Protein 3BF0 (pdb70)

Secondary structure (DSSP, 8-state):
--EEEE--EEEEES----EEEHHHHHHHHHHHHH-TT---EEEE-TEEEE--HHHHHHHHHHHHHHHHTT--EEEEES-EEHHHHHHHTTSSEEEE-TT--EE----B--EEE-HHHHHHTT-EEEEEEE-TT-GGGHHHH-SS--HHHHHHHHHHHHHHHHHHHHHHHHHHTS-HHHH--HHHHHHHHHHTTTT-HHHHHHHTTSSSEE--HHHHHHHHHHHH-EETTTTEESEEETTTSPPP-----S-EEEEEEEEEEEESSSS-TTSEEHHHHHHHHHHHHH-TTEEEEEEEEEEEEE-HHHHHHHHHHHHHHHHTT--EEEEEEEEEETHHHHTTTT-SEEEE-TT-EEE---EEEEEEE-HHHHHHTT-EEE--BS-GGG---TTSPPPHHHHHHHHHHHHHHHHHHHHHHHHHTT--HHHHHTT-TT-EEEHHHHHHHTS-SEE--HHHHHHHHHHHS-S--EEEE-/--EEEE---EEEESS---EEEHHHHHHHHHHHHT-TT---EEEE-TTEEE--HHHHHHHHHHHHHHHHTT--EEEEES-EEHHHHHHHTTSSEEEE-SS--EE----B--EEE-HHHHHHTT-EEEEEEE-TT-GGGHHHH-SS--HHHHHHHHHHHHHHHHHHHHHHHHHTTS-HHHH---HHHHHHHTTTTTT-HHHHHHHTTS-SEE--HHHHHHHHHHHS-EETTTTEESEEETTTSPPPPPP--S-EEEEEEEESEEESSS--TTEEEHHHHHHHHHHHHH-TTEEEEEEEEEE--B-HHHHHHHHHHHHHHHHTT--EEEEEEEEEETHHHHTTTT-SEEEE-TT-EEE---EEEEEEE-HHHHHHTT-EEE--BSSGGG--STTSPPPHHHHHHHHHHHHHHHHHHHHHHHHHTT--HHHHHHH-TT-EEEHHHHHHHTSSSEE--HHHHHHHHHHHH-S--EEEE-/-EEEEE---EEEESS----SEEEHHHHHHHHHHHHH-TTEEEEEEE-TTEEE--HHHHHHHHHHHHHHHHTT--EEEEES-EEHHHHHHHTTSSEEEE-TT--EE----B--EEE-HHHHHHHT-EEEEEEE-TT-GGGHHHH-SS--HHHHHHHHHHHHHHHHHHHHHHHHHHTS-HHHH---HHHHHHHHHHTTT-HHHHHHHTTSSSEE--HHHHHHHHHHHH-EETTTTEESEEEGGGS--PPPPP-S-EEEEEEEES-EESSS--TTSEEHHHHHHHHHHHHH-TTEEEEEEEEEE--B-HHHHHHHHHHHHHHHHTT--EEEEEEEEE-THHHHTTTT-SEEEE-TT-EEE---EEEEEEE-HHHHHHTT-EEE--BS-GGG---TTSPPPHHHHHHHHHHHHHHHHHHHHHHHHHTT--HHHHHTT-TT-EEEHHHHHHHTSSSEE--HHHHHHHHHHSS-S--EEEE---/-EEEEE---EEEESS----EEEEHHHHHHHHHHHHH-TTEEEEEEE-TTEEE--HHHHHHHHHHHHHHHHTT--EEEEES-B-HHHHHHHTTSSEEEE-TT--B-----B--EEE-HHHHHHTT-EEEEEEE-TT-GGGHHHH-SS--HHHHHHHHHHHHHHHHHHHHHHHHHHTS-HHHH---HHHHHHHHHTTTS-HHHHHHHTTS-SEE--HHHHHHHHHHHH-EETTTTEESEEETTTSPPPPPPP-SSEEEEEEEES-EESS---SSSEEHHHHHHHHHHHHH-TTEEEEEEEEEE--B-HHHHHHHHHHHHHHHHTT--EEEEEEEEEETHHHHTTTT-SEEEE-TT-EEE---EEEEEEE-HHHHHHTT-EEE--BS-GGG--STTSPPPHHHHHHHHHHHHHHHHHHHHHHHHHTT--HHHHGGG-TT-EEEHHHHHHHTS-SEE--HHHHHHHHHHHS-S---EEE-

Foldseek 3Di:
DFAEEAADAAEEFCDDVRYDHLVLLLLLLVVLLVDPPHQAYEYDDPRYDAYFPLSLVSSLVSLLVSVVSPGFYEYEDQEAELRRLLNRLSGPAFEYAQQYAHHDDADDDDDAAPCPVCVVLVKDKFKAWFFPCLCVCRSNHHRDGDPSVVVLVCVLSVVLRVVSLVSSCVSQVHDSCLLPVHDVVVVVLCVVVVNRNNVSCCVSRSHPYHDDPVRVQVVQCVSQNADPPVRGGGYDYSVRRDRDDDDDPQAAAEEAEQTEEEDDAPDDDRHHHLVPRLVSLLVLLPPPSHQAYEYEFDYPYHDPVSLVSLLVSQLVSVVSPHAYFYFYGAEQEQSNLSSRQNGPAYEDAQSYKYAQLIFMDMAIANQVSCVVVPHHDDDDDPDLCPVDDRNDDNDVVNSVVSNVVRVVVSLVRLVSNCVRQVHDSVLSSVVHSRRMHGSNRCCVSRSHVYYDGPVVRVVVSCVSPHDDYDYDYD/DEAAEAQDAQEEFCDPVVYDHLVLLLLLLVVLLPDPVHQAYEYNDPRYPAYFPLSLVSSLVSLLSSVVSPRFYEYDDQEAELRRLLNRLSGPAYEYAQQYAHHDDADDDDDAACCVVCVVLVKDKDKAWFFPQQCVCRSNPDHDGDPSPCVLVCVLSVVLRVVSLVSSCVSQVHHSCLLPVDDVVVVVLCVVPVNRRSVSCCVSRSGPYHDDPVRVQVVSDVSQHADPVVRGRDYDYSVGRDRDDDDDDQAAAEEQEQFEEEDDAPDDDRHHHLVPSLVSLQCLLPVVRHQAYEYEFDYQYYDPVSLVSLLVSLLVSVVSRHAYEYFYGAEQEASSLSNRLSHPAYEYAQSYKYAQLIDMDMAMANQVSCVVVPHHDDDDDPDLVVPDDRNDDNDPVNSVVSNVVRVVVSVVRLVSQCVRQVHDSVLSVVRHSRRMHGSVRCCVSRSHVYYDGPVVRVVVSCVSGHDDYDYDYD/DFAAEAACAAEEDCDPLCDNYHHLVLLLLLLQVLQVDPPHQAYEYEDPRYDAYFPLSLVSSLVSLLSSVVSVGFYEYEDQEDELRRLLNRLSGPAFEYAQQYAHHDDADDDDDAACCVVCVVLVKAKDKFKFFPQQFVPRSNPHRDGDPSVVVLVCVLRVVLRVVSLVSSCVSQVHHSCLLPVDDVVVVVLCVVVVNRNVVSCCVSRSGPDHDDPVRVQVVQCVVQNADPVVRGRGYDYSVRRDSDDDDADQAAAEEAEQAEEEDDAPDDSSHHHLVPRLVSLVVLLPDPSYQAYEYEYDYQYHDPVSLVSLLVSQLVSVVSVHAYFYFYGAEQEASSLSNRLSHPAFEYAQSYKYALLIDMDMQMANLPSCVVVPDHDDDDDPDLCPPRDRNDDNDVVVVVVSNVVRVVVSLVRLVSNCVRQVHDSVLSVVVHSRRMHGSNVCCVSRSHPYYDGPVVRVVVSCVSDHDDYDYDYPPD/DFAEEAADAAEEFCDDDVVRYHHLVLLLLLLLVLLPDPLHQAYEYDCPRYPYYFPLSLVSSLVSLLVSVVSPGFYEYEDCEAELRNLLNRLSGPAYEYAQQYAHHDAADDDDDAADCVVCVVLVKDKDKFWFFPCLFPVRSNPHRDGDPSVCVQVVVLSVVLRVVSLVSSCVSQVHDSCLVPVHPVVVVVLCVVPVNRRNVSCCVSRSHPYHDDPVVVQVVRCVVQNADPPVRGGGYDYSVGRDRDDDDDDQQAEEEQEQQEEEDDAPDPDSHHHLVPSLVSLVCLLVPPSHQAYEYEYDYQYYDPVSLVSLQVSQLVSVVSPHAYEYFYGAEQEASSLSNRLNGPAFEYAQSHKYAQQIDMDMAMANQRSCVVVPHHDDDDDPDLCVVDDRNDPNDPVVSVVVNVVRVVVSQVRLCSNCVRQVHDSVLVSVVHSRRMHGSNVCCVSRSHVYHDGPVVRVVVSCVSGHDDYYYDYD

Sequence (1902 aa):
RGALLLDISGVIVDKPLQENSLFDIVNTIRQAKDDRNITGIVMDLKNFAGGDQPSMQYIGKALKEFRDSGKPVYAVGENYSQGQYYLASFANKIWLSPQGVVDLHGFATNGLYYKSLLDKLKVSTHVFRVGTYKSAVEPFIRDDMSPAAREADSRWIGELWQNYLNTVAANRQIPAEQVFPGAQGLLEGLTKTGGDTAKYALENKLVDALASSAEIEKALTKEFGWSKTDKNYRAISYYDYALKTPADTGDSIGVVFANGAIMDGEETQGNVGGDTTAAQIRDARLDPKVKAIVLRVNSPGGSVTASEVIRAELAAARAAGKPVVVSMGGMAASGGYWISTPANYIVANPSTLTGSIGIFGVITTVENSLDSIGVHTDGVSTSPLADVSITRALPPEAQLMMQLSIENGYKRFITLVADARHSTPEQIDKIAQGHVWTGQDAKANGLVDSLGDFDDAVAKAAELAKVKQWHLEYRGALLLDISGVIVDKPDQENSLFDIVNTIRQAKDDRNITGIVMDLKNFAGGDQPSMQYIGKALKEFRDSGKPVYAVGENYSQGQYYLASFANKIWLSPQGVVDLHGFATNGLYYKSLLDKLKVSTHVFRVGTYKSAVEPFIRDDMSPAAREADSRWIGELWQNYLNTVAANRQIPAEQVFPGAQGLLEGLTKTGGDTAKYALENKLVDALASSAEIEKALTKEFGWSKTDKNYRAISYYDYALKTPADTGDSIGVVFANGAIMDGEETQGNVGGDTTAAQIRDARLDPKVKAIVLRVNSPGGSVTASEVIRAELAAARAAGKPVVVSMGGMAASGGYWISTPANYIVANPSTLTGSIGIFGVITTVENSLDSIGVHTDGVSTSPLADVSITRALPPEAQLMMQLSIENGYKRFITLVADARHSTPEQIDKIAQGHVWTGQDAKANGLVDSLGDFDDAVAKAAELAKVKQWHLEYRGALLLDISGVIVDKPDRLQENSLFDIVNTIRQAKDDRNITGIVMDLKNFAGGDQPSMQYIGKALKEFRDSGKPVYAVGENYSQGQYYLASFANKIWLSPQGVVDLHGFATNGLYYKSLLDKLKVSTHVFRVGTYKSAVEPFIRDDMSPAAREADSRWIGELWQNYLNTVAANRQIPAEQVFPGAQGLLEGLTKTGGDTAKYALENKLVDALASSAEIEKALTKEFGWSKTDKNYRAISYYDYALKTPADTGDSIGVVFANGAIMDGEETQGNVGGDTTAAQIRDARLDPKVKAIVLRVNSPGGSVTASEVIRAELAAARAAGKPVVVSMGGMAASGGYWISTPANYIVANPSTLTGSIGIFGVITTVENSLDSIGVHTDGVSTSPLADVSITRALPPEAQLMMQLSIENGYKRFITLVADARHSTPEQIDKIAQGHVWTGQDAKANGLVDSLGDFDDAVAKAAELAKVKQWHLEYYVRGALLLDISGVIVDKPDSLQENSLFDIVNTIRQAKDDRNITGIVMDLKNFAGGDQPSMQYIGKALKEFRDSGKPVYAVGENYSQGQYYLASFANKIWLSPQGVVDLHGFATNGLYYKSLLDKLKVSTHVFRVGTYKSAVEPFIRDDMSPAAREADSRWIGELWQNYLNTVAANRQIPAEQVFPGAQGLLEGLTKTGGDTAKYALENKLVDALASSAEIEKALTKEFGWSKTDKNYRAISYYDYALKTPADTGDSIGVVFANGAIMDGEETQGNVGGDTTAAQIRDARLDPKVKAIVLRVNSPGGSVTASEVIRAELAAARAAGKPVVVSMGGMAASGGYWISTPANYIVANPSTLTGSIGIFGVITTVENSLDSIGVHTDGVSTSPLADVSITRALPPEAQLMMQLSIENGYKRFITLVADARHSTPEQIDKIAQGHVWTGQDAKANGLVDSLGDFDDAVAKAAELAKVKQWHLEY

CATH classification: 3.90.226.10 (+2 more: 3.40.1750.10, 3.90.226.10)

Nearest PDB structures (foldseek):
  3bf0-assembly1_A  TM=1.002E+00  e=8.626E-100  Escherichia coli
  3bez-assembly1_C  TM=9.997E-01  e=1.623E-91  Escherichia coli K-12
  4kwb-assembly1_H  TM=9.146E-01  e=1.259E-19  Bacillus subtilis subsp. subtilis str. 168
  3rst-assembly1_H  TM=9.148E-01  e=2.006E-19  Bacillus subtilis
  4kwb-assembly1_D  TM=9.056E-01  e=2.457E-18  Bacillus subtilis subsp. subtilis str. 168

Structure (mmCIF, N/CA/C/O backbone):
data_3BF0
#
_entry.id   3BF0
#
_cell.length_a   94.171
_cell.length_b   153.485
_cell.length_c   100.659
_cell.angle_alpha   90.000
_cell.angle_beta   104.250
_cell.angle_gamma   90.000
#
_symmetry.space_group_name_H-M   'P 1 21 1'
#
loop_
_entity.id
_entity.type
_entity.pdbx_description
1 polymer 'Protease 4'
2 water water
#
loop_
_atom_site.group_PDB
_atom_site.id
_atom_site.type_symbol
_atom_site.label_atom_id
_atom_site.label_alt_id
_atom_site.label_comp_id
_atom_site.label_asym_id
_atom_site.label_entity_id
_atom_site.label_seq_id
_atom_site.pdbx_PDB_ins_code
_atom_site.Cartn_x
_atom_site.Cartn_y
_atom_site.Cartn_z
_atom_site.occupancy
_atom_site.B_iso_or_equiv
_atom_site.auth_seq_id
_atom_site.auth_comp_id
_atom_site.auth_asym_id
_atom_site.auth_atom_id
_atom_site.pdbx_PDB_model_num
ATOM 1 N N . ARG A 1 31 ? -19.119 49.353 -52.332 1.00 49.32 56 ARG A N 1
ATOM 2 C CA . ARG A 1 31 ? -17.823 49.838 -51.756 1.00 50.01 56 ARG A CA 1
ATOM 3 C C . ARG A 1 31 ? -17.512 49.307 -50.318 1.00 48.69 56 ARG A C 1
ATOM 4 O O . ARG A 1 31 ? -17.857 48.158 -49.996 1.00 49.18 56 ARG A O 1
ATOM 12 N N . GLY A 1 32 ? -16.817 50.104 -49.494 1.00 47.01 57 GLY A N 1
ATOM 13 C CA . GLY A 1 32 ? -16.506 49.734 -48.105 1.00 44.27 57 GLY A CA 1
ATOM 14 C C . GLY A 1 32 ? -15.069 49.353 -47.759 1.00 42.74 57 GLY A C 1
ATOM 15 O O . GLY A 1 32 ? -14.272 48.988 -48.624 1.00 42.83 57 GLY A O 1
ATOM 16 N N . ALA A 1 33 ? -14.749 49.435 -46.471 1.00 40.77 58 ALA A N 1
ATOM 17 C CA . ALA A 1 33 ? -13.509 48.919 -45.903 1.00 38.64 58 ALA A CA 1
ATOM 18 C C . ALA A 1 33 ? -13.407 47.398 -46.001 1.00 37.44 58 ALA A C 1
ATOM 19 O O . ALA A 1 33 ? -14.427 46.691 -46.062 1.00 37.35 58 ALA A O 1
ATOM 21 N N . LEU A 1 34 ? -12.169 46.908 -46.018 1.00 35.13 59 LEU A N 1
ATOM 22 C CA . LEU A 1 34 ? -11.899 45.536 -45.695 1.00 33.62 59 LEU A CA 1
ATOM 23 C C . LEU A 1 34 ? -11.622 45.471 -44.209 1.00 32.82 59 LEU A C 1
ATOM 24 O O . LEU A 1 34 ? -10.781 46.216 -43.691 1.00 32.49 59 LEU A O 1
ATOM 29 N N . LEU A 1 35 ? -12.328 44.565 -43.534 1.00 31.91 60 LEU A N 1
ATOM 30 C CA . LEU A 1 35 ? -12.231 44.410 -42.092 1.00 31.05 60 LEU A CA 1
ATOM 31 C C . LEU A 1 35 ? -11.330 43.226 -41.756 1.00 30.47 60 LEU A C 1
ATOM 32 O O . LEU A 1 35 ? -11.709 42.056 -41.977 1.00 30.32 60 LEU A O 1
ATOM 37 N N . LEU A 1 36 ? -10.138 43.526 -41.242 1.00 29.41 61 LEU A N 1
ATOM 38 C CA . LEU A 1 36 ? -9.209 42.477 -40.818 1.00 29.32 61 LEU A CA 1
ATOM 39 C C . LEU A 1 36 ? -9.443 42.212 -39.343 1.00 29.62 61 LEU A C 1
ATOM 40 O O . LEU A 1 36 ? -8.722 42.714 -38.465 1.00 29.70 61 LEU A O 1
ATOM 45 N N . ASP A 1 37 ? -10.506 41.466 -39.080 1.00 29.52 62 ASP A N 1
ATOM 46 C CA . ASP A 1 37 ? -10.838 41.084 -37.742 1.00 29.87 62 ASP A CA 1
ATOM 47 C C . ASP A 1 37 ? -10.338 39.643 -37.596 1.00 30.23 62 ASP A C 1
ATOM 48 O O . ASP A 1 37 ? -11.126 38.687 -37.460 1.00 29.55 62 ASP A O 1
ATOM 53 N N . ILE A 1 38 ? -9.007 39.491 -37.650 1.00 30.29 63 ILE A N 1
ATOM 54 C CA . ILE A 1 38 ? -8.425 38.157 -37.642 1.00 30.22 63 ILE A CA 1
ATOM 55 C C . ILE A 1 38 ? -8.706 37.501 -36.282 1.00 30.23 63 ILE A C 1
ATOM 56 O O . ILE A 1 38 ? -8.637 38.154 -35.231 1.00 29.58 63 ILE A O 1
ATOM 61 N N . SER A 1 39 ? -9.065 36.223 -36.309 1.00 29.83 64 SER A N 1
ATOM 62 C CA . SER A 1 39 ? -9.362 35.555 -35.069 1.00 30.25 64 SER A CA 1
ATOM 63 C C . SER A 1 39 ? -8.608 34.259 -34.969 1.00 29.55 64 SER A C 1
ATOM 64 O O . SER A 1 39 ? -8.808 33.355 -35.773 1.00 30.38 64 SER A O 1
ATOM 67 N N . GLY A 1 40 ? -7.730 34.183 -33.982 1.00 28.59 65 GLY A N 1
ATOM 68 C CA . GLY A 1 40 ? -6.879 33.019 -33.826 1.00 28.28 65 GLY A CA 1
ATOM 69 C C . GLY A 1 40 ? -5.419 33.301 -34.159 1.00 27.96 65 GLY A C 1
ATOM 70 O O . GLY A 1 40 ? -4.896 34.393 -33.894 1.00 28.41 65 GLY A O 1
ATOM 71 N N . VAL A 1 41 ? -4.765 32.299 -34.737 1.00 27.06 66 VAL A N 1
ATOM 72 C CA . VAL A 1 41 ? -3.339 32.326 -35.022 1.00 25.45 66 VAL A CA 1
ATOM 73 C C . VAL A 1 41 ? -3.106 32.352 -36.517 1.00 24.96 66 VAL A C 1
ATOM 74 O O . VAL A 1 41 ? -3.999 32.023 -37.314 1.00 23.69 66 VAL A O 1
ATOM 78 N N . ILE A 1 42 ? -1.896 32.760 -36.885 1.00 24.82 67 ILE A N 1
ATOM 79 C CA . ILE A 1 42 ? -1.427 32.661 -38.265 1.00 24.71 67 ILE A CA 1
ATOM 80 C C . ILE A 1 42 ? -0.508 31.443 -38.376 1.00 25.08 67 ILE A C 1
ATOM 81 O O . ILE A 1 42 ? 0.373 31.227 -37.540 1.00 24.30 67 ILE A O 1
ATOM 86 N N . VAL A 1 43 ? -0.716 30.660 -39.428 1.00 25.86 68 VAL A N 1
ATOM 87 C CA . VAL A 1 43 ? 0.091 29.477 -39.714 1.00 26.57 68 VAL A CA 1
ATOM 88 C C . VAL A 1 43 ? 0.294 29.436 -41.234 1.00 27.68 68 VAL A C 1
ATOM 89 O O . VAL A 1 43 ? -0.503 30.006 -41.977 1.00 26.92 68 VAL A O 1
ATOM 93 N N . ASP A 1 44 ? 1.344 28.757 -41.699 1.00 29.79 69 ASP A N 1
ATOM 94 C CA . ASP A 1 44 ? 1.566 28.551 -43.147 1.00 31.06 69 ASP A CA 1
ATOM 95 C C . ASP A 1 44 ? 0.414 27.819 -43.798 1.00 32.68 69 ASP A C 1
ATOM 96 O O . ASP A 1 44 ? -0.003 28.162 -44.906 1.00 32.35 69 ASP A O 1
ATOM 101 N N . LYS A 1 45 ? -0.109 26.823 -43.072 1.00 35.54 70 LYS A N 1
ATOM 102 C CA . LYS A 1 45 ? -0.953 25.751 -43.635 1.00 38.00 70 LYS A CA 1
ATOM 103 C C . LYS A 1 45 ? -1.890 25.187 -42.563 1.00 38.33 70 LYS A C 1
ATOM 104 O O . LYS A 1 45 ? -1.418 24.517 -41.654 1.00 39.27 70 LYS A O 1
ATOM 110 N N . PRO A 1 46 ? -3.204 25.476 -42.639 1.00 38.67 71 PRO A N 1
ATOM 111 C CA . PRO A 1 46 ? -4.180 24.913 -41.697 1.00 38.94 71 PRO A CA 1
ATOM 112 C C . PRO A 1 46 ? -4.236 23.372 -41.637 1.00 39.26 71 PRO A C 1
ATOM 113 O O . PRO A 1 46 ? -4.378 22.784 -40.540 1.00 38.69 71 PRO A O 1
ATOM 117 N N . LEU A 1 67 ? -12.166 32.231 -37.449 1.00 38.17 92 LEU A N 1
ATOM 118 C CA . LEU A 1 67 ? -11.466 30.950 -37.499 1.00 37.80 92 LEU A CA 1
ATOM 119 C C . LEU A 1 67 ? -10.676 30.747 -36.205 1.00 37.44 92 LEU A C 1
ATOM 120 O O . LEU A 1 67 ? -10.965 31.421 -35.216 1.00 38.17 92 LEU A O 1
ATOM 122 N N . GLN A 1 68 ? -9.745 29.784 -36.193 1.00 36.52 93 GLN A N 1
ATOM 123 C CA . GLN A 1 68 ? -8.645 29.716 -35.197 1.00 35.49 93 GLN A CA 1
ATOM 124 C C . GLN A 1 68 ? -7.273 29.540 -35.883 1.00 33.92 93 GLN A C 1
ATOM 125 O O . GLN A 1 68 ? -6.306 30.141 -35.455 1.00 33.39 93 GLN A O 1
ATOM 131 N N . GLU A 1 69 ? -7.192 28.707 -36.910 1.00 32.57 94 GLU A N 1
ATOM 132 C CA . GLU A 1 69 ? -6.013 28.696 -37.779 1.00 32.40 94 GLU A CA 1
ATOM 133 C C . GLU A 1 69 ? -6.287 29.495 -39.063 1.00 31.01 94 GLU A C 1
ATOM 134 O O . GLU A 1 69 ? -7.196 29.180 -39.827 1.00 31.04 94 GLU A O 1
ATOM 140 N N . ASN A 1 70 ? -5.521 30.558 -39.262 1.00 29.79 95 ASN A N 1
ATOM 141 C CA . ASN A 1 70 ? -5.622 31.403 -40.447 1.00 28.37 95 ASN A CA 1
ATOM 142 C C . ASN A 1 70 ? -4.371 31.233 -41.287 1.00 27.92 95 ASN A C 1
ATOM 143 O O . ASN A 1 70 ? -3.258 31.140 -40.757 1.00 28.29 95 ASN A O 1
ATOM 148 N N . SER A 1 71 ? -4.566 31.156 -42.591 1.00 27.37 96 SER A N 1
ATOM 149 C CA . SER A 1 71 ? -3.479 30.966 -43.545 1.00 26.57 96 SER A CA 1
ATOM 150 C C . SER A 1 71 ? -2.789 32.289 -43.820 1.00 26.00 96 SER A C 1
ATOM 151 O O . SER A 1 71 ? -3.443 33.277 -44.185 1.00 25.57 96 SER A O 1
ATOM 154 N N . LEU A 1 72 ? -1.465 32.285 -43.646 1.00 25.31 97 LEU A N 1
ATOM 155 C CA . LEU A 1 72 ? -0.598 33.394 -43.959 1.00 24.54 97 LEU A CA 1
ATOM 156 C C . LEU A 1 72 ? -0.793 33.823 -45.416 1.00 25.16 97 LEU A C 1
ATOM 157 O O . LEU A 1 72 ? -0.913 35.017 -45.721 1.00 25.30 97 LEU A O 1
ATOM 162 N N . PHE A 1 73 ? -0.862 32.861 -46.318 1.00 25.28 98 PHE A N 1
ATOM 163 C CA . PHE A 1 73 ? -0.883 33.206 -47.728 1.00 25.87 98 PHE A CA 1
ATOM 164 C C . PHE A 1 73 ? -2.238 33.787 -48.180 1.00 27.41 98 PHE A C 1
ATOM 165 O O . PHE A 1 73 ? -2.253 34.796 -48.916 1.00 27.22 98 PHE A O 1
ATOM 173 N N . ASP A 1 74 ? -3.356 33.204 -47.703 1.00 28.57 99 ASP A N 1
ATOM 174 C CA . ASP A 1 74 ? -4.695 33.809 -47.942 1.00 29.82 99 ASP A CA 1
ATOM 175 C C . ASP A 1 74 ? -4.807 35.234 -47.402 1.00 29.66 99 ASP A C 1
ATOM 176 O O . ASP A 1 74 ? -5.447 36.086 -48.042 1.00 30.39 99 ASP A O 1
ATOM 181 N N . ILE A 1 75 ? -4.204 35.513 -46.242 1.00 29.22 100 ILE A N 1
ATOM 182 C CA . ILE A 1 75 ? -4.252 36.879 -45.689 1.00 28.53 100 ILE A CA 1
ATOM 183 C C . ILE A 1 75 ? -3.528 37.874 -46.625 1.00 27.60 100 ILE A C 1
ATOM 184 O O . ILE A 1 75 ? -4.119 38.843 -47.090 1.00 27.21 100 ILE A O 1
ATOM 189 N N . VAL A 1 76 ? -2.271 37.580 -46.929 1.00 26.92 101 VAL A N 1
ATOM 190 C CA . VAL A 1 76 ? -1.436 38.396 -47.812 1.00 26.35 101 VAL A CA 1
ATOM 191 C C . VAL A 1 76 ? -2.068 38.602 -49.205 1.00 26.48 101 VAL A C 1
ATOM 192 O O . VAL A 1 76 ? -2.157 39.738 -49.696 1.00 26.68 101 VAL A O 1
ATOM 196 N N . ASN A 1 77 ? -2.558 37.529 -49.808 1.00 26.17 102 ASN A N 1
ATOM 197 C CA . ASN A 1 77 ? -3.208 37.626 -51.131 1.00 26.38 102 ASN A CA 1
ATOM 198 C C . ASN A 1 77 ? -4.554 38.363 -51.155 1.00 26.51 102 ASN A C 1
ATOM 199 O O . ASN A 1 77 ? -4.991 38.862 -52.206 1.00 27.19 102 ASN A O 1
ATOM 204 N N . THR A 1 78 ? -5.210 38.430 -50.008 1.00 26.63 103 THR A N 1
ATOM 205 C CA . THR A 1 78 ? -6.491 39.101 -49.923 1.00 26.68 103 THR A CA 1
ATOM 206 C C . THR A 1 78 ? -6.182 40.578 -49.779 1.00 26.49 103 THR A C 1
ATOM 207 O O . THR A 1 78 ? -6.728 41.398 -50.502 1.00 26.45 103 THR A O 1
ATOM 211 N N . ILE A 1 79 ? -5.248 40.910 -48.892 1.00 26.57 104 ILE A N 1
ATOM 212 C CA . ILE A 1 79 ? -4.774 42.288 -48.800 1.00 26.84 104 ILE A CA 1
ATOM 213 C C . ILE A 1 79 ? -4.323 42.793 -50.189 1.00 27.38 104 ILE A C 1
ATOM 214 O O . ILE A 1 79 ? -4.763 43.843 -50.618 1.00 28.25 104 ILE A O 1
ATOM 219 N N . ARG A 1 80 ? -3.498 42.021 -50.898 1.00 27.69 105 ARG A N 1
ATOM 220 C CA . ARG A 1 80 ? -3.079 42.344 -52.284 1.00 27.38 105 ARG A CA 1
ATOM 221 C C . ARG A 1 80 ? -4.222 42.455 -53.314 1.00 28.30 105 ARG A C 1
ATOM 222 O O . ARG A 1 80 ? -4.244 43.376 -54.136 1.00 28.90 105 ARG A O 1
ATOM 230 N N . GLN A 1 81 ? -5.182 41.547 -53.268 1.00 29.13 106 GLN A N 1
ATOM 231 C CA . GLN A 1 81 ? -6.369 41.712 -54.096 1.00 29.96 106 GLN A CA 1
ATOM 232 C C . GLN A 1 81 ? -7.156 42.962 -53.703 1.00 31.23 106 GLN A C 1
ATOM 233 O O . GLN A 1 81 ? -7.694 43.651 -54.578 1.00 32.41 106 GLN A O 1
ATOM 239 N N . ALA A 1 82 ? -7.241 43.267 -52.402 1.00 31.39 107 ALA A N 1
ATOM 240 C CA . ALA A 1 82 ? -8.036 44.412 -51.969 1.00 31.05 107 ALA A CA 1
ATOM 241 C C . ALA A 1 82 ? -7.411 45.747 -52.407 1.00 31.16 107 ALA A C 1
ATOM 242 O O . ALA A 1 82 ? -8.114 46.731 -52.622 1.00 30.78 107 ALA A O 1
ATOM 244 N N . LYS A 1 83 ? -6.092 45.766 -52.546 1.00 32.29 108 LYS A N 1
ATOM 245 C CA . LYS A 1 83 ? -5.365 46.931 -53.074 1.00 33.74 108 LYS A CA 1
ATOM 246 C C . LYS A 1 83 ? -5.849 47.372 -54.463 1.00 34.82 108 LYS A C 1
ATOM 247 O O . LYS A 1 83 ? -5.953 48.562 -54.731 1.00 35.74 108 LYS A O 1
ATOM 253 N N . ASP A 1 84 ? -6.163 46.410 -55.328 1.00 35.77 109 ASP A N 1
ATOM 254 C CA . ASP A 1 84 ? -6.514 46.673 -56.724 1.00 36.69 109 ASP A CA 1
ATOM 255 C C . ASP A 1 84 ? -8.011 46.700 -56.938 1.00 36.90 109 ASP A C 1
ATOM 256 O O . ASP A 1 84 ? -8.482 46.977 -58.052 1.00 36.77 109 ASP A O 1
ATOM 261 N N . ASP A 1 85 ? -8.749 46.386 -55.877 1.00 37.05 110 ASP A N 1
ATOM 262 C CA . ASP A 1 85 ? -10.206 46.319 -55.924 1.00 37.49 110 ASP A CA 1
ATOM 263 C C . ASP A 1 85 ? -10.805 47.702 -55.667 1.00 38.31 110 ASP A C 1
ATOM 264 O O . ASP A 1 85 ? -10.679 48.263 -54.551 1.00 38.43 110 ASP A O 1
ATOM 269 N N . ARG A 1 86 ? -11.438 48.254 -56.703 1.00 38.75 111 ARG A N 1
ATOM 270 C CA . ARG A 1 86 ? -12.106 49.552 -56.594 1.00 39.84 111 ARG A CA 1
ATOM 271 C C . ARG A 1 86 ? -13.097 49.533 -55.414 1.00 38.74 111 ARG A C 1
ATOM 272 O O . ARG A 1 86 ? -13.391 50.567 -54.831 1.00 38.75 111 ARG A O 1
ATOM 280 N N . ASN A 1 87 ? -13.598 48.350 -55.065 1.00 37.85 112 ASN A N 1
ATOM 281 C CA . ASN A 1 87 ? -14.630 48.238 -54.042 1.00 37.08 112 ASN A CA 1
ATOM 282 C C . ASN A 1 87 ? -14.137 48.337 -52.612 1.00 35.42 112 ASN A C 1
ATOM 283 O O . ASN A 1 87 ? -14.901 48.679 -51.725 1.00 35.53 112 ASN A O 1
ATOM 288 N N . ILE A 1 88 ? -12.866 48.041 -52.388 1.00 33.63 113 ILE A N 1
ATOM 289 C CA . ILE A 1 88 ? -12.263 48.275 -51.084 1.00 31.57 113 ILE A CA 1
ATOM 290 C C . ILE A 1 88 ? -11.709 49.689 -51.093 1.00 30.75 113 ILE A C 1
ATOM 291 O O . ILE A 1 88 ? -11.021 50.064 -52.023 1.00 31.02 113 ILE A O 1
ATOM 296 N N . THR A 1 89 ? -12.031 50.486 -50.084 1.00 29.90 114 THR A N 1
ATOM 297 C CA . THR A 1 89 ? -11.512 51.858 -50.013 1.00 28.94 114 THR A CA 1
ATOM 298 C C . THR A 1 89 ? -10.595 52.053 -48.834 1.00 28.37 114 THR A C 1
ATOM 299 O O . THR A 1 89 ? -10.216 53.197 -48.534 1.00 28.77 114 THR A O 1
ATOM 303 N N . GLY A 1 90 ? -10.258 50.952 -48.162 1.00 26.89 115 GLY A N 1
ATOM 304 C CA . GLY A 1 90 ? -9.388 51.011 -46.994 1.00 25.88 115 GLY A CA 1
ATOM 305 C C . GLY A 1 90 ? -9.410 49.733 -46.186 1.00 24.95 115 GLY A C 1
ATOM 306 O O . GLY A 1 90 ? -10.157 48.804 -46.485 1.00 24.96 115 GLY A O 1
ATOM 307 N N . ILE A 1 91 ? -8.560 49.675 -45.180 1.00 23.74 116 ILE A N 1
ATOM 308 C CA . ILE A 1 91 ? -8.468 48.510 -44.355 1.00 23.61 116 ILE A CA 1
ATOM 309 C C . ILE A 1 91 ? -8.594 48.919 -42.896 1.00 24.12 116 ILE A C 1
ATOM 310 O O . ILE A 1 91 ? -7.920 49.876 -42.466 1.00 24.23 116 ILE A O 1
ATOM 315 N N . VAL A 1 92 ? -9.484 48.242 -42.157 1.00 23.96 117 VAL A N 1
ATOM 316 C CA . VAL A 1 92 ? -9.493 48.368 -40.685 1.00 24.19 117 VAL A CA 1
ATOM 317 C C . VAL A 1 92 ? -9.061 47.077 -40.025 1.00 24.45 117 VAL A C 1
ATOM 318 O O . VAL A 1 92 ? -9.675 46.038 -40.227 1.00 24.65 117 VAL A O 1
ATOM 322 N N . MET A 1 93 ? -8.005 47.166 -39.229 1.00 25.28 118 MET A N 1
ATOM 323 C CA . MET A 1 93 ? -7.543 46.078 -38.398 1.00 26.38 118 MET A CA 1
ATOM 324 C C . MET A 1 93 ? -8.172 46.098 -37.004 1.00 26.88 118 MET A C 1
ATOM 325 O O . MET A 1 93 ? -7.946 47.029 -36.208 1.00 26.66 118 MET A O 1
ATOM 330 N N . ASP A 1 94 ? -8.981 45.072 -36.733 1.00 27.52 119 ASP A N 1
ATOM 331 C CA . ASP A 1 94 ? -9.525 44.809 -35.397 1.00 27.67 119 ASP A CA 1
ATOM 332 C C . ASP A 1 94 ? -8.911 43.512 -34.867 1.00 27.24 119 ASP A C 1
ATOM 333 O O . ASP A 1 94 ? -9.364 42.419 -35.216 1.00 27.68 119 ASP A O 1
ATOM 338 N N . LEU A 1 95 ? -7.882 43.610 -34.038 1.00 26.78 120 LEU A N 1
ATOM 339 C CA . LEU A 1 95 ? -7.083 42.416 -33.715 1.00 26.34 120 LEU A CA 1
ATOM 340 C C . LEU A 1 95 ? -7.334 41.808 -32.326 1.00 27.22 120 LEU A C 1
ATOM 341 O O . LEU A 1 95 ? -6.464 41.110 -31.780 1.00 27.16 120 LEU A O 1
ATOM 346 N N . LYS A 1 96 ? -8.515 42.046 -31.752 1.00 27.47 121 LYS A N 1
ATOM 347 C CA . LYS A 1 96 ? -8.735 41.707 -30.341 1.00 27.64 121 LYS A CA 1
ATOM 348 C C . LYS A 1 96 ? -8.692 40.203 -30.049 1.00 27.12 121 LYS A C 1
ATOM 349 O O . LYS A 1 96 ? -8.455 39.795 -28.925 1.00 26.60 121 LYS A O 1
ATOM 355 N N . ASN A 1 97 ? -8.919 39.400 -31.083 1.00 27.03 122 ASN A N 1
ATOM 356 C CA . ASN A 1 97 ? -9.040 37.959 -30.980 1.00 26.61 122 ASN A CA 1
ATOM 357 C C . ASN A 1 97 ? -7.911 37.289 -31.729 1.00 26.83 122 ASN A C 1
ATOM 358 O O . ASN A 1 97 ? -7.992 36.127 -32.154 1.00 26.85 122 ASN A O 1
ATOM 363 N N . PHE A 1 98 ? -6.858 38.052 -31.947 1.00 27.01 123 PHE A N 1
ATOM 364 C CA . PHE A 1 98 ? -5.753 37.565 -32.721 1.00 26.84 123 PHE A CA 1
ATOM 365 C C . PHE A 1 98 ? -4.666 37.217 -31.741 1.00 26.56 123 PHE A C 1
ATOM 366 O O . PHE A 1 98 ? -4.166 38.075 -30.988 1.00 25.91 123 PHE A O 1
ATOM 374 N N . ALA A 1 99 ? -4.335 35.928 -31.739 1.00 26.94 124 ALA A N 1
ATOM 375 C CA . ALA A 1 99 ? -3.492 35.318 -30.692 1.00 27.28 124 ALA A CA 1
ATOM 376 C C . ALA A 1 99 ? -1.979 35.268 -31.022 1.00 27.45 124 ALA A C 1
ATOM 377 O O . ALA A 1 99 ? -1.163 34.815 -30.191 1.00 27.93 124 ALA A O 1
ATOM 379 N N . GLY A 1 100 ? -1.613 35.754 -32.214 1.00 26.88 125 GLY A N 1
ATOM 380 C CA . GLY A 1 100 ? -0.215 35.845 -32.630 1.00 25.82 125 GLY A CA 1
ATOM 381 C C . GLY A 1 100 ? 0.158 35.025 -33.859 1.00 25.60 125 GLY A C 1
ATOM 382 O O . GLY A 1 100 ? -0.643 34.239 -34.423 1.00 25.50 125 GLY A O 1
ATOM 383 N N . GLY A 1 101 ? 1.399 35.241 -34.282 1.00 24.91 126 GLY A N 1
ATOM 384 C CA . GLY A 1 101 ? 2.054 34.469 -35.322 1.00 22.41 126 GLY A CA 1
ATOM 385 C C . GLY A 1 101 ? 3.511 34.663 -34.993 1.00 21.48 126 GLY A C 1
ATOM 386 O O . GLY A 1 101 ? 3.855 35.452 -34.083 1.00 20.84 126 GLY A O 1
ATOM 387 N N . ASP A 1 102 ? 4.367 33.936 -35.707 1.00 20.06 127 ASP A N 1
ATOM 388 C CA . ASP A 1 102 ? 5.811 34.085 -35.581 1.00 19.41 127 ASP A CA 1
ATOM 389 C C . ASP A 1 102 ? 6.204 35.401 -36.278 1.00 18.80 127 ASP A C 1
ATOM 390 O O . ASP A 1 102 ? 5.470 35.925 -37.124 1.00 18.22 127 ASP A O 1
ATOM 395 N N . GLN A 1 103 ? 7.367 35.927 -35.936 1.00 18.79 128 GLN A N 1
ATOM 396 C CA . GLN A 1 103 ? 7.787 37.235 -36.447 1.00 19.19 128 GLN A CA 1
ATOM 397 C C . GLN A 1 103 ? 7.924 37.349 -38.008 1.00 19.31 128 GLN A C 1
ATOM 398 O O . GLN A 1 103 ? 7.433 38.334 -38.590 1.00 19.13 128 GLN A O 1
ATOM 404 N N . PRO A 1 104 ? 8.563 36.358 -38.697 1.00 18.56 129 PRO A N 1
ATOM 405 C CA . PRO A 1 104 ? 8.623 36.379 -40.171 1.00 18.31 129 PRO A CA 1
ATOM 406 C C . PRO A 1 104 ? 7.267 36.509 -40.872 1.00 18.21 129 PRO A C 1
ATOM 407 O O . PRO A 1 104 ? 7.149 37.175 -41.928 1.00 18.42 129 PRO A O 1
ATOM 411 N N . SER A 1 105 ? 6.259 35.897 -40.274 1.00 17.28 130 SER A N 1
ATOM 412 C CA . SER A 1 105 ? 4.956 35.799 -40.870 1.00 17.00 130 SER A CA 1
ATOM 413 C C . SER A 1 105 ? 4.236 37.119 -40.747 1.00 17.89 130 SER A C 1
ATOM 414 O O . SER A 1 105 ? 3.450 37.539 -41.637 1.00 18.26 130 SER A O 1
ATOM 417 N N . MET A 1 106 ? 4.478 37.784 -39.629 1.00 17.88 131 MET A N 1
ATOM 418 C CA . MET A 1 106 ? 3.755 38.998 -39.392 1.00 18.88 131 MET A CA 1
ATOM 419 C C . MET A 1 106 ? 4.427 40.080 -40.219 1.00 18.23 131 MET A C 1
ATOM 420 O O . MET A 1 106 ? 3.763 40.993 -40.703 1.00 16.75 131 MET A O 1
ATOM 425 N N . GLN A 1 107 ? 5.745 39.940 -40.416 1.00 18.45 132 GLN A N 1
ATOM 426 C CA . GLN A 1 107 ? 6.476 40.917 -41.227 1.00 18.80 132 GLN A CA 1
ATOM 427 C C . GLN A 1 107 ? 6.006 40.804 -42.665 1.00 18.40 132 GLN A C 1
ATOM 428 O O . GLN A 1 107 ? 5.847 41.813 -43.344 1.00 18.40 132 GLN A O 1
ATOM 434 N N . TYR A 1 108 ? 5.708 39.575 -43.082 1.00 18.49 133 TYR A N 1
ATOM 435 C CA . TYR A 1 108 ? 5.164 39.320 -44.408 1.00 19.31 133 TYR A CA 1
ATOM 436 C C . TYR A 1 108 ? 3.843 40.020 -44.571 1.00 19.57 133 TYR A C 1
ATOM 437 O O . TYR A 1 108 ? 3.665 40.702 -45.563 1.00 20.86 133 TYR A O 1
ATOM 446 N N . ILE A 1 109 ? 2.924 39.853 -43.619 1.00 19.47 134 ILE A N 1
ATOM 447 C CA . ILE A 1 109 ? 1.593 40.480 -43.710 1.00 19.15 134 ILE A CA 1
ATOM 448 C C . ILE A 1 109 ? 1.750 41.996 -43.683 1.00 19.24 134 ILE A C 1
ATOM 449 O O . ILE A 1 109 ? 1.023 42.691 -44.354 1.00 18.69 134 ILE A O 1
ATOM 454 N N . GLY A 1 110 ? 2.726 42.482 -42.909 1.00 19.94 135 GLY A N 1
ATOM 455 C CA . GLY A 1 110 ? 3.176 43.878 -42.937 1.00 20.88 135 GLY A CA 1
ATOM 456 C C . GLY A 1 110 ? 3.455 44.429 -44.333 1.00 21.62 135 GLY A C 1
ATOM 457 O O . GLY A 1 110 ? 2.826 45.404 -44.774 1.00 20.93 135 GLY A O 1
ATOM 458 N N . LYS A 1 111 ? 4.380 43.776 -45.031 1.00 22.14 136 LYS A N 1
ATOM 459 C CA . LYS A 1 111 ? 4.706 44.103 -46.415 1.00 22.61 136 LYS A CA 1
ATOM 460 C C . LYS A 1 111 ? 3.481 44.345 -47.264 1.00 22.19 136 LYS A C 1
ATOM 461 O O . LYS A 1 111 ? 3.462 45.282 -48.047 1.00 22.60 136 LYS A O 1
ATOM 467 N N . ALA A 1 112 ? 2.458 43.516 -47.116 1.00 22.15 137 ALA A N 1
ATOM 468 C CA . ALA A 1 112 ? 1.265 43.628 -47.972 1.00 22.27 137 ALA A CA 1
ATOM 469 C C . ALA A 1 112 ? 0.451 44.853 -47.577 1.00 23.15 137 ALA A C 1
ATOM 470 O O . ALA A 1 112 ? -0.182 45.505 -48.430 1.00 24.50 137 ALA A O 1
ATOM 472 N N . LEU A 1 113 ? 0.483 45.160 -46.281 1.00 23.22 138 LEU A N 1
ATOM 473 C CA . LEU A 1 113 ? -0.126 46.346 -45.711 1.00 22.93 138 LEU A CA 1
ATOM 474 C C . LEU A 1 113 ? 0.599 47.654 -46.161 1.00 23.22 138 LEU A C 1
ATOM 475 O O . LEU A 1 113 ? -0.054 48.576 -46.671 1.00 22.06 138 LEU A O 1
ATOM 480 N N . LYS A 1 114 ? 1.928 47.720 -46.006 1.00 23.67 139 LYS A N 1
ATOM 481 C CA . LYS A 1 114 ? 2.722 48.762 -46.683 1.00 25.64 139 LYS A CA 1
ATOM 482 C C . LYS A 1 114 ? 2.353 48.942 -48.161 1.00 25.14 139 LYS A C 1
ATOM 483 O O . LYS A 1 114 ? 2.233 50.073 -48.631 1.00 25.37 139 LYS A O 1
ATOM 489 N N . GLU A 1 115 ? 2.133 47.843 -48.882 1.00 24.77 140 GLU A N 1
ATOM 490 C CA . GLU A 1 115 ? 1.821 47.948 -50.299 1.00 25.07 140 GLU A CA 1
ATOM 491 C C . GLU A 1 115 ? 0.440 48.523 -50.551 1.00 24.44 140 GLU A C 1
ATOM 492 O O . GLU A 1 115 ? 0.251 49.323 -51.463 1.00 25.04 140 GLU A O 1
ATOM 498 N N . PHE A 1 116 ? -0.532 48.061 -49.778 1.00 23.64 141 PHE A N 1
ATOM 499 C CA . PHE A 1 116 ? -1.888 48.537 -49.868 1.00 22.51 141 PHE A CA 1
ATOM 500 C C . PHE A 1 116 ? -1.863 50.038 -49.573 1.00 23.01 141 PHE A C 1
ATOM 501 O O . PHE A 1 116 ? -2.478 50.840 -50.293 1.00 22.50 141 PHE A O 1
ATOM 509 N N . ARG A 1 117 ? -1.095 50.400 -48.545 1.00 22.88 142 ARG A N 1
ATOM 510 C CA . ARG A 1 117 ? -0.894 51.784 -48.139 1.00 23.46 142 ARG A CA 1
ATOM 511 C C . ARG A 1 117 ? -0.251 52.637 -49.238 1.00 24.65 142 ARG A C 1
ATOM 512 O O . ARG A 1 117 ? -0.690 53.780 -49.486 1.00 25.02 142 ARG A O 1
ATOM 520 N N . ASP A 1 118 ? 0.788 52.095 -49.881 1.00 24.99 143 ASP A N 1
ATOM 521 C CA . ASP A 1 118 ? 1.515 52.827 -50.911 1.00 25.40 143 ASP A CA 1
ATOM 522 C C . ASP A 1 118 ? 0.672 53.172 -52.155 1.00 25.69 143 ASP A C 1
ATOM 523 O O . ASP A 1 118 ? 1.046 54.066 -52.942 1.00 25.61 143 ASP A O 1
ATOM 528 N N . SER A 1 119 ? -0.476 52.489 -52.281 1.00 25.78 144 SER A N 1
ATOM 529 C CA . SER A 1 119 ? -1.458 52.712 -53.353 1.00 26.16 144 SER A CA 1
ATOM 530 C C . SER A 1 119 ? -2.436 53.862 -53.097 1.00 26.61 144 SER A C 1
ATOM 531 O O . SER A 1 119 ? -3.323 54.118 -53.930 1.00 26.56 144 SER A O 1
ATOM 534 N N . GLY A 1 120 ? -2.297 54.514 -51.938 1.00 27.40 145 GLY A N 1
ATOM 535 C CA . GLY A 1 120 ? -3.207 55.594 -51.513 1.00 27.96 145 GLY A CA 1
ATOM 536 C C . GLY A 1 120 ? -4.446 55.219 -50.698 1.00 28.03 145 GLY A C 1
ATOM 537 O O . GLY A 1 120 ? -5.220 56.107 -50.318 1.00 28.91 145 GLY A O 1
ATOM 538 N N . LYS A 1 121 ? -4.660 53.930 -50.422 1.00 27.02 146 LYS A N 1
ATOM 539 C CA . LYS A 1 121 ? -5.772 53.505 -49.519 1.00 25.74 146 LYS A CA 1
ATOM 540 C C . LYS A 1 121 ? -5.395 53.511 -48.018 1.00 24.86 146 LYS A C 1
ATOM 541 O O . LYS A 1 121 ? -4.291 53.136 -47.653 1.00 24.20 146 LYS A O 1
ATOM 547 N N . PRO A 1 122 ? -6.303 53.985 -47.145 1.00 24.61 147 PRO A N 1
ATOM 548 C CA . PRO A 1 122 ? -5.940 54.042 -45.702 1.00 24.33 147 PRO A CA 1
ATOM 549 C C . PRO A 1 122 ? -6.006 52.681 -44.952 1.00 23.54 147 PRO A C 1
ATOM 550 O O . PRO A 1 122 ? -6.869 51.843 -45.254 1.00 23.56 147 PRO A O 1
ATOM 554 N N . VAL A 1 123 ? -5.084 52.479 -44.015 1.00 22.22 148 VAL A N 1
ATOM 555 C CA . VAL A 1 123 ? -5.109 51.336 -43.123 1.00 22.54 148 VAL A CA 1
ATOM 556 C C . VAL A 1 123 ? -5.200 51.850 -41.677 1.00 23.55 148 VAL A C 1
ATOM 557 O O . VAL A 1 123 ? -4.357 52.661 -41.244 1.00 23.32 148 VAL A O 1
ATOM 561 N N . TYR A 1 124 ? -6.199 51.356 -40.936 1.00 24.33 149 TYR A N 1
ATOM 562 C CA . TYR A 1 124 ? -6.473 51.794 -39.546 1.00 25.50 149 TYR A CA 1
ATOM 563 C C . TYR A 1 124 ? -6.353 50.656 -38.557 1.00 25.16 149 TYR A C 1
ATOM 564 O O . TYR A 1 124 ? -6.776 49.529 -38.857 1.00 25.09 149 TYR A O 1
ATOM 573 N N . ALA A 1 125 ? -5.800 50.947 -37.377 1.00 24.46 150 ALA A N 1
ATOM 574 C CA . ALA A 1 125 ? -5.849 49.987 -36.279 1.00 24.65 150 ALA A CA 1
ATOM 575 C C . ALA A 1 125 ? -6.697 50.530 -35.151 1.00 24.78 150 ALA A C 1
ATOM 576 O O . ALA A 1 125 ? -6.497 51.644 -34.669 1.00 24.93 150 ALA A O 1
ATOM 578 N N . VAL A 1 126 ? -7.673 49.744 -34.759 1.00 25.60 151 VAL A N 1
ATOM 579 C CA . VAL A 1 126 ? -8.522 50.091 -33.636 1.00 26.74 151 VAL A CA 1
ATOM 580 C C . VAL A 1 126 ? -8.481 48.994 -32.593 1.00 28.08 151 VAL A C 1
ATOM 581 O O . VAL A 1 126 ? -8.383 47.805 -32.920 1.00 28.23 151 VAL A O 1
ATOM 585 N N . GLY A 1 127 ? -8.541 49.390 -31.332 1.00 29.70 152 GLY A N 1
ATOM 586 C CA . GLY A 1 127 ? -8.676 48.404 -30.240 1.00 30.76 152 GLY A CA 1
ATOM 587 C C . GLY A 1 127 ? -8.751 49.089 -28.889 1.00 31.18 152 GLY A C 1
ATOM 588 O O . GLY A 1 127 ? -8.244 50.210 -28.720 1.00 31.23 152 GLY A O 1
ATOM 589 N N . GLU A 1 128 ? -9.403 48.412 -27.942 1.00 31.56 153 GLU A N 1
ATOM 590 C CA . GLU A 1 128 ? -9.385 48.772 -26.527 1.00 31.10 153 GLU A CA 1
ATOM 591 C C . GLU A 1 128 ? -7.965 48.644 -25.968 1.00 29.73 153 GLU A C 1
ATOM 592 O O . GLU A 1 128 ? -7.509 49.518 -25.239 1.00 30.36 153 GLU A O 1
ATOM 598 N N . ASN A 1 129 ? -7.282 47.546 -26.310 1.00 27.55 154 ASN A N 1
ATOM 599 C CA . ASN A 1 129 ? -5.898 47.276 -25.887 1.00 25.71 154 ASN A CA 1
ATOM 600 C C . ASN A 1 129 ? -5.055 46.642 -27.000 1.00 24.52 154 ASN A C 1
ATOM 601 O O . ASN A 1 129 ? -5.598 46.128 -27.974 1.00 24.50 154 ASN A O 1
ATOM 606 N N . TYR A 1 130 ? -3.736 46.651 -26.853 1.00 22.82 155 TYR A N 1
ATOM 607 C CA . TYR A 1 130 ? -2.903 45.841 -27.729 1.00 21.11 155 TYR A CA 1
ATOM 608 C C . TYR A 1 130 ? -1.920 44.993 -26.967 1.00 20.95 155 TYR A C 1
ATOM 609 O O . TYR A 1 130 ? -1.113 45.530 -26.206 1.00 21.64 155 TYR A O 1
ATOM 618 N N . SER A 1 131 ? -1.948 43.679 -27.194 1.00 20.15 156 SER A N 1
ATOM 619 C CA . SER A 1 131 ? -0.820 42.816 -26.812 1.00 19.46 156 SER A CA 1
ATOM 620 C C . SER A 1 131 ? 0.355 43.090 -27.712 1.00 18.53 156 SER A C 1
ATOM 621 O O . SER A 1 131 ? 0.214 43.737 -28.758 1.00 18.33 156 SER A O 1
ATOM 624 N N . GLN A 1 132 ? 1.508 42.575 -27.321 1.00 17.32 157 GLN A N 1
ATOM 625 C CA . GLN A 1 132 ? 2.717 42.715 -28.126 1.00 16.79 157 GLN A CA 1
ATOM 626 C C . GLN A 1 132 ? 2.593 42.084 -29.536 1.00 16.99 157 GLN A C 1
ATOM 627 O O . GLN A 1 132 ? 3.137 42.584 -30.481 1.00 17.99 157 GLN A O 1
ATOM 633 N N . GLY A 1 133 ? 1.873 40.998 -29.682 1.00 16.62 158 GLY A N 1
ATOM 634 C CA . GLY A 1 133 ? 1.629 40.505 -31.006 1.00 18.26 158 GLY A CA 1
ATOM 635 C C . GLY A 1 133 ? 0.748 41.438 -31.837 1.00 19.37 158 GLY A C 1
ATOM 636 O O . GLY A 1 133 ? 1.106 41.833 -32.958 1.00 19.21 158 GLY A O 1
ATOM 637 N N . GLN A 1 134 ? -0.419 41.773 -31.291 1.00 19.79 159 GLN A N 1
ATOM 638 C CA . GLN A 1 134 ? -1.371 42.639 -31.966 1.00 20.00 159 GLN A CA 1
ATOM 639 C C . GLN A 1 134 ? -0.767 43.963 -32.434 1.00 19.91 159 GLN A C 1
ATOM 640 O O . GLN A 1 134 ? -1.105 44.464 -33.532 1.00 18.70 159 GLN A O 1
ATOM 646 N N . TYR A 1 135 ? 0.154 44.497 -31.622 1.00 19.37 160 TYR A N 1
ATOM 647 C CA . TYR A 1 135 ? 0.686 45.830 -31.850 1.00 19.02 160 TYR A CA 1
ATOM 648 C C . TYR A 1 135 ? 1.704 45.859 -32.975 1.00 19.67 160 TYR A C 1
ATOM 649 O O . TYR A 1 135 ? 1.697 46.768 -33.775 1.00 19.29 160 TYR A O 1
ATOM 658 N N . TYR A 1 136 ? 2.591 44.869 -33.007 1.00 20.29 161 TYR A N 1
ATOM 659 C CA . TYR A 1 136 ? 3.480 44.640 -34.141 1.00 20.29 161 TYR A CA 1
ATOM 660 C C . TYR A 1 136 ? 2.692 44.788 -35.439 1.00 20.97 161 TYR A C 1
ATOM 661 O O . TYR A 1 136 ? 3.080 45.558 -36.350 1.00 20.57 161 TYR A O 1
ATOM 670 N N . LEU A 1 137 ? 1.588 44.053 -35.527 1.00 21.43 162 LEU A N 1
ATOM 671 C CA . LEU A 1 137 ? 0.769 44.096 -36.743 1.00 22.26 162 LEU A CA 1
ATOM 672 C C . LEU A 1 137 ? 0.114 45.436 -36.922 1.00 22.32 162 LEU A C 1
ATOM 673 O O . LEU A 1 137 ? 0.217 46.032 -37.993 1.00 24.39 162 LEU A O 1
ATOM 678 N N . ALA A 1 138 ? -0.523 45.936 -35.870 1.00 21.94 163 ALA A N 1
ATOM 679 C CA . ALA A 1 138 ? -1.256 47.187 -35.944 1.00 20.96 163 ALA A CA 1
ATOM 680 C C . ALA A 1 138 ? -0.330 48.314 -36.368 1.00 20.69 163 ALA A C 1
ATOM 681 O O . ALA A 1 138 ? -0.770 49.285 -36.983 1.00 20.45 163 ALA A O 1
ATOM 683 N N . SER A 1 139 ? 0.954 48.174 -36.057 1.00 20.39 164 SER A N 1
ATOM 684 C CA . SER A 1 139 ? 1.908 49.252 -36.252 1.00 20.68 164 SER A CA 1
ATOM 685 C C . SER A 1 139 ? 2.231 49.499 -37.723 1.00 21.84 164 SER A C 1
ATOM 686 O O . SER A 1 139 ? 3.042 50.390 -38.037 1.00 22.65 164 SER A O 1
ATOM 689 N N . PHE A 1 140 ? 1.643 48.682 -38.606 1.00 21.51 165 PHE A N 1
ATOM 690 C CA . PHE A 1 140 ? 1.761 48.879 -40.024 1.00 21.63 165 PHE A CA 1
ATOM 691 C C . PHE A 1 140 ? 0.670 49.816 -40.495 1.00 22.26 165 PHE A C 1
ATOM 692 O O . PHE A 1 140 ? 0.681 50.240 -41.649 1.00 23.11 165 PHE A O 1
ATOM 700 N N . ALA A 1 141 ? -0.256 50.157 -39.609 1.00 22.31 166 ALA A N 1
ATOM 701 C CA . ALA A 1 141 ? -1.399 50.985 -39.982 1.00 23.20 166 ALA A CA 1
ATOM 702 C C . ALA A 1 141 ? -0.997 52.460 -40.138 1.00 23.82 166 ALA A C 1
ATOM 703 O O . ALA A 1 141 ? -0.018 52.904 -39.563 1.00 23.67 166 ALA A O 1
ATOM 705 N N . ASN A 1 142 ? -1.750 53.221 -40.921 1.00 25.16 167 ASN A N 1
ATOM 706 C CA . ASN A 1 142 ? -1.506 54.669 -41.016 1.00 25.95 167 ASN A CA 1
ATOM 707 C C . ASN A 1 142 ? -1.721 55.342 -39.690 1.00 27.17 167 ASN A C 1
ATOM 708 O O . ASN A 1 142 ? -0.973 56.248 -39.313 1.00 27.81 167 ASN A O 1
ATOM 713 N N . LYS A 1 143 ? -2.737 54.854 -38.977 1.00 28.28 168 LYS A N 1
ATOM 714 C CA . LYS A 1 143 ? -3.384 55.567 -37.890 1.00 29.13 168 LYS A CA 1
ATOM 715 C C . LYS A 1 143 ? -3.841 54.525 -36.842 1.00 28.66 168 LYS A C 1
ATOM 716 O O . LYS A 1 143 ? -4.668 53.662 -37.144 1.00 28.16 168 LYS A O 1
ATOM 722 N N . ILE A 1 144 ? -3.264 54.596 -35.632 1.00 28.48 169 ILE A N 1
ATOM 723 C CA . ILE A 1 144 ? -3.576 53.675 -34.522 1.00 28.13 169 ILE A CA 1
ATOM 724 C C . ILE A 1 144 ? -4.443 54.341 -33.420 1.00 28.54 169 ILE A C 1
ATOM 725 O O . ILE A 1 144 ? -4.044 55.333 -32.781 1.00 27.17 169 ILE A O 1
ATOM 730 N N . TRP A 1 145 ? -5.642 53.784 -33.256 1.00 29.52 170 TRP A N 1
ATOM 731 C CA . TRP A 1 145 ? -6.639 54.215 -32.276 1.00 30.84 170 TRP A CA 1
ATOM 732 C C . TRP A 1 145 ? -6.576 53.345 -30.999 1.00 30.16 170 TRP A C 1
ATOM 733 O O . TRP A 1 145 ? -6.750 52.120 -31.057 1.00 29.75 170 TRP A O 1
ATOM 744 N N . LEU A 1 146 ? -6.344 53.982 -29.850 1.00 29.88 171 LEU A N 1
ATOM 745 C CA . LEU A 1 146 ? -6.404 53.315 -28.534 1.00 29.48 171 LEU A CA 1
ATOM 746 C C . LEU A 1 146 ? -7.547 53.866 -27.659 1.00 30.52 171 LEU A C 1
ATOM 747 O O . LEU A 1 146 ? -7.921 55.052 -27.770 1.00 30.32 171 LEU A O 1
ATOM 752 N N . SER A 1 147 ? -8.086 53.002 -26.793 1.00 31.32 172 SER A N 1
ATOM 753 C CA . SER A 1 147 ? -9.060 53.395 -25.771 1.00 32.02 172 SER A CA 1
ATOM 754 C C . SER A 1 147 ? -8.381 54.247 -24.719 1.00 31.97 172 SER A C 1
ATOM 755 O O . SER A 1 147 ? -7.226 54.014 -24.410 1.00 32.25 172 SER A O 1
ATOM 758 N N . PRO A 1 148 ? -9.095 55.242 -24.160 1.00 31.77 173 PRO A N 1
ATOM 759 C CA . PRO A 1 148 ? -8.446 56.112 -23.171 1.00 31.15 173 PRO A CA 1
ATOM 760 C C . PRO A 1 148 ? -8.032 55.390 -21.903 1.00 30.73 173 PRO A C 1
ATOM 761 O O . PRO A 1 148 ? -7.181 55.895 -21.161 1.00 30.74 173 PRO A O 1
ATOM 765 N N . GLN A 1 149 ? -8.598 54.209 -21.666 1.00 30.42 174 GLN A N 1
ATOM 766 C CA . GLN A 1 149 ? -8.063 53.336 -20.602 1.00 30.44 174 GLN A CA 1
ATOM 767 C C . GLN A 1 149 ? -7.227 52.118 -21.097 1.00 29.41 174 GLN A C 1
ATOM 768 O O . GLN A 1 149 ? -6.821 51.275 -20.301 1.00 29.73 174 GLN A O 1
ATOM 774 N N . GLY A 1 150 ? -6.947 52.049 -22.403 1.00 27.99 175 GLY A N 1
ATOM 775 C CA . GLY A 1 150 ? -6.147 50.955 -22.983 1.00 25.68 175 GLY A CA 1
ATOM 776 C C . GLY A 1 150 ? -4.645 50.976 -22.677 1.00 24.52 175 GLY A C 1
ATOM 777 O O . GLY A 1 150 ? -4.097 51.944 -22.118 1.00 23.29 175 GLY A O 1
ATOM 778 N N . VAL A 1 151 ? -3.988 49.881 -23.040 1.00 23.31 176 VAL A N 1
ATOM 779 C CA . VAL A 1 151 ? -2.550 49.727 -22.876 1.00 22.61 176 VAL A CA 1
ATOM 780 C C . VAL A 1 151 ? -2.018 49.155 -24.165 1.00 22.43 176 VAL A C 1
ATOM 781 O O . VAL A 1 151 ? -2.721 48.394 -24.890 1.00 22.35 176 VAL A O 1
ATOM 785 N N . VAL A 1 152 ? -0.789 49.551 -24.465 1.00 21.85 177 VAL A N 1
ATOM 786 C CA . VAL A 1 152 ? 0.035 48.838 -25.423 1.00 20.99 177 VAL A CA 1
ATOM 787 C C . VAL A 1 152 ? 1.086 48.092 -24.626 1.00 20.42 177 VAL A C 1
ATOM 788 O O . VAL A 1 152 ? 1.929 48.679 -23.967 1.00 18.80 177 VAL A O 1
ATOM 792 N N . ASP A 1 153 ? 1.013 46.775 -24.695 1.00 21.55 178 ASP A N 1
ATOM 793 C CA . ASP A 1 153 ? 1.666 45.902 -23.718 1.00 22.29 178 ASP A CA 1
ATOM 794 C C . ASP A 1 153 ? 2.938 45.287 -24.283 1.00 22.58 178 ASP A C 1
ATOM 795 O O . ASP A 1 153 ? 2.928 44.158 -24.787 1.00 22.73 178 ASP A O 1
ATOM 800 N N . LEU A 1 154 ? 4.024 46.059 -24.162 1.00 22.22 179 LEU A N 1
ATOM 801 C CA . LEU A 1 154 ? 5.334 45.721 -24.662 1.00 21.67 179 LEU A CA 1
ATOM 802 C C . LEU A 1 154 ? 6.188 45.305 -23.492 1.00 21.59 179 LEU A C 1
ATOM 803 O O . LEU A 1 154 ? 6.316 46.039 -22.509 1.00 22.25 179 LEU A O 1
ATOM 808 N N . HIS A 1 155 ? 6.791 44.126 -23.573 1.00 20.97 180 HIS A N 1
ATOM 809 C CA . HIS A 1 155 ? 7.478 43.602 -22.397 1.00 19.07 180 HIS A CA 1
ATOM 810 C C . HIS A 1 155 ? 8.690 42.805 -22.750 1.00 17.96 180 HIS A C 1
ATOM 811 O O . HIS A 1 155 ? 9.537 42.500 -21.889 1.00 16.93 180 HIS A O 1
ATOM 818 N N . GLY A 1 156 ? 8.807 42.525 -24.044 1.00 17.60 181 GLY A N 1
ATOM 819 C CA . GLY A 1 156 ? 9.993 41.866 -24.572 1.00 16.84 181 GLY A CA 1
ATOM 820 C C . GLY A 1 156 ? 9.711 40.430 -24.954 1.00 16.79 181 GLY A C 1
ATOM 821 O O . GLY A 1 156 ? 8.537 40.027 -25.134 1.00 14.96 181 GLY A O 1
ATOM 822 N N . PHE A 1 157 ? 10.813 39.678 -25.084 1.00 17.11 182 PHE A N 1
ATOM 823 C CA . PHE A 1 157 ? 10.792 38.243 -25.406 1.00 16.60 182 PHE A CA 1
ATOM 824 C C . PHE A 1 157 ? 11.497 37.424 -24.348 1.00 17.03 182 PHE A C 1
ATOM 825 O O . PHE A 1 157 ? 12.517 37.836 -23.766 1.00 16.26 182 PHE A O 1
ATOM 833 N N . ALA A 1 158 ? 10.973 36.227 -24.127 1.00 17.98 183 ALA A N 1
ATOM 834 C CA . ALA A 1 158 ? 11.560 35.364 -23.110 1.00 19.31 183 ALA A CA 1
ATOM 835 C C . ALA A 1 158 ? 11.439 33.900 -23.495 1.00 20.40 183 ALA A C 1
ATOM 836 O O . ALA A 1 158 ? 10.490 33.460 -24.170 1.00 20.38 183 ALA A O 1
ATOM 838 N N . THR A 1 159 ? 12.404 33.142 -23.027 1.00 21.73 184 THR A N 1
ATOM 839 C CA . THR A 1 159 ? 12.369 31.716 -23.230 1.00 23.55 184 THR A CA 1
ATOM 840 C C . THR A 1 159 ? 12.245 31.094 -21.844 1.00 24.93 184 THR A C 1
ATOM 841 O O . THR A 1 159 ? 12.612 31.714 -20.825 1.00 25.07 184 THR A O 1
ATOM 845 N N . ASN A 1 160 ? 11.696 29.885 -21.805 1.00 26.24 185 ASN A N 1
ATOM 846 C CA . ASN A 1 160 ? 11.536 29.181 -20.542 1.00 26.62 185 ASN A CA 1
ATOM 847 C C . ASN A 1 160 ? 11.357 27.668 -20.727 1.00 25.91 185 ASN A C 1
ATOM 848 O O . ASN A 1 160 ? 10.554 27.224 -21.557 1.00 26.16 185 ASN A O 1
ATOM 853 N N . GLY A 1 161 ? 12.112 26.881 -19.961 1.00 25.17 186 GLY A N 1
ATOM 854 C CA . GLY A 1 161 ? 12.020 25.420 -20.022 1.00 23.94 186 GLY A CA 1
ATOM 855 C C . GLY A 1 161 ? 12.270 24.734 -18.702 1.00 23.44 186 GLY A C 1
ATOM 856 O O . GLY A 1 161 ? 12.905 25.289 -17.813 1.00 22.99 186 GLY A O 1
ATOM 857 N N . LEU A 1 162 ? 11.777 23.505 -18.574 1.00 23.73 187 LEU A N 1
ATOM 858 C CA . LEU A 1 162 ? 11.950 22.753 -17.340 1.00 23.52 187 LEU A CA 1
ATOM 859 C C . LEU A 1 162 ? 13.267 22.017 -17.415 1.00 23.82 187 LEU A C 1
ATOM 860 O O . LEU A 1 162 ? 13.635 21.537 -18.474 1.00 24.23 187 LEU A O 1
ATOM 865 N N . TYR A 1 163 ? 13.966 21.939 -16.283 1.00 24.09 188 TYR A N 1
ATOM 866 C CA . TYR A 1 163 ? 15.235 21.252 -16.152 1.00 24.19 188 TYR A CA 1
ATOM 867 C C . TYR A 1 163 ? 14.999 20.309 -14.989 1.00 24.98 188 TYR A C 1
ATOM 868 O O . TYR A 1 163 ? 14.338 20.736 -14.047 1.00 25.70 188 TYR A O 1
ATOM 877 N N . TYR A 1 164 ? 15.471 19.046 -15.059 1.00 25.07 189 TYR A N 1
ATOM 878 C CA . TYR A 1 164 ? 15.063 17.960 -14.124 1.00 25.51 189 TYR A CA 1
ATOM 879 C C . TYR A 1 164 ? 16.146 17.040 -13.561 1.00 24.85 189 TYR A C 1
ATOM 880 O O . TYR A 1 164 ? 15.808 15.977 -12.996 1.00 24.62 189 TYR A O 1
ATOM 889 N N . LYS A 1 165 ? 17.414 17.369 -13.739 1.00 23.56 190 LYS A N 1
ATOM 890 C CA . LYS A 1 165 ? 18.455 16.511 -13.220 1.00 23.22 190 LYS A CA 1
ATOM 891 C C . LYS A 1 165 ? 18.101 15.997 -11.840 1.00 22.96 190 LYS A C 1
ATOM 892 O O . LYS A 1 165 ? 18.108 14.795 -11.657 1.00 23.33 190 LYS A O 1
ATOM 898 N N . SER A 1 166 ? 17.777 16.888 -10.886 1.00 22.62 191 SER A N 1
ATOM 899 C CA . SER A 1 166 ? 17.521 16.469 -9.490 1.00 22.68 191 SER A CA 1
ATOM 900 C C . SER A 1 166 ? 16.274 15.612 -9.282 1.00 22.26 191 SER A C 1
ATOM 901 O O . SER A 1 166 ? 16.330 14.678 -8.488 1.00 22.28 191 SER A O 1
ATOM 904 N N . LEU A 1 167 ? 15.164 15.918 -9.960 1.00 21.22 192 LEU A N 1
ATOM 905 C CA . LEU A 1 167 ? 13.996 15.056 -9.889 1.00 21.40 192 LEU A CA 1
ATOM 906 C C . LEU A 1 167 ? 14.369 13.611 -10.312 1.00 21.69 192 LEU A C 1
ATOM 907 O O . LEU A 1 167 ? 14.146 12.645 -9.565 1.00 21.26 192 LEU A O 1
ATOM 912 N N . LEU A 1 168 ? 14.992 13.477 -11.483 1.00 22.04 193 LEU A N 1
ATOM 913 C CA . LEU A 1 168 ? 15.427 12.160 -11.963 1.00 21.78 193 LEU A CA 1
ATOM 914 C C . LEU A 1 168 ? 16.330 11.446 -10.957 1.00 22.18 193 LEU A C 1
ATOM 915 O O . LEU A 1 168 ? 16.154 10.249 -10.756 1.00 21.84 193 LEU A O 1
ATOM 920 N N . ASP A 1 169 ? 17.249 12.171 -10.302 1.00 22.72 194 ASP A N 1
ATOM 921 C CA . ASP A 1 169 ? 18.071 11.572 -9.227 1.00 24.10 194 ASP A CA 1
ATOM 922 C C . ASP A 1 169 ? 17.245 11.129 -8.001 1.00 23.80 194 ASP A C 1
ATOM 923 O O . ASP A 1 169 ? 17.476 10.047 -7.479 1.00 23.89 194 ASP A O 1
ATOM 928 N N . LYS A 1 170 ? 16.280 11.944 -7.571 1.00 23.25 195 LYS A N 1
ATOM 929 C CA . LYS A 1 170 ? 15.409 11.586 -6.445 1.00 23.74 195 LYS A CA 1
ATOM 930 C C . LYS A 1 170 ? 14.571 10.362 -6.778 1.00 23.32 195 LYS A C 1
ATOM 931 O O . LYS A 1 170 ? 14.243 9.564 -5.896 1.00 22.92 195 LYS A O 1
ATOM 937 N N . LEU A 1 171 ? 14.200 10.251 -8.054 1.00 22.85 196 LEU A N 1
ATOM 938 C CA . LEU A 1 171 ? 13.340 9.173 -8.534 1.00 22.18 196 LEU A CA 1
ATOM 939 C C . LEU A 1 171 ? 14.153 7.940 -8.891 1.00 21.71 196 LEU A C 1
ATOM 940 O O . LEU A 1 171 ? 13.583 6.902 -9.194 1.00 20.58 196 LEU A O 1
ATOM 945 N N . LYS A 1 172 ? 15.478 8.109 -8.904 1.00 21.81 197 LYS A N 1
ATOM 946 C CA . LYS A 1 172 ? 16.452 7.023 -9.079 1.00 22.37 197 LYS A CA 1
ATOM 947 C C . LYS A 1 172 ? 16.517 6.490 -10.502 1.00 21.92 197 LYS A C 1
ATOM 948 O O . LYS A 1 172 ? 16.952 5.370 -10.723 1.00 22.14 197 LYS A O 1
ATOM 954 N N . VAL A 1 173 ? 16.060 7.315 -11.441 1.00 21.58 198 VAL A N 1
ATOM 955 C CA . VAL A 1 173 ? 16.057 7.064 -12.872 1.00 21.02 198 VAL A CA 1
ATOM 956 C C . VAL A 1 173 ? 17.484 7.125 -13.378 1.00 21.99 198 VAL A C 1
ATOM 957 O O . VAL A 1 173 ? 18.290 7.931 -12.891 1.00 22.64 198 VAL A O 1
ATOM 961 N N . SER A 1 174 ? 17.821 6.229 -14.306 1.00 22.36 199 SER A N 1
ATOM 962 C CA . SER A 1 174 ? 19.146 6.230 -14.945 1.00 22.42 199 SER A CA 1
ATOM 963 C C . SER A 1 174 ? 19.014 6.944 -16.296 1.00 22.36 199 SER A C 1
ATOM 964 O O . SER A 1 174 ? 18.187 6.573 -17.137 1.00 21.70 199 SER A O 1
ATOM 967 N N . THR A 1 175 ? 19.829 7.967 -16.501 1.00 22.97 200 THR A N 1
ATOM 968 C CA . THR A 1 175 ? 19.754 8.751 -17.724 1.00 23.94 200 THR A CA 1
ATOM 969 C C . THR A 1 175 ? 20.914 8.405 -18.623 1.00 24.32 200 THR A C 1
ATOM 970 O O . THR A 1 175 ? 22.055 8.359 -18.185 1.00 24.29 200 THR A O 1
ATOM 974 N N . HIS A 1 176 ? 20.615 8.135 -19.888 1.00 25.19 201 HIS A N 1
ATOM 975 C CA . HIS A 1 176 ? 21.684 7.851 -20.863 1.00 25.96 201 HIS A CA 1
ATOM 976 C C . HIS A 1 176 ? 21.643 8.805 -22.017 1.00 26.04 201 HIS A C 1
ATOM 977 O O . HIS A 1 176 ? 20.690 8.845 -22.799 1.00 25.80 201 HIS A O 1
ATOM 984 N N . VAL A 1 177 ? 22.706 9.580 -22.106 1.00 27.29 202 VAL A N 1
ATOM 985 C CA . VAL A 1 177 ? 22.786 10.649 -23.065 1.00 28.24 202 VAL A CA 1
ATOM 986 C C . VAL A 1 177 ? 23.819 10.359 -24.148 1.00 29.00 202 VAL A C 1
ATOM 987 O O . VAL A 1 177 ? 24.971 9.996 -23.868 1.00 28.93 202 VAL A O 1
ATOM 991 N N . PHE A 1 178 ? 23.373 10.492 -25.396 1.00 29.91 203 PHE A N 1
ATOM 992 C CA . PHE A 1 178 ? 24.233 10.294 -26.560 1.00 30.54 203 PHE A CA 1
ATOM 993 C C . PHE A 1 178 ? 24.145 11.543 -27.441 1.00 31.94 203 PHE A C 1
ATOM 994 O O . PHE A 1 178 ? 23.087 11.891 -27.969 1.00 31.36 203 PHE A O 1
ATOM 1002 N N . ARG A 1 179 ? 25.272 12.224 -27.580 1.00 33.99 204 ARG A N 1
ATOM 1003 C CA . ARG A 1 179 ? 25.233 13.575 -28.079 1.00 36.51 204 ARG A CA 1
ATOM 1004 C C . ARG A 1 179 ? 26.466 13.918 -28.861 1.00 36.97 204 ARG A C 1
ATOM 1005 O O . ARG A 1 179 ? 27.570 13.437 -28.555 1.00 37.01 204 ARG A O 1
ATOM 1013 N N . VAL A 1 180 ? 26.243 14.731 -29.898 1.00 38.01 205 VAL A N 1
ATOM 1014 C CA . VAL A 1 180 ? 27.294 15.564 -30.470 1.00 39.27 205 VAL A CA 1
ATOM 1015 C C . VAL A 1 180 ? 26.721 16.976 -30.748 1.00 39.85 205 VAL A C 1
ATOM 1016 O O . VAL A 1 180 ? 25.922 17.190 -31.687 1.00 39.74 205 VAL A O 1
ATOM 1020 N N . GLY A 1 181 ? 27.120 17.915 -29.884 1.00 40.48 206 GLY A N 1
ATOM 1021 C CA . GLY A 1 181 ? 26.785 19.330 -30.020 1.00 40.72 206 GLY A CA 1
ATOM 1022 C C . GLY A 1 181 ? 26.807 20.036 -28.679 1.00 41.46 206 GLY A C 1
ATOM 1023 O O . GLY A 1 181 ? 25.831 19.964 -27.917 1.00 41.51 206 GLY A O 1
ATOM 1024 N N . THR A 1 182 ? 27.920 20.720 -28.384 1.00 41.84 207 THR A N 1
ATOM 1025 C CA . THR A 1 182 ? 28.025 21.633 -27.233 1.00 41.73 207 THR A CA 1
ATOM 1026 C C . THR A 1 182 ? 26.768 22.509 -27.090 1.00 42.00 207 THR A C 1
ATOM 1027 O O . THR A 1 182 ? 26.247 22.661 -25.996 1.00 42.63 207 THR A O 1
ATOM 1031 N N . TYR A 1 183 ? 26.283 23.061 -28.201 1.00 41.97 208 TYR A N 1
ATOM 1032 C CA . TYR A 1 183 ? 25.124 23.965 -28.207 1.00 42.07 208 TYR A CA 1
ATOM 1033 C C . TYR A 1 183 ? 23.806 23.280 -28.564 1.00 41.79 208 TYR A C 1
ATOM 1034 O O . TYR A 1 183 ? 22.810 23.964 -28.754 1.00 41.76 208 TYR A O 1
ATOM 1043 N N . LYS A 1 184 ? 23.812 21.944 -28.672 1.00 41.80 209 LYS A N 1
ATOM 1044 C CA . LYS A 1 184 ? 22.599 21.120 -28.870 1.00 41.32 209 LYS A CA 1
ATOM 1045 C C . LYS A 1 184 ? 22.007 20.942 -27.481 1.00 41.44 209 LYS A C 1
ATOM 1046 O O . LYS A 1 184 ? 22.233 19.928 -26.791 1.00 42.48 209 LYS A O 1
ATOM 1052 N N . SER A 1 185 ? 21.280 21.960 -27.050 1.00 40.96 210 SER A N 1
ATOM 1053 C CA . SER A 1 185 ? 21.024 22.174 -25.628 1.00 39.71 210 SER A CA 1
ATOM 1054 C C . SER A 1 185 ? 19.747 21.525 -25.159 1.00 38.79 210 SER A C 1
ATOM 1055 O O . SER A 1 185 ? 19.515 21.420 -23.960 1.00 38.84 210 SER A O 1
ATOM 1058 N N . ALA A 1 186 ? 18.917 21.112 -26.115 1.00 37.87 211 ALA A N 1
ATOM 1059 C CA . ALA A 1 186 ? 17.642 20.435 -25.845 1.00 36.43 211 ALA A CA 1
ATOM 1060 C C . ALA A 1 186 ? 17.777 19.122 -25.056 1.00 35.20 211 ALA A C 1
ATOM 1061 O O . ALA A 1 186 ? 16.764 18.538 -24.645 1.00 35.04 211 ALA A O 1
ATOM 1063 N N . VAL A 1 187 ? 19.025 18.677 -24.873 1.00 33.30 212 VAL A N 1
ATOM 1064 C CA . VAL A 1 187 ? 19.387 17.551 -24.020 1.00 31.90 212 VAL A CA 1
ATOM 1065 C C . VAL A 1 187 ? 19.670 17.979 -22.572 1.00 30.75 212 VAL A C 1
ATOM 1066 O O . VAL A 1 187 ? 19.630 17.159 -21.652 1.00 30.68 212 VAL A O 1
ATOM 1070 N N . GLU A 1 188 ? 19.932 19.270 -22.372 1.00 29.41 213 GLU A N 1
ATOM 1071 C CA . GLU A 1 188 ? 20.248 19.834 -21.031 1.00 27.96 213 GLU A CA 1
ATOM 1072 C C . GLU A 1 188 ? 19.235 19.580 -19.904 1.00 26.34 213 GLU A C 1
ATOM 1073 O O . GLU A 1 188 ? 19.650 19.394 -18.781 1.00 25.95 213 GLU A O 1
ATOM 1079 N N . PRO A 1 189 ? 17.924 19.576 -20.194 1.00 25.00 214 PRO A N 1
ATOM 1080 C CA . PRO A 1 189 ? 16.986 19.294 -19.107 1.00 24.90 214 PRO A CA 1
ATOM 1081 C C . PRO A 1 189 ? 17.181 17.944 -18.377 1.00 25.27 214 PRO A C 1
ATOM 1082 O O . PRO A 1 189 ? 16.789 17.814 -17.223 1.00 25.06 214 PRO A O 1
ATOM 1086 N N . PHE A 1 190 ? 17.779 16.955 -19.038 1.00 25.25 215 PHE A N 1
ATOM 1087 C CA . PHE A 1 190 ? 17.960 15.645 -18.450 1.00 24.67 215 PHE A CA 1
ATOM 1088 C C . PHE A 1 190 ? 19.186 15.611 -17.589 1.00 24.37 215 PHE A C 1
ATOM 1089 O O . PHE A 1 190 ? 19.311 14.759 -16.702 1.00 24.95 215 PHE A O 1
ATOM 1097 N N . ILE A 1 191 ? 20.122 16.502 -17.871 1.00 23.83 216 ILE A N 1
ATOM 1098 C CA . ILE A 1 191 ? 21.422 16.416 -17.224 1.00 23.26 216 ILE A CA 1
ATOM 1099 C C . ILE A 1 191 ? 21.827 17.653 -16.421 1.00 22.63 216 ILE A C 1
ATOM 1100 O O . ILE A 1 191 ? 22.838 17.648 -15.738 1.00 23.38 216 ILE A O 1
ATOM 1105 N N . ARG A 1 192 ? 21.039 18.709 -16.488 1.00 22.03 217 ARG A N 1
ATOM 1106 C CA . ARG A 1 192 ? 21.329 19.902 -15.726 1.00 21.98 217 ARG A CA 1
ATOM 1107 C C . ARG A 1 192 ? 20.112 20.318 -14.880 1.00 22.87 217 ARG A C 1
ATOM 1108 O O . ARG A 1 192 ? 18.993 19.856 -15.112 1.00 22.11 217 ARG A O 1
ATOM 1116 N N . ASP A 1 193 ? 20.341 21.183 -13.890 1.00 24.02 218 ASP A N 1
ATOM 1117 C CA . ASP A 1 193 ? 19.244 21.847 -13.177 1.00 25.12 218 ASP A CA 1
ATOM 1118 C C . ASP A 1 193 ? 19.065 23.248 -13.706 1.00 25.30 218 ASP A C 1
ATOM 1119 O O . ASP A 1 193 ? 18.124 23.939 -13.339 1.00 25.90 218 ASP A O 1
ATOM 1124 N N . ASP A 1 194 ? 19.996 23.672 -14.547 1.00 25.47 219 ASP A N 1
ATOM 1125 C CA . ASP A 1 194 ? 19.957 24.999 -15.130 1.00 26.47 219 ASP A CA 1
ATOM 1126 C C . ASP A 1 194 ? 20.565 24.945 -16.534 1.00 26.53 219 ASP A C 1
ATOM 1127 O O . ASP A 1 194 ? 21.160 23.934 -16.916 1.00 25.65 219 ASP A O 1
ATOM 1132 N N . MET A 1 195 ? 20.366 26.029 -17.289 1.00 26.63 220 MET A N 1
ATOM 1133 C CA . MET A 1 195 ? 20.949 26.242 -18.610 1.00 26.40 220 MET A CA 1
ATOM 1134 C C . MET A 1 195 ? 22.474 26.233 -18.522 1.00 26.42 220 MET A C 1
ATOM 1135 O O . MET A 1 195 ? 23.026 26.818 -17.605 1.00 26.58 220 MET A O 1
ATOM 1140 N N . SER A 1 196 ? 23.170 25.563 -19.438 1.00 26.73 221 SER A N 1
ATOM 1141 C CA . SER A 1 196 ? 24.648 25.635 -19.415 1.00 27.37 221 SER A CA 1
ATOM 1142 C C . SER A 1 196 ? 25.148 27.033 -19.818 1.00 27.56 221 SER A C 1
ATOM 1143 O O . SER A 1 196 ? 24.468 27.774 -20.534 1.00 27.17 221 SER A O 1
ATOM 1146 N N . PRO A 1 197 ? 26.315 27.425 -19.309 1.00 28.57 222 PRO A N 1
ATOM 1147 C CA . PRO A 1 197 ? 26.840 28.723 -19.818 1.00 29.20 222 PRO A CA 1
ATOM 1148 C C . PRO A 1 197 ? 26.833 28.818 -21.368 1.00 29.16 222 PRO A C 1
ATOM 1149 O O . PRO A 1 197 ? 26.397 29.834 -21.913 1.00 30.26 222 PRO A O 1
ATOM 1153 N N . ALA A 1 198 ? 27.235 27.755 -22.067 1.00 28.46 223 ALA A N 1
ATOM 1154 C CA . ALA A 1 198 ? 27.213 27.731 -23.537 1.00 27.16 223 ALA A CA 1
ATOM 1155 C C . ALA A 1 198 ? 25.818 27.959 -24.136 1.00 26.68 223 ALA A C 1
ATOM 1156 O O . ALA A 1 198 ? 25.652 28.638 -25.150 1.00 26.70 223 ALA A O 1
ATOM 1158 N N . ALA A 1 199 ? 24.816 27.358 -23.513 1.00 26.38 224 ALA A N 1
ATOM 1159 C CA . ALA A 1 199 ? 23.446 27.432 -24.003 1.00 25.61 224 ALA A CA 1
ATOM 1160 C C . ALA A 1 199 ? 22.879 28.835 -23.807 1.00 25.43 224 ALA A C 1
ATOM 1161 O O . ALA A 1 199 ? 22.138 29.347 -24.649 1.00 24.61 224 ALA A O 1
ATOM 1163 N N . ARG A 1 200 ? 23.251 29.436 -22.689 1.00 26.16 225 ARG A N 1
ATOM 1164 C CA . ARG A 1 200 ? 22.873 30.792 -22.337 1.00 27.77 225 ARG A CA 1
ATOM 1165 C C . ARG A 1 200 ? 23.396 31.819 -23.354 1.00 27.98 225 ARG A C 1
ATOM 1166 O O . ARG A 1 200 ? 22.653 32.702 -23.756 1.00 27.59 225 ARG A O 1
ATOM 1174 N N . GLU A 1 201 ? 24.656 31.696 -23.787 1.00 28.80 226 GLU A N 1
ATOM 1175 C CA . GLU A 1 201 ? 25.191 32.586 -24.829 1.00 29.54 226 GLU A CA 1
ATOM 1176 C C . GLU A 1 201 ? 24.453 32.394 -26.148 1.00 28.65 226 GLU A C 1
ATOM 1177 O O . GLU A 1 201 ? 23.998 33.385 -26.756 1.00 29.58 226 GLU A O 1
ATOM 1183 N N . ALA A 1 202 ? 24.330 31.142 -26.584 1.00 26.33 227 ALA A N 1
ATOM 1184 C CA . ALA A 1 202 ? 23.658 30.863 -27.843 1.00 25.27 227 ALA A CA 1
ATOM 1185 C C . ALA A 1 202 ? 22.245 31.427 -27.851 1.00 24.77 227 ALA A C 1
ATOM 1186 O O . ALA A 1 202 ? 21.866 32.071 -28.826 1.00 25.21 227 ALA A O 1
ATOM 1188 N N . ASP A 1 203 ? 21.485 31.224 -26.772 1.00 24.05 228 ASP A N 1
ATOM 1189 C CA . ASP A 1 203 ? 20.069 31.648 -26.744 1.00 24.17 228 ASP A CA 1
ATOM 1190 C C . ASP A 1 203 ? 19.909 33.172 -26.558 1.00 23.44 228 ASP A C 1
ATOM 1191 O O . ASP A 1 203 ? 19.002 33.787 -27.133 1.00 22.72 228 ASP A O 1
ATOM 1196 N N . SER A 1 204 ? 20.805 33.767 -25.778 1.00 23.02 229 SER A N 1
ATOM 1197 C CA . SER A 1 204 ? 20.804 35.205 -25.597 1.00 23.53 229 SER A CA 1
ATOM 1198 C C . SER A 1 204 ? 21.111 35.883 -26.903 1.00 23.95 229 SER A C 1
ATOM 1199 O O . SER A 1 204 ? 20.428 36.857 -27.256 1.00 24.38 229 SER A O 1
ATOM 1202 N N . ARG A 1 205 ? 22.076 35.344 -27.652 1.00 24.66 230 ARG A N 1
ATOM 1203 C CA . ARG A 1 205 ? 22.384 35.873 -28.985 1.00 24.40 230 ARG A CA 1
ATOM 1204 C C . ARG A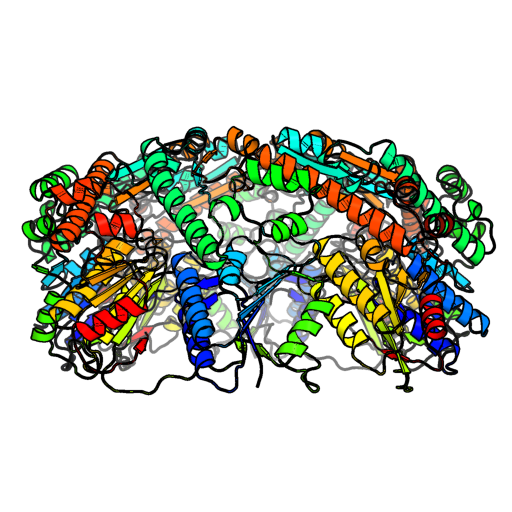 1 205 ? 21.106 36.020 -29.807 1.00 23.69 230 ARG A C 1
ATOM 1205 O O . ARG A 1 205 ? 20.711 37.160 -30.123 1.00 24.44 230 ARG A O 1
ATOM 1213 N N . TRP A 1 206 ? 20.447 34.897 -30.126 1.00 22.13 231 TRP A N 1
ATOM 1214 C CA . TRP A 1 206 ? 19.286 34.940 -31.035 1.00 20.97 231 TRP A CA 1
ATOM 1215 C C . TRP A 1 206 ? 18.022 35.607 -30.462 1.00 20.59 231 TRP A C 1
ATOM 1216 O O . TRP A 1 206 ? 17.235 36.200 -31.218 1.00 20.14 231 TRP A O 1
ATOM 1227 N N . ILE A 1 207 ? 17.803 35.496 -29.153 1.00 19.51 232 ILE A N 1
ATOM 1228 C CA . ILE A 1 207 ? 16.634 36.159 -28.591 1.00 19.08 232 ILE A CA 1
ATOM 1229 C C . ILE A 1 207 ? 16.914 37.674 -28.616 1.00 18.74 232 ILE A C 1
ATOM 1230 O O . ILE A 1 207 ? 16.030 38.488 -28.975 1.00 17.01 232 ILE A O 1
ATOM 1235 N N . GLY A 1 208 ? 18.174 38.021 -28.326 1.00 18.13 233 GLY A N 1
ATOM 1236 C CA . GLY A 1 208 ? 18.605 39.400 -28.428 1.00 19.13 233 GLY A CA 1
ATOM 1237 C C . GLY A 1 208 ? 18.235 39.962 -29.792 1.00 19.59 233 GLY A C 1
ATOM 1238 O O . GLY A 1 208 ? 17.559 41.001 -29.884 1.00 20.32 233 GLY A O 1
ATOM 1239 N N . GLU A 1 209 ? 18.638 39.250 -30.843 1.00 19.73 234 GLU A N 1
ATOM 1240 C CA . GLU A 1 209 ? 18.444 39.702 -32.209 1.00 20.39 234 GLU A CA 1
ATOM 1241 C C . GLU A 1 209 ? 16.986 39.832 -32.546 1.00 18.80 234 GLU A C 1
ATOM 1242 O O . GLU A 1 209 ? 16.577 40.811 -33.162 1.00 18.89 234 GLU A O 1
ATOM 1248 N N . LEU A 1 210 ? 16.191 38.858 -32.142 1.00 17.86 235 LEU A N 1
ATOM 1249 C CA . LEU A 1 210 ? 14.789 38.870 -32.540 1.00 17.89 235 LEU A CA 1
ATOM 1250 C C . LEU A 1 210 ? 14.018 40.029 -31.916 1.00 17.41 235 LEU A C 1
ATOM 1251 O O . LEU A 1 210 ? 13.095 40.580 -32.544 1.00 17.42 235 LEU A O 1
ATOM 1256 N N . TRP A 1 211 ? 14.411 40.415 -30.709 1.00 16.38 236 TRP A N 1
ATOM 1257 C CA . TRP A 1 211 ? 13.722 41.489 -30.057 1.00 17.03 236 TRP A CA 1
ATOM 1258 C C . TRP A 1 211 ? 14.142 42.815 -30.705 1.00 17.76 236 TRP A C 1
ATOM 1259 O O . TRP A 1 211 ? 13.295 43.672 -30.989 1.00 17.42 236 TRP A O 1
ATOM 1270 N N . GLN A 1 212 ? 15.438 42.960 -30.978 1.00 18.23 237 GLN A N 1
ATOM 1271 C CA . GLN A 1 212 ? 15.882 44.089 -31.759 1.00 19.55 237 GLN A CA 1
ATOM 1272 C C . GLN A 1 212 ? 15.143 44.178 -33.103 1.00 19.78 237 GLN A C 1
ATOM 1273 O O . GLN A 1 212 ? 14.743 45.282 -33.520 1.00 20.18 237 GLN A O 1
ATOM 1279 N N . ASN A 1 213 ? 14.915 43.033 -33.758 1.00 18.57 238 ASN A N 1
ATOM 1280 C CA . ASN A 1 213 ? 14.229 43.087 -35.030 1.00 17.66 238 ASN A CA 1
ATOM 1281 C C . ASN A 1 213 ? 12.842 43.626 -34.808 1.00 17.46 238 ASN A C 1
ATOM 1282 O O . ASN A 1 213 ? 12.409 44.506 -35.568 1.00 17.81 238 ASN A O 1
ATOM 1287 N N . TYR A 1 214 ? 12.159 43.118 -33.760 1.00 16.99 239 TYR A N 1
ATOM 1288 C CA . TYR A 1 214 ? 10.837 43.616 -33.354 1.00 15.68 239 TYR A CA 1
ATOM 1289 C C . TYR A 1 214 ? 10.866 45.152 -33.159 1.00 15.31 239 TYR A C 1
ATOM 1290 O O . TYR A 1 214 ? 10.070 45.900 -33.743 1.00 13.69 239 TYR A O 1
ATOM 1299 N N . LEU A 1 215 ? 11.802 45.615 -32.338 1.00 15.90 240 LEU A N 1
ATOM 1300 C CA . LEU A 1 215 ? 11.829 47.029 -31.991 1.00 17.26 240 LEU A CA 1
ATOM 1301 C C . LEU A 1 215 ? 12.079 47.889 -33.237 1.00 18.30 240 LEU A C 1
ATOM 1302 O O . LEU A 1 215 ? 11.292 48.798 -33.493 1.00 18.23 240 LEU A O 1
ATOM 1307 N N . ASN A 1 216 ? 13.135 47.561 -34.015 1.00 18.46 241 ASN A N 1
ATOM 1308 C CA . ASN A 1 216 ? 13.467 48.235 -35.278 1.00 18.59 241 ASN A CA 1
ATOM 1309 C C . ASN A 1 216 ? 12.336 48.327 -36.298 1.00 18.73 241 ASN A C 1
ATOM 1310 O O . ASN A 1 216 ? 12.213 49.329 -37.006 1.00 20.11 241 ASN A O 1
ATOM 1315 N N . THR A 1 217 ? 11.518 47.302 -36.383 1.00 18.49 242 THR A N 1
ATOM 1316 C CA . THR A 1 217 ? 10.452 47.297 -37.358 1.00 18.69 242 THR A CA 1
ATOM 1317 C C . THR A 1 217 ? 9.392 48.219 -36.855 1.00 19.98 242 THR A C 1
ATOM 1318 O O . THR A 1 217 ? 8.803 48.979 -37.640 1.00 21.82 242 THR A O 1
ATOM 1322 N N . VAL A 1 218 ? 9.108 48.132 -35.558 1.00 20.11 243 VAL A N 1
ATOM 1323 C CA . VAL A 1 218 ? 8.046 48.940 -34.975 1.00 20.54 243 VAL A CA 1
ATOM 1324 C C . VAL A 1 218 ? 8.504 50.390 -34.882 1.00 20.08 243 VAL A C 1
ATOM 1325 O O . VAL A 1 218 ? 7.723 51.276 -35.172 1.00 19.94 243 VAL A O 1
ATOM 1329 N N . ALA A 1 219 ? 9.754 50.621 -34.474 1.00 20.18 244 ALA A N 1
ATOM 1330 C CA . ALA A 1 219 ? 10.401 51.924 -34.661 1.00 20.90 244 ALA A CA 1
ATOM 1331 C C . ALA A 1 219 ? 10.085 52.458 -36.042 1.00 21.38 244 ALA A C 1
ATOM 1332 O O . ALA A 1 219 ? 9.367 53.464 -36.171 1.00 21.54 244 ALA A O 1
ATOM 1334 N N . ALA A 1 220 ? 10.573 51.760 -37.072 1.00 21.56 245 ALA A N 1
ATOM 1335 C CA . ALA A 1 220 ? 10.526 52.316 -38.429 1.00 22.11 245 ALA A CA 1
ATOM 1336 C C . ALA A 1 220 ? 9.093 52.620 -38.789 1.00 21.77 245 ALA A C 1
ATOM 1337 O O . ALA A 1 220 ? 8.818 53.674 -39.353 1.00 21.98 245 ALA A O 1
ATOM 1339 N N . ASN A 1 221 ? 8.193 51.711 -38.417 1.00 21.64 246 ASN A N 1
ATOM 1340 C CA . ASN A 1 221 ? 6.753 51.857 -38.667 1.00 21.67 246 ASN A CA 1
ATOM 1341 C C . ASN A 1 221 ? 6.125 53.060 -37.970 1.00 21.21 246 ASN A C 1
ATOM 1342 O O . ASN A 1 221 ? 5.151 53.569 -38.460 1.00 21.40 246 ASN A O 1
ATOM 1347 N N . ARG A 1 222 ? 6.640 53.467 -36.806 1.00 20.32 247 ARG A N 1
ATOM 1348 C CA . ARG A 1 222 ? 6.060 54.585 -36.032 1.00 20.81 247 ARG A CA 1
ATOM 1349 C C . ARG A 1 222 ? 6.852 55.895 -36.203 1.00 21.66 247 ARG A C 1
ATOM 1350 O O . ARG A 1 222 ? 6.434 56.956 -35.719 1.00 21.23 247 ARG A O 1
ATOM 1358 N N . GLN A 1 223 ? 8.005 55.782 -36.873 1.00 22.40 248 GLN A N 1
ATOM 1359 C CA . GLN A 1 223 ? 8.921 56.889 -37.128 1.00 22.73 248 GLN A CA 1
ATOM 1360 C C . GLN A 1 223 ? 9.492 57.478 -35.833 1.00 22.49 248 GLN A C 1
ATOM 1361 O O . GLN A 1 223 ? 9.721 58.672 -35.740 1.00 22.37 248 GLN A O 1
ATOM 1367 N N . ILE A 1 224 ? 9.728 56.640 -34.834 1.00 22.06 249 ILE A N 1
ATOM 1368 C CA . ILE A 1 224 ? 10.281 57.145 -33.572 1.00 21.69 249 ILE A CA 1
ATOM 1369 C C . ILE A 1 224 ? 11.446 56.275 -33.219 1.00 21.76 249 ILE A C 1
ATOM 1370 O O . ILE A 1 224 ? 11.520 55.180 -33.716 1.00 21.69 249 ILE A O 1
ATOM 1375 N N . PRO A 1 225 ? 12.376 56.757 -32.386 1.00 22.50 250 PRO A N 1
ATOM 1376 C CA . PRO A 1 225 ? 13.544 55.886 -32.081 1.00 23.61 250 PRO A CA 1
ATOM 1377 C C . PRO A 1 225 ? 13.185 54.545 -31.355 1.00 25.48 250 PRO A C 1
ATOM 1378 O O . PRO A 1 225 ? 12.224 54.484 -30.556 1.00 25.21 250 PRO A O 1
ATOM 1382 N N . ALA A 1 226 ? 13.945 53.482 -31.645 1.00 26.86 251 ALA A N 1
ATOM 1383 C CA . ALA A 1 226 ? 13.693 52.149 -31.058 1.00 27.32 251 ALA A CA 1
ATOM 1384 C C . ALA A 1 226 ? 13.504 52.191 -29.552 1.00 28.24 251 ALA A C 1
ATOM 1385 O O . ALA A 1 226 ? 12.586 51.547 -29.046 1.00 29.02 251 ALA A O 1
ATOM 1387 N N . GLU A 1 227 ? 14.340 52.954 -28.839 1.00 29.14 252 GLU A N 1
ATOM 1388 C CA . GLU A 1 227 ? 14.270 52.997 -27.365 1.00 30.63 252 GLU A CA 1
ATOM 1389 C C . GLU A 1 227 ? 13.076 53.818 -26.849 1.00 29.21 252 GLU A C 1
ATOM 1390 O O . GLU A 1 227 ? 12.762 53.800 -25.657 1.00 29.96 252 GLU A O 1
ATOM 1396 N N . GLN A 1 228 ? 12.386 54.510 -27.744 1.00 27.78 253 GLN A N 1
ATOM 1397 C CA . GLN A 1 228 ? 11.156 55.177 -27.357 1.00 26.50 253 GLN A CA 1
ATOM 1398 C C . GLN A 1 228 ? 10.019 54.185 -27.508 1.00 25.98 253 GLN A C 1
ATOM 1399 O O . GLN A 1 228 ? 9.047 54.221 -26.752 1.00 26.28 253 GLN A O 1
ATOM 1405 N N . VAL A 1 229 ? 10.126 53.288 -28.478 1.00 25.05 254 VAL A N 1
ATOM 1406 C CA . VAL A 1 229 ? 9.161 52.200 -28.562 1.00 24.66 254 VAL A CA 1
ATOM 1407 C C . VAL A 1 229 ? 9.154 51.388 -27.236 1.00 24.01 254 VAL A C 1
ATOM 1408 O O . VAL A 1 229 ? 8.100 51.203 -26.636 1.00 23.58 254 VAL A O 1
ATOM 1412 N N . PHE A 1 230 ? 10.329 50.952 -26.777 1.00 22.76 255 PHE A N 1
ATOM 1413 C CA . PHE A 1 230 ? 10.438 50.308 -25.496 1.00 22.63 255 PHE A CA 1
ATOM 1414 C C . PHE A 1 230 ? 11.751 50.730 -24.861 1.00 22.54 255 PHE A C 1
ATOM 1415 O O . PHE A 1 230 ? 12.801 50.337 -25.339 1.00 22.06 255 PHE A O 1
ATOM 1423 N N . PRO A 1 231 ? 11.683 51.557 -23.788 1.00 22.28 256 PRO A N 1
ATOM 1424 C CA . PRO A 1 231 ? 12.841 52.111 -23.065 1.00 22.74 256 PRO A CA 1
ATOM 1425 C C . PRO A 1 231 ? 13.467 51.193 -22.001 1.00 23.53 256 PRO A C 1
ATOM 1426 O O . PRO A 1 231 ? 14.380 51.617 -21.271 1.00 23.57 256 PRO A O 1
ATOM 1430 N N . GLY A 1 232 ? 12.992 49.950 -21.927 1.00 23.82 257 GLY A N 1
ATOM 1431 C CA . GLY A 1 232 ? 13.362 49.032 -20.844 1.00 23.86 257 GLY A CA 1
ATOM 1432 C C . GLY A 1 232 ? 12.432 49.216 -19.662 1.00 23.75 257 GLY A C 1
ATOM 1433 O O . GLY A 1 232 ? 11.648 50.194 -19.618 1.00 23.68 257 GLY A O 1
ATOM 1434 N N . ALA A 1 233 ? 12.530 48.291 -18.702 1.00 23.46 258 ALA A N 1
ATOM 1435 C CA . ALA A 1 233 ? 11.669 48.296 -17.508 1.00 23.51 258 ALA A CA 1
ATOM 1436 C C . ALA A 1 233 ? 11.681 49.651 -16.788 1.00 23.87 258 ALA A C 1
ATOM 1437 O O . ALA A 1 233 ? 10.635 50.277 -16.685 1.00 24.07 258 ALA A O 1
ATOM 1439 N N . GLN A 1 234 ? 12.849 50.106 -16.319 1.00 24.12 259 GLN A N 1
ATOM 1440 C CA . GLN A 1 234 ? 12.963 51.383 -15.619 1.00 24.60 259 GLN A CA 1
ATOM 1441 C C . GLN A 1 234 ? 12.290 52.508 -16.391 1.00 24.55 259 GLN A C 1
ATOM 1442 O O . GLN A 1 234 ? 11.438 53.259 -15.839 1.00 24.97 259 GLN A O 1
ATOM 1448 N N . GLY A 1 235 ? 12.660 52.615 -17.668 1.00 23.76 260 GLY A N 1
ATOM 1449 C CA . GLY A 1 235 ? 12.132 53.634 -18.530 1.00 23.00 260 GLY A CA 1
ATOM 1450 C C . GLY A 1 235 ? 10.634 53.586 -18.600 1.00 23.11 260 GLY A C 1
ATOM 1451 O O . GLY A 1 235 ? 10.001 54.636 -18.642 1.00 23.52 260 GLY A O 1
ATOM 1452 N N . LEU A 1 236 ? 10.062 52.378 -18.617 1.00 23.32 261 LEU A N 1
ATOM 1453 C CA . LEU A 1 236 ? 8.610 52.239 -18.722 1.00 23.94 261 LEU A CA 1
ATOM 1454 C C . LEU A 1 236 ? 7.975 52.611 -17.410 1.00 25.49 261 LEU A C 1
ATOM 1455 O O . LEU A 1 236 ? 6.875 53.165 -17.388 1.00 26.57 261 LEU A O 1
ATOM 1460 N N . LEU A 1 237 ? 8.672 52.334 -16.315 1.00 26.71 262 LEU A N 1
ATOM 1461 C CA . LEU A 1 237 ? 8.140 52.632 -14.989 1.00 28.80 262 LEU A CA 1
ATOM 1462 C C . LEU A 1 237 ? 8.107 54.165 -14.808 1.00 29.92 262 LEU A C 1
ATOM 1463 O O . LEU A 1 237 ? 7.107 54.734 -14.348 1.00 29.11 262 LEU A O 1
ATOM 1468 N N . GLU A 1 238 ? 9.206 54.808 -15.201 1.00 31.66 263 GLU A N 1
ATOM 1469 C CA . GLU A 1 238 ? 9.361 56.250 -15.051 1.00 34.11 263 GLU A CA 1
ATOM 1470 C C . GLU A 1 238 ? 8.352 57.004 -15.902 1.00 34.55 263 GLU A C 1
ATOM 1471 O O . GLU A 1 238 ? 7.934 58.097 -15.522 1.00 35.46 263 GLU A O 1
ATOM 1477 N N . GLY A 1 239 ? 7.951 56.412 -17.024 1.00 34.73 264 GLY A N 1
ATOM 1478 C CA . GLY A 1 239 ? 7.032 57.059 -17.938 1.00 35.16 264 GLY A CA 1
ATOM 1479 C C . GLY A 1 239 ? 5.601 56.826 -17.542 1.00 35.67 264 GLY A C 1
ATOM 1480 O O . GLY A 1 239 ? 4.717 57.576 -17.918 1.00 36.16 264 GLY A O 1
ATOM 1481 N N . LEU A 1 240 ? 5.355 55.770 -16.787 1.00 36.36 265 LEU A N 1
ATOM 1482 C CA . LEU A 1 240 ? 4.022 55.547 -16.255 1.00 36.65 265 LEU A CA 1
ATOM 1483 C C . LEU A 1 240 ? 3.736 56.364 -14.972 1.00 37.05 265 LEU A C 1
ATOM 1484 O O . LEU A 1 240 ? 2.655 56.949 -14.818 1.00 36.03 265 LEU A O 1
ATOM 1489 N N . THR A 1 241 ? 4.713 56.408 -14.065 1.00 37.97 266 THR A N 1
ATOM 1490 C CA . THR A 1 241 ? 4.658 57.293 -12.898 1.00 38.81 266 THR A CA 1
ATOM 1491 C C . THR A 1 241 ? 4.230 58.691 -13.338 1.00 40.05 266 THR A C 1
ATOM 1492 O O . THR A 1 241 ? 3.185 59.186 -12.898 1.00 40.44 266 THR A O 1
ATOM 1496 N N . LYS A 1 242 ? 5.018 59.284 -14.241 1.00 40.69 267 LYS A N 1
ATOM 1497 C CA . LYS A 1 242 ? 4.786 60.622 -14.800 1.00 42.07 267 LYS A CA 1
ATOM 1498 C C . LYS A 1 242 ? 3.363 60.861 -15.348 1.00 41.43 267 LYS A C 1
ATOM 1499 O O . LYS A 1 242 ? 2.937 62.000 -15.546 1.00 42.53 267 LYS A O 1
ATOM 1505 N N . THR A 1 243 ? 2.621 59.793 -15.571 1.00 40.41 268 THR A N 1
ATOM 1506 C CA . THR A 1 243 ? 1.345 59.904 -16.219 1.00 39.21 268 THR A CA 1
ATOM 1507 C C . THR A 1 243 ? 0.240 59.465 -15.236 1.00 38.41 268 THR A C 1
ATOM 1508 O O . THR A 1 243 ? -0.919 59.336 -15.611 1.00 38.54 268 THR A O 1
ATOM 1512 N N . GLY A 1 244 ? 0.608 59.256 -13.970 1.00 37.31 269 GLY A N 1
ATOM 1513 C CA . GLY A 1 244 ? -0.327 58.780 -12.942 1.00 35.67 269 GLY A CA 1
ATOM 1514 C C . GLY A 1 244 ? -0.733 57.323 -13.127 1.00 34.82 269 GLY A C 1
ATOM 1515 O O . GLY A 1 244 ? -1.803 56.890 -12.670 1.00 34.87 269 GLY A O 1
ATOM 1516 N N . GLY A 1 245 ? 0.119 56.563 -13.809 1.00 33.91 270 GLY A N 1
ATOM 1517 C CA . GLY A 1 245 ? -0.217 55.200 -14.234 1.00 32.40 270 GLY A CA 1
ATOM 1518 C C . GLY A 1 245 ? -1.242 55.088 -15.347 1.00 31.31 270 GLY A C 1
ATOM 1519 O O . GLY A 1 245 ? -1.822 54.041 -15.535 1.00 31.42 270 GLY A O 1
ATOM 1520 N N . ASP A 1 246 ? -1.498 56.168 -16.072 1.00 30.89 271 ASP A N 1
ATOM 1521 C CA . ASP A 1 246 ? -2.335 56.080 -17.267 1.00 30.20 271 ASP A CA 1
ATOM 1522 C C . ASP A 1 246 ? -1.469 55.525 -18.406 1.00 29.16 271 ASP A C 1
ATOM 1523 O O . ASP A 1 246 ? -0.666 56.253 -18.990 1.00 27.74 271 ASP A O 1
ATOM 1528 N N . THR A 1 247 ? -1.645 54.232 -18.689 1.00 28.21 272 THR A N 1
ATOM 1529 C CA . THR A 1 247 ? -0.963 53.551 -19.792 1.00 27.34 272 THR A CA 1
ATOM 1530 C C . THR A 1 247 ? -1.278 54.135 -21.185 1.00 27.52 272 THR A C 1
ATOM 1531 O O . THR A 1 247 ? -0.422 54.142 -22.058 1.00 26.88 272 THR A O 1
ATOM 1535 N N . ALA A 1 248 ? -2.505 54.613 -21.373 1.00 27.91 273 ALA A N 1
ATOM 1536 C CA . ALA A 1 248 ? -2.963 55.114 -22.672 1.00 28.32 273 ALA A CA 1
ATOM 1537 C C . ALA A 1 248 ? -2.379 56.505 -22.948 1.00 28.51 273 ALA A C 1
ATOM 1538 O O . ALA A 1 248 ? -1.963 56.805 -24.070 1.00 29.31 273 ALA A O 1
ATOM 1540 N N . LYS A 1 249 ? -2.318 57.330 -21.917 1.00 28.19 274 LYS A N 1
ATOM 1541 C CA . LYS A 1 249 ? -1.650 58.625 -22.000 1.00 28.52 274 LYS A CA 1
ATOM 1542 C C . LYS A 1 249 ? -0.158 58.420 -22.270 1.00 27.16 274 LYS A C 1
ATOM 1543 O O . LYS A 1 249 ? 0.436 59.148 -23.061 1.00 27.89 274 LYS A O 1
ATOM 1549 N N . TYR A 1 250 ? 0.441 57.417 -21.637 1.00 25.97 275 TYR A N 1
ATOM 1550 C CA . TYR A 1 250 ? 1.823 57.032 -21.926 1.00 25.23 275 TYR A CA 1
ATOM 1551 C C . TYR A 1 250 ? 2.046 56.689 -23.414 1.00 25.23 275 TYR A C 1
ATOM 1552 O O . TYR A 1 250 ? 3.049 57.075 -23.991 1.00 23.85 275 TYR A O 1
ATOM 1561 N N . ALA A 1 251 ? 1.103 55.946 -23.991 1.00 25.41 276 ALA A N 1
ATOM 1562 C CA . ALA A 1 251 ? 1.210 55.479 -25.349 1.00 26.17 276 ALA A CA 1
ATOM 1563 C C . ALA A 1 251 ? 1.067 56.657 -26.297 1.00 27.17 276 ALA A C 1
ATOM 1564 O O . ALA A 1 251 ? 1.769 56.747 -27.311 1.00 26.78 276 ALA A O 1
ATOM 1566 N N . LEU A 1 252 ? 0.144 57.561 -25.953 1.00 28.71 277 LEU A N 1
ATOM 1567 C CA . LEU A 1 252 ? -0.155 58.719 -26.794 1.00 29.23 277 LEU A CA 1
ATOM 1568 C C . LEU A 1 252 ? 0.961 59.764 -26.744 1.00 29.85 277 LEU A C 1
ATOM 1569 O O . LEU A 1 252 ? 1.329 60.310 -27.770 1.00 30.90 277 LEU A O 1
ATOM 1574 N N . GLU A 1 253 ? 1.521 60.026 -25.573 1.00 30.69 278 GLU A N 1
ATOM 1575 C CA . GLU A 1 253 ? 2.673 60.919 -25.498 1.00 31.77 278 GLU A CA 1
ATOM 1576 C C . GLU A 1 253 ? 3.929 60.379 -26.149 1.00 31.73 278 GLU A C 1
ATOM 1577 O O . GLU A 1 253 ? 4.736 61.161 -26.638 1.00 32.35 278 GLU A O 1
ATOM 1583 N N . ASN A 1 254 ? 4.100 59.060 -26.174 1.00 31.39 279 ASN A N 1
ATOM 1584 C CA . ASN A 1 254 ? 5.239 58.484 -26.863 1.00 31.68 279 ASN A CA 1
ATOM 1585 C C . ASN A 1 254 ? 4.938 57.964 -28.271 1.00 31.29 279 ASN A C 1
ATOM 1586 O O . ASN A 1 254 ? 5.801 57.402 -28.918 1.00 31.67 279 ASN A O 1
ATOM 1591 N N . LYS A 1 255 ? 3.720 58.189 -28.745 1.00 30.89 280 LYS A N 1
ATOM 1592 C CA . LYS A 1 255 ? 3.424 58.110 -30.170 1.00 30.51 280 LYS A CA 1
ATOM 1593 C C . LYS A 1 255 ? 3.436 56.677 -30.654 1.00 29.51 280 LYS A C 1
ATOM 1594 O O . LYS A 1 255 ? 3.650 56.396 -31.846 1.00 28.68 280 LYS A O 1
ATOM 1600 N N . LEU A 1 256 ? 3.203 55.773 -29.699 1.00 28.23 281 LEU A N 1
ATOM 1601 C CA . LEU A 1 256 ? 2.915 54.373 -29.967 1.00 26.36 281 LEU A CA 1
ATOM 1602 C C . LEU A 1 256 ? 1.572 54.266 -30.685 1.00 25.67 281 LEU A C 1
ATOM 1603 O O . LEU A 1 256 ? 1.325 53.337 -31.474 1.00 25.07 281 LEU A O 1
ATOM 1608 N N . VAL A 1 257 ? 0.737 55.264 -30.407 1.00 24.81 282 VAL A N 1
ATOM 1609 C CA . VAL A 1 257 ? -0.656 55.317 -30.786 1.00 24.56 282 VAL A CA 1
ATOM 1610 C C . VAL A 1 257 ? -0.912 56.746 -31.320 1.00 25.34 282 VAL A C 1
ATOM 1611 O O . VAL A 1 257 ? -0.142 57.674 -31.006 1.00 25.35 282 VAL A O 1
ATOM 1615 N N . ASP A 1 258 ? -1.941 56.925 -32.152 1.00 25.54 283 ASP A N 1
ATOM 1616 C CA . ASP A 1 258 ? -2.197 58.242 -32.730 1.00 26.78 283 ASP A CA 1
ATOM 1617 C C . ASP A 1 258 ? -3.433 58.970 -32.120 1.00 28.08 283 ASP A C 1
ATOM 1618 O O . ASP A 1 258 ? -3.522 60.196 -32.167 1.00 28.32 283 ASP A O 1
ATOM 1623 N N . ALA A 1 259 ? -4.366 58.229 -31.530 1.00 28.42 284 ALA A N 1
ATOM 1624 C CA . ALA A 1 259 ? -5.497 58.859 -30.891 1.00 29.37 284 ALA A CA 1
ATOM 1625 C C . ALA A 1 259 ? -6.176 57.995 -29.830 1.00 29.85 284 ALA A C 1
ATOM 1626 O O . ALA A 1 259 ? -6.365 56.782 -30.032 1.00 29.36 284 ALA A O 1
ATOM 1628 N N . LEU A 1 260 ? -6.575 58.648 -28.720 1.00 30.32 285 LEU A N 1
ATOM 1629 C CA . LEU A 1 260 ? -7.401 58.015 -27.663 1.00 30.25 285 LEU A CA 1
ATOM 1630 C C . LEU A 1 260 ? -8.873 58.227 -27.939 1.00 30.68 285 LEU A C 1
ATOM 1631 O O . LEU A 1 260 ? -9.301 59.333 -28.212 1.00 31.24 285 LEU A O 1
ATOM 1636 N N . ALA A 1 261 ? -9.671 57.183 -27.886 1.00 31.82 286 ALA A N 1
ATOM 1637 C CA . ALA A 1 261 ? -11.044 57.358 -28.314 1.00 33.31 286 ALA A CA 1
ATOM 1638 C C . ALA A 1 261 ? -11.906 56.169 -28.005 1.00 34.31 286 ALA A C 1
ATOM 1639 O O . ALA A 1 261 ? -11.435 55.036 -27.959 1.00 34.80 286 ALA A O 1
ATOM 1641 N N . SER A 1 262 ? -13.185 56.445 -27.805 1.00 35.92 287 SER A N 1
ATOM 1642 C CA . SER A 1 262 ? -14.141 55.446 -27.348 1.00 37.76 287 SER A CA 1
ATOM 1643 C C . SER A 1 262 ? -14.733 54.645 -28.523 1.00 38.25 287 SER A C 1
ATOM 1644 O O . SER A 1 262 ? -14.725 55.080 -29.658 1.00 38.53 287 SER A O 1
ATOM 1647 N N . SER A 1 263 ? -15.247 53.464 -28.247 1.00 39.67 288 SER A N 1
ATOM 1648 C CA . SER A 1 263 ? -15.810 52.635 -29.298 1.00 41.09 288 SER A CA 1
ATOM 1649 C C . SER A 1 263 ? -16.678 53.463 -30.270 1.00 42.13 288 SER A C 1
ATOM 1650 O O . SER A 1 263 ? -16.540 53.339 -31.487 1.00 42.61 288 SER A O 1
ATOM 1653 N N . ALA A 1 264 ? -17.558 54.308 -29.735 1.00 42.85 289 ALA A N 1
ATOM 1654 C CA . ALA A 1 264 ? -18.480 55.049 -30.580 1.00 43.41 289 ALA A CA 1
ATOM 1655 C C . ALA A 1 264 ? -17.882 56.361 -31.134 1.00 43.81 289 ALA A C 1
ATOM 1656 O O . ALA A 1 264 ? -18.432 56.931 -32.083 1.00 44.52 289 ALA A O 1
ATOM 1658 N N . GLU A 1 265 ? -16.767 56.826 -30.566 1.00 43.73 290 GLU A N 1
ATOM 1659 C CA . GLU A 1 265 ? -15.947 57.862 -31.212 1.00 44.07 290 GLU A CA 1
ATOM 1660 C C . GLU A 1 265 ? -15.208 57.325 -32.443 1.00 43.46 290 GLU A C 1
ATOM 1661 O O . GLU A 1 265 ? -15.012 58.054 -33.418 1.00 43.12 290 GLU A O 1
ATOM 1667 N N . ILE A 1 266 ? -14.772 56.064 -32.363 1.00 42.98 291 ILE A N 1
ATOM 1668 C CA . ILE A 1 266 ? -14.094 55.366 -33.452 1.00 42.48 291 ILE A CA 1
ATOM 1669 C C . ILE A 1 266 ? -15.128 55.030 -34.542 1.00 42.83 291 ILE A C 1
ATOM 1670 O O . ILE A 1 266 ? -14.889 55.285 -35.722 1.00 42.80 291 ILE A O 1
ATOM 1675 N N . GLU A 1 267 ? -16.273 54.478 -34.145 1.00 43.23 292 GLU A N 1
ATOM 1676 C CA . GLU A 1 267 ? -17.390 54.228 -35.070 1.00 43.99 292 GLU A CA 1
ATOM 1677 C C . GLU A 1 267 ? -17.608 55.460 -35.951 1.00 45.01 292 GLU A C 1
ATOM 1678 O O . GLU A 1 267 ? -17.538 55.368 -37.184 1.00 44.94 292 GLU A O 1
ATOM 1684 N N . LYS A 1 268 ? -17.821 56.616 -35.312 1.00 45.80 293 LYS A N 1
ATOM 1685 C CA . LYS A 1 268 ? -18.110 57.863 -36.032 1.00 47.02 293 LYS A CA 1
ATOM 1686 C C . LYS A 1 268 ? -16.999 58.200 -37.018 1.00 46.39 293 LYS A C 1
ATOM 1687 O O . LYS A 1 268 ? -17.247 58.346 -38.220 1.00 46.79 293 LYS A O 1
ATOM 1693 N N . ALA A 1 269 ? -15.780 58.303 -36.498 1.00 45.65 294 ALA A N 1
ATOM 1694 C CA . ALA A 1 269 ? -14.619 58.597 -37.307 1.00 45.15 294 ALA A CA 1
ATOM 1695 C C . ALA A 1 269 ? -14.481 57.582 -38.445 1.00 44.99 294 ALA A C 1
ATOM 1696 O O . ALA A 1 269 ? -14.025 57.940 -39.540 1.00 44.67 294 ALA A O 1
ATOM 1698 N N . LEU A 1 270 ? -14.899 56.336 -38.198 1.00 44.49 295 LEU A N 1
ATOM 1699 C CA . LEU A 1 270 ? -14.840 55.313 -39.228 1.00 44.24 295 LEU A CA 1
ATOM 1700 C C . LEU A 1 270 ? -15.966 55.450 -40.230 1.00 44.63 295 LEU A C 1
ATOM 1701 O O . LEU A 1 270 ? -15.761 55.161 -41.393 1.00 44.92 295 LEU A O 1
ATOM 1706 N N . THR A 1 271 ? -17.146 55.895 -39.798 1.00 45.49 296 THR A N 1
ATOM 1707 C CA . THR A 1 271 ? -18.284 56.071 -40.730 1.00 45.74 296 THR A CA 1
ATOM 1708 C C . THR A 1 271 ? -18.125 57.353 -41.557 1.00 45.65 296 THR A C 1
ATOM 1709 O O . THR A 1 271 ? -18.673 57.474 -42.654 1.00 45.94 296 THR A O 1
ATOM 1713 N N . LYS A 1 272 ? -17.376 58.310 -41.032 1.00 45.43 297 LYS A N 1
ATOM 1714 C CA . LYS A 1 272 ? -17.049 59.479 -41.818 1.00 45.74 297 LYS A CA 1
ATOM 1715 C C . LYS A 1 272 ? -16.156 59.055 -42.976 1.00 45.46 297 LYS A C 1
ATOM 1716 O O . LYS A 1 272 ? -16.318 59.523 -44.085 1.00 45.74 297 LYS A O 1
ATOM 1722 N N . GLU A 1 273 ? -15.229 58.149 -42.710 1.00 45.36 298 GLU A N 1
ATOM 1723 C CA . GLU A 1 273 ? -14.247 57.734 -43.698 1.00 45.19 298 GLU A 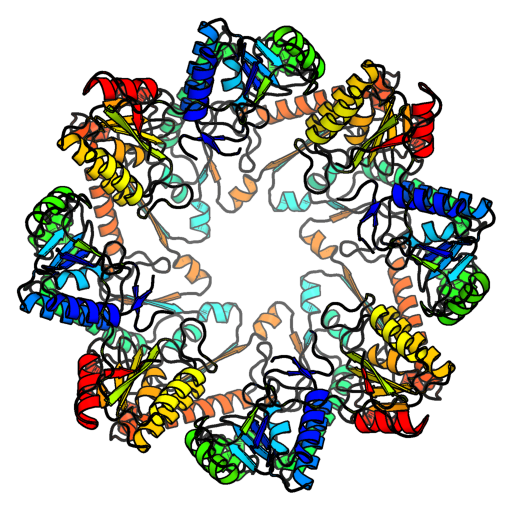CA 1
ATOM 1724 C C . GLU A 1 273 ? -14.811 56.718 -44.695 1.00 44.68 298 GLU A C 1
ATOM 1725 O O . GLU A 1 273 ? -14.486 56.752 -45.883 1.00 44.61 298 GLU A O 1
ATOM 1731 N N . PHE A 1 274 ? -15.671 55.833 -44.207 1.00 44.09 299 PHE A N 1
ATOM 1732 C CA . PHE A 1 274 ? -16.117 54.685 -44.974 1.00 43.52 299 PHE A CA 1
ATOM 1733 C C . PHE A 1 274 ? -17.597 54.720 -45.290 1.00 43.83 299 PHE A C 1
ATOM 1734 O O . PHE A 1 274 ? -18.063 53.939 -46.103 1.00 43.81 299 PHE A O 1
ATOM 1742 N N . GLY A 1 275 ? -18.335 55.620 -44.645 1.00 44.69 300 GLY A N 1
ATOM 1743 C CA . GLY A 1 275 ? -19.766 55.780 -44.888 1.00 45.95 300 GLY A CA 1
ATOM 1744 C C . GLY A 1 275 ? -20.673 54.836 -44.116 1.00 47.27 300 GLY A C 1
ATOM 1745 O O . GLY A 1 275 ? -20.249 53.756 -43.677 1.00 47.53 300 GLY A O 1
ATOM 1746 N N . TRP A 1 276 ? -21.938 55.229 -43.981 1.00 48.01 301 TRP A N 1
ATOM 1747 C CA . TRP A 1 276 ? -22.882 54.509 -43.143 1.00 49.06 301 TRP A CA 1
ATOM 1748 C C . TRP A 1 276 ? -23.755 53.575 -43.946 1.00 49.42 301 TRP A C 1
ATOM 1749 O O . TRP A 1 276 ? -24.284 53.964 -44.976 1.00 49.56 301 TRP A O 1
ATOM 1760 N N . SER A 1 277 ? -23.925 52.356 -43.443 1.00 50.06 302 SER A N 1
ATOM 1761 C CA . SER A 1 277 ? -24.769 51.348 -44.071 1.00 51.07 302 SER A CA 1
ATOM 1762 C C . SER A 1 277 ? -26.138 51.153 -43.405 1.00 51.94 302 SER A C 1
ATOM 1763 O O . SER A 1 277 ? -26.257 50.389 -42.451 1.00 52.11 302 SER A O 1
ATOM 1766 N N . LYS A 1 278 ? -27.170 51.801 -43.946 1.00 53.15 303 LYS A N 1
ATOM 1767 C CA . LYS A 1 278 ? -28.557 51.633 -43.474 1.00 54.18 303 LYS A CA 1
ATOM 1768 C C . LYS A 1 278 ? -28.919 50.171 -43.224 1.00 54.23 303 LYS A C 1
ATOM 1769 O O . LYS A 1 278 ? -29.783 49.883 -42.401 1.00 54.51 303 LYS A O 1
ATOM 1775 N N . THR A 1 279 ? -28.248 49.263 -43.931 1.00 54.32 304 THR A N 1
ATOM 1776 C CA . THR A 1 279 ? -28.581 47.833 -43.918 1.00 54.58 304 THR A CA 1
ATOM 1777 C C . THR A 1 279 ? -28.033 47.072 -42.701 1.00 54.54 304 THR A C 1
ATOM 1778 O O . THR A 1 279 ? -28.751 46.246 -42.099 1.00 54.74 304 THR A O 1
ATOM 1782 N N . ASP A 1 280 ? -26.764 47.325 -42.363 1.00 54.07 305 ASP A N 1
ATOM 1783 C CA . ASP A 1 280 ? -26.089 46.601 -41.276 1.00 53.61 305 ASP A CA 1
ATOM 1784 C C . ASP A 1 280 ? -26.075 47.430 -39.987 1.00 52.78 305 ASP A C 1
ATOM 1785 O O . ASP A 1 280 ? -25.832 46.910 -38.891 1.00 52.56 305 ASP A O 1
ATOM 1790 N N . LYS A 1 281 ? -26.369 48.718 -40.152 1.00 51.52 306 LYS A N 1
ATOM 1791 C CA . LYS A 1 281 ? -26.341 49.707 -39.087 1.00 50.26 306 LYS A CA 1
ATOM 1792 C C . LYS A 1 281 ? -24.929 49.821 -38.514 1.00 49.25 306 LYS A C 1
ATOM 1793 O O . LYS A 1 281 ? -24.719 49.742 -37.301 1.00 49.37 306 LYS A O 1
ATOM 1799 N N . ASN A 1 282 ? -23.973 50.027 -39.415 1.00 47.78 307 ASN A N 1
ATOM 1800 C CA . ASN A 1 282 ? -22.557 50.170 -39.084 1.00 46.00 307 ASN A CA 1
ATOM 1801 C C . ASN A 1 282 ? -21.856 50.886 -40.233 1.00 44.93 307 ASN A C 1
ATOM 1802 O O . ASN A 1 282 ? -22.461 51.113 -41.273 1.00 44.63 307 ASN A O 1
ATOM 1807 N N . TYR A 1 283 ? -20.586 51.241 -40.047 1.00 43.67 308 TYR A N 1
ATOM 1808 C CA . TYR A 1 283 ? -19.776 51.768 -41.133 1.00 42.48 308 TYR A CA 1
ATOM 1809 C C . TYR A 1 283 ? -19.566 50.732 -42.247 1.00 42.05 308 TYR A C 1
ATOM 1810 O O . TYR A 1 283 ? -19.708 49.530 -42.013 1.00 41.51 308 TYR A O 1
ATOM 1819 N N . ARG A 1 284 ? -19.251 51.195 -43.456 1.00 41.52 309 ARG A N 1
ATOM 1820 C CA . ARG A 1 284 ? -19.191 50.296 -44.620 1.00 41.50 309 ARG A CA 1
ATOM 1821 C C . ARG A 1 284 ? -17.951 49.403 -44.585 1.00 40.57 309 ARG A C 1
ATOM 1822 O O . ARG A 1 284 ? -16.828 49.902 -44.556 1.00 40.39 309 ARG A O 1
ATOM 1830 N N . ALA A 1 285 ? -18.172 48.085 -44.552 1.00 39.57 310 ALA A N 1
ATOM 1831 C CA . ALA A 1 285 ? -17.107 47.131 -44.279 1.00 38.79 310 ALA A CA 1
ATOM 1832 C C . ALA A 1 285 ? -17.517 45.694 -44.565 1.00 38.68 310 ALA A C 1
ATOM 1833 O O . ALA A 1 285 ? -18.600 45.280 -44.211 1.00 39.08 310 ALA A O 1
ATOM 1835 N N . ILE A 1 286 ? -16.649 44.939 -45.230 1.00 38.58 311 ILE A N 1
ATOM 1836 C CA . ILE A 1 286 ? -16.800 43.492 -45.339 1.00 38.02 311 ILE A CA 1
ATOM 1837 C C . ILE A 1 286 ? -15.641 42.842 -44.596 1.00 38.11 311 ILE A C 1
ATOM 1838 O O . ILE A 1 286 ? -14.483 43.303 -44.701 1.00 38.23 311 ILE A O 1
ATOM 1843 N N . SER A 1 287 ? -15.964 41.792 -43.839 1.00 37.48 312 SER A N 1
ATOM 1844 C CA . SER A 1 287 ? -14.978 41.062 -43.057 1.00 36.83 312 SER A CA 1
ATOM 1845 C C . SER A 1 287 ? -14.162 40.178 -43.968 1.00 36.40 312 SER A C 1
ATOM 1846 O O . SER A 1 287 ? -14.698 39.579 -44.901 1.00 35.98 312 SER A O 1
ATOM 1849 N N . TYR A 1 288 ? -12.871 40.098 -43.658 1.00 35.81 313 TYR A N 1
ATOM 1850 C CA . TYR A 1 288 ? -11.924 39.266 -44.357 1.00 35.64 313 TYR A CA 1
ATOM 1851 C C . TYR A 1 288 ? -12.460 37.846 -44.573 1.00 36.14 313 TYR A C 1
ATOM 1852 O O . TYR A 1 288 ? -12.181 37.220 -45.617 1.00 36.62 313 TYR A O 1
ATOM 1861 N N . TYR A 1 289 ? -13.223 37.347 -43.595 1.00 35.92 314 TYR A N 1
ATOM 1862 C CA . TYR A 1 289 ? -13.770 35.984 -43.624 1.00 35.64 314 TYR A CA 1
ATOM 1863 C C . TYR A 1 289 ? -14.941 35.824 -44.571 1.00 36.61 314 TYR A C 1
ATOM 1864 O O . TYR A 1 289 ? -15.329 34.705 -44.875 1.00 37.10 314 TYR A O 1
ATOM 1873 N N . ASP A 1 290 ? -15.522 36.939 -44.998 1.00 37.64 315 ASP A N 1
ATOM 1874 C CA . ASP A 1 290 ? -16.652 36.939 -45.921 1.00 38.62 315 ASP A CA 1
ATOM 1875 C C . ASP A 1 290 ? -16.251 37.482 -47.276 1.00 39.35 315 ASP A C 1
ATOM 1876 O O . ASP A 1 290 ? -17.058 37.488 -48.210 1.00 38.93 315 ASP A O 1
ATOM 1881 N N . TYR A 1 291 ? -15.019 37.990 -47.355 1.00 40.24 316 TYR A N 1
ATOM 1882 C CA . TYR A 1 291 ? -14.513 38.616 -48.562 1.00 40.99 316 TYR A CA 1
ATOM 1883 C C . TYR A 1 291 ? -13.841 37.540 -49.412 1.00 41.85 316 TYR A C 1
ATOM 1884 O O . TYR A 1 291 ? -12.776 37.034 -49.065 1.00 41.81 316 TYR A O 1
ATOM 1893 N N . ALA A 1 292 ? -14.513 37.164 -50.502 1.00 43.42 317 ALA A N 1
ATOM 1894 C CA . ALA A 1 292 ? -14.041 36.118 -51.421 1.00 44.70 317 ALA A CA 1
ATOM 1895 C C . ALA A 1 292 ? -12.764 36.539 -52.152 1.00 45.75 317 ALA A C 1
ATOM 1896 O O . ALA A 1 292 ? -12.766 37.528 -52.912 1.00 45.57 317 ALA A O 1
ATOM 1898 N N . LEU A 1 293 ? -11.684 35.797 -51.891 1.00 46.71 318 LEU A N 1
ATOM 1899 C CA . LEU A 1 293 ? -10.437 35.912 -52.641 1.00 47.94 318 LEU A CA 1
ATOM 1900 C C . LEU A 1 293 ? -10.608 35.172 -53.963 1.00 49.41 318 LEU A C 1
ATOM 1901 O O . LEU A 1 293 ? -10.999 34.004 -53.959 1.00 49.21 318 LEU A O 1
ATOM 1906 N N . LYS A 1 294 ? -10.318 35.843 -55.084 1.00 51.46 319 LYS A N 1
ATOM 1907 C CA . LYS A 1 294 ? -10.516 35.247 -56.425 1.00 54.07 319 LYS A CA 1
ATOM 1908 C C . LYS A 1 294 ? -9.552 34.102 -56.678 1.00 55.20 319 LYS A C 1
ATOM 1909 O O . LYS A 1 294 ? -8.382 34.175 -56.295 1.00 55.97 319 LYS A O 1
ATOM 1915 N N . THR A 1 295 ? -10.065 33.037 -57.294 1.00 56.77 320 THR A N 1
ATOM 1916 C CA . THR A 1 295 ? -9.279 31.837 -57.605 1.00 57.84 320 THR A CA 1
ATOM 1917 C C . THR A 1 295 ? -8.493 32.052 -58.905 1.00 58.74 320 THR A C 1
ATOM 1918 O O . THR A 1 295 ? -9.082 32.112 -59.992 1.00 58.64 320 THR A O 1
ATOM 1922 N N . PRO A 1 296 ? -7.154 32.162 -58.797 1.00 59.74 321 PRO A N 1
ATOM 1923 C CA . PRO A 1 296 ? -6.338 32.628 -59.934 1.00 60.80 321 PRO A CA 1
ATOM 1924 C C . PRO A 1 296 ? -6.337 31.655 -61.141 1.00 61.73 321 PRO A C 1
ATOM 1925 O O . PRO A 1 296 ? -6.420 30.431 -60.955 1.00 61.74 321 PRO A O 1
ATOM 1929 N N . ALA A 1 297 ? -6.240 32.212 -62.354 1.00 62.51 322 ALA A N 1
ATOM 1930 C CA . ALA A 1 297 ? -6.218 31.429 -63.605 1.00 63.18 322 ALA A CA 1
ATOM 1931 C C . ALA A 1 297 ? -5.032 30.454 -63.725 1.00 63.50 322 ALA A C 1
ATOM 1932 O O . ALA A 1 297 ? -3.901 30.789 -63.344 1.00 63.39 322 ALA A O 1
ATOM 1934 N N . ASP A 1 298 ? -5.319 29.253 -64.242 1.00 63.96 323 ASP A N 1
ATOM 1935 C CA . ASP A 1 298 ? -4.296 28.269 -64.629 1.00 64.42 323 ASP A CA 1
ATOM 1936 C C . ASP A 1 298 ? -3.655 28.679 -65.950 1.00 64.43 323 ASP A C 1
ATOM 1937 O O . ASP A 1 298 ? -4.192 28.374 -67.026 1.00 64.79 323 ASP A O 1
ATOM 1942 N N . THR A 1 299 ? -2.517 29.365 -65.872 1.00 64.15 324 THR A N 1
ATOM 1943 C CA . THR A 1 299 ? -1.733 29.691 -67.071 1.00 63.71 324 THR A CA 1
ATOM 1944 C C . THR A 1 299 ? -1.423 28.393 -67.867 1.00 62.93 324 THR A C 1
ATOM 1945 O O . THR A 1 299 ? -1.898 28.238 -69.008 1.00 63.40 324 THR A O 1
ATOM 1949 N N . GLY A 1 300 ? -0.684 27.463 -67.246 1.00 61.32 325 GLY A N 1
ATOM 1950 C CA . GLY A 1 300 ? -0.194 26.252 -67.916 1.00 58.76 325 GLY A CA 1
ATOM 1951 C C . GLY A 1 300 ? 1.274 25.931 -67.649 1.00 56.98 325 GLY A C 1
ATOM 1952 O O . GLY A 1 300 ? 1.783 24.926 -68.136 1.00 57.92 325 GLY A O 1
ATOM 1953 N N . ASP A 1 301 ? 1.961 26.793 -66.904 1.00 54.38 326 ASP A N 1
ATOM 1954 C CA . ASP A 1 301 ? 3.333 26.564 -66.439 1.00 51.74 326 ASP A CA 1
ATOM 1955 C C . ASP A 1 301 ? 3.310 26.901 -64.952 1.00 49.66 326 ASP A C 1
ATOM 1956 O O . ASP A 1 301 ? 3.085 28.054 -64.566 1.00 49.99 326 ASP A O 1
ATOM 1961 N N . SER A 1 302 ? 3.510 25.910 -64.101 1.00 46.16 327 SER A N 1
ATOM 1962 C CA . SER A 1 302 ? 3.283 26.153 -62.696 1.00 42.80 327 SER A CA 1
ATOM 1963 C C . SER A 1 302 ? 4.529 25.991 -61.840 1.00 40.57 327 SER A C 1
ATOM 1964 O O . SER A 1 302 ? 5.521 25.412 -62.276 1.00 40.29 327 SER A O 1
ATOM 1967 N N . ILE A 1 303 ? 4.469 26.550 -60.636 1.00 37.44 328 ILE A N 1
ATOM 1968 C CA . ILE A 1 303 ? 5.484 26.353 -59.626 1.00 34.86 328 ILE A CA 1
ATOM 1969 C C . ILE A 1 303 ? 4.789 25.679 -58.441 1.00 33.76 328 ILE A C 1
ATOM 1970 O O . ILE A 1 303 ? 3.809 26.197 -57.901 1.00 33.27 328 ILE A O 1
ATOM 1975 N N . GLY A 1 304 ? 5.282 24.511 -58.056 1.00 32.23 329 GLY A N 1
ATOM 1976 C CA . GLY A 1 304 ? 4.650 23.735 -57.003 1.00 30.84 329 GLY A CA 1
ATOM 1977 C C . GLY A 1 304 ? 5.075 24.218 -55.637 1.00 29.95 329 GLY A C 1
ATOM 1978 O O . GLY A 1 304 ? 6.264 24.445 -55.379 1.00 30.60 329 GLY A O 1
ATOM 1979 N N . VAL A 1 305 ? 4.119 24.381 -54.742 1.00 28.57 330 VAL A N 1
ATOM 1980 C CA . VAL A 1 305 ? 4.470 24.795 -53.394 1.00 26.99 330 VAL A CA 1
ATOM 1981 C C . VAL A 1 305 ? 4.160 23.637 -52.479 1.00 26.52 330 VAL A C 1
ATOM 1982 O O . VAL A 1 305 ? 3.021 23.198 -52.433 1.00 26.53 330 VAL A O 1
ATOM 1986 N N . VAL A 1 306 ? 5.173 23.141 -51.770 1.00 25.96 331 VAL A N 1
ATOM 1987 C CA . VAL A 1 306 ? 5.001 22.094 -50.755 1.00 25.90 331 VAL A CA 1
ATOM 1988 C C . VAL A 1 306 ? 5.384 22.587 -49.359 1.00 26.19 331 VAL A C 1
ATOM 1989 O O . VAL A 1 306 ? 6.439 23.197 -49.169 1.00 26.31 331 VAL A O 1
ATOM 1993 N N . PHE A 1 307 ? 4.510 22.306 -48.387 1.00 26.25 332 PHE A N 1
ATOM 1994 C CA . PHE A 1 307 ? 4.682 22.736 -47.009 1.00 25.42 332 PHE A CA 1
ATOM 1995 C C . PHE A 1 307 ? 5.281 21.653 -46.144 1.00 25.96 332 PHE A C 1
ATOM 1996 O O . PHE A 1 307 ? 4.850 20.507 -46.184 1.00 26.50 332 PHE A O 1
ATOM 2004 N N . ALA A 1 308 ? 6.293 22.020 -45.379 1.00 26.45 333 ALA A N 1
ATOM 2005 C CA . ALA A 1 308 ? 6.829 21.158 -44.363 1.00 27.31 333 ALA A CA 1
ATOM 2006 C C . ALA A 1 308 ? 6.593 21.917 -43.085 1.00 28.35 333 ALA A C 1
ATOM 2007 O O . ALA A 1 308 ? 7.526 22.476 -42.491 1.00 28.39 333 ALA A O 1
ATOM 2009 N N . ASN A 1 309 ? 5.323 21.943 -42.685 1.00 29.46 334 ASN A N 1
ATOM 2010 C CA . ASN A 1 309 ? 4.861 22.689 -41.517 1.00 30.76 334 ASN A CA 1
ATOM 2011 C C . ASN A 1 309 ? 4.648 21.812 -40.257 1.00 31.03 334 ASN A C 1
ATOM 2012 O O . ASN A 1 309 ? 3.667 21.067 -40.179 1.00 31.37 334 ASN A O 1
ATOM 2017 N N . GLY A 1 310 ? 5.560 21.889 -39.294 1.00 31.49 335 GLY A N 1
ATOM 2018 C CA . GLY A 1 310 ? 5.468 21.104 -38.041 1.00 32.58 335 GLY A CA 1
ATOM 2019 C C . GLY A 1 310 ? 6.691 20.242 -37.720 1.00 33.80 335 GLY A C 1
ATOM 2020 O O . GLY A 1 310 ? 7.713 20.316 -38.397 1.00 33.76 335 GLY A O 1
ATOM 2021 N N . ALA A 1 311 ? 6.598 19.417 -36.678 1.00 35.09 336 ALA A N 1
ATOM 2022 C CA . ALA A 1 311 ? 7.629 18.391 -36.412 1.00 35.95 336 ALA A CA 1
ATOM 2023 C C . ALA A 1 311 ? 7.540 17.316 -37.496 1.00 36.22 336 ALA A C 1
ATOM 2024 O O . ALA A 1 311 ? 6.457 17.048 -38.031 1.00 35.76 336 ALA A O 1
ATOM 2026 N N . ILE A 1 312 ? 8.673 16.729 -37.851 1.00 37.19 337 ILE A N 1
ATOM 2027 C CA . ILE A 1 312 ? 8.670 15.749 -38.937 1.00 38.72 337 ILE A CA 1
ATOM 2028 C C . ILE A 1 312 ? 8.585 14.303 -38.415 1.00 39.67 337 ILE A C 1
ATOM 2029 O O . ILE A 1 312 ? 9.448 13.830 -37.653 1.00 39.18 337 ILE A O 1
ATOM 2034 N N . MET A 1 313 ? 7.520 13.628 -38.830 1.00 41.52 338 MET A N 1
ATOM 2035 C CA . MET A 1 313 ? 7.234 12.266 -38.394 1.00 44.07 338 MET A CA 1
ATOM 2036 C C . MET A 1 313 ? 7.409 11.233 -39.521 1.00 44.79 338 MET A C 1
ATOM 2037 O O . MET A 1 313 ? 7.138 11.516 -40.697 1.00 44.06 338 MET A O 1
ATOM 2042 N N . ASP A 1 314 ? 7.857 10.038 -39.135 1.00 46.26 339 ASP A N 1
ATOM 2043 C CA . ASP A 1 314 ? 8.034 8.912 -40.052 1.00 47.80 339 ASP A CA 1
ATOM 2044 C C . ASP A 1 314 ? 6.810 8.500 -40.866 1.00 48.90 339 ASP A C 1
ATOM 2045 O O . ASP A 1 314 ? 6.929 8.126 -42.042 1.00 49.34 339 ASP A O 1
ATOM 2050 N N . GLY A 1 315 ? 5.635 8.545 -40.262 1.00 49.85 340 GLY A N 1
ATOM 2051 C CA . GLY A 1 315 ? 4.492 7.896 -40.907 1.00 51.62 340 GLY A CA 1
ATOM 2052 C C . GLY A 1 315 ? 3.950 8.670 -42.085 1.00 52.34 340 GLY A C 1
ATOM 2053 O O . GLY A 1 315 ? 4.701 9.122 -42.953 1.00 51.70 340 GLY A O 1
ATOM 2054 N N . GLU A 1 316 ? 2.628 8.795 -42.113 1.00 53.56 341 GLU A N 1
ATOM 2055 C CA . GLU A 1 316 ? 2.019 9.861 -42.880 1.00 55.06 341 GLU A CA 1
ATOM 2056 C C . GLU A 1 316 ? 1.431 10.997 -42.023 1.00 55.34 341 GLU A C 1
ATOM 2057 O O . GLU A 1 316 ? 1.332 10.880 -40.799 1.00 55.04 341 GLU A O 1
ATOM 2063 N N . GLU A 1 317 ? 1.112 12.103 -42.699 1.00 56.11 342 GLU A N 1
ATOM 2064 C CA . GLU A 1 317 ? 0.526 13.315 -42.120 1.00 56.93 342 GLU A CA 1
ATOM 2065 C C . GLU A 1 317 ? -0.397 12.999 -40.941 1.00 56.99 342 GLU A C 1
ATOM 2066 O O . GLU A 1 317 ? -1.563 12.633 -41.124 1.00 56.75 342 GLU A O 1
ATOM 2072 N N . THR A 1 318 ? 0.147 13.145 -39.738 1.00 57.22 343 THR A N 1
ATOM 2073 C CA . THR A 1 318 ? -0.595 12.881 -38.515 1.00 57.85 343 THR A CA 1
ATOM 2074 C C . THR A 1 318 ? -0.817 14.169 -37.726 1.00 57.57 343 THR A C 1
ATOM 2075 O O . THR A 1 318 ? 0.015 15.083 -37.777 1.00 57.62 343 THR A O 1
ATOM 2079 N N . GLN A 1 319 ? -1.949 14.238 -37.017 1.00 57.39 344 GLN A N 1
ATOM 2080 C CA . GLN A 1 319 ? -2.257 15.340 -36.085 1.00 56.75 344 GLN A CA 1
ATOM 2081 C C . GLN A 1 319 ? -1.910 16.695 -36.737 1.00 55.79 344 GLN A C 1
ATOM 2082 O O . GLN A 1 319 ? -2.402 16.994 -37.840 1.00 55.45 344 GLN A O 1
ATOM 2088 N N . GLY A 1 320 ? -1.069 17.492 -36.067 1.00 54.53 345 GLY A N 1
ATOM 2089 C CA . GLY A 1 320 ? -0.510 18.724 -36.642 1.00 53.10 345 GLY A CA 1
ATOM 2090 C C . GLY A 1 320 ? 0.987 18.574 -36.907 1.00 52.17 345 GLY A C 1
ATOM 2091 O O . GLY A 1 320 ? 1.815 19.372 -36.432 1.00 51.79 345 GLY A O 1
ATOM 2092 N N . ASN A 1 321 ? 1.337 17.532 -37.660 1.00 50.76 346 ASN A N 1
ATOM 2093 C CA . ASN A 1 321 ? 2.735 17.207 -37.908 1.00 49.36 346 ASN A CA 1
ATOM 2094 C C . ASN A 1 321 ? 3.035 17.095 -39.399 1.00 48.11 346 ASN A C 1
ATOM 2095 O O . ASN A 1 321 ? 2.128 17.181 -40.228 1.00 48.17 346 ASN A O 1
ATOM 2100 N N . VAL A 1 322 ? 4.316 16.944 -39.726 1.00 46.42 347 VAL A N 1
ATOM 2101 C CA . VAL A 1 322 ? 4.745 16.618 -41.079 1.00 44.74 347 VAL A CA 1
ATOM 2102 C C . VAL A 1 322 ? 4.989 15.108 -41.162 1.00 43.66 347 VAL A C 1
ATOM 2103 O O . VAL A 1 322 ? 5.666 14.522 -40.315 1.00 42.83 347 VAL A O 1
ATOM 2107 N N . GLY A 1 323 ? 4.405 14.489 -42.180 1.00 42.69 348 GLY A N 1
ATOM 2108 C CA . GLY A 1 323 ? 4.633 13.080 -42.450 1.00 41.53 348 GLY A CA 1
ATOM 2109 C C . GLY A 1 323 ? 5.604 12.869 -43.592 1.00 40.64 348 GLY A C 1
ATOM 2110 O O . GLY A 1 323 ? 5.293 13.118 -44.749 1.00 39.87 348 GLY A O 1
ATOM 2111 N N . GLY A 1 324 ? 6.788 12.400 -43.253 1.00 40.61 349 GLY A N 1
ATOM 2112 C CA . GLY A 1 324 ? 7.777 11.992 -44.246 1.00 41.44 349 GLY A CA 1
ATOM 2113 C C . GLY A 1 324 ? 7.221 11.470 -45.565 1.00 41.64 349 GLY A C 1
ATOM 2114 O O . GLY A 1 324 ? 7.634 11.918 -46.629 1.00 41.89 349 GLY A O 1
ATOM 2115 N N . ASP A 1 325 ? 6.275 10.540 -45.512 1.00 41.53 350 ASP A N 1
ATOM 2116 C CA . ASP A 1 325 ? 5.817 9.913 -46.750 1.00 41.95 350 ASP A CA 1
ATOM 2117 C C . ASP A 1 325 ? 4.752 10.735 -47.500 1.00 41.44 350 ASP A C 1
ATOM 2118 O O . ASP A 1 325 ? 4.713 10.713 -48.731 1.00 41.98 350 ASP A O 1
ATOM 2123 N N . THR A 1 326 ? 3.899 11.450 -46.775 1.00 40.51 351 THR A N 1
ATOM 2124 C CA . THR A 1 326 ? 2.945 12.360 -47.402 1.00 39.97 351 THR A CA 1
ATOM 2125 C C . THR A 1 326 ? 3.708 13.475 -48.127 1.00 39.36 351 THR A C 1
ATOM 2126 O O . THR A 1 326 ? 3.298 13.943 -49.203 1.00 39.62 351 THR A O 1
ATOM 2130 N N . THR A 1 327 ? 4.817 13.899 -47.527 1.00 37.95 352 THR A N 1
ATOM 2131 C CA . THR A 1 327 ? 5.571 15.011 -48.063 1.00 36.58 352 THR A CA 1
ATOM 2132 C C . THR A 1 327 ? 6.418 14.543 -49.217 1.00 35.55 352 THR A C 1
ATOM 2133 O O . THR A 1 327 ? 6.411 15.178 -50.257 1.00 35.29 352 THR A O 1
ATOM 2137 N N . ALA A 1 328 ? 7.106 13.415 -49.040 1.00 34.54 353 ALA A N 1
ATOM 2138 C CA . ALA A 1 328 ? 7.851 12.791 -50.132 1.00 33.80 353 ALA A CA 1
ATOM 2139 C C . ALA A 1 328 ? 6.978 12.613 -51.376 1.00 33.60 353 ALA A C 1
ATOM 2140 O O . ALA A 1 328 ? 7.459 12.819 -52.500 1.00 33.88 353 ALA A O 1
ATOM 2142 N N . ALA A 1 329 ? 5.703 12.266 -51.168 1.00 32.30 354 ALA A N 1
ATOM 2143 C CA . ALA A 1 329 ? 4.821 11.922 -52.269 1.00 32.22 354 ALA A CA 1
ATOM 2144 C C . ALA A 1 329 ? 4.315 13.148 -52.969 1.00 31.83 354 ALA A C 1
ATOM 2145 O O . ALA A 1 329 ? 3.900 13.093 -54.138 1.00 32.26 354 ALA A O 1
ATOM 2147 N N . GLN A 1 330 ? 4.311 14.253 -52.241 1.00 31.64 355 GLN A N 1
ATOM 2148 C CA . GLN A 1 330 ? 3.814 15.510 -52.773 1.00 31.04 355 GLN A CA 1
ATOM 2149 C C . GLN A 1 330 ? 4.886 16.112 -53.659 1.00 30.66 355 GLN A C 1
ATOM 2150 O O . GLN A 1 330 ? 4.596 16.675 -54.693 1.00 30.71 355 GLN A O 1
ATOM 2156 N N . ILE A 1 331 ? 6.133 15.942 -53.250 1.00 30.41 356 ILE A N 1
ATOM 2157 C CA . ILE A 1 331 ? 7.284 16.308 -54.039 1.00 30.03 356 ILE A CA 1
ATOM 2158 C C . ILE A 1 331 ? 7.420 15.421 -55.279 1.00 31.77 356 ILE A C 1
ATOM 2159 O O . ILE A 1 331 ? 7.834 15.916 -56.329 1.00 32.37 356 ILE A O 1
ATOM 2164 N N . ARG A 1 332 ? 7.091 14.121 -55.156 1.00 33.42 357 ARG A N 1
ATOM 2165 C CA . ARG A 1 332 ? 7.164 13.152 -56.284 1.00 34.08 357 ARG A CA 1
ATOM 2166 C C . ARG A 1 332 ? 6.152 13.560 -57.316 1.00 34.57 357 ARG A C 1
ATOM 2167 O O . ARG A 1 332 ? 6.442 13.572 -58.510 1.00 35.38 357 ARG A O 1
ATOM 2175 N N . ASP A 1 333 ? 4.964 13.901 -56.845 1.00 34.90 358 ASP A N 1
ATOM 2176 C CA . ASP A 1 333 ? 3.923 14.424 -57.705 1.00 36.12 358 ASP A CA 1
ATOM 2177 C C . ASP A 1 333 ? 4.447 15.614 -58.528 1.00 36.35 358 ASP A C 1
ATOM 2178 O O . ASP A 1 333 ? 4.305 15.650 -59.753 1.00 36.72 358 ASP A O 1
ATOM 2183 N N . ALA A 1 334 ? 5.085 16.565 -57.851 1.00 36.46 359 ALA A N 1
ATOM 2184 C CA . ALA A 1 334 ? 5.519 17.792 -58.490 1.00 36.50 359 ALA A CA 1
ATOM 2185 C C . ALA A 1 334 ? 6.701 17.531 -59.395 1.00 36.57 359 ALA A C 1
ATOM 2186 O O . ALA A 1 334 ? 6.767 18.079 -60.492 1.00 36.92 359 ALA A O 1
ATOM 2188 N N . ARG A 1 335 ? 7.613 16.664 -58.956 1.00 36.99 360 ARG A N 1
ATOM 2189 C CA . ARG A 1 335 ? 8.818 16.309 -59.726 1.00 37.28 360 ARG A CA 1
ATOM 2190 C C . ARG A 1 335 ? 8.540 15.583 -61.064 1.00 37.49 360 ARG A C 1
ATOM 2191 O O . ARG A 1 335 ? 9.435 15.438 -61.903 1.00 37.81 360 ARG A O 1
ATOM 2199 N N . LEU A 1 336 ? 7.315 15.116 -61.265 1.00 37.81 361 LEU A N 1
ATOM 2200 C CA . LEU A 1 336 ? 7.009 14.272 -62.413 1.00 38.15 361 LEU A CA 1
ATOM 2201 C C . LEU A 1 336 ? 5.837 14.846 -63.196 1.00 38.49 361 LEU A C 1
ATOM 2202 O O . LEU A 1 336 ? 5.477 14.328 -64.255 1.00 38.65 361 LEU A O 1
ATOM 2207 N N . ASP A 1 337 ? 5.227 15.898 -62.660 1.00 38.62 362 ASP A N 1
ATOM 2208 C CA . ASP A 1 337 ? 4.231 16.648 -63.412 1.00 39.09 362 ASP A CA 1
ATOM 2209 C C . ASP A 1 337 ? 5.003 17.582 -64.341 1.00 39.38 362 ASP A C 1
ATOM 2210 O O . ASP A 1 337 ? 5.723 18.455 -63.859 1.00 39.30 362 ASP A O 1
ATOM 2215 N N . PRO A 1 338 ? 4.880 17.386 -65.674 1.00 39.69 363 PRO A N 1
ATOM 2216 C CA . PRO A 1 338 ? 5.688 18.181 -66.606 1.00 39.56 363 PRO A CA 1
ATOM 2217 C C . PRO A 1 338 ? 5.295 19.664 -66.644 1.00 39.22 363 PRO A C 1
ATOM 2218 O O . PRO A 1 338 ? 6.126 20.493 -67.036 1.00 38.95 363 PRO A O 1
ATOM 2222 N N . LYS A 1 339 ? 4.056 19.979 -66.242 1.00 38.70 364 LYS A N 1
ATOM 2223 C CA . LYS A 1 339 ? 3.598 21.375 -66.078 1.00 38.83 364 LYS A CA 1
ATOM 2224 C C . LYS A 1 339 ? 4.338 22.130 -64.948 1.00 37.28 364 LYS A C 1
ATOM 2225 O O . LYS A 1 339 ? 4.448 23.361 -64.979 1.00 37.80 364 LYS A O 1
ATOM 2231 N N . VAL A 1 340 ? 4.839 21.403 -63.955 1.00 34.99 365 VAL A N 1
ATOM 2232 C CA . VAL A 1 340 ? 5.503 22.025 -62.835 1.00 33.48 365 VAL A CA 1
ATOM 2233 C C . VAL A 1 340 ? 6.951 22.284 -63.202 1.00 33.04 365 VAL A C 1
ATOM 2234 O O . VAL A 1 340 ? 7.703 21.368 -63.503 1.00 32.73 365 VAL A O 1
ATOM 2238 N N . LYS A 1 341 ? 7.332 23.555 -63.172 1.00 32.45 366 LYS A N 1
ATOM 2239 C CA . LYS A 1 341 ? 8.620 23.962 -63.708 1.00 31.84 366 LYS A CA 1
ATOM 2240 C C . LYS A 1 341 ? 9.669 24.104 -62.641 1.00 30.76 366 LYS A C 1
ATOM 2241 O O . LYS A 1 341 ? 10.865 24.021 -62.945 1.00 31.62 366 LYS A O 1
ATOM 2247 N N . ALA A 1 342 ? 9.229 24.299 -61.391 1.00 29.09 367 ALA A N 1
ATOM 2248 C CA . ALA A 1 342 ? 10.134 24.405 -60.236 1.00 27.24 367 ALA A CA 1
ATOM 2249 C C . ALA A 1 342 ? 9.390 24.072 -58.958 1.00 26.59 367 ALA A C 1
ATOM 2250 O O . ALA A 1 342 ? 8.140 24.037 -58.926 1.00 25.93 367 ALA A O 1
ATOM 2252 N N . ILE A 1 343 ? 10.148 23.865 -57.885 1.00 25.61 368 ILE A N 1
ATOM 2253 C CA . ILE A 1 343 ? 9.522 23.673 -56.579 1.00 24.42 368 ILE A CA 1
ATOM 2254 C C . ILE A 1 343 ? 9.987 24.661 -55.495 1.00 23.56 368 ILE A C 1
ATOM 2255 O O . ILE A 1 343 ? 11.185 24.973 -55.344 1.00 22.93 368 ILE A O 1
ATOM 2260 N N . VAL A 1 344 ? 9.013 25.100 -54.708 1.00 22.31 369 VAL A N 1
ATOM 2261 C CA . VAL A 1 344 ? 9.291 25.861 -53.519 1.00 21.83 369 VAL A CA 1
ATOM 2262 C C . VAL A 1 344 ? 8.886 25.009 -52.327 1.00 21.60 369 VAL A C 1
ATOM 2263 O O . VAL A 1 344 ? 7.750 24.579 -52.217 1.00 22.08 369 VAL A O 1
ATOM 2267 N N . LEU A 1 345 ? 9.841 24.725 -51.464 1.00 21.22 370 LEU A N 1
ATOM 2268 C CA . LEU A 1 345 ? 9.590 23.995 -50.236 1.00 21.02 370 LEU A CA 1
ATOM 2269 C C . LEU A 1 345 ? 9.433 25.048 -49.118 1.00 21.22 370 LEU A C 1
ATOM 2270 O O . LEU A 1 345 ? 10.422 25.691 -48.717 1.00 21.50 370 LEU A O 1
ATOM 2275 N N . ARG A 1 346 ? 8.205 25.251 -48.647 1.00 20.95 371 ARG A N 1
ATOM 2276 C CA . ARG A 1 346 ? 7.937 26.235 -47.590 1.00 20.89 371 ARG A CA 1
ATOM 2277 C C . ARG A 1 346 ? 8.086 25.602 -46.218 1.00 20.79 371 ARG A C 1
ATOM 2278 O O . ARG A 1 346 ? 7.204 24.874 -45.782 1.00 21.79 371 ARG A O 1
ATOM 2286 N N . VAL A 1 347 ? 9.181 25.901 -45.537 1.00 20.45 372 VAL A N 1
ATOM 2287 C CA . VAL A 1 347 ? 9.572 25.206 -44.323 1.00 20.13 372 VAL A CA 1
ATOM 2288 C C . VAL A 1 347 ? 9.308 26.034 -43.076 1.00 21.01 372 VAL A C 1
ATOM 2289 O O . VAL A 1 347 ? 9.713 27.208 -42.986 1.00 21.55 372 VAL A O 1
ATOM 2293 N N . ASN A 1 348 ? 8.605 25.410 -42.123 1.00 21.67 373 ASN A N 1
ATOM 2294 C CA . ASN A 1 348 ? 8.442 25.902 -40.749 1.00 21.69 373 ASN A CA 1
ATOM 2295 C C . ASN A 1 348 ? 8.346 24.700 -39.798 1.00 22.40 373 ASN A C 1
ATOM 2296 O O . ASN A 1 348 ? 7.255 24.177 -39.510 1.00 22.43 373 ASN A O 1
ATOM 2301 N N . SER A 1 349 ? 9.519 24.266 -39.344 1.00 22.92 374 SER A N 1
ATOM 2302 C CA . SER A 1 349 ? 9.692 23.013 -38.637 1.00 22.99 374 SER A CA 1
ATOM 2303 C C . SER A 1 349 ? 10.881 23.111 -37.663 1.00 23.62 374 SER A C 1
ATOM 2304 O O . SER A 1 349 ? 11.937 23.692 -38.015 1.00 22.48 374 SER A O 1
ATOM 2307 N N . PRO A 1 350 ? 10.692 22.566 -36.437 1.00 23.80 375 PRO A N 1
ATOM 2308 C CA . PRO A 1 350 ? 11.733 22.323 -35.436 1.00 24.83 375 PRO A CA 1
ATOM 2309 C C . PRO A 1 350 ? 12.542 21.074 -35.762 1.00 26.00 375 PRO A C 1
ATOM 2310 O O . PRO A 1 350 ? 13.580 20.800 -35.123 1.00 25.59 375 PRO A O 1
ATOM 2314 N N . GLY A 1 351 ? 12.072 20.320 -36.753 1.00 26.63 376 GLY A N 1
ATOM 2315 C CA . GLY A 1 351 ? 12.738 19.081 -37.093 1.00 28.87 376 GLY A CA 1
ATOM 2316 C C . GLY A 1 351 ? 12.011 17.826 -36.655 1.00 29.67 376 GLY A C 1
ATOM 2317 O O . GLY A 1 351 ? 10.800 17.692 -36.845 1.00 29.87 376 GLY A O 1
ATOM 2318 N N . GLY A 1 352 ? 12.752 16.872 -36.106 1.00 30.60 377 GLY A N 1
ATOM 2319 C CA . GLY A 1 352 ? 12.119 15.597 -35.762 1.00 31.65 377 GLY A CA 1
ATOM 2320 C C . GLY A 1 352 ? 12.845 14.393 -36.311 1.00 32.00 377 GLY A C 1
ATOM 2321 O O . GLY A 1 352 ? 14.065 14.282 -36.163 1.00 31.84 377 GLY A O 1
ATOM 2322 N N . SER A 1 353 ? 12.097 13.489 -36.935 1.00 32.43 378 SER A N 1
ATOM 2323 C CA . SER A 1 353 ? 12.673 12.205 -37.340 1.00 33.46 378 SER A CA 1
ATOM 2324 C C . SER A 1 353 ? 13.681 12.304 -38.491 1.00 33.58 378 SER A C 1
ATOM 2325 O O . SER A 1 353 ? 13.308 12.533 -39.643 1.00 33.07 378 SER A O 1
ATOM 2328 N N . VAL A 1 354 ? 14.950 12.095 -38.160 1.00 34.05 379 VAL A N 1
ATOM 2329 C CA . VAL A 1 354 ? 16.023 11.914 -39.153 1.00 34.51 379 VAL A CA 1
ATOM 2330 C C . VAL A 1 354 ? 15.673 10.937 -40.282 1.00 34.34 379 VAL A C 1
ATOM 2331 O O . VAL A 1 354 ? 15.951 11.203 -41.450 1.00 35.38 379 VAL A O 1
ATOM 2335 N N . THR A 1 355 ? 15.061 9.807 -39.964 1.00 33.63 380 THR A N 1
ATOM 2336 C CA . THR A 1 355 ? 14.787 8.858 -41.035 1.00 33.06 380 THR A CA 1
ATOM 2337 C C . THR A 1 355 ? 13.718 9.429 -41.967 1.00 32.59 380 THR A C 1
ATOM 2338 O O . THR A 1 355 ? 13.842 9.323 -43.179 1.00 33.12 380 THR A O 1
ATOM 2342 N N . ALA A 1 356 ? 12.679 10.035 -41.401 1.00 32.09 381 ALA A N 1
ATOM 2343 C CA . ALA A 1 356 ? 11.680 10.757 -42.187 1.00 31.60 381 ALA A CA 1
ATOM 2344 C C . ALA A 1 356 ? 12.245 12.029 -42.842 1.00 31.59 381 ALA A C 1
ATOM 2345 O O . ALA A 1 356 ? 11.676 12.523 -43.816 1.00 31.50 381 ALA A O 1
ATOM 2347 N N . SER A 1 357 ? 13.334 12.573 -42.302 1.00 31.10 382 SER A N 1
ATOM 2348 C CA . SER A 1 357 ? 13.939 13.737 -42.912 1.00 31.39 382 SER A CA 1
ATOM 2349 C C . SER A 1 357 ? 14.473 13.301 -44.278 1.00 31.74 382 SER A C 1
ATOM 2350 O O . SER A 1 357 ? 14.102 13.910 -45.303 1.00 31.16 382 SER A O 1
ATOM 2353 N N . GLU A 1 358 ? 15.278 12.219 -44.275 1.00 31.57 383 GLU A N 1
ATOM 2354 C CA . GLU A 1 358 ? 15.912 11.646 -45.483 1.00 31.94 383 GLU A CA 1
ATOM 2355 C C . GLU A 1 358 ? 14.912 11.335 -46.581 1.00 31.06 383 GLU A C 1
ATOM 2356 O O . GLU A 1 358 ? 15.144 11.577 -47.748 1.00 30.94 383 GLU A O 1
ATOM 2362 N N . VAL A 1 359 ? 13.771 10.821 -46.216 1.00 30.19 384 VAL A N 1
ATOM 2363 C CA . VAL A 1 359 ? 12.869 10.434 -47.256 1.00 30.04 384 VAL A CA 1
ATOM 2364 C C . VAL A 1 359 ? 12.505 11.674 -48.072 1.00 29.69 384 VAL A C 1
ATOM 2365 O O . VAL A 1 359 ? 12.495 11.629 -49.312 1.00 30.32 384 VAL A O 1
ATOM 2369 N N . ILE A 1 360 ? 12.252 12.777 -47.364 1.00 29.21 385 ILE A N 1
ATOM 2370 C CA . ILE A 1 360 ? 11.887 14.068 -47.944 1.00 28.41 385 ILE A CA 1
ATOM 2371 C C . ILE A 1 360 ? 13.077 14.660 -48.715 1.00 28.17 385 ILE A C 1
ATOM 2372 O O . ILE A 1 360 ? 12.935 15.090 -49.847 1.00 27.64 385 ILE A O 1
ATOM 2377 N N . ARG A 1 361 ? 14.249 14.662 -48.088 1.00 27.91 386 ARG A N 1
ATOM 2378 C CA . ARG A 1 361 ? 15.435 15.169 -48.718 1.00 28.55 386 ARG A CA 1
ATOM 2379 C C . ARG A 1 361 ? 15.738 14.429 -50.025 1.00 29.55 386 ARG A C 1
ATOM 2380 O O . ARG A 1 361 ? 16.119 15.057 -51.012 1.00 30.43 386 ARG A O 1
ATOM 2388 N N . ALA A 1 362 ? 15.570 13.108 -50.039 1.00 29.62 387 ALA A N 1
ATOM 2389 C CA . ALA A 1 362 ? 15.887 12.332 -51.225 1.00 30.11 387 ALA A CA 1
ATOM 2390 C C . ALA A 1 362 ? 14.938 12.633 -52.393 1.00 30.36 387 ALA A C 1
ATOM 2391 O O . ALA A 1 362 ? 15.356 12.611 -53.543 1.00 29.76 387 ALA A O 1
ATOM 2393 N N . GLU A 1 363 ? 13.678 12.928 -52.110 1.00 30.71 388 GLU A N 1
ATOM 2394 C CA . GLU A 1 363 ? 12.771 13.248 -53.205 1.00 32.14 388 GLU A CA 1
ATOM 2395 C C . GLU A 1 363 ? 13.082 14.638 -53.758 1.00 32.05 388 GLU A C 1
ATOM 2396 O O . GLU A 1 363 ? 12.865 14.919 -54.952 1.00 32.45 388 GLU A O 1
ATOM 2402 N N . LEU A 1 364 ? 13.642 15.481 -52.894 1.00 30.98 389 LEU A N 1
ATOM 2403 C CA . LEU A 1 364 ? 13.950 16.848 -53.244 1.00 30.01 389 LEU A CA 1
ATOM 2404 C C . LEU A 1 364 ? 15.170 16.847 -54.136 1.00 29.72 389 LEU A C 1
ATOM 2405 O O . LEU A 1 364 ? 15.185 17.517 -55.160 1.00 29.92 389 LEU A O 1
ATOM 2410 N N . ALA A 1 365 ? 16.187 16.085 -53.744 1.00 29.35 390 ALA A N 1
ATOM 2411 C CA . ALA A 1 365 ? 17.390 15.941 -54.530 1.00 29.29 390 ALA A CA 1
ATOM 2412 C C . ALA A 1 365 ? 17.068 15.337 -55.891 1.00 29.62 390 ALA A C 1
ATOM 2413 O O . ALA A 1 365 ? 17.612 15.777 -56.917 1.00 30.39 390 ALA A O 1
ATOM 2415 N N . ALA A 1 366 ? 16.161 14.367 -55.909 1.00 29.32 391 ALA A N 1
ATOM 2416 C CA . ALA A 1 366 ? 15.714 13.736 -57.155 1.00 29.21 391 ALA A CA 1
ATOM 2417 C C . ALA A 1 366 ? 15.150 14.767 -58.120 1.00 28.76 391 ALA A C 1
ATOM 2418 O O . ALA A 1 366 ? 15.449 14.738 -59.311 1.00 28.84 391 ALA A O 1
ATOM 2420 N N . ALA A 1 367 ? 14.334 15.674 -57.581 1.00 28.60 392 ALA A N 1
ATOM 2421 C CA . ALA A 1 367 ? 13.709 16.761 -58.339 1.00 27.75 392 ALA A CA 1
ATOM 2422 C C . ALA A 1 367 ? 14.761 17.671 -58.940 1.00 27.57 392 ALA A C 1
ATOM 2423 O O . ALA A 1 367 ? 14.689 18.029 -60.123 1.00 26.98 392 ALA A O 1
ATOM 2425 N N . ARG A 1 368 ? 15.764 18.008 -58.140 1.00 27.84 393 ARG A N 1
ATOM 2426 C CA . ARG A 1 368 ? 16.819 18.892 -58.620 1.00 28.56 393 ARG A CA 1
ATOM 2427 C C . ARG A 1 368 ? 17.656 18.170 -59.676 1.00 28.88 393 ARG A C 1
ATOM 2428 O O . ARG A 1 368 ? 18.041 18.761 -60.681 1.00 28.69 393 ARG A O 1
ATOM 2436 N N . ALA A 1 369 ? 17.913 16.888 -59.435 1.00 29.73 394 ALA A N 1
ATOM 2437 C CA . ALA A 1 369 ? 18.712 16.062 -60.329 1.00 30.20 394 ALA A CA 1
ATOM 2438 C C . ALA A 1 369 ? 18.033 15.918 -61.705 1.00 30.57 394 ALA A C 1
ATOM 2439 O O . ALA A 1 369 ? 18.713 15.916 -62.732 1.00 30.88 394 ALA A O 1
ATOM 2441 N N . ALA A 1 370 ? 16.705 15.831 -61.723 1.00 30.45 395 ALA A N 1
ATOM 2442 C CA . ALA A 1 370 ? 15.948 15.802 -62.982 1.00 30.70 395 ALA A CA 1
ATOM 2443 C C . ALA A 1 370 ? 15.859 17.161 -63.635 1.00 31.10 395 ALA A C 1
ATOM 2444 O O . ALA A 1 370 ? 15.248 17.276 -64.691 1.00 32.18 395 ALA A O 1
ATOM 2446 N N . GLY A 1 371 ? 16.391 18.200 -62.983 1.00 31.28 396 GLY A N 1
ATOM 2447 C CA . GLY A 1 371 ? 16.460 19.557 -63.558 1.00 29.92 396 GLY A CA 1
ATOM 2448 C C . GLY A 1 371 ? 15.331 20.525 -63.223 1.00 29.08 396 GLY A C 1
ATOM 2449 O O . GLY A 1 371 ? 15.203 21.558 -63.889 1.00 29.19 396 GLY A O 1
ATOM 2450 N N . LYS A 1 372 ? 14.500 20.186 -62.233 1.00 27.69 397 LYS A N 1
ATOM 2451 C CA . LYS A 1 372 ? 13.539 21.145 -61.649 1.00 26.91 397 LYS A CA 1
ATOM 2452 C C . LYS A 1 372 ? 14.158 21.871 -60.463 1.00 25.97 397 LYS A C 1
ATOM 2453 O O . LYS A 1 372 ? 14.451 21.246 -59.422 1.00 26.55 397 LYS A O 1
ATOM 2459 N N . PRO A 1 373 ? 14.335 23.197 -60.589 1.00 24.98 398 PRO A N 1
ATOM 2460 C CA . PRO A 1 373 ? 14.966 23.952 -59.491 1.00 23.82 398 PRO A CA 1
ATOM 2461 C C . PRO A 1 373 ? 14.112 23.836 -58.225 1.00 22.36 398 PRO A C 1
ATOM 2462 O O . PRO A 1 373 ? 12.886 23.858 -58.299 1.00 21.09 398 PRO A O 1
ATOM 2466 N N . VAL A 1 374 ? 14.778 23.685 -57.088 1.00 22.17 399 VAL A N 1
ATOM 2467 C CA . VAL A 1 374 ? 14.130 23.598 -55.798 1.00 22.33 399 VAL A CA 1
ATOM 2468 C C . VAL A 1 374 ? 14.586 24.792 -54.973 1.00 22.82 399 VAL A C 1
ATOM 2469 O O . VAL A 1 374 ? 15.797 24.953 -54.676 1.00 22.96 399 VAL A O 1
ATOM 2473 N N . VAL A 1 375 ? 13.612 25.625 -54.602 1.00 22.80 400 VAL A N 1
ATOM 2474 C CA . VAL A 1 375 ? 13.859 26.791 -53.736 1.00 22.44 400 VAL A CA 1
ATOM 2475 C C . VAL A 1 375 ? 13.158 26.607 -52.379 1.00 21.97 400 VAL A C 1
ATOM 2476 O O . VAL A 1 375 ? 11.941 26.368 -52.327 1.00 22.26 400 VAL A O 1
ATOM 2480 N N . VAL A 1 376 ? 13.936 26.700 -51.305 1.00 21.11 401 VAL A N 1
ATOM 2481 C CA . VAL A 1 376 ? 13.395 26.707 -49.947 1.00 21.11 401 VAL A CA 1
ATOM 2482 C C . VAL A 1 376 ? 13.057 28.124 -49.433 1.00 20.83 401 VAL A C 1
ATOM 2483 O O . VAL A 1 376 ? 13.787 29.091 -49.626 1.00 20.33 401 VAL A O 1
ATOM 2487 N N . SER A 1 377 ? 11.915 28.221 -48.784 1.00 20.70 402 SER A N 1
ATOM 2488 C CA . SER A 1 377 ? 11.444 29.443 -48.238 1.00 20.31 402 SER A CA 1
ATOM 2489 C C . SER A 1 377 ? 11.251 29.129 -46.784 1.00 20.29 402 SER A C 1
ATOM 2490 O O . SER A 1 377 ? 10.307 28.402 -46.416 1.00 20.07 402 SER A O 1
ATOM 2493 N N . MET A 1 378 ? 12.169 29.616 -45.959 1.00 19.77 403 MET A N 1
ATOM 2494 C CA . MET A 1 378 ? 12.075 29.397 -44.525 1.00 19.68 403 MET A CA 1
ATOM 2495 C C . MET A 1 378 ? 11.158 30.417 -43.885 1.00 20.87 403 MET A C 1
ATOM 2496 O O . MET A 1 378 ? 11.305 31.613 -44.132 1.00 20.68 403 MET A O 1
ATOM 2501 N N . GLY A 1 379 ? 10.248 29.980 -43.004 1.00 22.60 404 GLY A N 1
ATOM 2502 C CA . GLY A 1 379 ? 9.316 30.951 -42.395 1.00 23.64 404 GLY A CA 1
ATOM 2503 C C . GLY A 1 379 ? 9.054 30.847 -40.895 1.00 24.98 404 GLY A C 1
ATOM 2504 O O . GLY A 1 379 ? 7.891 30.619 -40.450 1.00 26.84 404 GLY A O 1
ATOM 2505 N N . GLY A 1 380 ? 10.066 31.043 -40.070 1.00 24.10 405 GLY A N 1
ATOM 2506 C CA . GLY A 1 380 ? 9.768 30.987 -38.627 1.00 22.78 405 GLY A CA 1
ATOM 2507 C C . GLY A 1 380 ? 10.762 30.065 -38.003 1.00 22.87 405 GLY A C 1
ATOM 2508 O O . GLY A 1 380 ? 11.676 30.514 -37.306 1.00 22.79 405 GLY A O 1
ATOM 2509 N N . MET A 1 381 ? 10.638 28.781 -38.326 1.00 22.22 406 MET A N 1
ATOM 2510 C CA . MET A 1 381 ? 11.678 27.841 -37.985 1.00 23.46 406 MET A CA 1
ATOM 2511 C C . MET A 1 381 ? 12.009 26.897 -39.110 1.00 21.69 406 MET A C 1
ATOM 2512 O O . MET A 1 381 ? 11.118 26.439 -39.840 1.00 21.66 406 MET A O 1
ATOM 2517 N N . ALA A 1 382 ? 13.293 26.588 -39.223 1.00 20.65 407 ALA A N 1
ATOM 2518 C CA . ALA A 1 382 ? 13.771 25.522 -40.096 1.00 21.11 407 ALA A CA 1
ATOM 2519 C C . ALA A 1 382 ? 15.067 25.045 -39.509 1.00 21.32 407 ALA A C 1
ATOM 2520 O O . ALA A 1 382 ? 16.147 25.346 -40.001 1.00 20.32 407 ALA A O 1
ATOM 2522 N N . ALA A 1 383 ? 14.942 24.323 -38.409 1.00 22.35 408 ALA A N 1
ATOM 2523 C CA . ALA A 1 383 ? 16.106 23.910 -37.661 1.00 23.51 408 ALA A CA 1
ATOM 2524 C C . ALA A 1 383 ? 16.247 22.387 -37.591 1.00 23.55 408 ALA A C 1
ATOM 2525 O O . ALA A 1 383 ? 15.289 21.649 -37.805 1.00 22.44 408 ALA A O 1
ATOM 2527 N N . SER A 1 384 ? 17.468 21.950 -37.283 1.00 25.13 409 SER A N 1
ATOM 2528 C CA . SER A 1 384 ? 17.812 20.532 -37.175 1.00 26.56 409 SER A CA 1
ATOM 2529 C C . SER A 1 384 ? 17.335 19.854 -38.469 1.00 25.97 409 SER A C 1
ATOM 2530 O O . SER A 1 384 ? 17.865 20.150 -39.538 1.00 26.59 409 SER A O 1
ATOM 2533 N N . GLY A 1 385 ? 16.288 19.038 -38.377 1.00 25.16 410 GLY A N 1
ATOM 2534 C CA . GLY A 1 385 ? 15.725 18.343 -39.525 1.00 24.93 410 GLY A CA 1
ATOM 2535 C C . GLY A 1 385 ? 14.889 19.203 -40.439 1.00 25.29 410 GLY A C 1
ATOM 2536 O O . GLY A 1 385 ? 14.528 18.796 -41.547 1.00 25.43 410 GLY A O 1
ATOM 2537 N N . GLY A 1 386 ? 14.534 20.390 -39.961 1.00 25.49 411 GLY A N 1
ATOM 2538 C CA . GLY A 1 386 ? 13.926 21.378 -40.818 1.00 24.42 411 GLY A CA 1
ATOM 2539 C C . GLY A 1 386 ? 14.996 21.897 -41.745 1.00 23.84 411 GLY A C 1
ATOM 2540 O O . GLY A 1 386 ? 14.709 22.220 -42.886 1.00 23.94 411 GLY A O 1
ATOM 2541 N N . TYR A 1 387 ? 16.230 21.944 -41.264 1.00 23.79 412 TYR A N 1
ATOM 2542 C CA . TYR A 1 387 ? 17.348 22.273 -42.122 1.00 25.04 412 TYR A CA 1
ATOM 2543 C C . TYR A 1 387 ? 17.866 21.099 -42.974 1.00 25.98 412 TYR A C 1
ATOM 2544 O O . TYR A 1 387 ? 18.330 21.298 -44.106 1.00 26.30 412 TYR A O 1
ATOM 2553 N N . TRP A 1 388 ? 17.812 19.889 -42.417 1.00 26.80 413 TRP A N 1
ATOM 2554 C CA . TRP A 1 388 ? 18.188 18.659 -43.137 1.00 26.96 413 TRP A CA 1
ATOM 2555 C C . TRP A 1 388 ? 17.405 18.534 -44.469 1.00 26.79 413 TRP A C 1
ATOM 2556 O O . TRP A 1 388 ? 18.015 18.360 -45.511 1.00 27.43 413 TRP A O 1
ATOM 2567 N N . ILE A 1 389 ? 16.079 18.637 -44.447 1.00 26.32 414 ILE A N 1
ATOM 2568 C CA . ILE A 1 389 ? 15.276 18.635 -45.685 1.00 26.36 414 ILE A CA 1
ATOM 2569 C C . ILE A 1 389 ? 15.511 19.873 -46.604 1.00 26.92 414 ILE A C 1
ATOM 2570 O O . ILE A 1 389 ? 15.018 19.913 -47.729 1.00 26.94 414 ILE A O 1
ATOM 2575 N N . SER A 1 390 ? 16.222 20.891 -46.126 1.00 26.74 415 SER A N 1
ATOM 2576 C CA . SER A 1 390 ? 16.363 22.120 -46.896 1.00 27.06 415 SER A CA 1
ATOM 2577 C C . SER A 1 390 ? 17.641 22.109 -47.724 1.00 27.15 415 SER A C 1
ATOM 2578 O O . SER A 1 390 ? 17.780 22.805 -48.728 1.00 27.23 415 SER A O 1
ATOM 2581 N N . THR A 1 391 ? 18.567 21.306 -47.250 1.00 26.99 416 THR A N 1
ATOM 2582 C CA . THR A 1 391 ? 19.870 21.064 -47.822 1.00 27.44 416 THR A CA 1
ATOM 2583 C C . THR A 1 391 ? 20.007 20.888 -49.377 1.00 27.78 416 THR A C 1
ATOM 2584 O O . THR A 1 391 ? 20.916 21.446 -49.982 1.00 28.25 416 THR A O 1
ATOM 2588 N N . PRO A 1 392 ? 19.140 20.090 -50.028 1.00 27.59 417 PRO A N 1
ATOM 2589 C CA . PRO A 1 392 ? 19.388 19.925 -51.466 1.00 26.88 417 PRO A CA 1
ATOM 2590 C C . PRO A 1 392 ? 18.956 21.090 -52.382 1.00 26.19 417 PRO A C 1
ATOM 2591 O O . PRO A 1 392 ? 19.036 20.985 -53.616 1.00 26.41 417 PRO A O 1
ATOM 2595 N N . ALA A 1 393 ? 18.477 22.181 -51.816 1.00 24.96 418 ALA A N 1
ATOM 2596 C CA . ALA A 1 393 ? 17.930 23.257 -52.650 1.00 23.47 418 ALA A CA 1
ATOM 2597 C C . ALA A 1 393 ? 19.026 24.002 -53.452 1.00 22.73 418 ALA A C 1
ATOM 2598 O O . ALA A 1 393 ? 20.174 24.114 -53.003 1.00 21.34 418 ALA A O 1
ATOM 2600 N N . ASN A 1 394 ? 18.656 24.481 -54.643 1.00 22.61 419 ASN A N 1
ATOM 2601 C CA . ASN A 1 394 ? 19.518 25.359 -55.438 1.00 23.21 419 ASN A CA 1
ATOM 2602 C C . ASN A 1 394 ? 19.824 26.620 -54.636 1.00 23.19 419 ASN A C 1
ATOM 2603 O O . ASN A 1 394 ? 20.983 27.127 -54.608 1.00 23.25 419 ASN A O 1
ATOM 2608 N N . TYR A 1 395 ? 18.774 27.082 -53.943 1.00 22.67 420 TYR A N 1
ATOM 2609 C CA . TYR A 1 395 ? 18.759 28.363 -53.248 1.00 22.34 420 TYR A CA 1
ATOM 2610 C C . TYR A 1 395 ? 17.950 28.290 -51.962 1.00 21.66 420 TYR A C 1
ATOM 2611 O O . TYR A 1 395 ? 16.870 27.698 -51.933 1.00 21.52 420 TYR A O 1
ATOM 2620 N N . ILE A 1 396 ? 18.453 28.941 -50.918 1.00 21.04 421 ILE A N 1
ATOM 2621 C CA . ILE A 1 396 ? 17.764 28.962 -49.617 1.00 20.81 421 ILE A CA 1
ATOM 2622 C C . ILE A 1 396 ? 17.567 30.388 -49.108 1.00 20.14 421 ILE A C 1
ATOM 2623 O O . ILE A 1 396 ? 18.540 31.102 -48.843 1.00 19.64 421 ILE A O 1
ATOM 2628 N N . VAL A 1 397 ? 16.306 30.792 -48.985 1.00 19.91 422 VAL A N 1
ATOM 2629 C CA . VAL A 1 397 ? 15.975 32.073 -48.369 1.00 19.82 422 VAL A CA 1
ATOM 2630 C C . VAL A 1 397 ? 15.299 32.018 -46.983 1.00 19.30 422 VAL A C 1
ATOM 2631 O O . VAL A 1 397 ? 14.332 31.319 -46.798 1.00 20.23 422 VAL A O 1
ATOM 2635 N N . ALA A 1 398 ? 15.870 32.729 -46.015 1.00 18.42 423 ALA A N 1
ATOM 2636 C CA . ALA A 1 398 ? 15.255 32.971 -44.708 1.00 17.16 423 ALA A CA 1
ATOM 2637 C C . ALA A 1 398 ? 14.993 34.474 -44.401 1.00 17.30 423 ALA A C 1
ATOM 2638 O O . ALA A 1 398 ? 15.764 35.359 -44.774 1.00 17.01 423 ALA A O 1
ATOM 2640 N N . ASN A 1 399 ? 13.894 34.736 -43.706 1.00 17.24 424 ASN A N 1
ATOM 2641 C CA . ASN A 1 399 ? 13.668 35.981 -42.995 1.00 16.81 424 ASN A CA 1
ATOM 2642 C C . ASN A 1 399 ? 14.836 36.208 -41.991 1.00 16.81 424 ASN A C 1
ATOM 2643 O O . ASN A 1 399 ? 15.434 35.239 -41.507 1.00 16.56 424 ASN A O 1
ATOM 2648 N N . PRO A 1 400 ? 15.221 37.476 -41.732 1.00 16.56 425 PRO A N 1
ATOM 2649 C CA . PRO A 1 400 ? 16.296 37.648 -40.727 1.00 16.90 425 PRO A CA 1
ATOM 2650 C C . PRO A 1 400 ? 15.907 37.128 -39.365 1.00 16.95 425 PRO A C 1
ATOM 2651 O O . PRO A 1 400 ? 16.803 36.803 -38.571 1.00 16.22 425 PRO A O 1
ATOM 2655 N N . SER A 1 401 ? 14.592 37.086 -39.097 1.00 17.08 426 SER A N 1
ATOM 2656 C CA . SER A 1 401 ? 14.074 36.635 -37.784 1.00 17.93 426 SER A CA 1
ATOM 2657 C C . SER A 1 401 ? 13.788 35.102 -37.693 1.00 18.37 426 SER A C 1
ATOM 2658 O O . SER A 1 401 ? 13.357 34.601 -36.634 1.00 18.96 426 SER A O 1
ATOM 2661 N N . THR A 1 402 ? 14.017 34.392 -38.802 1.00 18.28 427 THR A N 1
ATOM 2662 C CA . THR A 1 402 ? 13.956 32.934 -38.871 1.00 18.34 427 THR A CA 1
ATOM 2663 C C . THR A 1 402 ? 14.977 32.319 -37.939 1.00 18.32 427 THR A C 1
ATOM 2664 O O . THR A 1 402 ? 16.038 32.877 -37.722 1.00 17.94 427 THR A O 1
ATOM 2668 N N . LEU A 1 403 ? 14.619 31.180 -37.357 1.00 18.79 428 LEU A N 1
ATOM 2669 C CA . LEU A 1 403 ? 15.528 30.426 -36.496 1.00 19.01 428 LEU A CA 1
ATOM 2670 C C . LEU A 1 403 ? 15.885 29.123 -37.196 1.00 18.27 428 LEU A C 1
ATOM 2671 O O . LEU A 1 403 ? 15.011 28.329 -37.490 1.00 18.09 428 LEU A O 1
ATOM 2676 N N . THR A 1 404 ? 17.158 28.910 -37.466 1.00 17.89 429 THR A N 1
ATOM 2677 C CA . THR A 1 404 ? 17.579 27.791 -38.302 1.00 17.75 429 THR A CA 1
ATOM 2678 C C . THR A 1 404 ? 18.831 27.190 -37.732 1.00 17.94 429 THR A C 1
ATOM 2679 O O . THR A 1 404 ? 19.132 27.413 -36.534 1.00 18.08 429 THR A O 1
ATOM 2683 N N . GLY A 1 405 ? 19.586 26.464 -38.566 1.00 17.31 430 GLY A N 1
ATOM 2684 C CA . GLY A 1 405 ? 20.771 25.757 -38.073 1.00 17.88 430 GLY A CA 1
ATOM 2685 C C . GLY A 1 405 ? 20.380 24.640 -37.099 1.00 18.82 430 GLY A C 1
ATOM 2686 O O . GLY A 1 405 ? 19.507 23.802 -37.412 1.00 17.48 430 GLY A O 1
ATOM 2687 N N . SER A 1 406 ? 20.999 24.650 -35.909 1.00 20.01 431 SER A N 1
ATOM 2688 C CA . SER A 1 406 ? 20.851 23.557 -34.937 1.00 21.63 431 SER A CA 1
ATOM 2689 C C . SER A 1 406 ? 21.234 22.233 -35.625 1.00 22.44 431 SER A C 1
ATOM 2690 O O . SER A 1 406 ? 20.491 21.252 -35.629 1.00 22.76 431 SER A O 1
ATOM 2693 N N . ILE A 1 407 ? 22.398 22.249 -36.258 1.00 23.97 432 ILE A N 1
ATOM 2694 C CA . ILE A 1 407 ? 22.953 21.091 -36.928 1.00 24.85 432 ILE A CA 1
ATOM 2695 C C . ILE A 1 407 ? 23.655 20.289 -35.858 1.00 25.74 432 ILE A C 1
ATOM 2696 O O . ILE A 1 407 ? 24.772 20.637 -35.431 1.00 26.41 432 ILE A O 1
ATOM 2701 N N . GLY A 1 408 ? 22.991 19.231 -35.409 1.00 26.06 433 GLY A N 1
ATOM 2702 C CA . GLY A 1 408 ? 23.515 18.391 -34.354 1.00 26.92 433 GLY A CA 1
ATOM 2703 C C . GLY A 1 408 ? 22.583 17.224 -34.145 1.00 27.73 433 GLY A C 1
ATOM 2704 O O . GLY A 1 408 ? 21.533 17.111 -34.796 1.00 28.15 433 GLY A O 1
ATOM 2705 N N . ILE A 1 409 ? 22.946 16.351 -33.225 1.00 28.12 434 ILE A N 1
ATOM 2706 C CA . ILE A 1 409 ? 22.227 15.097 -33.104 1.00 29.03 434 ILE A CA 1
ATOM 2707 C C . ILE A 1 409 ? 22.279 14.633 -31.661 1.00 28.93 434 ILE A C 1
ATOM 2708 O O . ILE A 1 409 ? 23.307 14.808 -30.978 1.00 28.06 434 ILE A O 1
ATOM 2713 N N . PHE A 1 410 ? 21.177 14.056 -31.192 1.00 29.29 435 PHE A N 1
ATOM 2714 C CA . PHE A 1 410 ? 21.127 13.581 -29.819 1.00 30.13 435 PHE A CA 1
ATOM 2715 C C . PHE A 1 410 ? 20.151 12.420 -29.642 1.00 29.70 435 PHE A C 1
ATOM 2716 O O . PHE A 1 410 ? 19.175 12.296 -30.376 1.00 29.46 435 PHE A O 1
ATOM 2724 N N . GLY A 1 411 ? 20.425 11.566 -28.657 1.00 29.81 436 GLY A N 1
ATOM 2725 C CA . GLY A 1 411 ? 19.459 10.546 -28.193 1.00 29.06 436 GLY A CA 1
ATOM 2726 C C . GLY A 1 411 ? 19.453 10.458 -26.667 1.00 28.87 436 GLY A C 1
ATOM 2727 O O . GLY A 1 411 ? 20.500 10.607 -26.015 1.00 28.69 436 GLY A O 1
ATOM 2728 N N . VAL A 1 412 ? 18.276 10.244 -26.085 1.00 28.54 437 VAL A N 1
ATOM 2729 C CA . VAL A 1 412 ? 18.173 10.094 -24.634 1.00 28.39 437 VAL A CA 1
ATOM 2730 C C . VAL A 1 412 ? 17.518 8.762 -24.283 1.00 28.15 437 VAL A C 1
ATOM 2731 O O . VAL A 1 412 ? 16.436 8.444 -24.817 1.00 28.21 437 VAL A O 1
ATOM 2735 N N . ILE A 1 413 ? 18.162 7.996 -23.401 1.00 26.79 438 ILE A N 1
ATOM 2736 C CA . ILE A 1 413 ? 17.548 6.781 -22.857 1.00 26.21 438 ILE A CA 1
ATOM 2737 C C . ILE A 1 413 ? 17.398 6.928 -21.341 1.00 25.73 438 ILE A C 1
ATOM 2738 O O . ILE A 1 413 ? 18.401 7.183 -20.633 1.00 25.66 438 ILE A O 1
ATOM 2743 N N . THR A 1 414 ? 16.169 6.782 -20.842 1.00 24.41 439 THR A N 1
ATOM 2744 C CA . THR A 1 414 ? 15.953 6.717 -19.393 1.00 24.34 439 THR A CA 1
ATOM 2745 C C . THR A 1 414 ? 15.402 5.358 -19.027 1.00 23.73 439 THR A C 1
ATOM 2746 O O . THR A 1 414 ? 14.396 4.915 -19.573 1.00 24.84 439 THR A O 1
ATOM 2750 N N . THR A 1 415 ? 16.046 4.699 -18.084 1.00 22.90 440 THR A N 1
ATOM 2751 C CA . THR A 1 415 ? 15.558 3.416 -17.596 1.00 21.64 440 THR A CA 1
ATOM 2752 C C . THR A 1 415 ? 15.240 3.578 -16.104 1.00 21.30 440 THR A C 1
ATOM 2753 O O . THR A 1 415 ? 15.738 4.531 -15.453 1.00 20.26 440 THR A O 1
ATOM 2757 N N . VAL A 1 416 ? 14.426 2.657 -15.581 1.00 20.31 441 VAL A N 1
ATOM 2758 C CA . VAL A 1 416 ? 13.837 2.821 -14.246 1.00 20.52 441 VAL A CA 1
ATOM 2759 C C . VAL A 1 416 ? 14.106 1.644 -13.303 1.00 20.59 441 VAL A C 1
ATOM 2760 O O . VAL A 1 416 ? 13.346 1.408 -12.377 1.00 21.05 441 VAL A O 1
ATOM 2764 N N . GLU A 1 417 ? 15.174 0.898 -13.536 1.00 20.07 442 GLU A N 1
ATOM 2765 C CA . GLU A 1 417 ? 15.403 -0.319 -12.785 1.00 18.93 442 GLU A CA 1
ATOM 2766 C C . GLU A 1 417 ? 15.552 -0.046 -11.269 1.00 19.20 442 GLU A C 1
ATOM 2767 O O . GLU A 1 417 ? 14.921 -0.720 -10.428 1.00 17.74 442 GLU A O 1
ATOM 2773 N N . ASN A 1 418 ? 16.357 0.960 -10.933 1.00 19.14 443 ASN A N 1
ATOM 2774 C CA . ASN A 1 418 ? 16.538 1.331 -9.548 1.00 20.09 443 ASN A CA 1
ATOM 2775 C C . ASN A 1 418 ? 15.271 1.934 -8.910 1.00 20.77 443 ASN A C 1
ATOM 2776 O O . ASN A 1 418 ? 15.080 1.813 -7.697 1.00 20.67 443 ASN A O 1
ATOM 2781 N N . SER A 1 419 ? 14.405 2.557 -9.718 1.00 21.10 444 SER A N 1
ATOM 2782 C CA . SER A 1 419 ? 13.195 3.212 -9.218 1.00 21.80 444 SER A CA 1
ATOM 2783 C C . SER A 1 419 ? 12.237 2.114 -8.805 1.00 22.94 444 SER A C 1
ATOM 2784 O O . SER A 1 419 ? 11.622 2.181 -7.724 1.00 23.65 444 SER A O 1
ATOM 2787 N N . LEU A 1 420 ? 12.099 1.112 -9.686 1.00 22.74 445 LEU A N 1
ATOM 2788 C CA . LEU A 1 420 ? 11.294 -0.064 -9.407 1.00 22.21 445 LEU A CA 1
ATOM 2789 C C . LEU A 1 420 ? 11.867 -0.838 -8.215 1.00 22.10 445 LEU A C 1
ATOM 2790 O O . LEU A 1 420 ? 11.117 -1.220 -7.327 1.00 21.77 445 LEU A O 1
ATOM 2795 N N . ASP A 1 421 ? 13.186 -1.006 -8.161 1.00 22.28 446 ASP A N 1
ATOM 2796 C CA . ASP A 1 421 ? 13.808 -1.809 -7.111 1.00 23.40 446 ASP A CA 1
ATOM 2797 C C . ASP A 1 421 ? 13.481 -1.310 -5.711 1.00 24.02 446 ASP A C 1
ATOM 2798 O O . ASP A 1 421 ? 13.268 -2.106 -4.780 1.00 24.09 446 ASP A O 1
ATOM 2803 N N . SER A 1 422 ? 13.476 0.016 -5.562 1.00 24.69 447 SER A N 1
ATOM 2804 C CA . SER A 1 422 ? 13.177 0.652 -4.294 1.00 24.80 447 SER A CA 1
ATOM 2805 C C . SER A 1 422 ? 11.705 0.459 -3.866 1.00 24.97 447 SER A C 1
ATOM 2806 O O . SER A 1 422 ? 11.448 0.410 -2.680 1.00 25.74 447 SER A O 1
ATOM 2809 N N . ILE A 1 423 ? 10.758 0.337 -4.802 1.00 24.68 448 ILE A N 1
ATOM 2810 C CA . ILE A 1 423 ? 9.406 -0.130 -4.449 1.00 24.56 448 ILE A CA 1
ATOM 2811 C C . ILE A 1 423 ? 9.231 -1.683 -4.517 1.00 24.43 448 ILE A C 1
ATOM 2812 O O . ILE A 1 423 ? 8.103 -2.201 -4.533 1.00 24.53 448 ILE A O 1
ATOM 2817 N N . GLY A 1 424 ? 10.337 -2.421 -4.553 1.00 23.37 449 GLY A N 1
ATOM 2818 C CA . GLY A 1 424 ? 10.265 -3.882 -4.535 1.00 22.35 449 GLY A CA 1
ATOM 2819 C C . GLY A 1 424 ? 9.692 -4.543 -5.784 1.00 22.12 449 GLY A C 1
ATOM 2820 O O . GLY A 1 424 ? 9.040 -5.599 -5.688 1.00 21.41 449 GLY A O 1
ATOM 2821 N N . VAL A 1 425 ? 9.933 -3.943 -6.951 1.00 21.07 450 VAL A N 1
ATOM 2822 C CA . VAL A 1 425 ? 9.558 -4.552 -8.201 1.00 21.37 450 VAL A CA 1
ATOM 2823 C C . VAL A 1 425 ? 10.831 -4.809 -8.993 1.00 22.46 450 VAL A C 1
ATOM 2824 O O . VAL A 1 425 ? 11.646 -3.922 -9.193 1.00 23.09 450 VAL A O 1
ATOM 2828 N N . HIS A 1 426 ? 11.026 -6.038 -9.437 1.00 23.35 451 HIS A N 1
ATOM 2829 C CA . HIS A 1 426 ? 12.265 -6.379 -10.148 1.00 23.93 451 HIS A CA 1
ATOM 2830 C C . HIS A 1 426 ? 11.961 -7.024 -11.476 1.00 24.21 451 HIS A C 1
ATOM 2831 O O . HIS A 1 426 ? 10.815 -7.318 -11.781 1.00 24.79 451 HIS A O 1
ATOM 2838 N N . THR A 1 427 ? 12.986 -7.188 -12.289 1.00 24.37 452 THR A N 1
ATOM 2839 C CA . THR A 1 427 ? 12.816 -7.860 -13.568 1.00 24.51 452 THR A CA 1
ATOM 2840 C C . THR A 1 427 ? 13.855 -8.930 -13.658 1.00 23.48 452 THR A C 1
ATOM 2841 O O . THR A 1 427 ? 14.861 -8.923 -12.932 1.00 24.47 452 THR A O 1
ATOM 2845 N N . ASP A 1 428 ? 13.630 -9.847 -14.566 1.00 21.80 453 ASP A N 1
ATOM 2846 C CA . ASP A 1 428 ? 14.589 -10.868 -14.807 1.00 20.03 453 ASP A CA 1
ATOM 2847 C C . ASP A 1 428 ? 14.122 -11.528 -16.077 1.00 18.82 453 ASP A C 1
ATOM 2848 O O . ASP A 1 428 ? 12.968 -11.338 -16.523 1.00 17.68 453 ASP A O 1
ATOM 2853 N N . GLY A 1 429 ? 15.047 -12.263 -16.678 1.00 17.87 454 GLY A N 1
ATOM 2854 C CA . GLY A 1 429 ? 14.817 -12.927 -17.944 1.00 17.32 454 GLY A CA 1
ATOM 2855 C C . GLY A 1 429 ? 16.085 -13.545 -18.475 1.00 16.95 454 GLY A C 1
ATOM 2856 O O . GLY A 1 429 ? 17.140 -13.527 -17.835 1.00 16.54 454 GLY A O 1
ATOM 2857 N N . VAL A 1 430 ? 15.971 -14.100 -19.668 1.00 17.26 455 VAL A N 1
ATOM 2858 C CA . VAL A 1 430 ? 17.117 -14.674 -20.371 1.00 16.36 455 VAL A CA 1
ATOM 2859 C C . VAL A 1 430 ? 17.265 -13.880 -21.664 1.00 17.06 455 VAL A C 1
ATOM 2860 O O . VAL A 1 430 ? 16.259 -13.367 -22.200 1.00 16.79 455 VAL A O 1
ATOM 2864 N N . SER A 1 431 ? 18.509 -13.728 -22.130 1.00 17.45 456 SER A N 1
ATOM 2865 C CA . SER A 1 431 ? 18.780 -13.142 -23.457 1.00 17.94 456 SER A CA 1
ATOM 2866 C C . SER A 1 431 ? 19.829 -13.949 -24.249 1.00 18.64 456 SER A C 1
ATOM 2867 O O . SER A 1 431 ? 20.655 -14.664 -23.686 1.00 18.75 456 SER A O 1
ATOM 2870 N N . THR A 1 432 ? 19.784 -13.847 -25.563 1.00 19.17 457 THR A N 1
ATOM 2871 C CA . THR A 1 432 ? 20.790 -14.523 -26.346 1.00 19.64 457 THR A CA 1
ATOM 2872 C C . THR A 1 432 ? 21.939 -13.553 -26.603 1.00 20.89 457 THR A C 1
ATOM 2873 O O . THR A 1 432 ? 23.078 -13.972 -26.835 1.00 21.46 457 THR A O 1
ATOM 2877 N N . SER A 1 433 ? 21.653 -12.257 -26.481 1.00 21.21 458 SER A N 1
ATOM 2878 C CA . SER A 1 433 ? 22.708 -11.236 -26.469 1.00 21.44 458 SER A CA 1
ATOM 2879 C C . SER A 1 433 ? 22.364 -10.069 -25.523 1.00 21.41 458 SER A C 1
ATOM 2880 O O . SER A 1 433 ? 21.234 -9.637 -25.467 1.00 20.97 458 SER A O 1
ATOM 2883 N N . PRO A 1 434 ? 23.358 -9.508 -24.831 1.00 21.43 459 PRO A N 1
ATOM 2884 C CA . PRO A 1 434 ? 23.031 -8.272 -24.114 1.00 21.09 459 PRO A CA 1
ATOM 2885 C C . PRO A 1 434 ? 22.473 -7.166 -25.020 1.00 20.83 459 PRO A C 1
ATOM 2886 O O . PRO A 1 434 ? 21.763 -6.270 -24.516 1.00 20.98 459 PRO A O 1
ATOM 2890 N N . LEU A 1 435 ? 22.768 -7.218 -26.325 1.00 20.05 460 LEU A N 1
ATOM 2891 C CA . LEU A 1 435 ? 22.144 -6.275 -27.296 1.00 19.28 460 LEU A CA 1
ATOM 2892 C C . LEU A 1 435 ? 20.633 -6.425 -27.373 1.00 19.12 460 LEU A C 1
ATOM 2893 O O . LEU A 1 435 ? 19.943 -5.526 -27.850 1.00 19.13 460 LEU A O 1
ATOM 2898 N N . ALA A 1 436 ? 20.129 -7.574 -26.920 1.00 19.30 461 ALA A N 1
ATOM 2899 C CA . ALA A 1 436 ? 18.690 -7.850 -26.880 1.00 19.63 461 ALA A CA 1
ATOM 2900 C C . ALA A 1 436 ? 18.034 -7.350 -25.599 1.00 20.17 461 ALA A C 1
ATOM 2901 O O . ALA A 1 436 ? 16.840 -7.149 -25.551 1.00 20.16 461 ALA A O 1
ATOM 2903 N N . ASP A 1 437 ? 18.816 -7.166 -24.558 1.00 21.36 462 ASP A N 1
ATOM 2904 C CA . ASP A 1 437 ? 18.271 -6.815 -23.266 1.00 24.03 462 ASP A CA 1
ATOM 2905 C C . ASP A 1 437 ? 18.084 -5.270 -23.123 1.00 24.54 462 ASP A C 1
ATOM 2906 O O . ASP A 1 437 ? 18.714 -4.627 -22.281 1.00 24.45 462 ASP A O 1
ATOM 2911 N N . VAL A 1 438 ? 17.237 -4.675 -23.965 1.00 25.24 463 VAL A N 1
ATOM 2912 C CA . VAL A 1 438 ? 17.155 -3.227 -24.041 1.00 25.99 463 VAL A CA 1
ATOM 2913 C C . VAL A 1 438 ? 15.706 -2.768 -23.887 1.00 25.76 463 VAL A C 1
ATOM 2914 O O . VAL A 1 438 ? 14.922 -2.821 -24.822 1.00 26.31 463 VAL A O 1
ATOM 2918 N N . SER A 1 439 ? 15.359 -2.298 -22.700 1.00 25.56 464 SER A N 1
ATOM 2919 C CA . SER A 1 439 ? 13.952 -2.026 -22.354 1.00 25.62 464 SER A CA 1
ATOM 2920 C C . SER A 1 439 ? 13.897 -1.028 -21.204 1.00 25.35 464 SER A C 1
ATOM 2921 O O . SER A 1 439 ? 14.886 -0.871 -20.507 1.00 25.33 464 SER A O 1
ATOM 2924 N N . ILE A 1 440 ? 12.760 -0.358 -21.001 1.00 25.51 465 ILE A N 1
ATOM 2925 C CA . ILE A 1 440 ? 12.711 0.732 -20.007 1.00 25.88 465 ILE A CA 1
ATOM 2926 C C . ILE A 1 440 ? 12.936 0.253 -18.575 1.00 24.81 465 ILE A C 1
ATOM 2927 O O . ILE A 1 440 ? 13.531 0.942 -17.766 1.00 24.61 465 ILE A O 1
ATOM 2932 N N . THR A 1 441 ? 12.517 -0.971 -18.300 1.00 24.86 466 THR A N 1
ATOM 2933 C CA . THR A 1 441 ? 12.658 -1.548 -16.965 1.00 24.27 466 THR A CA 1
ATOM 2934 C C . THR A 1 441 ? 14.017 -2.187 -16.644 1.00 23.12 466 THR A C 1
ATOM 2935 O O . THR A 1 441 ? 14.224 -2.558 -15.507 1.00 23.56 466 THR A O 1
ATOM 2939 N N . ARG A 1 442 ? 14.941 -2.292 -17.600 1.00 22.22 467 ARG A N 1
ATOM 2940 C CA . ARG A 1 442 ? 16.267 -2.913 -17.329 1.00 21.99 467 ARG A CA 1
ATOM 2941 C C . ARG A 1 442 ? 17.462 -1.974 -17.489 1.00 21.57 467 ARG A C 1
ATOM 2942 O O . ARG A 1 442 ? 17.429 -1.027 -18.261 1.00 20.96 467 ARG A O 1
ATOM 2950 N N . ALA A 1 443 ? 18.537 -2.235 -16.765 1.00 21.34 468 ALA A N 1
ATOM 2951 C CA . ALA A 1 443 ? 19.718 -1.414 -16.936 1.00 21.74 468 ALA A CA 1
ATOM 2952 C C . ALA A 1 443 ? 20.127 -1.442 -18.414 1.00 22.08 468 ALA A C 1
ATOM 2953 O O . ALA A 1 443 ? 19.940 -2.434 -19.094 1.00 22.02 468 ALA A O 1
ATOM 2955 N N . LEU A 1 444 ? 20.652 -0.332 -18.926 1.00 22.38 469 LEU A N 1
ATOM 2956 C CA . LEU A 1 444 ? 21.127 -0.322 -20.293 1.00 21.94 469 LEU A CA 1
ATOM 2957 C C . LEU A 1 444 ? 22.482 -1.021 -20.308 1.00 21.30 469 LEU A C 1
ATOM 2958 O O . LEU A 1 444 ? 23.404 -0.582 -19.641 1.00 21.33 469 LEU A O 1
ATOM 2963 N N . PRO A 1 445 ? 22.588 -2.150 -21.033 1.00 21.32 470 PRO A N 1
ATOM 2964 C CA . PRO A 1 445 ? 23.832 -2.932 -21.118 1.00 20.91 470 PRO A CA 1
ATOM 2965 C C . PRO A 1 445 ? 24.971 -2.150 -21.789 1.00 20.75 470 PRO A C 1
ATOM 2966 O O . PRO A 1 445 ? 24.752 -1.472 -22.779 1.00 20.23 470 PRO A O 1
ATOM 2970 N N . PRO A 1 446 ? 26.184 -2.216 -21.226 1.00 21.12 471 PRO A N 1
ATOM 2971 C CA . PRO A 1 446 ? 27.318 -1.487 -21.836 1.00 21.23 471 PRO A CA 1
ATOM 2972 C C . PRO A 1 446 ? 27.496 -1.752 -23.338 1.00 21.62 471 PRO A C 1
ATOM 2973 O O . PRO A 1 446 ? 27.949 -0.888 -24.079 1.00 22.60 471 PRO A O 1
ATOM 2977 N N . GLU A 1 447 ? 27.156 -2.943 -23.789 1.00 21.76 472 GLU A N 1
ATOM 2978 C CA . GLU A 1 447 ? 27.210 -3.242 -25.200 1.00 21.98 472 GLU A CA 1
ATOM 2979 C C . GLU A 1 447 ? 26.239 -2.335 -25.937 1.00 21.90 472 GLU A C 1
ATOM 2980 O O . GLU A 1 447 ? 26.586 -1.728 -26.935 1.00 23.00 472 GLU A O 1
ATOM 2986 N N . ALA A 1 448 ? 25.024 -2.231 -25.429 1.00 22.44 473 ALA A N 1
ATOM 2987 C CA . ALA A 1 448 ? 24.015 -1.329 -25.975 1.00 22.59 473 ALA A CA 1
ATOM 2988 C C . ALA A 1 448 ? 24.476 0.123 -25.987 1.00 22.96 473 ALA A C 1
ATOM 2989 O O . ALA A 1 448 ? 24.205 0.828 -26.945 1.00 23.50 473 ALA A O 1
ATOM 2991 N N . GLN A 1 449 ? 25.173 0.560 -24.945 1.00 23.31 474 GLN A N 1
ATOM 2992 C CA . GLN A 1 449 ? 25.692 1.928 -24.869 1.00 24.64 474 GLN A CA 1
ATOM 2993 C C . GLN A 1 449 ? 26.723 2.236 -25.968 1.00 25.60 474 GLN A C 1
ATOM 2994 O O . GLN A 1 449 ? 26.658 3.300 -26.618 1.00 25.91 474 GLN A O 1
ATOM 3000 N N . LEU A 1 450 ? 27.653 1.307 -26.187 1.00 25.61 475 LEU A N 1
ATOM 3001 C CA . LEU A 1 450 ? 28.684 1.489 -27.185 1.00 26.18 475 LEU A CA 1
ATOM 3002 C C . LEU A 1 450 ? 28.110 1.625 -28.588 1.00 26.31 475 LEU A C 1
ATOM 3003 O O . LEU A 1 450 ? 28.631 2.377 -29.412 1.00 25.97 475 LEU A O 1
ATOM 3008 N N . MET A 1 451 ? 27.023 0.904 -28.839 1.00 26.46 476 MET A N 1
ATOM 3009 C CA . MET A 1 451 ? 26.403 0.883 -30.151 1.00 26.56 476 MET A CA 1
ATOM 3010 C C . MET A 1 451 ? 25.628 2.137 -30.385 1.00 26.89 476 MET A C 1
ATOM 3011 O O . MET A 1 451 ? 25.642 2.678 -31.489 1.00 27.55 476 MET A O 1
ATOM 3016 N N . MET A 1 452 ? 24.957 2.611 -29.346 1.00 27.27 477 MET A N 1
ATOM 3017 C CA . MET A 1 452 ? 24.212 3.853 -29.436 1.00 28.27 477 MET A CA 1
ATOM 3018 C C . MET A 1 452 ? 25.116 5.060 -29.553 1.00 27.27 477 MET A C 1
ATOM 3019 O O . MET A 1 452 ? 24.857 5.922 -30.352 1.00 27.75 477 MET A O 1
ATOM 3024 N N . GLN A 1 453 ? 26.190 5.109 -28.784 1.00 27.25 478 GLN A N 1
ATOM 3025 C CA . GLN A 1 453 ? 27.215 6.115 -28.989 1.00 27.72 478 GLN A CA 1
ATOM 3026 C C . GLN A 1 453 ? 27.752 6.142 -30.422 1.00 28.32 478 GLN A C 1
ATOM 3027 O O . GLN A 1 453 ? 27.889 7.216 -31.010 1.00 28.97 478 GLN A O 1
ATOM 3033 N N . LEU A 1 454 ? 28.054 4.970 -30.981 1.00 28.77 479 LEU A N 1
ATOM 3034 C CA . LEU A 1 454 ? 28.569 4.880 -32.354 1.00 29.12 479 LEU A CA 1
ATOM 3035 C C . LEU A 1 454 ? 27.525 5.344 -33.355 1.00 28.90 479 LEU A C 1
ATOM 3036 O O . LEU A 1 454 ? 27.835 6.016 -34.329 1.00 29.18 479 LEU A O 1
ATOM 3041 N N . SER A 1 455 ? 26.283 4.975 -33.130 1.00 28.26 480 SER A N 1
ATOM 3042 C CA . SER A 1 455 ? 25.296 5.365 -34.066 1.00 28.47 480 SER A CA 1
ATOM 3043 C C . SER A 1 455 ? 25.131 6.915 -34.095 1.00 29.79 480 SER A C 1
ATOM 3044 O O . SER A 1 455 ? 24.870 7.480 -35.178 1.00 30.50 480 SER A O 1
ATOM 3047 N N . ILE A 1 456 ? 25.318 7.587 -32.942 1.00 29.37 481 ILE A N 1
ATOM 3048 C CA . ILE A 1 456 ? 25.095 9.037 -32.830 1.00 29.33 481 ILE A CA 1
ATOM 3049 C C . ILE A 1 456 ? 26.266 9.799 -33.435 1.00 29.83 481 ILE A C 1
ATOM 3050 O O . ILE A 1 456 ? 26.083 10.836 -34.060 1.00 29.10 481 ILE A O 1
ATOM 3055 N N . GLU A 1 457 ? 27.471 9.269 -33.224 1.00 30.97 482 GLU A N 1
ATOM 3056 C CA . GLU A 1 457 ? 28.691 9.805 -33.838 1.00 32.04 482 GLU A CA 1
ATOM 3057 C C . GLU A 1 457 ? 28.592 9.738 -35.368 1.00 32.16 482 GLU A C 1
ATOM 3058 O O . GLU A 1 457 ? 29.028 10.635 -36.090 1.00 32.67 482 GLU A O 1
ATOM 3064 N N . ASN A 1 458 ? 27.965 8.686 -35.846 1.00 32.75 483 ASN A N 1
ATOM 3065 C CA . ASN A 1 458 ? 27.822 8.502 -37.255 1.00 33.88 483 ASN A CA 1
ATOM 3066 C C . ASN A 1 458 ? 26.758 9.424 -37.818 1.00 33.36 483 ASN A C 1
ATOM 3067 O O . ASN A 1 458 ? 27.013 10.101 -38.806 1.00 33.77 483 ASN A O 1
ATOM 3072 N N . GLY A 1 459 ? 25.580 9.449 -37.188 1.00 32.75 484 GLY A N 1
ATOM 3073 C CA . GLY A 1 459 ? 24.532 10.430 -37.515 1.00 32.11 484 GLY A CA 1
ATOM 3074 C C . GLY A 1 459 ? 25.028 11.881 -37.596 1.00 31.54 484 GLY A C 1
ATOM 3075 O O . GLY A 1 459 ? 24.646 12.631 -38.498 1.00 31.50 484 GLY A O 1
ATOM 3076 N N . TYR A 1 460 ? 25.881 12.281 -36.662 1.00 30.94 485 TYR A N 1
ATOM 3077 C CA . TYR A 1 460 ? 26.456 13.592 -36.714 1.00 31.65 485 TYR A CA 1
ATOM 3078 C C . TYR A 1 460 ? 27.301 13.803 -37.972 1.00 32.06 485 TYR A C 1
ATOM 3079 O O . TYR A 1 460 ? 27.142 14.805 -38.676 1.00 32.65 485 TYR A O 1
ATOM 3088 N N . LYS A 1 461 ? 28.197 12.865 -38.249 1.00 31.98 486 LYS A N 1
ATOM 3089 C CA . LYS A 1 461 ? 29.023 12.908 -39.456 1.00 32.37 486 LYS A CA 1
ATOM 3090 C C . LYS A 1 461 ? 28.149 12.945 -40.708 1.00 31.34 486 LYS A C 1
ATOM 3091 O O . LYS A 1 461 ? 28.462 13.656 -41.674 1.00 31.24 486 LYS A O 1
ATOM 3097 N N . ARG A 1 462 ? 27.029 12.229 -40.681 1.00 30.36 487 ARG A N 1
ATOM 3098 C CA . ARG A 1 462 ? 26.145 12.278 -41.820 1.00 30.17 487 ARG A CA 1
ATOM 3099 C C . ARG A 1 462 ? 25.599 13.684 -42.025 1.00 30.61 487 ARG A C 1
ATOM 3100 O O . ARG A 1 462 ? 25.647 14.187 -43.136 1.00 31.09 487 ARG A O 1
ATOM 3108 N N . PHE A 1 463 ? 25.109 14.318 -40.955 1.00 31.15 488 PHE A N 1
ATOM 3109 C CA . PHE A 1 463 ? 24.557 15.678 -41.008 1.00 30.77 488 PHE A CA 1
ATOM 3110 C C . PHE A 1 463 ? 25.559 16.660 -41.571 1.00 30.03 488 PHE A C 1
ATOM 3111 O O . PHE A 1 463 ? 25.294 17.319 -42.574 1.00 29.78 488 PHE A O 1
ATOM 3119 N N . ILE A 1 464 ? 26.721 16.760 -40.940 1.00 29.63 489 ILE A N 1
ATOM 3120 C CA . ILE A 1 464 ? 27.662 17.781 -41.380 1.00 30.01 489 ILE A CA 1
ATOM 3121 C C . ILE A 1 464 ? 28.178 17.541 -42.808 1.00 30.33 489 ILE A C 1
ATOM 3122 O O . ILE A 1 464 ? 28.550 18.489 -43.476 1.00 31.35 489 ILE A O 1
ATOM 3127 N N . THR A 1 465 ? 28.166 16.288 -43.266 1.00 30.15 490 THR A N 1
ATOM 3128 C CA . THR A 1 465 ? 28.649 15.913 -44.589 1.00 29.84 490 THR A CA 1
ATOM 3129 C C . THR A 1 465 ? 27.625 16.373 -45.600 1.00 30.26 490 THR A C 1
ATOM 3130 O O . THR A 1 465 ? 27.971 17.026 -46.579 1.00 30.45 490 THR A O 1
ATOM 3134 N N . LEU A 1 466 ? 26.360 16.052 -45.348 1.00 30.52 491 LEU A N 1
ATOM 3135 C CA . LEU A 1 466 ? 25.261 16.559 -46.150 1.00 31.44 491 LEU A CA 1
ATOM 3136 C C . LEU A 1 466 ? 25.303 18.088 -46.327 1.00 32.66 491 LEU A C 1
ATOM 3137 O O . LEU A 1 466 ? 24.947 18.597 -47.403 1.00 33.48 491 LEU A O 1
ATOM 3142 N N . VAL A 1 467 ? 25.693 18.811 -45.270 1.00 32.34 492 VAL A N 1
ATOM 3143 C CA . VAL A 1 467 ? 25.591 20.247 -45.268 1.00 32.35 492 VAL A CA 1
ATOM 3144 C C . VAL A 1 467 ? 26.857 20.782 -45.908 1.00 33.32 492 VAL A C 1
ATOM 3145 O O . VAL A 1 467 ? 26.821 21.768 -46.673 1.00 33.55 492 VAL A O 1
ATOM 3149 N N . ALA A 1 468 ? 27.981 20.133 -45.614 1.00 33.48 493 ALA A N 1
ATOM 3150 C CA . ALA A 1 468 ? 29.228 20.495 -46.281 1.00 34.03 493 ALA A CA 1
ATOM 3151 C C . ALA A 1 468 ? 29.079 20.346 -47.798 1.00 34.08 493 ALA A C 1
ATOM 3152 O O . ALA A 1 468 ? 29.284 21.310 -48.517 1.00 34.84 493 ALA A O 1
ATOM 3154 N N . ASP A 1 469 ? 28.680 19.174 -48.277 1.00 33.60 494 ASP A N 1
ATOM 3155 C CA . ASP A 1 469 ? 28.454 18.989 -49.716 1.00 34.17 494 ASP A CA 1
ATOM 3156 C C . ASP A 1 469 ? 27.504 20.021 -50.297 1.00 33.77 494 ASP A C 1
ATOM 3157 O O . ASP A 1 469 ? 27.698 20.452 -51.431 1.00 34.01 494 ASP A O 1
ATOM 3162 N N . ALA A 1 470 ? 26.450 20.364 -49.548 1.00 33.46 495 ALA A N 1
ATOM 3163 C CA . ALA A 1 470 ? 25.337 21.169 -50.087 1.00 32.87 495 ALA A CA 1
ATOM 3164 C C . ALA A 1 470 ? 25.579 22.668 -50.026 1.00 32.56 495 ALA A C 1
ATOM 3165 O O . ALA A 1 470 ? 25.017 23.409 -50.814 1.00 32.45 495 ALA A O 1
ATOM 3167 N N . ARG A 1 471 ? 26.412 23.106 -49.093 1.00 32.72 496 ARG A N 1
ATOM 3168 C CA . ARG A 1 471 ? 26.735 24.522 -48.953 1.00 32.95 496 ARG A CA 1
ATOM 3169 C C . ARG A 1 471 ? 28.187 24.832 -49.333 1.00 34.39 496 ARG A C 1
ATOM 3170 O O . ARG A 1 471 ? 28.755 25.827 -48.871 1.00 34.31 496 ARG A O 1
ATOM 3178 N N . HIS A 1 472 ? 28.778 23.971 -50.169 1.00 35.97 497 HIS A N 1
ATOM 3179 C CA . HIS A 1 472 ? 30.097 24.212 -50.769 1.00 38.32 497 HIS A CA 1
ATOM 3180 C C . HIS A 1 472 ? 31.122 24.510 -49.694 1.00 39.36 497 HIS A C 1
ATOM 3181 O O . HIS A 1 472 ? 31.854 25.505 -49.760 1.00 39.25 497 HIS A O 1
ATOM 3188 N N . SER A 1 473 ? 31.150 23.650 -48.684 1.00 40.95 498 SER A N 1
ATOM 3189 C CA . SER A 1 473 ? 32.141 23.759 -47.628 1.00 42.34 498 SER A CA 1
ATOM 3190 C C . SER A 1 473 ? 32.721 22.376 -47.351 1.00 43.69 498 SER A C 1
ATOM 3191 O O . SER A 1 473 ? 32.271 21.371 -47.938 1.00 43.59 498 SER A O 1
ATOM 3194 N N . THR A 1 474 ? 33.717 22.339 -46.460 1.00 45.26 499 THR A N 1
ATOM 3195 C CA . THR A 1 474 ? 34.305 21.097 -45.955 1.00 46.53 499 THR A CA 1
ATOM 3196 C C . THR A 1 474 ? 33.671 20.675 -44.616 1.00 48.02 499 THR A C 1
ATOM 3197 O O . THR A 1 474 ? 33.252 21.535 -43.834 1.00 48.55 499 THR A O 1
ATOM 3201 N N . PRO A 1 475 ? 33.594 19.350 -44.337 1.00 49.15 500 PRO A N 1
ATOM 3202 C CA . PRO A 1 475 ? 33.116 18.888 -43.021 1.00 49.73 500 PRO A CA 1
ATOM 3203 C C . PRO A 1 475 ? 33.699 19.643 -41.808 1.00 50.37 500 PRO A C 1
ATOM 3204 O O . PRO A 1 475 ? 32.936 20.080 -40.931 1.00 50.43 500 PRO A O 1
ATOM 3208 N N . GLU A 1 476 ? 35.024 19.808 -41.767 1.00 50.93 501 GLU A N 1
ATOM 3209 C CA . GLU A 1 476 ? 35.686 20.492 -40.640 1.00 51.46 501 GLU A CA 1
ATOM 3210 C C . GLU A 1 476 ? 35.233 21.943 -40.450 1.00 51.21 501 GLU A C 1
ATOM 3211 O O . GLU A 1 476 ? 35.244 22.453 -39.321 1.00 51.17 501 GLU A O 1
ATOM 3217 N N . GLN A 1 477 ? 34.854 22.599 -41.552 1.00 50.82 502 GLN A N 1
ATOM 3218 C CA . GLN A 1 477 ? 34.390 23.985 -41.516 1.00 50.37 502 GLN A CA 1
ATOM 3219 C C . GLN A 1 477 ? 32.950 24.039 -41.036 1.00 49.66 502 GLN A C 1
ATOM 3220 O O . GLN A 1 477 ? 32.570 24.932 -40.269 1.00 49.21 502 GLN A O 1
ATOM 3226 N N . ILE A 1 478 ? 32.153 23.068 -41.482 1.00 48.93 503 ILE A N 1
ATOM 3227 C CA . ILE A 1 478 ? 30.776 22.941 -41.008 1.00 48.09 503 ILE A CA 1
ATOM 3228 C C . ILE A 1 478 ? 30.733 22.608 -39.513 1.00 47.94 503 ILE A C 1
ATOM 3229 O O . ILE A 1 478 ? 29.821 23.034 -38.807 1.00 48.08 503 ILE A O 1
ATOM 3234 N N . ASP A 1 479 ? 31.732 21.887 -39.022 1.00 47.61 504 ASP A N 1
ATOM 3235 C CA . ASP A 1 479 ? 31.808 21.661 -37.586 1.00 47.59 504 ASP A CA 1
ATOM 3236 C C . ASP A 1 479 ? 31.840 23.008 -36.865 1.00 47.19 504 ASP A C 1
ATOM 3237 O O . ASP A 1 479 ? 30.992 23.268 -36.004 1.00 47.50 504 ASP A O 1
ATOM 3242 N N . LYS A 1 480 ? 32.786 23.867 -37.248 1.00 46.40 505 LYS A N 1
ATOM 3243 C CA . LYS A 1 480 ? 33.016 25.137 -36.570 1.00 46.47 505 LYS A CA 1
ATOM 3244 C C . LYS A 1 480 ? 31.757 26.000 -36.439 1.00 45.33 505 LYS A C 1
ATOM 3245 O O . LYS A 1 480 ? 31.779 27.023 -35.776 1.00 45.74 505 LYS A O 1
ATOM 3251 N N . ILE A 1 481 ? 30.667 25.599 -37.077 1.00 44.29 506 ILE A N 1
ATOM 3252 C CA . ILE A 1 481 ? 29.445 26.376 -37.046 1.00 43.37 506 ILE A CA 1
ATOM 3253 C C . ILE A 1 481 ? 28.219 25.493 -36.946 1.00 43.04 506 ILE A C 1
ATOM 3254 O O . ILE A 1 481 ? 27.103 25.966 -37.170 1.00 43.33 506 ILE A O 1
ATOM 3259 N N . ALA A 1 482 ? 28.434 24.216 -36.642 1.00 42.25 507 ALA A N 1
ATOM 3260 C CA . ALA A 1 482 ? 27.365 23.265 -36.411 1.00 41.47 507 ALA A CA 1
ATOM 3261 C C . ALA A 1 482 ? 27.207 23.058 -34.901 1.00 41.32 507 ALA A C 1
ATOM 3262 O O . ALA A 1 482 ? 26.500 23.815 -34.239 1.00 41.86 507 ALA A O 1
ATOM 3264 N N . GLN A 1 483 ? 27.873 22.044 -34.354 1.00 40.33 508 GLN A N 1
ATOM 3265 C CA . GLN A 1 483 ? 27.805 21.719 -32.930 1.00 39.33 508 GLN A CA 1
ATOM 3266 C C . GLN A 1 483 ? 26.487 22.156 -32.200 1.00 38.46 508 GLN A C 1
ATOM 3267 O O . GLN A 1 483 ? 26.504 22.645 -31.070 1.00 38.09 508 GLN A O 1
ATOM 3273 N N . GLY A 1 484 ? 25.350 21.971 -32.868 1.00 37.19 509 GLY A N 1
ATOM 3274 C CA . GLY A 1 484 ? 24.029 22.188 -32.262 1.00 35.55 509 GLY A CA 1
ATOM 3275 C C . GLY A 1 484 ? 23.475 23.611 -32.194 1.00 34.10 509 GLY A C 1
ATOM 3276 O O . GLY A 1 484 ? 22.281 23.807 -31.907 1.00 33.42 509 GLY A O 1
ATOM 3277 N N . HIS A 1 485 ? 24.347 24.581 -32.465 1.00 32.66 510 HIS A N 1
ATOM 3278 C CA . HIS A 1 485 ? 24.088 26.013 -32.300 1.00 31.68 510 HIS A CA 1
ATOM 3279 C C . HIS A 1 485 ? 22.924 26.535 -33.145 1.00 30.17 510 HIS A C 1
ATOM 3280 O O . HIS A 1 485 ? 22.897 26.331 -34.351 1.00 30.47 510 HIS A O 1
ATOM 3287 N N . VAL A 1 486 ? 21.961 27.212 -32.528 1.00 28.60 511 VAL A N 1
ATOM 3288 C CA . VAL A 1 486 ? 20.882 27.820 -33.322 1.00 27.42 511 VAL A CA 1
ATOM 3289 C C . VAL A 1 486 ? 21.275 29.209 -33.833 1.00 26.51 511 VAL A C 1
ATOM 3290 O O . VAL A 1 486 ? 21.996 29.947 -33.162 1.00 26.81 511 VAL A O 1
ATOM 3294 N N . TRP A 1 487 ? 20.842 29.520 -35.049 1.00 25.01 512 TRP A N 1
ATOM 3295 C CA . TRP A 1 487 ? 21.232 30.729 -35.736 1.00 23.59 512 TRP A CA 1
ATOM 3296 C C . TRP A 1 487 ? 19.964 31.344 -36.261 1.00 22.56 512 TRP A C 1
ATOM 3297 O O . TRP A 1 487 ? 19.077 30.632 -36.718 1.00 21.73 512 TRP A O 1
ATOM 3308 N N . THR A 1 488 ? 19.891 32.670 -36.213 1.00 21.74 513 THR A N 1
ATOM 3309 C CA . THR A 1 488 ? 18.843 33.427 -36.915 1.00 21.04 513 THR A CA 1
ATOM 3310 C C . THR A 1 488 ? 19.148 33.431 -38.408 1.00 20.16 513 THR A C 1
ATOM 3311 O O . THR A 1 488 ? 20.286 33.241 -38.782 1.00 19.47 513 THR A O 1
ATOM 3315 N N . GLY A 1 489 ? 18.135 33.656 -39.246 1.00 20.11 514 GLY A N 1
ATOM 3316 C CA . GLY A 1 489 ? 18.344 33.879 -40.657 1.00 21.21 514 GLY A CA 1
ATOM 3317 C C . GLY A 1 489 ? 19.582 34.728 -40.941 1.00 22.61 514 GLY A C 1
ATOM 3318 O O . GLY A 1 489 ? 20.355 34.407 -41.855 1.00 22.48 514 GLY A O 1
ATOM 3319 N N . GLN A 1 490 ? 19.767 35.809 -40.169 1.00 23.28 515 GLN A N 1
ATOM 3320 C CA . GLN A 1 490 ? 20.893 36.728 -40.352 1.00 24.91 515 GLN A CA 1
ATOM 3321 C C . GLN A 1 490 ? 22.245 36.063 -40.130 1.00 25.05 515 GLN A C 1
ATOM 3322 O O . GLN A 1 490 ? 23.134 36.175 -40.974 1.00 24.37 515 GLN A O 1
ATOM 3328 N N . ASP A 1 491 ? 22.392 35.367 -39.010 1.00 26.32 516 ASP A N 1
ATOM 3329 C CA . ASP A 1 491 ? 23.635 34.672 -38.700 1.00 28.40 516 ASP A CA 1
ATOM 3330 C C . ASP A 1 491 ? 23.898 33.516 -39.675 1.00 29.23 516 ASP A C 1
ATOM 3331 O O . ASP A 1 491 ? 25.075 33.195 -39.980 1.00 29.41 516 ASP A O 1
ATOM 3336 N N . ALA A 1 492 ? 22.803 32.941 -40.188 1.00 29.36 517 ALA A N 1
ATOM 3337 C CA . ALA A 1 492 ? 22.849 31.842 -41.138 1.00 29.87 517 ALA A CA 1
ATOM 3338 C C . ALA A 1 492 ? 23.364 32.299 -42.507 1.00 30.44 517 ALA A C 1
ATOM 3339 O O . ALA A 1 492 ? 24.285 31.681 -43.089 1.00 31.65 517 ALA A O 1
ATOM 3341 N N . LYS A 1 493 ? 22.737 33.340 -43.036 1.00 30.10 518 LYS A N 1
ATOM 3342 C CA . LYS A 1 493 ? 23.220 34.032 -44.225 1.00 29.97 518 LYS A CA 1
ATOM 3343 C C . LYS A 1 493 ? 24.719 34.321 -44.094 1.00 29.19 518 LYS A C 1
ATOM 3344 O O . LYS A 1 493 ? 25.489 34.073 -45.011 1.00 29.63 518 LYS A O 1
ATOM 3350 N N . ALA A 1 494 ? 25.131 34.779 -42.919 1.00 28.34 519 ALA A N 1
ATOM 3351 C CA . ALA A 1 494 ? 26.488 35.270 -42.712 1.00 27.87 519 ALA A CA 1
ATOM 3352 C C . ALA A 1 494 ? 27.508 34.155 -42.764 1.00 27.52 519 ALA A C 1
ATOM 3353 O O . ALA A 1 494 ? 28.635 34.374 -43.202 1.00 28.00 519 ALA A O 1
ATOM 3355 N N . ASN A 1 495 ? 27.122 32.968 -42.309 1.00 27.11 520 ASN A N 1
ATOM 3356 C CA . ASN A 1 495 ? 28.046 31.830 -42.329 1.00 26.78 520 ASN A CA 1
ATOM 3357 C C . ASN A 1 495 ? 27.799 30.747 -43.411 1.00 25.67 520 ASN A C 1
ATOM 3358 O O . ASN A 1 495 ? 28.379 29.661 -43.308 1.00 26.14 520 ASN A O 1
ATOM 3363 N N . GLY A 1 496 ? 26.949 31.040 -44.409 1.00 23.77 521 GLY A N 1
ATOM 3364 C CA . GLY A 1 496 ? 26.846 30.243 -45.630 1.00 21.72 521 GLY A CA 1
ATOM 3365 C C . GLY A 1 496 ? 25.694 29.264 -45.686 1.00 21.62 521 GLY A C 1
ATOM 3366 O O . GLY A 1 496 ? 25.388 28.660 -46.754 1.00 21.74 521 GLY A O 1
ATOM 3367 N N . LEU A 1 497 ? 25.030 29.113 -44.548 1.00 20.88 522 LEU A N 1
ATOM 3368 C CA . LEU A 1 497 ? 23.956 28.158 -44.417 1.00 20.34 522 LEU A CA 1
ATOM 3369 C C . LEU A 1 497 ? 22.733 28.599 -45.217 1.00 20.27 522 LEU A C 1
ATOM 3370 O O . LEU A 1 497 ? 21.875 27.782 -45.561 1.00 19.52 522 LEU A O 1
ATOM 3375 N N . VAL A 1 498 ? 22.664 29.895 -45.522 1.00 20.04 523 VAL A N 1
ATOM 3376 C CA . VAL A 1 498 ? 21.509 30.457 -46.187 1.00 20.13 523 VAL A CA 1
ATOM 3377 C C . VAL A 1 498 ? 22.016 31.362 -47.314 1.00 20.85 523 VAL A C 1
ATOM 3378 O O . VAL A 1 498 ? 23.125 31.888 -47.236 1.00 21.10 523 VAL A O 1
ATOM 3382 N N . ASP A 1 499 ? 21.247 31.513 -48.379 1.00 21.05 524 ASP A N 1
ATOM 3383 C CA . ASP A 1 499 ? 21.752 32.260 -49.519 1.00 22.53 524 ASP A CA 1
ATOM 3384 C C . ASP A 1 499 ? 21.342 33.746 -49.467 1.00 23.15 524 ASP A C 1
ATOM 3385 O O . ASP A 1 499 ? 22.156 34.615 -49.794 1.00 22.80 524 ASP A O 1
ATOM 3390 N N . SER A 1 500 ? 20.107 34.026 -49.030 1.00 22.54 525 SER A N 1
ATOM 3391 C CA . SER A 1 500 ? 19.647 35.381 -48.971 1.00 22.76 525 SER A CA 1
ATOM 3392 C C . SER A 1 500 ? 18.513 35.591 -47.978 1.00 22.58 525 SER A C 1
ATOM 3393 O O . SER A 1 500 ? 17.763 34.661 -47.626 1.00 22.89 525 SER A O 1
ATOM 3396 N N . LEU A 1 501 ? 18.378 36.842 -47.563 1.00 21.52 526 LEU A N 1
ATOM 3397 C CA . LEU A 1 501 ? 17.312 37.254 -46.687 1.00 20.91 526 LEU A CA 1
ATOM 3398 C C . LEU A 1 501 ? 16.149 37.796 -47.472 1.00 20.61 526 LEU A C 1
ATOM 3399 O O . LEU A 1 501 ? 16.294 38.691 -48.290 1.00 21.02 526 LEU A O 1
ATOM 3404 N N . GLY A 1 502 ? 14.982 37.250 -47.208 1.00 21.17 527 GLY A N 1
ATOM 3405 C CA . GLY A 1 502 ? 13.734 37.754 -47.756 1.00 21.77 527 GLY A CA 1
ATOM 3406 C C . GLY A 1 502 ? 12.577 36.910 -47.251 1.00 23.45 527 GLY A C 1
ATOM 3407 O O . GLY A 1 502 ? 12.650 36.276 -46.184 1.00 23.00 527 GLY A O 1
ATOM 3408 N N . ASP A 1 503 ? 11.517 36.868 -48.047 1.00 25.17 528 ASP A N 1
ATOM 3409 C CA . ASP A 1 503 ? 10.325 36.123 -47.701 1.00 26.74 528 ASP A CA 1
ATOM 3410 C C . ASP A 1 503 ? 9.840 35.263 -48.889 1.00 26.88 528 ASP A C 1
ATOM 3411 O O . ASP A 1 503 ? 10.532 35.133 -49.905 1.00 27.44 528 ASP A O 1
ATOM 3416 N N . PHE A 1 504 ? 8.661 34.668 -48.753 1.00 26.38 529 PHE A N 1
ATOM 3417 C CA . PHE A 1 504 ? 8.088 33.825 -49.786 1.00 26.26 529 PHE A CA 1
ATOM 3418 C C . PHE A 1 504 ? 8.093 34.476 -51.186 1.00 26.85 529 PHE A C 1
ATOM 3419 O O . PHE A 1 504 ? 8.106 33.780 -52.200 1.00 27.71 529 PHE A O 1
ATOM 3427 N N . ASP A 1 505 ? 8.025 35.806 -51.248 1.00 26.54 530 ASP A N 1
ATOM 3428 C CA . ASP A 1 505 ? 7.930 36.490 -52.525 1.00 25.67 530 ASP A CA 1
ATOM 3429 C C . ASP A 1 505 ? 9.240 36.228 -53.279 1.00 25.03 530 ASP A C 1
ATOM 3430 O O . ASP A 1 505 ? 9.251 35.929 -54.466 1.00 24.93 530 ASP A O 1
ATOM 3435 N N . ASP A 1 506 ? 10.344 36.332 -52.561 1.00 24.06 531 ASP A N 1
ATOM 3436 C CA . ASP A 1 506 ? 11.658 36.203 -53.146 1.00 24.01 531 ASP A CA 1
ATOM 3437 C C . ASP A 1 506 ? 11.996 34.767 -53.555 1.00 23.99 531 ASP A C 1
ATOM 3438 O O . ASP A 1 506 ? 12.742 34.539 -54.512 1.00 23.74 531 ASP A O 1
ATOM 3443 N N . ALA A 1 507 ? 11.460 33.802 -52.808 1.00 24.23 532 ALA A N 1
ATOM 3444 C CA . ALA A 1 507 ? 11.743 32.404 -53.053 1.00 23.78 532 ALA A CA 1
ATOM 3445 C C . ALA A 1 507 ? 10.969 31.997 -54.309 1.00 23.81 532 ALA A C 1
ATOM 3446 O O . ALA A 1 507 ? 11.521 31.359 -55.209 1.00 22.95 532 ALA A O 1
ATOM 3448 N N . VAL A 1 508 ? 9.710 32.409 -54.397 1.00 23.75 533 VAL A N 1
ATOM 3449 C CA . VAL A 1 508 ? 8.978 32.254 -55.654 1.00 24.88 533 VAL A CA 1
ATOM 3450 C C . VAL A 1 508 ? 9.746 32.904 -56.801 1.00 25.45 533 VAL A C 1
ATOM 3451 O O . VAL A 1 508 ? 9.905 32.299 -57.861 1.00 26.14 533 VAL A O 1
ATOM 3455 N N . ALA A 1 509 ? 10.255 34.116 -56.583 1.00 25.58 534 ALA A N 1
ATOM 3456 C CA . ALA A 1 509 ? 10.832 34.871 -57.682 1.00 25.92 534 ALA A CA 1
ATOM 3457 C C . ALA A 1 509 ? 12.060 34.130 -58.143 1.00 26.22 534 ALA A C 1
ATOM 3458 O O . ALA A 1 509 ? 12.267 33.988 -59.347 1.00 26.64 534 ALA A O 1
ATOM 3460 N N . LYS A 1 510 ? 12.837 33.620 -57.191 1.00 26.07 535 LYS A N 1
ATOM 3461 C CA . LYS A 1 510 ? 14.044 32.919 -57.528 1.00 27.31 535 LYS A CA 1
ATOM 3462 C C . LYS A 1 510 ? 13.745 31.616 -58.280 1.00 28.55 535 LYS A C 1
ATOM 3463 O O . LYS A 1 510 ? 14.541 31.196 -59.127 1.00 28.65 535 LYS A O 1
ATOM 3469 N N . ALA A 1 511 ? 12.595 31.005 -57.978 1.00 29.46 536 ALA A N 1
ATOM 3470 C CA . ALA A 1 511 ? 12.209 29.737 -58.568 1.00 30.23 536 ALA A CA 1
ATOM 3471 C C . ALA A 1 511 ? 11.853 29.939 -60.024 1.00 31.05 536 ALA A C 1
ATOM 3472 O O . ALA A 1 511 ? 12.423 29.275 -60.875 1.00 30.82 536 ALA A O 1
ATOM 3474 N N . ALA A 1 512 ? 10.904 30.838 -60.303 1.00 31.95 537 ALA A N 1
ATOM 3475 C CA . ALA A 1 512 ? 10.560 31.212 -61.684 1.00 32.82 537 ALA A CA 1
ATOM 3476 C C . ALA A 1 512 ? 11.780 31.673 -62.502 1.00 33.88 537 ALA A C 1
ATOM 3477 O O . ALA A 1 512 ? 11.830 31.461 -63.711 1.00 34.25 537 ALA A O 1
ATOM 3479 N N . GLU A 1 513 ? 12.759 32.285 -61.850 1.00 34.84 538 GLU A N 1
ATOM 3480 C CA . GLU A 1 513 ? 13.925 32.756 -62.559 1.00 36.66 538 GLU A CA 1
ATOM 3481 C C . GLU A 1 513 ? 14.927 31.629 -62.865 1.00 37.42 538 GLU A C 1
ATOM 3482 O O . GLU A 1 513 ? 15.655 31.703 -63.858 1.00 37.65 538 GLU A O 1
ATOM 3488 N N . LEU A 1 514 ? 14.980 30.599 -62.023 1.00 38.39 539 LEU A N 1
ATOM 3489 C CA . LEU A 1 514 ? 15.840 29.447 -62.314 1.00 39.45 539 LEU A CA 1
ATOM 3490 C C . LEU A 1 514 ? 15.324 28.585 -63.483 1.00 41.19 539 LEU A C 1
ATOM 3491 O O . LEU A 1 514 ? 16.082 27.781 -64.022 1.00 41.13 539 LEU A O 1
ATOM 3496 N N . ALA A 1 515 ? 14.058 28.789 -63.878 1.00 43.54 540 ALA A N 1
ATOM 3497 C CA . ALA A 1 515 ? 13.522 28.393 -65.217 1.00 45.96 540 ALA A CA 1
ATOM 3498 C C . ALA A 1 515 ? 13.115 29.571 -66.176 1.00 46.78 540 ALA A C 1
ATOM 3499 O O . ALA A 1 515 ? 13.992 30.190 -66.820 1.00 46.95 540 ALA A O 1
ATOM 3501 N N . LYS A 1 516 ? 11.792 29.846 -66.263 1.00 48.00 541 LYS A N 1
ATOM 3502 C CA . LYS A 1 516 ? 11.157 30.837 -67.189 1.00 48.55 541 LYS A CA 1
ATOM 3503 C C . LYS A 1 516 ? 9.795 31.482 -66.697 1.00 49.31 541 LYS A C 1
ATOM 3504 O O . LYS A 1 516 ? 9.215 31.048 -65.699 1.00 49.06 541 LYS A O 1
ATOM 3510 N N . VAL A 1 517 ? 9.248 32.393 -67.518 1.00 50.06 542 VAL A N 1
ATOM 3511 C CA . VAL A 1 517 ? 8.728 33.746 -67.137 1.00 50.92 542 VAL A CA 1
ATOM 3512 C C . VAL A 1 517 ? 7.234 34.075 -66.840 1.00 51.17 542 VAL A C 1
ATOM 3513 O O . VAL A 1 517 ? 6.925 35.178 -66.376 1.00 50.58 542 VAL A O 1
ATOM 3517 N N . LYS A 1 518 ? 6.317 33.162 -67.123 1.00 52.11 543 LYS A N 1
ATOM 3518 C CA . LYS A 1 518 ? 4.940 33.305 -66.620 1.00 52.88 543 LYS A CA 1
ATOM 3519 C C . LYS A 1 518 ? 4.535 32.070 -65.788 1.00 53.31 543 LYS A C 1
ATOM 3520 O O . LYS A 1 518 ? 4.733 30.937 -66.243 1.00 53.40 543 LYS A O 1
ATOM 3526 N N . GLN A 1 519 ? 3.985 32.296 -64.581 1.00 53.52 544 GLN A N 1
ATOM 3527 C CA . GLN A 1 519 ? 3.727 31.218 -63.606 1.00 53.05 544 GLN A CA 1
ATOM 3528 C C . GLN A 1 519 ? 2.451 31.379 -62.780 1.00 53.33 544 GLN A C 1
ATOM 3529 O O . GLN A 1 519 ? 1.943 32.482 -62.613 1.00 53.74 544 GLN A O 1
ATOM 3535 N N . TRP A 1 520 ? 1.943 30.259 -62.274 1.00 53.64 545 TRP A N 1
ATOM 3536 C CA . TRP A 1 520 ? 0.904 30.225 -61.242 1.00 53.90 545 TRP A CA 1
ATOM 3537 C C . TRP A 1 520 ? 1.334 29.168 -60.241 1.00 53.21 545 TRP A C 1
ATOM 3538 O O . TRP A 1 520 ? 2.187 28.338 -60.545 1.00 52.79 545 TRP A O 1
ATOM 3549 N N . HIS A 1 521 ? 0.752 29.199 -59.050 1.00 52.40 546 HIS A N 1
ATOM 3550 C CA . HIS A 1 521 ? 1.111 28.257 -58.010 1.00 51.79 546 HIS A CA 1
ATOM 3551 C C . HIS A 1 521 ? 0.256 27.027 -57.967 1.00 51.39 546 HIS A C 1
ATOM 3552 O O . HIS A 1 521 ? -0.967 27.118 -58.109 1.00 51.15 546 HIS A O 1
ATOM 3559 N N . LEU A 1 522 ? 0.914 25.883 -57.756 1.00 50.86 547 LEU A N 1
ATOM 3560 C CA . LEU A 1 522 ? 0.231 24.632 -57.486 1.00 50.69 547 LEU A CA 1
ATOM 3561 C C . LEU A 1 522 ? 0.554 24.216 -56.063 1.00 50.23 547 LEU A C 1
ATOM 3562 O O . LEU A 1 522 ? 1.722 24.144 -55.673 1.00 49.42 547 LEU A O 1
ATOM 3567 N N . GLU A 1 523 ? -0.508 24.007 -55.285 1.00 50.39 548 GLU A N 1
ATOM 3568 C CA . GLU A 1 523 ? -0.412 23.546 -53.901 1.00 50.59 548 GLU A CA 1
ATOM 3569 C C . GLU A 1 523 ? -0.772 22.068 -53.820 1.00 51.10 548 GLU A C 1
ATOM 3570 O O . GLU A 1 523 ? -1.460 21.536 -54.722 1.00 50.88 548 GLU A O 1
ATOM 3576 N N . TYR A 1 524 ? -0.304 21.405 -52.756 1.00 51.56 549 TYR A N 1
ATOM 3577 C CA . TYR A 1 524 ? -0.568 19.961 -52.581 1.00 52.18 549 TYR A CA 1
ATOM 3578 C C . TYR A 1 524 ? -1.290 19.562 -51.278 1.00 52.29 549 TYR A C 1
ATOM 3579 O O . TYR A 1 524 ? -2.242 20.226 -50.836 1.00 52.51 549 TYR A O 1
ATOM 3588 N N . ARG B 1 31 ? 2.036 -7.272 -66.465 1.00 44.19 56 ARG B N 1
ATOM 3589 C CA . ARG B 1 31 ? 1.333 -6.320 -65.531 1.00 44.68 56 ARG B CA 1
ATOM 3590 C C . ARG B 1 31 ? 1.910 -6.302 -64.072 1.00 43.15 56 ARG B C 1
ATOM 3591 O O . ARG B 1 31 ? 1.189 -6.066 -63.061 1.00 43.11 56 ARG B O 1
ATOM 3599 N N . GLY B 1 32 ? 3.214 -6.569 -63.983 1.00 40.89 57 GLY B N 1
ATOM 3600 C CA . GLY B 1 32 ? 4.014 -6.127 -62.852 1.00 38.39 57 GLY B CA 1
ATOM 3601 C C . GLY B 1 32 ? 4.151 -6.947 -61.586 1.00 36.96 57 GLY B C 1
ATOM 3602 O O . GLY B 1 32 ? 3.429 -7.926 -61.360 1.00 37.38 57 GLY B O 1
ATOM 3603 N N . ALA B 1 33 ? 5.100 -6.499 -60.765 1.00 35.23 58 ALA B N 1
ATOM 3604 C CA . ALA B 1 33 ? 5.352 -6.971 -59.411 1.00 33.56 58 ALA B CA 1
ATOM 3605 C C . ALA B 1 33 ? 4.092 -7.041 -58.523 1.00 32.75 58 ALA B C 1
ATOM 3606 O O . ALA B 1 33 ? 3.186 -6.191 -58.646 1.00 32.73 58 ALA B O 1
ATOM 3608 N N . LEU B 1 34 ? 4.014 -8.076 -57.670 1.00 30.59 59 LEU B N 1
ATOM 3609 C CA . LEU B 1 34 ? 3.120 -8.035 -56.510 1.00 28.80 59 LEU B CA 1
ATOM 3610 C C . LEU B 1 34 ? 3.911 -7.320 -55.446 1.00 28.15 59 LEU B C 1
ATOM 3611 O O . LEU B 1 34 ? 4.983 -7.789 -55.057 1.00 28.16 59 LEU B O 1
ATOM 3616 N N . LEU B 1 35 ? 3.439 -6.158 -55.016 1.00 26.97 60 LEU B N 1
ATOM 3617 C CA . LEU B 1 35 ? 4.173 -5.445 -53.980 1.00 26.67 60 LEU B CA 1
ATOM 3618 C C . LEU B 1 35 ? 3.651 -5.855 -52.621 1.00 26.03 60 LEU B C 1
ATOM 3619 O O . LEU B 1 35 ? 2.480 -5.646 -52.304 1.00 26.16 60 LEU B O 1
ATOM 3624 N N . LEU B 1 36 ? 4.513 -6.471 -51.829 1.00 25.97 61 LEU B N 1
ATOM 3625 C CA . LEU B 1 36 ? 4.135 -6.826 -50.462 1.00 26.18 61 LEU B CA 1
ATOM 3626 C C . LEU B 1 36 ? 4.552 -5.671 -49.577 1.00 26.71 61 LEU B C 1
ATOM 3627 O O . LEU B 1 36 ? 5.687 -5.593 -49.071 1.00 25.91 61 LEU B O 1
ATOM 3632 N N . ASP B 1 37 ? 3.639 -4.721 -49.465 1.00 27.84 62 ASP B N 1
ATOM 3633 C CA . ASP B 1 37 ? 3.891 -3.559 -48.623 1.00 29.40 62 ASP B CA 1
ATOM 3634 C C . ASP B 1 37 ? 3.065 -3.802 -47.354 1.00 30.03 62 ASP B C 1
ATOM 3635 O O . ASP B 1 37 ? 2.209 -2.976 -46.963 1.00 30.66 62 ASP B O 1
ATOM 3640 N N . ILE B 1 38 ? 3.307 -4.989 -46.755 1.00 30.24 63 ILE B N 1
ATOM 3641 C CA . ILE B 1 38 ? 2.606 -5.451 -45.554 1.00 29.48 63 ILE B CA 1
ATOM 3642 C C . ILE B 1 38 ? 2.692 -4.416 -44.443 1.00 28.73 63 ILE B C 1
ATOM 3643 O O . ILE B 1 38 ? 3.772 -3.953 -44.077 1.00 28.43 63 ILE B O 1
ATOM 3648 N N . SER B 1 39 ? 1.549 -4.040 -43.913 1.00 28.04 64 SER B N 1
ATOM 3649 C CA . SER B 1 39 ? 1.574 -3.039 -42.864 1.00 27.99 64 SER B CA 1
ATOM 3650 C C . SER B 1 39 ? 0.955 -3.579 -41.610 1.00 26.69 64 SER B C 1
ATOM 3651 O O . SER B 1 39 ? -0.202 -3.976 -41.601 1.00 25.68 64 SER B O 1
ATOM 3654 N N . GLY B 1 40 ? 1.736 -3.595 -40.544 1.00 26.05 65 GLY B N 1
ATOM 3655 C CA . GLY B 1 40 ? 1.222 -4.102 -39.283 1.00 25.71 65 GLY B CA 1
ATOM 3656 C C . GLY B 1 40 ? 1.839 -5.454 -38.947 1.00 25.28 65 GLY B C 1
ATOM 3657 O O . GLY B 1 40 ? 3.053 -5.620 -39.134 1.00 25.28 65 GLY B O 1
ATOM 3658 N N . VAL B 1 41 ? 1.011 -6.382 -38.433 1.00 24.10 66 VAL B N 1
ATOM 3659 C CA . VAL B 1 41 ? 1.454 -7.660 -37.866 1.00 23.66 66 VAL B CA 1
ATOM 3660 C C . VAL B 1 41 ? 0.750 -8.827 -38.540 1.00 23.69 66 VAL B C 1
ATOM 3661 O O . VAL B 1 41 ? -0.361 -8.685 -39.076 1.00 23.23 66 VAL B O 1
ATOM 3665 N N . ILE B 1 42 ? 1.389 -9.993 -38.476 1.00 23.21 67 ILE B N 1
ATOM 3666 C CA . ILE B 1 42 ? 0.785 -11.217 -38.978 1.00 22.62 67 ILE B CA 1
ATOM 3667 C C . ILE B 1 42 ? 0.066 -11.905 -37.829 1.00 21.81 67 ILE B C 1
ATOM 3668 O O . ILE B 1 42 ? 0.602 -11.998 -36.748 1.00 20.69 67 ILE B O 1
ATOM 3673 N N . VAL B 1 43 ? -1.134 -12.412 -38.084 1.00 22.49 68 VAL B N 1
ATOM 3674 C CA . VAL B 1 43 ? -1.923 -13.150 -37.090 1.00 22.98 68 VAL B CA 1
ATOM 3675 C C . VAL B 1 43 ? -2.600 -14.337 -37.803 1.00 24.80 68 VAL B C 1
ATOM 3676 O O . VAL B 1 43 ? -2.694 -14.345 -39.033 1.00 24.70 68 VAL B O 1
ATOM 3680 N N . ASP B 1 44 ? -3.121 -15.297 -37.041 1.00 26.52 69 ASP B N 1
ATOM 3681 C CA . ASP B 1 44 ? -3.820 -16.444 -37.607 1.00 28.30 69 ASP B CA 1
ATOM 3682 C C . ASP B 1 44 ? -5.185 -16.053 -38.135 1.00 30.23 69 ASP B C 1
ATOM 3683 O O . ASP B 1 44 ? -5.600 -16.452 -39.234 1.00 30.58 69 ASP B O 1
ATOM 3688 N N . LYS B 1 45 ? -5.879 -15.262 -37.340 1.00 33.22 70 LYS B N 1
ATOM 3689 C CA . LYS B 1 45 ? -7.206 -14.786 -37.673 1.00 36.16 70 LYS B CA 1
ATOM 3690 C C . LYS B 1 45 ? -7.307 -13.339 -37.177 1.00 38.44 70 LYS B C 1
ATOM 3691 O O . LYS B 1 45 ? -7.013 -13.062 -36.017 1.00 38.88 70 LYS B O 1
ATOM 3693 N N . PRO B 1 46 ? -7.666 -12.405 -38.071 1.00 40.87 71 PRO B N 1
ATOM 3694 C CA . PRO B 1 46 ? -7.781 -11.001 -37.662 1.00 42.61 71 PRO B CA 1
ATOM 3695 C C . PRO B 1 46 ? -9.085 -10.731 -36.942 1.00 43.92 71 PRO B C 1
ATOM 3696 O O . PRO B 1 46 ? -10.145 -11.027 -37.492 1.00 44.30 71 PRO B O 1
ATOM 3700 N N . ASP B 1 47 ? -9.000 -10.173 -35.731 1.00 45.33 72 ASP B N 1
ATOM 3701 C CA . ASP B 1 47 ? -10.187 -9.754 -34.963 1.00 46.62 72 ASP B CA 1
ATOM 3702 C C . ASP B 1 47 ? -10.597 -8.299 -35.258 1.00 47.25 72 ASP B C 1
ATOM 3703 O O . ASP B 1 47 ? -9.797 -7.363 -35.097 1.00 48.17 72 ASP B O 1
ATOM 3705 N N . GLN B 1 68 ? -3.795 -3.177 -39.690 1.00 32.75 93 GLN B N 1
ATOM 3706 C CA . GLN B 1 68 ? -3.022 -3.564 -38.494 1.00 33.16 93 GLN B CA 1
ATOM 3707 C C . GLN B 1 68 ? -2.821 -5.080 -38.398 1.00 32.57 93 GLN B C 1
ATOM 3708 O O . GLN B 1 68 ? -1.701 -5.543 -38.166 1.00 31.86 93 GLN B O 1
ATOM 3714 N N . GLU B 1 69 ? -3.907 -5.836 -38.550 1.00 31.93 94 GLU B N 1
ATOM 3715 C CA . GLU B 1 69 ? -3.828 -7.292 -38.477 1.00 31.85 94 GLU B CA 1
ATOM 3716 C C . GLU B 1 69 ? -3.936 -7.929 -39.861 1.00 30.12 94 GLU B C 1
ATOM 3717 O O . GLU B 1 69 ? -4.927 -7.737 -40.566 1.00 30.98 94 GLU B O 1
ATOM 3723 N N . ASN B 1 70 ? -2.906 -8.660 -40.260 1.00 28.12 95 ASN B N 1
ATOM 3724 C CA . ASN B 1 70 ? -2.930 -9.376 -41.542 1.00 26.31 95 ASN B CA 1
ATOM 3725 C C . ASN B 1 70 ? -2.957 -10.872 -41.305 1.00 25.58 95 ASN B C 1
ATOM 3726 O O . ASN B 1 70 ? -2.202 -11.405 -40.484 1.00 25.06 95 ASN B O 1
ATOM 3731 N N . SER B 1 71 ? -3.877 -11.528 -41.991 1.00 24.97 96 SER B N 1
ATOM 3732 C CA . SER B 1 71 ? -4.038 -12.964 -41.920 1.00 24.98 96 SER B CA 1
ATOM 3733 C C . SER B 1 71 ? -2.819 -13.681 -42.541 1.00 25.41 96 SER B C 1
ATOM 3734 O O . SER B 1 71 ? -2.359 -13.346 -43.645 1.00 25.61 96 SER B O 1
ATOM 3737 N N . LEU B 1 72 ? -2.270 -14.641 -41.800 1.00 25.66 97 LEU B N 1
ATOM 3738 C CA . LEU B 1 72 ? -1.129 -15.443 -42.247 1.00 24.95 97 LEU B CA 1
ATOM 3739 C C . LEU B 1 72 ? -1.461 -16.215 -43.524 1.00 25.69 97 LEU B C 1
ATOM 3740 O O . LEU B 1 72 ? -0.630 -16.343 -44.413 1.00 26.38 97 LEU B O 1
ATOM 3745 N N . PHE B 1 73 ? -2.683 -16.718 -43.596 1.00 25.92 98 PHE B N 1
ATOM 3746 C CA . PHE B 1 73 ? -3.110 -17.569 -44.674 1.00 26.47 98 PHE B CA 1
ATOM 3747 C C . PHE B 1 73 ? -3.448 -16.768 -45.942 1.00 26.89 98 PHE B C 1
ATOM 3748 O O . PHE B 1 73 ? -3.101 -17.186 -47.057 1.00 26.69 98 PHE B O 1
ATOM 3756 N N . ASP B 1 74 ? -4.109 -15.620 -45.780 1.00 27.04 99 ASP B N 1
ATOM 3757 C CA . ASP B 1 74 ? -4.331 -14.722 -46.915 1.00 27.06 99 ASP B CA 1
ATOM 3758 C C . ASP B 1 74 ? -2.989 -14.347 -47.547 1.00 25.94 99 ASP B C 1
ATOM 3759 O O . ASP B 1 74 ? -2.804 -14.442 -48.757 1.00 26.42 99 ASP B O 1
ATOM 3764 N N . ILE B 1 75 ? -2.017 -13.994 -46.734 1.00 24.78 100 ILE B N 1
ATOM 3765 C CA . ILE B 1 75 ? -0.667 -13.812 -47.262 1.00 23.84 100 ILE B CA 1
ATOM 3766 C C . ILE B 1 75 ? -0.103 -15.035 -48.040 1.00 24.01 100 ILE B C 1
ATOM 3767 O O . ILE B 1 75 ? 0.258 -14.908 -49.209 1.00 23.94 100 ILE B O 1
ATOM 3772 N N . VAL B 1 76 ? -0.035 -16.208 -47.406 1.00 24.10 101 VAL B N 1
ATOM 3773 C CA . VAL B 1 76 ? 0.451 -17.411 -48.094 1.00 23.95 101 VAL B CA 1
ATOM 3774 C C . VAL B 1 76 ? -0.344 -17.714 -49.369 1.00 23.65 101 VAL B C 1
ATOM 3775 O O . VAL B 1 76 ? 0.232 -17.936 -50.424 1.00 23.10 101 VAL B O 1
ATOM 3779 N N . ASN B 1 77 ? -1.666 -17.687 -49.273 1.00 23.74 102 ASN B N 1
ATOM 3780 C CA . ASN B 1 77 ? -2.499 -18.007 -50.419 1.00 24.06 102 ASN B CA 1
ATOM 3781 C C . ASN B 1 77 ? -2.431 -16.990 -51.578 1.00 24.70 102 ASN B C 1
ATOM 3782 O O . ASN B 1 77 ? -2.829 -17.309 -52.707 1.00 25.66 102 ASN B O 1
ATOM 3787 N N . THR B 1 78 ? -1.912 -15.789 -51.308 1.00 24.49 103 THR B N 1
ATOM 3788 C CA . THR B 1 78 ? -1.801 -14.736 -52.325 1.00 24.44 103 THR B CA 1
ATOM 3789 C C . THR B 1 78 ? -0.491 -14.891 -53.049 1.00 24.00 103 THR B C 1
ATOM 3790 O O . THR B 1 78 ? -0.423 -14.715 -54.256 1.00 24.45 103 THR B O 1
ATOM 3794 N N . ILE B 1 79 ? 0.558 -15.217 -52.312 1.00 23.59 104 ILE B N 1
ATOM 3795 C CA . ILE B 1 79 ? 1.815 -15.577 -52.927 1.00 23.58 104 ILE B CA 1
ATOM 3796 C C . ILE B 1 79 ? 1.663 -16.801 -53.852 1.00 24.26 104 ILE B C 1
ATOM 3797 O O . ILE B 1 79 ? 2.092 -16.770 -55.013 1.00 25.35 104 ILE B O 1
ATOM 3802 N N . ARG B 1 80 ? 1.010 -17.848 -53.375 1.00 24.23 105 ARG B N 1
ATOM 3803 C CA . ARG B 1 80 ? 0.733 -19.005 -54.236 1.00 24.50 105 ARG B CA 1
ATOM 3804 C C . ARG B 1 80 ? -0.149 -18.698 -55.468 1.00 25.42 105 ARG B C 1
ATOM 3805 O O . ARG B 1 80 ? 0.109 -19.233 -56.551 1.00 25.75 105 ARG B O 1
ATOM 3813 N N . GLN B 1 81 ? -1.167 -17.854 -55.318 1.00 26.12 106 GLN B N 1
ATOM 3814 C CA . GLN B 1 81 ? -1.924 -17.421 -56.478 1.00 27.45 106 GLN B CA 1
ATOM 3815 C C . GLN B 1 81 ? -1.028 -16.629 -57.447 1.00 28.55 106 GLN B C 1
ATOM 3816 O O . GLN B 1 81 ? -1.109 -16.808 -58.663 1.00 29.57 106 GLN B O 1
ATOM 3822 N N . ALA B 1 82 ? -0.160 -15.777 -56.929 1.00 28.81 107 ALA B N 1
ATOM 3823 C CA . ALA B 1 82 ? 0.615 -14.937 -57.812 1.00 29.58 107 ALA B CA 1
ATOM 3824 C C . ALA B 1 82 ? 1.664 -15.756 -58.560 1.00 30.33 107 ALA B C 1
ATOM 3825 O O . ALA B 1 82 ? 2.029 -15.431 -59.702 1.00 30.58 107 ALA B O 1
ATOM 3827 N N . LYS B 1 83 ? 2.132 -16.821 -57.906 1.00 31.24 108 LYS B N 1
ATOM 3828 C CA . LYS B 1 83 ? 3.137 -17.753 -58.448 1.00 31.90 108 LYS B CA 1
ATOM 3829 C C . LYS B 1 83 ? 2.747 -18.246 -59.822 1.00 31.69 108 LYS B C 1
ATOM 3830 O O . LYS B 1 83 ? 3.602 -18.364 -60.699 1.00 31.25 108 LYS B O 1
ATOM 3836 N N . ASP B 1 84 ? 1.447 -18.481 -59.996 1.00 32.57 109 ASP B N 1
ATOM 3837 C CA . ASP B 1 84 ? 0.873 -19.097 -61.189 1.00 33.84 109 ASP B CA 1
ATOM 3838 C C . ASP B 1 84 ? 0.055 -18.154 -62.044 1.00 34.32 109 ASP B C 1
ATOM 3839 O O . ASP B 1 84 ? -0.559 -18.602 -63.020 1.00 34.70 109 ASP B O 1
ATOM 3844 N N . ASP B 1 85 ? -0.007 -16.880 -61.656 1.00 34.80 110 ASP B N 1
ATOM 3845 C CA . ASP B 1 85 ? -0.722 -15.862 -62.418 1.00 35.04 110 ASP B CA 1
ATOM 3846 C C . ASP B 1 85 ? 0.269 -15.200 -63.367 1.00 35.39 110 ASP B C 1
ATOM 3847 O O . ASP B 1 85 ? 1.284 -14.629 -62.920 1.00 34.96 110 ASP B O 1
ATOM 3852 N N . ARG B 1 86 ? 0.002 -15.295 -64.677 1.00 35.74 111 ARG B N 1
ATOM 3853 C CA . ARG B 1 86 ? 0.960 -14.739 -65.650 1.00 36.24 111 ARG B CA 1
ATOM 3854 C C . ARG B 1 86 ? 0.933 -13.198 -65.689 1.00 35.56 111 ARG B C 1
ATOM 3855 O O . ARG B 1 86 ? 1.841 -12.574 -66.229 1.00 35.45 111 ARG B O 1
ATOM 3863 N N . ASN B 1 87 ? -0.057 -12.596 -65.025 1.00 35.05 112 ASN B N 1
ATOM 3864 C CA . ASN B 1 87 ? -0.054 -11.150 -64.809 1.00 34.66 112 ASN B CA 1
ATOM 3865 C C . ASN B 1 87 ? 1.011 -10.648 -63.825 1.00 33.81 112 ASN B C 1
ATOM 3866 O O . ASN B 1 87 ? 1.360 -9.457 -63.860 1.00 33.92 112 ASN B O 1
ATOM 3871 N N . ILE B 1 88 ? 1.534 -11.532 -62.962 1.00 32.31 113 ILE B N 1
ATOM 3872 C CA . ILE B 1 88 ? 2.512 -11.113 -61.946 1.00 31.04 113 ILE B CA 1
ATOM 3873 C C . ILE B 1 88 ? 3.899 -11.563 -62.336 1.00 30.66 113 ILE B C 1
ATOM 3874 O O . ILE B 1 88 ? 4.162 -12.750 -62.444 1.00 31.41 113 ILE B O 1
ATOM 3879 N N . THR B 1 89 ? 4.802 -10.631 -62.576 1.00 30.09 114 THR B N 1
ATOM 3880 C CA . THR B 1 89 ? 6.098 -11.064 -63.040 1.00 29.74 114 THR B CA 1
ATOM 3881 C C . THR B 1 89 ? 7.123 -11.153 -61.937 1.00 29.04 114 THR B C 1
ATOM 3882 O O . THR B 1 89 ? 8.270 -11.527 -62.200 1.00 29.75 114 THR B O 1
ATOM 3886 N N . GLY B 1 90 ? 6.724 -10.854 -60.701 1.00 28.14 115 GLY B N 1
ATOM 3887 C CA . GLY B 1 90 ? 7.698 -10.787 -59.598 1.00 26.58 115 GLY B CA 1
ATOM 3888 C C . GLY B 1 90 ? 7.101 -10.229 -58.323 1.00 26.31 115 GLY B C 1
ATOM 3889 O O . GLY B 1 90 ? 5.916 -9.816 -58.281 1.00 26.80 115 GLY B O 1
ATOM 3890 N N . ILE B 1 91 ? 7.895 -10.258 -57.263 1.00 24.59 116 ILE B N 1
ATOM 3891 C CA . ILE B 1 91 ? 7.452 -9.739 -56.005 1.00 23.92 116 ILE B CA 1
ATOM 3892 C C . ILE B 1 91 ? 8.467 -8.729 -55.495 1.00 24.28 116 ILE B C 1
ATOM 3893 O O . ILE B 1 91 ? 9.703 -8.943 -55.612 1.00 23.99 116 ILE B O 1
ATOM 3898 N N . VAL B 1 92 ? 7.930 -7.629 -54.957 1.00 23.87 117 VAL B N 1
ATOM 3899 C CA . VAL B 1 92 ? 8.736 -6.655 -54.203 1.00 24.53 117 VAL B CA 1
ATOM 3900 C C . VAL B 1 92 ? 8.284 -6.576 -52.739 1.00 24.79 117 VAL B C 1
ATOM 3901 O O . VAL B 1 92 ? 7.103 -6.367 -52.418 1.00 23.70 117 VAL B O 1
ATOM 3905 N N . MET B 1 93 ? 9.237 -6.781 -51.853 1.00 25.94 118 MET B N 1
ATOM 3906 C CA . MET B 1 93 ? 8.927 -6.697 -50.445 1.00 28.37 118 MET B CA 1
ATOM 3907 C C . MET B 1 93 ? 9.330 -5.348 -49.950 1.00 27.86 118 MET B C 1
ATOM 3908 O O . MET B 1 93 ? 10.505 -4.972 -50.040 1.00 27.74 118 MET B O 1
ATOM 3913 N N . ASP B 1 94 ? 8.323 -4.614 -49.483 1.00 28.51 119 ASP B N 1
ATOM 3914 C CA . ASP B 1 94 ? 8.501 -3.325 -48.822 1.00 29.38 119 ASP B CA 1
ATOM 3915 C C . ASP B 1 94 ? 7.944 -3.445 -47.424 1.00 28.76 119 ASP B C 1
ATOM 3916 O O . ASP B 1 94 ? 6.741 -3.307 -47.230 1.00 28.44 119 ASP B O 1
ATOM 3921 N N . LEU B 1 95 ? 8.806 -3.696 -46.452 1.00 28.92 120 LEU B N 1
ATOM 3922 C CA . LEU B 1 95 ? 8.309 -4.036 -45.120 1.00 29.75 120 LEU B CA 1
ATOM 3923 C C . LEU B 1 95 ? 8.610 -2.956 -44.097 1.00 30.94 120 LEU B C 1
ATOM 3924 O O . LEU B 1 95 ? 8.823 -3.267 -42.909 1.00 32.17 120 LEU B O 1
ATOM 3929 N N . LYS B 1 96 ? 8.622 -1.693 -44.539 1.00 31.05 121 LYS B N 1
ATOM 3930 C CA . LYS B 1 96 ? 8.905 -0.583 -43.632 1.00 31.22 121 LYS B CA 1
ATOM 3931 C C . LYS B 1 96 ? 7.887 -0.468 -42.523 1.00 30.64 121 LYS B C 1
ATOM 3932 O O . LYS B 1 96 ? 8.261 -0.072 -41.438 1.00 31.06 121 LYS B O 1
ATOM 3938 N N . ASN B 1 97 ? 6.636 -0.847 -42.789 1.00 30.37 122 ASN B N 1
ATOM 3939 C CA . ASN B 1 97 ? 5.553 -0.737 -41.800 1.00 31.08 122 ASN B CA 1
ATOM 3940 C C . ASN B 1 97 ? 5.135 -2.062 -41.154 1.00 31.19 122 ASN B C 1
ATOM 3941 O O . ASN B 1 97 ? 4.033 -2.191 -40.587 1.00 31.79 122 ASN B O 1
ATOM 3946 N N . PHE B 1 98 ? 6.011 -3.053 -41.264 1.00 30.82 123 PHE B N 1
ATOM 3947 C CA . PHE B 1 98 ? 5.748 -4.390 -40.777 1.00 30.04 123 PHE B CA 1
ATOM 3948 C C . PHE B 1 98 ? 6.327 -4.568 -39.368 1.00 29.74 123 PHE B C 1
ATOM 3949 O O . PHE B 1 98 ? 7.549 -4.503 -39.153 1.00 29.21 123 PHE B O 1
ATOM 3957 N N . ALA B 1 99 ? 5.431 -4.779 -38.408 1.00 29.33 124 ALA B N 1
ATOM 3958 C CA . ALA B 1 99 ? 5.814 -4.871 -36.986 1.00 29.28 124 ALA B CA 1
ATOM 3959 C C . ALA B 1 99 ? 6.158 -6.316 -36.509 1.00 28.98 124 ALA B C 1
ATOM 3960 O O . ALA B 1 99 ? 6.430 -6.541 -35.325 1.00 29.08 124 ALA B O 1
ATOM 3962 N N . GLY B 1 100 ? 6.133 -7.282 -37.432 1.00 28.48 125 GLY B N 1
ATOM 3963 C CA . GLY B 1 100 ? 6.488 -8.668 -37.138 1.00 27.05 125 GLY B CA 1
ATOM 3964 C C . GLY B 1 100 ? 5.359 -9.665 -37.000 1.00 26.28 125 GLY B C 1
ATOM 3965 O O . GLY B 1 100 ? 4.186 -9.350 -37.166 1.00 27.32 125 GLY B O 1
ATOM 3966 N N . GLY B 1 101 ? 5.738 -10.895 -36.698 1.00 25.62 126 GLY B N 1
ATOM 3967 C CA . GLY B 1 101 ? 4.816 -11.987 -36.440 1.00 24.35 126 GLY B CA 1
ATOM 3968 C C . GLY B 1 101 ? 5.698 -13.020 -35.782 1.00 23.91 126 GLY B C 1
ATOM 3969 O O . GLY B 1 101 ? 6.914 -12.775 -35.618 1.00 22.02 126 GLY B O 1
ATOM 3970 N N . ASP B 1 102 ? 5.123 -14.170 -35.406 1.00 23.26 127 ASP B N 1
ATOM 3971 C CA . ASP B 1 102 ? 5.955 -15.167 -34.726 1.00 23.32 127 ASP B CA 1
ATOM 3972 C C . ASP B 1 102 ? 6.817 -15.856 -35.770 1.00 23.05 127 ASP B C 1
ATOM 3973 O O . ASP B 1 102 ? 6.450 -15.877 -36.950 1.00 22.66 127 ASP B O 1
ATOM 3978 N N . GLN B 1 103 ? 7.953 -16.391 -35.333 1.00 22.38 128 GLN B N 1
ATOM 3979 C CA . GLN B 1 103 ? 8.865 -17.099 -36.216 1.00 22.60 128 GLN B CA 1
ATOM 3980 C C . GLN B 1 103 ? 8.184 -18.189 -37.057 1.00 22.53 128 GLN B C 1
ATOM 3981 O O . GLN B 1 103 ? 8.386 -18.213 -38.269 1.00 23.27 128 GLN B O 1
ATOM 3987 N N . PRO B 1 104 ? 7.386 -19.092 -36.441 1.00 21.67 129 PRO B N 1
ATOM 3988 C CA . PRO B 1 104 ? 6.677 -20.074 -37.282 1.00 21.25 129 PRO B CA 1
ATOM 3989 C C . PRO B 1 104 ? 5.835 -19.471 -38.408 1.00 21.40 129 PRO B C 1
ATOM 3990 O O . PRO B 1 104 ? 5.683 -20.083 -39.467 1.00 22.67 129 PRO B O 1
ATOM 3994 N N . SER B 1 105 ? 5.274 -18.294 -38.212 1.00 20.73 130 SER B N 1
ATOM 3995 C CA . SER B 1 105 ? 4.429 -17.747 -39.249 1.00 20.06 130 SER B CA 1
ATOM 3996 C C . SER B 1 105 ? 5.258 -17.150 -40.390 1.00 20.10 130 SER B C 1
ATOM 3997 O O . SER B 1 105 ? 4.923 -17.335 -41.593 1.00 19.20 130 SER B O 1
ATOM 4000 N N . MET B 1 106 ? 6.335 -16.464 -40.014 1.00 19.54 131 MET B N 1
ATOM 4001 C CA . MET B 1 106 ? 7.200 -15.837 -40.980 1.00 21.01 131 MET B CA 1
ATOM 4002 C C . MET B 1 106 ? 7.877 -16.945 -41.829 1.00 20.66 131 MET B C 1
ATOM 4003 O O . MET B 1 106 ? 7.895 -16.857 -43.069 1.00 21.06 131 MET B O 1
ATOM 4008 N N . GLN B 1 107 ? 8.370 -18.001 -41.180 1.00 19.64 132 GLN B N 1
ATOM 4009 C CA . GLN B 1 107 ? 8.859 -19.195 -41.886 1.00 19.23 132 GLN B CA 1
ATOM 4010 C C . GLN B 1 107 ? 7.819 -19.756 -42.893 1.00 18.50 132 GLN B C 1
ATOM 4011 O O . GLN B 1 107 ? 8.163 -20.204 -43.990 1.00 17.20 132 GLN B O 1
ATOM 4017 N N . TYR B 1 108 ? 6.545 -19.695 -42.528 1.00 17.81 133 TYR B N 1
ATOM 4018 C CA . TYR B 1 108 ? 5.510 -20.198 -43.423 1.00 18.00 133 TYR B CA 1
ATOM 4019 C C . TYR B 1 108 ? 5.443 -19.338 -44.676 1.00 19.10 133 TYR B C 1
ATOM 4020 O O . TYR B 1 108 ? 5.332 -19.863 -45.770 1.00 20.70 133 TYR B O 1
ATOM 4029 N N . ILE B 1 109 ? 5.526 -18.013 -44.506 1.00 20.07 134 ILE B N 1
ATOM 4030 C CA . ILE B 1 109 ? 5.478 -17.056 -45.608 1.00 19.16 134 ILE B CA 1
ATOM 4031 C C . ILE B 1 109 ? 6.740 -17.230 -46.443 1.00 19.57 134 ILE B C 1
ATOM 4032 O O . ILE B 1 109 ? 6.688 -17.248 -47.668 1.00 19.37 134 ILE B O 1
ATOM 4037 N N . GLY B 1 110 ? 7.867 -17.360 -45.762 1.00 20.05 135 GLY B N 1
ATOM 4038 C CA . GLY B 1 110 ? 9.139 -17.686 -46.410 1.00 21.56 135 GLY B CA 1
ATOM 4039 C C . GLY B 1 110 ? 9.086 -18.919 -47.312 1.00 21.97 135 GLY B C 1
ATOM 4040 O O . GLY B 1 110 ? 9.634 -18.901 -48.400 1.00 22.58 135 GLY B O 1
ATOM 4041 N N . LYS B 1 111 ? 8.411 -19.972 -46.863 1.00 21.91 136 LYS B N 1
ATOM 4042 C CA . LYS B 1 111 ? 8.185 -21.161 -47.656 1.00 22.18 136 LYS B CA 1
ATOM 4043 C C . LYS B 1 111 ? 7.460 -20.882 -48.999 1.00 22.83 136 LYS B C 1
ATOM 4044 O O . LYS B 1 111 ? 7.856 -21.444 -50.036 1.00 23.36 136 LYS B O 1
ATOM 4050 N N . ALA B 1 112 ? 6.390 -20.077 -48.973 1.00 22.53 137 ALA B N 1
ATOM 4051 C CA . ALA B 1 112 ? 5.672 -19.661 -50.203 1.00 23.01 137 ALA B CA 1
ATOM 4052 C C . ALA B 1 112 ? 6.499 -18.744 -51.116 1.00 22.88 137 ALA B C 1
ATOM 4053 O O . ALA B 1 112 ? 6.289 -18.741 -52.325 1.00 23.45 137 ALA B O 1
ATOM 4055 N N . LEU B 1 113 ? 7.387 -17.959 -50.518 1.00 22.16 138 LEU B N 1
ATOM 4056 C CA . LEU B 1 113 ? 8.347 -17.139 -51.225 1.00 22.03 138 LEU B CA 1
ATOM 4057 C C . LEU B 1 113 ? 9.378 -18.031 -51.962 1.00 22.28 138 LEU B C 1
ATOM 4058 O O . LEU B 1 113 ? 9.704 -17.813 -53.141 1.00 21.97 138 LEU B O 1
ATOM 4063 N N . LYS B 1 114 ? 9.879 -19.043 -51.278 1.00 22.15 139 LYS B N 1
ATOM 4064 C CA . LYS B 1 114 ? 10.735 -19.997 -51.933 1.00 22.75 139 LYS B CA 1
ATOM 4065 C C . LYS B 1 114 ? 10.026 -20.687 -53.100 1.00 22.51 139 LYS B C 1
ATOM 4066 O O . LYS B 1 114 ? 10.556 -20.717 -54.189 1.00 22.35 139 LYS B O 1
ATOM 4072 N N . GLU B 1 115 ? 8.805 -21.166 -52.906 1.00 22.63 140 GLU B N 1
ATOM 4073 C CA . GLU B 1 115 ? 8.056 -21.742 -54.009 1.00 22.92 140 GLU B CA 1
ATOM 4074 C C . GLU B 1 115 ? 7.942 -20.702 -55.140 1.00 23.23 140 GLU B C 1
ATOM 4075 O O . GLU B 1 115 ? 8.194 -21.003 -56.302 1.00 23.22 140 GLU B O 1
ATOM 4081 N N . PHE B 1 116 ? 7.585 -19.467 -54.793 1.00 23.06 141 PHE B N 1
ATOM 4082 C CA . PHE B 1 116 ? 7.452 -18.419 -55.789 1.00 21.86 141 PHE B CA 1
ATOM 4083 C C . PHE B 1 116 ? 8.764 -18.261 -56.566 1.00 21.87 141 PHE B C 1
ATOM 4084 O O . PHE B 1 116 ? 8.741 -18.168 -57.785 1.00 21.04 141 PHE B O 1
ATOM 4092 N N . ARG B 1 117 ? 9.883 -18.226 -55.839 1.00 21.93 142 ARG B N 1
ATOM 4093 C CA . ARG B 1 117 ? 11.199 -18.035 -56.423 1.00 23.21 142 ARG B CA 1
ATOM 4094 C C . ARG B 1 117 ? 11.615 -19.190 -57.320 1.00 24.06 142 ARG B C 1
ATOM 4095 O O . ARG B 1 117 ? 12.329 -18.974 -58.272 1.00 25.46 142 ARG B O 1
ATOM 4103 N N . ASP B 1 118 ? 11.210 -20.413 -56.968 1.00 24.00 143 ASP B N 1
ATOM 4104 C CA . ASP B 1 118 ? 11.501 -21.600 -57.738 1.00 23.59 143 ASP B CA 1
ATOM 4105 C C . ASP B 1 118 ? 10.713 -21.704 -59.062 1.00 24.07 143 ASP B C 1
ATOM 4106 O O . ASP B 1 118 ? 11.124 -22.460 -59.945 1.00 25.49 143 ASP B O 1
ATOM 4111 N N . SER B 1 119 ? 9.616 -20.968 -59.230 1.00 23.11 144 SER B N 1
ATOM 4112 C CA . SER B 1 119 ? 8.948 -20.917 -60.530 1.00 23.23 144 SER B CA 1
ATOM 4113 C C . SER B 1 119 ? 9.691 -19.962 -61.500 1.00 23.27 144 SER B C 1
ATOM 4114 O O . SER B 1 119 ? 9.261 -19.738 -62.643 1.00 22.68 144 SER B O 1
ATOM 4117 N N . GLY B 1 120 ? 10.779 -19.372 -61.014 1.00 23.13 145 GLY B N 1
ATOM 4118 C CA . GLY B 1 120 ? 11.580 -18.442 -61.805 1.00 23.51 145 GLY B CA 1
ATOM 4119 C C . GLY B 1 120 ? 11.168 -16.971 -61.831 1.00 23.65 145 GLY B C 1
ATOM 4120 O O . GLY B 1 120 ? 11.731 -16.203 -62.587 1.00 24.46 145 GLY B O 1
ATOM 4121 N N . LYS B 1 121 ? 10.210 -16.556 -61.008 1.00 23.14 146 LYS B N 1
ATOM 4122 C CA . LYS B 1 121 ? 9.894 -15.137 -60.897 1.00 22.51 146 LYS B CA 1
ATOM 4123 C C . LYS B 1 121 ? 10.693 -14.456 -59.754 1.00 22.12 146 LYS B C 1
ATOM 4124 O O . LYS B 1 121 ? 10.771 -14.985 -58.677 1.00 22.51 146 LYS B O 1
ATOM 4130 N N . PRO B 1 122 ? 11.275 -13.265 -59.982 1.00 21.41 147 PRO B N 1
ATOM 4131 C CA . PRO B 1 122 ? 12.134 -12.806 -58.897 1.00 20.99 147 PRO B CA 1
ATOM 4132 C C . PRO B 1 122 ? 11.403 -12.205 -57.679 1.00 20.39 147 PRO B C 1
ATOM 4133 O O . PRO B 1 122 ? 10.267 -11.769 -57.781 1.00 19.58 147 PRO B O 1
ATOM 4137 N N . VAL B 1 123 ? 12.081 -12.233 -56.531 1.00 20.32 148 VAL B N 1
ATOM 4138 C CA . VAL B 1 123 ? 11.577 -11.675 -55.293 1.00 20.08 148 VAL B CA 1
ATOM 4139 C C . VAL B 1 123 ? 12.639 -10.695 -54.860 1.00 20.19 148 VAL B C 1
ATOM 4140 O O . VAL B 1 123 ? 13.767 -11.118 -54.623 1.00 19.08 148 VAL B O 1
ATOM 4144 N N . TYR B 1 124 ? 12.279 -9.404 -54.769 1.00 21.22 149 TYR B N 1
ATOM 4145 C CA . TYR B 1 124 ? 13.200 -8.335 -54.257 1.00 23.00 149 TYR B CA 1
ATOM 4146 C C . TYR B 1 124 ? 12.857 -7.826 -52.855 1.00 22.09 149 TYR B C 1
ATOM 4147 O O . TYR B 1 124 ? 11.673 -7.690 -52.520 1.00 22.04 149 TYR B O 1
ATOM 4156 N N . ALA B 1 125 ? 13.886 -7.514 -52.070 1.00 21.43 150 ALA B N 1
ATOM 4157 C CA . ALA B 1 125 ? 13.696 -6.826 -50.778 1.00 22.00 150 ALA B CA 1
ATOM 4158 C C . ALA B 1 125 ? 14.275 -5.427 -50.842 1.00 22.24 150 ALA B C 1
ATOM 4159 O O . ALA B 1 125 ? 15.476 -5.249 -51.046 1.00 21.74 150 ALA B O 1
ATOM 4161 N N . VAL B 1 126 ? 13.421 -4.433 -50.661 1.00 23.30 151 VAL B N 1
ATOM 4162 C CA . VAL B 1 126 ? 13.896 -3.053 -50.626 1.00 24.59 151 VAL B CA 1
ATOM 4163 C C . VAL B 1 126 ? 13.543 -2.402 -49.301 1.00 26.00 151 VAL B C 1
ATOM 4164 O O . VAL B 1 126 ? 12.404 -2.542 -48.822 1.00 26.44 151 VAL B O 1
ATOM 4168 N N . GLY B 1 127 ? 14.515 -1.699 -48.715 1.00 26.86 152 GLY B N 1
ATOM 4169 C CA . GLY B 1 127 ? 14.254 -0.883 -47.536 1.00 27.58 152 GLY B CA 1
ATOM 4170 C C . GLY B 1 127 ? 15.373 0.073 -47.190 1.00 28.28 152 GLY B C 1
ATOM 4171 O O . GLY B 1 127 ? 16.541 -0.163 -47.537 1.00 28.35 152 GLY B O 1
ATOM 4172 N N . GLU B 1 128 ? 15.016 1.150 -46.484 1.00 29.08 153 GLU B N 1
ATOM 4173 C CA . GLU B 1 128 ? 16.013 2.060 -45.892 1.00 29.39 153 GLU B CA 1
ATOM 4174 C C . GLU B 1 128 ? 16.679 1.374 -44.711 1.00 28.53 153 GLU B C 1
ATOM 4175 O O . GLU B 1 128 ? 17.842 1.588 -44.426 1.00 29.26 153 GLU B O 1
ATOM 4181 N N . ASN B 1 129 ? 15.926 0.556 -43.995 1.00 27.78 154 ASN B N 1
ATOM 4182 C CA . ASN B 1 129 ? 16.465 -0.115 -42.826 1.00 26.51 154 ASN B CA 1
ATOM 4183 C C . ASN B 1 129 ? 15.837 -1.464 -42.682 1.00 25.79 154 ASN B C 1
ATOM 4184 O O . ASN B 1 129 ? 14.733 -1.692 -43.199 1.00 25.79 154 ASN B O 1
ATOM 4189 N N . TYR B 1 130 ? 16.508 -2.353 -41.955 1.00 24.67 155 TYR B N 1
ATOM 4190 C CA . TYR B 1 130 ? 15.847 -3.584 -41.592 1.00 23.92 155 TYR B CA 1
ATOM 4191 C C . TYR B 1 130 ? 15.860 -3.881 -40.111 1.00 23.38 155 TYR B C 1
ATOM 4192 O O . TYR B 1 130 ? 16.928 -4.116 -39.524 1.00 24.09 155 TYR B O 1
ATOM 4201 N N . SER B 1 131 ? 14.664 -3.913 -39.522 1.00 22.07 156 SER B N 1
ATOM 4202 C CA . SER B 1 131 ? 14.491 -4.476 -38.190 1.00 21.41 156 SER B CA 1
ATOM 4203 C C . SER B 1 131 ? 14.716 -5.981 -38.259 1.00 21.34 156 SER B C 1
ATOM 4204 O O . SER B 1 131 ? 14.636 -6.581 -39.349 1.00 21.16 156 SER B O 1
ATOM 4207 N N . GLN B 1 132 ? 14.974 -6.585 -37.098 1.00 20.78 157 GLN B N 1
ATOM 4208 C CA . GLN B 1 132 ? 15.234 -8.017 -36.993 1.00 20.02 157 GLN B CA 1
ATOM 4209 C C . GLN B 1 132 ? 14.097 -8.877 -37.539 1.00 20.34 157 GLN B C 1
ATOM 4210 O O . GLN B 1 132 ? 14.331 -9.847 -38.234 1.00 20.69 157 GLN B O 1
ATOM 4216 N N . GLY B 1 133 ? 12.870 -8.530 -37.195 1.00 20.46 158 GLY B N 1
ATOM 4217 C CA . GLY B 1 133 ? 11.715 -9.237 -37.700 1.00 20.44 158 GLY B CA 1
ATOM 4218 C C . GLY B 1 133 ? 11.635 -9.086 -39.192 1.00 21.42 158 GLY B C 1
ATOM 4219 O O . GLY B 1 133 ? 11.312 -10.034 -39.901 1.00 22.12 158 GLY B O 1
ATOM 4220 N N . GLN B 1 134 ? 11.961 -7.892 -39.682 1.00 21.75 159 GLN B N 1
ATOM 4221 C CA . GLN B 1 134 ? 11.739 -7.536 -41.106 1.00 21.09 159 GLN B CA 1
ATOM 4222 C C . GLN B 1 134 ? 12.682 -8.277 -42.024 1.00 20.18 159 GLN B C 1
ATOM 4223 O O . GLN B 1 134 ? 12.299 -8.710 -43.110 1.00 19.46 159 GLN B O 1
ATOM 4229 N N . TYR B 1 135 ? 13.902 -8.428 -41.522 1.00 19.67 160 TYR B N 1
ATOM 4230 C CA . TYR B 1 135 ? 15.024 -8.953 -42.243 1.00 19.43 160 TYR B CA 1
ATOM 4231 C C . TYR B 1 135 ? 14.963 -10.466 -42.329 1.00 19.87 160 TYR B C 1
ATOM 4232 O O . TYR B 1 135 ? 15.543 -11.063 -43.250 1.00 20.16 160 TYR B O 1
ATOM 4241 N N . TYR B 1 136 ? 14.319 -11.084 -41.331 1.00 19.66 161 TYR B N 1
ATOM 4242 C CA . TYR B 1 136 ? 14.077 -12.499 -41.353 1.00 18.62 161 TYR B CA 1
ATOM 4243 C C . TYR B 1 136 ? 13.291 -12.735 -42.621 1.00 18.37 161 TYR B C 1
ATOM 4244 O O . TYR B 1 136 ? 13.733 -13.482 -43.488 1.00 17.96 161 TYR B O 1
ATOM 4253 N N . LEU B 1 137 ? 12.156 -12.069 -42.750 1.00 18.75 162 LEU B N 1
ATOM 4254 C CA . LEU B 1 137 ? 11.366 -12.131 -43.979 1.00 20.30 162 LEU B CA 1
ATOM 4255 C C . LEU B 1 137 ? 12.108 -11.711 -45.258 1.00 21.61 162 LEU B C 1
ATOM 4256 O O . LEU B 1 137 ? 11.944 -12.339 -46.302 1.00 22.55 162 LEU B O 1
ATOM 4261 N N . ALA B 1 138 ? 12.928 -10.656 -45.192 1.00 21.41 163 ALA B N 1
ATOM 4262 C CA . ALA B 1 138 ? 13.514 -10.145 -46.396 1.00 20.85 163 ALA B CA 1
ATOM 4263 C C . ALA B 1 138 ? 14.535 -11.141 -46.884 1.00 21.27 163 ALA B C 1
ATOM 4264 O O . ALA B 1 138 ? 14.828 -11.236 -48.088 1.00 21.58 163 ALA B O 1
ATOM 4266 N N . SER B 1 139 ? 15.090 -11.902 -45.955 1.00 20.98 164 SER B N 1
ATOM 4267 C CA . SER B 1 139 ? 16.150 -12.830 -46.321 1.00 20.54 164 SER B CA 1
ATOM 4268 C C . SER B 1 139 ? 15.660 -13.945 -47.268 1.00 21.54 164 SER B C 1
ATOM 4269 O O . SER B 1 139 ? 16.478 -14.656 -47.862 1.00 22.35 164 SER B O 1
ATOM 4272 N N . PHE B 1 140 ? 14.349 -14.117 -47.410 1.00 21.33 165 PHE B N 1
ATOM 4273 C CA . PHE B 1 140 ? 13.869 -15.105 -48.377 1.00 22.28 165 PHE B CA 1
ATOM 4274 C C . PHE B 1 140 ? 13.873 -14.510 -49.800 1.00 22.95 165 PHE B C 1
ATOM 4275 O O . PHE B 1 140 ? 13.425 -15.158 -50.735 1.00 24.09 165 PHE B O 1
ATOM 4283 N N . ALA B 1 141 ? 14.369 -13.286 -49.970 1.00 23.00 166 ALA B N 1
ATOM 4284 C CA . ALA B 1 141 ? 14.369 -12.635 -51.296 1.00 23.00 166 ALA B CA 1
ATOM 4285 C C . ALA B 1 141 ? 15.613 -12.977 -52.110 1.00 22.94 166 ALA B C 1
ATOM 4286 O O . ALA B 1 141 ? 16.694 -13.187 -51.546 1.00 22.56 166 ALA B O 1
ATOM 4288 N N . ASN B 1 142 ? 15.453 -13.031 -53.436 1.00 23.48 167 ASN B N 1
ATOM 4289 C CA . ASN B 1 142 ? 16.601 -13.153 -54.371 1.00 23.39 167 ASN B CA 1
ATOM 4290 C C . ASN B 1 142 ? 17.612 -12.058 -54.130 1.00 24.43 167 ASN B C 1
ATOM 4291 O O . ASN B 1 142 ? 18.806 -12.326 -54.072 1.00 25.01 167 ASN B O 1
ATOM 4296 N N . LYS B 1 143 ? 17.118 -10.829 -53.979 1.00 25.58 168 LYS B N 1
ATOM 4297 C CA . LYS B 1 143 ? 17.974 -9.658 -53.862 1.00 27.97 168 LYS B CA 1
ATOM 4298 C C . LYS B 1 143 ? 17.491 -8.716 -52.757 1.00 27.45 168 LYS B C 1
ATOM 4299 O O . LYS B 1 143 ? 16.306 -8.330 -52.706 1.00 27.54 168 LYS B O 1
ATOM 4305 N N . ILE B 1 144 ? 18.428 -8.326 -51.896 1.00 27.45 169 ILE B N 1
ATOM 4306 C CA . ILE B 1 144 ? 18.142 -7.438 -50.770 1.00 27.32 169 ILE B CA 1
ATOM 4307 C C . ILE B 1 144 ? 18.885 -6.123 -50.996 1.00 27.70 169 ILE B C 1
ATOM 4308 O O . ILE B 1 144 ? 20.124 -6.099 -51.061 1.00 27.70 169 ILE B O 1
ATOM 4313 N N . TRP B 1 145 ? 18.117 -5.045 -51.141 1.00 28.41 170 TRP B N 1
ATOM 4314 C CA . TRP B 1 145 ? 18.668 -3.682 -51.260 1.00 29.27 170 TRP B CA 1
ATOM 4315 C C . TRP B 1 145 ? 18.517 -2.877 -49.980 1.00 28.38 170 TRP B C 1
ATOM 4316 O O . TRP B 1 145 ? 17.438 -2.806 -49.393 1.00 27.76 170 TRP B O 1
ATOM 4327 N N . LEU B 1 146 ? 19.639 -2.303 -49.556 1.00 27.81 171 LEU B N 1
ATOM 4328 C CA . LEU B 1 146 ? 19.711 -1.405 -48.412 1.00 27.83 171 LEU B CA 1
ATOM 4329 C C . LEU B 1 146 ? 20.125 0.046 -48.798 1.00 28.57 171 LEU B C 1
ATOM 4330 O O . LEU B 1 146 ? 20.918 0.255 -49.725 1.00 28.82 171 LEU B O 1
ATOM 4335 N N . SER B 1 147 ? 19.622 1.035 -48.064 1.00 28.62 172 SER B N 1
ATOM 4336 C CA . SER B 1 147 ? 20.194 2.374 -48.128 1.00 29.05 172 SER B CA 1
ATOM 4337 C C . SER B 1 147 ? 21.711 2.386 -47.825 1.00 29.19 172 SER B C 1
ATOM 4338 O O . SER B 1 147 ? 22.213 1.494 -47.128 1.00 29.68 172 SER B O 1
ATOM 4341 N N . PRO B 1 148 ? 22.464 3.381 -48.354 1.00 28.78 173 PRO B N 1
ATOM 4342 C CA . PRO B 1 148 ? 23.855 3.494 -47.853 1.00 28.12 173 PRO B CA 1
ATOM 4343 C C . PRO B 1 148 ? 23.939 4.137 -46.461 1.00 27.87 173 PRO B C 1
ATOM 4344 O O . PRO B 1 148 ? 25.011 4.134 -45.832 1.00 27.03 173 PRO B O 1
ATOM 4348 N N . GLN B 1 149 ? 22.821 4.668 -45.976 1.00 27.44 174 GLN B N 1
ATOM 4349 C CA . GLN B 1 149 ? 22.782 5.090 -44.578 1.00 28.73 174 GLN B CA 1
ATOM 4350 C C . GLN B 1 149 ? 22.160 4.035 -43.629 1.00 28.73 174 GLN B C 1
ATOM 4351 O O . GLN B 1 149 ? 22.257 4.153 -42.411 1.00 29.73 174 GLN B O 1
ATOM 4357 N N . GLY B 1 150 ? 21.592 2.977 -44.205 1.00 27.96 175 GLY B N 1
ATOM 4358 C CA . GLY B 1 150 ? 20.850 1.953 -43.477 1.00 26.37 175 GLY B CA 1
ATOM 4359 C C . GLY B 1 150 ? 21.583 1.012 -42.530 1.00 25.76 175 GLY B C 1
ATOM 4360 O O . GLY B 1 150 ? 22.815 1.007 -42.427 1.00 25.18 175 GLY B O 1
ATOM 4361 N N . VAL B 1 151 ? 20.782 0.212 -41.830 1.00 25.22 176 VAL B N 1
ATOM 4362 C CA . VAL B 1 151 ? 21.260 -0.707 -40.811 1.00 24.50 176 VAL B CA 1
ATOM 4363 C C . VAL B 1 151 ? 20.469 -2.007 -40.914 1.00 23.38 176 VAL B C 1
ATOM 4364 O O . VAL B 1 151 ? 19.269 -1.985 -41.230 1.00 23.17 176 VAL B O 1
ATOM 4368 N N . VAL B 1 152 ? 21.134 -3.135 -40.676 1.00 22.37 177 VAL B N 1
ATOM 4369 C CA . VAL B 1 152 ? 20.402 -4.380 -40.416 1.00 21.39 177 VAL B CA 1
ATOM 4370 C C . VAL B 1 152 ? 20.475 -4.638 -38.912 1.00 21.08 177 VAL B C 1
ATOM 4371 O O . VAL B 1 152 ? 21.535 -4.991 -38.361 1.00 20.55 177 VAL B O 1
ATOM 4375 N N . ASP B 1 153 ? 19.347 -4.422 -38.245 1.00 20.77 178 ASP B N 1
ATOM 4376 C CA . ASP B 1 153 ? 19.319 -4.401 -36.784 1.00 21.21 178 ASP B CA 1
ATOM 4377 C C . ASP B 1 153 ? 19.156 -5.800 -36.155 1.00 21.25 178 ASP B C 1
ATOM 4378 O O . ASP B 1 153 ? 18.066 -6.167 -35.712 1.00 21.28 178 ASP B O 1
ATOM 4383 N N . LEU B 1 154 ? 20.236 -6.569 -36.140 1.00 20.78 179 LEU B N 1
ATOM 4384 C CA . LEU B 1 154 ? 20.226 -7.908 -35.603 1.00 20.83 179 LEU B CA 1
ATOM 4385 C C . LEU B 1 154 ? 20.856 -7.805 -34.226 1.00 20.99 179 LEU B C 1
ATOM 4386 O O . LEU B 1 154 ? 21.883 -7.130 -34.057 1.00 20.44 179 LEU B O 1
ATOM 4391 N N . HIS B 1 155 ? 20.240 -8.447 -33.236 1.00 21.08 180 HIS B N 1
ATOM 4392 C CA . HIS B 1 155 ? 20.609 -8.202 -31.834 1.00 21.33 180 HIS B CA 1
ATOM 4393 C C . HIS B 1 155 ? 20.196 -9.321 -30.926 1.00 21.22 180 HIS B C 1
ATOM 4394 O O . HIS B 1 155 ? 20.620 -9.357 -29.783 1.00 22.47 180 HIS B O 1
ATOM 4401 N N . GLY B 1 156 ? 19.396 -10.255 -31.429 1.00 20.91 181 GLY B N 1
ATOM 4402 C CA . GLY B 1 156 ? 19.108 -11.477 -30.680 1.00 19.50 181 GLY B CA 1
ATOM 4403 C C . GLY B 1 156 ? 17.723 -11.459 -30.088 1.00 19.10 181 GLY B C 1
ATOM 4404 O O . GLY B 1 156 ? 16.880 -10.596 -30.434 1.00 19.06 181 GLY B O 1
ATOM 4405 N N . PHE B 1 157 ? 17.475 -12.428 -29.211 1.00 17.97 182 PHE B N 1
ATOM 4406 C CA . PHE B 1 157 ? 16.208 -12.524 -28.525 1.00 16.71 182 PHE B CA 1
ATOM 4407 C C . PHE B 1 157 ? 16.388 -12.286 -27.023 1.00 16.38 182 PHE B C 1
ATOM 4408 O O . PHE B 1 157 ? 17.412 -12.644 -26.444 1.00 14.42 182 PHE B O 1
ATOM 4416 N N . ALA B 1 158 ? 15.367 -11.703 -26.408 1.00 17.55 183 ALA B N 1
ATOM 4417 C CA . ALA B 1 158 ? 15.280 -11.593 -24.952 1.00 19.98 183 ALA B CA 1
ATOM 4418 C C . ALA B 1 158 ? 13.886 -11.857 -24.359 1.00 21.67 183 ALA B C 1
ATOM 4419 O O . ALA B 1 158 ? 12.815 -11.605 -24.939 1.00 21.66 183 ALA B O 1
ATOM 4421 N N . THR B 1 159 ? 13.943 -12.326 -23.139 1.00 23.55 184 THR B N 1
ATOM 4422 C CA . THR B 1 159 ? 12.781 -12.584 -22.360 1.00 25.35 184 THR B CA 1
ATOM 4423 C C . THR B 1 159 ? 12.941 -11.628 -21.202 1.00 25.96 184 THR B C 1
ATOM 4424 O O . THR B 1 159 ? 14.052 -11.466 -20.695 1.00 27.28 184 THR B O 1
ATOM 4428 N N . ASN B 1 160 ? 11.881 -10.946 -20.798 1.00 26.56 185 ASN B N 1
ATOM 4429 C CA . ASN B 1 160 ? 11.949 -10.225 -19.513 1.00 26.91 185 ASN B CA 1
ATOM 4430 C C . ASN B 1 160 ? 10.567 -10.075 -18.837 1.00 25.90 185 ASN B C 1
ATOM 4431 O O . ASN B 1 160 ? 9.569 -9.878 -19.518 1.00 25.22 185 ASN B O 1
ATOM 4436 N N . GLY B 1 161 ? 10.525 -10.209 -17.510 1.00 25.50 186 GLY B N 1
ATOM 4437 C CA . GLY B 1 161 ? 9.264 -10.095 -16.762 1.00 24.99 186 GLY B CA 1
ATOM 4438 C C . GLY B 1 161 ? 9.384 -9.362 -15.447 1.00 24.67 186 GLY B C 1
ATOM 4439 O O . GLY B 1 161 ? 10.470 -9.263 -14.883 1.00 25.24 186 GLY B O 1
ATOM 4440 N N . LEU B 1 162 ? 8.274 -8.842 -14.939 1.00 24.35 187 LEU B N 1
ATOM 4441 C CA . LEU B 1 162 ? 8.297 -8.245 -13.595 1.00 23.66 187 LEU B CA 1
ATOM 4442 C C . LEU B 1 162 ? 8.129 -9.287 -12.496 1.00 23.32 187 LEU B C 1
ATOM 4443 O O . LEU B 1 162 ? 7.460 -10.293 -12.702 1.00 23.25 187 LEU B O 1
ATOM 4448 N N . TYR B 1 163 ? 8.750 -9.044 -11.344 1.00 22.78 188 TYR B N 1
ATOM 4449 C CA . TYR B 1 163 ? 8.620 -9.898 -10.194 1.00 23.45 188 TYR B CA 1
ATOM 4450 C C . TYR B 1 163 ? 8.231 -9.042 -9.003 1.00 24.54 188 TYR B C 1
ATOM 4451 O O . TYR B 1 163 ? 8.902 -8.074 -8.685 1.00 24.99 188 TYR B O 1
ATOM 4460 N N . TYR B 1 164 ? 7.144 -9.409 -8.348 1.00 25.62 189 TYR B N 1
ATOM 4461 C CA . TYR B 1 164 ? 6.443 -8.503 -7.450 1.00 26.85 189 TYR B CA 1
ATOM 4462 C C . TYR B 1 164 ? 6.557 -8.822 -5.951 1.00 26.43 189 TYR B C 1
ATOM 4463 O O . TYR B 1 164 ? 5.962 -8.123 -5.142 1.00 26.46 189 TYR B O 1
ATOM 4472 N N . LYS B 1 165 ? 7.292 -9.859 -5.564 1.00 25.67 190 LYS B N 1
ATOM 4473 C CA . LYS B 1 165 ? 7.146 -10.352 -4.202 1.00 24.86 190 LYS B CA 1
ATOM 4474 C C . LYS B 1 165 ? 7.437 -9.312 -3.169 1.00 23.79 190 LYS B C 1
ATOM 4475 O O . LYS B 1 165 ? 6.691 -9.167 -2.223 1.00 24.23 190 LYS B O 1
ATOM 4481 N N . SER B 1 166 ? 8.547 -8.624 -3.340 1.00 23.11 191 SER B N 1
ATOM 4482 C CA . SER B 1 166 ? 8.981 -7.564 -2.445 1.00 22.60 191 SER B CA 1
ATOM 4483 C C . SER B 1 166 ? 7.864 -6.493 -2.271 1.00 22.19 191 SER B C 1
ATOM 4484 O O . SER B 1 166 ? 7.581 -6.059 -1.170 1.00 21.88 191 SER B O 1
ATOM 4487 N N . LEU B 1 167 ? 7.208 -6.113 -3.356 1.00 21.69 192 LEU B N 1
ATOM 4488 C CA . LEU B 1 167 ? 6.187 -5.088 -3.301 1.00 22.43 192 LEU B CA 1
ATOM 4489 C C . LEU B 1 167 ? 4.955 -5.622 -2.556 1.00 22.93 192 LEU B C 1
ATOM 4490 O O . LEU B 1 167 ? 4.368 -4.926 -1.706 1.00 23.54 192 LEU B O 1
ATOM 4495 N N . LEU B 1 168 ? 4.577 -6.857 -2.874 1.00 22.78 193 LEU B N 1
ATOM 4496 C CA . LEU B 1 168 ? 3.453 -7.509 -2.238 1.00 22.47 193 LEU B CA 1
ATOM 4497 C C . LEU B 1 168 ? 3.686 -7.608 -0.709 1.00 23.22 193 LEU B C 1
ATOM 4498 O O . LEU B 1 168 ? 2.778 -7.285 0.071 1.00 23.43 193 LEU B O 1
ATOM 4503 N N . ASP B 1 169 ? 4.891 -7.989 -0.276 1.00 23.02 194 ASP B N 1
ATOM 4504 C CA . ASP B 1 169 ? 5.185 -7.989 1.156 1.00 23.76 194 ASP B CA 1
ATOM 4505 C C . ASP B 1 169 ? 5.181 -6.565 1.724 1.00 24.31 194 ASP B C 1
ATOM 4506 O O . ASP B 1 169 ? 4.739 -6.369 2.859 1.00 24.42 194 ASP B O 1
ATOM 4511 N N . LYS B 1 170 ? 5.653 -5.577 0.951 1.00 24.07 195 LYS B N 1
ATOM 4512 C CA . LYS B 1 170 ? 5.671 -4.210 1.451 1.00 24.75 195 LYS B CA 1
ATOM 4513 C C . LYS B 1 170 ? 4.228 -3.761 1.698 1.00 24.46 195 LYS B C 1
ATOM 4514 O O . LYS B 1 170 ? 3.929 -3.117 2.723 1.00 24.28 195 LYS B O 1
ATOM 4520 N N . LEU B 1 171 ? 3.336 -4.127 0.781 1.00 23.33 196 LEU B N 1
ATOM 4521 C CA . LEU B 1 171 ? 1.940 -3.763 0.938 1.00 23.51 196 LEU B CA 1
ATOM 4522 C C . LEU B 1 171 ? 1.175 -4.696 1.928 1.00 23.53 196 LEU B C 1
ATOM 4523 O O . LEU B 1 171 ? -0.018 -4.558 2.131 1.00 22.61 196 LEU B O 1
ATOM 4528 N N . LYS B 1 172 ? 1.898 -5.639 2.531 1.00 23.80 197 LYS B N 1
ATOM 4529 C CA . LYS B 1 172 ? 1.333 -6.618 3.465 1.00 24.02 197 LYS B CA 1
ATOM 4530 C C . LYS B 1 172 ? 0.270 -7.552 2.855 1.00 23.35 197 LYS B C 1
ATOM 4531 O O . LYS B 1 172 ? -0.509 -8.177 3.584 1.00 23.18 197 LYS B O 1
ATOM 4537 N N . VAL B 1 173 ? 0.261 -7.662 1.531 1.00 22.86 198 VAL B N 1
ATOM 4538 C CA . VAL B 1 173 ? -0.621 -8.591 0.827 1.00 22.84 198 VAL B CA 1
ATOM 4539 C C . VAL B 1 173 ? -0.337 -10.054 1.225 1.00 23.02 198 VAL B C 1
ATOM 4540 O O . VAL B 1 173 ? 0.811 -10.422 1.472 1.00 22.85 198 VAL B O 1
ATOM 4544 N N . SER B 1 174 ? -1.400 -10.853 1.309 1.00 22.82 199 SER B N 1
ATOM 4545 C CA . SER B 1 174 ? -1.334 -12.282 1.584 1.00 23.73 199 SER B CA 1
ATOM 4546 C C . SER B 1 174 ? -1.464 -13.077 0.276 1.00 24.29 199 SER B C 1
ATOM 4547 O O . SER B 1 174 ? -2.481 -12.959 -0.429 1.00 25.06 199 SER B O 1
ATOM 4550 N N . THR B 1 175 ? -0.452 -13.879 -0.051 1.00 24.04 200 THR B N 1
ATOM 4551 C CA . THR B 1 175 ? -0.460 -14.622 -1.311 1.00 25.12 200 THR B CA 1
ATOM 4552 C C . THR B 1 175 ? -0.511 -16.144 -1.136 1.00 25.04 200 THR B C 1
ATOM 4553 O O . THR B 1 175 ? 0.280 -16.744 -0.393 1.00 24.82 200 THR B O 1
ATOM 4557 N N . HIS B 1 176 ? -1.443 -16.760 -1.846 1.00 24.93 201 HIS B N 1
ATOM 4558 C CA . HIS B 1 176 ? -1.585 -18.201 -1.794 1.00 25.17 201 HIS B CA 1
ATOM 4559 C C . HIS B 1 176 ? -1.418 -18.741 -3.183 1.00 24.69 201 HIS B C 1
ATOM 4560 O O . HIS B 1 176 ? -2.252 -18.508 -4.059 1.00 24.65 201 HIS B O 1
ATOM 4567 N N . VAL B 1 177 ? -0.312 -19.456 -3.359 1.00 24.46 202 VAL B N 1
ATOM 4568 C CA . VAL B 1 177 ? 0.024 -20.088 -4.614 1.00 24.36 202 VAL B CA 1
ATOM 4569 C C . VAL B 1 177 ? -0.242 -21.599 -4.532 1.00 24.16 202 VAL B C 1
ATOM 4570 O O . VAL B 1 177 ? 0.256 -22.299 -3.633 1.00 24.05 202 VAL B O 1
ATOM 4574 N N . PHE B 1 178 ? -1.035 -22.095 -5.475 1.00 23.21 203 PHE B N 1
ATOM 4575 C CA . PHE B 1 178 ? -1.291 -23.525 -5.563 1.00 22.37 203 PHE B CA 1
ATOM 4576 C C . PHE B 1 178 ? -0.802 -24.010 -6.924 1.00 22.34 203 PHE B C 1
ATOM 4577 O O . PHE B 1 178 ? -1.280 -23.563 -7.978 1.00 22.20 203 PHE B O 1
ATOM 4585 N N . ARG B 1 179 ? 0.151 -24.934 -6.890 1.00 21.50 204 ARG B N 1
ATOM 4586 C CA . ARG B 1 179 ? 0.912 -25.215 -8.079 1.00 21.20 204 ARG B CA 1
ATOM 4587 C C . ARG B 1 179 ? 1.492 -26.614 -8.072 1.00 19.80 204 ARG B C 1
ATOM 4588 O O . ARG B 1 179 ? 2.035 -27.072 -7.069 1.00 19.15 204 ARG B O 1
ATOM 4596 N N . VAL B 1 180 ? 1.399 -27.277 -9.212 1.00 19.47 205 VAL B N 1
ATOM 4597 C CA . VAL B 1 180 ? 2.230 -28.436 -9.431 1.00 19.74 205 VAL B CA 1
ATOM 4598 C C . VAL B 1 180 ? 3.040 -28.235 -10.688 1.00 20.20 205 VAL B C 1
ATOM 4599 O O . VAL B 1 180 ? 2.513 -27.975 -11.755 1.00 20.38 205 VAL B O 1
ATOM 4603 N N . GLY B 1 181 ? 4.349 -28.344 -10.557 1.00 21.22 206 GLY B N 1
ATOM 4604 C CA . GLY B 1 181 ? 5.220 -28.121 -11.704 1.00 21.09 206 GLY B CA 1
ATOM 4605 C C . GLY B 1 181 ? 6.401 -27.242 -11.367 1.00 21.13 206 GLY B C 1
ATOM 4606 O O . GLY B 1 181 ? 6.330 -26.021 -11.432 1.00 21.64 206 GLY B O 1
ATOM 4607 N N . THR B 1 182 ? 7.498 -27.877 -11.014 1.00 21.60 207 THR B N 1
ATOM 4608 C CA . THR B 1 182 ? 8.787 -27.216 -10.826 1.00 22.21 207 THR B CA 1
ATOM 4609 C C . THR B 1 182 ? 9.071 -26.138 -11.882 1.00 22.56 207 THR B C 1
ATOM 4610 O O . THR B 1 182 ? 9.646 -25.089 -11.575 1.00 23.30 207 THR B O 1
ATOM 4614 N N . TYR B 1 183 ? 8.625 -26.367 -13.113 1.00 22.72 208 TYR B N 1
ATOM 4615 C CA . TYR B 1 183 ? 8.901 -25.431 -14.184 1.00 23.07 208 TYR B CA 1
ATOM 4616 C C . TYR B 1 183 ? 7.720 -24.519 -14.526 1.00 22.72 208 TYR B C 1
ATOM 4617 O O . TYR B 1 183 ? 7.865 -23.603 -15.338 1.00 21.50 208 TYR B O 1
ATOM 4626 N N . LYS B 1 184 ? 6.564 -24.728 -13.888 1.00 22.49 209 LYS B N 1
ATOM 4627 C CA . LYS B 1 184 ? 5.437 -23.798 -14.073 1.00 22.46 209 LYS B CA 1
ATOM 4628 C C . LYS B 1 184 ? 5.790 -22.408 -13.502 1.00 22.69 209 LYS B C 1
ATOM 4629 O O . LYS B 1 184 ? 5.409 -22.053 -12.386 1.00 23.21 209 LYS B O 1
ATOM 4635 N N . SER B 1 185 ? 6.544 -21.638 -14.287 1.00 22.56 210 SER B N 1
ATOM 4636 C CA . SER B 1 185 ? 7.193 -20.401 -13.842 1.00 21.69 210 SER B CA 1
ATOM 4637 C C . SER B 1 185 ? 6.341 -19.123 -13.894 1.00 22.07 210 SER B C 1
ATOM 4638 O O . SER B 1 185 ? 6.731 -18.134 -13.299 1.00 22.10 210 SER B O 1
ATOM 4641 N N . ALA B 1 186 ? 5.202 -19.125 -14.589 1.00 22.61 211 ALA B N 1
ATOM 4642 C CA . ALA B 1 186 ? 4.300 -17.951 -14.592 1.00 23.35 211 ALA B CA 1
ATOM 4643 C C . ALA B 1 186 ? 3.945 -17.500 -13.168 1.00 23.82 211 ALA B C 1
ATOM 4644 O O . ALA B 1 186 ? 3.532 -16.367 -12.923 1.00 23.96 211 ALA B O 1
ATOM 4646 N N . VAL B 1 187 ? 4.144 -18.389 -12.220 1.00 24.15 212 VAL B N 1
ATOM 4647 C CA . VAL B 1 187 ? 3.747 -18.095 -10.879 1.00 24.77 212 VAL B CA 1
ATOM 4648 C C . VAL B 1 187 ? 4.873 -17.425 -10.099 1.00 24.33 212 VAL B C 1
ATOM 4649 O O . VAL B 1 187 ? 4.638 -16.854 -9.041 1.00 24.66 212 VAL B O 1
ATOM 4653 N N . GLU B 1 188 ? 6.084 -17.447 -10.642 1.00 24.26 213 GLU B N 1
ATOM 4654 C CA . GLU B 1 188 ? 7.265 -16.900 -9.920 1.00 23.97 213 GLU B CA 1
ATOM 4655 C C . GLU B 1 188 ? 7.208 -15.417 -9.528 1.00 23.24 213 GLU B C 1
ATOM 4656 O O . GLU B 1 188 ? 7.700 -15.057 -8.463 1.00 22.90 213 GLU B O 1
ATOM 4662 N N . PRO B 1 189 ? 6.629 -14.548 -10.373 1.00 23.64 214 PRO B N 1
ATOM 4663 C CA . PRO B 1 189 ? 6.436 -13.146 -9.948 1.00 24.80 214 PRO B CA 1
ATOM 4664 C C . PRO B 1 189 ? 5.598 -12.892 -8.678 1.00 25.57 214 PRO B C 1
ATOM 4665 O O . PRO B 1 189 ? 5.736 -11.853 -8.053 1.00 25.57 214 PRO B O 1
ATOM 4669 N N . PHE B 1 190 ? 4.751 -13.836 -8.296 1.00 26.80 215 PHE B N 1
ATOM 4670 C CA . PHE B 1 190 ? 3.999 -13.706 -7.069 1.00 27.59 215 PHE B CA 1
ATOM 4671 C C . PHE B 1 190 ? 4.770 -14.201 -5.874 1.00 27.97 215 PHE B C 1
ATOM 4672 O O . PHE B 1 190 ? 4.460 -13.833 -4.735 1.00 29.04 215 PHE B O 1
ATOM 4680 N N . ILE B 1 191 ? 5.774 -15.036 -6.113 1.00 27.32 216 ILE B N 1
ATOM 4681 C CA . ILE B 1 191 ? 6.433 -15.670 -5.007 1.00 26.75 216 ILE B CA 1
ATOM 4682 C C . ILE B 1 191 ? 7.907 -15.348 -4.864 1.00 26.01 216 ILE B C 1
ATOM 4683 O O . ILE B 1 191 ? 8.523 -15.758 -3.884 1.00 26.32 216 ILE B O 1
ATOM 4688 N N . ARG B 1 192 ? 8.490 -14.606 -5.808 1.00 24.93 217 ARG B N 1
ATOM 4689 C CA . ARG B 1 192 ? 9.907 -14.251 -5.659 1.00 23.57 217 ARG B CA 1
ATOM 4690 C C . ARG B 1 192 ? 10.374 -13.015 -6.438 1.00 23.46 217 ARG B C 1
ATOM 4691 O O . ARG B 1 192 ? 9.654 -12.492 -7.251 1.00 23.02 217 ARG B O 1
ATOM 4699 N N . ASP B 1 193 ? 11.588 -12.572 -6.128 1.00 24.05 218 ASP B N 1
ATOM 4700 C CA . ASP B 1 193 ? 12.258 -11.392 -6.680 1.00 25.49 218 ASP B CA 1
ATOM 4701 C C . ASP B 1 193 ? 12.857 -11.555 -8.060 1.00 25.02 218 ASP B C 1
ATOM 4702 O O . ASP B 1 193 ? 13.197 -10.556 -8.698 1.00 24.38 218 ASP B O 1
ATOM 4707 N N . ASP B 1 194 ? 13.085 -12.813 -8.429 1.00 24.40 219 ASP B N 1
ATOM 4708 C CA . ASP B 1 194 ? 13.918 -13.202 -9.550 1.00 24.88 219 ASP B CA 1
ATOM 4709 C C . ASP B 1 194 ? 13.556 -14.635 -10.022 1.00 24.54 219 ASP B C 1
ATOM 4710 O O . ASP B 1 194 ? 12.762 -15.325 -9.381 1.00 24.58 219 ASP B O 1
ATOM 4715 N N . MET B 1 195 ? 14.123 -15.057 -11.149 1.00 24.11 220 MET B N 1
ATOM 4716 C CA . MET B 1 195 ? 13.878 -16.384 -11.693 1.00 24.21 220 MET B CA 1
ATOM 4717 C C . MET B 1 195 ? 14.472 -17.403 -10.779 1.00 23.56 220 MET B C 1
ATOM 4718 O O . MET B 1 195 ? 15.555 -17.153 -10.217 1.00 23.38 220 MET B O 1
ATOM 4723 N N . SER B 1 196 ? 13.811 -18.555 -10.665 1.00 22.80 221 SER B N 1
ATOM 4724 C CA . SER B 1 196 ? 14.418 -19.698 -9.985 1.00 22.92 221 SER B CA 1
ATOM 4725 C C . SER B 1 196 ? 15.410 -20.318 -10.944 1.00 23.25 221 SER B C 1
ATOM 4726 O O . SER B 1 196 ? 1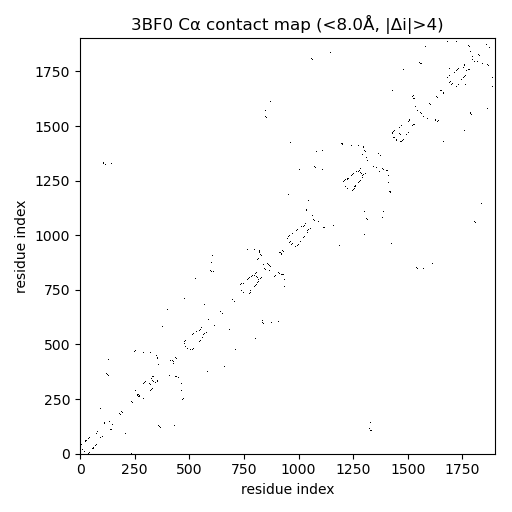5.265 -20.182 -12.154 1.00 23.86 221 SER B O 1
ATOM 4729 N N . PRO B 1 197 ? 16.432 -21.000 -10.426 1.00 23.65 222 PRO B N 1
ATOM 4730 C CA . PRO B 1 197 ? 17.295 -21.722 -11.382 1.00 23.48 222 PRO B CA 1
ATOM 4731 C C . PRO B 1 197 ? 16.510 -22.605 -12.353 1.00 23.55 222 PRO B C 1
ATOM 4732 O O . PRO B 1 197 ? 16.868 -22.676 -13.526 1.00 23.04 222 PRO B O 1
ATOM 4736 N N . ALA B 1 198 ? 15.436 -23.243 -11.889 1.00 24.09 223 ALA B N 1
ATOM 4737 C CA . ALA B 1 198 ? 14.612 -24.083 -12.777 1.00 25.00 223 ALA B CA 1
ATOM 4738 C C . ALA B 1 198 ? 14.113 -23.266 -13.997 1.00 25.63 223 ALA B C 1
ATOM 4739 O O . ALA B 1 198 ? 14.310 -23.683 -15.156 1.00 26.25 223 ALA B O 1
ATOM 4741 N N . ALA B 1 199 ? 13.504 -22.103 -13.742 1.00 25.50 224 ALA B N 1
ATOM 4742 C CA . ALA B 1 199 ? 13.017 -21.245 -14.837 1.00 25.48 224 ALA B CA 1
ATOM 4743 C C . ALA B 1 199 ? 14.104 -20.779 -15.795 1.00 24.91 224 ALA B C 1
ATOM 4744 O O . ALA B 1 199 ? 13.894 -20.763 -17.008 1.00 24.76 224 ALA B O 1
ATOM 4746 N N . ARG B 1 200 ? 15.250 -20.395 -15.273 1.00 24.79 225 ARG B N 1
ATOM 4747 C CA . ARG B 1 200 ? 16.304 -19.929 -16.156 1.00 25.90 225 ARG B CA 1
ATOM 4748 C C . ARG B 1 200 ? 16.955 -21.058 -16.968 1.00 26.57 225 ARG B C 1
ATOM 4749 O O . ARG B 1 200 ? 17.538 -20.791 -17.992 1.00 27.51 225 ARG B O 1
ATOM 4757 N N . GLU B 1 201 ? 16.822 -22.316 -16.546 1.00 27.20 226 GLU B N 1
ATOM 4758 C CA . GLU B 1 201 ? 17.229 -23.435 -17.393 1.00 27.83 226 GLU B CA 1
ATOM 4759 C C . GLU B 1 201 ? 16.202 -23.688 -18.505 1.00 26.20 226 GLU B C 1
ATOM 4760 O O . GLU B 1 201 ? 16.532 -23.627 -19.678 1.00 26.47 226 GLU B O 1
ATOM 4766 N N . ALA B 1 202 ? 14.965 -23.977 -18.142 1.00 23.72 227 ALA B N 1
ATOM 4767 C CA . ALA B 1 202 ? 13.901 -24.031 -19.135 1.00 22.09 227 ALA B CA 1
ATOM 4768 C C . ALA B 1 202 ? 13.881 -22.821 -20.118 1.00 21.63 227 ALA B C 1
ATOM 4769 O O . ALA B 1 202 ? 13.656 -23.009 -21.291 1.00 22.04 227 ALA B O 1
ATOM 4771 N N . ASP B 1 203 ? 14.131 -21.591 -19.662 1.00 21.04 228 ASP B N 1
ATOM 4772 C CA . ASP B 1 203 ? 13.993 -20.430 -20.560 1.00 19.99 228 ASP B CA 1
ATOM 4773 C C . ASP B 1 203 ? 15.215 -20.150 -21.422 1.00 19.26 228 ASP B C 1
ATOM 4774 O O . ASP B 1 203 ? 15.071 -19.708 -22.544 1.00 17.34 228 ASP B O 1
ATOM 4779 N N . SER B 1 204 ? 16.405 -20.422 -20.897 1.00 19.63 229 SER B N 1
ATOM 4780 C CA . SER B 1 204 ? 17.611 -20.327 -21.682 1.00 20.64 229 SER B CA 1
ATOM 4781 C C . SER B 1 204 ? 17.539 -21.317 -22.832 1.00 21.64 229 SER B C 1
ATOM 4782 O O . SER B 1 204 ? 17.937 -20.998 -23.958 1.00 21.27 229 SER B O 1
ATOM 4785 N N . ARG B 1 205 ? 17.028 -22.508 -22.530 1.00 22.64 230 ARG B N 1
ATOM 4786 C CA . ARG B 1 205 ? 16.928 -23.586 -23.495 1.00 24.27 230 ARG B CA 1
ATOM 4787 C C . ARG B 1 205 ? 16.104 -23.198 -24.733 1.00 23.81 230 ARG B C 1
ATOM 4788 O O . ARG B 1 205 ? 16.648 -23.185 -25.849 1.00 24.23 230 ARG B O 1
ATOM 4796 N N . TRP B 1 206 ? 14.827 -22.875 -24.542 1.00 22.55 231 TRP B N 1
ATOM 4797 C CA . TRP B 1 206 ? 13.998 -22.525 -25.679 1.00 22.70 231 TRP B CA 1
ATOM 4798 C C . TRP B 1 206 ? 14.389 -21.208 -26.385 1.00 22.34 231 TRP B C 1
ATOM 4799 O O . TRP B 1 206 ? 14.359 -21.168 -27.617 1.00 22.54 231 TRP B O 1
ATOM 4810 N N . ILE B 1 207 ? 14.752 -20.158 -25.638 1.00 21.13 232 ILE B N 1
ATOM 4811 C CA . ILE B 1 207 ? 15.191 -18.911 -26.280 1.00 20.51 232 ILE B CA 1
ATOM 4812 C C . ILE B 1 207 ? 16.446 -19.176 -27.124 1.00 20.33 232 ILE B C 1
ATOM 4813 O O . ILE B 1 207 ? 16.493 -18.788 -28.260 1.00 20.95 232 ILE B O 1
ATOM 4818 N N . GLY B 1 208 ? 17.425 -19.884 -26.580 1.00 20.33 233 GLY B N 1
ATOM 4819 C CA . GLY B 1 208 ? 18.612 -20.302 -27.315 1.00 20.53 233 GLY B CA 1
ATOM 4820 C C . GLY B 1 208 ? 18.261 -21.017 -28.607 1.00 21.60 233 GLY B C 1
ATOM 4821 O O . GLY B 1 208 ? 18.776 -20.656 -29.685 1.00 22.57 233 GLY B O 1
ATOM 4822 N N . GLU B 1 209 ? 17.377 -22.009 -28.514 1.00 20.97 234 GLU B N 1
ATOM 4823 C CA . GLU B 1 209 ? 16.975 -22.781 -29.673 1.00 21.30 234 GLU B CA 1
ATOM 4824 C C . GLU B 1 209 ? 16.257 -21.908 -30.704 1.00 20.17 234 GLU B C 1
ATOM 4825 O O . GLU B 1 209 ? 16.429 -22.102 -31.908 1.00 20.08 234 GLU B O 1
ATOM 4831 N N . LEU B 1 210 ? 15.440 -20.959 -30.250 1.00 19.42 235 LEU B N 1
ATOM 4832 C CA . LEU B 1 210 ? 14.680 -20.135 -31.190 1.00 18.53 235 LEU B CA 1
ATOM 4833 C C . LEU B 1 210 ? 15.603 -19.142 -31.901 1.00 18.59 235 LEU B C 1
ATOM 4834 O O . LEU B 1 210 ? 15.371 -18.782 -33.057 1.00 18.39 235 LEU B O 1
ATOM 4839 N N . TRP B 1 211 ? 16.670 -18.736 -31.223 1.00 17.95 236 TRP B N 1
ATOM 4840 C CA . TRP B 1 211 ? 17.536 -17.744 -31.790 1.00 18.26 236 TRP B CA 1
ATOM 4841 C C . TRP B 1 211 ? 18.413 -18.447 -32.849 1.00 19.30 236 TRP B C 1
ATOM 4842 O O . TRP B 1 211 ? 18.586 -17.943 -33.975 1.00 18.99 236 TRP B O 1
ATOM 4853 N N . GLN B 1 212 ? 18.928 -19.629 -32.478 1.00 19.57 237 GLN B N 1
ATOM 4854 C CA . GLN B 1 212 ? 19.668 -20.477 -33.388 1.00 19.62 237 GLN B CA 1
ATOM 4855 C C . GLN B 1 212 ? 18.810 -20.868 -34.616 1.00 19.14 237 GLN B C 1
ATOM 4856 O O . GLN B 1 212 ? 19.338 -20.996 -35.696 1.00 19.06 237 GLN B O 1
ATOM 4862 N N . ASN B 1 213 ? 17.498 -21.036 -34.472 1.00 18.65 238 ASN B N 1
ATOM 4863 C CA . ASN B 1 213 ? 16.688 -21.371 -35.653 1.00 18.27 238 ASN B CA 1
ATOM 4864 C C . ASN B 1 213 ? 16.626 -20.140 -36.541 1.00 18.97 238 ASN B C 1
ATOM 4865 O O . ASN B 1 213 ? 16.563 -20.254 -37.778 1.00 20.19 238 ASN B O 1
ATOM 4870 N N . TYR B 1 214 ? 16.614 -18.967 -35.896 1.00 18.26 239 TYR B N 1
ATOM 4871 C CA . TYR B 1 214 ? 16.605 -17.694 -36.575 1.00 17.54 239 TYR B CA 1
ATOM 4872 C C . TYR B 1 214 ? 17.894 -17.604 -37.401 1.00 17.90 239 TYR B C 1
ATOM 4873 O O . TYR B 1 214 ? 17.868 -17.444 -38.609 1.00 17.74 239 TYR B O 1
ATOM 4882 N N . LEU B 1 215 ? 19.024 -17.728 -36.725 1.00 18.55 240 LEU B N 1
ATOM 4883 C CA . LEU B 1 215 ? 20.291 -17.740 -37.399 1.00 18.94 240 LEU B CA 1
ATOM 4884 C C . LEU B 1 215 ? 20.340 -18.783 -38.508 1.00 19.53 240 LEU B C 1
ATOM 4885 O O . LEU B 1 215 ? 20.447 -18.410 -39.676 1.00 20.60 240 LEU B O 1
ATOM 4890 N N . ASN B 1 216 ? 20.213 -20.067 -38.181 1.00 19.68 241 ASN B N 1
ATOM 4891 C CA . ASN B 1 216 ? 20.226 -21.112 -39.239 1.00 20.02 241 ASN B CA 1
ATOM 4892 C C . ASN B 1 216 ? 19.381 -20.805 -40.493 1.00 20.01 241 ASN B C 1
ATOM 4893 O O . ASN B 1 216 ? 19.900 -20.926 -41.591 1.00 21.33 241 ASN B O 1
ATOM 4898 N N . THR B 1 217 ? 18.124 -20.384 -40.332 1.00 19.28 242 THR B N 1
ATOM 4899 C CA . THR B 1 217 ? 17.258 -20.075 -41.462 1.00 18.03 242 THR B CA 1
ATOM 4900 C C . THR B 1 217 ? 17.851 -18.942 -42.283 1.00 18.17 242 THR B C 1
ATOM 4901 O O . THR B 1 217 ? 17.872 -19.004 -43.507 1.00 17.73 242 THR B O 1
ATOM 4905 N N . VAL B 1 218 ? 18.345 -17.922 -41.597 1.00 18.39 243 VAL B N 1
ATOM 4906 C CA . VAL B 1 218 ? 18.775 -16.704 -42.254 1.00 19.41 243 VAL B CA 1
ATOM 4907 C C . VAL B 1 218 ? 20.133 -16.977 -42.909 1.00 19.98 243 VAL B C 1
ATOM 4908 O O . VAL B 1 218 ? 20.373 -16.588 -44.060 1.00 19.71 243 VAL B O 1
ATOM 4912 N N . ALA B 1 219 ? 20.981 -17.711 -42.197 1.00 21.06 244 ALA B N 1
ATOM 4913 C CA . ALA B 1 219 ? 22.227 -18.232 -42.765 1.00 21.91 244 ALA B CA 1
ATOM 4914 C C . ALA B 1 219 ? 22.002 -19.040 -44.028 1.00 22.58 244 ALA B C 1
ATOM 4915 O O . ALA B 1 219 ? 22.787 -18.916 -44.960 1.00 24.50 244 ALA B O 1
ATOM 4917 N N . ALA B 1 220 ? 20.956 -19.859 -44.082 1.00 22.14 245 ALA B N 1
ATOM 4918 C CA . ALA B 1 220 ? 20.721 -20.695 -45.261 1.00 22.66 245 ALA B CA 1
ATOM 4919 C C . ALA B 1 220 ? 20.240 -19.844 -46.414 1.00 23.11 245 ALA B C 1
ATOM 4920 O O . ALA B 1 220 ? 20.621 -20.058 -47.560 1.00 23.64 245 ALA B O 1
ATOM 4922 N N . ASN B 1 221 ? 19.368 -18.896 -46.095 1.00 23.71 246 ASN B N 1
ATOM 4923 C CA . ASN B 1 221 ? 18.816 -17.972 -47.069 1.00 23.92 246 ASN B CA 1
ATOM 4924 C C . ASN B 1 221 ? 19.868 -17.110 -47.776 1.00 23.56 246 ASN B C 1
ATOM 4925 O O . ASN B 1 221 ? 19.697 -16.755 -48.938 1.00 23.29 246 ASN B O 1
ATOM 4930 N N . ARG B 1 222 ? 20.951 -16.792 -47.063 1.00 23.19 247 ARG B N 1
ATOM 4931 C CA . ARG B 1 222 ? 21.991 -15.877 -47.551 1.00 22.74 247 ARG B CA 1
ATOM 4932 C C . ARG B 1 222 ? 23.277 -16.632 -47.936 1.00 23.53 247 ARG B C 1
ATOM 4933 O O . ARG B 1 222 ? 24.280 -16.019 -48.293 1.00 23.41 247 ARG B O 1
ATOM 4941 N N . GLN B 1 223 ? 23.219 -17.963 -47.854 1.00 24.08 248 GLN B N 1
ATOM 4942 C CA . GLN B 1 223 ? 24.341 -18.857 -48.112 1.00 25.10 248 GLN B CA 1
ATOM 4943 C C . GLN B 1 223 ? 25.624 -18.369 -47.466 1.00 25.72 248 GLN B C 1
ATOM 4944 O O . GLN B 1 223 ? 26.681 -18.388 -48.085 1.00 27.21 248 GLN B O 1
ATOM 4950 N N . ILE B 1 224 ? 25.549 -17.918 -46.223 1.00 25.74 249 ILE B N 1
ATOM 4951 C CA . ILE B 1 224 ? 26.772 -17.627 -45.451 1.00 24.78 249 ILE B CA 1
ATOM 4952 C C . ILE B 1 224 ? 26.646 -18.398 -44.151 1.00 24.32 249 ILE B C 1
ATOM 4953 O O . ILE B 1 224 ? 25.546 -18.807 -43.791 1.00 24.58 249 ILE B O 1
ATOM 4958 N N . PRO B 1 225 ? 27.746 -18.575 -43.415 1.00 24.20 250 PRO B N 1
ATOM 4959 C CA . PRO B 1 225 ? 27.567 -19.316 -42.163 1.00 23.71 250 PRO B CA 1
ATOM 4960 C C . PRO B 1 225 ? 26.865 -18.454 -41.099 1.00 23.59 250 PRO B C 1
ATOM 4961 O O . PRO B 1 225 ? 27.043 -17.236 -41.081 1.00 22.63 250 PRO B O 1
ATOM 4965 N N . ALA B 1 226 ? 26.084 -19.107 -40.231 1.00 23.91 251 ALA B N 1
ATOM 4966 C CA . ALA B 1 226 ? 25.389 -18.485 -39.094 1.00 24.45 251 ALA B CA 1
ATOM 4967 C C . ALA B 1 226 ? 26.188 -17.433 -38.313 1.00 25.05 251 ALA B C 1
ATOM 4968 O O . ALA B 1 226 ? 25.682 -16.364 -38.042 1.00 23.93 251 ALA B O 1
ATOM 4970 N N . GLU B 1 227 ? 27.434 -17.738 -37.952 1.00 26.98 252 GLU B N 1
ATOM 4971 C CA . GLU B 1 227 ? 28.228 -16.815 -37.138 1.00 29.47 252 GLU B CA 1
ATOM 4972 C C . GLU B 1 227 ? 28.593 -15.544 -37.909 1.00 29.80 252 GLU B C 1
ATOM 4973 O O . GLU B 1 227 ? 29.066 -14.579 -37.322 1.00 30.26 252 GLU B O 1
ATOM 4979 N N . GLN B 1 228 ? 28.343 -15.546 -39.219 1.00 29.89 253 GLN B N 1
ATOM 4980 C CA . GLN B 1 228 ? 28.608 -14.400 -40.061 1.00 29.55 253 GLN B CA 1
ATOM 4981 C C . GLN B 1 228 ? 27.374 -13.520 -40.060 1.00 29.51 253 GLN B C 1
ATOM 4982 O O . GLN B 1 228 ? 27.484 -12.296 -40.123 1.00 30.42 253 GLN B O 1
ATOM 4988 N N . VAL B 1 229 ? 26.195 -14.134 -39.999 1.00 29.09 254 VAL B N 1
ATOM 4989 C CA . VAL B 1 229 ? 24.945 -13.378 -39.879 1.00 28.25 254 VAL B CA 1
ATOM 4990 C C . VAL B 1 229 ? 24.984 -12.469 -38.637 1.00 27.42 254 VAL B C 1
ATOM 4991 O O . VAL B 1 229 ? 24.757 -11.271 -38.722 1.00 28.02 254 VAL B O 1
ATOM 4995 N N . PHE B 1 230 ? 25.319 -13.027 -37.493 1.00 26.29 255 PHE B N 1
ATOM 4996 C CA . PHE B 1 230 ? 25.435 -12.229 -36.285 1.00 25.38 255 PHE B CA 1
ATOM 4997 C C . PHE B 1 230 ? 26.524 -12.845 -35.397 1.00 24.74 255 PHE B C 1
ATOM 4998 O O . PHE B 1 230 ? 26.317 -13.883 -34.783 1.00 24.42 255 PHE B O 1
ATOM 5006 N N . PRO B 1 231 ? 27.705 -12.229 -35.366 1.00 24.53 256 PRO B N 1
ATOM 5007 C CA . PRO B 1 231 ? 28.849 -12.789 -34.616 1.00 24.79 256 PRO B CA 1
ATOM 5008 C C . PRO B 1 231 ? 28.848 -12.628 -33.086 1.00 25.03 256 PRO B C 1
ATOM 5009 O O . PRO B 1 231 ? 29.795 -13.032 -32.455 1.00 24.53 256 PRO B O 1
ATOM 5013 N N . GLY B 1 232 ? 27.794 -12.075 -32.492 1.00 26.44 257 GLY B N 1
ATOM 5014 C CA . GLY B 1 232 ? 27.824 -11.689 -31.070 1.00 27.75 257 GLY B CA 1
ATOM 5015 C C . GLY B 1 232 ? 28.203 -10.218 -30.876 1.00 28.67 257 GLY B C 1
ATOM 5016 O O . GLY B 1 232 ? 28.598 -9.528 -31.813 1.00 28.76 257 GLY B O 1
ATOM 5017 N N . ALA B 1 233 ? 28.084 -9.717 -29.661 1.00 29.52 258 ALA B N 1
ATOM 5018 C CA . ALA B 1 233 ? 28.268 -8.287 -29.476 1.00 30.76 258 ALA B CA 1
ATOM 5019 C C . ALA B 1 233 ? 29.681 -7.858 -29.857 1.00 31.76 258 ALA B C 1
ATOM 5020 O O . ALA B 1 233 ? 29.828 -6.933 -30.640 1.00 32.19 258 ALA B O 1
ATOM 5022 N N . GLN B 1 234 ? 30.700 -8.534 -29.314 1.00 33.15 259 GLN B N 1
ATOM 5023 C CA . GLN B 1 234 ? 32.102 -8.239 -29.614 1.00 34.75 259 GLN B CA 1
ATOM 5024 C C . GLN B 1 234 ? 32.346 -8.165 -31.122 1.00 35.32 259 GLN B C 1
ATOM 5025 O O . GLN B 1 234 ? 32.876 -7.178 -31.618 1.00 35.79 259 GLN B O 1
ATOM 5031 N N . GLY B 1 235 ? 31.940 -9.208 -31.845 1.00 35.81 260 GLY B N 1
ATOM 5032 C CA . GLY B 1 235 ? 32.177 -9.309 -33.278 1.00 36.09 260 GLY B CA 1
ATOM 5033 C C . GLY B 1 235 ? 31.479 -8.240 -34.083 1.00 36.35 260 GLY B C 1
ATOM 5034 O O . GLY B 1 235 ? 32.009 -7.753 -35.100 1.00 36.54 260 GLY B O 1
ATOM 5035 N N . LEU B 1 236 ? 30.281 -7.884 -33.644 1.00 36.30 261 LEU B N 1
ATOM 5036 C CA . LEU B 1 236 ? 29.509 -6.915 -34.368 1.00 36.90 261 LEU B CA 1
ATOM 5037 C C . LEU B 1 236 ? 30.174 -5.562 -34.204 1.00 38.43 261 LEU B C 1
ATOM 5038 O O . LEU B 1 236 ? 30.346 -4.838 -35.160 1.00 38.72 261 LEU B O 1
ATOM 5043 N N . LEU B 1 237 ? 30.561 -5.244 -32.980 1.00 40.39 262 LEU B N 1
ATOM 5044 C CA . LEU B 1 237 ? 31.223 -3.988 -32.673 1.00 42.33 262 LEU B CA 1
ATOM 5045 C C . LEU B 1 237 ? 32.595 -3.829 -33.366 1.00 43.63 262 LEU B C 1
ATOM 5046 O O . LEU B 1 237 ? 32.945 -2.713 -33.770 1.00 43.75 262 LEU B O 1
ATOM 5051 N N . GLU B 1 238 ? 33.352 -4.927 -33.491 1.00 45.09 263 GLU B N 1
ATOM 5052 C CA . GLU B 1 238 ? 34.642 -4.918 -34.199 1.00 46.93 263 GLU B CA 1
ATOM 5053 C C . GLU B 1 238 ? 34.377 -4.701 -35.687 1.00 47.84 263 GLU B C 1
ATOM 5054 O O . GLU B 1 238 ? 34.945 -3.797 -36.298 1.00 48.47 263 GLU B O 1
ATOM 5060 N N . GLY B 1 239 ? 33.506 -5.526 -36.265 1.00 48.33 264 GLY B N 1
ATOM 5061 C CA . GLY B 1 239 ? 33.168 -5.411 -37.677 1.00 48.64 264 GLY B CA 1
ATOM 5062 C C . GLY B 1 239 ? 32.686 -4.034 -38.057 1.00 48.55 264 GLY B C 1
ATOM 5063 O O . GLY B 1 239 ? 32.817 -3.631 -39.201 1.00 49.06 264 GLY B O 1
ATOM 5064 N N . LEU B 1 240 ? 32.139 -3.314 -37.086 1.00 49.01 265 LEU B N 1
ATOM 5065 C CA . LEU B 1 240 ? 31.527 -1.997 -37.304 1.00 49.43 265 LEU B CA 1
ATOM 5066 C C . LEU B 1 240 ? 32.573 -0.901 -37.043 1.00 50.35 265 LEU B C 1
ATOM 5067 O O . LEU B 1 240 ? 32.308 0.302 -37.129 1.00 50.35 265 LEU B O 1
ATOM 5072 N N . THR B 1 241 ? 33.784 -1.363 -36.759 1.00 51.38 266 THR B N 1
ATOM 5073 C CA . THR B 1 241 ? 34.926 -0.532 -36.409 1.00 52.17 266 THR B CA 1
ATOM 5074 C C . THR B 1 241 ? 35.967 -0.614 -37.541 1.00 52.32 266 THR B C 1
ATOM 5075 O O . THR B 1 241 ? 36.609 0.396 -37.862 1.00 52.98 266 THR B O 1
ATOM 5079 N N . LYS B 1 242 ? 36.098 -1.793 -38.161 1.00 51.86 267 LYS B N 1
ATOM 5080 C CA . LYS B 1 242 ? 36.795 -1.954 -39.452 1.00 51.30 267 LYS B CA 1
ATOM 5081 C C . LYS B 1 242 ? 36.038 -1.251 -40.585 1.00 50.63 267 LYS B C 1
ATOM 5082 O O . LYS B 1 242 ? 36.166 -1.664 -41.736 1.00 50.53 267 LYS B O 1
ATOM 5088 N N . THR B 1 243 ? 35.275 -0.196 -40.262 1.00 49.94 268 THR B N 1
ATOM 5089 C CA . THR B 1 243 ? 34.257 0.378 -41.168 1.00 49.26 268 THR B CA 1
ATOM 5090 C C . THR B 1 243 ? 33.761 1.810 -40.766 1.00 48.74 268 THR B C 1
ATOM 5091 O O . THR B 1 243 ? 32.856 2.376 -41.401 1.00 48.69 268 THR B O 1
ATOM 5095 N N . GLY B 1 244 ? 34.354 2.386 -39.713 1.00 47.88 269 GLY B N 1
ATOM 5096 C CA . GLY B 1 244 ? 34.055 3.767 -39.287 1.00 46.25 269 GLY B CA 1
ATOM 5097 C C . GLY B 1 244 ? 32.661 3.994 -38.721 1.00 45.67 269 GLY B C 1
ATOM 5098 O O . GLY B 1 244 ? 32.160 5.131 -38.699 1.00 45.47 269 GLY B O 1
ATOM 5099 N N . GLY B 1 245 ? 32.022 2.906 -38.271 1.00 44.72 270 GLY B N 1
ATOM 5100 C CA . GLY B 1 245 ? 30.642 2.964 -37.772 1.00 42.61 270 GLY B CA 1
ATOM 5101 C C . GLY B 1 245 ? 29.591 2.954 -38.866 1.00 41.31 270 GLY B C 1
ATOM 5102 O O . GLY B 1 245 ? 28.416 3.278 -38.621 1.00 41.08 270 GLY B O 1
ATOM 5103 N N . ASP B 1 246 ? 30.013 2.591 -40.076 1.00 40.07 271 ASP B N 1
ATOM 5104 C CA . ASP B 1 246 ? 29.112 2.543 -41.218 1.00 38.80 271 ASP B CA 1
ATOM 5105 C C . ASP B 1 246 ? 28.363 1.208 -41.189 1.00 37.39 271 ASP B C 1
ATOM 5106 O O . ASP B 1 246 ? 28.940 0.155 -41.444 1.00 36.53 271 ASP B O 1
ATOM 5111 N N . THR B 1 247 ? 27.073 1.272 -40.883 1.00 35.92 272 THR B N 1
ATOM 5112 C CA . THR B 1 247 ? 26.256 0.072 -40.767 1.00 34.77 272 THR B CA 1
ATOM 5113 C C . THR B 1 247 ? 25.857 -0.602 -42.105 1.00 34.02 272 THR B C 1
ATOM 5114 O O . THR B 1 247 ? 25.805 -1.840 -42.176 1.00 32.91 272 THR B O 1
ATOM 5118 N N . ALA B 1 248 ? 25.582 0.195 -43.141 1.00 33.03 273 ALA B N 1
ATOM 5119 C CA . ALA B 1 248 ? 25.342 -0.357 -44.483 1.00 32.74 273 ALA B CA 1
ATOM 5120 C C . ALA B 1 248 ? 26.578 -1.071 -45.061 1.00 32.38 273 ALA B C 1
ATOM 5121 O O . ALA B 1 248 ? 26.475 -2.139 -45.645 1.00 31.48 273 ALA B O 1
ATOM 5123 N N . LYS B 1 249 ? 27.753 -0.497 -44.851 1.00 32.68 274 LYS B N 1
ATOM 5124 C CA . LYS B 1 249 ? 28.991 -1.105 -45.357 1.00 33.25 274 LYS B CA 1
ATOM 5125 C C . LYS B 1 249 ? 29.329 -2.400 -44.631 1.00 32.32 274 LYS B C 1
ATOM 5126 O O . LYS B 1 249 ? 29.974 -3.280 -45.185 1.00 32.80 274 LYS B O 1
ATOM 5132 N N . TYR B 1 250 ? 28.911 -2.493 -43.374 1.00 31.78 275 TYR B N 1
ATOM 5133 C CA . TYR B 1 250 ? 29.045 -3.715 -42.588 1.00 30.37 275 TYR B CA 1
ATOM 5134 C C . TYR B 1 250 ? 28.124 -4.778 -43.176 1.00 29.88 275 TYR B C 1
ATOM 5135 O O . TYR B 1 250 ? 28.521 -5.921 -43.332 1.00 30.19 275 TYR B O 1
ATOM 5144 N N . ALA B 1 251 ? 26.899 -4.378 -43.490 1.00 29.13 276 ALA B N 1
ATOM 5145 C CA . ALA B 1 251 ? 25.899 -5.253 -44.025 1.00 29.61 276 ALA B CA 1
ATOM 5146 C C . ALA B 1 251 ? 26.293 -5.792 -45.408 1.00 30.77 276 ALA B C 1
ATOM 5147 O O . ALA B 1 251 ? 26.182 -6.999 -45.661 1.00 30.13 276 ALA B O 1
ATOM 5149 N N . LEU B 1 252 ? 26.767 -4.907 -46.289 1.00 32.20 277 LEU B N 1
ATOM 5150 C CA . LEU B 1 252 ? 27.233 -5.332 -47.607 1.00 33.34 277 LEU B CA 1
ATOM 5151 C C . LEU B 1 252 ? 28.505 -6.208 -47.568 1.00 34.45 277 LEU B C 1
ATOM 5152 O O . LEU B 1 252 ? 28.564 -7.230 -48.262 1.00 35.01 277 LEU B O 1
ATOM 5157 N N . GLU B 1 253 ? 29.493 -5.858 -46.753 1.00 35.31 278 GLU B N 1
ATOM 5158 C CA . GLU B 1 253 ? 30.749 -6.626 -46.750 1.00 37.63 278 GLU B CA 1
ATOM 5159 C C . GLU B 1 253 ? 30.606 -8.045 -46.185 1.00 37.05 278 GLU B C 1
ATOM 5160 O O . GLU B 1 253 ? 31.340 -8.964 -46.582 1.00 37.73 278 GLU B O 1
ATOM 5166 N N . ASN B 1 254 ? 29.674 -8.216 -45.247 1.00 36.35 279 ASN B N 1
ATOM 5167 C CA . ASN B 1 254 ? 29.420 -9.509 -44.615 1.00 34.95 279 ASN B CA 1
ATOM 5168 C C . ASN B 1 254 ? 28.262 -10.261 -45.290 1.00 34.79 279 ASN B C 1
ATOM 5169 O O . ASN B 1 254 ? 27.860 -11.351 -44.840 1.00 35.16 279 ASN B O 1
ATOM 5174 N N . LYS B 1 255 ? 27.738 -9.688 -46.373 1.00 33.52 280 LYS B N 1
ATOM 5175 C CA . LYS B 1 255 ? 26.784 -10.402 -47.225 1.00 32.85 280 LYS B CA 1
ATOM 5176 C C . LYS B 1 255 ? 25.347 -10.529 -46.648 1.00 31.27 280 LYS B C 1
ATOM 5177 O O . LYS B 1 255 ? 24.544 -11.342 -47.120 1.00 31.00 280 LYS B O 1
ATOM 5183 N N . LEU B 1 256 ? 25.012 -9.710 -45.654 1.00 29.61 281 LEU B N 1
ATOM 5184 C CA . LEU B 1 256 ? 23.635 -9.645 -45.174 1.00 28.29 281 LEU B CA 1
ATOM 5185 C C . LEU B 1 256 ? 22.729 -9.062 -46.245 1.00 27.99 281 LEU B C 1
ATOM 5186 O O . LEU B 1 256 ? 21.533 -9.303 -46.265 1.00 28.35 281 LEU B O 1
ATOM 5191 N N . VAL B 1 257 ? 23.329 -8.306 -47.154 1.00 27.80 282 VAL B N 1
ATOM 5192 C CA . VAL B 1 257 ? 22.630 -7.453 -48.109 1.00 27.22 282 VAL B CA 1
ATOM 5193 C C . VAL B 1 257 ? 23.377 -7.579 -49.453 1.00 26.94 282 VAL B C 1
ATOM 5194 O O . VAL B 1 257 ? 24.566 -7.899 -49.468 1.00 26.40 282 VAL B O 1
ATOM 5198 N N . ASP B 1 258 ? 22.683 -7.367 -50.566 1.00 27.30 283 ASP B N 1
ATOM 5199 C CA . ASP B 1 258 ? 23.269 -7.642 -51.906 1.00 28.22 283 ASP B CA 1
ATOM 5200 C C . ASP B 1 258 ? 23.801 -6.383 -52.596 1.00 28.81 283 ASP B C 1
ATOM 5201 O O . ASP B 1 258 ? 24.836 -6.439 -53.304 1.00 28.01 283 ASP B O 1
ATOM 5206 N N . ALA B 1 259 ? 23.076 -5.267 -52.384 1.00 28.97 284 ALA B N 1
ATOM 5207 C CA . ALA B 1 259 ? 23.513 -3.949 -52.799 1.00 29.59 284 ALA B CA 1
ATOM 5208 C C . ALA B 1 259 ? 22.998 -2.793 -51.906 1.00 30.07 284 ALA B C 1
ATOM 5209 O O . ALA B 1 259 ? 21.847 -2.819 -51.413 1.00 29.42 284 ALA B O 1
ATOM 5211 N N . LEU B 1 260 ? 23.883 -1.797 -51.719 1.00 30.41 285 LEU B N 1
ATOM 5212 C CA . LEU B 1 260 ? 23.566 -0.485 -51.121 1.00 31.23 285 LEU B CA 1
ATOM 5213 C C . LEU B 1 260 ? 23.116 0.448 -52.213 1.00 31.73 285 LEU B C 1
ATOM 5214 O O . LEU B 1 260 ? 23.816 0.600 -53.204 1.00 32.47 285 LEU B O 1
ATOM 5219 N N . ALA B 1 261 ? 21.964 1.080 -52.054 1.00 32.23 286 ALA B N 1
ATOM 5220 C CA . ALA B 1 261 ? 21.461 1.879 -53.133 1.00 33.49 286 ALA B CA 1
ATOM 5221 C C . ALA B 1 261 ? 20.460 2.974 -52.732 1.00 35.14 286 ALA B C 1
ATOM 5222 O O . ALA B 1 261 ? 19.510 2.734 -51.979 1.00 34.83 286 ALA B O 1
ATOM 5224 N N . SER B 1 262 ? 20.693 4.178 -53.261 1.00 37.27 287 SER B N 1
ATOM 5225 C CA . SER B 1 262 ? 19.748 5.292 -53.154 1.00 39.47 287 SER B CA 1
ATOM 5226 C C . SER B 1 262 ? 18.331 4.766 -53.394 1.00 40.36 287 SER B C 1
ATOM 5227 O O . SER B 1 262 ? 18.160 3.686 -53.965 1.00 40.84 287 SER B O 1
ATOM 5230 N N . SER B 1 263 ? 17.338 5.531 -52.950 1.00 41.40 288 SER B N 1
ATOM 5231 C CA . SER B 1 263 ? 15.929 5.234 -53.177 1.00 42.34 288 SER B CA 1
ATOM 5232 C C . SER B 1 263 ? 15.560 5.356 -54.643 1.00 42.73 288 SER B C 1
ATOM 5233 O O . SER B 1 263 ? 14.672 4.662 -55.122 1.00 42.66 288 SER B O 1
ATOM 5236 N N . ALA B 1 264 ? 16.229 6.273 -55.338 1.00 43.70 289 ALA B N 1
ATOM 5237 C CA . ALA B 1 264 ? 16.010 6.498 -56.769 1.00 44.21 289 ALA B CA 1
ATOM 5238 C C . ALA B 1 264 ? 16.776 5.486 -57.630 1.00 44.21 289 ALA B C 1
ATOM 5239 O O . ALA B 1 264 ? 16.279 5.071 -58.680 1.00 43.83 289 ALA B O 1
ATOM 5241 N N . GLU B 1 265 ? 17.981 5.115 -57.185 1.00 44.33 290 GLU B N 1
ATOM 5242 C CA . GLU B 1 265 ? 18.721 3.978 -57.750 1.00 45.36 290 GLU B CA 1
ATOM 5243 C C . GLU B 1 265 ? 17.973 2.641 -57.598 1.00 45.04 290 GLU B C 1
ATOM 5244 O O . GLU B 1 265 ? 18.271 1.682 -58.312 1.00 45.65 290 GLU B O 1
ATOM 5250 N N . ILE B 1 266 ? 17.016 2.570 -56.674 1.00 44.30 291 ILE B N 1
ATOM 5251 C CA . ILE B 1 266 ? 16.211 1.373 -56.511 1.00 43.55 291 ILE B CA 1
ATOM 5252 C C . ILE B 1 266 ? 15.023 1.439 -57.436 1.00 43.83 291 ILE B C 1
ATOM 5253 O O . ILE B 1 266 ? 14.654 0.444 -58.054 1.00 44.05 291 ILE B O 1
ATOM 5258 N N . GLU B 1 267 ? 14.432 2.621 -57.526 1.00 44.14 292 GLU B N 1
ATOM 5259 C CA . GLU B 1 267 ? 13.298 2.874 -58.413 1.00 45.04 292 GLU B CA 1
ATOM 5260 C C . GLU B 1 267 ? 13.697 2.707 -59.888 1.00 45.02 292 GLU B C 1
ATOM 5261 O O . GLU B 1 267 ? 12.844 2.450 -60.742 1.00 45.14 292 GLU B O 1
ATOM 5267 N N . LYS B 1 268 ? 14.990 2.848 -60.182 1.00 44.90 293 LYS B N 1
ATOM 5268 C CA . LYS B 1 268 ? 15.446 2.759 -61.560 1.00 45.35 293 LYS B CA 1
ATOM 5269 C C . LYS B 1 268 ? 15.636 1.306 -61.939 1.00 44.54 293 LYS B C 1
ATOM 5270 O O . LYS B 1 268 ? 15.242 0.902 -63.033 1.00 44.49 293 LYS B O 1
ATOM 5276 N N . ALA B 1 269 ? 16.256 0.539 -61.040 1.00 43.47 294 ALA B N 1
ATOM 5277 C CA . ALA B 1 269 ? 16.409 -0.901 -61.224 1.00 42.40 294 ALA B CA 1
ATOM 5278 C C . ALA B 1 269 ? 15.088 -1.665 -61.082 1.00 41.69 294 ALA B C 1
ATOM 5279 O O . ALA B 1 269 ? 14.929 -2.710 -61.696 1.00 41.32 294 ALA B O 1
ATOM 5281 N N . LEU B 1 270 ? 14.140 -1.140 -60.306 1.00 41.03 295 LEU B N 1
ATOM 5282 C CA . LEU B 1 270 ? 12.826 -1.786 -60.198 1.00 40.79 295 LEU B CA 1
ATOM 5283 C C . LEU B 1 270 ? 11.950 -1.544 -61.412 1.00 40.78 295 LEU B C 1
ATOM 5284 O O . LEU B 1 270 ? 11.246 -2.448 -61.843 1.00 41.06 295 LEU B O 1
ATOM 5289 N N . THR B 1 271 ? 11.971 -0.333 -61.965 1.00 41.27 296 THR B N 1
ATOM 5290 C CA . THR B 1 271 ? 11.435 -0.133 -63.323 1.00 41.56 296 THR B CA 1
ATOM 5291 C C . THR B 1 271 ? 12.511 -0.766 -64.186 1.00 41.69 296 THR B C 1
ATOM 5292 O O . THR B 1 271 ? 13.617 -1.006 -63.712 1.00 42.32 296 THR B O 1
ATOM 5296 N N . LYS B 1 272 ? 12.240 -1.107 -65.421 1.00 41.56 297 LYS B N 1
ATOM 5297 C CA . LYS B 1 272 ? 13.281 -1.863 -66.111 1.00 42.43 297 LYS B CA 1
ATOM 5298 C C . LYS B 1 272 ? 13.025 -3.348 -65.924 1.00 42.34 297 LYS B C 1
ATOM 5299 O O . LYS B 1 272 ? 12.775 -4.035 -66.907 1.00 42.69 297 LYS B O 1
ATOM 5305 N N . GLU B 1 273 ? 13.084 -3.841 -64.680 1.00 42.29 298 GLU B N 1
ATOM 5306 C CA . GLU B 1 273 ? 12.731 -5.233 -64.411 1.00 41.90 298 GLU B CA 1
ATOM 5307 C C . GLU B 1 273 ? 11.241 -5.405 -64.563 1.00 41.57 298 GLU B C 1
ATOM 5308 O O . GLU B 1 273 ? 10.792 -6.333 -65.245 1.00 41.53 298 GLU B O 1
ATOM 5314 N N . PHE B 1 274 ? 10.471 -4.502 -63.967 1.00 41.16 299 PHE B N 1
ATOM 5315 C CA . PHE B 1 274 ? 9.017 -4.624 -64.042 1.00 41.02 299 PHE B CA 1
ATOM 5316 C C . PHE B 1 274 ? 8.390 -3.675 -65.040 1.00 41.29 299 PHE B C 1
ATOM 5317 O O . PHE B 1 274 ? 7.232 -3.843 -65.395 1.00 40.69 299 PHE B O 1
ATOM 5325 N N . GLY B 1 275 ? 9.170 -2.694 -65.506 1.00 42.58 300 GLY B N 1
ATOM 5326 C CA . GLY B 1 275 ? 8.692 -1.675 -66.455 1.00 44.11 300 GLY B CA 1
ATOM 5327 C C . GLY B 1 275 ? 8.060 -0.439 -65.819 1.00 45.47 300 GLY B C 1
ATOM 5328 O O . GLY B 1 275 ? 7.831 -0.400 -64.614 1.00 45.81 300 GLY B O 1
ATOM 5329 N N . TRP B 1 276 ? 7.771 0.577 -66.631 1.00 46.82 301 TRP B N 1
ATOM 5330 C CA . TRP B 1 276 ? 7.185 1.820 -66.146 1.00 47.74 301 TRP B CA 1
ATOM 5331 C C . TRP B 1 276 ? 5.706 1.905 -66.478 1.00 48.23 301 TRP B C 1
ATOM 5332 O O . TRP B 1 276 ? 5.315 1.531 -67.566 1.00 48.45 301 TRP B O 1
ATOM 5343 N N . SER B 1 277 ? 4.890 2.398 -65.546 1.00 49.15 302 SER B N 1
ATOM 5344 C CA . SER B 1 277 ? 3.485 2.711 -65.824 1.00 50.30 302 SER B CA 1
ATOM 5345 C C . SER B 1 277 ? 3.186 4.217 -65.962 1.00 51.67 302 SER B C 1
ATOM 5346 O O . SER B 1 277 ? 3.095 4.939 -64.971 1.00 51.68 302 SER B O 1
ATOM 5349 N N . LYS B 1 278 ? 2.984 4.675 -67.194 1.00 53.30 303 LYS B N 1
ATOM 5350 C CA . LYS B 1 278 ? 2.677 6.081 -67.456 1.00 54.50 303 LYS B CA 1
ATOM 5351 C C . LYS B 1 278 ? 1.435 6.548 -66.669 1.00 54.53 303 LYS B C 1
ATOM 5352 O O . LYS B 1 278 ? 1.339 7.716 -66.289 1.00 54.68 303 LYS B O 1
ATOM 5358 N N . THR B 1 279 ? 0.519 5.619 -66.391 1.00 54.97 304 THR B N 1
ATOM 5359 C CA . THR B 1 279 ? -0.706 5.887 -65.608 1.00 54.91 304 THR B CA 1
ATOM 5360 C C . THR B 1 279 ? -0.435 6.160 -64.115 1.00 55.00 304 THR B C 1
ATOM 5361 O O . THR B 1 279 ? -0.920 7.160 -63.564 1.00 55.40 304 THR B O 1
ATOM 5365 N N . ASP B 1 280 ? 0.314 5.264 -63.467 1.00 54.44 305 ASP B N 1
ATOM 5366 C CA . ASP B 1 280 ? 0.597 5.357 -62.033 1.00 53.85 305 ASP B CA 1
ATOM 5367 C C . ASP B 1 280 ? 1.844 6.191 -61.775 1.00 53.00 305 ASP B C 1
ATOM 5368 O O . ASP B 1 280 ? 2.082 6.657 -60.656 1.00 52.98 305 ASP B O 1
ATOM 5373 N N . LYS B 1 281 ? 2.633 6.363 -62.831 1.00 51.91 306 LYS B N 1
ATOM 5374 C CA . LYS B 1 281 ? 3.954 7.014 -62.781 1.00 50.80 306 LYS B CA 1
ATOM 5375 C C . LYS B 1 281 ? 4.897 6.358 -61.765 1.00 49.13 306 LYS B C 1
ATOM 5376 O O . LYS B 1 281 ? 5.634 7.037 -61.057 1.00 49.22 306 LYS B O 1
ATOM 5382 N N . ASN B 1 282 ? 4.868 5.033 -61.711 1.00 47.15 307 ASN B N 1
ATOM 5383 C CA . ASN B 1 282 ? 5.877 4.275 -60.988 1.00 45.25 307 ASN B CA 1
ATOM 5384 C C . ASN B 1 282 ? 6.236 3.045 -61.815 1.00 44.14 307 ASN B C 1
ATOM 5385 O O . ASN B 1 282 ? 5.807 2.948 -62.962 1.00 44.39 307 ASN B O 1
ATOM 5390 N N . TYR B 1 283 ? 7.009 2.111 -61.259 1.00 42.31 308 TYR B N 1
ATOM 5391 C CA . TYR B 1 283 ? 7.139 0.793 -61.868 1.00 40.74 308 TYR B CA 1
ATOM 5392 C C . TYR B 1 283 ? 5.816 0.018 -61.851 1.00 40.20 308 TYR B C 1
ATOM 5393 O O . TYR B 1 283 ? 4.960 0.267 -61.002 1.00 39.83 308 TYR B O 1
ATOM 5402 N N . ARG B 1 284 ? 5.615 -0.877 -62.819 1.00 39.44 309 ARG B N 1
ATOM 5403 C CA . ARG B 1 284 ? 4.367 -1.644 -62.844 1.00 39.75 309 ARG B CA 1
ATOM 5404 C C . ARG B 1 284 ? 4.311 -2.533 -61.582 1.00 38.55 309 ARG B C 1
ATOM 5405 O O . ARG B 1 284 ? 5.301 -3.197 -61.230 1.00 38.46 309 ARG B O 1
ATOM 5413 N N . ALA B 1 285 ? 3.170 -2.517 -60.893 1.00 37.14 310 ALA B N 1
ATOM 5414 C CA . ALA B 1 285 ? 3.052 -3.178 -59.600 1.00 36.23 310 ALA B CA 1
ATOM 5415 C C . ALA B 1 285 ? 1.679 -2.961 -59.006 1.00 35.77 310 ALA B C 1
ATOM 5416 O O . ALA B 1 285 ? 1.029 -1.951 -59.258 1.00 35.81 310 ALA B O 1
ATOM 5418 N N . ILE B 1 286 ? 1.250 -3.921 -58.202 1.00 34.96 311 ILE B N 1
ATOM 5419 C CA . ILE B 1 286 ? -0.024 -3.853 -57.525 1.00 34.56 311 ILE B CA 1
ATOM 5420 C C . ILE B 1 286 ? 0.208 -4.337 -56.104 1.00 34.20 311 ILE B C 1
ATOM 5421 O O . ILE B 1 286 ? 0.894 -5.333 -55.885 1.00 33.70 311 ILE B O 1
ATOM 5426 N N . SER B 1 287 ? -0.323 -3.583 -55.149 1.00 34.31 312 SER B N 1
ATOM 5427 C CA . SER B 1 287 ? -0.144 -3.859 -53.730 1.00 34.14 312 SER B CA 1
ATOM 5428 C C . SER B 1 287 ? -0.916 -5.101 -53.355 1.00 33.75 312 SER B C 1
ATOM 5429 O O . SER B 1 287 ? -2.001 -5.376 -53.911 1.00 33.66 312 SER B O 1
ATOM 5432 N N . TYR B 1 288 ? -0.351 -5.827 -52.398 1.00 32.94 313 TYR B N 1
ATOM 5433 C CA . TYR B 1 288 ? -1.016 -6.945 -51.777 1.00 33.06 313 TYR B CA 1
ATOM 5434 C C . TYR B 1 288 ? -2.451 -6.616 -51.408 1.00 33.02 313 TYR B C 1
ATOM 5435 O O . TYR B 1 288 ? -3.356 -7.410 -51.672 1.00 32.87 313 TYR B O 1
ATOM 5444 N N . TYR B 1 289 ? -2.662 -5.435 -50.824 1.00 33.12 314 TYR B N 1
ATOM 5445 C CA . TYR B 1 289 ? -3.991 -5.044 -50.347 1.00 33.62 314 TYR B CA 1
ATOM 5446 C C . TYR B 1 289 ? -5.011 -4.817 -51.476 1.00 34.51 314 TYR B C 1
ATOM 5447 O O . TYR B 1 289 ? -6.212 -4.857 -51.228 1.00 34.63 314 TYR B O 1
ATOM 5456 N N . ASP B 1 290 ? -4.523 -4.601 -52.704 1.00 36.34 315 ASP B N 1
ATOM 5457 C CA . ASP B 1 290 ? -5.365 -4.386 -53.902 1.00 37.71 315 ASP B CA 1
ATOM 5458 C C . ASP B 1 290 ? -5.452 -5.611 -54.824 1.00 38.68 315 ASP B C 1
ATOM 5459 O O . ASP B 1 290 ? -6.335 -5.687 -55.679 1.00 39.32 315 ASP B O 1
ATOM 5464 N N . TYR B 1 291 ? -4.510 -6.542 -54.684 1.00 39.18 316 TYR B N 1
ATOM 5465 C CA . TYR B 1 291 ? -4.501 -7.768 -55.480 1.00 39.34 316 TYR B CA 1
ATOM 5466 C C . TYR B 1 291 ? -5.489 -8.786 -54.917 1.00 39.49 316 TYR B C 1
ATOM 5467 O O . TYR B 1 291 ? -5.240 -9.392 -53.900 1.00 39.69 316 TYR B O 1
ATOM 5476 N N . ALA B 1 292 ? -6.620 -8.968 -55.575 1.00 40.54 317 ALA B N 1
ATOM 5477 C CA . ALA B 1 292 ? -7.654 -9.881 -55.074 1.00 41.52 317 ALA B CA 1
ATOM 5478 C C . ALA B 1 292 ? -7.217 -11.349 -55.044 1.00 42.58 317 ALA B C 1
ATOM 5479 O O . ALA B 1 292 ? -6.765 -11.928 -56.049 1.00 42.26 317 ALA B O 1
ATOM 5481 N N . LEU B 1 293 ? -7.366 -11.950 -53.874 1.00 43.76 318 LEU B N 1
ATOM 5482 C CA . LEU B 1 293 ? -7.182 -13.375 -53.737 1.00 44.82 318 LEU B CA 1
ATOM 5483 C C . LEU B 1 293 ? -8.503 -14.022 -54.097 1.00 46.25 318 LEU B C 1
ATOM 5484 O O . LEU B 1 293 ? -9.545 -13.712 -53.504 1.00 46.31 318 LEU B O 1
ATOM 5489 N N . LYS B 1 294 ? -8.442 -14.902 -55.097 1.00 48.16 319 LYS B N 1
ATOM 5490 C CA . LYS B 1 294 ? -9.612 -15.580 -55.639 1.00 49.50 319 LYS B CA 1
ATOM 5491 C C . LYS B 1 294 ? -10.188 -16.577 -54.632 1.00 50.20 319 LYS B C 1
ATOM 5492 O O . LYS B 1 294 ? -9.461 -17.236 -53.880 1.00 49.86 319 LYS B O 1
ATOM 5498 N N . THR B 1 295 ? -11.512 -16.650 -54.627 1.00 51.37 320 THR B N 1
ATOM 5499 C CA . THR B 1 295 ? -12.257 -17.443 -53.678 1.00 52.91 320 THR B CA 1
ATOM 5500 C C . THR B 1 295 ? -12.440 -18.876 -54.202 1.00 53.93 320 THR B C 1
ATOM 5501 O O . THR B 1 295 ? -13.088 -19.091 -55.242 1.00 53.87 320 THR B O 1
ATOM 5505 N N . PRO B 1 296 ? -11.863 -19.861 -53.477 1.00 54.91 321 PRO B N 1
ATOM 5506 C CA . PRO B 1 296 ? -11.733 -21.237 -53.977 1.00 55.71 321 PRO B CA 1
ATOM 5507 C C . PRO B 1 296 ? -13.089 -21.922 -54.119 1.00 56.47 321 PRO B C 1
ATOM 5508 O O . PRO B 1 296 ? -14.058 -21.506 -53.472 1.00 56.29 321 PRO B O 1
ATOM 5512 N N . ALA B 1 297 ? -13.149 -22.954 -54.965 1.00 57.33 322 ALA B N 1
ATOM 5513 C CA . ALA B 1 297 ? -14.422 -23.601 -55.326 1.00 58.10 322 ALA B CA 1
ATOM 5514 C C . ALA B 1 297 ? -15.025 -24.414 -54.163 1.00 58.43 322 ALA B C 1
ATOM 5515 O O . ALA B 1 297 ? -14.341 -24.676 -53.166 1.00 58.51 322 ALA B O 1
ATOM 5517 N N . ASP B 1 298 ? -16.309 -24.773 -54.272 1.00 58.71 323 ASP B N 1
ATOM 5518 C CA . ASP B 1 298 ? -16.910 -25.765 -53.369 1.00 58.75 323 ASP B CA 1
ATOM 5519 C C . ASP B 1 298 ? -16.846 -27.120 -54.057 1.00 58.65 323 ASP B C 1
ATOM 5520 O O . ASP B 1 298 ? -17.665 -27.425 -54.928 1.00 59.16 323 ASP B O 1
ATOM 5525 N N . THR B 1 299 ? -15.843 -27.914 -53.696 1.00 58.33 324 THR B N 1
ATOM 5526 C CA . THR B 1 299 ? -15.632 -29.218 -54.333 1.00 58.15 324 THR B CA 1
ATOM 5527 C C . THR B 1 299 ? -16.811 -30.181 -54.114 1.00 57.71 324 THR B C 1
ATOM 5528 O O . THR B 1 299 ? -17.485 -30.596 -55.076 1.00 57.95 324 THR B O 1
ATOM 5532 N N . GLY B 1 300 ? -17.054 -30.501 -52.844 1.00 56.75 325 GLY B N 1
ATOM 5533 C CA . GLY B 1 300 ? -17.933 -31.600 -52.450 1.00 55.01 325 GLY B CA 1
ATOM 5534 C C . GLY B 1 300 ? -17.483 -32.231 -51.134 1.00 53.56 325 GLY B C 1
ATOM 5535 O O . GLY B 1 300 ? -18.315 -32.803 -50.414 1.00 54.59 325 GLY B O 1
ATOM 5536 N N . ASP B 1 301 ? -16.181 -32.143 -50.821 1.00 50.83 326 ASP B N 1
ATOM 5537 C CA . ASP B 1 301 ? -15.646 -32.648 -49.549 1.00 47.74 326 ASP B CA 1
ATOM 5538 C C . ASP B 1 301 ? -14.818 -31.582 -48.848 1.00 45.68 326 ASP B C 1
ATOM 5539 O O . ASP B 1 301 ? -13.836 -31.060 -49.396 1.00 45.62 326 ASP B O 1
ATOM 5544 N N . SER B 1 302 ? -15.200 -31.245 -47.626 1.00 42.70 327 SER B N 1
ATOM 5545 C CA . SER B 1 302 ? -14.494 -30.171 -46.965 1.00 39.72 327 SER B CA 1
ATOM 5546 C C . SER B 1 302 ? -13.717 -30.612 -45.737 1.00 37.26 327 SER B C 1
ATOM 5547 O O . SER B 1 302 ? -13.973 -31.662 -45.159 1.00 36.71 327 SER B O 1
ATOM 5550 N N . ILE B 1 303 ? -12.731 -29.809 -45.381 1.00 34.59 328 ILE B N 1
ATOM 5551 C CA . ILE B 1 303 ? -11.975 -30.024 -44.170 1.00 32.41 328 ILE B CA 1
ATOM 5552 C C . ILE B 1 303 ? -12.154 -28.778 -43.324 1.00 31.30 328 ILE B C 1
ATOM 5553 O O . ILE B 1 303 ? -11.854 -27.668 -43.774 1.00 31.09 328 ILE B O 1
ATOM 5558 N N . GLY B 1 304 ? -12.679 -28.966 -42.118 1.00 29.74 329 GLY B N 1
ATOM 5559 C CA . GLY B 1 304 ? -13.009 -27.856 -41.231 1.00 28.25 329 GLY B CA 1
ATOM 5560 C C . GLY B 1 304 ? -11.760 -27.305 -40.566 1.00 27.32 329 GLY B C 1
ATOM 5561 O O . GLY B 1 304 ? -10.920 -28.063 -40.065 1.00 26.81 329 GLY B O 1
ATOM 5562 N N . VAL B 1 305 ? -11.647 -25.981 -40.590 1.00 26.49 330 VAL B N 1
ATOM 5563 C CA . VAL B 1 305 ? -10.553 -25.251 -39.970 1.00 25.87 330 VAL B CA 1
ATOM 5564 C C . VAL B 1 305 ? -11.168 -24.369 -38.867 1.00 25.47 330 VAL B C 1
ATOM 5565 O O . VAL B 1 305 ? -12.002 -23.510 -39.136 1.00 25.21 330 VAL B O 1
ATOM 5569 N N . VAL B 1 306 ? -10.760 -24.646 -37.630 1.00 24.95 331 VAL B N 1
ATOM 5570 C CA . VAL B 1 306 ? -11.244 -24.016 -36.428 1.00 24.42 331 VAL B CA 1
ATOM 5571 C C . VAL B 1 306 ? -10.040 -23.397 -35.731 1.00 24.47 331 VAL B C 1
ATOM 5572 O O . VAL B 1 306 ? -9.042 -24.081 -35.454 1.00 24.14 331 VAL B O 1
ATOM 5576 N N . PHE B 1 307 ? -10.157 -22.114 -35.417 1.00 24.29 332 PHE B N 1
ATOM 5577 C CA . PHE B 1 307 ? -9.085 -21.402 -34.766 1.00 24.74 332 PHE B CA 1
ATOM 5578 C C . PHE B 1 307 ? -9.222 -21.346 -33.246 1.00 25.50 332 PHE B C 1
ATOM 5579 O O . PHE B 1 307 ? -10.322 -21.128 -32.683 1.00 25.88 332 PHE B O 1
ATOM 5587 N N . ALA B 1 308 ? -8.089 -21.549 -32.592 1.00 25.59 333 ALA B N 1
ATOM 5588 C CA . ALA B 1 308 ? -7.994 -21.344 -31.176 1.00 25.95 333 ALA B CA 1
ATOM 5589 C C . ALA B 1 308 ? -6.825 -20.408 -31.022 1.00 25.87 333 ALA B C 1
ATOM 5590 O O . ALA B 1 308 ? -5.678 -20.833 -30.807 1.00 25.33 333 ALA B O 1
ATOM 5592 N N . ASN B 1 309 ? -7.129 -19.124 -31.149 1.00 26.13 334 ASN B N 1
ATOM 5593 C CA . ASN B 1 309 ? -6.112 -18.095 -31.190 1.00 26.57 334 ASN B CA 1
ATOM 5594 C C . ASN B 1 309 ? -6.190 -17.154 -29.995 1.00 27.30 334 ASN B C 1
ATOM 5595 O O . ASN B 1 309 ? -7.157 -16.405 -29.835 1.00 26.82 334 ASN B O 1
ATOM 5600 N N . GLY B 1 310 ? -5.166 -17.189 -29.155 1.00 28.07 335 GLY B N 1
ATOM 5601 C CA . GLY B 1 310 ? -5.173 -16.404 -27.939 1.00 29.19 335 GLY B CA 1
ATOM 5602 C C . GLY B 1 310 ? -5.529 -17.197 -26.688 1.00 30.54 335 GLY B C 1
ATOM 5603 O O . GLY B 1 310 ? -5.769 -18.411 -26.738 1.00 29.96 335 GLY B O 1
ATOM 5604 N N . ALA B 1 311 ? -5.555 -16.481 -25.560 1.00 32.18 336 ALA B N 1
ATOM 5605 C CA . ALA B 1 311 ? -5.846 -17.036 -24.239 1.00 32.91 336 ALA B CA 1
ATOM 5606 C C . ALA B 1 311 ? -7.249 -17.606 -24.224 1.00 33.55 336 ALA B C 1
ATOM 5607 O O . ALA B 1 311 ? -8.154 -17.022 -24.832 1.00 33.77 336 ALA B O 1
ATOM 5609 N N . ILE B 1 312 ? -7.398 -18.762 -23.573 1.00 34.62 337 ILE B N 1
ATOM 5610 C CA . ILE B 1 312 ? -8.663 -19.492 -23.491 1.00 36.09 337 ILE B CA 1
ATOM 5611 C C . ILE B 1 312 ? -9.488 -19.051 -22.261 1.00 37.03 337 ILE B C 1
ATOM 5612 O O . ILE B 1 312 ? -9.125 -19.378 -21.133 1.00 36.81 337 ILE B O 1
ATOM 5617 N N . MET B 1 313 ? -10.583 -18.330 -22.500 1.00 38.67 338 MET B N 1
ATOM 5618 C CA . MET B 1 313 ? -11.512 -17.879 -21.441 1.00 41.09 338 MET B CA 1
ATOM 5619 C C . MET B 1 313 ? -12.771 -18.746 -21.433 1.00 41.46 338 MET B C 1
ATOM 5620 O O . MET B 1 313 ? -13.041 -19.481 -22.396 1.00 40.90 338 MET B O 1
ATOM 5625 N N . ASP B 1 314 ? -13.583 -18.577 -20.386 1.00 42.55 339 ASP B N 1
ATOM 5626 C CA . ASP B 1 314 ? -14.780 -19.395 -20.168 1.00 43.22 339 ASP B CA 1
ATOM 5627 C C . ASP B 1 314 ? -16.033 -19.106 -20.990 1.00 43.74 339 ASP B C 1
ATOM 5628 O O . ASP B 1 314 ? -16.769 -20.023 -21.318 1.00 44.25 339 ASP B O 1
ATOM 5633 N N . GLY B 1 315 ? -16.316 -17.868 -21.335 1.00 44.49 340 GLY B N 1
ATOM 5634 C CA . GLY B 1 315 ? -17.596 -17.644 -22.013 1.00 45.62 340 GLY B CA 1
ATOM 5635 C C . GLY B 1 315 ? -17.641 -17.848 -23.518 1.00 46.54 340 GLY B C 1
ATOM 5636 O O . GLY B 1 315 ? -17.070 -18.798 -24.073 1.00 45.96 340 GLY B O 1
ATOM 5637 N N . GLU B 1 316 ? -18.383 -16.947 -24.157 1.00 47.87 341 GLU B N 1
ATOM 5638 C CA . GLU B 1 316 ? -18.274 -16.661 -25.580 1.00 49.17 341 GLU B CA 1
ATOM 5639 C C . GLU B 1 316 ? -16.925 -15.963 -25.840 1.00 49.56 341 GLU B C 1
ATOM 5640 O O . GLU B 1 316 ? -16.277 -15.445 -24.907 1.00 49.42 341 GLU B O 1
ATOM 5646 N N . GLU B 1 317 ? -16.518 -15.965 -27.110 1.00 49.80 342 GLU B N 1
ATOM 5647 C CA . GLU B 1 317 ? -15.354 -15.241 -27.593 1.00 50.29 342 GLU B CA 1
ATOM 5648 C C . GLU B 1 317 ? -15.496 -13.765 -27.273 1.00 50.51 342 GLU B C 1
ATOM 5649 O O . GLU B 1 317 ? -16.496 -13.128 -27.629 1.00 50.36 342 GLU B O 1
ATOM 5655 N N . THR B 1 318 ? -14.497 -13.235 -26.583 1.00 50.89 343 THR B N 1
ATOM 5656 C CA . THR B 1 318 ? -14.325 -11.794 -26.457 1.00 51.47 343 THR B CA 1
ATOM 5657 C C . THR B 1 318 ? -12.874 -11.380 -26.701 1.00 51.84 343 THR B C 1
ATOM 5658 O O . THR B 1 318 ? -11.945 -12.189 -26.555 1.00 51.94 343 THR B O 1
ATOM 5662 N N . GLN B 1 319 ? -12.715 -10.102 -27.077 1.00 51.79 344 GLN B N 1
ATOM 5663 C CA . GLN B 1 319 ? -11.422 -9.414 -27.185 1.00 51.22 344 GLN B CA 1
ATOM 5664 C C . GLN B 1 319 ? -10.536 -10.038 -28.268 1.00 49.81 344 GLN B C 1
ATOM 5665 O O . GLN B 1 319 ? -10.950 -10.109 -29.426 1.00 49.79 344 GLN B O 1
ATOM 5671 N N . GLY B 1 320 ? -9.326 -10.448 -27.898 1.00 48.57 345 GLY B N 1
ATOM 5672 C CA . GLY B 1 320 ? -8.473 -11.288 -28.742 1.00 46.50 345 GLY B CA 1
ATOM 5673 C C . GLY B 1 320 ? -8.205 -12.557 -27.941 1.00 45.38 345 GLY B C 1
ATOM 5674 O O . GLY B 1 320 ? -7.057 -12.879 -27.591 1.00 45.37 345 GLY B O 1
ATOM 5675 N N . ASN B 1 321 ? -9.287 -13.253 -27.607 1.00 43.55 346 ASN B N 1
ATOM 5676 C CA . ASN B 1 321 ? -9.221 -14.439 -26.770 1.00 41.87 346 ASN B CA 1
ATOM 5677 C C . ASN B 1 321 ? -10.088 -15.564 -27.309 1.00 40.03 346 ASN B C 1
ATOM 5678 O O . ASN B 1 321 ? -10.964 -15.356 -28.159 1.00 40.08 346 ASN B O 1
ATOM 5683 N N . VAL B 1 322 ? -9.837 -16.759 -26.803 1.00 37.34 347 VAL B N 1
ATOM 5684 C CA . VAL B 1 322 ? -10.645 -17.890 -27.164 1.00 35.13 347 VAL B CA 1
ATOM 5685 C C . VAL B 1 322 ? -11.818 -17.988 -26.180 1.00 34.35 347 VAL B C 1
ATOM 5686 O O . VAL B 1 322 ? -11.622 -17.911 -24.963 1.00 34.12 347 VAL B O 1
ATOM 5690 N N . GLY B 1 323 ? -13.027 -18.127 -26.715 1.00 32.99 348 GLY B N 1
ATOM 5691 C CA . GLY B 1 323 ? -14.180 -18.523 -25.916 1.00 32.20 348 GLY B CA 1
ATOM 5692 C C . GLY B 1 323 ? -14.447 -20.023 -25.946 1.00 31.86 348 GLY B C 1
ATOM 5693 O O . GLY B 1 323 ? -14.824 -20.584 -26.970 1.00 31.38 348 GLY B O 1
ATOM 5694 N N . GLY B 1 324 ? -14.255 -20.672 -24.807 1.00 32.18 349 GLY B N 1
ATOM 5695 C CA . GLY B 1 324 ? -14.557 -22.099 -24.645 1.00 32.50 349 GLY B CA 1
ATOM 5696 C C . GLY B 1 324 ? -15.875 -22.538 -25.274 1.00 33.05 349 GLY B C 1
ATOM 5697 O O . GLY B 1 324 ? -15.921 -23.546 -25.976 1.00 33.12 349 GLY B O 1
ATOM 5698 N N . ASP B 1 325 ? -16.950 -21.788 -25.044 1.00 33.06 350 ASP B N 1
ATOM 5699 C CA . ASP B 1 325 ? -18.214 -22.130 -25.683 1.00 33.26 350 ASP B CA 1
ATOM 5700 C C . ASP B 1 325 ? -18.287 -21.774 -27.170 1.00 32.21 350 ASP B C 1
ATOM 5701 O O . ASP B 1 325 ? -18.965 -22.457 -27.934 1.00 32.64 350 ASP B O 1
ATOM 5706 N N . THR B 1 326 ? -17.596 -20.725 -27.597 1.00 31.43 351 THR B N 1
ATOM 5707 C CA . THR B 1 326 ? -17.651 -20.345 -29.018 1.00 30.85 351 THR B CA 1
ATOM 5708 C C . THR B 1 326 ? -16.972 -21.389 -29.908 1.00 30.17 351 THR B C 1
ATOM 5709 O O . THR B 1 326 ? -17.596 -21.930 -30.817 1.00 29.96 351 THR B O 1
ATOM 5713 N N . THR B 1 327 ? -15.699 -21.666 -29.617 1.00 29.34 352 THR B N 1
ATOM 5714 C CA . THR B 1 327 ? -14.915 -22.676 -30.307 1.00 28.71 352 THR B CA 1
ATOM 5715 C C . THR B 1 327 ? -15.637 -24.030 -30.382 1.00 28.55 352 THR B C 1
ATOM 5716 O O . THR B 1 327 ? -15.721 -24.611 -31.468 1.00 27.97 352 THR B O 1
ATOM 5720 N N . ALA B 1 328 ? -16.173 -24.487 -29.243 1.00 28.35 353 ALA B N 1
ATOM 5721 C CA . ALA B 1 328 ? -16.974 -25.713 -29.139 1.00 28.47 353 ALA B CA 1
ATOM 5722 C C . ALA B 1 328 ? -18.154 -25.762 -30.097 1.00 28.87 353 ALA B C 1
ATOM 5723 O O . ALA B 1 328 ? -18.488 -26.826 -30.622 1.00 29.60 353 ALA B O 1
ATOM 5725 N N . ALA B 1 329 ? -18.809 -24.634 -30.317 1.00 28.56 354 ALA B N 1
ATOM 5726 C CA . ALA B 1 329 ? -19.969 -24.658 -31.185 1.00 28.52 354 ALA B CA 1
ATOM 5727 C C . ALA B 1 329 ? -19.478 -24.804 -32.599 1.00 28.63 354 ALA B C 1
ATOM 5728 O O . ALA B 1 329 ? -20.151 -25.414 -33.432 1.00 29.22 354 ALA B O 1
ATOM 5730 N N . GLN B 1 330 ? -18.297 -24.253 -32.865 1.00 28.53 355 GLN B N 1
ATOM 5731 C CA . GLN B 1 330 ? -17.696 -24.323 -34.192 1.00 28.63 355 GLN B CA 1
ATOM 5732 C C . GLN B 1 330 ? -17.311 -25.788 -34.475 1.00 28.42 355 GLN B C 1
ATOM 5733 O O . GLN B 1 330 ? -17.780 -26.383 -35.451 1.00 27.96 355 GLN B O 1
ATOM 5739 N N . ILE B 1 331 ? -16.531 -26.385 -33.573 1.00 28.55 356 ILE B N 1
ATOM 5740 C CA . ILE B 1 331 ? -16.220 -27.805 -33.635 1.00 28.86 356 ILE B CA 1
ATOM 5741 C C . ILE B 1 331 ? -17.479 -28.657 -33.738 1.00 30.22 356 ILE B C 1
ATOM 5742 O O . ILE B 1 331 ? -17.462 -29.712 -34.369 1.00 30.21 356 ILE B O 1
ATOM 5747 N N . ARG B 1 332 ? -18.571 -28.206 -33.123 1.00 31.61 357 ARG B N 1
ATOM 5748 C CA . ARG B 1 332 ? -19.789 -29.010 -33.088 1.00 33.10 357 ARG B CA 1
ATOM 5749 C C . ARG B 1 332 ? -20.488 -28.933 -34.442 1.00 33.56 357 ARG B C 1
ATOM 5750 O O . ARG B 1 332 ? -21.002 -29.950 -34.928 1.00 33.38 357 ARG B O 1
ATOM 5758 N N . ASP B 1 333 ? -20.478 -27.747 -35.064 1.00 34.15 358 ASP B N 1
ATOM 5759 C CA . ASP B 1 333 ? -21.020 -27.619 -36.422 1.00 35.21 358 ASP B CA 1
ATOM 5760 C C . ASP B 1 333 ? -20.199 -28.511 -37.342 1.00 35.09 358 ASP B C 1
ATOM 5761 O O . ASP B 1 333 ? -20.753 -29.208 -38.182 1.00 35.28 358 ASP B O 1
ATOM 5766 N N . ALA B 1 334 ? -18.877 -28.488 -37.172 1.00 34.88 359 ALA B N 1
ATOM 5767 C CA . ALA B 1 334 ? -17.997 -29.379 -37.912 1.00 34.74 359 ALA B CA 1
ATOM 5768 C C . ALA B 1 334 ? -18.411 -30.849 -37.760 1.00 34.51 359 ALA B C 1
ATOM 5769 O O . ALA B 1 334 ? -18.524 -31.557 -38.752 1.00 34.03 359 ALA B O 1
ATOM 5771 N N . ARG B 1 335 ? -18.686 -31.280 -36.526 1.00 34.53 360 ARG B N 1
ATOM 5772 C CA . ARG B 1 335 ? -19.024 -32.678 -36.244 1.00 34.92 360 ARG B CA 1
ATOM 5773 C C . ARG B 1 335 ? -20.318 -33.131 -36.938 1.00 36.14 360 ARG B C 1
ATOM 5774 O O . ARG B 1 335 ? -20.479 -34.303 -37.293 1.00 36.43 360 ARG B O 1
ATOM 5782 N N . LEU B 1 336 ? -21.230 -32.196 -37.142 1.00 37.30 361 LEU B N 1
ATOM 5783 C CA . LEU B 1 336 ? -22.588 -32.538 -37.533 1.00 38.44 361 LEU B CA 1
ATOM 5784 C C . LEU B 1 336 ? -22.860 -32.240 -39.000 1.00 39.27 361 LEU B C 1
ATOM 5785 O O . LEU B 1 336 ? -23.824 -32.737 -39.568 1.00 40.25 361 LEU B O 1
ATOM 5790 N N . ASP B 1 337 ? -22.023 -31.418 -39.608 1.00 39.74 362 ASP B N 1
ATOM 5791 C CA . ASP B 1 337 ? -22.168 -31.096 -41.008 1.00 40.30 362 ASP B CA 1
ATOM 5792 C C . ASP B 1 337 ? -21.531 -32.229 -41.782 1.00 40.63 362 ASP B C 1
ATOM 5793 O O . ASP B 1 337 ? -20.306 -32.325 -41.777 1.00 41.17 362 ASP B O 1
ATOM 5798 N N . PRO B 1 338 ? -22.348 -33.074 -42.468 1.00 40.95 363 PRO B N 1
ATOM 5799 C CA . PRO B 1 338 ? -21.912 -34.396 -42.988 1.00 40.39 363 PRO B CA 1
ATOM 5800 C C . PRO B 1 338 ? -20.903 -34.282 -44.119 1.00 39.42 363 PRO B C 1
ATOM 5801 O O . PRO B 1 338 ? -20.223 -35.264 -44.458 1.00 39.00 363 PRO B O 1
ATOM 5805 N N . LYS B 1 339 ? -20.811 -33.080 -44.675 1.00 38.42 364 LYS B N 1
ATOM 5806 C CA . LYS B 1 339 ? -19.851 -32.773 -45.738 1.00 37.81 364 LYS B CA 1
ATOM 5807 C C . LYS B 1 339 ? -18.458 -32.367 -45.208 1.00 36.39 364 LYS B C 1
ATOM 5808 O O . LYS B 1 339 ? -17.554 -32.030 -45.987 1.00 36.89 364 LYS B O 1
ATOM 5814 N N . VAL B 1 340 ? -18.282 -32.415 -43.890 1.00 33.96 365 VAL B N 1
ATOM 5815 C CA . VAL B 1 340 ? -16.981 -32.207 -43.289 1.00 31.87 365 VAL B CA 1
ATOM 5816 C C . VAL B 1 340 ? -16.403 -33.563 -42.926 1.00 31.22 365 VAL B C 1
ATOM 5817 O O . VAL B 1 340 ? -16.999 -34.311 -42.136 1.00 31.87 365 VAL B O 1
ATOM 5821 N N . LYS B 1 341 ? -15.241 -33.880 -43.497 1.00 29.36 366 LYS B N 1
ATOM 5822 C CA . LYS B 1 341 ? -14.671 -35.212 -43.373 1.00 27.76 366 LYS B CA 1
ATOM 5823 C C . LYS B 1 341 ? -13.511 -35.213 -42.408 1.00 26.42 366 LYS B C 1
ATOM 5824 O O . LYS B 1 341 ? -13.121 -36.264 -41.887 1.00 26.48 366 LYS B O 1
ATOM 5830 N N . ALA B 1 342 ? -12.942 -34.040 -42.171 1.00 24.51 367 ALA B N 1
ATOM 5831 C CA . ALA B 1 342 ? -11.865 -33.924 -41.204 1.00 23.46 367 ALA B CA 1
ATOM 5832 C C . ALA B 1 342 ? -11.875 -32.551 -40.597 1.00 22.91 367 ALA B C 1
ATOM 5833 O O . ALA B 1 342 ? -12.485 -31.602 -41.155 1.00 22.42 367 ALA B O 1
ATOM 5835 N N . ILE B 1 343 ? -11.196 -32.454 -39.453 1.00 21.65 368 ILE B N 1
ATOM 5836 C CA . ILE B 1 343 ? -11.066 -31.200 -38.738 1.00 20.71 368 ILE B CA 1
ATOM 5837 C C . ILE B 1 343 ? -9.623 -30.858 -38.459 1.00 20.06 368 ILE B C 1
ATOM 5838 O O . ILE B 1 343 ? -8.865 -31.678 -37.902 1.00 20.48 368 ILE B O 1
ATOM 5843 N N . VAL B 1 344 ? -9.256 -29.637 -38.815 1.00 18.65 369 VAL B N 1
ATOM 5844 C CA . VAL B 1 344 ? -7.987 -29.101 -38.391 1.00 18.17 369 VAL B CA 1
ATOM 5845 C C . VAL B 1 344 ? -8.235 -28.009 -37.344 1.00 18.63 369 VAL B C 1
ATOM 5846 O O . VAL B 1 344 ? -9.069 -27.083 -37.522 1.00 17.42 369 VAL B O 1
ATOM 5850 N N . LEU B 1 345 ? -7.505 -28.144 -36.240 1.00 17.81 370 LEU B N 1
ATOM 5851 C CA . LEU B 1 345 ? -7.583 -27.208 -35.161 1.00 17.30 370 LEU B CA 1
ATOM 5852 C C . LEU B 1 345 ? -6.318 -26.368 -35.214 1.00 17.85 370 LEU B C 1
ATOM 5853 O O . LEU B 1 345 ? -5.228 -26.867 -34.898 1.00 18.67 370 LEU B O 1
ATOM 5858 N N . ARG B 1 346 ? -6.428 -25.108 -35.617 1.00 17.36 371 ARG B N 1
ATOM 5859 C CA . ARG B 1 346 ? -5.221 -24.291 -35.707 1.00 17.47 371 ARG B CA 1
ATOM 5860 C C . ARG B 1 346 ? -4.977 -23.610 -34.377 1.00 17.37 371 ARG B C 1
ATOM 5861 O O . ARG B 1 346 ? -5.843 -22.872 -33.940 1.00 19.17 371 ARG B O 1
ATOM 5869 N N . VAL B 1 347 ? -3.839 -23.842 -33.722 1.00 16.48 372 VAL B N 1
ATOM 5870 C CA . VAL B 1 347 ? -3.654 -23.360 -32.359 1.00 16.81 372 VAL B CA 1
ATOM 5871 C C . VAL B 1 347 ? -2.492 -22.401 -32.226 1.00 18.13 372 VAL B C 1
ATOM 5872 O O . VAL B 1 347 ? -1.403 -22.683 -32.734 1.00 18.64 372 VAL B O 1
ATOM 5876 N N . ASN B 1 348 ? -2.726 -21.278 -31.530 1.00 18.97 373 ASN B N 1
ATOM 5877 C CA . ASN B 1 348 ? -1.683 -20.339 -31.142 1.00 20.67 373 ASN B CA 1
ATOM 5878 C C . ASN B 1 348 ? -2.150 -19.709 -29.823 1.00 22.31 373 ASN B C 1
ATOM 5879 O O . ASN B 1 348 ? -2.798 -18.657 -29.792 1.00 23.63 373 ASN B O 1
ATOM 5884 N N . SER B 1 349 ? -1.841 -20.388 -28.724 1.00 23.09 374 SER B N 1
ATOM 5885 C CA . SER B 1 349 ? -2.456 -20.087 -27.441 1.00 23.12 374 SER B CA 1
ATOM 5886 C C . SER B 1 349 ? -1.458 -20.364 -26.324 1.00 23.91 374 SER B C 1
ATOM 5887 O O . SER B 1 349 ? -0.819 -21.410 -26.323 1.00 23.19 374 SER B O 1
ATOM 5890 N N . PRO B 1 350 ? -1.299 -19.411 -25.382 1.00 24.84 375 PRO B N 1
ATOM 5891 C CA . PRO B 1 350 ? -0.524 -19.714 -24.184 1.00 26.23 375 PRO B CA 1
ATOM 5892 C C . PRO B 1 350 ? -1.302 -20.590 -23.219 1.00 27.67 375 PRO B C 1
ATOM 5893 O O . PRO B 1 350 ? -0.720 -21.115 -22.268 1.00 28.29 375 PRO B O 1
ATOM 5897 N N . GLY B 1 351 ? -2.595 -20.761 -23.471 1.00 28.53 376 GLY B N 1
ATOM 5898 C CA . GLY B 1 351 ? -3.432 -21.508 -22.573 1.00 30.66 376 GLY B CA 1
ATOM 5899 C C . GLY B 1 351 ? -4.452 -20.623 -21.887 1.00 32.08 376 GLY B C 1
ATOM 5900 O O . GLY B 1 351 ? -5.092 -19.795 -22.540 1.00 31.43 376 GLY B O 1
ATOM 5901 N N . GLY B 1 352 ? -4.612 -20.811 -20.567 1.00 33.41 377 GLY B N 1
ATOM 5902 C CA . GLY B 1 352 ? -5.704 -20.155 -19.810 1.00 34.62 377 GLY B CA 1
ATOM 5903 C C . GLY B 1 352 ? -6.592 -21.059 -18.942 1.00 35.10 377 GLY B C 1
ATOM 5904 O O . GLY B 1 352 ? -6.084 -21.908 -18.191 1.00 35.38 377 GLY B O 1
ATOM 5905 N N . SER B 1 353 ? -7.912 -20.868 -19.046 1.00 34.89 378 SER B N 1
ATOM 5906 C CA . SER B 1 353 ? -8.896 -21.531 -18.185 1.00 34.81 378 SER B CA 1
ATOM 5907 C C . SER B 1 353 ? -9.050 -23.048 -18.430 1.00 35.19 378 SER B C 1
ATOM 5908 O O . SER B 1 353 ? -9.351 -23.476 -19.549 1.00 35.67 378 SER B O 1
ATOM 5911 N N . VAL B 1 354 ? -8.889 -23.858 -17.385 1.00 35.02 379 VAL B N 1
ATOM 5912 C CA . VAL B 1 354 ? -9.016 -25.319 -17.516 1.00 34.89 379 VAL B CA 1
ATOM 5913 C C . VAL B 1 354 ? -10.444 -25.793 -17.823 1.00 34.41 379 VAL B C 1
ATOM 5914 O O . VAL B 1 354 ? -10.659 -26.690 -18.618 1.00 34.60 379 VAL B O 1
ATOM 5918 N N . THR B 1 355 ? -11.437 -25.191 -17.208 1.00 34.16 380 THR B N 1
ATOM 5919 C CA . THR B 1 355 ? -12.801 -25.620 -17.504 1.00 33.54 380 THR B CA 1
ATOM 5920 C C . THR B 1 355 ? -13.171 -25.354 -18.960 1.00 32.38 380 THR B C 1
ATOM 5921 O O . THR B 1 355 ? -13.885 -26.145 -19.592 1.00 32.83 380 THR B O 1
ATOM 5925 N N . ALA B 1 356 ? -12.697 -24.228 -19.482 1.00 31.41 381 ALA B N 1
ATOM 5926 C CA . ALA B 1 356 ? -12.879 -23.886 -20.905 1.00 30.03 381 ALA B CA 1
ATOM 5927 C C . ALA B 1 356 ? -12.040 -24.778 -21.843 1.00 28.75 381 ALA B C 1
ATOM 5928 O O . ALA B 1 356 ? -12.414 -24.992 -22.982 1.00 28.51 381 ALA B O 1
ATOM 5930 N N . SER B 1 357 ? -10.920 -25.299 -21.356 1.00 27.61 382 SER B N 1
ATOM 5931 C CA . SER B 1 357 ? -10.084 -26.167 -22.168 1.00 27.07 382 SER B CA 1
ATOM 5932 C C . SER B 1 357 ? -10.793 -27.505 -22.336 1.00 27.74 382 SER B C 1
ATOM 5933 O O . SER B 1 357 ? -10.768 -28.107 -23.434 1.00 27.91 382 SER B O 1
ATOM 5936 N N . GLU B 1 358 ? -11.453 -27.945 -21.255 1.00 27.01 383 GLU B N 1
ATOM 5937 C CA . GLU B 1 358 ? -12.104 -29.229 -21.211 1.00 26.61 383 GLU B CA 1
ATOM 5938 C C . GLU B 1 358 ? -13.318 -29.189 -22.125 1.00 25.68 383 GLU B C 1
ATOM 5939 O O . GLU B 1 358 ? -13.567 -30.115 -22.878 1.00 25.85 383 GLU B O 1
ATOM 5945 N N . VAL B 1 359 ? -14.043 -28.098 -22.112 1.00 24.31 384 VAL B N 1
ATOM 5946 C CA . VAL B 1 359 ? -15.178 -27.985 -23.008 1.00 23.61 384 VAL B CA 1
ATOM 5947 C C . VAL B 1 359 ? -14.771 -28.185 -24.465 1.00 23.14 384 VAL B C 1
ATOM 5948 O O . VAL B 1 359 ? -15.508 -28.816 -25.250 1.00 23.45 384 VAL B O 1
ATOM 5952 N N . ILE B 1 360 ? -13.608 -27.631 -24.809 1.00 22.15 385 ILE B N 1
ATOM 5953 C CA . ILE B 1 360 ? -13.070 -27.654 -26.156 1.00 20.71 385 ILE B CA 1
ATOM 5954 C C . ILE B 1 360 ? -12.557 -29.068 -26.494 1.00 21.82 385 ILE B C 1
ATOM 5955 O O . ILE B 1 360 ? -12.937 -29.659 -27.505 1.00 20.96 385 ILE B O 1
ATOM 5960 N N . ARG B 1 361 ? -11.699 -29.594 -25.622 1.00 22.60 386 ARG B N 1
ATOM 5961 C CA . ARG B 1 361 ? -11.182 -30.933 -25.744 1.00 23.90 386 ARG B CA 1
ATOM 5962 C C . ARG B 1 361 ? -12.315 -31.920 -25.959 1.00 25.15 386 ARG B C 1
ATOM 5963 O O . ARG B 1 361 ? -12.277 -32.721 -26.912 1.00 25.59 386 ARG B O 1
ATOM 5971 N N . ALA B 1 362 ? -13.345 -31.851 -25.109 1.00 26.28 387 ALA B N 1
ATOM 5972 C CA . ALA B 1 362 ? -14.449 -32.812 -25.204 1.00 26.79 387 ALA B CA 1
ATOM 5973 C C . ALA B 1 362 ? -15.168 -32.762 -26.544 1.00 27.25 387 ALA B C 1
ATOM 5974 O O . ALA B 1 362 ? -15.473 -33.804 -27.106 1.00 27.53 387 ALA B O 1
ATOM 5976 N N . GLU B 1 363 ? -15.399 -31.578 -27.088 1.00 27.98 388 GLU B N 1
ATOM 5977 C CA . GLU B 1 363 ? -16.068 -31.510 -28.389 1.00 29.65 388 GLU B CA 1
ATOM 5978 C C . GLU B 1 363 ? -15.244 -32.176 -29.487 1.00 29.53 388 GLU B C 1
ATOM 5979 O O . GLU B 1 363 ? -15.737 -32.989 -30.245 1.00 29.82 388 GLU B O 1
ATOM 5985 N N . LEU B 1 364 ? -13.974 -31.816 -29.536 1.00 29.64 389 LEU B N 1
ATOM 5986 C CA . LEU B 1 364 ? -13.006 -32.382 -30.443 1.00 29.59 389 LEU B CA 1
ATOM 5987 C C . LEU B 1 364 ? -12.896 -33.903 -30.305 1.00 29.67 389 LEU B C 1
ATOM 5988 O O . LEU B 1 364 ? -12.803 -34.609 -31.310 1.00 30.07 389 LEU B O 1
ATOM 5993 N N . ALA B 1 365 ? -12.887 -34.406 -29.073 1.00 29.26 390 ALA B N 1
ATOM 5994 C CA . ALA B 1 365 ? -12.813 -35.846 -28.842 1.00 29.38 390 ALA B CA 1
ATOM 5995 C C . ALA B 1 365 ? -14.053 -36.504 -29.404 1.00 29.93 390 ALA B C 1
ATOM 5996 O O . ALA B 1 365 ? -14.017 -37.655 -29.853 1.00 30.91 390 ALA B O 1
ATOM 5998 N N . ALA B 1 366 ? -15.148 -35.754 -29.395 1.00 30.16 391 ALA B N 1
ATOM 5999 C CA . ALA B 1 366 ? -16.417 -36.208 -29.934 1.00 29.76 391 ALA B CA 1
ATOM 6000 C C . ALA B 1 366 ? -16.440 -36.169 -31.470 1.00 29.86 391 ALA B C 1
ATOM 6001 O O . ALA B 1 366 ? -16.936 -37.108 -32.118 1.00 30.41 391 ALA B O 1
ATOM 6003 N N . ALA B 1 367 ? -15.923 -35.111 -32.080 1.00 29.10 392 ALA B N 1
ATOM 6004 C CA . ALA B 1 367 ? -15.834 -35.150 -33.537 1.00 29.37 392 ALA B CA 1
ATOM 6005 C C . ALA B 1 367 ? -15.037 -36.393 -33.996 1.00 29.45 392 ALA B C 1
ATOM 6006 O O . ALA B 1 367 ? -15.428 -37.063 -34.951 1.00 29.62 392 ALA B O 1
ATOM 6008 N N . ARG B 1 368 ? -13.940 -36.705 -33.298 1.00 29.15 393 ARG B N 1
ATOM 6009 C CA . ARG B 1 368 ? -13.105 -37.862 -33.643 1.00 28.90 393 ARG B CA 1
ATOM 6010 C C . ARG B 1 368 ? -13.850 -39.207 -33.491 1.00 29.36 393 ARG B C 1
ATOM 6011 O O . ARG B 1 368 ? -13.786 -40.065 -34.382 1.00 29.70 393 ARG B O 1
ATOM 6019 N N . ALA B 1 369 ? -14.521 -39.377 -32.357 1.00 29.48 394 ALA B N 1
ATOM 6020 C CA . ALA B 1 369 ? -15.330 -40.554 -32.087 1.00 30.10 394 ALA B CA 1
ATOM 6021 C C . ALA B 1 369 ? -16.488 -40.681 -33.082 1.00 30.92 394 ALA B C 1
ATOM 6022 O O . ALA B 1 369 ? -16.897 -41.799 -33.409 1.00 31.18 394 ALA B O 1
ATOM 6024 N N . ALA B 1 370 ? -17.015 -39.544 -33.557 1.00 31.26 395 ALA B N 1
ATOM 6025 C CA . ALA B 1 370 ? -18.073 -39.552 -34.584 1.00 31.80 395 ALA B CA 1
ATOM 6026 C C . ALA B 1 370 ? -17.528 -39.910 -35.969 1.00 31.98 395 ALA B C 1
ATOM 6027 O O . ALA B 1 370 ? -18.281 -39.825 -36.966 1.00 32.41 395 ALA B O 1
ATOM 6029 N N . GLY B 1 371 ? -16.232 -40.272 -36.028 1.00 31.21 396 GLY B N 1
ATOM 6030 C CA . GLY B 1 371 ? -15.561 -40.702 -37.271 1.00 30.20 396 GLY B CA 1
ATOM 6031 C C . GLY B 1 371 ? -14.750 -39.679 -38.068 1.00 29.46 396 GLY B C 1
ATOM 6032 O O . GLY B 1 371 ? -13.989 -40.065 -38.956 1.00 30.09 396 GLY B O 1
ATOM 6033 N N . LYS B 1 372 ? -14.930 -38.384 -37.791 1.00 28.44 397 LYS B N 1
ATOM 6034 C CA . LYS B 1 372 ? -14.113 -37.298 -38.389 1.00 27.11 397 LYS B CA 1
ATOM 6035 C C . LYS B 1 372 ? -12.736 -37.130 -37.711 1.00 25.71 397 LYS B C 1
ATOM 6036 O O . LYS B 1 372 ? -12.686 -36.698 -36.567 1.00 26.21 397 LYS B O 1
ATOM 6042 N N . PRO B 1 373 ? -11.624 -37.473 -38.410 1.00 24.09 398 PRO B N 1
ATOM 6043 C CA . PRO B 1 373 ? -10.247 -37.233 -37.929 1.00 23.07 398 PRO B CA 1
ATOM 6044 C C . PRO B 1 373 ? -9.948 -35.768 -37.534 1.00 22.14 398 PRO B C 1
ATOM 6045 O O . PRO B 1 373 ? -10.386 -34.842 -38.213 1.00 21.82 398 PRO B O 1
ATOM 6049 N N . VAL B 1 374 ? -9.200 -35.603 -36.443 1.00 21.03 399 VAL B N 1
ATOM 6050 C CA . VAL B 1 374 ? -8.784 -34.327 -35.925 1.00 20.27 399 VAL B CA 1
ATOM 6051 C C . VAL B 1 374 ? -7.253 -34.219 -36.007 1.00 19.99 399 VAL B C 1
ATOM 6052 O O . VAL B 1 374 ? -6.532 -35.034 -35.426 1.00 19.83 399 VAL B O 1
ATOM 6056 N N . VAL B 1 375 ? -6.771 -33.198 -36.723 1.00 18.95 400 VAL B N 1
ATOM 6057 C CA . VAL B 1 375 ? -5.354 -32.894 -36.782 1.00 17.84 400 VAL B CA 1
ATOM 6058 C C . VAL B 1 375 ? -5.092 -31.483 -36.233 1.00 17.55 400 VAL B C 1
ATOM 6059 O O . VAL B 1 375 ? -5.790 -30.533 -36.581 1.00 17.92 400 VAL B O 1
ATOM 6063 N N . VAL B 1 376 ? -4.108 -31.371 -35.352 1.00 16.24 401 VAL B N 1
ATOM 6064 C CA . VAL B 1 376 ? -3.704 -30.093 -34.801 1.00 16.01 401 VAL B CA 1
ATOM 6065 C C . VAL B 1 376 ? -2.507 -29.515 -35.560 1.00 15.95 401 VAL B C 1
ATOM 6066 O O . VAL B 1 376 ? -1.520 -30.208 -35.874 1.00 15.01 401 VAL B O 1
ATOM 6070 N N . SER B 1 377 ? -2.623 -28.230 -35.842 1.00 16.22 402 SER B N 1
ATOM 6071 C CA . SER B 1 377 ? -1.560 -27.435 -36.383 1.00 16.84 402 SER B CA 1
ATOM 6072 C C . SER B 1 377 ? -1.180 -26.456 -35.306 1.00 17.31 402 SER B C 1
ATOM 6073 O O . SER B 1 377 ? -1.988 -25.600 -34.982 1.00 17.78 402 SER B O 1
ATOM 6076 N N . MET B 1 378 ? 0.025 -26.546 -34.757 1.00 17.86 403 MET B N 1
ATOM 6077 C CA . MET B 1 378 ? 0.480 -25.563 -33.762 1.00 19.15 403 MET B CA 1
ATOM 6078 C C . MET B 1 378 ? 1.238 -24.422 -34.422 1.00 19.88 403 MET B C 1
ATOM 6079 O O . MET B 1 378 ? 2.164 -24.673 -35.190 1.00 20.08 403 MET B O 1
ATOM 6084 N N . GLY B 1 379 ? 0.874 -23.164 -34.125 1.00 21.40 404 GLY B N 1
ATOM 6085 C CA . GLY B 1 379 ? 1.558 -22.010 -34.712 1.00 22.52 404 GLY B CA 1
ATOM 6086 C C . GLY B 1 379 ? 2.262 -20.964 -33.842 1.00 24.62 404 GLY B C 1
ATOM 6087 O O . GLY B 1 379 ? 1.942 -19.753 -33.881 1.00 26.19 404 GLY B O 1
ATOM 6088 N N . GLY B 1 380 ? 3.265 -21.322 -33.077 1.00 24.81 405 GLY B N 1
ATOM 6089 C CA . GLY B 1 380 ? 3.849 -20.213 -32.282 1.00 24.63 405 GLY B CA 1
ATOM 6090 C C . GLY B 1 380 ? 3.754 -20.545 -30.822 1.00 24.90 405 GLY B C 1
ATOM 6091 O O . GLY B 1 380 ? 4.776 -20.743 -30.165 1.00 25.05 405 GLY B O 1
ATOM 6092 N N . MET B 1 381 ? 2.528 -20.652 -30.325 1.00 24.88 406 MET B N 1
ATOM 6093 C CA . MET B 1 381 ? 2.289 -21.231 -29.004 1.00 26.53 406 MET B CA 1
ATOM 6094 C C . MET B 1 381 ? 1.100 -22.194 -28.979 1.00 24.45 406 MET B C 1
ATOM 6095 O O . MET B 1 381 ? 0.048 -21.941 -29.594 1.00 23.73 406 MET B O 1
ATOM 6100 N N . ALA B 1 382 ? 1.297 -23.295 -28.266 1.00 22.77 407 ALA B N 1
ATOM 6101 C CA . ALA B 1 382 ? 0.235 -24.242 -27.949 1.00 23.03 407 ALA B CA 1
ATOM 6102 C C . ALA B 1 382 ? 0.654 -24.846 -26.623 1.00 22.96 407 ALA B C 1
ATOM 6103 O O . ALA B 1 382 ? 1.060 -26.013 -26.540 1.00 22.66 407 ALA B O 1
ATOM 6105 N N . ALA B 1 383 ? 0.629 -24.026 -25.583 1.00 22.57 408 ALA B N 1
ATOM 6106 C CA . ALA B 1 383 ? 1.124 -24.492 -24.306 1.00 22.53 408 ALA B CA 1
ATOM 6107 C C . ALA B 1 383 ? 0.004 -24.548 -23.247 1.00 22.21 408 ALA B C 1
ATOM 6108 O O . ALA B 1 383 ? -1.054 -23.957 -23.427 1.00 21.84 408 ALA B O 1
ATOM 6110 N N . SER B 1 384 ? 0.236 -25.294 -22.168 1.00 22.67 409 SER B N 1
ATOM 6111 C CA . SER B 1 384 ? -0.732 -25.427 -21.071 1.00 23.24 409 SER B CA 1
ATOM 6112 C C . SER B 1 384 ? -2.095 -25.880 -21.657 1.00 22.83 409 SER B C 1
ATOM 6113 O O . SER B 1 384 ? -2.179 -26.902 -22.363 1.00 22.99 409 SER B O 1
ATOM 6116 N N . GLY B 1 385 ? -3.135 -25.082 -21.444 1.00 21.78 410 GLY B N 1
ATOM 6117 C CA . GLY B 1 385 ? -4.447 -25.388 -21.993 1.00 21.35 410 GLY B CA 1
ATOM 6118 C C . GLY B 1 385 ? -4.433 -25.529 -23.489 1.00 21.27 410 GLY B C 1
ATOM 6119 O O . GLY B 1 385 ? -5.223 -26.298 -24.077 1.00 20.86 410 GLY B O 1
ATOM 6120 N N . GLY B 1 386 ? -3.543 -24.762 -24.116 1.00 21.22 411 GLY B N 1
ATOM 6121 C CA . GLY B 1 386 ? -3.389 -24.811 -25.559 1.00 20.59 411 GLY B CA 1
ATOM 6122 C C . GLY B 1 386 ? -2.890 -26.181 -25.974 1.00 20.74 411 GLY B C 1
ATOM 6123 O O . GLY B 1 386 ? -3.169 -26.612 -27.080 1.00 21.17 411 GLY B O 1
ATOM 6124 N N . TYR B 1 387 ? -2.172 -26.869 -25.081 1.00 20.42 412 TYR B N 1
ATOM 6125 C CA . TYR B 1 387 ? -1.797 -28.263 -25.301 1.00 20.55 412 TYR B CA 1
ATOM 6126 C C . TYR B 1 387 ? -2.909 -29.267 -24.884 1.00 21.30 412 TYR B C 1
ATOM 6127 O O . TYR B 1 387 ? -3.103 -30.286 -25.565 1.00 22.00 412 TYR B O 1
ATOM 6136 N N . TRP B 1 388 ? -3.595 -28.988 -23.760 1.00 21.28 413 TRP B N 1
ATOM 6137 C CA . TRP B 1 388 ? -4.789 -29.749 -23.270 1.00 20.57 413 TRP B CA 1
ATOM 6138 C C . TRP B 1 388 ? -5.786 -29.989 -24.387 1.00 20.71 413 TRP B C 1
ATOM 6139 O O . TRP B 1 388 ? -6.252 -31.120 -24.584 1.00 20.73 413 TRP B O 1
ATOM 6150 N N . ILE B 1 389 ? -6.110 -28.913 -25.106 1.00 20.88 414 ILE B N 1
ATOM 6151 C CA . ILE B 1 389 ? -7.075 -28.965 -26.194 1.00 20.98 414 ILE B CA 1
ATOM 6152 C C . ILE B 1 389 ? -6.536 -29.728 -27.399 1.00 21.92 414 ILE B C 1
ATOM 6153 O O . ILE B 1 389 ? -7.291 -30.089 -28.286 1.00 22.13 414 ILE B O 1
ATOM 6158 N N . SER B 1 390 ? -5.227 -29.944 -27.447 1.00 22.19 415 SER B N 1
ATOM 6159 C CA . SER B 1 390 ? -4.624 -30.554 -28.606 1.00 22.04 415 SER B CA 1
ATOM 6160 C C . SER B 1 390 ? -4.581 -32.059 -28.409 1.00 22.24 415 SER B C 1
ATOM 6161 O O . SER B 1 390 ? -4.421 -32.815 -29.380 1.00 22.68 415 SER B O 1
ATOM 6164 N N . THR B 1 391 ? -4.717 -32.506 -27.167 1.00 21.02 416 THR B N 1
ATOM 6165 C CA . THR B 1 391 ? -4.571 -33.936 -26.896 1.00 21.07 416 THR B CA 1
ATOM 6166 C C . THR B 1 391 ? -5.587 -34.891 -27.622 1.00 20.96 416 THR B C 1
ATOM 6167 O O . THR B 1 391 ? -5.253 -36.046 -27.890 1.00 21.53 416 THR B O 1
ATOM 6171 N N . PRO B 1 392 ? -6.818 -34.437 -27.941 1.00 20.19 417 PRO B N 1
ATOM 6172 C CA . PRO B 1 392 ? -7.688 -35.437 -28.611 1.00 19.91 417 PRO B CA 1
ATOM 6173 C C . PRO B 1 392 ? -7.265 -35.879 -30.035 1.00 19.49 417 PRO B C 1
ATOM 6174 O O . PRO B 1 392 ? -7.753 -36.888 -30.544 1.00 20.33 417 PRO B O 1
ATOM 6178 N N . ALA B 1 393 ? -6.342 -35.164 -30.657 1.00 18.64 418 ALA B N 1
ATOM 6179 C CA . ALA B 1 393 ? -6.126 -35.290 -32.097 1.00 17.48 418 ALA B CA 1
ATOM 6180 C C . ALA B 1 393 ? -5.511 -36.618 -32.544 1.00 17.34 418 ALA B C 1
ATOM 6181 O O . ALA B 1 393 ? -4.683 -37.217 -31.848 1.00 17.26 418 ALA B O 1
ATOM 6183 N N . ASN B 1 394 ? -5.930 -37.090 -33.710 1.00 17.38 419 ASN B N 1
ATOM 6184 C CA . ASN B 1 394 ? -5.220 -38.189 -34.349 1.00 17.66 419 ASN B CA 1
ATOM 6185 C C . ASN B 1 394 ? -3.747 -37.871 -34.470 1.00 17.20 419 ASN B C 1
ATOM 6186 O O . ASN B 1 394 ? -2.899 -38.738 -34.270 1.00 16.72 419 ASN B O 1
ATOM 6191 N N . TYR B 1 395 ? -3.448 -36.604 -34.748 1.00 16.50 420 TYR B N 1
ATOM 6192 C CA . TYR B 1 395 ? -2.094 -36.207 -35.126 1.00 16.83 420 TYR B CA 1
ATOM 6193 C C . TYR B 1 395 ? -1.781 -34.751 -34.764 1.00 16.10 420 TYR B C 1
ATOM 6194 O O . TYR B 1 395 ? -2.611 -33.847 -34.947 1.00 16.03 420 TYR B O 1
ATOM 6203 N N . ILE B 1 396 ? -0.581 -34.524 -34.256 1.00 15.50 421 ILE B N 1
ATOM 6204 C CA . ILE B 1 396 ? -0.157 -33.170 -33.925 1.00 15.44 421 ILE B CA 1
ATOM 6205 C C . ILE B 1 396 ? 1.090 -32.731 -34.689 1.00 15.07 421 ILE B C 1
ATOM 6206 O O . ILE B 1 396 ? 2.133 -33.386 -34.626 1.00 15.21 421 ILE B O 1
ATOM 6211 N N . VAL B 1 397 ? 0.976 -31.640 -35.420 1.00 14.77 422 VAL B N 1
ATOM 6212 C CA . VAL B 1 397 ? 2.150 -31.043 -36.030 1.00 14.61 422 VAL B CA 1
ATOM 6213 C C . VAL B 1 397 ? 2.518 -29.679 -35.474 1.00 14.31 422 VAL B C 1
ATOM 6214 O O . VAL B 1 397 ? 1.666 -28.810 -35.296 1.00 12.59 422 VAL B O 1
ATOM 6218 N N . ALA B 1 398 ? 3.799 -29.553 -35.143 1.00 14.05 423 ALA B N 1
ATOM 6219 C CA . ALA B 1 398 ? 4.360 -28.330 -34.621 1.00 14.66 423 ALA B CA 1
ATOM 6220 C C . ALA B 1 398 ? 5.543 -27.805 -35.490 1.00 15.56 423 ALA B C 1
ATOM 6221 O O . ALA B 1 398 ? 6.327 -28.589 -36.059 1.00 15.81 423 ALA B O 1
ATOM 6223 N N . ASN B 1 399 ? 5.680 -26.485 -35.574 1.00 15.38 424 ASN B N 1
ATOM 6224 C CA . ASN B 1 399 ? 6.869 -25.905 -36.153 1.00 15.68 424 ASN B CA 1
ATOM 6225 C C . ASN B 1 399 ? 7.977 -26.152 -35.139 1.00 15.40 424 ASN B C 1
ATOM 6226 O O . ASN B 1 399 ? 7.703 -26.134 -33.983 1.00 16.04 424 ASN B O 1
ATOM 6231 N N . PRO B 1 400 ? 9.231 -26.376 -35.570 1.00 15.50 425 PRO B N 1
ATOM 6232 C CA . PRO B 1 400 ? 10.325 -26.593 -34.575 1.00 14.87 425 PRO B CA 1
ATOM 6233 C C . PRO B 1 400 ? 10.499 -25.421 -33.614 1.00 14.73 425 PRO B C 1
ATOM 6234 O O . PRO B 1 400 ? 11.097 -25.564 -32.530 1.00 13.90 425 PRO B O 1
ATOM 6238 N N . SER B 1 401 ? 10.070 -24.244 -34.065 1.00 14.52 426 SER B N 1
ATOM 6239 C CA . SER B 1 401 ? 10.119 -23.048 -33.227 1.00 14.55 426 SER B CA 1
ATOM 6240 C C . SER B 1 401 ? 8.811 -22.816 -32.434 1.00 15.01 426 SER B C 1
ATOM 6241 O O . SER B 1 401 ? 8.737 -21.871 -31.634 1.00 15.03 426 SER B O 1
ATOM 6244 N N . THR B 1 402 ? 7.795 -23.669 -32.638 1.00 15.06 427 THR B N 1
ATOM 6245 C CA . THR B 1 402 ? 6.572 -23.586 -31.848 1.00 15.80 427 THR B CA 1
ATOM 6246 C C . THR B 1 402 ? 6.984 -23.726 -30.389 1.00 16.13 427 THR B C 1
ATOM 6247 O O . THR B 1 402 ? 7.922 -24.468 -30.072 1.00 16.61 427 THR B O 1
ATOM 6251 N N . LEU B 1 403 ? 6.327 -22.980 -29.507 1.00 16.21 428 LEU B N 1
ATOM 6252 C CA . LEU B 1 403 ? 6.526 -23.156 -28.064 1.00 16.10 428 LEU B CA 1
ATOM 6253 C C . LEU B 1 403 ? 5.332 -23.915 -27.497 1.00 15.83 428 LEU B C 1
ATOM 6254 O O . LEU B 1 403 ? 4.229 -23.411 -27.515 1.00 15.78 428 LEU B O 1
ATOM 6259 N N . THR B 1 404 ? 5.539 -25.149 -27.058 1.00 15.31 429 THR B N 1
ATOM 6260 C CA . THR B 1 404 ? 4.432 -25.957 -26.564 1.00 15.55 429 THR B CA 1
ATOM 6261 C C . THR B 1 404 ? 4.799 -26.598 -25.213 1.00 15.07 429 THR B C 1
ATOM 6262 O O . THR B 1 404 ? 5.689 -26.120 -24.502 1.00 14.72 429 THR B O 1
ATOM 6266 N N . GLY B 1 405 ? 4.113 -27.677 -24.860 1.00 14.90 430 GLY B N 1
ATOM 6267 C CA . GLY B 1 405 ? 4.325 -28.329 -23.564 1.00 15.48 430 GLY B CA 1
ATOM 6268 C C . GLY B 1 405 ? 3.727 -27.519 -22.417 1.00 15.92 430 GLY B C 1
ATOM 6269 O O . GLY B 1 405 ? 2.528 -27.200 -22.419 1.00 14.56 430 GLY B O 1
ATOM 6270 N N . SER B 1 406 ? 4.567 -27.168 -21.441 1.00 16.47 431 SER B N 1
ATOM 6271 C CA . SER B 1 406 ? 4.081 -26.472 -20.243 1.00 17.84 431 SER B CA 1
ATOM 6272 C C . SER B 1 406 ? 2.866 -27.233 -19.594 1.00 18.14 431 SER B C 1
ATOM 6273 O O . SER B 1 406 ? 1.908 -26.611 -19.114 1.00 18.54 431 SER B O 1
ATOM 6276 N N . ILE B 1 407 ? 2.907 -28.570 -19.654 1.00 18.69 432 ILE B N 1
ATOM 6277 C CA . ILE B 1 407 ? 1.989 -29.491 -18.938 1.00 19.01 432 ILE B CA 1
ATOM 6278 C C . ILE B 1 407 ? 2.165 -29.391 -17.404 1.00 19.79 432 ILE B C 1
ATOM 6279 O O . ILE B 1 407 ? 3.072 -30.015 -16.807 1.00 19.83 432 ILE B O 1
ATOM 6284 N N . GLY B 1 408 ? 1.292 -28.602 -16.784 1.00 19.91 433 GLY B N 1
ATOM 6285 C CA . GLY B 1 408 ? 1.461 -28.162 -15.394 1.00 20.54 433 GLY B CA 1
ATOM 6286 C C . GLY B 1 408 ? 0.308 -27.233 -15.068 1.00 21.34 433 GLY B C 1
ATOM 6287 O O . GLY B 1 408 ? -0.477 -26.854 -15.958 1.00 21.42 433 GLY B O 1
ATOM 6288 N N . ILE B 1 409 ? 0.177 -26.871 -13.800 1.00 21.90 434 ILE B N 1
ATOM 6289 C CA . ILE B 1 409 ? -1.069 -26.241 -13.346 1.00 22.86 434 ILE B CA 1
ATOM 6290 C C . ILE B 1 409 ? -0.856 -25.394 -12.111 1.00 23.48 434 ILE B C 1
ATOM 6291 O O . ILE B 1 409 ? -0.118 -25.764 -11.203 1.00 23.51 434 ILE B O 1
ATOM 6296 N N . PHE B 1 410 ? -1.478 -24.227 -12.075 1.00 25.10 435 PHE B N 1
ATOM 6297 C CA . PHE B 1 410 ? -1.281 -23.351 -10.930 1.00 26.42 435 PHE B CA 1
ATOM 6298 C C . PHE B 1 410 ? -2.487 -22.454 -10.712 1.00 26.47 435 PHE B C 1
ATOM 6299 O O . PHE B 1 410 ? -3.344 -22.296 -11.593 1.00 27.05 435 PHE B O 1
ATOM 6307 N N . GLY B 1 411 ? -2.522 -21.822 -9.549 1.00 26.30 436 GLY B N 1
ATOM 6308 C CA . GLY B 1 411 ? -3.562 -20.848 -9.218 1.00 25.56 436 GLY B CA 1
ATOM 6309 C C . GLY B 1 411 ? -3.089 -19.976 -8.068 1.00 25.36 436 GLY B C 1
ATOM 6310 O O . GLY B 1 411 ? -2.350 -20.423 -7.181 1.00 24.95 436 GLY B O 1
ATOM 6311 N N . VAL B 1 412 ? -3.507 -18.722 -8.097 1.00 25.17 437 VAL B N 1
ATOM 6312 C CA . VAL B 1 412 ? -3.075 -17.763 -7.121 1.00 25.03 437 VAL B CA 1
ATOM 6313 C C . VAL B 1 412 ? -4.305 -17.091 -6.533 1.00 25.40 437 VAL B C 1
ATOM 6314 O O . VAL B 1 412 ? -5.255 -16.751 -7.252 1.00 25.01 437 VAL B O 1
ATOM 6318 N N . ILE B 1 413 ? -4.275 -16.919 -5.216 1.00 25.41 438 ILE B N 1
ATOM 6319 C CA . ILE B 1 413 ? -5.283 -16.176 -4.468 1.00 24.99 438 ILE B CA 1
ATOM 6320 C C . ILE B 1 413 ? -4.495 -15.149 -3.664 1.00 24.63 438 ILE B C 1
ATOM 6321 O O . ILE B 1 413 ? -3.538 -15.496 -2.975 1.00 23.92 438 ILE B O 1
ATOM 6326 N N . THR B 1 414 ? -4.863 -13.878 -3.788 1.00 24.58 439 THR B N 1
ATOM 6327 C CA . THR B 1 414 ? -4.269 -12.852 -2.940 1.00 24.63 439 THR B CA 1
ATOM 6328 C C . THR B 1 414 ? -5.395 -12.252 -2.143 1.00 23.99 439 THR B C 1
ATOM 6329 O O . THR B 1 414 ? -6.472 -12.011 -2.699 1.00 24.36 439 THR B O 1
ATOM 6333 N N . THR B 1 415 ? -5.154 -12.012 -0.861 1.00 22.52 440 THR B N 1
ATOM 6334 C CA . THR B 1 415 ? -6.123 -11.326 -0.017 1.00 21.78 440 THR B CA 1
ATOM 6335 C C . THR B 1 415 ? -5.441 -10.155 0.662 1.00 21.84 440 THR B C 1
ATOM 6336 O O . THR B 1 415 ? -4.205 -10.160 0.818 1.00 20.83 440 THR B O 1
ATOM 6340 N N . VAL B 1 416 ? -6.242 -9.179 1.108 1.00 21.45 441 VAL B N 1
ATOM 6341 C CA . VAL B 1 416 ? -5.672 -7.933 1.588 1.00 21.14 441 VAL B CA 1
ATOM 6342 C C . VAL B 1 416 ? -5.979 -7.552 3.036 1.00 21.96 441 VAL B C 1
ATOM 6343 O O . VAL B 1 416 ? -5.835 -6.385 3.407 1.00 22.47 441 VAL B O 1
ATOM 6347 N N . GLU B 1 417 ? -6.336 -8.535 3.869 1.00 21.93 442 GLU B N 1
ATOM 6348 C CA . GLU B 1 417 ? -6.732 -8.286 5.260 1.00 21.88 442 GLU B CA 1
ATOM 6349 C C . GLU B 1 417 ? -5.688 -7.513 6.050 1.00 21.69 442 GLU B C 1
ATOM 6350 O O . GLU B 1 417 ? -6.041 -6.593 6.786 1.00 21.43 442 GLU B O 1
ATOM 6356 N N . ASN B 1 418 ? -4.408 -7.848 5.888 1.00 21.57 443 ASN B N 1
ATOM 6357 C CA . ASN B 1 418 ? -3.360 -7.115 6.607 1.00 21.98 443 ASN B CA 1
ATOM 6358 C C . ASN B 1 418 ? -3.044 -5.710 6.008 1.00 22.01 443 ASN B C 1
ATOM 6359 O O . ASN B 1 418 ? -2.520 -4.831 6.701 1.00 22.01 443 ASN B O 1
ATOM 6364 N N . SER B 1 419 ? -3.347 -5.513 4.730 1.00 21.04 444 SER B N 1
ATOM 6365 C CA . SER B 1 419 ? -3.033 -4.275 4.089 1.00 21.24 444 SER B CA 1
ATOM 6366 C C . SER B 1 419 ? -4.065 -3.287 4.603 1.00 21.87 444 SER B C 1
ATOM 6367 O O . SER B 1 419 ? -3.702 -2.222 5.149 1.00 21.87 444 SER B O 1
ATOM 6370 N N . LEU B 1 420 ? -5.344 -3.655 4.464 1.00 21.68 445 LEU B N 1
ATOM 6371 C CA . LEU B 1 420 ? -6.446 -2.915 5.117 1.00 21.34 445 LEU B CA 1
ATOM 6372 C C . LEU B 1 420 ? -6.253 -2.749 6.648 1.00 21.95 445 LEU B C 1
ATOM 6373 O O . LEU B 1 420 ? -6.470 -1.658 7.192 1.00 22.93 445 LEU B O 1
ATOM 6378 N N . ASP B 1 421 ? -5.813 -3.780 7.357 1.00 22.44 446 ASP B N 1
ATOM 6379 C CA . ASP B 1 421 ? -5.552 -3.569 8.802 1.00 23.69 446 ASP B CA 1
ATOM 6380 C C . ASP B 1 421 ? -4.654 -2.362 9.071 1.00 23.83 446 ASP B C 1
ATOM 6381 O O . ASP B 1 421 ? -4.930 -1.578 9.970 1.00 23.59 446 ASP B O 1
ATOM 6386 N N . SER B 1 422 ? -3.590 -2.200 8.283 1.00 24.25 447 SER B N 1
ATOM 6387 C CA . SER B 1 422 ? -2.595 -1.185 8.598 1.00 24.22 447 SER B CA 1
ATOM 6388 C C . SER B 1 422 ? -3.053 0.246 8.307 1.00 23.87 447 SER B C 1
ATOM 6389 O O . SER B 1 422 ? -2.491 1.178 8.856 1.00 23.81 447 SER B O 1
ATOM 6392 N N . ILE B 1 423 ? -4.055 0.422 7.446 1.00 23.93 448 ILE B N 1
ATOM 6393 C CA . ILE B 1 423 ? -4.710 1.733 7.299 1.00 24.24 448 ILE B CA 1
ATOM 6394 C C . ILE B 1 423 ? -5.998 1.822 8.132 1.00 23.80 448 ILE B C 1
ATOM 6395 O O . ILE B 1 423 ? -6.807 2.715 7.925 1.00 24.03 448 ILE B O 1
ATOM 6400 N N . GLY B 1 424 ? -6.193 0.876 9.046 1.00 23.48 449 GLY B N 1
ATOM 6401 C CA . GLY B 1 424 ? -7.346 0.891 9.959 1.00 22.97 449 GLY B CA 1
ATOM 6402 C C . GLY B 1 424 ? -8.712 0.563 9.362 1.00 22.32 449 GLY B C 1
ATOM 6403 O O . GLY B 1 424 ? -9.741 1.012 9.876 1.00 21.44 449 GLY B O 1
ATOM 6404 N N . VAL B 1 425 ? -8.715 -0.217 8.285 1.00 21.73 450 VAL B N 1
ATOM 6405 C CA . VAL B 1 425 ? -9.942 -0.786 7.754 1.00 21.70 450 VAL B CA 1
ATOM 6406 C C . VAL B 1 425 ? -10.031 -2.289 8.053 1.00 22.24 450 VAL B C 1
ATOM 6407 O O . VAL B 1 425 ? -9.033 -3.007 7.926 1.00 22.15 450 VAL B O 1
ATOM 6411 N N . HIS B 1 426 ? -11.208 -2.741 8.511 1.00 22.08 451 HIS B N 1
ATOM 6412 C CA . HIS B 1 426 ? -11.429 -4.156 8.797 1.00 22.53 451 HIS B CA 1
ATOM 6413 C C . HIS B 1 426 ? -12.738 -4.628 8.250 1.00 23.46 451 HIS B C 1
ATOM 6414 O O . HIS B 1 426 ? -13.639 -3.832 7.987 1.00 23.64 451 HIS B O 1
ATOM 6421 N N . THR B 1 427 ? -12.840 -5.945 8.086 1.00 24.12 452 THR B N 1
ATOM 6422 C CA . THR B 1 427 ? -14.090 -6.562 7.671 1.00 24.04 452 THR B CA 1
ATOM 6423 C C . THR B 1 427 ? -14.551 -7.451 8.796 1.00 23.31 452 THR B C 1
ATOM 6424 O O . THR B 1 427 ? -13.729 -7.989 9.530 1.00 24.15 452 THR B O 1
ATOM 6428 N N . ASP B 1 428 ? -15.864 -7.584 8.949 1.00 22.16 453 ASP B N 1
ATOM 6429 C CA . ASP B 1 428 ? -16.406 -8.485 9.928 1.00 21.39 453 ASP B CA 1
ATOM 6430 C C . ASP B 1 428 ? -17.756 -8.919 9.429 1.00 20.96 453 ASP B C 1
ATOM 6431 O O . ASP B 1 428 ? -18.334 -8.266 8.541 1.00 21.43 453 ASP B O 1
ATOM 6436 N N . GLY B 1 429 ? -18.239 -10.026 9.991 1.00 19.39 454 GLY B N 1
ATOM 6437 C CA . GLY B 1 429 ? -19.544 -10.548 9.673 1.00 18.01 454 GLY B CA 1
ATOM 6438 C C . GLY B 1 429 ? -19.818 -11.920 10.259 1.00 17.31 454 GLY B C 1
ATOM 6439 O O . GLY B 1 429 ? -19.118 -12.400 11.132 1.00 16.18 454 GLY B O 1
ATOM 6440 N N . VAL B 1 430 ? -20.872 -12.546 9.775 1.00 17.19 455 VAL B N 1
ATOM 6441 C CA . VAL B 1 430 ? -21.254 -13.852 10.273 1.00 17.79 455 VAL B CA 1
ATOM 6442 C C . VAL B 1 430 ? -21.206 -14.831 9.100 1.00 18.88 455 VAL B C 1
ATOM 6443 O O . VAL B 1 430 ? -21.524 -14.475 7.954 1.00 20.03 455 VAL B O 1
ATOM 6447 N N . SER B 1 431 ? -20.768 -16.049 9.354 1.00 19.35 456 SER B N 1
ATOM 6448 C CA . SER B 1 431 ? -20.776 -17.036 8.306 1.00 20.36 456 SER B CA 1
ATOM 6449 C C . SER B 1 431 ? -21.307 -18.365 8.856 1.00 20.08 456 SER B C 1
ATOM 6450 O O . SER B 1 431 ? -21.119 -18.697 10.023 1.00 19.20 456 SER B O 1
ATOM 6453 N N . THR B 1 432 ? -21.997 -19.114 8.009 1.00 20.78 457 THR B N 1
ATOM 6454 C CA . THR B 1 432 ? -22.491 -20.435 8.418 1.00 21.13 457 THR B CA 1
ATOM 6455 C C . THR B 1 432 ? -21.462 -21.534 8.140 1.00 21.95 457 THR B C 1
ATOM 6456 O O . THR B 1 432 ? -21.620 -22.646 8.592 1.00 22.50 457 THR B O 1
ATOM 6460 N N . SER B 1 433 ? -20.397 -21.191 7.416 1.00 23.19 458 SER B N 1
ATOM 6461 C CA . SER B 1 433 ? -19.242 -22.074 7.181 1.00 24.04 458 SER B CA 1
ATOM 6462 C C . SER B 1 433 ? -18.008 -21.210 6.903 1.00 24.95 458 SER B C 1
ATOM 6463 O O . SER B 1 433 ? -18.144 -20.104 6.407 1.00 24.72 458 SER B O 1
ATOM 6466 N N . PRO B 1 434 ? -16.801 -21.690 7.260 1.00 26.14 459 PRO B N 1
ATOM 6467 C CA . PRO B 1 434 ? -15.570 -20.969 6.883 1.00 26.17 459 PRO B CA 1
ATOM 6468 C C . PRO B 1 434 ? -15.347 -20.887 5.390 1.00 26.58 459 PRO B C 1
ATOM 6469 O O . PRO B 1 434 ? -14.690 -19.963 4.930 1.00 27.30 459 PRO B O 1
ATOM 6473 N N . LEU B 1 435 ? -15.895 -21.839 4.647 1.00 26.84 460 LEU B N 1
ATOM 6474 C CA . LEU B 1 435 ? -15.856 -21.832 3.195 1.00 26.49 460 LEU B CA 1
ATOM 6475 C C . LEU B 1 435 ? -16.624 -20.679 2.542 1.00 26.97 460 LEU B C 1
ATOM 6476 O O . LEU B 1 435 ? -16.445 -20.408 1.366 1.00 27.03 460 LEU B O 1
ATOM 6481 N N . ALA B 1 436 ? -17.472 -19.985 3.295 1.00 28.03 461 ALA B N 1
ATOM 6482 C CA . ALA B 1 436 ? -18.271 -18.875 2.720 1.00 29.01 461 ALA B CA 1
ATOM 6483 C C . ALA B 1 436 ? -17.585 -17.502 2.860 1.00 29.95 461 ALA B C 1
ATOM 6484 O O . ALA B 1 436 ? -18.000 -16.523 2.232 1.00 29.35 461 ALA B O 1
ATOM 6486 N N . ASP B 1 437 ? -16.553 -17.453 3.700 1.00 31.32 462 ASP B N 1
ATOM 6487 C CA . ASP B 1 437 ? -15.733 -16.267 3.908 1.00 33.36 462 ASP B CA 1
ATOM 6488 C C . ASP B 1 437 ? -14.664 -16.204 2.850 1.00 33.89 462 ASP B C 1
ATOM 6489 O O . ASP B 1 437 ? -13.487 -16.243 3.172 1.00 34.28 462 ASP B O 1
ATOM 6494 N N . VAL B 1 438 ? -15.016 -16.159 1.583 1.00 34.89 463 VAL B N 1
ATOM 6495 C CA . VAL B 1 438 ? -13.941 -16.087 0.608 1.00 35.54 463 VAL B CA 1
ATOM 6496 C C . VAL B 1 438 ? -14.214 -14.859 -0.266 1.00 35.31 463 VAL B C 1
ATOM 6497 O O . VAL B 1 438 ? -14.815 -14.960 -1.327 1.00 36.30 463 VAL B O 1
ATOM 6501 N N . SER B 1 439 ? -13.836 -13.701 0.289 1.00 34.73 464 SER B N 1
ATOM 6502 C CA . SER B 1 439 ? -13.831 -12.379 -0.337 1.00 32.90 464 SER B CA 1
ATOM 6503 C C . SER B 1 439 ? -12.374 -11.954 -0.222 1.00 32.08 464 SER B C 1
ATOM 6504 O O . SER B 1 439 ? -11.668 -12.448 0.676 1.00 31.73 464 SER B O 1
ATOM 6507 N N . ILE B 1 440 ? -11.931 -11.055 -1.113 1.00 30.52 465 ILE B N 1
ATOM 6508 C CA . ILE B 1 440 ? -10.528 -10.582 -1.161 1.00 29.36 465 ILE B CA 1
ATOM 6509 C C . ILE B 1 440 ? -10.028 -9.847 0.104 1.00 27.68 465 ILE B C 1
ATOM 6510 O O . ILE B 1 440 ? -8.824 -9.774 0.363 1.00 28.09 465 ILE B O 1
ATOM 6515 N N . THR B 1 441 ? -10.954 -9.340 0.899 1.00 26.14 466 THR B N 1
ATOM 6516 C CA . THR B 1 441 ? -10.633 -8.632 2.131 1.00 25.13 466 THR B CA 1
ATOM 6517 C C . THR B 1 441 ? -10.569 -9.581 3.356 1.00 24.72 466 THR B C 1
ATOM 6518 O O . THR B 1 441 ? -10.184 -9.162 4.455 1.00 24.66 466 THR B O 1
ATOM 6522 N N . ARG B 1 442 ? -10.947 -10.845 3.161 1.00 23.57 467 ARG B N 1
ATOM 6523 C CA . ARG B 1 442 ? -10.871 -11.864 4.222 1.00 23.41 467 ARG B CA 1
ATOM 6524 C C . ARG B 1 442 ? -9.621 -12.724 4.092 1.00 22.33 467 ARG B C 1
ATOM 6525 O O . ARG B 1 442 ? -9.214 -13.052 3.001 1.00 21.99 467 ARG B O 1
ATOM 6533 N N . ALA B 1 443 ? -9.015 -13.115 5.198 1.00 22.04 468 ALA B N 1
ATOM 6534 C CA . ALA B 1 443 ? -7.951 -14.123 5.111 1.00 22.37 468 ALA B CA 1
ATOM 6535 C C . ALA B 1 443 ? -8.539 -15.365 4.408 1.00 22.76 468 ALA B C 1
ATOM 6536 O O . ALA B 1 443 ? -9.792 -15.547 4.370 1.00 23.52 468 ALA B O 1
ATOM 6538 N N . LEU B 1 444 ? -7.678 -16.186 3.799 1.00 21.75 469 LEU B N 1
ATOM 6539 C CA . LEU B 1 444 ? -8.172 -17.422 3.193 1.00 20.45 469 LEU B CA 1
ATOM 6540 C C . LEU B 1 444 ? -8.184 -18.472 4.310 1.00 20.00 469 LEU B C 1
ATOM 6541 O O . LEU B 1 444 ? -7.157 -18.727 4.934 1.00 20.23 469 LEU B O 1
ATOM 6546 N N . PRO B 1 445 ? -9.367 -19.018 4.634 1.00 18.93 470 PRO B N 1
ATOM 6547 C CA . PRO B 1 445 ? -9.449 -19.950 5.765 1.00 18.20 470 PRO B CA 1
ATOM 6548 C C . PRO B 1 445 ? -8.762 -21.318 5.522 1.00 17.19 470 PRO B C 1
ATOM 6549 O O . PRO B 1 445 ? -8.709 -21.774 4.388 1.00 17.08 470 PRO B O 1
ATOM 6553 N N . PRO B 1 446 ? -8.214 -21.945 6.580 1.00 17.00 471 PRO B N 1
ATOM 6554 C CA . PRO B 1 446 ? -7.426 -23.178 6.463 1.00 17.15 471 PRO B CA 1
ATOM 6555 C C . PRO B 1 446 ? -8.114 -24.300 5.691 1.00 17.40 471 PRO B C 1
ATOM 6556 O O . PRO B 1 446 ? -7.432 -25.051 4.986 1.00 17.04 471 PRO B O 1
ATOM 6560 N N . GLU B 1 447 ? -9.441 -24.374 5.795 1.00 17.17 472 GLU B N 1
ATOM 6561 C CA . GLU B 1 447 ? -10.247 -25.370 5.096 1.00 18.26 472 GLU B CA 1
ATOM 6562 C C . GLU B 1 447 ? -10.232 -25.141 3.604 1.00 18.72 472 GLU B C 1
ATOM 6563 O O . GLU B 1 447 ? -10.268 -26.106 2.821 1.00 19.39 472 GLU B O 1
ATOM 6569 N N . ALA B 1 448 ? -10.216 -23.869 3.211 1.00 19.10 473 ALA B N 1
ATOM 6570 C CA . ALA B 1 448 ? -10.208 -23.503 1.806 1.00 19.78 473 ALA B CA 1
ATOM 6571 C C . ALA B 1 448 ? -8.806 -23.739 1.197 1.00 20.86 473 ALA B C 1
ATOM 6572 O O . ALA B 1 448 ? -8.725 -24.245 0.071 1.00 20.85 473 ALA B O 1
ATOM 6574 N N . GLN B 1 449 ? -7.734 -23.400 1.934 1.00 21.87 474 GLN B N 1
ATOM 6575 C CA . GLN B 1 449 ? -6.341 -23.737 1.528 1.00 24.18 474 GLN B CA 1
ATOM 6576 C C . GLN B 1 449 ? -6.216 -25.229 1.164 1.00 25.11 474 GLN B C 1
ATOM 6577 O O . GLN B 1 449 ? -5.774 -25.567 0.062 1.00 24.67 474 GLN B O 1
ATOM 6583 N N . LEU B 1 450 ? -6.658 -26.104 2.080 1.00 26.60 475 LEU B N 1
ATOM 6584 C CA . LEU B 1 450 ? -6.634 -27.558 1.877 1.00 27.46 475 LEU B CA 1
ATOM 6585 C C . LEU B 1 450 ? -7.419 -28.058 0.690 1.00 27.87 475 LEU B C 1
ATOM 6586 O O . LEU B 1 450 ? -6.976 -28.927 -0.028 1.00 28.54 475 LEU B O 1
ATOM 6591 N N . MET B 1 451 ? -8.582 -27.497 0.459 1.00 28.62 476 MET B N 1
ATOM 6592 C CA . MET B 1 451 ? -9.346 -27.889 -0.707 1.00 29.12 476 MET B CA 1
ATOM 6593 C C . MET B 1 451 ? -8.736 -27.403 -1.993 1.00 27.21 476 MET B C 1
ATOM 6594 O O . MET B 1 451 ? -8.721 -28.144 -2.970 1.00 26.90 476 MET B O 1
ATOM 6599 N N . MET B 1 452 ? -8.211 -26.177 -1.983 1.00 25.08 477 MET B N 1
ATOM 6600 C CA . MET B 1 452 ? -7.485 -25.657 -3.130 1.00 24.46 477 MET B CA 1
ATOM 6601 C C . MET B 1 452 ? -6.232 -26.503 -3.548 1.00 22.44 477 MET B C 1
ATOM 6602 O O . MET B 1 452 ? -6.056 -26.771 -4.714 1.00 21.28 477 MET B O 1
ATOM 6607 N N . GLN B 1 453 ? -5.416 -26.938 -2.592 1.00 21.44 478 GLN B N 1
ATOM 6608 C CA . GLN B 1 453 ? -4.269 -27.776 -2.859 1.00 21.66 478 GLN B CA 1
ATOM 6609 C C . GLN B 1 453 ? -4.661 -29.150 -3.402 1.00 22.53 478 GLN B C 1
ATOM 6610 O O . GLN B 1 453 ? -4.026 -29.708 -4.318 1.00 22.85 478 GLN B O 1
ATOM 6616 N N . LEU B 1 454 ? -5.730 -29.691 -2.842 1.00 22.95 479 LEU B N 1
ATOM 6617 C CA . LEU B 1 454 ? -6.249 -30.967 -3.264 1.00 23.37 479 LEU B CA 1
ATOM 6618 C C . LEU B 1 454 ? -6.873 -30.862 -4.672 1.00 23.32 479 LEU B C 1
ATOM 6619 O O . LEU B 1 454 ? -6.841 -31.790 -5.480 1.00 23.35 479 LEU B O 1
ATOM 6624 N N . SER B 1 455 ? -7.412 -29.699 -4.973 1.00 23.41 480 SER B N 1
ATOM 6625 C CA . SER B 1 455 ? -7.993 -29.469 -6.257 1.00 23.85 480 SER B CA 1
ATOM 6626 C C . SER B 1 455 ? -6.918 -29.369 -7.351 1.00 23.92 480 SER B C 1
ATOM 6627 O O . SER B 1 455 ? -7.121 -29.853 -8.462 1.00 24.36 480 SER B O 1
ATOM 6630 N N . ILE B 1 456 ? -5.787 -28.753 -7.021 1.00 23.39 481 ILE B N 1
ATOM 6631 C CA . ILE B 1 456 ? -4.702 -28.519 -7.972 1.00 24.19 481 ILE B CA 1
ATOM 6632 C C . ILE B 1 456 ? -3.927 -29.828 -8.237 1.00 23.67 481 ILE B C 1
ATOM 6633 O O . ILE B 1 456 ? -3.533 -30.118 -9.358 1.00 22.97 481 ILE B O 1
ATOM 6638 N N . GLU B 1 457 ? -3.704 -30.584 -7.165 1.00 23.79 482 GLU B N 1
ATOM 6639 C CA . GLU B 1 457 ? -3.157 -31.921 -7.220 1.00 23.31 482 GLU B CA 1
ATOM 6640 C C . GLU B 1 457 ? -3.949 -32.781 -8.159 1.00 22.44 482 GLU B C 1
ATOM 6641 O O . GLU B 1 457 ? -3.359 -33.439 -9.023 1.00 23.10 482 GLU B O 1
ATOM 6647 N N . ASN B 1 458 ? -5.271 -32.739 -8.028 1.00 20.84 483 ASN B N 1
ATOM 6648 C CA . ASN B 1 458 ? -6.152 -33.533 -8.875 1.00 19.53 483 ASN B CA 1
ATOM 6649 C C . ASN B 1 458 ? -6.167 -33.066 -10.331 1.00 19.38 483 ASN B C 1
ATOM 6650 O O . ASN B 1 458 ? -6.274 -33.886 -11.253 1.00 19.87 483 ASN B O 1
ATOM 6655 N N . GLY B 1 459 ? -6.079 -31.753 -10.541 1.00 19.10 484 GLY B N 1
ATOM 6656 C CA . GLY B 1 459 ? -5.965 -31.171 -11.882 1.00 18.96 484 GLY B CA 1
ATOM 6657 C C . GLY B 1 459 ? -4.710 -31.617 -12.626 1.00 19.24 484 GLY B C 1
ATOM 6658 O O . GLY B 1 459 ? -4.750 -31.883 -13.833 1.00 18.62 484 GLY B O 1
ATOM 6659 N N . TYR B 1 460 ? -3.596 -31.719 -11.905 1.00 18.80 485 TYR B N 1
ATOM 6660 C CA . TYR B 1 460 ? -2.355 -32.182 -12.534 1.00 19.61 485 TYR B CA 1
ATOM 6661 C C . TYR B 1 460 ? -2.432 -33.669 -12.893 1.00 20.16 485 TYR B C 1
ATOM 6662 O O . TYR B 1 460 ? -2.026 -34.074 -13.973 1.00 20.93 485 TYR B O 1
ATOM 6671 N N . LYS B 1 461 ? -2.989 -34.475 -11.989 1.00 21.12 486 LYS B N 1
ATOM 6672 C CA . LYS B 1 461 ? -3.282 -35.861 -12.286 1.00 21.31 486 LYS B CA 1
ATOM 6673 C C . LYS B 1 461 ? -4.152 -35.981 -13.542 1.00 21.10 486 LYS B C 1
ATOM 6674 O O . LYS B 1 461 ? -3.825 -36.762 -14.397 1.00 20.93 486 LYS B O 1
ATOM 6680 N N . ARG B 1 462 ? -5.226 -35.194 -13.672 1.00 21.89 487 ARG B N 1
ATOM 6681 C CA . ARG B 1 462 ? -6.105 -35.261 -14.853 1.00 22.02 487 ARG B CA 1
ATOM 6682 C C . ARG B 1 462 ? -5.315 -34.972 -16.130 1.00 22.72 487 ARG B C 1
ATOM 6683 O O . ARG B 1 462 ? -5.543 -35.618 -17.178 1.00 22.62 487 ARG B O 1
ATOM 6691 N N . PHE B 1 463 ? -4.351 -34.044 -16.009 1.00 22.13 488 PHE B N 1
ATOM 6692 C CA . PHE B 1 463 ? -3.567 -33.540 -17.115 1.00 20.92 488 PHE B CA 1
ATOM 6693 C C . PHE B 1 463 ? -2.518 -34.547 -17.588 1.00 21.35 488 PHE B C 1
ATOM 6694 O O . PHE B 1 463 ? -2.501 -34.923 -18.777 1.00 21.32 488 PHE B O 1
ATOM 6702 N N . ILE B 1 464 ? -1.627 -34.986 -16.707 1.00 21.27 489 ILE B N 1
ATOM 6703 C CA . ILE B 1 464 ? -0.672 -35.982 -17.170 1.00 21.68 489 ILE B CA 1
ATOM 6704 C C . ILE B 1 464 ? -1.417 -37.231 -17.641 1.00 22.52 489 ILE B C 1
ATOM 6705 O O . ILE B 1 464 ? -0.947 -37.935 -18.553 1.00 23.64 489 ILE B O 1
ATOM 6710 N N . THR B 1 465 ? -2.590 -37.480 -17.059 1.00 21.83 490 THR B N 1
ATOM 6711 C CA . THR B 1 465 ? -3.438 -38.597 -17.452 1.00 21.77 490 THR B CA 1
ATOM 6712 C C . THR B 1 465 ? -4.058 -38.464 -18.850 1.00 21.76 490 THR B C 1
ATOM 6713 O O . THR B 1 465 ? -4.107 -39.438 -19.589 1.00 21.80 490 THR B O 1
ATOM 6717 N N . LEU B 1 466 ? -4.561 -37.284 -19.209 1.00 22.31 491 LEU B N 1
ATOM 6718 C CA . LEU B 1 466 ? -5.041 -37.048 -20.578 1.00 21.92 491 LEU B CA 1
ATOM 6719 C C . LEU B 1 466 ? -3.915 -37.187 -21.601 1.00 21.90 491 LEU B C 1
ATOM 6720 O O . LEU B 1 466 ? -4.137 -37.678 -22.704 1.00 21.34 491 LEU B O 1
ATOM 6725 N N . VAL B 1 467 ? -2.724 -36.711 -21.239 1.00 21.71 492 VAL B N 1
ATOM 6726 C CA . VAL B 1 467 ? -1.609 -36.683 -22.160 1.00 22.45 492 VAL B CA 1
ATOM 6727 C C . VAL B 1 467 ? -1.079 -38.111 -22.323 1.00 23.45 492 VAL B C 1
ATOM 6728 O O . VAL B 1 467 ? -0.859 -38.552 -23.440 1.00 23.77 492 VAL B O 1
ATOM 6732 N N . ALA B 1 468 ? -0.919 -38.833 -21.212 1.00 24.20 493 ALA B N 1
ATOM 6733 C CA . ALA B 1 468 ? -0.613 -40.268 -21.227 1.00 24.96 493 ALA B CA 1
ATOM 6734 C C . ALA B 1 468 ? -1.524 -41.109 -22.123 1.00 25.56 493 ALA B C 1
ATOM 6735 O O . ALA B 1 468 ? -1.021 -41.969 -22.873 1.00 25.38 493 ALA B O 1
ATOM 6737 N N . ASP B 1 469 ? -2.842 -40.894 -22.052 1.00 25.71 494 ASP B N 1
ATOM 6738 C CA . ASP B 1 469 ? -3.736 -41.645 -22.934 1.00 26.62 494 ASP B CA 1
ATOM 6739 C C . ASP B 1 469 ? -3.440 -41.245 -24.354 1.00 26.77 494 ASP B C 1
ATOM 6740 O O . ASP B 1 469 ? -3.283 -42.111 -25.219 1.00 27.60 494 ASP B O 1
ATOM 6745 N N . ALA B 1 470 ? -3.316 -39.933 -24.591 1.00 26.33 495 ALA B N 1
ATOM 6746 C CA . ALA B 1 470 ? -3.309 -39.411 -25.953 1.00 25.38 495 ALA B CA 1
ATOM 6747 C C . ALA B 1 470 ? -2.008 -39.687 -26.666 1.00 25.17 495 ALA B C 1
ATOM 6748 O O . ALA B 1 470 ? -2.003 -39.861 -27.876 1.00 26.30 495 ALA B O 1
ATOM 6750 N N . ARG B 1 471 ? -0.919 -39.752 -25.919 1.00 24.89 496 ARG B N 1
ATOM 6751 C CA . ARG B 1 471 ? 0.428 -39.911 -26.485 1.00 24.88 496 ARG B CA 1
ATOM 6752 C C . ARG B 1 471 ? 0.987 -41.316 -26.324 1.00 25.50 496 ARG B C 1
ATOM 6753 O O . ARG B 1 471 ? 2.194 -41.518 -26.436 1.00 25.10 496 ARG B O 1
ATOM 6761 N N . HIS B 1 472 ? 0.108 -42.270 -26.022 1.00 26.75 497 HIS B N 1
ATOM 6762 C CA . HIS B 1 472 ? 0.469 -43.672 -25.927 1.00 28.21 497 HIS B CA 1
ATOM 6763 C C . HIS B 1 472 ? 1.592 -43.858 -24.928 1.00 27.98 497 HIS B C 1
ATOM 6764 O O . HIS B 1 472 ? 2.664 -44.363 -25.251 1.00 28.34 497 HIS B O 1
ATOM 6771 N N . SER B 1 473 ? 1.342 -43.429 -23.702 1.00 28.09 498 SER B N 1
ATOM 6772 C CA . SER B 1 473 ? 2.395 -43.348 -22.699 1.00 28.13 498 SER B CA 1
ATOM 6773 C C . SER B 1 473 ? 1.775 -43.638 -21.346 1.00 27.96 498 SER B C 1
ATOM 6774 O O . SER B 1 473 ? 0.582 -43.963 -21.262 1.00 27.51 498 SER B O 1
ATOM 6777 N N . THR B 1 474 ? 2.591 -43.532 -20.298 1.00 28.29 499 THR B N 1
ATOM 6778 C CA . THR B 1 474 ? 2.126 -43.675 -18.920 1.00 28.66 499 THR B CA 1
ATOM 6779 C C . THR B 1 474 ? 2.348 -42.382 -18.151 1.00 28.90 499 THR B C 1
ATOM 6780 O O . THR B 1 474 ? 3.325 -41.692 -18.420 1.00 29.52 499 THR B O 1
ATOM 6784 N N . PRO B 1 475 ? 1.472 -42.067 -17.172 1.00 29.10 500 PRO B N 1
ATOM 6785 C CA . PRO B 1 475 ? 1.647 -40.900 -16.288 1.00 29.01 500 PRO B CA 1
ATOM 6786 C C . PRO B 1 475 ? 3.066 -40.741 -15.746 1.00 29.27 500 PRO B C 1
ATOM 6787 O O . PRO B 1 475 ? 3.552 -39.619 -15.610 1.00 29.50 500 PRO B O 1
ATOM 6791 N N . GLU B 1 476 ? 3.722 -41.845 -15.417 1.00 29.36 501 GLU B N 1
ATOM 6792 C CA . GLU B 1 476 ? 5.096 -41.792 -14.945 1.00 30.17 501 GLU B CA 1
ATOM 6793 C C . GLU B 1 476 ? 6.049 -41.206 -16.006 1.00 29.49 501 GLU B C 1
ATOM 6794 O O . GLU B 1 476 ? 6.974 -40.444 -15.675 1.00 29.94 501 GLU B O 1
ATOM 6800 N N . GLN B 1 477 ? 5.843 -41.581 -17.269 1.00 28.54 502 GLN B N 1
ATOM 6801 C CA . GLN B 1 477 ? 6.722 -41.134 -18.349 1.00 28.13 502 GLN B CA 1
ATOM 6802 C C . GLN B 1 477 ? 6.420 -39.699 -18.687 1.00 26.33 502 GLN B C 1
ATOM 6803 O O . GLN B 1 477 ? 7.344 -38.934 -18.943 1.00 26.39 502 GLN B O 1
ATOM 6809 N N . ILE B 1 478 ? 5.130 -39.358 -18.708 1.00 24.40 503 ILE B N 1
ATOM 6810 C CA . ILE B 1 478 ? 4.684 -38.001 -18.987 1.00 23.54 503 ILE B CA 1
ATOM 6811 C C . ILE B 1 478 ? 5.135 -37.026 -17.870 1.00 24.14 503 ILE B C 1
ATOM 6812 O O . ILE B 1 478 ? 5.518 -35.890 -18.151 1.00 23.65 503 ILE B O 1
ATOM 6817 N N . ASP B 1 479 ? 5.121 -37.493 -16.619 1.00 23.78 504 ASP B N 1
ATOM 6818 C CA . ASP B 1 479 ? 5.581 -36.684 -15.510 1.00 24.17 504 ASP B CA 1
ATOM 6819 C C . ASP B 1 479 ? 7.012 -36.158 -15.743 1.00 23.73 504 ASP B C 1
ATOM 6820 O O . ASP B 1 479 ? 7.246 -34.965 -15.628 1.00 24.18 504 ASP B O 1
ATOM 6825 N N . LYS B 1 480 ? 7.952 -37.038 -16.080 1.00 23.40 505 LYS B N 1
ATOM 6826 C CA . LYS B 1 480 ? 9.322 -36.636 -16.469 1.00 23.33 505 LYS B CA 1
ATOM 6827 C C . LYS B 1 480 ? 9.412 -35.491 -17.488 1.00 22.54 505 LYS B C 1
ATOM 6828 O O . LYS B 1 480 ? 10.393 -34.755 -17.471 1.00 23.48 505 LYS B O 1
ATOM 6834 N N . ILE B 1 481 ? 8.419 -35.349 -18.361 1.00 21.15 506 ILE B N 1
ATOM 6835 C CA . ILE B 1 481 ? 8.445 -34.293 -19.390 1.00 20.11 506 ILE B CA 1
ATOM 6836 C C . ILE B 1 481 ? 7.352 -33.228 -19.205 1.00 19.30 506 ILE B C 1
ATOM 6837 O O . ILE B 1 481 ? 7.130 -32.394 -20.064 1.00 18.53 506 ILE B O 1
ATOM 6842 N N . ALA B 1 482 ? 6.671 -33.288 -18.075 1.00 19.22 507 ALA B N 1
ATOM 6843 C CA . ALA B 1 482 ? 5.593 -32.373 -17.738 1.00 19.42 507 ALA B CA 1
ATOM 6844 C C . ALA B 1 482 ? 6.140 -31.396 -16.724 1.00 19.02 507 ALA B C 1
ATOM 6845 O O . ALA B 1 482 ? 7.014 -30.627 -17.069 1.00 20.30 507 ALA B O 1
ATOM 6847 N N . GLN B 1 483 ? 5.638 -31.408 -15.491 1.00 18.55 508 GLN B N 1
ATOM 6848 C CA . GLN B 1 483 ? 6.127 -30.516 -14.428 1.00 17.69 508 GLN B CA 1
ATOM 6849 C C . GLN B 1 483 ? 6.162 -29.041 -14.845 1.00 17.03 508 GLN B C 1
ATOM 6850 O O . GLN B 1 483 ? 6.999 -28.280 -14.365 1.00 16.85 508 GLN B O 1
ATOM 6856 N N . GLY B 1 484 ? 5.268 -28.635 -15.735 1.00 16.67 509 GLY B N 1
ATOM 6857 C CA . GLY B 1 484 ? 5.258 -27.251 -16.208 1.00 17.49 509 GLY B CA 1
ATOM 6858 C C . GLY B 1 484 ? 6.281 -26.855 -17.290 1.00 17.72 509 GLY B C 1
ATOM 6859 O O . GLY B 1 484 ? 6.206 -25.745 -17.835 1.00 17.29 509 GLY B O 1
ATOM 6860 N N . HIS B 1 485 ? 7.195 -27.764 -17.633 1.00 17.63 510 HIS B N 1
ATOM 6861 C CA . HIS B 1 485 ? 8.246 -27.501 -18.627 1.00 18.28 510 HIS B CA 1
ATOM 6862 C C . HIS B 1 485 ? 7.793 -27.074 -20.047 1.00 17.67 510 HIS B C 1
ATOM 6863 O O . HIS B 1 485 ? 7.042 -27.774 -20.728 1.00 17.25 510 HIS B O 1
ATOM 6870 N N . VAL B 1 486 ? 8.284 -25.920 -20.487 1.00 18.04 511 VAL B N 1
ATOM 6871 C CA . VAL B 1 486 ? 8.049 -25.442 -21.867 1.00 18.22 511 VAL B CA 1
ATOM 6872 C C . VAL B 1 486 ? 9.026 -26.120 -22.834 1.00 16.79 511 VAL B C 1
ATOM 6873 O O . VAL B 1 486 ? 10.149 -26.447 -22.489 1.00 17.54 511 VAL B O 1
ATOM 6877 N N . TRP B 1 487 ? 8.531 -26.444 -24.004 1.00 15.69 512 TRP B N 1
ATOM 6878 C CA . TRP B 1 487 ? 9.267 -27.237 -24.956 1.00 14.79 512 TRP B CA 1
ATOM 6879 C C . TRP B 1 487 ? 9.036 -26.615 -26.311 1.00 14.43 512 TRP B C 1
ATOM 6880 O O . TRP B 1 487 ? 7.873 -26.289 -26.681 1.00 13.25 512 TRP B O 1
ATOM 6891 N N . THR B 1 488 ? 10.126 -26.452 -27.051 1.00 13.74 513 THR B N 1
ATOM 6892 C CA . THR B 1 488 ? 9.999 -26.030 -28.449 1.00 14.18 513 THR B CA 1
ATOM 6893 C C . THR B 1 488 ? 9.373 -27.187 -29.236 1.00 14.35 513 THR B C 1
ATOM 6894 O O . THR B 1 488 ? 9.499 -28.352 -28.828 1.00 14.29 513 THR B O 1
ATOM 6898 N N . GLY B 1 489 ? 8.739 -26.861 -30.366 1.00 14.56 514 GLY B N 1
ATOM 6899 C CA . GLY B 1 489 ? 8.412 -27.850 -31.399 1.00 16.03 514 GLY B CA 1
ATOM 6900 C C . GLY B 1 489 ? 9.386 -29.023 -31.520 1.00 17.67 514 GLY B C 1
ATOM 6901 O O . GLY B 1 489 ? 8.980 -30.183 -31.471 1.00 17.65 514 GLY B O 1
ATOM 6902 N N . GLN B 1 490 ? 10.679 -28.737 -31.667 1.00 18.55 515 GLN B N 1
ATOM 6903 C CA . GLN B 1 490 ? 11.662 -29.805 -31.808 1.00 20.00 515 GLN B CA 1
ATOM 6904 C C . GLN B 1 490 ? 11.829 -30.680 -30.550 1.00 20.23 515 GLN B C 1
ATOM 6905 O O . GLN B 1 490 ? 11.982 -31.911 -30.636 1.00 20.83 515 GLN B O 1
ATOM 6911 N N . ASP B 1 491 ? 11.808 -30.063 -29.378 1.00 20.89 516 ASP B N 1
ATOM 6912 C CA . ASP B 1 491 ? 11.885 -30.834 -28.146 1.00 21.21 516 ASP B CA 1
ATOM 6913 C C . ASP B 1 491 ? 10.644 -31.705 -27.960 1.00 21.21 516 ASP B C 1
ATOM 6914 O O . ASP B 1 491 ? 10.756 -32.823 -27.461 1.00 20.96 516 ASP B O 1
ATOM 6919 N N . ALA B 1 492 ? 9.493 -31.202 -28.419 1.00 21.23 517 ALA B N 1
ATOM 6920 C CA . ALA B 1 492 ? 8.210 -31.896 -28.292 1.00 21.72 517 ALA B CA 1
ATOM 6921 C C . ALA B 1 492 ? 8.077 -33.070 -29.245 1.00 22.39 517 ALA B C 1
ATOM 6922 O O . ALA B 1 492 ? 7.307 -34.023 -28.998 1.00 23.36 517 ALA B O 1
ATOM 6924 N N . LYS B 1 493 ? 8.749 -32.960 -30.381 1.00 22.83 518 LYS B N 1
ATOM 6925 C CA . LYS B 1 493 ? 8.734 -34.018 -31.364 1.00 22.94 518 LYS B CA 1
ATOM 6926 C C . LYS B 1 493 ? 9.652 -35.117 -30.818 1.00 22.41 518 LYS B C 1
ATOM 6927 O O . LYS B 1 493 ? 9.254 -36.284 -30.799 1.00 22.35 518 LYS B O 1
ATOM 6933 N N . ALA B 1 494 ? 10.830 -34.749 -30.311 1.00 20.88 519 ALA B N 1
ATOM 6934 C CA . ALA B 1 494 ? 11.717 -35.776 -29.717 1.00 20.22 519 ALA B CA 1
ATOM 6935 C C . ALA B 1 494 ? 11.162 -36.494 -28.481 1.00 19.70 519 ALA B C 1
ATOM 6936 O O . ALA B 1 494 ? 11.495 -37.642 -28.251 1.00 20.63 519 ALA B O 1
ATOM 6938 N N . ASN B 1 495 ? 10.365 -35.829 -27.658 1.00 18.70 520 ASN B N 1
ATOM 6939 C CA . ASN B 1 495 ? 9.891 -36.478 -26.445 1.00 17.36 520 ASN B CA 1
ATOM 6940 C C . ASN B 1 495 ? 8.510 -37.108 -26.580 1.00 16.79 520 ASN B C 1
ATOM 6941 O O . ASN B 1 495 ? 8.047 -37.755 -25.653 1.00 17.90 520 ASN B O 1
ATOM 6946 N N . GLY B 1 496 ? 7.868 -36.926 -27.725 1.00 15.64 521 GLY B N 1
ATOM 6947 C CA . GLY B 1 496 ? 6.666 -37.650 -28.056 1.00 14.96 521 GLY B CA 1
ATOM 6948 C C . GLY B 1 496 ? 5.368 -36.910 -27.836 1.00 15.57 521 GLY B C 1
ATOM 6949 O O . GLY B 1 496 ? 4.270 -37.476 -28.052 1.00 15.00 521 GLY B O 1
ATOM 6950 N N . LEU B 1 497 ? 5.468 -35.649 -27.405 1.00 15.48 522 LEU B N 1
ATOM 6951 C CA . LEU B 1 497 ? 4.266 -34.825 -27.222 1.00 15.84 522 LEU B CA 1
ATOM 6952 C C . LEU B 1 497 ? 3.652 -34.359 -28.574 1.00 16.68 522 LEU B C 1
ATOM 6953 O O . LEU B 1 497 ? 2.453 -34.055 -28.654 1.00 16.33 522 LEU B O 1
ATOM 6958 N N . VAL B 1 498 ? 4.486 -34.348 -29.618 1.00 16.95 523 VAL B N 1
ATOM 6959 C CA . VAL B 1 498 ? 4.079 -33.973 -30.963 1.00 18.43 523 VAL B CA 1
ATOM 6960 C C . VAL B 1 498 ? 4.490 -35.067 -31.966 1.00 19.56 523 VAL B C 1
ATOM 6961 O O . VAL B 1 498 ? 5.436 -35.812 -31.710 1.00 20.60 523 VAL B O 1
ATOM 6965 N N . ASP B 1 499 ? 3.766 -35.209 -33.073 1.00 19.79 524 ASP B N 1
ATOM 6966 C CA . ASP B 1 499 ? 4.017 -36.315 -33.989 1.00 19.82 524 ASP B CA 1
ATOM 6967 C C . ASP B 1 499 ? 5.037 -35.968 -35.096 1.00 19.86 524 ASP B C 1
ATOM 6968 O O . ASP B 1 499 ? 5.879 -36.805 -35.449 1.00 18.77 524 ASP B O 1
ATOM 6973 N N . SER B 1 500 ? 4.936 -34.756 -35.652 1.00 19.61 525 SER B N 1
ATOM 6974 C CA . SER B 1 500 ? 5.830 -34.333 -36.735 1.00 21.07 525 SER B CA 1
ATOM 6975 C C . SER B 1 500 ? 6.070 -32.846 -36.726 1.00 20.67 525 SER B C 1
ATOM 6976 O O . SER B 1 500 ? 5.299 -32.078 -36.135 1.00 20.68 525 SER B O 1
ATOM 6979 N N . LEU B 1 501 ? 7.145 -32.464 -37.402 1.00 19.93 526 LEU B N 1
ATOM 6980 C CA . LEU B 1 501 ? 7.488 -31.074 -37.565 1.00 19.32 526 LEU B CA 1
ATOM 6981 C C . LEU B 1 501 ? 7.070 -30.689 -38.964 1.00 19.88 526 LEU B C 1
ATOM 6982 O O . LEU B 1 501 ? 7.311 -31.418 -39.935 1.00 20.62 526 LEU B O 1
ATOM 6987 N N . GLY B 1 502 ? 6.408 -29.553 -39.072 1.00 20.13 527 GLY B N 1
ATOM 6988 C CA . GLY B 1 502 ? 5.849 -29.147 -40.337 1.00 20.30 527 GLY B CA 1
ATOM 6989 C C . GLY B 1 502 ? 5.056 -27.890 -40.123 1.00 20.90 527 GLY B C 1
ATOM 6990 O O . GLY B 1 502 ? 5.365 -27.101 -39.204 1.00 21.58 527 GLY B O 1
ATOM 6991 N N . ASP B 1 503 ? 4.030 -27.710 -40.948 1.00 20.28 528 ASP B N 1
ATOM 6992 C CA . ASP B 1 503 ? 3.305 -26.452 -40.981 1.00 20.61 528 ASP B CA 1
ATOM 6993 C C . ASP B 1 503 ? 1.820 -26.669 -41.360 1.00 20.05 528 ASP B C 1
ATOM 6994 O O . ASP B 1 503 ? 1.391 -27.816 -41.512 1.00 20.70 528 ASP B O 1
ATOM 6999 N N . PHE B 1 504 ? 1.034 -25.605 -41.463 1.00 18.29 529 PHE B N 1
ATOM 7000 C CA . PHE B 1 504 ? -0.366 -25.757 -41.814 1.00 18.01 529 PHE B CA 1
ATOM 7001 C C . PHE B 1 504 ? -0.612 -26.719 -42.995 1.00 18.48 529 PHE B C 1
ATOM 7002 O O . PHE B 1 504 ? -1.608 -27.450 -43.010 1.00 19.06 529 PHE B O 1
ATOM 7010 N N . ASP B 1 505 ? 0.270 -26.702 -43.992 1.00 18.21 530 ASP B N 1
ATOM 7011 C CA . ASP B 1 505 ? 0.074 -27.505 -45.181 1.00 18.37 530 ASP B CA 1
ATOM 7012 C C . ASP B 1 505 ? 0.096 -28.987 -44.817 1.00 18.37 530 ASP B C 1
ATOM 7013 O O . ASP B 1 505 ? -0.686 -29.760 -45.352 1.00 18.75 530 ASP B O 1
ATOM 7018 N N . ASP B 1 506 ? 1.036 -29.365 -43.957 1.00 18.07 531 ASP B N 1
ATOM 7019 C CA . ASP B 1 506 ? 1.199 -30.718 -43.487 1.00 18.98 531 ASP B CA 1
ATOM 7020 C C . ASP B 1 506 ? 0.046 -31.146 -42.599 1.00 19.23 531 ASP B C 1
ATOM 7021 O O . ASP B 1 506 ? -0.371 -32.314 -42.655 1.00 18.98 531 ASP B O 1
ATOM 7026 N N . ALA B 1 507 ? -0.458 -30.219 -41.776 1.00 18.60 532 ALA B N 1
ATOM 7027 C CA . ALA B 1 507 ? -1.654 -30.503 -40.997 1.00 18.32 532 ALA B CA 1
ATOM 7028 C C . ALA B 1 507 ? -2.793 -30.887 -41.942 1.00 18.68 532 ALA B C 1
ATOM 7029 O O . ALA B 1 507 ? -3.467 -31.895 -41.711 1.00 18.97 532 ALA B O 1
ATOM 7031 N N . VAL B 1 508 ? -2.982 -30.107 -43.006 1.00 18.68 533 VAL B N 1
ATOM 7032 C CA . VAL B 1 508 ? -4.103 -30.295 -43.917 1.00 19.19 533 VAL B CA 1
ATOM 7033 C C . VAL B 1 508 ? -3.942 -31.605 -44.707 1.00 20.07 533 VAL B C 1
ATOM 7034 O O . VAL B 1 508 ? -4.880 -32.408 -44.821 1.00 20.82 533 VAL B O 1
ATOM 7038 N N . ALA B 1 509 ? -2.731 -31.840 -45.195 1.00 19.86 534 ALA B N 1
ATOM 7039 C CA . ALA B 1 509 ? -2.448 -32.977 -46.026 1.00 19.84 534 ALA B CA 1
ATOM 7040 C C . ALA B 1 509 ? -2.722 -34.217 -45.190 1.00 20.40 534 ALA B C 1
ATOM 7041 O O . ALA B 1 509 ? -3.282 -35.185 -45.709 1.00 20.77 534 ALA B O 1
ATOM 7043 N N . LYS B 1 510 ? -2.366 -34.157 -43.901 1.00 20.34 535 LYS B N 1
ATOM 7044 C CA . LYS B 1 510 ? -2.508 -35.291 -43.001 1.00 21.18 535 LYS B CA 1
ATOM 7045 C C . LYS B 1 510 ? -3.957 -35.585 -42.677 1.00 21.58 535 LYS B C 1
ATOM 7046 O O . LYS B 1 510 ? -4.354 -36.742 -42.685 1.00 21.62 535 LYS B O 1
ATOM 7052 N N . ALA B 1 511 ? -4.744 -34.542 -42.428 1.00 22.43 536 ALA B N 1
ATOM 7053 C CA . ALA B 1 511 ? -6.210 -34.658 -42.303 1.00 22.90 536 ALA B CA 1
ATOM 7054 C C . ALA B 1 511 ? -6.874 -35.292 -43.536 1.00 23.65 536 ALA B C 1
ATOM 7055 O O . ALA B 1 511 ? -7.769 -36.118 -43.408 1.00 23.01 536 ALA B O 1
ATOM 7057 N N . ALA B 1 512 ? -6.436 -34.896 -44.732 1.00 24.90 537 ALA B N 1
ATOM 7058 C CA . ALA B 1 512 ? -7.044 -35.421 -45.958 1.00 25.95 537 ALA B CA 1
ATOM 7059 C C . ALA B 1 512 ? -6.698 -36.894 -46.129 1.00 26.90 537 ALA B C 1
ATOM 7060 O O . ALA B 1 512 ? -7.493 -37.654 -46.650 1.00 27.10 537 ALA B O 1
ATOM 7062 N N . GLU B 1 513 ? -5.520 -37.280 -45.662 1.00 27.68 538 GLU B N 1
ATOM 7063 C CA . GLU B 1 513 ? -5.057 -38.633 -45.762 1.00 29.33 538 GLU B CA 1
ATOM 7064 C C . GLU B 1 513 ? -5.850 -39.569 -44.833 1.00 29.74 538 GLU B C 1
ATOM 7065 O O . GLU B 1 513 ? -6.324 -40.624 -45.257 1.00 29.99 538 GLU B O 1
ATOM 7071 N N . LEU B 1 514 ? -5.998 -39.181 -43.572 1.00 30.70 539 LEU B N 1
ATOM 7072 C CA . LEU B 1 514 ? -6.843 -39.913 -42.614 1.00 30.94 539 LEU B CA 1
ATOM 7073 C C . LEU B 1 514 ? -8.302 -39.944 -43.067 1.00 32.31 539 LEU B C 1
ATOM 7074 O O . LEU B 1 514 ? -9.024 -40.874 -42.721 1.00 32.72 539 LEU B O 1
ATOM 7079 N N . ALA B 1 515 ? -8.720 -38.951 -43.854 1.00 33.58 540 ALA B N 1
ATOM 7080 C CA . ALA B 1 515 ? -10.090 -38.876 -44.355 1.00 36.01 540 ALA B CA 1
ATOM 7081 C C . ALA B 1 515 ? -10.339 -39.388 -45.802 1.00 36.85 540 ALA B C 1
ATOM 7082 O O . ALA B 1 515 ? -11.200 -40.231 -45.962 1.00 36.42 540 ALA B O 1
ATOM 7084 N N . LYS B 1 516 ? -9.630 -38.825 -46.818 1.00 38.99 541 LYS B N 1
ATOM 7085 C CA . LYS B 1 516 ? -9.713 -39.116 -48.312 1.00 39.32 541 LYS B CA 1
ATOM 7086 C C . LYS B 1 516 ? -10.045 -37.918 -49.301 1.00 41.25 541 LYS B C 1
ATOM 7087 O O . LYS B 1 516 ? -10.922 -37.089 -48.989 1.00 41.48 541 LYS B O 1
ATOM 7093 N N . VAL B 1 517 ? -9.262 -37.688 -50.369 1.00 42.29 542 VAL B N 1
ATOM 7094 C CA . VAL B 1 517 ? -9.747 -37.404 -51.753 1.00 43.94 542 VAL B CA 1
ATOM 7095 C C . VAL B 1 517 ? -9.417 -36.072 -52.495 1.00 44.40 542 VAL B C 1
ATOM 7096 O O . VAL B 1 517 ? -8.341 -35.880 -53.013 1.00 43.61 542 VAL B O 1
ATOM 7100 N N . LYS B 1 518 ? -10.415 -35.196 -52.580 1.00 45.29 543 LYS B N 1
ATOM 7101 C CA . LYS B 1 518 ? -10.283 -33.816 -53.065 1.00 45.75 543 LYS B CA 1
ATOM 7102 C C . LYS B 1 518 ? -11.143 -32.934 -52.159 1.00 45.47 543 LYS B C 1
ATOM 7103 O O . LYS B 1 518 ? -12.336 -33.189 -51.936 1.00 45.45 543 LYS B O 1
ATOM 7109 N N . GLN B 1 519 ? -10.513 -31.883 -51.662 1.00 45.46 544 GLN B N 1
ATOM 7110 C CA . GLN B 1 519 ? -10.942 -31.177 -50.467 1.00 44.69 544 GLN B CA 1
ATOM 7111 C C . GLN B 1 519 ? -10.852 -29.673 -50.659 1.00 45.44 544 GLN B C 1
ATOM 7112 O O . GLN B 1 519 ? -9.973 -29.168 -51.374 1.00 45.47 544 GLN B O 1
ATOM 7118 N N . TRP B 1 520 ? -11.776 -28.961 -50.028 1.00 45.93 545 TRP B N 1
ATOM 7119 C CA . TRP B 1 520 ? -11.685 -27.518 -49.925 1.00 45.93 545 TRP B CA 1
ATOM 7120 C C . TRP B 1 520 ? -11.784 -27.162 -48.437 1.00 45.54 545 TRP B C 1
ATOM 7121 O O . TRP B 1 520 ? -12.162 -28.010 -47.624 1.00 45.11 545 TRP B O 1
ATOM 7132 N N . HIS B 1 521 ? -11.420 -25.935 -48.062 1.00 45.11 546 HIS B N 1
ATOM 7133 C CA . HIS B 1 521 ? -11.506 -25.534 -46.656 1.00 44.25 546 HIS B CA 1
ATOM 7134 C C . HIS B 1 521 ? -12.723 -24.763 -46.298 1.00 44.09 546 HIS B C 1
ATOM 7135 O O . HIS B 1 521 ? -13.011 -23.745 -46.921 1.00 43.62 546 HIS B O 1
ATOM 7142 N N . LEU B 1 522 ? -13.395 -25.252 -45.255 1.00 43.97 547 LEU B N 1
ATOM 7143 C CA . LEU B 1 522 ? -14.553 -24.623 -44.647 1.00 44.32 547 LEU B CA 1
ATOM 7144 C C . LEU B 1 522 ? -14.045 -23.941 -43.372 1.00 43.62 547 LEU B C 1
ATOM 7145 O O . LEU B 1 522 ? -13.376 -24.569 -42.545 1.00 43.59 547 LEU B O 1
ATOM 7150 N N . GLU B 1 523 ? -14.328 -22.651 -43.232 1.00 43.34 548 GLU B N 1
ATOM 7151 C CA . GLU B 1 523 ? -13.945 -21.894 -42.031 1.00 43.12 548 GLU B CA 1
ATOM 7152 C C . GLU B 1 523 ? -15.154 -21.492 -41.128 1.00 43.65 548 GLU B C 1
ATOM 7153 O O . GLU B 1 523 ? -16.321 -21.666 -41.507 1.00 43.23 548 GLU B O 1
ATOM 7159 N N . TYR B 1 524 ? -14.851 -20.990 -39.924 1.00 44.39 549 TYR B N 1
ATOM 7160 C CA . TYR B 1 524 ? -15.860 -20.445 -39.003 1.00 44.80 549 TYR B CA 1
ATOM 7161 C C . TYR B 1 524 ? -15.357 -19.154 -38.339 1.00 45.18 549 TYR B C 1
ATOM 7162 O O . TYR B 1 524 ? -15.966 -18.087 -38.467 1.00 45.83 549 TYR B O 1
ATOM 7171 N N . ARG C 1 31 ? -62.839 26.415 -15.563 1.00 45.40 56 ARG C N 1
ATOM 7172 C CA . ARG C 1 31 ? -62.450 27.098 -14.295 1.00 45.74 56 ARG C CA 1
ATOM 7173 C C . ARG C 1 31 ? -61.611 26.145 -13.467 1.00 45.26 56 ARG C C 1
ATOM 7174 O O . ARG C 1 31 ? -61.990 24.983 -13.287 1.00 46.03 56 ARG C O 1
ATOM 7182 N N . GLY C 1 32 ? -60.481 26.641 -12.960 1.00 44.40 57 GLY C N 1
ATOM 7183 C CA . GLY C 1 32 ? -59.619 25.883 -12.058 1.00 42.62 57 GLY C CA 1
ATOM 7184 C C . GLY C 1 32 ? -58.737 26.741 -11.167 1.00 41.52 57 GLY C C 1
ATOM 7185 O O . GLY C 1 32 ? -58.922 27.944 -11.059 1.00 41.35 57 GLY C O 1
ATOM 7186 N N . ALA C 1 33 ? -57.788 26.089 -10.508 1.00 40.40 58 ALA C N 1
ATOM 7187 C CA . ALA C 1 33 ? -56.730 26.743 -9.777 1.00 39.28 58 ALA C CA 1
ATOM 7188 C C . ALA C 1 33 ? -55.510 26.799 -10.680 1.00 38.80 58 ALA C C 1
ATOM 7189 O O . ALA C 1 33 ? -55.346 25.943 -11.564 1.00 39.00 58 ALA C O 1
ATOM 7191 N N . LEU C 1 34 ? -54.665 27.810 -10.482 1.00 37.49 59 LEU C N 1
ATOM 7192 C CA . LEU C 1 34 ? -53.316 27.766 -11.022 1.00 36.19 59 LEU C CA 1
ATOM 7193 C C . LEU C 1 34 ? -52.486 26.997 -9.991 1.00 35.19 59 LEU C C 1
ATOM 7194 O O . LEU C 1 34 ? -52.438 27.377 -8.811 1.00 34.85 59 LEU C O 1
ATOM 7199 N N . LEU C 1 35 ? -51.898 25.881 -10.420 1.00 34.04 60 LEU C N 1
ATOM 7200 C CA . LEU C 1 35 ? -51.011 25.105 -9.552 1.00 33.41 60 LEU C CA 1
ATOM 7201 C C . LEU C 1 35 ? -49.567 25.530 -9.760 1.00 32.49 60 LEU C C 1
ATOM 7202 O O . LEU C 1 35 ? -49.009 25.319 -10.832 1.00 32.62 60 LEU C O 1
ATOM 7207 N N . LEU C 1 36 ? -48.976 26.144 -8.739 1.00 31.65 61 LEU C N 1
ATOM 7208 C CA . LEU C 1 36 ? -47.586 26.598 -8.814 1.00 30.45 61 LEU C CA 1
ATOM 7209 C C . LEU C 1 36 ? -46.737 25.512 -8.241 1.00 30.32 61 LEU C C 1
ATOM 7210 O O . LEU C 1 36 ? -46.414 25.513 -7.051 1.00 30.74 61 LEU C O 1
ATOM 7215 N N . ASP C 1 37 ? -46.442 24.531 -9.088 1.00 30.53 62 ASP C N 1
ATOM 7216 C CA . ASP C 1 37 ? -45.579 23.398 -8.720 1.00 29.96 62 ASP C CA 1
ATOM 7217 C C . ASP C 1 37 ? -44.204 23.682 -9.317 1.00 29.53 62 ASP C C 1
ATOM 7218 O O . ASP C 1 37 ? -43.757 23.023 -10.255 1.00 29.27 62 ASP C O 1
ATOM 7223 N N . ILE C 1 38 ? -43.551 24.719 -8.802 1.00 29.27 63 ILE C N 1
ATOM 7224 C CA . ILE C 1 38 ? -42.268 25.099 -9.364 1.00 28.31 63 ILE C CA 1
ATOM 7225 C C . ILE C 1 38 ? -41.250 24.029 -9.021 1.00 27.83 63 ILE C C 1
ATOM 7226 O O . ILE C 1 38 ? -41.084 23.652 -7.875 1.00 27.05 63 ILE C O 1
ATOM 7231 N N . SER C 1 39 ? -40.574 23.520 -10.033 1.00 27.58 64 SER C N 1
ATOM 7232 C CA . SER C 1 39 ? -39.499 22.594 -9.759 1.00 27.18 64 SER C CA 1
ATOM 7233 C C . SER C 1 39 ? -38.199 23.272 -10.177 1.00 26.08 64 SER C C 1
ATOM 7234 O O . SER C 1 39 ? -38.084 23.766 -11.276 1.00 25.17 64 SER C O 1
ATOM 7237 N N . GLY C 1 40 ? -37.242 23.330 -9.270 1.00 26.04 65 GLY C N 1
ATOM 7238 C CA . GLY C 1 40 ? -35.949 23.929 -9.570 1.00 25.77 65 GLY C CA 1
ATOM 7239 C C . GLY C 1 40 ? -35.686 25.264 -8.867 1.00 25.65 65 GLY C C 1
ATOM 7240 O O . GLY C 1 40 ? -36.160 25.492 -7.741 1.00 24.89 65 GLY C O 1
ATOM 7241 N N . VAL C 1 41 ? -34.898 26.108 -9.543 1.00 25.02 66 VAL C N 1
ATOM 7242 C CA . VAL C 1 41 ? -34.476 27.416 -9.060 1.00 25.41 66 VAL C CA 1
ATOM 7243 C C . VAL C 1 41 ? -35.177 28.508 -9.822 1.00 25.53 66 VAL C C 1
ATOM 7244 O O . VAL C 1 41 ? -35.678 28.269 -10.938 1.00 25.63 66 VAL C O 1
ATOM 7248 N N . ILE C 1 42 ? -35.202 29.695 -9.212 1.00 24.94 67 ILE C N 1
ATOM 7249 C CA . ILE C 1 42 ? -35.649 30.918 -9.882 1.00 24.92 67 ILE C CA 1
ATOM 7250 C C . ILE C 1 42 ? -34.402 31.648 -10.408 1.00 24.68 67 ILE C C 1
ATOM 7251 O O . ILE C 1 42 ? -33.463 31.877 -9.650 1.00 24.38 67 ILE C O 1
ATOM 7256 N N . VAL C 1 43 ? -34.401 32.035 -11.675 1.00 24.70 68 VAL C N 1
ATOM 7257 C CA . VAL C 1 43 ? -33.329 32.879 -12.222 1.00 25.72 68 VAL C CA 1
ATOM 7258 C C . VAL C 1 43 ? -33.898 34.077 -13.034 1.00 27.35 68 VAL C C 1
ATOM 7259 O O . VAL C 1 43 ? -35.075 34.052 -13.472 1.00 27.38 68 VAL C O 1
ATOM 7263 N N . ASP C 1 44 ? -33.062 35.097 -13.263 1.00 28.75 69 ASP C N 1
ATOM 7264 C CA . ASP C 1 44 ? -33.415 36.238 -14.135 1.00 30.55 69 ASP C CA 1
ATOM 7265 C C . ASP C 1 44 ? -33.683 35.795 -15.587 1.00 32.30 69 ASP C C 1
ATOM 7266 O O . ASP C 1 44 ? -34.688 36.203 -16.191 1.00 31.65 69 ASP C O 1
ATOM 7271 N N . LYS C 1 45 ? -32.749 34.993 -16.130 1.00 34.98 70 LYS C N 1
ATOM 7272 C CA . LYS C 1 45 ? -32.784 34.420 -17.496 1.00 38.23 70 LYS C CA 1
ATOM 7273 C C . LYS C 1 45 ? -32.048 33.070 -17.582 1.00 39.59 70 LYS C C 1
ATOM 7274 O O . LYS C 1 45 ? -30.840 33.005 -17.312 1.00 40.49 70 LYS C O 1
ATOM 7276 N N . PRO C 1 46 ? -32.766 31.992 -17.954 1.00 41.03 71 PRO C N 1
ATOM 7277 C CA . PRO C 1 46 ? -32.250 30.652 -18.366 1.00 41.95 71 PRO C CA 1
ATOM 7278 C C . PRO C 1 46 ? -30.832 30.555 -19.001 1.00 43.97 71 PRO C C 1
ATOM 7279 O O . PRO C 1 46 ? -30.475 31.360 -19.874 1.00 44.59 71 PRO C O 1
ATOM 7283 N N . ASP C 1 47 ? -30.057 29.560 -18.554 1.00 45.63 72 ASP C N 1
ATOM 7284 C CA . ASP C 1 47 ? -28.652 29.288 -18.989 1.00 47.34 72 ASP C CA 1
ATOM 7285 C C . ASP C 1 47 ? -27.876 30.446 -19.650 1.00 47.75 72 ASP C C 1
ATOM 7286 O O . ASP C 1 47 ? -26.756 30.787 -19.234 1.00 48.18 72 ASP C O 1
ATOM 7291 N N . ARG C 1 66 ? -41.502 20.519 -15.979 1.00 49.01 91 ARG C N 1
ATOM 7292 C CA . ARG C 1 66 ? -40.956 20.896 -14.672 1.00 49.12 91 ARG C CA 1
ATOM 7293 C C . ARG C 1 66 ? -39.441 21.215 -14.728 1.00 48.88 91 ARG C C 1
ATOM 7294 O O . ARG C 1 66 ? -38.616 20.514 -14.103 1.00 49.55 91 ARG C O 1
ATOM 7296 N N . LEU C 1 67 ? -39.099 22.282 -15.467 1.00 47.69 92 LEU C N 1
ATOM 7297 C CA . LEU C 1 67 ? -37.704 22.705 -15.743 1.00 46.23 92 LEU C CA 1
ATOM 7298 C C . LEU C 1 67 ? -36.919 22.934 -14.460 1.00 44.81 92 LEU C C 1
ATOM 7299 O O . LEU C 1 67 ? -37.538 23.238 -13.442 1.00 45.54 92 LEU C O 1
ATOM 7301 N N . GLN C 1 68 ? -35.583 22.792 -14.502 1.00 42.38 93 GLN C N 1
ATOM 7302 C CA . GLN C 1 68 ? -34.708 23.188 -13.377 1.00 39.71 93 GLN C CA 1
ATOM 7303 C C . GLN C 1 68 ? -34.406 24.700 -13.277 1.00 38.22 93 GLN C C 1
ATOM 7304 O O . GLN C 1 68 ? -34.158 25.212 -12.187 1.00 37.76 93 GLN C O 1
ATOM 7310 N N . GLU C 1 69 ? -34.410 25.423 -14.388 1.00 36.12 94 GLU C N 1
ATOM 7311 C CA . GLU C 1 69 ? -34.254 26.868 -14.291 1.00 34.59 94 GLU C CA 1
ATOM 7312 C C . GLU C 1 69 ? -35.539 27.577 -14.652 1.00 33.26 94 GLU C C 1
ATOM 7313 O O . GLU C 1 69 ? -36.071 27.377 -15.743 1.00 33.68 94 GLU C O 1
ATOM 7319 N N . ASN C 1 70 ? -36.067 28.377 -13.736 1.00 31.14 95 ASN C N 1
ATOM 7320 C CA . ASN C 1 70 ? -37.343 29.060 -14.002 1.00 29.17 95 ASN C CA 1
ATOM 7321 C C . ASN C 1 70 ? -37.171 30.565 -13.977 1.00 27.59 95 ASN C C 1
ATOM 7322 O O . ASN C 1 70 ? -36.528 31.096 -13.076 1.00 27.01 95 ASN C O 1
ATOM 7327 N N . SER C 1 71 ? -37.734 31.231 -14.982 1.00 26.47 96 SER C N 1
ATOM 7328 C CA . SER C 1 71 ? -37.634 32.684 -15.150 1.00 25.99 96 SER C CA 1
ATOM 7329 C C . SER C 1 71 ? -38.468 33.445 -14.109 1.00 25.76 96 SER C C 1
ATOM 7330 O O . SER C 1 71 ? -39.669 33.214 -13.961 1.00 25.99 96 SER C O 1
ATOM 7333 N N . LEU C 1 72 ? -37.829 34.343 -13.371 1.00 25.42 97 LEU C N 1
ATOM 7334 C CA . LEU C 1 72 ? -38.550 35.191 -12.414 1.00 24.91 97 LEU C CA 1
ATOM 7335 C C . LEU C 1 72 ? -39.700 35.961 -13.084 1.00 25.46 97 LEU C C 1
ATOM 7336 O O . LEU C 1 72 ? -40.787 36.031 -12.545 1.00 25.49 97 LEU C O 1
ATOM 7341 N N . PHE C 1 73 ? -39.466 36.511 -14.274 1.00 25.76 98 PHE C N 1
ATOM 7342 C CA . PHE C 1 73 ? -40.426 37.415 -14.867 1.00 26.32 98 PHE C CA 1
ATOM 7343 C C . PHE C 1 73 ? -41.607 36.626 -15.432 1.00 26.87 98 PHE C C 1
ATOM 7344 O O . PHE C 1 73 ? -42.761 37.044 -15.318 1.00 26.99 98 PHE C O 1
ATOM 7352 N N . ASP C 1 74 ? -41.313 35.465 -16.006 1.00 27.51 99 ASP C N 1
ATOM 7353 C CA . ASP C 1 74 ? -42.339 34.539 -16.440 1.00 27.89 99 ASP C CA 1
ATOM 7354 C C . ASP C 1 74 ? -43.217 34.067 -15.283 1.00 27.70 99 ASP C C 1
ATOM 7355 O O . ASP C 1 74 ? -44.440 33.999 -15.425 1.00 28.93 99 ASP C O 1
ATOM 7360 N N . ILE C 1 75 ? -42.641 33.751 -14.133 1.00 26.78 100 ILE C N 1
ATOM 7361 C CA . ILE C 1 75 ? -43.491 33.417 -12.985 1.00 26.10 100 ILE C CA 1
ATOM 7362 C C . ILE C 1 75 ? -44.410 34.591 -12.592 1.00 25.94 100 ILE C C 1
ATOM 7363 O O . ILE C 1 75 ? -45.623 34.465 -12.632 1.00 26.22 100 ILE C O 1
ATOM 7368 N N . VAL C 1 76 ? -43.830 35.742 -12.261 1.00 25.50 101 VAL C N 1
ATOM 7369 C CA . VAL C 1 76 ? -44.601 36.930 -11.906 1.00 25.04 101 VAL C CA 1
ATOM 7370 C C . VAL C 1 76 ? -45.694 37.278 -12.935 1.00 24.76 101 VAL C C 1
ATOM 7371 O O . VAL C 1 76 ? -46.844 37.530 -12.578 1.00 24.32 101 VAL C O 1
ATOM 7375 N N . ASN C 1 77 ? -45.334 37.286 -14.209 1.00 24.73 102 ASN C N 1
ATOM 7376 C CA . ASN C 1 77 ? -46.269 37.696 -15.251 1.00 24.18 102 ASN C CA 1
ATOM 7377 C C . ASN C 1 77 ? -47.433 36.704 -15.420 1.00 23.69 102 ASN C C 1
ATOM 7378 O O . ASN C 1 77 ? -48.533 37.086 -15.838 1.00 24.55 102 ASN C O 1
ATOM 7383 N N . THR C 1 78 ? -47.188 35.446 -15.071 1.00 22.27 103 THR C N 1
ATOM 7384 C CA . THR C 1 78 ? -48.176 34.389 -15.181 1.00 21.28 103 THR C CA 1
ATOM 7385 C C . THR C 1 78 ? -49.159 34.561 -14.047 1.00 21.73 103 THR C C 1
ATOM 7386 O O . THR C 1 78 ? -50.390 34.607 -14.277 1.00 21.91 103 THR C O 1
ATOM 7390 N N . ILE C 1 79 ? -48.631 34.686 -12.824 1.00 21.28 104 ILE C N 1
ATOM 7391 C CA . ILE C 1 79 ? -49.455 35.069 -11.675 1.00 21.02 104 ILE C CA 1
ATOM 7392 C C . ILE C 1 79 ? -50.381 36.287 -11.936 1.00 21.73 104 ILE C C 1
ATOM 7393 O O . ILE C 1 79 ? -51.551 36.293 -11.519 1.00 21.70 104 ILE C O 1
ATOM 7398 N N . ARG C 1 80 ? -49.860 37.300 -12.621 1.00 22.17 105 ARG C N 1
ATOM 7399 C CA . ARG C 1 80 ? -50.627 38.501 -12.935 1.00 22.69 105 ARG C CA 1
ATOM 7400 C C . ARG C 1 80 ? -51.670 38.238 -14.018 1.00 24.37 105 ARG C C 1
ATOM 7401 O O . ARG C 1 80 ? -52.776 38.781 -13.964 1.00 25.18 105 ARG C O 1
ATOM 7409 N N . GLN C 1 81 ? -51.335 37.399 -14.990 1.00 25.55 106 GLN C N 1
ATOM 7410 C CA . GLN C 1 81 ? -52.348 36.906 -15.897 1.00 26.98 106 GLN C CA 1
ATOM 7411 C C . GLN C 1 81 ? -53.402 36.096 -15.135 1.00 27.65 106 GLN C C 1
ATOM 7412 O O . GLN C 1 81 ? -54.597 36.225 -15.400 1.00 28.24 106 GLN C O 1
ATOM 7418 N N . ALA C 1 82 ? -52.976 35.267 -14.190 1.00 28.40 107 ALA C N 1
ATOM 7419 C CA . ALA C 1 82 ? -53.933 34.416 -13.486 1.00 29.03 107 ALA C CA 1
ATOM 7420 C C . ALA C 1 82 ? -54.925 35.301 -12.738 1.00 29.89 107 ALA C C 1
ATOM 7421 O O . ALA C 1 82 ? -56.119 34.992 -12.674 1.00 30.76 107 ALA C O 1
ATOM 7423 N N . LYS C 1 83 ? -54.422 36.417 -12.219 1.00 30.73 108 LYS C N 1
ATOM 7424 C CA . LYS C 1 83 ? -55.200 37.410 -11.495 1.00 31.83 108 LYS C CA 1
ATOM 7425 C C . LYS C 1 83 ? -56.417 37.869 -12.280 1.00 32.98 108 LYS C C 1
ATOM 7426 O O . LYS C 1 83 ? -57.529 37.779 -11.787 1.00 33.09 108 LYS C O 1
ATOM 7432 N N . ASP C 1 84 ? -56.201 38.358 -13.497 1.00 34.49 109 ASP C N 1
ATOM 7433 C CA . ASP C 1 84 ? -57.272 38.965 -14.282 1.00 36.16 109 ASP C CA 1
ATOM 7434 C C . ASP C 1 84 ? -58.097 37.918 -15.017 1.00 37.12 109 ASP C C 1
ATOM 7435 O O . ASP C 1 84 ? -59.137 38.231 -15.599 1.00 37.67 109 ASP C O 1
ATOM 7440 N N . ASP C 1 85 ? -57.622 36.679 -15.010 1.00 38.02 110 ASP C N 1
ATOM 7441 C CA . ASP C 1 85 ? -58.237 35.617 -15.807 1.00 38.80 110 ASP C CA 1
ATOM 7442 C C . ASP C 1 85 ? -59.441 34.969 -15.095 1.00 39.53 110 ASP C C 1
ATOM 7443 O O . ASP C 1 85 ? -59.295 34.340 -14.038 1.00 39.33 110 ASP C O 1
ATOM 7448 N N . ARG C 1 86 ? -60.620 35.146 -15.702 1.00 40.12 111 ARG C N 1
ATOM 7449 C CA . ARG C 1 86 ? -61.909 34.639 -15.193 1.00 41.04 111 ARG C CA 1
ATOM 7450 C C . ARG C 1 86 ? -61.888 33.124 -14.893 1.00 40.26 111 ARG C C 1
ATOM 7451 O O . ARG C 1 86 ? -62.521 32.673 -13.943 1.00 40.65 111 ARG C O 1
ATOM 7459 N N . ASN C 1 87 ? -61.144 32.366 -15.697 1.00 39.46 112 ASN C N 1
ATOM 7460 C CA . ASN C 1 87 ? -61.095 30.908 -15.606 1.00 39.20 112 ASN C CA 1
ATOM 7461 C C . ASN C 1 87 ? -60.241 30.391 -14.441 1.00 37.74 112 ASN C C 1
ATOM 7462 O O . ASN C 1 87 ? -60.411 29.248 -14.019 1.00 37.38 112 ASN C O 1
ATOM 7467 N N . ILE C 1 88 ? -59.331 31.218 -13.923 1.00 35.69 113 ILE C N 1
ATOM 7468 C CA . ILE C 1 88 ? -58.643 30.863 -12.691 1.00 33.63 113 ILE C CA 1
ATOM 7469 C C . ILE C 1 88 ? -59.276 31.469 -11.459 1.00 33.30 113 ILE C C 1
ATOM 7470 O O . ILE C 1 88 ? -59.524 32.668 -11.391 1.00 33.71 113 ILE C O 1
ATOM 7475 N N . THR C 1 89 ? -59.554 30.620 -10.483 1.00 32.53 114 THR C N 1
ATOM 7476 C CA . THR C 1 89 ? -60.263 31.025 -9.284 1.00 31.48 114 THR C CA 1
ATOM 7477 C C . THR C 1 89 ? -59.368 30.933 -8.039 1.00 31.20 114 THR C C 1
ATOM 7478 O O . THR C 1 89 ? -59.860 31.074 -6.904 1.00 31.71 114 THR C O 1
ATOM 7482 N N . GLY C 1 90 ? -58.071 30.685 -8.220 1.00 29.67 115 GLY C N 1
ATOM 7483 C CA . GLY C 1 90 ? -57.209 30.476 -7.061 1.00 27.80 115 GLY C CA 1
ATOM 7484 C C . GLY C 1 90 ? -55.844 29.989 -7.465 1.00 27.12 115 GLY C C 1
ATOM 7485 O O . GLY C 1 90 ? -55.647 29.550 -8.611 1.00 26.48 115 GLY C O 1
ATOM 7486 N N . ILE C 1 91 ? -54.896 30.103 -6.535 1.00 25.80 116 ILE C N 1
ATOM 7487 C CA . ILE C 1 91 ? -53.585 29.527 -6.705 1.00 25.07 116 ILE C CA 1
ATOM 7488 C C . ILE C 1 91 ? -53.355 28.502 -5.587 1.00 25.05 116 ILE C C 1
ATOM 7489 O O . ILE C 1 91 ? -53.778 28.732 -4.447 1.00 24.63 116 ILE C O 1
ATOM 7494 N N . VAL C 1 92 ? -52.704 27.381 -5.931 1.00 24.50 117 VAL C N 1
ATOM 7495 C CA . VAL C 1 92 ? -52.137 26.436 -4.933 1.00 24.60 117 VAL C CA 1
ATOM 7496 C C . VAL C 1 92 ? -50.631 26.350 -5.111 1.00 24.93 117 VAL C C 1
ATOM 7497 O O . VAL C 1 92 ? -50.138 26.095 -6.229 1.00 24.51 117 VAL C O 1
ATOM 7501 N N . MET C 1 93 ? -49.902 26.536 -4.021 1.00 25.73 118 MET C N 1
ATOM 7502 C CA . MET C 1 93 ? -48.449 26.434 -4.082 1.00 27.55 118 MET C CA 1
ATOM 7503 C C . MET C 1 93 ? -47.973 25.094 -3.557 1.00 27.90 118 MET C C 1
ATOM 7504 O O . MET C 1 93 ? -48.174 24.746 -2.394 1.00 26.81 118 MET C O 1
ATOM 7509 N N . ASP C 1 94 ? -47.353 24.340 -4.455 1.00 29.74 119 ASP C N 1
ATOM 7510 C CA . ASP C 1 94 ? -46.771 23.032 -4.145 1.00 31.03 119 ASP C CA 1
ATOM 7511 C C . ASP C 1 94 ? -45.275 23.154 -4.400 1.00 30.45 119 ASP C C 1
ATOM 7512 O O . ASP C 1 94 ? -44.828 23.071 -5.539 1.00 29.99 119 ASP C O 1
ATOM 7517 N N . LEU C 1 95 ? -44.507 23.392 -3.342 1.00 30.44 120 LEU C N 1
ATOM 7518 C CA . LEU C 1 95 ? -43.120 23.816 -3.546 1.00 30.60 120 LEU C CA 1
ATOM 7519 C C . LEU C 1 95 ? -42.090 22.769 -3.170 1.00 31.42 120 LEU C C 1
ATOM 7520 O O . LEU C 1 95 ? -40.965 23.126 -2.861 1.00 32.56 120 LEU C O 1
ATOM 7525 N N . LYS C 1 96 ? -42.443 21.487 -3.203 1.00 32.05 121 LYS C N 1
ATOM 7526 C CA . LYS C 1 96 ? -41.495 20.440 -2.778 1.00 32.88 121 LYS C CA 1
ATOM 7527 C C . LYS C 1 96 ? -40.212 20.406 -3.606 1.00 32.31 121 LYS C C 1
ATOM 7528 O O . LYS C 1 96 ? -39.151 20.131 -3.056 1.00 33.06 121 LYS C O 1
ATOM 7534 N N . ASN C 1 97 ? -40.308 20.682 -4.902 1.00 31.38 122 ASN C N 1
ATOM 7535 C CA . ASN C 1 97 ? -39.160 20.538 -5.790 1.00 31.25 122 ASN C CA 1
ATOM 7536 C C . ASN C 1 97 ? -38.532 21.884 -6.093 1.00 31.49 122 ASN C C 1
ATOM 7537 O O . ASN C 1 97 ? -37.709 22.024 -7.004 1.00 32.06 122 ASN C O 1
ATOM 7542 N N . PHE C 1 98 ? -38.938 22.885 -5.324 1.00 30.88 123 PHE C N 1
ATOM 7543 C CA . PHE C 1 98 ? -38.460 24.217 -5.518 1.00 29.93 123 PHE C CA 1
ATOM 7544 C C . PHE C 1 98 ? -37.224 24.433 -4.678 1.00 29.75 123 PHE C C 1
ATOM 7545 O O . PHE C 1 98 ? -37.288 24.379 -3.432 1.00 29.04 123 PHE C O 1
ATOM 7553 N N . ALA C 1 99 ? -36.109 24.688 -5.374 1.00 29.47 124 ALA C N 1
ATOM 7554 C CA . ALA C 1 99 ? -34.767 24.769 -4.756 1.00 29.46 124 ALA C CA 1
ATOM 7555 C C . ALA C 1 99 ? -34.332 26.173 -4.264 1.00 29.33 124 ALA C C 1
ATOM 7556 O O . ALA C 1 99 ? -33.357 26.302 -3.514 1.00 29.92 124 ALA C O 1
ATOM 7558 N N . GLY C 1 100 ? -35.044 27.219 -4.673 1.00 28.90 125 GLY C N 1
ATOM 7559 C CA . GLY C 1 100 ? -34.806 28.547 -4.105 1.00 27.80 125 GLY C CA 1
ATOM 7560 C C . GLY C 1 100 ? -34.448 29.600 -5.123 1.00 27.11 125 GLY C C 1
ATOM 7561 O O . GLY C 1 100 ? -34.302 29.325 -6.315 1.00 27.77 125 GLY C O 1
ATOM 7562 N N . GLY C 1 101 ? -34.318 30.823 -4.638 1.00 26.12 126 GLY C N 1
ATOM 7563 C CA . GLY C 1 101 ? -34.030 31.986 -5.459 1.00 24.26 126 GLY C CA 1
ATOM 7564 C C . GLY C 1 101 ? -33.394 32.947 -4.477 1.00 23.37 126 GLY C C 1
ATOM 7565 O O . GLY C 1 101 ? -33.457 32.691 -3.264 1.00 22.84 126 GLY C O 1
ATOM 7566 N N . ASP C 1 102 ? -32.784 34.033 -4.968 1.00 21.59 127 ASP C N 1
ATOM 7567 C CA . ASP C 1 102 ? -32.324 35.052 -4.049 1.00 21.13 127 ASP C CA 1
ATOM 7568 C C . ASP C 1 102 ? -33.509 35.756 -3.358 1.00 20.07 127 ASP C C 1
ATOM 7569 O O . ASP C 1 102 ? -34.625 35.756 -3.867 1.00 19.51 127 ASP C O 1
ATOM 7574 N N . GLN C 1 103 ? -33.265 36.333 -2.188 1.00 19.06 128 GLN C N 1
ATOM 7575 C CA . GLN C 1 103 ? -34.297 37.087 -1.515 1.00 18.72 128 GLN C CA 1
ATOM 7576 C C . GLN C 1 103 ? -34.990 38.189 -2.377 1.00 18.09 128 GLN C C 1
ATOM 7577 O O . GLN C 1 103 ? -36.220 38.252 -2.370 1.00 18.04 128 GLN C O 1
ATOM 7583 N N . PRO C 1 104 ? -34.232 39.062 -3.098 1.00 17.17 129 PRO C N 1
ATOM 7584 C CA . PRO C 1 104 ? -34.989 40.025 -3.947 1.00 16.50 129 PRO C CA 1
ATOM 7585 C C . PRO C 1 104 ? -35.943 39.393 -4.948 1.00 16.45 129 PRO C C 1
ATOM 7586 O O . PRO C 1 104 ? -37.022 39.934 -5.166 1.00 17.30 129 PRO C O 1
ATOM 7590 N N . SER C 1 105 ? -35.602 38.236 -5.503 1.00 16.34 130 SER C N 1
ATOM 7591 C CA . SER C 1 105 ? -36.471 37.597 -6.483 1.00 16.88 130 SER C CA 1
ATOM 7592 C C . SER C 1 105 ? -37.719 36.968 -5.849 1.00 17.70 130 SER C C 1
ATOM 7593 O O . SER C 1 105 ? -38.840 37.014 -6.408 1.00 17.33 130 SER C O 1
ATOM 7596 N N . MET C 1 106 ? -37.536 36.370 -4.685 1.00 18.38 131 MET C N 1
ATOM 7597 C CA . MET C 1 106 ? -38.652 35.742 -4.040 1.00 20.24 131 MET C CA 1
ATOM 7598 C C . MET C 1 106 ? -39.622 36.812 -3.540 1.00 19.28 131 MET C C 1
ATOM 7599 O O . MET C 1 106 ? -40.838 36.619 -3.560 1.00 18.89 131 MET C O 1
ATOM 7604 N N . GLN C 1 107 ? -39.090 37.965 -3.145 1.00 18.69 132 GLN C N 1
ATOM 7605 C CA . GLN C 1 107 ? -39.946 39.046 -2.670 1.00 18.49 132 GLN C CA 1
ATOM 7606 C C . GLN C 1 107 ? -40.862 39.588 -3.794 1.00 18.29 132 GLN C C 1
ATOM 7607 O O . GLN C 1 107 ? -42.033 39.913 -3.557 1.00 17.45 132 GLN C O 1
ATOM 7613 N N . TYR C 1 108 ? -40.312 39.633 -5.010 1.00 17.74 133 TYR C N 1
ATOM 7614 C CA . TYR C 1 108 ? -41.057 39.948 -6.222 1.00 17.66 133 TYR C CA 1
ATOM 7615 C C . TYR C 1 108 ? -42.182 38.953 -6.546 1.00 17.62 133 TYR C C 1
ATOM 7616 O O . TYR C 1 108 ? -43.259 39.353 -6.908 1.00 18.97 133 TYR C O 1
ATOM 7625 N N . ILE C 1 109 ? -41.949 37.655 -6.423 1.00 17.86 134 ILE C N 1
ATOM 7626 C CA . ILE C 1 109 ? -43.007 36.668 -6.651 1.00 17.32 134 ILE C CA 1
ATOM 7627 C C . ILE C 1 109 ? -44.102 36.869 -5.591 1.00 17.73 134 ILE C C 1
ATOM 7628 O O . ILE C 1 109 ? -45.297 36.836 -5.892 1.00 17.03 134 ILE C O 1
ATOM 7633 N N . GLY C 1 110 ? -43.658 37.107 -4.364 1.00 18.27 135 GLY C N 1
ATOM 7634 C CA . GLY C 1 110 ? -44.524 37.533 -3.264 1.00 19.68 135 GLY C CA 1
ATOM 7635 C C . GLY C 1 110 ? -45.450 38.701 -3.565 1.00 19.86 135 GLY C C 1
ATOM 7636 O O . GLY C 1 110 ? -46.657 38.565 -3.435 1.00 20.16 135 GLY C O 1
ATOM 7637 N N . LYS C 1 111 ? -44.893 39.846 -3.952 1.00 20.38 136 LYS C N 1
ATOM 7638 C CA . LYS C 1 111 ? -45.694 40.982 -4.455 1.00 20.74 136 LYS C CA 1
ATOM 7639 C C . LYS C 1 111 ? -46.800 40.592 -5.459 1.00 21.12 136 LYS C C 1
ATOM 7640 O O . LYS C 1 111 ? -47.937 41.027 -5.312 1.00 20.98 136 LYS C O 1
ATOM 7646 N N . ALA C 1 112 ? -46.460 39.808 -6.484 1.00 21.14 137 ALA C N 1
ATOM 7647 C CA . ALA C 1 112 ? -47.481 39.251 -7.409 1.00 21.48 137 ALA C CA 1
ATOM 7648 C C . ALA C 1 112 ? -48.585 38.394 -6.737 1.00 21.61 137 ALA C C 1
ATOM 7649 O O . ALA C 1 112 ? -49.721 38.344 -7.231 1.00 22.23 137 ALA C O 1
ATOM 7651 N N . LEU C 1 113 ? -48.234 37.694 -5.664 1.00 20.93 138 LEU C N 1
ATOM 7652 C CA . LEU C 1 113 ? -49.165 36.890 -4.910 1.00 20.85 138 LEU C CA 1
ATOM 7653 C C . LEU C 1 113 ? -50.090 37.758 -4.006 1.00 21.28 138 LEU C C 1
ATOM 7654 O O . LEU C 1 113 ? -51.284 37.508 -3.921 1.00 21.55 138 LEU C O 1
ATOM 7659 N N . LYS C 1 114 ? -49.555 38.788 -3.355 1.00 21.30 139 LYS C N 1
ATOM 7660 C CA . LYS C 1 114 ? -50.398 39.759 -2.655 1.00 22.14 139 LYS C CA 1
ATOM 7661 C C . LYS C 1 114 ? -51.378 40.434 -3.607 1.00 21.65 139 LYS C C 1
ATOM 7662 O O . LYS C 1 114 ? -52.584 40.466 -3.326 1.00 21.49 139 LYS C O 1
ATOM 7668 N N . GLU C 1 115 ? -50.895 40.911 -4.754 1.00 21.37 140 GLU C N 1
ATOM 7669 C CA . GLU C 1 115 ? -51.798 41.505 -5.741 1.00 21.79 140 GLU C CA 1
ATOM 7670 C C . GLU C 1 115 ? -52.902 40.500 -6.103 1.00 21.97 140 GLU C C 1
ATOM 7671 O O . GLU C 1 115 ? -54.088 40.872 -6.290 1.00 21.96 140 GLU C O 1
ATOM 7677 N N . PHE C 1 116 ? -52.511 39.226 -6.173 1.00 21.23 141 PHE C N 1
ATOM 7678 C CA . PHE C 1 116 ? -53.426 38.182 -6.542 1.00 20.34 141 PHE C CA 1
ATOM 7679 C C . PHE C 1 116 ? -54.460 38.030 -5.457 1.00 20.29 141 PHE C C 1
ATOM 7680 O O . PHE C 1 116 ? -55.640 38.019 -5.755 1.00 19.67 141 PHE C O 1
ATOM 7688 N N . ARG C 1 117 ? -54.016 37.926 -4.208 1.00 20.78 142 ARG C N 1
ATOM 7689 C CA . ARG C 1 117 ? -54.937 37.798 -3.078 1.00 22.13 142 ARG C CA 1
ATOM 7690 C C . ARG C 1 117 ? -55.881 38.986 -2.911 1.00 23.72 142 ARG C C 1
ATOM 7691 O O . ARG C 1 117 ? -57.048 38.791 -2.573 1.00 25.04 142 ARG C O 1
ATOM 7699 N N . ASP C 1 118 ? -55.354 40.206 -3.119 1.00 24.65 143 ASP C N 1
ATOM 7700 C CA . ASP C 1 118 ? -56.085 41.448 -2.995 1.00 24.40 143 ASP C CA 1
ATOM 7701 C C . ASP C 1 118 ? -57.215 41.502 -4.010 1.00 25.07 143 ASP C C 1
ATOM 7702 O O . ASP C 1 118 ? -58.184 42.239 -3.787 1.00 26.37 143 ASP C O 1
ATOM 7707 N N . SER C 1 119 ? -57.135 40.717 -5.093 1.00 24.25 144 SER C N 1
ATOM 7708 C CA . SER C 1 119 ? -58.295 40.561 -5.998 1.00 24.29 144 SER C CA 1
ATOM 7709 C C . SER C 1 119 ? -59.419 39.643 -5.410 1.00 25.20 144 SER C C 1
ATOM 7710 O O . SER C 1 119 ? -60.527 39.512 -5.973 1.00 25.23 144 SER C O 1
ATOM 7713 N N . GLY C 1 120 ? -59.136 39.016 -4.268 1.00 24.85 145 GLY C N 1
ATOM 7714 C CA . GLY C 1 120 ? -60.106 38.131 -3.628 1.00 25.02 145 GLY C CA 1
ATOM 7715 C C . GLY C 1 120 ? -60.081 36.707 -4.167 1.00 24.55 145 GLY C C 1
ATOM 7716 O O . GLY C 1 120 ? -61.074 35.998 -4.129 1.00 24.93 145 GLY C O 1
ATOM 7717 N N . LYS C 1 121 ? -58.945 36.290 -4.689 1.00 23.83 146 LYS C N 1
ATOM 7718 C CA . LYS C 1 121 ? -58.759 34.896 -5.033 1.00 22.87 146 LYS C CA 1
ATOM 7719 C C . LYS C 1 121 ? -57.866 34.251 -3.980 1.00 22.76 146 LYS C C 1
ATOM 7720 O O . LYS C 1 121 ? -56.862 34.851 -3.541 1.00 22.46 146 LYS C O 1
ATOM 7726 N N . PRO C 1 122 ? -58.240 33.035 -3.528 1.00 22.54 147 PRO C N 1
ATOM 7727 C CA . PRO C 1 122 ? -57.371 32.406 -2.535 1.00 21.72 147 PRO C CA 1
ATOM 7728 C C . PRO C 1 122 ? -56.046 31.893 -3.129 1.00 21.09 147 PRO C C 1
ATOM 7729 O O . PRO C 1 122 ? -55.975 31.511 -4.299 1.00 20.39 147 PRO C O 1
ATOM 7733 N N . VAL C 1 123 ? -55.018 31.965 -2.289 1.00 20.82 148 VAL C N 1
ATOM 7734 C CA . VAL C 1 123 ? -53.709 31.386 -2.498 1.00 20.75 148 VAL C CA 1
ATOM 7735 C C . VAL C 1 123 ? -53.508 30.455 -1.300 1.00 20.82 148 VAL C C 1
ATOM 7736 O O . VAL C 1 123 ? -53.560 30.915 -0.151 1.00 20.44 148 VAL C O 1
ATOM 7740 N N . TYR C 1 124 ? -53.320 29.160 -1.583 1.00 21.17 149 TYR C N 1
ATOM 7741 C CA . TYR C 1 124 ? -53.041 28.120 -0.581 1.00 21.67 149 TYR C CA 1
ATOM 7742 C C . TYR C 1 124 ? -51.593 27.655 -0.740 1.00 21.22 149 TYR C C 1
ATOM 7743 O O . TYR C 1 124 ? -51.060 27.619 -1.861 1.00 20.50 149 TYR C O 1
ATOM 7752 N N . ALA C 1 125 ? -50.956 27.292 0.367 1.00 20.67 150 ALA C N 1
ATOM 7753 C CA . ALA C 1 125 ? -49.683 26.599 0.281 1.00 21.17 150 ALA C CA 1
ATOM 7754 C C . ALA C 1 125 ? -49.792 25.271 1.011 1.00 21.62 150 ALA C C 1
ATOM 7755 O O . ALA C 1 125 ? -50.195 25.220 2.183 1.00 21.31 150 ALA C O 1
ATOM 7757 N N . VAL C 1 126 ? -49.439 24.210 0.283 1.00 22.16 151 VAL C N 1
ATOM 7758 C CA . VAL C 1 126 ? -49.453 22.850 0.782 1.00 23.18 151 VAL C CA 1
ATOM 7759 C C . VAL C 1 126 ? -48.054 22.191 0.769 1.00 24.95 151 VAL C C 1
ATOM 7760 O O . VAL C 1 126 ? -47.190 22.554 -0.036 1.00 25.75 151 VAL C O 1
ATOM 7764 N N . GLY C 1 127 ? -47.812 21.241 1.672 1.00 26.20 152 GLY C N 1
ATOM 7765 C CA . GLY C 1 127 ? -46.571 20.454 1.624 1.00 26.85 152 GLY C CA 1
ATOM 7766 C C . GLY C 1 127 ? -46.427 19.561 2.838 1.00 27.81 152 GLY C C 1
ATOM 7767 O O . GLY C 1 127 ? -47.047 19.811 3.873 1.00 27.87 152 GLY C O 1
ATOM 7768 N N . GLU C 1 128 ? -45.603 18.513 2.724 1.00 28.64 153 GLU C N 1
ATOM 7769 C CA . GLU C 1 128 ? -45.237 17.705 3.900 1.00 28.49 153 GLU C CA 1
ATOM 7770 C C . GLU C 1 128 ? -44.247 18.491 4.751 1.00 27.36 153 GLU C C 1
ATOM 7771 O O . GLU C 1 128 ? -44.171 18.305 5.956 1.00 27.88 153 GLU C O 1
ATOM 7777 N N . ASN C 1 129 ? -43.453 19.339 4.109 1.00 26.53 154 ASN C N 1
ATOM 7778 C CA . ASN C 1 129 ? -42.358 20.044 4.786 1.00 25.55 154 ASN C CA 1
ATOM 7779 C C . ASN C 1 129 ? -42.070 21.378 4.116 1.00 24.20 154 ASN C C 1
ATOM 7780 O O . ASN C 1 129 ? -42.367 21.562 2.920 1.00 24.13 154 ASN C O 1
ATOM 7785 N N . TYR C 1 130 ? -41.431 22.289 4.840 1.00 22.03 155 TYR C N 1
ATOM 7786 C CA . TYR C 1 130 ? -40.902 23.471 4.165 1.00 20.41 155 TYR C CA 1
ATOM 7787 C C . TYR C 1 130 ? -39.467 23.716 4.536 1.00 19.83 155 TYR C C 1
ATOM 7788 O O . TYR C 1 130 ? -39.149 23.886 5.721 1.00 19.76 155 TYR C O 1
ATOM 7797 N N . SER C 1 131 ? -38.598 23.780 3.531 1.00 19.14 156 SER C N 1
ATOM 7798 C CA . SER C 1 131 ? -37.294 24.397 3.742 1.00 19.40 156 SER C CA 1
ATOM 7799 C C . SER C 1 131 ? -37.482 25.904 3.974 1.00 19.53 156 SER C C 1
ATOM 7800 O O . SER C 1 131 ? -38.556 26.463 3.695 1.00 19.74 156 SER C O 1
ATOM 7803 N N . GLN C 1 132 ? -36.441 26.548 4.497 1.00 19.27 157 GLN C N 1
ATOM 7804 C CA . GLN C 1 132 ? -36.438 27.985 4.760 1.00 18.52 157 GLN C CA 1
ATOM 7805 C C . GLN C 1 132 ? -36.790 28.789 3.512 1.00 18.71 157 GLN C C 1
ATOM 7806 O O . GLN C 1 132 ? -37.563 29.734 3.585 1.00 19.43 157 GLN C O 1
ATOM 7812 N N . GLY C 1 133 ? -36.255 28.385 2.368 1.00 18.33 158 GLY C N 1
ATOM 7813 C CA . GLY C 1 133 ? -36.615 28.985 1.102 1.00 18.75 158 GLY C CA 1
ATOM 7814 C C . GLY C 1 133 ? -38.056 28.790 0.641 1.00 19.61 158 GLY C C 1
ATOM 7815 O O . GLY C 1 133 ? -38.645 29.725 0.119 1.00 20.49 158 GLY C O 1
ATOM 7816 N N . GLN C 1 134 ? -38.618 27.583 0.761 1.00 19.49 159 GLN C N 1
ATOM 7817 C CA . GLN C 1 134 ? -40.014 27.337 0.335 1.00 19.65 159 GLN C CA 1
ATOM 7818 C C . GLN C 1 134 ? -40.997 28.080 1.228 1.00 19.95 159 GLN C C 1
ATOM 7819 O O . GLN C 1 134 ? -42.044 28.550 0.774 1.00 19.90 159 GLN C O 1
ATOM 7825 N N . TYR C 1 135 ? -40.651 28.162 2.510 1.00 19.85 160 TYR C N 1
ATOM 7826 C CA . TYR C 1 135 ? -41.499 28.789 3.488 1.00 19.89 160 TYR C CA 1
ATOM 7827 C C . TYR C 1 135 ? -41.630 30.296 3.266 1.00 20.43 160 TYR C C 1
ATOM 7828 O O . TYR C 1 135 ? -42.708 30.877 3.473 1.00 19.98 160 TYR C O 1
ATOM 7837 N N . TYR C 1 136 ? -40.516 30.921 2.875 1.00 20.42 161 TYR C N 1
ATOM 7838 C CA . TYR C 1 136 ? -40.513 32.320 2.584 1.00 19.70 161 TYR C CA 1
ATOM 7839 C C . TYR C 1 136 ? -41.622 32.530 1.549 1.00 20.30 161 TYR C C 1
ATOM 7840 O O . TYR C 1 136 ? -42.560 33.270 1.826 1.00 19.79 161 TYR C O 1
ATOM 7849 N N . LEU C 1 137 ? -41.553 31.849 0.398 1.00 20.57 162 LEU C N 1
ATOM 7850 C CA . LEU C 1 137 ? -42.590 32.027 -0.645 1.00 21.46 162 LEU C CA 1
ATOM 7851 C C . LEU C 1 137 ? -43.979 31.655 -0.159 1.00 21.69 162 LEU C C 1
ATOM 7852 O O . LEU C 1 137 ? -44.929 32.371 -0.373 1.00 22.18 162 LEU C O 1
ATOM 7857 N N . ALA C 1 138 ? -44.070 30.509 0.509 1.00 22.37 163 ALA C N 1
ATOM 7858 C CA . ALA C 1 138 ? -45.309 30.004 1.030 1.00 21.29 163 ALA C CA 1
ATOM 7859 C C . ALA C 1 138 ? -45.890 31.000 2.001 1.00 20.45 163 ALA C C 1
ATOM 7860 O O . ALA C 1 138 ? -47.104 31.027 2.201 1.00 20.56 163 ALA C O 1
ATOM 7862 N N . SER C 1 139 ? -45.050 31.819 2.621 1.00 19.66 164 SER C N 1
ATOM 7863 C CA . SER C 1 139 ? -45.597 32.715 3.655 1.00 19.70 164 SER C CA 1
ATOM 7864 C C . SER C 1 139 ? -46.562 33.757 3.108 1.00 20.29 164 SER C C 1
ATOM 7865 O O . SER C 1 139 ? -47.365 34.286 3.872 1.00 20.79 164 SER C O 1
ATOM 7868 N N . PHE C 1 140 ? -46.515 34.014 1.798 1.00 20.64 165 PHE C N 1
ATOM 7869 C CA . PHE C 1 140 ? -47.424 34.991 1.174 1.00 21.29 165 PHE C CA 1
ATOM 7870 C C . PHE C 1 140 ? -48.800 34.376 0.920 1.00 22.12 165 PHE C C 1
ATOM 7871 O O . PHE C 1 140 ? -49.678 35.036 0.342 1.00 23.04 165 PHE C O 1
ATOM 7879 N N . ALA C 1 141 ? -48.996 33.129 1.347 1.00 21.88 166 ALA C N 1
ATOM 7880 C CA . ALA C 1 141 ? -50.281 32.461 1.156 1.00 22.37 166 ALA C CA 1
ATOM 7881 C C . ALA C 1 141 ? -51.313 32.880 2.219 1.00 22.53 166 ALA C C 1
ATOM 7882 O O . ALA C 1 141 ? -50.978 33.077 3.392 1.00 21.61 166 ALA C O 1
ATOM 7884 N N . ASN C 1 142 ? -52.555 33.042 1.770 1.00 23.26 167 ASN C N 1
ATOM 7885 C CA . ASN C 1 142 ? -53.719 33.110 2.650 1.00 24.17 167 ASN C CA 1
ATOM 7886 C C . ASN C 1 142 ? -53.673 32.079 3.740 1.00 25.08 167 ASN C C 1
ATOM 7887 O O . ASN C 1 142 ? -53.944 32.379 4.907 1.00 24.74 167 ASN C O 1
ATOM 7892 N N . LYS C 1 143 ? -53.306 30.862 3.334 1.00 26.14 168 LYS C N 1
ATOM 7893 C CA . LYS C 1 143 ? -53.450 29.682 4.164 1.00 27.30 168 LYS C CA 1
ATOM 7894 C C . LYS C 1 143 ? -52.347 28.615 3.901 1.00 27.23 168 LYS C C 1
ATOM 7895 O O . LYS C 1 143 ? -52.113 28.209 2.753 1.00 26.30 168 LYS C O 1
ATOM 7901 N N . ILE C 1 144 ? -51.692 28.176 4.989 1.00 27.41 169 ILE C N 1
ATOM 7902 C CA . ILE C 1 144 ? -50.546 27.253 4.937 1.00 27.92 169 ILE C CA 1
ATOM 7903 C C . ILE C 1 144 ? -50.836 25.890 5.615 1.00 28.81 169 ILE C C 1
ATOM 7904 O O . ILE C 1 144 ? -51.110 25.799 6.828 1.00 29.20 169 ILE C O 1
ATOM 7909 N N . TRP C 1 145 ? -50.751 24.842 4.810 1.00 29.40 170 TRP C N 1
ATOM 7910 C CA . TRP C 1 145 ? -50.991 23.490 5.249 1.00 30.43 170 TRP C CA 1
ATOM 7911 C C . TRP C 1 145 ? -49.701 22.734 5.441 1.00 29.77 170 TRP C C 1
ATOM 7912 O O . TRP C 1 145 ? -48.892 22.629 4.515 1.00 29.74 170 TRP C O 1
ATOM 7923 N N . LEU C 1 146 ? -49.551 22.142 6.617 1.00 29.04 171 LEU C N 1
ATOM 7924 C CA . LEU C 1 146 ? -48.418 21.272 6.916 1.00 28.77 171 LEU C CA 1
ATOM 7925 C C . LEU C 1 146 ? -48.832 19.829 7.258 1.00 29.46 171 LEU C C 1
ATOM 7926 O O . LEU C 1 146 ? -49.825 19.603 7.947 1.00 30.11 171 LEU C O 1
ATOM 7931 N N . SER C 1 147 ? -48.040 18.859 6.825 1.00 29.45 172 SER C N 1
ATOM 7932 C CA . SER C 1 147 ? -48.176 17.522 7.351 1.00 30.15 172 SER C CA 1
ATOM 7933 C C . SER C 1 147 ? -48.105 17.475 8.890 1.00 30.68 172 SER C C 1
ATOM 7934 O O . SER C 1 147 ? -47.418 18.302 9.513 1.00 30.37 172 SER C O 1
ATOM 7937 N N . PRO C 1 148 ? -48.819 16.506 9.522 1.00 31.21 173 PRO C N 1
ATOM 7938 C CA . PRO C 1 148 ? -48.762 16.395 11.001 1.00 30.82 173 PRO C CA 1
ATOM 7939 C C . PRO C 1 148 ? -47.458 15.780 11.508 1.00 30.27 173 PRO C C 1
ATOM 7940 O O . PRO C 1 148 ? -47.201 15.772 12.726 1.00 29.60 173 PRO C O 1
ATOM 7944 N N . GLN C 1 149 ? -46.637 15.294 10.582 1.00 29.71 174 GLN C N 1
ATOM 7945 C CA . GLN C 1 149 ? -45.296 14.892 10.942 1.00 30.12 174 GLN C CA 1
ATOM 7946 C C . GLN C 1 149 ? -44.199 15.779 10.303 1.00 29.79 174 GLN C C 1
ATOM 7947 O O . GLN C 1 149 ? -42.995 15.498 10.419 1.00 29.65 174 GLN C O 1
ATOM 7953 N N . GLY C 1 150 ? -44.632 16.879 9.674 1.00 29.21 175 GLY C N 1
ATOM 7954 C CA . GLY C 1 150 ? -43.756 17.794 8.920 1.00 27.01 175 GLY C CA 1
ATOM 7955 C C . GLY C 1 150 ? -43.016 18.811 9.779 1.00 25.51 175 GLY C C 1
ATOM 7956 O O . GLY C 1 150 ? -43.337 18.961 10.951 1.00 25.42 175 GLY C O 1
ATOM 7957 N N . VAL C 1 151 ? -42.009 19.470 9.181 1.00 24.01 176 VAL C N 1
ATOM 7958 C CA . VAL C 1 151 ? -41.204 20.539 9.799 1.00 21.90 176 VAL C CA 1
ATOM 7959 C C . VAL C 1 151 ? -41.247 21.836 9.000 1.00 21.08 176 VAL C C 1
ATOM 7960 O O . VAL C 1 151 ? -41.234 21.801 7.769 1.00 20.63 176 VAL C O 1
ATOM 7964 N N . VAL C 1 152 ? -41.284 22.975 9.694 1.00 20.52 177 VAL C N 1
ATOM 7965 C CA . VAL C 1 152 ? -40.857 24.246 9.067 1.00 19.88 177 VAL C CA 1
ATOM 7966 C C . VAL C 1 152 ? -39.416 24.572 9.470 1.00 18.83 177 VAL C C 1
ATOM 7967 O O . VAL C 1 152 ? -39.112 24.897 10.648 1.00 17.91 177 VAL C O 1
ATOM 7971 N N . ASP C 1 153 ? -38.529 24.451 8.494 1.00 17.37 178 ASP C N 1
ATOM 7972 C CA . ASP C 1 153 ? -37.095 24.387 8.771 1.00 17.37 178 ASP C CA 1
ATOM 7973 C C . ASP C 1 153 ? -36.406 25.769 8.729 1.00 16.72 178 ASP C C 1
ATOM 7974 O O . ASP C 1 153 ? -35.746 26.126 7.763 1.00 16.68 178 ASP C O 1
ATOM 7979 N N . LEU C 1 154 ? -36.560 26.529 9.792 1.00 16.19 179 LEU C N 1
ATOM 7980 C CA . LEU C 1 154 ? -36.006 27.846 9.873 1.00 16.24 179 LEU C CA 1
ATOM 7981 C C . LEU C 1 154 ? -34.769 27.768 10.720 1.00 17.05 179 LEU C C 1
ATOM 7982 O O . LEU C 1 154 ? -34.828 27.274 11.849 1.00 18.08 179 LEU C O 1
ATOM 7987 N N . HIS C 1 155 ? -33.649 28.268 10.203 1.00 16.99 180 HIS C N 1
ATOM 7988 C CA . HIS C 1 155 ? -32.361 28.070 10.868 1.00 16.99 180 HIS C CA 1
ATOM 7989 C C . HIS C 1 155 ? -31.408 29.227 10.692 1.00 16.95 180 HIS C C 1
ATOM 7990 O O . HIS C 1 155 ? -30.353 29.232 11.316 1.00 17.87 180 HIS C O 1
ATOM 7997 N N . GLY C 1 156 ? -31.748 30.211 9.870 1.00 17.02 181 GLY C N 1
ATOM 7998 C CA . GLY C 1 156 ? -30.886 31.391 9.744 1.00 16.75 181 GLY C CA 1
ATOM 7999 C C . GLY C 1 156 ? -30.085 31.375 8.467 1.00 17.36 181 GLY C C 1
ATOM 8000 O O . GLY C 1 156 ? -30.314 30.524 7.574 1.00 16.85 181 GLY C O 1
ATOM 8001 N N . PHE C 1 157 ? -29.161 32.333 8.369 1.00 17.57 182 PHE C N 1
ATOM 8002 C CA . PHE C 1 157 ? -28.224 32.465 7.232 1.00 16.91 182 PHE C CA 1
ATOM 8003 C C . PHE C 1 157 ? -26.790 32.281 7.694 1.00 17.12 182 PHE C C 1
ATOM 8004 O O . PHE C 1 157 ? -26.422 32.576 8.829 1.00 16.68 182 PHE C O 1
ATOM 8012 N N . ALA C 1 158 ? -25.964 31.799 6.792 1.00 18.03 183 ALA C N 1
ATOM 8013 C CA . ALA C 1 158 ? -24.569 31.592 7.097 1.00 18.60 183 ALA C CA 1
ATOM 8014 C C . ALA C 1 158 ? -23.816 31.747 5.793 1.00 19.72 183 ALA C C 1
ATOM 8015 O O . ALA C 1 158 ? -24.327 31.449 4.722 1.00 19.98 183 ALA C O 1
ATOM 8017 N N . THR C 1 159 ? -22.608 32.261 5.911 1.00 21.04 184 THR C N 1
ATOM 8018 C CA . THR C 1 159 ? -21.674 32.418 4.817 1.00 22.18 184 THR C CA 1
ATOM 8019 C C . THR C 1 159 ? -20.524 31.465 5.160 1.00 23.02 184 THR C C 1
ATOM 8020 O O . THR C 1 159 ? -20.296 31.178 6.341 1.00 23.39 184 THR C O 1
ATOM 8024 N N . ASN C 1 160 ? -19.815 30.940 4.170 1.00 23.67 185 ASN C N 1
ATOM 8025 C CA . ASN C 1 160 ? -18.733 30.006 4.498 1.00 24.42 185 ASN C CA 1
ATOM 8026 C C . ASN C 1 160 ? -17.685 29.878 3.399 1.00 23.93 185 ASN C C 1
ATOM 8027 O O . ASN C 1 160 ? -18.033 29.733 2.231 1.00 23.61 185 ASN C O 1
ATOM 8032 N N . GLY C 1 161 ? -16.404 29.946 3.779 1.00 23.52 186 GLY C N 1
ATOM 8033 C CA . GLY C 1 161 ? -15.306 29.846 2.804 1.00 23.03 186 GLY C CA 1
ATOM 8034 C C . GLY C 1 161 ? -14.051 29.194 3.356 1.00 22.78 186 GLY C C 1
ATOM 8035 O O . GLY C 1 161 ? -13.846 29.137 4.568 1.00 23.65 186 GLY C O 1
ATOM 8036 N N . LEU C 1 162 ? -13.221 28.693 2.455 1.00 22.43 187 LEU C N 1
ATOM 8037 C CA . LEU C 1 162 ? -11.977 28.027 2.802 1.00 22.19 187 LEU C CA 1
ATOM 8038 C C . LEU C 1 162 ? -10.888 29.074 2.812 1.00 21.38 187 LEU C C 1
ATOM 8039 O O . LEU C 1 162 ? -10.987 30.056 2.069 1.00 21.87 187 LEU C O 1
ATOM 8044 N N . TYR C 1 163 ? -9.874 28.877 3.646 1.00 19.71 188 TYR C N 1
ATOM 8045 C CA . TYR C 1 163 ? -8.742 29.782 3.749 1.00 19.90 188 TYR C CA 1
ATOM 8046 C C . TYR C 1 163 ? -7.479 28.922 3.740 1.00 21.24 188 TYR C C 1
ATOM 8047 O O . TYR C 1 163 ? -7.387 27.956 4.510 1.00 22.19 188 TYR C O 1
ATOM 8056 N N . TYR C 1 164 ? -6.522 29.241 2.869 1.00 22.18 189 TYR C N 1
ATOM 8057 C CA . TYR C 1 164 ? -5.437 28.301 2.513 1.00 23.66 189 TYR C CA 1
ATOM 8058 C C . TYR C 1 164 ? -4.019 28.786 2.763 1.00 23.58 189 TYR C C 1
ATOM 8059 O O . TYR C 1 164 ? -3.073 28.123 2.344 1.00 22.60 189 TYR C O 1
ATOM 8068 N N . LYS C 1 165 ? -3.843 29.941 3.396 1.00 23.86 190 LYS C N 1
ATOM 8069 C CA . LYS C 1 165 ? -2.486 30.451 3.605 1.00 24.26 190 LYS C CA 1
ATOM 8070 C C . LYS C 1 165 ? -1.528 29.370 4.082 1.00 23.80 190 LYS C C 1
ATOM 8071 O O . LYS C 1 165 ? -0.449 29.182 3.528 1.00 24.44 190 LYS C O 1
ATOM 8077 N N . SER C 1 166 ? -1.936 28.675 5.133 1.00 23.50 191 SER C N 1
ATOM 8078 C CA . SER C 1 166 ? -1.124 27.661 5.765 1.00 23.31 191 SER C CA 1
ATOM 8079 C C . SER C 1 166 ? -0.780 26.510 4.818 1.00 22.44 191 SER C C 1
ATOM 8080 O O . SER C 1 166 ? 0.319 25.961 4.891 1.00 22.38 191 SER C O 1
ATOM 8083 N N . LEU C 1 167 ? -1.701 26.181 3.916 1.00 21.77 192 LEU C N 1
ATOM 8084 C CA . LEU C 1 167 ? -1.463 25.148 2.908 1.00 20.96 192 LEU C CA 1
ATOM 8085 C C . LEU C 1 167 ? -0.521 25.630 1.819 1.00 20.87 192 LEU C C 1
ATOM 8086 O O . LEU C 1 167 ? 0.241 24.835 1.257 1.00 20.95 192 LEU C O 1
ATOM 8091 N N . LEU C 1 168 ? -0.602 26.916 1.497 1.00 20.03 193 LEU C N 1
ATOM 8092 C CA . LEU C 1 168 ? 0.281 27.501 0.504 1.00 19.49 193 LEU C CA 1
ATOM 8093 C C . LEU C 1 168 ? 1.725 27.543 1.037 1.00 20.23 193 LEU C C 1
ATOM 8094 O O . LEU C 1 168 ? 2.650 27.142 0.309 1.00 20.03 193 LEU C O 1
ATOM 8099 N N . ASP C 1 169 ? 1.904 27.909 2.310 1.00 21.07 194 ASP C N 1
ATOM 8100 C CA . ASP C 1 169 ? 3.234 27.849 2.960 1.00 22.73 194 ASP C CA 1
ATOM 8101 C C . ASP C 1 169 ? 3.844 26.436 2.932 1.00 22.92 194 ASP C C 1
ATOM 8102 O O . ASP C 1 169 ? 5.059 26.276 2.709 1.00 22.73 194 ASP C O 1
ATOM 8107 N N . LYS C 1 170 ? 3.005 25.425 3.167 1.00 23.00 195 LYS C N 1
ATOM 8108 C CA . LYS C 1 170 ? 3.503 24.064 3.222 1.00 23.58 195 LYS C CA 1
ATOM 8109 C C . LYS C 1 170 ? 3.885 23.583 1.825 1.00 22.64 195 LYS C C 1
ATOM 8110 O O . LYS C 1 170 ? 4.826 22.788 1.699 1.00 22.45 195 LYS C O 1
ATOM 8116 N N . LEU C 1 171 ? 3.158 24.042 0.804 1.00 21.46 196 LEU C N 1
ATOM 8117 C CA . LEU C 1 171 ? 3.471 23.659 -0.576 1.00 21.50 196 LEU C CA 1
ATOM 8118 C C . LEU C 1 171 ? 4.589 24.537 -1.142 1.00 21.30 196 LEU C C 1
ATOM 8119 O O . LEU C 1 171 ? 5.091 24.291 -2.229 1.00 20.30 196 LEU C O 1
ATOM 8124 N N . LYS C 1 172 ? 4.938 25.573 -0.379 1.00 21.73 197 LYS C N 1
ATOM 8125 C CA . LYS C 1 172 ? 5.967 26.541 -0.732 1.00 21.55 197 LYS C CA 1
ATOM 8126 C C . LYS C 1 172 ? 5.574 27.393 -1.954 1.00 21.18 197 LYS C C 1
ATOM 8127 O O . LYS C 1 172 ? 6.444 27.889 -2.692 1.00 21.18 197 LYS C O 1
ATOM 8133 N N . VAL C 1 173 ? 4.264 27.543 -2.150 1.00 20.23 198 VAL C N 1
ATOM 8134 C CA . VAL C 1 173 ? 3.702 28.397 -3.165 1.00 19.90 198 VAL C CA 1
ATOM 8135 C C . VAL C 1 173 ? 3.971 29.856 -2.766 1.00 20.56 198 VAL C C 1
ATOM 8136 O O . VAL C 1 173 ? 3.837 30.206 -1.585 1.00 20.54 198 VAL C O 1
ATOM 8140 N N . SER C 1 174 ? 4.397 30.665 -3.745 1.00 20.44 199 SER C N 1
ATOM 8141 C CA . SER C 1 174 ? 4.629 32.110 -3.590 1.00 21.47 199 SER C CA 1
ATOM 8142 C C . SER C 1 174 ? 3.390 32.912 -4.044 1.00 22.10 199 SER C C 1
ATOM 8143 O O . SER C 1 174 ? 2.913 32.785 -5.190 1.00 21.86 199 SER C O 1
ATOM 8146 N N . THR C 1 175 ? 2.891 33.759 -3.155 1.00 22.34 200 THR C N 1
ATOM 8147 C CA . THR C 1 175 ? 1.638 34.444 -3.406 1.00 22.89 200 THR C CA 1
ATOM 8148 C C . THR C 1 175 ? 1.835 35.960 -3.437 1.00 22.92 200 THR C C 1
ATOM 8149 O O . THR C 1 175 ? 2.537 36.531 -2.588 1.00 22.75 200 THR C O 1
ATOM 8153 N N . HIS C 1 176 ? 1.238 36.598 -4.440 1.00 22.52 201 HIS C N 1
ATOM 8154 C CA . HIS C 1 176 ? 1.213 38.052 -4.503 1.00 22.25 201 HIS C CA 1
ATOM 8155 C C . HIS C 1 176 ? -0.169 38.596 -4.757 1.00 21.75 201 HIS C C 1
ATOM 8156 O O . HIS C 1 176 ? -0.811 38.322 -5.794 1.00 21.38 201 HIS C O 1
ATOM 8163 N N . VAL C 1 177 ? -0.585 39.440 -3.826 1.00 21.60 202 VAL C N 1
ATOM 8164 C CA . VAL C 1 177 ? -1.882 40.087 -3.872 1.00 20.92 202 VAL C CA 1
ATOM 8165 C C . VAL C 1 177 ? -1.668 41.577 -4.159 1.00 20.60 202 VAL C C 1
ATOM 8166 O O . VAL C 1 177 ? -0.931 42.271 -3.451 1.00 20.55 202 VAL C O 1
ATOM 8170 N N . PHE C 1 178 ? -2.298 42.065 -5.221 1.00 20.16 203 PHE C N 1
ATOM 8171 C CA . PHE C 1 178 ? -2.336 43.501 -5.478 1.00 18.97 203 PHE C CA 1
ATOM 8172 C C . PHE C 1 178 ? -3.803 43.873 -5.341 1.00 19.37 203 PHE C C 1
ATOM 8173 O O . PHE C 1 178 ? -4.707 43.269 -5.978 1.00 18.67 203 PHE C O 1
ATOM 8181 N N . ARG C 1 179 ? -4.042 44.842 -4.471 1.00 19.14 204 ARG C N 1
ATOM 8182 C CA . ARG C 1 179 ? -5.409 45.172 -4.123 1.00 19.65 204 ARG C CA 1
ATOM 8183 C C . ARG C 1 179 ? -5.484 46.560 -3.561 1.00 19.29 204 ARG C C 1
ATOM 8184 O O . ARG C 1 179 ? -4.562 47.013 -2.906 1.00 19.31 204 ARG C O 1
ATOM 8192 N N . VAL C 1 180 ? -6.580 47.238 -3.856 1.00 19.66 205 VAL C N 1
ATOM 8193 C CA . VAL C 1 180 ? -6.953 48.453 -3.151 1.00 19.43 205 VAL C CA 1
ATOM 8194 C C . VAL C 1 180 ? -8.363 48.178 -2.604 1.00 20.02 205 VAL C C 1
ATOM 8195 O O . VAL C 1 180 ? -9.298 47.888 -3.344 1.00 19.76 205 VAL C O 1
ATOM 8199 N N . GLY C 1 181 ? -8.484 48.226 -1.287 1.00 20.60 206 GLY C N 1
ATOM 8200 C CA . GLY C 1 181 ? -9.749 48.003 -0.622 1.00 21.03 206 GLY C CA 1
ATOM 8201 C C . GLY C 1 181 ? -9.610 47.162 0.632 1.00 21.66 206 GLY C C 1
ATOM 8202 O O . GLY C 1 181 ? -9.569 45.932 0.557 1.00 21.46 206 GLY C O 1
ATOM 8203 N N . THR C 1 182 ? -9.575 47.834 1.785 1.00 22.44 207 THR C N 1
ATOM 8204 C CA . THR C 1 182 ? -9.508 47.189 3.101 1.00 23.19 207 THR C CA 1
ATOM 8205 C C . THR C 1 182 ? -10.526 46.050 3.245 1.00 23.24 207 THR C C 1
ATOM 8206 O O . THR C 1 182 ? -10.234 45.055 3.909 1.00 23.97 207 THR C O 1
ATOM 8210 N N . TYR C 1 183 ? -11.660 46.195 2.585 1.00 22.80 208 TYR C N 1
ATOM 8211 C CA . TYR C 1 183 ? -12.772 45.300 2.683 1.00 22.90 208 TYR C CA 1
ATOM 8212 C C . TYR C 1 183 ? -12.990 44.486 1.467 1.00 23.60 208 TYR C C 1
ATOM 8213 O O . TYR C 1 183 ? -13.981 43.877 1.355 1.00 23.74 208 TYR C O 1
ATOM 8222 N N . LYS C 1 184 ? -12.042 44.457 0.561 1.00 24.37 209 LYS C N 1
ATOM 8223 C CA . LYS C 1 184 ? -12.112 43.618 -0.610 1.00 24.06 209 LYS C CA 1
ATOM 8224 C C . LYS C 1 184 ? -11.683 42.206 -0.372 1.00 24.39 209 LYS C C 1
ATOM 8225 O O . LYS C 1 184 ? -10.735 41.763 -0.923 1.00 25.76 209 LYS C O 1
ATOM 8231 N N . SER C 1 185 ? -12.432 41.487 0.435 1.00 24.35 210 SER C N 1
ATOM 8232 C CA . SER C 1 185 ? -11.971 40.247 1.063 1.00 23.99 210 SER C CA 1
ATOM 8233 C C . SER C 1 185 ? -11.949 38.968 0.244 1.00 24.23 210 SER C C 1
ATOM 8234 O O . SER C 1 185 ? -11.605 37.944 0.787 1.00 24.21 210 SER C O 1
ATOM 8237 N N . ALA C 1 186 ? -12.280 38.997 -1.047 1.00 25.19 211 ALA C N 1
ATOM 8238 C CA . ALA C 1 186 ? -12.172 37.763 -1.858 1.00 25.61 211 ALA C CA 1
ATOM 8239 C C . ALA C 1 186 ? -10.714 37.297 -1.907 1.00 25.97 211 ALA C C 1
ATOM 8240 O O . ALA C 1 186 ? -10.419 36.175 -2.254 1.00 26.21 211 ALA C O 1
ATOM 8242 N N . VAL C 1 187 ? -9.817 38.194 -1.550 1.00 26.08 212 VAL C N 1
ATOM 8243 C CA . VAL C 1 187 ? -8.399 37.933 -1.544 1.00 26.39 212 VAL C CA 1
ATOM 8244 C C . VAL C 1 187 ? -7.911 37.124 -0.328 1.00 26.60 212 VAL C C 1
ATOM 8245 O O . VAL C 1 187 ? -6.817 36.519 -0.361 1.00 27.18 212 VAL C O 1
ATOM 8249 N N . GLU C 1 188 ? -8.715 37.106 0.739 1.00 25.51 213 GLU C N 1
ATOM 8250 C CA . GLU C 1 188 ? -8.223 36.617 2.027 1.00 24.39 213 GLU C CA 1
ATOM 8251 C C . GLU C 1 188 ? -7.778 35.170 2.068 1.00 23.10 213 GLU C C 1
ATOM 8252 O O . GLU C 1 188 ? -6.800 34.878 2.734 1.00 23.07 213 GLU C O 1
ATOM 8258 N N . PRO C 1 189 ? -8.466 34.264 1.355 1.00 22.65 214 PRO C N 1
ATOM 8259 C CA . PRO C 1 189 ? -8.014 32.859 1.331 1.00 22.98 214 PRO C CA 1
ATOM 8260 C C . PRO C 1 189 ? -6.532 32.595 0.965 1.00 23.59 214 PRO C C 1
ATOM 8261 O O . PRO C 1 189 ? -5.946 31.633 1.465 1.00 24.50 214 PRO C O 1
ATOM 8265 N N . PHE C 1 190 ? -5.911 33.428 0.143 1.00 23.27 215 PHE C N 1
ATOM 8266 C CA . PHE C 1 190 ? -4.523 33.205 -0.178 1.00 23.27 215 PHE C CA 1
ATOM 8267 C C . PHE C 1 190 ? -3.595 33.703 0.921 1.00 23.54 215 PHE C C 1
ATOM 8268 O O . PHE C 1 190 ? -2.439 33.270 0.998 1.00 24.27 215 PHE C O 1
ATOM 8276 N N . ILE C 1 191 ? -4.082 34.597 1.776 1.00 23.10 216 ILE C N 1
ATOM 8277 C CA . ILE C 1 191 ? -3.200 35.313 2.688 1.00 22.87 216 ILE C CA 1
ATOM 8278 C C . ILE C 1 191 ? -3.622 35.327 4.171 1.00 23.16 216 ILE C C 1
ATOM 8279 O O . ILE C 1 191 ? -2.977 35.982 5.018 1.00 23.67 216 ILE C O 1
ATOM 8284 N N . ARG C 1 192 ? -4.686 34.594 4.495 1.00 22.08 217 ARG C N 1
ATOM 8285 C CA . ARG C 1 192 ? -5.087 34.410 5.889 1.00 21.11 217 ARG C CA 1
ATOM 8286 C C . ARG C 1 192 ? -5.484 32.967 6.122 1.00 21.03 217 ARG C C 1
ATOM 8287 O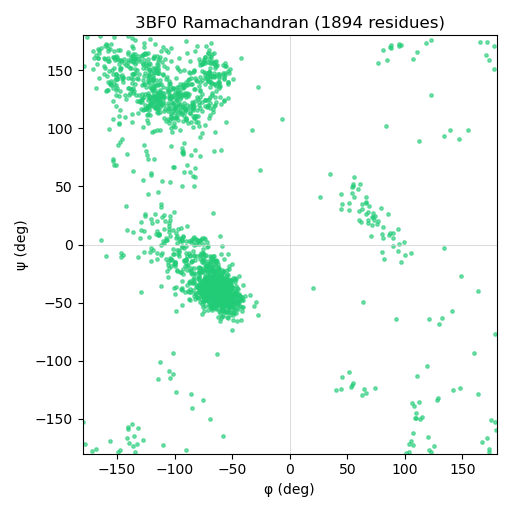 O . ARG C 1 192 ? -5.792 32.259 5.182 1.00 21.65 217 ARG C O 1
ATOM 8295 N N . ASP C 1 193 ? -5.506 32.540 7.377 1.00 20.77 218 ASP C N 1
ATOM 8296 C CA . ASP C 1 193 ? -6.117 31.259 7.733 1.00 20.41 218 ASP C CA 1
ATOM 8297 C C . ASP C 1 193 ? -7.533 31.440 8.285 1.00 20.68 218 ASP C C 1
ATOM 8298 O O . ASP C 1 193 ? -8.122 30.484 8.834 1.00 20.82 218 ASP C O 1
ATOM 8303 N N . ASP C 1 194 ? -8.054 32.667 8.159 1.00 20.06 219 ASP C N 1
ATOM 8304 C CA . ASP C 1 194 ? -9.328 33.050 8.733 1.00 20.46 219 ASP C CA 1
ATOM 8305 C C . ASP C 1 194 ? -9.766 34.380 8.127 1.00 20.11 219 ASP C C 1
ATOM 8306 O O . ASP C 1 194 ? -8.983 35.046 7.480 1.00 19.11 219 ASP C O 1
ATOM 8311 N N . MET C 1 195 ? -11.009 34.774 8.338 1.00 20.43 220 MET C N 1
ATOM 8312 C CA . MET C 1 195 ? -11.436 36.024 7.775 1.00 21.84 220 MET C CA 1
ATOM 8313 C C . MET C 1 195 ? -10.874 37.189 8.587 1.00 21.61 220 MET C C 1
ATOM 8314 O O . MET C 1 195 ? -10.617 37.036 9.771 1.00 23.12 220 MET C O 1
ATOM 8319 N N . SER C 1 196 ? -10.611 38.317 7.939 1.00 20.56 221 SER C N 1
ATOM 8320 C CA . SER C 1 196 ? -10.005 39.449 8.619 1.00 20.33 221 SER C CA 1
ATOM 8321 C C . SER C 1 196 ? -11.028 40.125 9.490 1.00 19.67 221 SER C C 1
ATOM 8322 O O . SER C 1 196 ? -12.221 39.964 9.272 1.00 20.22 221 SER C O 1
ATOM 8325 N N . PRO C 1 197 ? -10.579 40.868 10.508 1.00 19.28 222 PRO C N 1
ATOM 8326 C CA . PRO C 1 197 ? -11.601 41.609 11.270 1.00 18.54 222 PRO C CA 1
ATOM 8327 C C . PRO C 1 197 ? -12.445 42.587 10.420 1.00 18.35 222 PRO C C 1
ATOM 8328 O O . PRO C 1 197 ? -13.628 42.805 10.726 1.00 17.31 222 PRO C O 1
ATOM 8332 N N . ALA C 1 198 ? -11.872 43.147 9.348 1.00 18.36 223 ALA C N 1
ATOM 8333 C CA . ALA C 1 198 ? -12.653 44.067 8.511 1.00 18.24 223 ALA C CA 1
ATOM 8334 C C . ALA C 1 198 ? -13.706 43.265 7.753 1.00 18.53 223 ALA C C 1
ATOM 8335 O O . ALA C 1 198 ? -14.881 43.646 7.691 1.00 18.53 223 ALA C O 1
ATOM 8337 N N . ALA C 1 199 ? -13.277 42.139 7.199 1.00 18.79 224 ALA C N 1
ATOM 8338 C CA . ALA C 1 199 ? -14.164 41.285 6.436 1.00 19.17 224 ALA C CA 1
ATOM 8339 C C . ALA C 1 199 ? -15.305 40.850 7.321 1.00 20.38 224 ALA C C 1
ATOM 8340 O O . ALA C 1 199 ? -16.478 40.834 6.875 1.00 21.33 224 ALA C O 1
ATOM 8342 N N . ARG C 1 200 ? -14.973 40.489 8.561 1.00 20.69 225 ARG C N 1
ATOM 8343 C CA . ARG C 1 200 ? -15.965 39.985 9.472 1.00 22.22 225 ARG C CA 1
ATOM 8344 C C . ARG C 1 200 ? -17.033 41.023 9.723 1.00 23.36 225 ARG C C 1
ATOM 8345 O O . ARG C 1 200 ? -18.216 40.671 9.733 1.00 24.54 225 ARG C O 1
ATOM 8353 N N . GLU C 1 201 ? -16.639 42.290 9.891 1.00 23.80 226 GLU C N 1
ATOM 8354 C CA . GLU C 1 201 ? -17.618 43.309 10.215 1.00 24.54 226 GLU C CA 1
ATOM 8355 C C . GLU C 1 201 ? -18.514 43.693 9.025 1.00 23.58 226 GLU C C 1
ATOM 8356 O O . GLU C 1 201 ? -19.734 43.827 9.204 1.00 23.81 226 GLU C O 1
ATOM 8362 N N . ALA C 1 202 ? -17.944 43.812 7.826 1.00 21.87 227 ALA C N 1
ATOM 8363 C CA . ALA C 1 202 ? -18.765 43.994 6.637 1.00 21.18 227 ALA C CA 1
ATOM 8364 C C . ALA C 1 202 ? -19.713 42.820 6.399 1.00 21.24 227 ALA C C 1
ATOM 8365 O O . ALA C 1 202 ? -20.885 43.051 6.131 1.00 21.87 227 ALA C O 1
ATOM 8367 N N . ASP C 1 203 ? -19.229 41.568 6.476 1.00 20.48 228 ASP C N 1
ATOM 8368 C CA . ASP C 1 203 ? -20.110 40.400 6.241 1.00 19.46 228 ASP C CA 1
ATOM 8369 C C . ASP C 1 203 ? -21.217 40.201 7.316 1.00 18.47 228 ASP C C 1
ATOM 8370 O O . ASP C 1 203 ? -22.353 39.878 6.953 1.00 17.31 228 ASP C O 1
ATOM 8375 N N . SER C 1 204 ? -20.902 40.411 8.604 1.00 17.57 229 SER C N 1
ATOM 8376 C CA . SER C 1 204 ? -21.938 40.448 9.655 1.00 18.17 229 SER C CA 1
ATOM 8377 C C . SER C 1 204 ? -23.042 41.510 9.412 1.00 19.01 229 SER C C 1
ATOM 8378 O O . SER C 1 204 ? -24.237 41.242 9.635 1.00 17.99 229 SER C O 1
ATOM 8381 N N . ARG C 1 205 ? -22.644 42.693 8.950 1.00 19.28 230 ARG C N 1
ATOM 8382 C CA . ARG C 1 205 ? -23.595 43.746 8.698 1.00 21.54 230 ARG C CA 1
ATOM 8383 C C . ARG C 1 205 ? -24.588 43.267 7.645 1.00 20.54 230 ARG C C 1
ATOM 8384 O O . ARG C 1 205 ? -25.781 43.077 7.969 1.00 20.84 230 ARG C O 1
ATOM 8392 N N . TRP C 1 206 ? -24.134 43.040 6.407 1.00 20.34 231 TRP C N 1
ATOM 8393 C CA . TRP C 1 206 ? -25.084 42.555 5.392 1.00 20.68 231 TRP C CA 1
ATOM 8394 C C . TRP C 1 206 ? -25.891 41.310 5.790 1.00 20.64 231 TRP C C 1
ATOM 8395 O O . TRP C 1 206 ? -27.111 41.365 5.726 1.00 21.65 231 TRP C O 1
ATOM 8406 N N . ILE C 1 207 ? -25.247 40.224 6.229 1.00 19.89 232 ILE C N 1
ATOM 8407 C CA . ILE C 1 207 ? -25.994 38.981 6.507 1.00 19.12 232 ILE C CA 1
ATOM 8408 C C . ILE C 1 207 ? -27.029 39.150 7.617 1.00 19.15 232 ILE C C 1
ATOM 8409 O O . ILE C 1 207 ? -28.129 38.630 7.526 1.00 19.43 232 ILE C O 1
ATOM 8414 N N . GLY C 1 208 ? -26.673 39.905 8.651 1.00 18.93 233 GLY C N 1
ATOM 8415 C CA . GLY C 1 208 ? -27.571 40.159 9.753 1.00 18.07 233 GLY C CA 1
ATOM 8416 C C . GLY C 1 208 ? -28.774 40.886 9.246 1.00 18.90 233 GLY C C 1
ATOM 8417 O O . GLY C 1 208 ? -29.866 40.664 9.743 1.00 20.43 233 GLY C O 1
ATOM 8418 N N . GLU C 1 209 ? -28.584 41.752 8.254 1.00 18.38 234 GLU C N 1
ATOM 8419 C CA . GLU C 1 209 ? -29.686 42.496 7.682 1.00 18.19 234 GLU C CA 1
ATOM 8420 C C . GLU C 1 209 ? -30.545 41.672 6.751 1.00 16.93 234 GLU C C 1
ATOM 8421 O O . GLU C 1 209 ? -31.768 41.885 6.686 1.00 17.08 234 GLU C O 1
ATOM 8427 N N . LEU C 1 210 ? -29.925 40.800 5.957 1.00 15.74 235 LEU C N 1
ATOM 8428 C CA . LEU C 1 210 ? -30.701 40.071 4.948 1.00 14.75 235 LEU C CA 1
ATOM 8429 C C . LEU C 1 210 ? -31.615 39.130 5.691 1.00 14.64 235 LEU C C 1
ATOM 8430 O O . LEU C 1 210 ? -32.718 38.890 5.271 1.00 13.14 235 LEU C O 1
ATOM 8435 N N . TRP C 1 211 ? -31.156 38.697 6.865 1.00 15.12 236 TRP C N 1
ATOM 8436 C CA . TRP C 1 211 ? -31.903 37.802 7.700 1.00 15.81 236 TRP C CA 1
ATOM 8437 C C . TRP C 1 211 ? -33.007 38.511 8.494 1.00 16.31 236 TRP C C 1
ATOM 8438 O O . TRP C 1 211 ? -34.088 37.938 8.720 1.00 16.28 236 TRP C O 1
ATOM 8449 N N . GLN C 1 212 ? -32.745 39.741 8.929 1.00 16.53 237 GLN C N 1
ATOM 8450 C CA . GLN C 1 212 ? -33.803 40.535 9.548 1.00 16.90 237 GLN C CA 1
ATOM 8451 C C . GLN C 1 212 ? -34.900 40.796 8.491 1.00 16.73 237 GLN C C 1
ATOM 8452 O O . GLN C 1 212 ? -36.078 40.758 8.805 1.00 16.67 237 GLN C O 1
ATOM 8458 N N . ASN C 1 213 ? -34.518 40.967 7.223 1.00 16.43 238 ASN C N 1
ATOM 8459 C CA . ASN C 1 213 ? -35.512 41.238 6.196 1.00 16.01 238 ASN C CA 1
ATOM 8460 C C . ASN C 1 213 ? -36.297 39.980 5.926 1.00 16.18 238 ASN C C 1
ATOM 8461 O O . ASN C 1 213 ? -37.461 40.050 5.541 1.00 17.10 238 ASN C O 1
ATOM 8466 N N . TYR C 1 214 ? -35.663 38.823 6.116 1.00 15.62 239 TYR C N 1
ATOM 8467 C CA . TYR C 1 214 ? -36.336 37.561 5.926 1.00 14.93 239 TYR C CA 1
ATOM 8468 C C . TYR C 1 214 ? -37.460 37.439 7.009 1.00 15.30 239 TYR C C 1
ATOM 8469 O O . TYR C 1 214 ? -38.640 37.244 6.711 1.00 14.43 239 TYR C O 1
ATOM 8478 N N . LEU C 1 215 ? -37.063 37.619 8.262 1.00 15.69 240 LEU C N 1
ATOM 8479 C CA . LEU C 1 215 ? -37.968 37.613 9.384 1.00 15.71 240 LEU C CA 1
ATOM 8480 C C . LEU C 1 215 ? -39.027 38.686 9.317 1.00 16.47 240 LEU C C 1
ATOM 8481 O O . LEU C 1 215 ? -40.198 38.362 9.500 1.00 16.73 240 LEU C O 1
ATOM 8486 N N . ASN C 1 216 ? -38.660 39.939 9.012 1.00 17.17 241 ASN C N 1
ATOM 8487 C CA . ASN C 1 216 ? -39.688 41.014 8.930 1.00 17.41 241 ASN C CA 1
ATOM 8488 C C . ASN C 1 216 ? -40.728 40.708 7.871 1.00 18.07 241 ASN C C 1
ATOM 8489 O O . ASN C 1 216 ? -41.916 40.740 8.164 1.00 19.78 241 ASN C O 1
ATOM 8494 N N . THR C 1 217 ? -40.291 40.372 6.660 1.00 18.45 242 THR C N 1
ATOM 8495 C CA . THR C 1 217 ? -41.217 39.951 5.610 1.00 18.19 242 THR C CA 1
ATOM 8496 C C . THR C 1 217 ? -42.134 38.828 6.053 1.00 18.38 242 THR C C 1
ATOM 8497 O O . THR C 1 217 ? -43.343 38.975 5.968 1.00 18.87 242 THR C O 1
ATOM 8501 N N . VAL C 1 218 ? -41.572 37.727 6.549 1.00 18.61 243 VAL C N 1
ATOM 8502 C CA . VAL C 1 218 ? -42.360 36.531 6.911 1.00 18.53 243 VAL C CA 1
ATOM 8503 C C . VAL C 1 218 ? -43.283 36.819 8.092 1.00 18.93 243 VAL C C 1
ATOM 8504 O O . VAL C 1 218 ? -44.442 36.421 8.092 1.00 17.97 243 VAL C O 1
ATOM 8508 N N . ALA C 1 219 ? -42.739 37.514 9.090 1.00 20.13 244 ALA C N 1
ATOM 8509 C CA . ALA C 1 219 ? -43.505 38.033 10.219 1.00 21.26 244 ALA C CA 1
ATOM 8510 C C . ALA C 1 219 ? -44.734 38.780 9.752 1.00 21.99 244 ALA C C 1
ATOM 8511 O O . ALA C 1 219 ? -45.841 38.477 10.191 1.00 23.09 244 ALA C O 1
ATOM 8513 N N . ALA C 1 220 ? -44.549 39.761 8.877 1.00 22.12 245 ALA C N 1
ATOM 8514 C CA . ALA C 1 220 ? -45.682 40.555 8.405 1.00 22.92 245 ALA C CA 1
ATOM 8515 C C . ALA C 1 220 ? -46.700 39.684 7.651 1.00 23.35 245 ALA C C 1
ATOM 8516 O O . ALA C 1 220 ? -47.923 39.901 7.751 1.00 23.35 245 ALA C O 1
ATOM 8518 N N . ASN C 1 221 ? -46.179 38.761 6.837 1.00 22.98 246 ASN C N 1
ATOM 8519 C CA . ASN C 1 221 ? -47.006 37.844 6.094 1.00 23.49 246 ASN C CA 1
ATOM 8520 C C . ASN C 1 221 ? -47.912 36.983 6.997 1.00 23.77 246 ASN C C 1
ATOM 8521 O O . ASN C 1 221 ? -49.054 36.651 6.606 1.00 24.26 246 ASN C O 1
ATOM 8526 N N . ARG C 1 222 ? -47.399 36.636 8.181 1.00 22.25 247 ARG C N 1
ATOM 8527 C CA . ARG C 1 222 ? -48.062 35.721 9.098 1.00 21.67 247 ARG C CA 1
ATOM 8528 C C . ARG C 1 222 ? -48.793 36.462 10.223 1.00 22.37 247 ARG C C 1
ATOM 8529 O O . ARG C 1 222 ? -49.652 35.874 10.905 1.00 22.13 247 ARG C O 1
ATOM 8537 N N . GLN C 1 223 ? -48.461 37.747 10.372 1.00 21.95 248 GLN C N 1
ATOM 8538 C CA . GLN C 1 223 ? -49.030 38.658 11.354 1.00 22.21 248 GLN C CA 1
ATOM 8539 C C . GLN C 1 223 ? -48.672 38.276 12.771 1.00 22.14 248 GLN C C 1
ATOM 8540 O O . GLN C 1 223 ? -49.466 38.464 13.680 1.00 23.31 248 GLN C O 1
ATOM 8546 N N . ILE C 1 224 ? -47.462 37.787 12.973 1.00 21.42 249 ILE C N 1
ATOM 8547 C CA . ILE C 1 224 ? -46.961 37.485 14.315 1.00 20.52 249 ILE C CA 1
ATOM 8548 C C . ILE C 1 224 ? -45.628 38.207 14.446 1.00 20.87 249 ILE C C 1
ATOM 8549 O O . ILE C 1 224 ? -44.999 38.501 13.432 1.00 21.44 249 ILE C O 1
ATOM 8554 N N . PRO C 1 225 ? -45.189 38.526 15.675 1.00 21.14 250 PRO C N 1
ATOM 8555 C CA . PRO C 1 225 ? -43.869 39.205 15.736 1.00 21.35 250 PRO C CA 1
ATOM 8556 C C . PRO C 1 225 ? -42.709 38.342 15.212 1.00 22.14 250 PRO C C 1
ATOM 8557 O O . PRO C 1 225 ? -42.808 37.109 15.199 1.00 22.06 250 PRO C O 1
ATOM 8561 N N . ALA C 1 226 ? -41.644 39.003 14.749 1.00 23.07 251 ALA C N 1
ATOM 8562 C CA . ALA C 1 226 ? -40.462 38.356 14.162 1.00 23.30 251 ALA C CA 1
ATOM 8563 C C . ALA C 1 226 ? -39.819 37.310 15.062 1.00 24.61 251 ALA C C 1
ATOM 8564 O O . ALA C 1 226 ? -39.363 36.254 14.575 1.00 24.24 251 ALA C O 1
ATOM 8566 N N . GLU C 1 227 ? -39.762 37.593 16.370 1.00 25.54 252 GLU C N 1
ATOM 8567 C CA . GLU C 1 227 ? -39.140 36.646 17.309 1.00 27.56 252 GLU C CA 1
ATOM 8568 C C . GLU C 1 227 ? -39.940 35.342 17.427 1.00 26.08 252 GLU C C 1
ATOM 8569 O O . GLU C 1 227 ? -39.483 34.387 18.014 1.00 26.78 252 GLU C O 1
ATOM 8575 N N . GLN C 1 228 ? -41.134 35.299 16.865 1.00 25.44 253 GLN C N 1
ATOM 8576 C CA . GLN C 1 228 ? -41.953 34.117 16.960 1.00 24.87 253 GLN C CA 1
ATOM 8577 C C . GLN C 1 228 ? -41.789 33.316 15.686 1.00 24.77 253 GLN C C 1
ATOM 8578 O O . GLN C 1 228 ? -42.035 32.107 15.667 1.00 24.46 253 GLN C O 1
ATOM 8584 N N . VAL C 1 229 ? -41.381 33.988 14.610 1.00 24.60 254 VAL C N 1
ATOM 8585 C CA . VAL C 1 229 ? -41.079 33.289 13.368 1.00 23.84 254 VAL C CA 1
ATOM 8586 C C . VAL C 1 229 ? -39.894 32.395 13.633 1.00 23.54 254 VAL C C 1
ATOM 8587 O O . VAL C 1 229 ? -39.920 31.202 13.301 1.00 24.76 254 VAL C O 1
ATOM 8591 N N . PHE C 1 230 ? -38.885 32.972 14.275 1.00 22.08 255 PHE C N 1
ATOM 8592 C CA . PHE C 1 230 ? -37.682 32.272 14.678 1.00 21.15 255 PHE C CA 1
ATOM 8593 C C . PHE C 1 230 ? -37.141 32.879 15.971 1.00 20.85 255 PHE C C 1
ATOM 8594 O O . PHE C 1 230 ? -36.566 33.970 15.950 1.00 21.49 255 PHE C O 1
ATOM 8602 N N . PRO C 1 231 ? -37.321 32.189 17.108 1.00 20.42 256 PRO C N 1
ATOM 8603 C CA . PRO C 1 231 ? -36.843 32.764 18.388 1.00 20.22 256 PRO C CA 1
ATOM 8604 C C . PRO C 1 231 ? -35.347 32.638 18.698 1.00 19.54 256 PRO C C 1
ATOM 8605 O O . PRO C 1 231 ? -34.915 33.032 19.785 1.00 18.76 256 PRO C O 1
ATOM 8609 N N . GLY C 1 232 ? -34.572 32.085 17.770 1.00 19.54 257 GLY C N 1
ATOM 8610 C CA . GLY C 1 232 ? -33.183 31.715 18.066 1.00 19.15 257 GLY C CA 1
ATOM 8611 C C . GLY C 1 232 ? -33.130 30.244 18.472 1.00 19.55 257 GLY C C 1
ATOM 8612 O O . GLY C 1 232 ? -34.170 29.592 18.651 1.00 18.89 257 GLY C O 1
ATOM 8613 N N . ALA C 1 233 ? -31.918 29.728 18.628 1.00 19.65 258 ALA C N 1
ATOM 8614 C CA . ALA C 1 233 ? -31.718 28.322 18.870 1.00 20.37 258 ALA C CA 1
ATOM 8615 C C . ALA C 1 233 ? -32.237 27.867 20.238 1.00 21.26 258 ALA C C 1
ATOM 8616 O O . ALA C 1 233 ? -32.957 26.876 20.286 1.00 20.78 258 ALA C O 1
ATOM 8618 N N . GLN C 1 234 ? -31.893 28.579 21.322 1.00 23.02 259 GLN C N 1
ATOM 8619 C CA . GLN C 1 234 ? -32.436 28.277 22.669 1.00 25.07 259 GLN C CA 1
ATOM 8620 C C . GLN C 1 234 ? -33.963 28.137 22.662 1.00 25.72 259 GLN C C 1
ATOM 8621 O O . GLN C 1 234 ? -34.498 27.045 22.949 1.00 26.41 259 GLN C O 1
ATOM 8627 N N . GLY C 1 235 ? -34.662 29.201 22.284 1.00 26.33 260 GLY C N 1
ATOM 8628 C CA . GLY C 1 235 ? -36.126 29.168 22.157 1.00 27.24 260 GLY C CA 1
ATOM 8629 C C . GLY C 1 235 ? -36.760 28.110 21.245 1.00 27.90 260 GLY C C 1
ATOM 8630 O O . GLY C 1 235 ? -37.871 27.618 21.525 1.00 27.83 260 GLY C O 1
ATOM 8631 N N . LEU C 1 236 ? -36.080 27.761 20.152 1.00 28.46 261 LEU C N 1
ATOM 8632 C CA . LEU C 1 236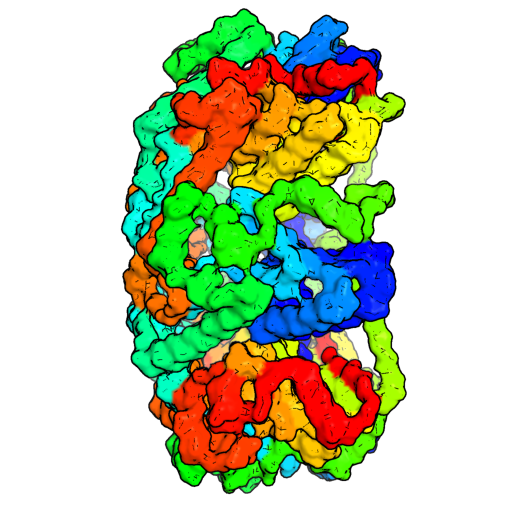 ? -36.604 26.751 19.229 1.00 28.99 261 LEU C CA 1
ATOM 8633 C C . LEU C 1 236 ? -36.563 25.397 19.896 1.00 30.45 261 LEU C C 1
ATOM 8634 O O . LEU C 1 236 ? -37.481 24.578 19.746 1.00 31.04 261 LEU C O 1
ATOM 8639 N N . LEU C 1 237 ? -35.482 25.162 20.624 1.00 31.62 262 LEU C N 1
ATOM 8640 C CA . LEU C 1 237 ? -35.270 23.899 21.294 1.00 32.92 262 LEU C CA 1
ATOM 8641 C C . LEU C 1 237 ? -36.259 23.751 22.456 1.00 33.86 262 LEU C C 1
ATOM 8642 O O . LEU C 1 237 ? -36.780 22.648 22.678 1.00 33.73 262 LEU C O 1
ATOM 8647 N N . GLU C 1 238 ? -36.504 24.860 23.176 1.00 34.50 263 GLU C N 1
ATOM 8648 C CA . GLU C 1 238 ? -37.489 24.905 24.269 1.00 35.44 263 GLU C CA 1
ATOM 8649 C C . GLU C 1 238 ? -38.888 24.614 23.706 1.00 35.34 263 GLU C C 1
ATOM 8650 O O . GLU C 1 238 ? -39.573 23.715 24.197 1.00 35.42 263 GLU C O 1
ATOM 8656 N N . GLY C 1 239 ? -39.282 25.350 22.659 1.00 35.69 264 GLY C N 1
ATOM 8657 C CA . GLY C 1 239 ? -40.541 25.133 21.947 1.00 35.64 264 GLY C CA 1
ATOM 8658 C C . GLY C 1 239 ? -40.689 23.697 21.508 1.00 36.37 264 GLY C C 1
ATOM 8659 O O . GLY C 1 239 ? -41.723 23.075 21.724 1.00 36.54 264 GLY C O 1
ATOM 8660 N N . LEU C 1 240 ? -39.635 23.147 20.917 1.00 37.21 265 LEU C N 1
ATOM 8661 C CA . LEU C 1 240 ? -39.676 21.784 20.402 1.00 38.00 265 LEU C CA 1
ATOM 8662 C C . LEU C 1 240 ? -39.737 20.719 21.506 1.00 39.19 265 LEU C C 1
ATOM 8663 O O . LEU C 1 240 ? -40.214 19.593 21.296 1.00 39.00 265 LEU C O 1
ATOM 8668 N N . THR C 1 241 ? -39.276 21.089 22.690 1.00 40.55 266 THR C N 1
ATOM 8669 C CA . THR C 1 241 ? -39.302 20.169 23.802 1.00 42.04 266 THR C CA 1
ATOM 8670 C C . THR C 1 241 ? -40.704 20.025 24.431 1.00 42.53 266 THR C C 1
ATOM 8671 O O . THR C 1 241 ? -41.120 18.895 24.729 1.00 42.68 266 THR C O 1
ATOM 8675 N N . LYS C 1 242 ? -41.437 21.133 24.608 1.00 42.75 267 LYS C N 1
ATOM 8676 C CA . LYS C 1 242 ? -42.851 21.036 25.032 1.00 43.04 267 LYS C CA 1
ATOM 8677 C C . LYS C 1 242 ? -43.553 19.959 24.179 1.00 42.82 267 LYS C C 1
ATOM 8678 O O . LYS C 1 242 ? -43.941 18.900 24.662 1.00 42.74 267 LYS C O 1
ATOM 8684 N N . THR C 1 243 ? -43.660 20.240 22.891 1.00 42.31 268 THR C N 1
ATOM 8685 C CA . THR C 1 243 ? -44.356 19.401 21.949 1.00 41.57 268 THR C CA 1
ATOM 8686 C C . THR C 1 243 ? -43.761 17.974 21.841 1.00 41.31 268 THR C C 1
ATOM 8687 O O . THR C 1 243 ? -44.177 17.172 20.981 1.00 41.52 268 THR C O 1
ATOM 8691 N N . GLY C 1 244 ? -42.810 17.652 22.722 1.00 40.11 269 GLY C N 1
ATOM 8692 C CA . GLY C 1 244 ? -42.180 16.328 22.739 1.00 38.88 269 GLY C CA 1
ATOM 8693 C C . GLY C 1 244 ? -41.426 16.018 21.456 1.00 38.28 269 GLY C C 1
ATOM 8694 O O . GLY C 1 244 ? -41.357 14.854 21.023 1.00 38.63 269 GLY C O 1
ATOM 8695 N N . GLY C 1 245 ? -40.891 17.068 20.826 1.00 37.09 270 GLY C N 1
ATOM 8696 C CA . GLY C 1 245 ? -40.131 16.931 19.594 1.00 35.43 270 GLY C CA 1
ATOM 8697 C C . GLY C 1 245 ? -40.959 16.953 18.344 1.00 34.37 270 GLY C C 1
ATOM 8698 O O . GLY C 1 245 ? -40.464 16.642 17.267 1.00 34.68 270 GLY C O 1
ATOM 8699 N N . ASP C 1 246 ? -42.235 17.295 18.485 1.00 34.08 271 ASP C N 1
ATOM 8700 C CA . ASP C 1 246 ? -43.142 17.371 17.337 1.00 32.92 271 ASP C CA 1
ATOM 8701 C C . ASP C 1 246 ? -43.015 18.744 16.697 1.00 31.34 271 ASP C C 1
ATOM 8702 O O . ASP C 1 246 ? -43.485 19.751 17.231 1.00 30.53 271 ASP C O 1
ATOM 8707 N N . THR C 1 247 ? -42.346 18.751 15.549 1.00 30.06 272 THR C N 1
ATOM 8708 C CA . THR C 1 247 ? -42.049 19.956 14.816 1.00 28.04 272 THR C CA 1
ATOM 8709 C C . THR C 1 247 ? -43.332 20.607 14.261 1.00 28.07 272 THR C C 1
ATOM 8710 O O . THR C 1 247 ? -43.415 21.831 14.171 1.00 27.11 272 THR C O 1
ATOM 8714 N N . ALA C 1 248 ? -44.325 19.785 13.914 1.00 27.68 273 ALA C N 1
ATOM 8715 C CA . ALA C 1 248 ? -45.546 20.285 13.279 1.00 27.64 273 ALA C CA 1
ATOM 8716 C C . ALA C 1 248 ? -46.508 20.985 14.254 1.00 27.46 273 ALA C C 1
ATOM 8717 O O . ALA C 1 248 ? -47.209 21.925 13.864 1.00 27.10 273 ALA C O 1
ATOM 8719 N N . LYS C 1 249 ? -46.530 20.532 15.508 1.00 27.12 274 LYS C N 1
ATOM 8720 C CA . LYS C 1 249 ? -47.325 21.178 16.565 1.00 26.92 274 LYS C CA 1
ATOM 8721 C C . LYS C 1 249 ? -46.673 22.473 17.019 1.00 25.63 274 LYS C C 1
ATOM 8722 O O . LYS C 1 249 ? -47.358 23.429 17.402 1.00 25.37 274 LYS C O 1
ATOM 8728 N N . TYR C 1 250 ? -45.345 22.476 17.055 1.00 24.67 275 TYR C N 1
ATOM 8729 C CA . TYR C 1 250 ? -44.595 23.712 17.298 1.00 23.89 275 TYR C CA 1
ATOM 8730 C C . TYR C 1 250 ? -44.940 24.747 16.208 1.00 23.30 275 TYR C C 1
ATOM 8731 O O . TYR C 1 250 ? -45.173 25.912 16.500 1.00 22.73 275 TYR C O 1
ATOM 8740 N N . ALA C 1 251 ? -44.977 24.280 14.966 1.00 22.63 276 ALA C N 1
ATOM 8741 C CA . ALA C 1 251 ? -45.349 25.081 13.847 1.00 23.25 276 ALA C CA 1
ATOM 8742 C C . ALA C 1 251 ? -46.779 25.587 13.982 1.00 24.45 276 ALA C C 1
ATOM 8743 O O . ALA C 1 251 ? -47.033 26.769 13.763 1.00 24.46 276 ALA C O 1
ATOM 8745 N N . LEU C 1 252 ? -47.717 24.712 14.353 1.00 26.39 277 LEU C N 1
ATOM 8746 C CA . LEU C 1 252 ? -49.102 25.141 14.471 1.00 27.43 277 LEU C CA 1
ATOM 8747 C C . LEU C 1 252 ? -49.334 26.063 15.664 1.00 29.09 277 LEU C C 1
ATOM 8748 O O . LEU C 1 252 ? -50.025 27.059 15.519 1.00 29.41 277 LEU C O 1
ATOM 8753 N N . GLU C 1 253 ? -48.719 25.773 16.813 1.00 30.66 278 GLU C N 1
ATOM 8754 C CA . GLU C 1 253 ? -48.960 26.562 18.017 1.00 33.43 278 GLU C CA 1
ATOM 8755 C C . GLU C 1 253 ? -48.340 27.945 17.930 1.00 32.68 278 GLU C C 1
ATOM 8756 O O . GLU C 1 253 ? -48.678 28.844 18.711 1.00 33.36 278 GLU C O 1
ATOM 8762 N N . ASN C 1 254 ? -47.407 28.115 17.008 1.00 32.64 279 ASN C N 1
ATOM 8763 C CA . ASN C 1 254 ? -46.693 29.386 16.888 1.00 31.96 279 ASN C CA 1
ATOM 8764 C C . ASN C 1 254 ? -47.106 30.184 15.670 1.00 32.11 279 ASN C C 1
ATOM 8765 O O . ASN C 1 254 ? -46.563 31.267 15.421 1.00 32.56 279 ASN C O 1
ATOM 8770 N N . LYS C 1 255 ? -48.104 29.657 14.954 1.00 31.88 280 LYS C N 1
ATOM 8771 C CA . LYS C 1 255 ? -48.816 30.357 13.879 1.00 32.02 280 LYS C CA 1
ATOM 8772 C C . LYS C 1 255 ? -47.986 30.407 12.583 1.00 30.97 280 LYS C C 1
ATOM 8773 O O . LYS C 1 255 ? -48.225 31.231 11.694 1.00 30.93 280 LYS C O 1
ATOM 8779 N N . LEU C 1 256 ? -47.015 29.504 12.477 1.00 29.46 281 LEU C N 1
ATOM 8780 C CA . LEU C 1 256 ? -46.191 29.409 11.282 1.00 27.95 281 LEU C CA 1
ATOM 8781 C C . LEU C 1 256 ? -46.993 28.789 10.163 1.00 27.63 281 LEU C C 1
ATOM 8782 O O . LEU C 1 256 ? -46.643 28.895 8.981 1.00 27.26 281 LEU C O 1
ATOM 8787 N N . VAL C 1 257 ? -48.084 28.143 10.562 1.00 27.05 282 VAL C N 1
ATOM 8788 C CA . VAL C 1 257 ? -48.841 27.258 9.702 1.00 26.30 282 VAL C CA 1
ATOM 8789 C C . VAL C 1 257 ? -50.282 27.382 10.184 1.00 26.96 282 VAL C C 1
ATOM 8790 O O . VAL C 1 257 ? -50.503 27.776 11.337 1.00 26.99 282 VAL C O 1
ATOM 8794 N N . ASP C 1 258 ? -51.258 27.098 9.326 1.00 27.29 283 ASP C N 1
ATOM 8795 C CA . ASP C 1 258 ? -52.647 27.383 9.703 1.00 28.79 283 ASP C CA 1
ATOM 8796 C C . ASP C 1 258 ? -53.396 26.137 10.165 1.00 30.09 283 ASP C C 1
ATOM 8797 O O . ASP C 1 258 ? -54.206 26.190 11.115 1.00 30.33 283 ASP C O 1
ATOM 8802 N N . ALA C 1 259 ? -53.096 25.024 9.494 1.00 30.72 284 ALA C N 1
ATOM 8803 C CA . ALA C 1 259 ? -53.668 23.753 9.793 1.00 31.10 284 ALA C CA 1
ATOM 8804 C C . ALA C 1 259 ? -52.635 22.647 9.549 1.00 31.68 284 ALA C C 1
ATOM 8805 O O . ALA C 1 259 ? -51.856 22.712 8.586 1.00 31.56 284 ALA C O 1
ATOM 8807 N N . LEU C 1 260 ? -52.642 21.631 10.417 1.00 31.98 285 LEU C N 1
ATOM 8808 C CA . LEU C 1 260 ? -51.953 20.367 10.127 1.00 32.30 285 LEU C CA 1
ATOM 8809 C C . LEU C 1 260 ? -52.945 19.444 9.484 1.00 32.42 285 LEU C C 1
ATOM 8810 O O . LEU C 1 260 ? -54.076 19.330 9.942 1.00 32.91 285 LEU C O 1
ATOM 8815 N N . ALA C 1 261 ? -52.538 18.769 8.433 1.00 33.03 286 ALA C N 1
ATOM 8816 C CA . ALA C 1 261 ? -53.462 17.910 7.748 1.00 34.48 286 ALA C CA 1
ATOM 8817 C C . ALA C 1 261 ? -52.721 16.985 6.816 1.00 36.01 286 ALA C C 1
ATOM 8818 O O . ALA C 1 261 ? -51.726 17.364 6.212 1.00 36.03 286 ALA C O 1
ATOM 8820 N N . SER C 1 262 ? -53.215 15.755 6.730 1.00 38.07 287 SER C N 1
ATOM 8821 C CA . SER C 1 262 ? -52.669 14.735 5.851 1.00 39.89 287 SER C CA 1
ATOM 8822 C C . SER C 1 262 ? -52.856 15.128 4.403 1.00 40.19 287 SER C C 1
ATOM 8823 O O . SER C 1 262 ? -53.661 16.007 4.110 1.00 40.59 287 SER C O 1
ATOM 8826 N N . SER C 1 263 ? -52.140 14.453 3.506 1.00 40.86 288 SER C N 1
ATOM 8827 C CA . SER C 1 263 ? -52.317 14.618 2.058 1.00 41.68 288 SER C CA 1
ATOM 8828 C C . SER C 1 263 ? -53.747 14.403 1.521 1.00 42.74 288 SER C C 1
ATOM 8829 O O . SER C 1 263 ? -54.125 15.011 0.514 1.00 43.66 288 SER C O 1
ATOM 8832 N N . ALA C 1 264 ? -54.524 13.524 2.158 1.00 43.58 289 ALA C N 1
ATOM 8833 C CA . ALA C 1 264 ? -55.890 13.230 1.702 1.00 44.20 289 ALA C CA 1
ATOM 8834 C C . ALA C 1 264 ? -56.910 14.200 2.280 1.00 44.67 289 ALA C C 1
ATOM 8835 O O . ALA C 1 264 ? -57.913 14.495 1.630 1.00 44.51 289 ALA C O 1
ATOM 8837 N N . GLU C 1 265 ? -56.675 14.665 3.505 1.00 44.96 290 GLU C N 1
ATOM 8838 C CA . GLU C 1 265 ? -57.469 15.751 4.051 1.00 46.07 290 GLU C CA 1
ATOM 8839 C C . GLU C 1 265 ? -57.276 17.052 3.234 1.00 45.65 290 GLU C C 1
ATOM 8840 O O . GLU C 1 265 ? -58.248 17.808 3.019 1.00 46.02 290 GLU C O 1
ATOM 8846 N N . ILE C 1 266 ? -56.042 17.290 2.780 1.00 44.72 291 ILE C N 1
ATOM 8847 C CA . ILE C 1 266 ? -55.694 18.456 1.963 1.00 43.99 291 ILE C CA 1
ATOM 8848 C C . ILE C 1 266 ? -56.466 18.413 0.662 1.00 44.68 291 ILE C C 1
ATOM 8849 O O . ILE C 1 266 ? -57.029 19.429 0.216 1.00 44.50 291 ILE C O 1
ATOM 8854 N N . GLU C 1 267 ? -56.481 17.225 0.059 1.00 44.91 292 GLU C N 1
ATOM 8855 C CA . GLU C 1 267 ? -57.135 16.999 -1.220 1.00 45.06 292 GLU C CA 1
ATOM 8856 C C . GLU C 1 267 ? -58.648 17.241 -1.082 1.00 44.48 292 GLU C C 1
ATOM 8857 O O . GLU C 1 267 ? -59.289 17.783 -1.984 1.00 44.25 292 GLU C O 1
ATOM 8863 N N . LYS C 1 268 ? -59.211 16.872 0.062 1.00 44.03 293 LYS C N 1
ATOM 8864 C CA . LYS C 1 268 ? -60.642 16.997 0.251 1.00 44.11 293 LYS C CA 1
ATOM 8865 C C . LYS C 1 268 ? -61.001 18.486 0.294 1.00 43.58 293 LYS C C 1
ATOM 8866 O O . LYS C 1 268 ? -61.950 18.930 -0.369 1.00 43.54 293 LYS C O 1
ATOM 8872 N N . ALA C 1 269 ? -60.200 19.246 1.042 1.00 42.39 294 ALA C N 1
ATOM 8873 C CA . ALA C 1 269 ? -60.389 20.672 1.212 1.00 41.19 294 ALA C CA 1
ATOM 8874 C C . ALA C 1 269 ? -60.172 21.441 -0.101 1.00 40.73 294 ALA C C 1
ATOM 8875 O O . ALA C 1 269 ? -60.889 22.410 -0.374 1.00 40.04 294 ALA C O 1
ATOM 8877 N N . LEU C 1 270 ? -59.198 20.994 -0.898 1.00 40.28 295 LEU C N 1
ATOM 8878 C CA . LEU C 1 270 ? -58.924 21.564 -2.224 1.00 40.30 295 LEU C CA 1
ATOM 8879 C C . LEU C 1 270 ? -59.976 21.256 -3.276 1.00 40.87 295 LEU C C 1
ATOM 8880 O O . LEU C 1 270 ? -60.237 22.099 -4.131 1.00 40.75 295 LEU C O 1
ATOM 8885 N N . THR C 1 271 ? -60.572 20.060 -3.248 1.00 41.72 296 THR C N 1
ATOM 8886 C CA . THR C 1 271 ? -61.652 19.792 -4.195 1.00 42.56 296 THR C CA 1
ATOM 8887 C C . THR C 1 271 ? -62.900 20.550 -3.782 1.00 43.00 296 THR C C 1
ATOM 8888 O O . THR C 1 271 ? -63.711 20.910 -4.630 1.00 43.35 296 THR C O 1
ATOM 8892 N N . LYS C 1 272 ? -63.041 20.810 -2.486 1.00 43.41 297 LYS C N 1
ATOM 8893 C CA . LYS C 1 272 ? -64.180 21.573 -2.001 1.00 44.54 297 LYS C CA 1
ATOM 8894 C C . LYS C 1 272 ? -64.135 23.030 -2.464 1.00 44.56 297 LYS C C 1
ATOM 8895 O O . LYS C 1 272 ? -65.168 23.591 -2.810 1.00 44.83 297 LYS C O 1
ATOM 8901 N N . GLU C 1 273 ? -62.955 23.648 -2.469 1.00 44.45 298 GLU C N 1
ATOM 8902 C CA . GLU C 1 273 ? -62.854 25.026 -2.945 1.00 44.37 298 GLU C CA 1
ATOM 8903 C C . GLU C 1 273 ? -62.727 25.100 -4.479 1.00 43.95 298 GLU C C 1
ATOM 8904 O O . GLU C 1 273 ? -63.195 26.068 -5.082 1.00 44.15 298 GLU C O 1
ATOM 8910 N N . PHE C 1 274 ? -62.138 24.086 -5.111 1.00 43.05 299 PHE C N 1
ATOM 8911 C CA . PHE C 1 274 ? -61.939 24.146 -6.564 1.00 42.76 299 PHE C CA 1
ATOM 8912 C C . PHE C 1 274 ? -62.751 23.174 -7.420 1.00 42.88 299 PHE C C 1
ATOM 8913 O O . PHE C 1 274 ? -62.730 23.279 -8.652 1.00 42.42 299 PHE C O 1
ATOM 8921 N N . GLY C 1 275 ? -63.435 22.220 -6.782 1.00 43.39 300 GLY C N 1
ATOM 8922 C CA . GLY C 1 275 ? -64.203 21.195 -7.498 1.00 43.93 300 GLY C CA 1
ATOM 8923 C C . GLY C 1 275 ? -63.348 20.045 -8.011 1.00 44.72 300 GLY C C 1
ATOM 8924 O O . GLY C 1 275 ? -62.125 20.126 -8.056 1.00 44.48 300 GLY C O 1
ATOM 8925 N N . TRP C 1 276 ? -64.018 18.975 -8.424 1.00 45.84 301 TRP C N 1
ATOM 8926 C CA . TRP C 1 276 ? -63.389 17.727 -8.846 1.00 46.42 301 TRP C CA 1
ATOM 8927 C C . TRP C 1 276 ? -63.434 17.600 -10.357 1.00 46.08 301 TRP C C 1
ATOM 8928 O O . TRP C 1 276 ? -64.432 17.905 -10.954 1.00 45.77 301 TRP C O 1
ATOM 8939 N N . SER C 1 277 ? -62.353 17.140 -10.963 1.00 46.65 302 SER C N 1
ATOM 8940 C CA . SER C 1 277 ? -62.289 16.909 -12.404 1.00 47.15 302 SER C CA 1
ATOM 8941 C C . SER C 1 277 ? -62.276 15.415 -12.766 1.00 48.13 302 SER C C 1
ATOM 8942 O O . SER C 1 277 ? -61.317 14.692 -12.456 1.00 48.43 302 SER C O 1
ATOM 8945 N N . LYS C 1 278 ? -63.311 14.961 -13.468 1.00 48.85 303 LYS C N 1
ATOM 8946 C CA . LYS C 1 278 ? -63.433 13.537 -13.806 1.00 49.13 303 LYS C CA 1
ATOM 8947 C C . LYS C 1 278 ? -62.352 13.028 -14.775 1.00 49.40 303 LYS C C 1
ATOM 8948 O O . LYS C 1 278 ? -61.966 11.850 -14.737 1.00 49.42 303 LYS C O 1
ATOM 8954 N N . THR C 1 279 ? -61.833 13.921 -15.612 1.00 49.75 304 THR C N 1
ATOM 8955 C CA . THR C 1 279 ? -60.765 13.547 -16.546 1.00 50.10 304 THR C CA 1
ATOM 8956 C C . THR C 1 279 ? -59.421 13.382 -15.833 1.00 50.40 304 THR C C 1
ATOM 8957 O O . THR C 1 279 ? -58.744 12.382 -16.030 1.00 50.53 304 THR C O 1
ATOM 8961 N N . ASP C 1 280 ? -59.051 14.367 -15.010 1.00 50.77 305 ASP C N 1
ATOM 8962 C CA . ASP C 1 280 ? -57.744 14.400 -14.339 1.00 51.21 305 ASP C CA 1
ATOM 8963 C C . ASP C 1 280 ? -57.705 13.468 -13.124 1.00 51.05 305 ASP C C 1
ATOM 8964 O O . ASP C 1 280 ? -56.634 12.994 -12.729 1.00 51.42 305 ASP C O 1
ATOM 8969 N N . LYS C 1 281 ? -58.881 13.236 -12.540 1.00 50.25 306 LYS C N 1
ATOM 8970 C CA . LYS C 1 281 ? -59.038 12.516 -11.279 1.00 49.85 306 LYS C CA 1
ATOM 8971 C C . LYS C 1 281 ? -58.484 13.281 -10.067 1.00 49.11 306 LYS C C 1
ATOM 8972 O O . LYS C 1 281 ? -58.094 12.689 -9.059 1.00 49.12 306 LYS C O 1
ATOM 8978 N N . ASN C 1 282 ? -58.486 14.611 -10.156 1.00 47.83 307 ASN C N 1
ATOM 8979 C CA . ASN C 1 282 ? -58.063 15.450 -9.032 1.00 46.34 307 ASN C CA 1
ATOM 8980 C C . ASN C 1 282 ? -59.001 16.656 -8.808 1.00 45.14 307 ASN C C 1
ATOM 8981 O O . ASN C 1 282 ? -60.050 16.744 -9.438 1.00 45.18 307 ASN C O 1
ATOM 8986 N N . TYR C 1 283 ? -58.643 17.570 -7.908 1.00 43.28 308 TYR C N 1
ATOM 8987 C CA . TYR C 1 283 ? -59.322 18.856 -7.855 1.00 41.60 308 TYR C CA 1
ATOM 8988 C C . TYR C 1 283 ? -59.027 19.600 -9.149 1.00 40.77 308 TYR C C 1
ATOM 8989 O O . TYR C 1 283 ? -58.049 19.283 -9.831 1.00 40.41 308 TYR C O 1
ATOM 8998 N N . ARG C 1 284 ? -59.894 20.543 -9.519 1.00 40.05 309 ARG C N 1
ATOM 8999 C CA . ARG C 1 284 ? -59.738 21.265 -10.793 1.00 39.62 309 ARG C CA 1
ATOM 9000 C C . ARG C 1 284 ? -58.524 22.212 -10.703 1.00 39.14 309 ARG C C 1
ATOM 9001 O O . ARG C 1 284 ? -58.483 23.103 -9.834 1.00 39.48 309 ARG C O 1
ATOM 9009 N N . ALA C 1 285 ? -57.535 22.009 -11.577 1.00 37.97 310 ALA C N 1
ATOM 9010 C CA . ALA C 1 285 ? -56.331 22.832 -11.592 1.00 36.98 310 ALA C CA 1
ATOM 9011 C C . ALA C 1 285 ? -55.557 22.611 -12.874 1.00 37.05 310 ALA C C 1
ATOM 9012 O O . ALA C 1 285 ? -55.810 21.652 -13.588 1.00 36.97 310 ALA C O 1
ATOM 9014 N N . ILE C 1 286 ? -54.626 23.521 -13.160 1.00 37.15 311 ILE C N 1
ATOM 9015 C CA . ILE C 1 286 ? -53.718 23.441 -14.306 1.00 37.20 311 ILE C CA 1
ATOM 9016 C C . ILE C 1 286 ? -52.352 23.993 -13.879 1.00 37.35 311 ILE C C 1
ATOM 9017 O O . ILE C 1 286 ? -52.251 25.087 -13.309 1.00 37.43 311 ILE C O 1
ATOM 9022 N N . SER C 1 287 ? -51.313 23.210 -14.138 1.00 37.11 312 SER C N 1
ATOM 9023 C CA . SER C 1 287 ? -49.978 23.487 -13.637 1.00 37.38 312 SER C CA 1
ATOM 9024 C C . SER C 1 287 ? -49.341 24.694 -14.305 1.00 37.19 312 SER C C 1
ATOM 9025 O O . SER C 1 287 ? -49.588 24.953 -15.490 1.00 37.41 312 SER C O 1
ATOM 9028 N N . TYR C 1 288 ? -48.493 25.404 -13.551 1.00 36.84 313 TYR C N 1
ATOM 9029 C CA . TYR C 1 288 ? -47.730 26.539 -14.083 1.00 36.55 313 TYR C CA 1
ATOM 9030 C C . TYR C 1 288 ? -47.214 26.198 -15.466 1.00 37.01 313 TYR C C 1
ATOM 9031 O O . TYR C 1 288 ? -47.415 26.955 -16.414 1.00 37.53 313 TYR C O 1
ATOM 9040 N N . TYR C 1 289 ? -46.625 25.011 -15.590 1.00 37.29 314 TYR C N 1
ATOM 9041 C CA . TYR C 1 289 ? -45.905 24.623 -16.804 1.00 37.30 314 TYR C CA 1
ATOM 9042 C C . TYR C 1 289 ? -46.794 24.414 -18.052 1.00 38.54 314 TYR C C 1
ATOM 9043 O O . TYR C 1 289 ? -46.280 24.467 -19.165 1.00 38.50 314 TYR C O 1
ATOM 9052 N N . ASP C 1 290 ? -48.103 24.191 -17.845 1.00 40.13 315 ASP C N 1
ATOM 9053 C CA . ASP C 1 290 ? -49.111 24.034 -18.916 1.00 41.73 315 ASP C CA 1
ATOM 9054 C C . ASP C 1 290 ? -49.980 25.291 -19.095 1.00 42.89 315 ASP C C 1
ATOM 9055 O O . ASP C 1 290 ? -50.747 25.396 -20.065 1.00 42.95 315 ASP C O 1
ATOM 9060 N N . TYR C 1 291 ? -49.924 26.215 -18.139 1.00 43.50 316 TYR C N 1
ATOM 9061 C CA . TYR C 1 291 ? -50.705 27.432 -18.254 1.00 44.16 316 TYR C CA 1
ATOM 9062 C C . TYR C 1 291 ? -50.021 28.417 -19.202 1.00 45.08 316 TYR C C 1
ATOM 9063 O O . TYR C 1 291 ? -48.862 28.784 -19.006 1.00 45.00 316 TYR C O 1
ATOM 9072 N N . ALA C 1 292 ? -50.736 28.822 -20.251 1.00 46.53 317 ALA C N 1
ATOM 9073 C CA . ALA C 1 292 ? -50.124 29.607 -21.337 1.00 47.73 317 ALA C CA 1
ATOM 9074 C C . ALA C 1 292 ? -50.060 31.108 -21.024 1.00 48.53 317 ALA C C 1
ATOM 9075 O O . ALA C 1 292 ? -51.093 31.762 -20.818 1.00 48.40 317 ALA C O 1
ATOM 9077 N N . LEU C 1 293 ? -48.843 31.641 -20.978 1.00 49.59 318 LEU C N 1
ATOM 9078 C CA . LEU C 1 293 ? -48.663 33.062 -20.754 1.00 50.97 318 LEU C CA 1
ATOM 9079 C C . LEU C 1 293 ? -48.874 33.778 -22.075 1.00 52.07 318 LEU C C 1
ATOM 9080 O O . LEU C 1 293 ? -48.070 33.635 -22.992 1.00 52.34 318 LEU C O 1
ATOM 9085 N N . LYS C 1 294 ? -49.970 34.526 -22.169 1.00 53.76 319 LYS C N 1
ATOM 9086 C CA . LYS C 1 294 ? -50.316 35.257 -23.383 1.00 55.80 319 LYS C CA 1
ATOM 9087 C C . LYS C 1 294 ? -49.213 36.254 -23.756 1.00 56.85 319 LYS C C 1
ATOM 9088 O O . LYS C 1 294 ? -48.849 37.141 -22.971 1.00 56.86 319 LYS C O 1
ATOM 9094 N N . THR C 1 295 ? -48.662 36.072 -24.955 1.00 58.47 320 THR C N 1
ATOM 9095 C CA . THR C 1 295 ? -47.600 36.940 -25.475 1.00 59.85 320 THR C CA 1
ATOM 9096 C C . THR C 1 295 ? -48.110 38.376 -25.666 1.00 60.72 320 THR C C 1
ATOM 9097 O O . THR C 1 295 ? -49.103 38.605 -26.367 1.00 61.06 320 THR C O 1
ATOM 9101 N N . PRO C 1 296 ? -47.444 39.345 -25.016 1.00 61.41 321 PRO C N 1
ATOM 9102 C CA . PRO C 1 296 ? -48.011 40.694 -24.910 1.00 61.95 321 PRO C CA 1
ATOM 9103 C C . PRO C 1 296 ? -48.113 41.402 -26.267 1.00 62.33 321 PRO C C 1
ATOM 9104 O O . PRO C 1 296 ? -47.239 41.211 -27.134 1.00 62.58 321 PRO C O 1
ATOM 9108 N N . ALA C 1 297 ? -49.177 42.197 -26.442 1.00 62.30 322 ALA C N 1
ATOM 9109 C CA . ALA C 1 297 ? -49.394 42.985 -27.670 1.00 62.12 322 ALA C CA 1
ATOM 9110 C C . ALA C 1 297 ? -48.299 44.042 -27.824 1.00 61.99 322 ALA C C 1
ATOM 9111 O O . ALA C 1 297 ? -47.899 44.672 -26.835 1.00 61.81 322 ALA C O 1
ATOM 9113 N N . ASP C 1 298 ? -47.798 44.228 -29.047 1.00 61.62 323 ASP C N 1
ATOM 9114 C CA . ASP C 1 298 ? -46.772 45.252 -29.247 1.00 61.22 323 ASP C CA 1
ATOM 9115 C C . ASP C 1 298 ? -47.286 46.621 -29.724 1.00 60.54 323 ASP C C 1
ATOM 9116 O O . ASP C 1 298 ? -47.914 46.754 -30.773 1.00 60.42 323 ASP C O 1
ATOM 9121 N N . THR C 1 299 ? -47.033 47.615 -28.882 1.00 59.75 324 THR C N 1
ATOM 9122 C CA . THR C 1 299 ? -47.217 49.025 -29.191 1.00 58.86 324 THR C CA 1
ATOM 9123 C C . THR C 1 299 ? -46.282 49.464 -30.349 1.00 58.21 324 THR C C 1
ATOM 9124 O O . THR C 1 299 ? -46.605 49.271 -31.527 1.00 58.58 324 THR C O 1
ATOM 9128 N N . GLY C 1 300 ? -45.113 49.999 -29.997 1.00 56.97 325 GLY C N 1
ATOM 9129 C CA . GLY C 1 300 ? -44.236 50.730 -30.920 1.00 54.94 325 GLY C CA 1
ATOM 9130 C C . GLY C 1 300 ? -43.234 51.533 -30.086 1.00 53.48 325 GLY C C 1
ATOM 9131 O O . GLY C 1 300 ? -42.035 51.624 -30.429 1.00 53.90 325 GLY C O 1
ATOM 9132 N N . ASP C 1 301 ? -43.712 52.116 -28.983 1.00 50.69 326 ASP C N 1
ATOM 9133 C CA . ASP C 1 301 ? -42.786 52.592 -27.980 1.00 48.31 326 ASP C CA 1
ATOM 9134 C C . ASP C 1 301 ? -42.381 51.397 -27.136 1.00 45.93 326 ASP C C 1
ATOM 9135 O O . ASP C 1 301 ? -43.172 50.887 -26.335 1.00 46.16 326 ASP C O 1
ATOM 9140 N N . SER C 1 302 ? -41.162 50.918 -27.335 1.00 42.48 327 SER C N 1
ATOM 9141 C CA . SER C 1 302 ? -40.697 49.826 -26.501 1.00 38.96 327 SER C CA 1
ATOM 9142 C C . SER C 1 302 ? -39.605 50.254 -25.512 1.00 36.45 327 SER C C 1
ATOM 9143 O O . SER C 1 302 ? -38.906 51.224 -25.725 1.00 36.03 327 SER C O 1
ATOM 9146 N N . ILE C 1 303 ? -39.501 49.540 -24.405 1.00 33.85 328 ILE C N 1
ATOM 9147 C CA . ILE C 1 303 ? -38.390 49.710 -23.486 1.00 31.58 328 ILE C CA 1
ATOM 9148 C C . ILE C 1 303 ? -37.512 48.457 -23.609 1.00 30.20 328 ILE C C 1
ATOM 9149 O O . ILE C 1 303 ? -38.005 47.341 -23.402 1.00 29.78 328 ILE C O 1
ATOM 9154 N N . GLY C 1 304 ? -36.246 48.640 -23.988 1.00 28.09 329 GLY C N 1
ATOM 9155 C CA . GLY C 1 304 ? -35.309 47.521 -24.145 1.00 26.84 329 GLY C CA 1
ATOM 9156 C C . GLY C 1 304 ? -34.869 46.956 -22.797 1.00 26.34 329 GLY C C 1
ATOM 9157 O O . GLY C 1 304 ? -34.608 47.701 -21.842 1.00 26.77 329 GLY C O 1
ATOM 9158 N N . VAL C 1 305 ? -34.802 45.637 -22.700 1.00 24.85 330 VAL C N 1
ATOM 9159 C CA . VAL C 1 305 ? -34.404 44.993 -21.454 1.00 23.71 330 VAL C CA 1
ATOM 9160 C C . VAL C 1 305 ? -33.198 44.063 -21.683 1.00 23.22 330 VAL C C 1
ATOM 9161 O O . VAL C 1 305 ? -33.327 43.045 -22.342 1.00 22.37 330 VAL C O 1
ATOM 9165 N N . VAL C 1 306 ? -32.042 44.446 -21.139 1.00 22.73 331 VAL C N 1
ATOM 9166 C CA . VAL C 1 306 ? -30.778 43.734 -21.332 1.00 22.47 331 VAL C CA 1
ATOM 9167 C C . VAL C 1 306 ? -30.306 43.079 -20.017 1.00 22.71 331 VAL C C 1
ATOM 9168 O O . VAL C 1 306 ? -30.170 43.753 -18.984 1.00 22.35 331 VAL C O 1
ATOM 9172 N N . PHE C 1 307 ? -30.035 41.778 -20.057 1.00 22.15 332 PHE C N 1
ATOM 9173 C CA . PHE C 1 307 ? -29.631 41.100 -18.848 1.00 22.64 332 PHE C CA 1
ATOM 9174 C C . PHE C 1 307 ? -28.122 41.114 -18.638 1.00 22.96 332 PHE C C 1
ATOM 9175 O O . PHE C 1 307 ? -27.340 40.998 -19.573 1.00 22.70 332 PHE C O 1
ATOM 9183 N N . ALA C 1 308 ? -27.712 41.311 -17.395 1.00 23.39 333 ALA C N 1
ATOM 9184 C CA . ALA C 1 308 ? -26.347 41.042 -17.056 1.00 24.04 333 ALA C CA 1
ATOM 9185 C C . ALA C 1 308 ? -26.420 40.054 -15.930 1.00 24.82 333 ALA C C 1
ATOM 9186 O O . ALA C 1 308 ? -26.245 40.387 -14.763 1.00 25.68 333 ALA C O 1
ATOM 9188 N N . ASN C 1 309 ? -26.693 38.817 -16.291 1.00 26.11 334 ASN C N 1
ATOM 9189 C CA . ASN C 1 309 ? -26.886 37.764 -15.323 1.00 27.27 334 ASN C CA 1
ATOM 9190 C C . ASN C 1 309 ? -25.620 36.935 -15.256 1.00 27.77 334 ASN C C 1
ATOM 9191 O O . ASN C 1 309 ? -25.368 36.150 -16.153 1.00 28.42 334 ASN C O 1
ATOM 9196 N N . GLY C 1 310 ? -24.798 37.142 -14.233 1.00 28.44 335 GLY C N 1
ATOM 9197 C CA . GLY C 1 310 ? -23.627 36.287 -13.999 1.00 28.51 335 GLY C CA 1
ATOM 9198 C C . GLY C 1 310 ? -22.276 36.977 -13.942 1.00 29.23 335 GLY C C 1
ATOM 9199 O O . GLY C 1 310 ? -22.171 38.203 -14.051 1.00 29.46 335 GLY C O 1
ATOM 9200 N N . ALA C 1 311 ? -21.231 36.180 -13.760 1.00 29.83 336 ALA C N 1
ATOM 9201 C CA . ALA C 1 311 ? -19.864 36.676 -13.811 1.00 30.61 336 ALA C CA 1
ATOM 9202 C C . ALA C 1 311 ? -19.614 37.234 -15.195 1.00 30.89 336 ALA C C 1
ATOM 9203 O O . ALA C 1 311 ? -20.042 36.642 -16.188 1.00 31.39 336 ALA C O 1
ATOM 9205 N N . ILE C 1 312 ? -18.969 38.397 -15.227 1.00 31.51 337 ILE C N 1
ATOM 9206 C CA . ILE C 1 312 ? -18.680 39.170 -16.434 1.00 32.52 337 ILE C CA 1
ATOM 9207 C C . ILE C 1 312 ? -17.295 38.787 -17.003 1.00 33.86 337 ILE C C 1
ATOM 9208 O O . ILE C 1 312 ? -16.257 39.068 -16.397 1.00 33.28 337 ILE C O 1
ATOM 9213 N N . MET C 1 313 ? -17.300 38.120 -18.152 1.00 35.94 338 MET C N 1
ATOM 9214 C CA . MET C 1 313 ? -16.058 37.707 -18.838 1.00 38.15 338 MET C CA 1
ATOM 9215 C C . MET C 1 313 ? -15.878 38.481 -20.159 1.00 38.41 338 MET C C 1
ATOM 9216 O O . MET C 1 313 ? -16.813 39.091 -20.689 1.00 37.79 338 MET C O 1
ATOM 9221 N N . ASP C 1 314 ? -14.672 38.396 -20.706 1.00 39.58 339 ASP C N 1
ATOM 9222 C CA . ASP C 1 314 ? -14.250 39.229 -21.814 1.00 40.16 339 ASP C CA 1
ATOM 9223 C C . ASP C 1 314 ? -14.875 39.010 -23.185 1.00 40.83 339 ASP C C 1
ATOM 9224 O O . ASP C 1 314 ? -15.020 39.968 -23.944 1.00 41.92 339 ASP C O 1
ATOM 9229 N N . GLY C 1 315 ? -15.251 37.794 -23.536 1.00 41.25 340 GLY C N 1
ATOM 9230 C CA . GLY C 1 315 ? -15.583 37.573 -24.949 1.00 42.85 340 GLY C CA 1
ATOM 9231 C C . GLY C 1 315 ? -17.043 37.592 -25.364 1.00 43.72 340 GLY C C 1
ATOM 9232 O O . GLY C 1 315 ? -17.774 38.554 -25.129 1.00 43.43 340 GLY C O 1
ATOM 9233 N N . GLU C 1 316 ? -17.431 36.519 -26.041 1.00 44.95 341 GLU C N 1
ATOM 9234 C CA . GLU C 1 316 ? -18.820 36.168 -26.228 1.00 46.33 341 GLU C CA 1
ATOM 9235 C C . GLU C 1 316 ? -19.328 35.502 -24.936 1.00 47.01 341 GLU C C 1
ATOM 9236 O O . GLU C 1 316 ? -18.535 35.004 -24.103 1.00 47.27 341 GLU C O 1
ATOM 9242 N N . GLU C 1 317 ? -20.648 35.505 -24.779 1.00 47.27 342 GLU C N 1
ATOM 9243 C CA . GLU C 1 317 ? -21.313 34.857 -23.679 1.00 48.01 342 GLU C CA 1
ATOM 9244 C C . GLU C 1 317 ? -21.085 33.363 -23.793 1.00 48.43 342 GLU C C 1
ATOM 9245 O O . GLU C 1 317 ? -21.434 32.755 -24.809 1.00 48.38 342 GLU C O 1
ATOM 9251 N N . THR C 1 318 ? -20.457 32.792 -22.767 1.00 49.14 343 THR C N 1
ATOM 9252 C CA . THR C 1 318 ? -20.249 31.344 -22.651 1.00 50.03 343 THR C CA 1
ATOM 9253 C C . THR C 1 318 ? -20.884 30.844 -21.360 1.00 50.53 343 THR C C 1
ATOM 9254 O O . THR C 1 318 ? -21.404 31.646 -20.571 1.00 50.77 343 THR C O 1
ATOM 9258 N N . GLN C 1 319 ? -20.837 29.524 -21.140 1.00 50.91 344 GLN C N 1
ATOM 9259 C CA . GLN C 1 319 ? -21.323 28.928 -19.890 1.00 51.08 344 GLN C CA 1
ATOM 9260 C C . GLN C 1 319 ? -22.620 29.613 -19.431 1.00 50.54 344 GLN C C 1
ATOM 9261 O O . GLN C 1 319 ? -23.589 29.694 -20.207 1.00 50.60 344 GLN C O 1
ATOM 9267 N N . GLY C 1 320 ? -22.619 30.104 -18.184 1.00 49.64 345 GLY C N 1
ATOM 9268 C CA . GLY C 1 320 ? -23.747 30.855 -17.595 1.00 47.96 345 GLY C CA 1
ATOM 9269 C C . GLY C 1 320 ? -23.217 32.199 -17.137 1.00 47.34 345 GLY C C 1
ATOM 9270 O O . GLY C 1 320 ? -23.507 32.683 -16.037 1.00 47.42 345 GLY C O 1
ATOM 9271 N N . ASN C 1 321 ? -22.401 32.794 -17.997 1.00 46.11 346 ASN C N 1
ATOM 9272 C CA . ASN C 1 321 ? -21.708 34.016 -17.672 1.00 44.81 346 ASN C CA 1
ATOM 9273 C C . ASN C 1 321 ? -22.122 35.167 -18.591 1.00 42.99 346 ASN C C 1
ATOM 9274 O O . ASN C 1 321 ? -22.876 34.970 -19.554 1.00 43.10 346 ASN C O 1
ATOM 9279 N N . VAL C 1 322 ? -21.657 36.371 -18.275 1.00 40.26 347 VAL C N 1
ATOM 9280 C CA . VAL C 1 322 ? -21.891 37.507 -19.153 1.00 38.20 347 VAL C CA 1
ATOM 9281 C C . VAL C 1 322 ? -20.667 37.652 -20.046 1.00 36.35 347 VAL C C 1
ATOM 9282 O O . VAL C 1 322 ? -19.539 37.600 -19.569 1.00 36.21 347 VAL C O 1
ATOM 9286 N N . GLY C 1 323 ? -20.904 37.795 -21.338 1.00 34.52 348 GLY C N 1
ATOM 9287 C CA . GLY C 1 323 ? -19.856 38.150 -22.283 1.00 33.53 348 GLY C CA 1
ATOM 9288 C C . GLY C 1 323 ? -19.905 39.631 -22.607 1.00 32.80 348 GLY C C 1
ATOM 9289 O O . GLY C 1 323 ? -20.886 40.139 -23.154 1.00 32.36 348 GLY C O 1
ATOM 9290 N N . GLY C 1 324 ? -18.846 40.334 -22.259 1.00 32.55 349 GLY C N 1
ATOM 9291 C CA . GLY C 1 324 ? -18.746 41.746 -22.607 1.00 33.39 349 GLY C CA 1
ATOM 9292 C C . GLY C 1 324 ? -19.236 42.079 -24.009 1.00 33.20 349 GLY C C 1
ATOM 9293 O O . GLY C 1 324 ? -20.100 42.920 -24.174 1.00 33.14 349 GLY C O 1
ATOM 9294 N N . ASP C 1 325 ? -18.719 41.403 -25.025 1.00 33.72 350 ASP C N 1
ATOM 9295 C CA . ASP C 1 325 ? -19.110 41.763 -26.386 1.00 34.36 350 ASP C CA 1
ATOM 9296 C C . ASP C 1 325 ? -20.545 41.401 -26.743 1.00 34.13 350 ASP C C 1
ATOM 9297 O O . ASP C 1 325 ? -21.164 42.107 -27.525 1.00 35.09 350 ASP C O 1
ATOM 9302 N N . THR C 1 326 ? -21.086 40.321 -26.181 1.00 33.48 351 THR C N 1
ATOM 9303 C CA . THR C 1 326 ? -22.485 39.964 -26.455 1.00 32.87 351 THR C CA 1
ATOM 9304 C C . THR C 1 326 ? -23.450 40.992 -25.882 1.00 32.25 351 THR C C 1
ATOM 9305 O O . THR C 1 326 ? -24.445 41.336 -26.519 1.00 33.02 351 THR C O 1
ATOM 9309 N N . THR C 1 327 ? -23.166 41.456 -24.666 1.00 30.71 352 THR C N 1
ATOM 9310 C CA . THR C 1 327 ? -24.038 42.385 -23.971 1.00 29.24 352 THR C CA 1
ATOM 9311 C C . THR C 1 327 ? -23.916 43.755 -24.619 1.00 28.10 352 THR C C 1
ATOM 9312 O O . THR C 1 327 ? -24.923 44.395 -24.886 1.00 27.53 352 THR C O 1
ATOM 9316 N N . ALA C 1 328 ? -22.692 44.175 -24.921 1.00 27.24 353 ALA C N 1
ATOM 9317 C CA . ALA C 1 328 ? -22.489 45.426 -25.635 1.00 27.15 353 ALA C CA 1
ATOM 9318 C C . ALA C 1 328 ? -23.222 45.431 -26.967 1.00 27.57 353 ALA C C 1
ATOM 9319 O O . ALA C 1 328 ? -23.783 46.452 -27.351 1.00 28.76 353 ALA C O 1
ATOM 9321 N N . ALA C 1 329 ? -23.266 44.300 -27.660 1.00 27.38 354 ALA C N 1
ATOM 9322 C CA . ALA C 1 329 ? -23.993 44.239 -28.945 1.00 27.54 354 ALA C CA 1
ATOM 9323 C C . ALA C 1 329 ? -25.508 44.312 -28.778 1.00 27.32 354 ALA C C 1
ATOM 9324 O O . ALA C 1 329 ? -26.212 44.759 -29.688 1.00 27.67 354 ALA C O 1
ATOM 9326 N N . GLN C 1 330 ? -26.006 43.845 -27.635 1.00 27.19 355 GLN C N 1
ATOM 9327 C CA . GLN C 1 330 ? -27.436 43.907 -27.349 1.00 27.65 355 GLN C CA 1
ATOM 9328 C C . GLN C 1 330 ? -27.806 45.357 -26.988 1.00 28.08 355 GLN C C 1
ATOM 9329 O O . GLN C 1 330 ? -28.835 45.866 -27.418 1.00 28.65 355 GLN C O 1
ATOM 9335 N N . ILE C 1 331 ? -26.946 46.023 -26.223 1.00 27.93 356 ILE C N 1
ATOM 9336 C CA . ILE C 1 331 ? -27.133 47.425 -25.914 1.00 27.82 356 ILE C CA 1
ATOM 9337 C C . ILE C 1 331 ? -27.109 48.264 -27.183 1.00 29.66 356 ILE C C 1
ATOM 9338 O O . ILE C 1 331 ? -28.027 49.051 -27.407 1.00 29.82 356 ILE C O 1
ATOM 9343 N N . ARG C 1 332 ? -26.066 48.098 -28.006 1.00 31.55 357 ARG C N 1
ATOM 9344 C CA . ARG C 1 332 ? -25.984 48.754 -29.325 1.00 33.84 357 ARG C CA 1
ATOM 9345 C C . ARG C 1 332 ? -27.273 48.594 -30.115 1.00 34.76 357 ARG C C 1
ATOM 9346 O O . ARG C 1 332 ? -27.819 49.558 -30.667 1.00 34.93 357 ARG C O 1
ATOM 9354 N N . ASP C 1 333 ? -27.780 47.373 -30.140 1.00 35.79 358 ASP C N 1
ATOM 9355 C CA . ASP C 1 333 ? -29.022 47.129 -30.834 1.00 37.10 358 ASP C CA 1
ATOM 9356 C C . ASP C 1 333 ? -30.141 48.090 -30.429 1.00 37.11 358 ASP C C 1
ATOM 9357 O O . ASP C 1 333 ? -30.768 48.705 -31.297 1.00 38.45 358 ASP C O 1
ATOM 9362 N N . ALA C 1 334 ? -30.388 48.223 -29.128 1.00 36.42 359 ALA C N 1
ATOM 9363 C CA . ALA C 1 334 ? -31.462 49.069 -28.641 1.00 35.63 359 ALA C CA 1
ATOM 9364 C C . ALA C 1 334 ? -31.125 50.534 -28.881 1.00 35.58 359 ALA C C 1
ATOM 9365 O O . ALA C 1 334 ? -31.994 51.309 -29.278 1.00 34.89 359 ALA C O 1
ATOM 9367 N N . ARG C 1 335 ? -29.856 50.895 -28.673 1.00 35.29 360 ARG C N 1
ATOM 9368 C CA . ARG C 1 335 ? -29.382 52.247 -28.966 1.00 35.94 360 ARG C CA 1
ATOM 9369 C C . ARG C 1 335 ? -29.631 52.704 -30.414 1.00 36.04 360 ARG C C 1
ATOM 9370 O O . ARG C 1 335 ? -29.769 53.884 -30.670 1.00 36.24 360 ARG C O 1
ATOM 9378 N N . LEU C 1 336 ? -29.702 51.776 -31.355 1.00 36.91 361 LEU C N 1
ATOM 9379 C CA . LEU C 1 336 ? -29.920 52.134 -32.749 1.00 37.56 361 LEU C CA 1
ATOM 9380 C C . LEU C 1 336 ? -31.314 51.775 -33.216 1.00 38.21 361 LEU C C 1
ATOM 9381 O O . LEU C 1 336 ? -31.726 52.197 -34.290 1.00 38.78 361 LEU C O 1
ATOM 9386 N N . ASP C 1 337 ? -32.048 50.981 -32.451 1.00 38.72 362 ASP C N 1
ATOM 9387 C CA . ASP C 1 337 ? -33.439 50.733 -32.842 1.00 39.74 362 ASP C CA 1
ATOM 9388 C C . ASP C 1 337 ? -34.303 51.967 -32.487 1.00 40.47 362 ASP C C 1
ATOM 9389 O O . ASP C 1 337 ? -34.457 52.288 -31.307 1.00 41.17 362 ASP C O 1
ATOM 9394 N N . PRO C 1 338 ? -34.863 52.670 -33.504 1.00 40.97 363 PRO C N 1
ATOM 9395 C CA . PRO C 1 338 ? -35.634 53.905 -33.248 1.00 40.62 363 PRO C CA 1
ATOM 9396 C C . PRO C 1 338 ? -36.899 53.643 -32.453 1.00 40.03 363 PRO C C 1
ATOM 9397 O O . PRO C 1 338 ? -37.397 54.558 -31.805 1.00 40.11 363 PRO C O 1
ATOM 9401 N N . LYS C 1 339 ? -37.394 52.403 -32.544 1.00 39.53 364 LYS C N 1
ATOM 9402 C CA . LYS C 1 339 ? -38.573 51.867 -31.833 1.00 39.07 364 LYS C CA 1
ATOM 9403 C C . LYS C 1 339 ? -38.356 51.872 -30.299 1.00 37.86 364 LYS C C 1
ATOM 9404 O O . LYS C 1 339 ? -39.276 52.164 -29.508 1.00 38.35 364 LYS C O 1
ATOM 9410 N N . VAL C 1 340 ? -37.139 51.520 -29.891 1.00 35.83 365 VAL C N 1
ATOM 9411 C CA . VAL C 1 340 ? -36.772 51.380 -28.488 1.00 33.87 365 VAL C CA 1
ATOM 9412 C C . VAL C 1 340 ? -36.525 52.768 -27.916 1.00 33.11 365 VAL C C 1
ATOM 9413 O O . VAL C 1 340 ? -35.638 53.504 -28.398 1.00 33.03 365 VAL C O 1
ATOM 9417 N N . LYS C 1 341 ? -37.308 53.110 -26.886 1.00 31.13 366 LYS C N 1
ATOM 9418 C CA . LYS C 1 341 ? -37.297 54.458 -26.293 1.00 29.82 366 LYS C CA 1
ATOM 9419 C C . LYS C 1 341 ? -36.477 54.647 -24.992 1.00 27.82 366 LYS C C 1
ATOM 9420 O O . LYS C 1 341 ? -36.143 55.774 -24.632 1.00 26.85 366 LYS C O 1
ATOM 9426 N N . ALA C 1 342 ? -36.174 53.550 -24.305 1.00 25.41 367 ALA C N 1
ATOM 9427 C CA . ALA C 1 342 ? -35.400 53.586 -23.062 1.00 23.84 367 ALA C CA 1
ATOM 9428 C C . ALA C 1 342 ? -34.860 52.195 -22.872 1.00 22.53 367 ALA C C 1
ATOM 9429 O O . ALA C 1 342 ? -35.387 51.251 -23.455 1.00 21.69 367 ALA C O 1
ATOM 9431 N N . ILE C 1 343 ? -33.807 52.086 -22.069 1.00 21.57 368 ILE C N 1
ATOM 9432 C CA . ILE C 1 343 ? -33.226 50.790 -21.726 1.00 21.11 368 ILE C CA 1
ATOM 9433 C C . ILE C 1 343 ? -33.275 50.465 -20.229 1.00 20.04 368 ILE C C 1
ATOM 9434 O O . ILE C 1 343 ? -32.955 51.282 -19.386 1.00 19.80 368 ILE C O 1
ATOM 9439 N N . VAL C 1 344 ? -33.634 49.243 -19.907 1.00 19.54 369 VAL C N 1
ATOM 9440 C CA . VAL C 1 344 ? -33.479 48.790 -18.543 1.00 19.68 369 VAL C CA 1
ATOM 9441 C C . VAL C 1 344 ? -32.399 47.711 -18.564 1.00 19.77 369 VAL C C 1
ATOM 9442 O O . VAL C 1 344 ? -32.445 46.810 -19.396 1.00 20.29 369 VAL C O 1
ATOM 9446 N N . LEU C 1 345 ? -31.400 47.854 -17.700 1.00 19.24 370 LEU C N 1
ATOM 9447 C CA . LEU C 1 345 ? -30.353 46.871 -17.582 1.00 19.22 370 LEU C CA 1
ATOM 9448 C C . LEU C 1 345 ? -30.622 46.036 -16.313 1.00 19.80 370 LEU C C 1
ATOM 9449 O O . LEU C 1 345 ? -30.511 46.539 -15.182 1.00 20.85 370 LEU C O 1
ATOM 9454 N N . ARG C 1 346 ? -31.001 44.781 -16.477 1.00 19.17 371 ARG C N 1
ATOM 9455 C CA . ARG C 1 346 ? -31.303 43.972 -15.309 1.00 19.39 371 ARG C CA 1
ATOM 9456 C C . ARG C 1 346 ? -30.036 43.263 -14.826 1.00 19.72 371 ARG C C 1
ATOM 9457 O O . ARG C 1 346 ? -29.556 42.351 -15.490 1.00 20.59 371 ARG C O 1
ATOM 9465 N N . VAL C 1 347 ? -29.489 43.694 -13.690 1.00 19.51 372 VAL C N 1
ATOM 9466 C CA . VAL C 1 347 ? -28.178 43.242 -13.233 1.00 19.38 372 VAL C CA 1
ATOM 9467 C C . VAL C 1 347 ? -28.265 42.249 -12.089 1.00 20.31 372 VAL C C 1
ATOM 9468 O O . VAL C 1 347 ? -28.922 42.528 -11.073 1.00 20.17 372 VAL C O 1
ATOM 9472 N N . ASN C 1 348 ? -27.622 41.085 -12.270 1.00 20.68 373 ASN C N 1
ATOM 9473 C CA . ASN C 1 348 ? -27.415 40.119 -11.197 1.00 21.66 373 ASN C CA 1
ATOM 9474 C C . ASN C 1 348 ? -26.029 39.487 -11.328 1.00 22.43 373 ASN C C 1
ATOM 9475 O O . ASN C 1 348 ? -25.874 38.359 -11.803 1.00 23.14 373 ASN C O 1
ATOM 9480 N N . SER C 1 349 ? -25.021 40.241 -10.905 1.00 22.98 374 SER C N 1
ATOM 9481 C CA . SER C 1 349 ? -23.623 39.932 -11.193 1.00 23.14 374 SER C CA 1
ATOM 9482 C C . SER C 1 349 ? -22.779 40.206 -9.949 1.00 23.93 374 SER C C 1
ATOM 9483 O O . SER C 1 349 ? -22.992 41.214 -9.260 1.00 23.22 374 SER C O 1
ATOM 9486 N N . PRO C 1 350 ? -21.865 39.272 -9.607 1.00 24.61 375 PRO C N 1
ATOM 9487 C CA . PRO C 1 350 ? -20.849 39.644 -8.620 1.00 25.15 375 PRO C CA 1
ATOM 9488 C C . PRO C 1 350 ? -19.742 40.509 -9.224 1.00 25.43 375 PRO C C 1
ATOM 9489 O O . PRO C 1 350 ? -18.905 41.015 -8.473 1.00 25.84 375 PRO C O 1
ATOM 9493 N N . GLY C 1 351 ? -19.747 40.677 -10.549 1.00 25.63 376 GLY C N 1
ATOM 9494 C CA . GLY C 1 351 ? -18.617 41.271 -11.268 1.00 26.99 376 GLY C CA 1
ATOM 9495 C C . GLY C 1 351 ? -17.789 40.311 -12.140 1.00 28.00 376 GLY C C 1
ATOM 9496 O O . GLY C 1 351 ? -18.308 39.339 -12.693 1.00 28.14 376 GLY C O 1
ATOM 9497 N N . GLY C 1 352 ? -16.493 40.582 -12.286 1.00 28.59 377 GLY C N 1
ATOM 9498 C CA . GLY C 1 352 ? -15.666 39.809 -13.209 1.00 29.03 377 GLY C CA 1
ATOM 9499 C C . GLY C 1 352 ? -14.538 40.605 -13.843 1.00 29.39 377 GLY C C 1
ATOM 9500 O O . GLY C 1 352 ? -13.696 41.168 -13.154 1.00 29.90 377 GLY C O 1
ATOM 9501 N N . SER C 1 353 ? -14.513 40.643 -15.163 1.00 29.21 378 SER C N 1
ATOM 9502 C CA . SER C 1 353 ? -13.421 41.268 -15.878 1.00 29.04 378 SER C CA 1
ATOM 9503 C C . SER C 1 353 ? -13.610 42.790 -16.006 1.00 29.04 378 SER C C 1
ATOM 9504 O O . SER C 1 353 ? -14.601 43.253 -16.580 1.00 28.78 378 SER C O 1
ATOM 9507 N N . VAL C 1 354 ? -12.647 43.561 -15.501 1.00 29.14 379 VAL C N 1
ATOM 9508 C CA . VAL C 1 354 ? -12.618 45.038 -15.711 1.00 29.04 379 VAL C CA 1
ATOM 9509 C C . VAL C 1 354 ? -12.661 45.525 -17.184 1.00 29.34 379 VAL C C 1
ATOM 9510 O O . VAL C 1 354 ? -13.304 46.539 -17.470 1.00 29.72 379 VAL C O 1
ATOM 9514 N N . THR C 1 355 ? -11.979 44.840 -18.110 1.00 29.27 380 THR C N 1
ATOM 9515 C CA . THR C 1 355 ? -12.080 45.233 -19.521 1.00 29.30 380 THR C CA 1
ATOM 9516 C C . THR C 1 355 ? -13.488 44.973 -20.069 1.00 28.51 380 THR C C 1
ATOM 9517 O O . THR C 1 355 ? -14.041 45.810 -20.815 1.00 28.53 380 THR C O 1
ATOM 9521 N N . ALA C 1 356 ? -14.061 43.822 -19.700 1.00 27.65 381 ALA C N 1
ATOM 9522 C CA . ALA C 1 356 ? -15.458 43.472 -20.065 1.00 26.74 381 ALA C CA 1
ATOM 9523 C C . ALA C 1 356 ? -16.475 44.499 -19.555 1.00 26.36 381 ALA C C 1
ATOM 9524 O O . ALA C 1 356 ? -17.402 44.869 -20.273 1.00 25.85 381 ALA C O 1
ATOM 9526 N N . SER C 1 357 ? -16.272 44.966 -18.323 1.00 26.23 382 SER C N 1
ATOM 9527 C CA . SER C 1 357 ? -17.179 45.902 -17.685 1.00 26.43 382 SER C CA 1
ATOM 9528 C C . SER C 1 357 ? -17.155 47.226 -18.421 1.00 27.53 382 SER C C 1
ATOM 9529 O O . SER C 1 357 ? -18.221 47.788 -18.742 1.00 28.00 382 SER C O 1
ATOM 9532 N N . GLU C 1 358 ? -15.941 47.711 -18.690 1.00 27.57 383 GLU C N 1
ATOM 9533 C CA . GLU C 1 358 ? -15.741 48.955 -19.408 1.00 28.22 383 GLU C CA 1
ATOM 9534 C C . GLU C 1 358 ? -16.478 48.968 -20.750 1.00 27.83 383 GLU C C 1
ATOM 9535 O O . GLU C 1 358 ? -17.149 49.934 -21.106 1.00 28.07 383 GLU C O 1
ATOM 9541 N N . VAL C 1 359 ? -16.357 47.876 -21.482 1.00 27.58 384 VAL C N 1
ATOM 9542 C CA . VAL C 1 359 ? -16.986 47.720 -22.779 1.00 27.14 384 VAL C CA 1
ATOM 9543 C C . VAL C 1 359 ? -18.493 47.887 -22.667 1.00 27.05 384 VAL C C 1
ATOM 9544 O O . VAL C 1 359 ? -19.069 48.652 -23.422 1.00 28.09 384 VAL C O 1
ATOM 9548 N N . ILE C 1 360 ? -19.122 47.190 -21.719 1.00 26.79 385 ILE C N 1
ATOM 9549 C CA . ILE C 1 360 ? -20.553 47.342 -21.413 1.00 26.02 385 ILE C CA 1
ATOM 9550 C C . ILE C 1 360 ? -20.928 48.776 -20.950 1.00 26.36 385 ILE C C 1
ATOM 9551 O O . ILE C 1 360 ? -21.904 49.358 -21.414 1.00 26.05 385 ILE C O 1
ATOM 9556 N N . ARG C 1 361 ? -20.169 49.317 -20.009 1.00 26.42 386 ARG C N 1
ATOM 9557 C CA . ARG C 1 361 ? -20.384 50.671 -19.552 1.00 27.42 386 ARG C CA 1
ATOM 9558 C C . ARG C 1 361 ? -20.442 51.655 -20.744 1.00 27.98 386 ARG C C 1
ATOM 9559 O O . ARG C 1 361 ? -21.421 52.437 -20.888 1.00 27.76 386 ARG C O 1
ATOM 9567 N N . ALA C 1 362 ? -19.407 51.583 -21.595 1.00 27.88 387 ALA C N 1
ATOM 9568 C CA . ALA C 1 362 ? -19.243 52.458 -22.754 1.00 27.56 387 ALA C CA 1
ATOM 9569 C C . ALA C 1 362 ? -20.516 52.549 -23.573 1.00 27.42 387 ALA C C 1
ATOM 9570 O O . ALA C 1 362 ? -20.990 53.656 -23.895 1.00 27.66 387 ALA C O 1
ATOM 9572 N N . GLU C 1 363 ? -21.091 51.385 -23.849 1.00 27.39 388 GLU C N 1
ATOM 9573 C CA . GLU C 1 363 ? -22.340 51.273 -24.601 1.00 27.88 388 GLU C CA 1
ATOM 9574 C C . GLU C 1 363 ? -23.564 51.895 -23.910 1.00 27.35 388 GLU C C 1
ATOM 9575 O O . GLU C 1 363 ? -24.232 52.755 -24.496 1.00 28.04 388 GLU C O 1
ATOM 9581 N N . LEU C 1 364 ? -23.859 51.496 -22.675 1.00 26.12 389 LEU C N 1
ATOM 9582 C CA . LEU C 1 364 ? -24.911 52.183 -21.934 1.00 25.03 389 LEU C CA 1
ATOM 9583 C C . LEU C 1 364 ? -24.669 53.700 -21.973 1.00 24.71 389 LEU C C 1
ATOM 9584 O O . LEU C 1 364 ? -25.612 54.459 -22.216 1.00 24.28 389 LEU C O 1
ATOM 9589 N N . ALA C 1 365 ? -23.430 54.147 -21.741 1.00 24.23 390 ALA C N 1
ATOM 9590 C CA . ALA C 1 365 ? -23.177 55.600 -21.756 1.00 25.04 390 ALA C CA 1
ATOM 9591 C C . ALA C 1 365 ? -23.500 56.176 -23.144 1.00 25.86 390 ALA C C 1
ATOM 9592 O O . ALA C 1 365 ? -24.006 57.308 -23.267 1.00 25.83 390 ALA C O 1
ATOM 9594 N N . ALA C 1 366 ? -23.260 55.390 -24.187 1.00 25.81 391 ALA C N 1
ATOM 9595 C CA . ALA C 1 366 ? -23.572 55.894 -25.503 1.00 26.12 391 ALA C CA 1
ATOM 9596 C C . ALA C 1 366 ? -25.089 55.947 -25.660 1.00 26.50 391 ALA C C 1
ATOM 9597 O O . ALA C 1 366 ? -25.623 56.988 -26.062 1.00 27.70 391 ALA C O 1
ATOM 9599 N N . ALA C 1 367 ? -25.792 54.865 -25.309 1.00 26.08 392 ALA C N 1
ATOM 9600 C CA . ALA C 1 367 ? -27.263 54.879 -25.333 1.00 26.29 392 ALA C CA 1
ATOM 9601 C C . ALA C 1 367 ? -27.850 56.128 -24.662 1.00 26.77 392 ALA C C 1
ATOM 9602 O O . ALA C 1 367 ? -28.616 56.857 -25.271 1.00 26.76 392 ALA C O 1
ATOM 9604 N N . ARG C 1 368 ? -27.481 56.386 -23.411 1.00 27.43 393 ARG C N 1
ATOM 9605 C CA . ARG C 1 368 ? -27.993 57.550 -22.717 1.00 28.18 393 ARG C CA 1
ATOM 9606 C C . ARG C 1 368 ? -27.625 58.843 -23.452 1.00 29.59 393 ARG C C 1
ATOM 9607 O O . ARG C 1 368 ? -28.480 59.734 -23.593 1.00 30.55 393 ARG C O 1
ATOM 9615 N N . ALA C 1 369 ? -26.378 58.944 -23.924 1.00 30.47 394 ALA C N 1
ATOM 9616 C CA . ALA C 1 369 ? -25.938 60.097 -24.719 1.00 31.74 394 ALA C CA 1
ATOM 9617 C C . ALA C 1 369 ? -26.704 60.222 -26.043 1.00 32.80 394 ALA C C 1
ATOM 9618 O O . ALA C 1 369 ? -26.875 61.324 -26.561 1.00 33.05 394 ALA C O 1
ATOM 9620 N N . ALA C 1 370 ? -27.150 59.096 -26.598 1.00 33.57 395 ALA C N 1
ATOM 9621 C CA . ALA C 1 370 ? -28.007 59.139 -27.788 1.00 34.38 395 ALA C CA 1
ATOM 9622 C C . ALA C 1 370 ? -29.414 59.661 -27.469 1.00 34.44 395 ALA C C 1
ATOM 9623 O O . ALA C 1 370 ? -30.250 59.780 -28.368 1.00 35.17 395 ALA C O 1
ATOM 9625 N N . GLY C 1 371 ? -29.673 59.963 -26.196 1.00 34.24 396 GLY C N 1
ATOM 9626 C CA . GLY C 1 371 ? -30.999 60.409 -25.764 1.00 33.28 396 GLY C CA 1
ATOM 9627 C C . GLY C 1 371 ? -31.967 59.309 -25.344 1.00 32.68 396 GLY C C 1
ATOM 9628 O O . GLY C 1 371 ? -33.162 59.585 -25.145 1.00 32.91 396 GLY C O 1
ATOM 9629 N N . LYS C 1 372 ? -31.478 58.068 -25.205 1.00 31.45 397 LYS C N 1
ATOM 9630 C CA . LYS C 1 372 ? -32.286 56.988 -24.596 1.00 29.72 397 LYS C CA 1
ATOM 9631 C C . LYS C 1 372 ? -31.913 56.804 -23.140 1.00 28.42 397 LYS C C 1
ATOM 9632 O O . LYS C 1 372 ? -30.821 56.308 -22.855 1.00 28.54 397 LYS C O 1
ATOM 9638 N N . PRO C 1 373 ? -32.817 57.198 -22.207 1.00 26.74 398 PRO C N 1
ATOM 9639 C CA . PRO C 1 373 ? -32.591 56.954 -20.771 1.00 24.89 398 PRO C CA 1
ATOM 9640 C C . PRO C 1 373 ? -32.289 55.483 -20.411 1.00 23.60 398 PRO C C 1
ATOM 9641 O O . PRO C 1 373 ? -32.908 54.548 -20.954 1.00 22.93 398 PRO C O 1
ATOM 9645 N N . VAL C 1 374 ? -31.347 55.318 -19.483 1.00 21.94 399 VAL C N 1
ATOM 9646 C CA . VAL C 1 374 ? -30.908 54.042 -18.981 1.00 20.67 399 VAL C CA 1
ATOM 9647 C C . VAL C 1 374 ? -31.282 53.917 -17.508 1.00 20.46 399 VAL C C 1
ATOM 9648 O O . VAL C 1 374 ? -30.909 54.783 -16.702 1.00 21.39 399 VAL C O 1
ATOM 9652 N N . VAL C 1 375 ? -32.019 52.855 -17.165 1.00 18.74 400 VAL C N 1
ATOM 9653 C CA . VAL C 1 375 ? -32.388 52.552 -15.781 1.00 17.59 400 VAL C CA 1
ATOM 9654 C C . VAL C 1 375 ? -31.865 51.161 -15.392 1.00 17.09 400 VAL C C 1
ATOM 9655 O O . VAL C 1 375 ? -32.121 50.176 -16.097 1.00 17.73 400 VAL C O 1
ATOM 9659 N N . VAL C 1 376 ? -31.129 51.085 -14.289 1.00 15.55 401 VAL C N 1
ATOM 9660 C CA . VAL C 1 376 ? -30.630 49.811 -13.819 1.00 15.31 401 VAL C CA 1
ATOM 9661 C C . VAL C 1 376 ? -31.617 49.185 -12.817 1.00 15.90 401 VAL C C 1
ATOM 9662 O O . VAL C 1 376 ? -32.148 49.875 -11.938 1.00 15.97 401 VAL C O 1
ATOM 9666 N N . SER C 1 377 ? -31.879 47.885 -12.978 1.00 15.09 402 SER C N 1
ATOM 9667 C CA . SER C 1 377 ? -32.675 47.160 -12.033 1.00 14.50 402 SER C CA 1
ATOM 9668 C C . SER C 1 377 ? -31.775 46.145 -11.384 1.00 15.15 402 SER C C 1
ATOM 9669 O O . SER C 1 377 ? -31.332 45.216 -12.046 1.00 15.62 402 SER C O 1
ATOM 9672 N N . MET C 1 378 ? -31.507 46.301 -10.095 1.00 15.48 403 MET C N 1
ATOM 9673 C CA . MET C 1 378 ? -30.641 45.356 -9.386 1.00 15.86 403 MET C CA 1
ATOM 9674 C C . MET C 1 378 ? -31.417 44.252 -8.674 1.00 16.92 403 MET C C 1
ATOM 9675 O O . MET C 1 378 ? -32.322 44.514 -7.878 1.00 16.55 403 MET C O 1
ATOM 9680 N N . GLY C 1 379 ? -31.043 42.993 -8.911 1.00 19.07 404 GLY C N 1
ATOM 9681 C CA . GLY C 1 379 ? -31.788 41.897 -8.292 1.00 19.93 404 GLY C CA 1
ATOM 9682 C C . GLY C 1 379 ? -31.075 40.830 -7.496 1.00 21.10 404 GLY C C 1
ATOM 9683 O O . GLY C 1 379 ? -31.256 39.642 -7.770 1.00 23.86 404 GLY C O 1
ATOM 9684 N N . GLY C 1 380 ? -30.304 41.150 -6.483 1.00 21.07 405 GLY C N 1
ATOM 9685 C CA . GLY C 1 380 ? -29.683 40.007 -5.769 1.00 20.98 405 GLY C CA 1
ATOM 9686 C C . GLY C 1 380 ? -28.229 40.306 -5.595 1.00 21.93 405 GLY C C 1
ATOM 9687 O O . GLY C 1 380 ? -27.734 40.499 -4.463 1.00 21.54 405 GLY C O 1
ATOM 9688 N N . MET C 1 381 ? -27.553 40.424 -6.730 1.00 21.82 406 MET C N 1
ATOM 9689 C CA . MET C 1 381 ? -26.214 40.957 -6.719 1.00 23.42 406 MET C CA 1
ATOM 9690 C C . MET C 1 381 ? -26.028 41.992 -7.843 1.00 21.69 406 MET C C 1
ATOM 9691 O O . MET C 1 381 ? -26.482 41.804 -8.970 1.00 21.56 406 MET C O 1
ATOM 9696 N N . ALA C 1 382 ? -25.355 43.083 -7.525 1.00 20.49 407 ALA C N 1
ATOM 9697 C CA . ALA C 1 382 ? -24.861 44.010 -8.545 1.00 20.04 407 ALA C CA 1
ATOM 9698 C C . ALA C 1 382 ? -23.669 44.640 -7.922 1.00 19.62 407 ALA C C 1
ATOM 9699 O O . ALA C 1 382 ? -23.727 45.804 -7.552 1.00 20.31 407 ALA C O 1
ATOM 9701 N N . ALA C 1 383 ? -22.637 43.871 -7.725 1.00 19.28 408 ALA C N 1
ATOM 9702 C CA . ALA C 1 383 ? -21.478 44.298 -7.006 1.00 19.10 408 ALA C CA 1
ATOM 9703 C C . ALA C 1 383 ? -20.197 44.167 -7.810 1.00 19.27 408 ALA C C 1
ATOM 9704 O O . ALA C 1 383 ? -20.171 43.576 -8.816 1.00 18.32 408 ALA C O 1
ATOM 9706 N N . SER C 1 384 ? -19.152 44.813 -7.341 1.00 20.17 409 SER C N 1
ATOM 9707 C CA . SER C 1 384 ? -17.936 45.046 -8.090 1.00 21.13 409 SER C CA 1
ATOM 9708 C C . SER C 1 384 ? -18.110 45.519 -9.490 1.00 20.76 409 SER C C 1
ATOM 9709 O O . SER C 1 384 ? -18.572 46.577 -9.730 1.00 21.29 409 SER C O 1
ATOM 9712 N N . GLY C 1 385 ? -17.722 44.688 -10.422 1.00 20.30 410 GLY C N 1
ATOM 9713 C CA . GLY C 1 385 ? -17.967 44.941 -11.805 1.00 19.39 410 GLY C CA 1
ATOM 9714 C C . GLY C 1 385 ? -19.394 45.075 -12.181 1.00 19.02 410 GLY C C 1
ATOM 9715 O O . GLY C 1 385 ? -19.687 45.696 -13.115 1.00 19.01 410 GLY C O 1
ATOM 9716 N N . GLY C 1 386 ? -20.275 44.473 -11.432 1.00 18.71 411 GLY C N 1
ATOM 9717 C CA . GLY C 1 386 ? -21.664 44.662 -11.652 1.00 18.66 411 GLY C CA 1
ATOM 9718 C C . GLY C 1 386 ? -22.181 45.973 -11.157 1.00 19.14 411 GLY C C 1
ATOM 9719 O O . GLY C 1 386 ? -23.231 46.353 -11.492 1.00 19.33 411 GLY C O 1
ATOM 9720 N N . TYR C 1 387 ? -21.424 46.647 -10.332 1.00 18.54 412 TYR C N 1
ATOM 9721 C CA . TYR C 1 387 ? -21.788 48.011 -10.000 1.00 19.29 412 TYR C CA 1
ATOM 9722 C C . TYR C 1 387 ? -21.182 48.932 -11.048 1.00 19.97 412 TYR C C 1
ATOM 9723 O O . TYR C 1 387 ? -21.754 49.990 -11.361 1.00 19.97 412 TYR C O 1
ATOM 9732 N N . TRP C 1 388 ? -20.017 48.511 -11.568 1.00 19.79 413 TRP C N 1
ATOM 9733 C CA . TRP C 1 388 ? -19.246 49.268 -12.564 1.00 19.47 413 TRP C CA 1
ATOM 9734 C C . TRP C 1 388 ? -20.128 49.484 -13.760 1.00 19.61 413 TRP C C 1
ATOM 9735 O O . TRP C 1 388 ? -20.277 50.612 -14.206 1.00 19.68 413 TRP C O 1
ATOM 9746 N N . ILE C 1 389 ? -20.757 48.405 -14.237 1.00 20.09 414 ILE C N 1
ATOM 9747 C CA . ILE C 1 389 ? -21.627 48.460 -15.425 1.00 19.94 414 ILE C CA 1
ATOM 9748 C C . ILE C 1 389 ? -22.900 49.269 -15.218 1.00 20.10 414 ILE C C 1
ATOM 9749 O O . ILE C 1 389 ? -23.508 49.698 -16.209 1.00 20.36 414 ILE C O 1
ATOM 9754 N N . SER C 1 390 ? -23.306 49.459 -13.950 1.00 19.55 415 SER C N 1
ATOM 9755 C CA . SER C 1 390 ? -24.547 50.214 -13.610 1.00 19.58 415 SER C CA 1
ATOM 9756 C C . SER C 1 390 ? -24.353 51.718 -13.582 1.00 18.87 415 SER C C 1
ATOM 9757 O O . SER C 1 390 ? -25.318 52.437 -13.679 1.00 18.45 415 SER C O 1
ATOM 9760 N N . THR C 1 391 ? -23.107 52.178 -13.449 1.00 18.30 416 THR C N 1
ATOM 9761 C CA . THR C 1 391 ? -22.817 53.593 -13.199 1.00 17.79 416 THR C CA 1
ATOM 9762 C C . THR C 1 391 ? -23.346 54.620 -14.196 1.00 17.28 416 THR C C 1
ATOM 9763 O O . THR C 1 391 ? -23.661 55.727 -13.786 1.00 17.46 416 THR C O 1
ATOM 9767 N N . PRO C 1 392 ? -23.378 54.300 -15.502 1.00 16.78 417 PRO C N 1
ATOM 9768 C CA . PRO C 1 392 ? -23.784 55.338 -16.454 1.00 16.90 417 PRO C CA 1
ATOM 9769 C C . PRO C 1 392 ? -25.264 55.594 -16.449 1.00 16.50 417 PRO C C 1
ATOM 9770 O O . PRO C 1 392 ? -25.736 56.414 -17.200 1.00 17.21 417 PRO C O 1
ATOM 9774 N N . ALA C 1 393 ? -26.003 54.894 -15.621 1.00 16.27 418 ALA C N 1
ATOM 9775 C CA . ALA C 1 393 ? -27.456 54.971 -15.675 1.00 16.19 418 ALA C CA 1
ATOM 9776 C C . ALA C 1 393 ? -28.072 56.274 -15.121 1.00 16.32 418 ALA C C 1
ATOM 9777 O O . ALA C 1 393 ? -27.609 56.863 -14.144 1.00 14.79 418 ALA C O 1
ATOM 9779 N N . ASN C 1 394 ? -29.137 56.708 -15.768 1.00 17.58 419 ASN C N 1
ATOM 9780 C CA . ASN C 1 394 ? -29.947 57.794 -15.228 1.00 19.39 419 ASN C CA 1
ATOM 9781 C C . ASN C 1 394 ? -30.400 57.508 -13.798 1.00 19.43 419 ASN C C 1
ATOM 9782 O O . ASN C 1 394 ? -30.402 58.417 -12.954 1.00 20.31 419 ASN C O 1
ATOM 9787 N N . TYR C 1 395 ? -30.772 56.256 -13.536 1.00 18.77 420 TYR C N 1
ATOM 9788 C CA . TYR C 1 395 ? -31.418 55.877 -12.285 1.00 18.75 420 TYR C CA 1
ATOM 9789 C C . TYR C 1 395 ? -31.108 54.426 -11.896 1.00 18.39 420 TYR C C 1
ATOM 9790 O O . TYR C 1 395 ? -31.190 53.508 -12.716 1.00 19.22 420 TYR C O 1
ATOM 9799 N N . ILE C 1 396 ? -30.747 54.227 -10.635 1.00 17.27 421 ILE C N 1
ATOM 9800 C CA . ILE C 1 396 ? -30.434 52.923 -10.102 1.00 15.31 421 ILE C CA 1
ATOM 9801 C C . ILE C 1 396 ? -31.440 52.526 -9.005 1.00 15.72 421 ILE C C 1
ATOM 9802 O O . ILE C 1 396 ? -31.596 53.194 -7.971 1.00 15.47 421 ILE C O 1
ATOM 9807 N N . VAL C 1 397 ? -32.165 51.457 -9.258 1.00 16.17 422 VAL C N 1
ATOM 9808 C CA . VAL C 1 397 ? -33.055 50.894 -8.260 1.00 16.56 422 VAL C CA 1
ATOM 9809 C C . VAL C 1 397 ? -32.566 49.536 -7.815 1.00 17.06 422 VAL C C 1
ATOM 9810 O O . VAL C 1 397 ? -32.186 48.706 -8.658 1.00 18.41 422 VAL C O 1
ATOM 9814 N N . ALA C 1 398 ? -32.544 49.342 -6.489 1.00 15.98 423 ALA C N 1
ATOM 9815 C CA . ALA C 1 398 ? -32.118 48.121 -5.842 1.00 14.47 423 ALA C CA 1
ATOM 9816 C C . ALA C 1 398 ? -33.196 47.607 -4.844 1.00 15.05 423 ALA C C 1
ATOM 9817 O O . ALA C 1 398 ? -34.007 48.380 -4.289 1.00 14.55 423 ALA C O 1
ATOM 9819 N N . ASN C 1 399 ? -33.165 46.303 -4.595 1.00 14.24 424 ASN C N 1
ATOM 9820 C CA . ASN C 1 399 ? -33.943 45.725 -3.547 1.00 14.33 424 ASN C CA 1
ATOM 9821 C C . ASN C 1 399 ? -33.185 45.904 -2.224 1.00 14.41 424 ASN C C 1
ATOM 9822 O O . ASN C 1 399 ? -31.954 45.887 -2.195 1.00 14.96 424 ASN C O 1
ATOM 9827 N N . PRO C 1 400 ? -33.912 46.159 -1.129 1.00 14.56 425 PRO C N 1
ATOM 9828 C CA . PRO C 1 400 ? -33.242 46.351 0.174 1.00 14.80 425 PRO C CA 1
ATOM 9829 C C . PRO C 1 400 ? -32.282 45.209 0.522 1.00 14.61 425 PRO C C 1
ATOM 9830 O O . PRO C 1 400 ? -31.259 45.432 1.175 1.00 13.74 425 PRO C O 1
ATOM 9834 N N . SER C 1 401 ? -32.665 43.995 0.115 1.00 14.37 426 SER C N 1
ATOM 9835 C CA . SER C 1 401 ? -31.876 42.795 0.301 1.00 14.35 426 SER C CA 1
ATOM 9836 C C . SER C 1 401 ? -30.838 42.557 -0.831 1.00 15.14 426 SER C C 1
ATOM 9837 O O . SER C 1 401 ? -30.143 41.550 -0.822 1.00 15.70 426 SER C O 1
ATOM 9840 N N . THR C 1 402 ? -30.744 43.465 -1.804 1.00 16.26 427 THR C N 1
ATOM 9841 C CA . THR C 1 402 ? -29.724 43.388 -2.856 1.00 16.76 427 THR C CA 1
ATOM 9842 C C . THR C 1 402 ? -28.327 43.550 -2.286 1.00 17.12 427 THR C C 1
ATOM 9843 O O . THR C 1 402 ? -28.151 44.267 -1.318 1.00 17.98 427 THR C O 1
ATOM 9847 N N . LEU C 1 403 ? -27.337 42.853 -2.854 1.00 17.47 428 LEU C N 1
ATOM 9848 C CA . LEU C 1 403 ? -25.960 43.051 -2.431 1.00 17.43 428 LEU C CA 1
ATOM 9849 C C . LEU C 1 403 ? -25.226 43.842 -3.492 1.00 17.38 428 LEU C C 1
ATOM 9850 O O . LEU C 1 403 ? -25.161 43.403 -4.632 1.00 18.70 428 LEU C O 1
ATOM 9855 N N . THR C 1 404 ? -24.677 44.988 -3.117 1.00 16.08 429 THR C N 1
ATOM 9856 C CA . THR C 1 404 ? -24.081 45.864 -4.075 1.00 16.26 429 THR C CA 1
ATOM 9857 C C . THR C 1 404 ? -22.780 46.501 -3.553 1.00 16.66 429 THR C C 1
ATOM 9858 O O . THR C 1 404 ? -22.127 45.931 -2.673 1.00 16.77 429 THR C O 1
ATOM 9862 N N . GLY C 1 405 ? -22.394 47.654 -4.111 1.00 16.14 430 GLY C N 1
ATOM 9863 C CA . GLY C 1 405 ? -21.071 48.233 -3.866 1.00 15.93 430 GLY C CA 1
ATOM 9864 C C . GLY C 1 405 ? -19.907 47.294 -4.167 1.00 16.02 430 GLY C C 1
ATOM 9865 O O . GLY C 1 405 ? -19.730 46.834 -5.290 1.00 15.73 430 GLY C O 1
ATOM 9866 N N . SER C 1 406 ? -19.124 46.998 -3.137 1.00 16.12 431 SER C N 1
ATOM 9867 C CA . SER C 1 406 ? -17.874 46.298 -3.270 1.00 16.50 431 SER C CA 1
ATOM 9868 C C . SER C 1 406 ? -17.007 47.017 -4.282 1.00 17.27 431 SER C C 1
ATOM 9869 O O . SER C 1 406 ? -16.382 46.388 -5.155 1.00 18.00 431 SER C O 1
ATOM 9872 N N . ILE C 1 407 ? -16.977 48.347 -4.171 1.00 17.33 432 ILE C N 1
ATOM 9873 C CA . ILE C 1 407 ? -16.217 49.182 -5.098 1.00 17.20 432 ILE C CA 1
ATOM 9874 C C . ILE C 1 407 ? -14.739 49.142 -4.737 1.00 17.40 432 ILE C C 1
ATOM 9875 O O . ILE C 1 407 ? -14.278 49.931 -3.908 1.00 17.50 432 ILE C O 1
ATOM 9880 N N . GLY C 1 408 ? -14.012 48.218 -5.365 1.00 17.37 433 GLY C N 1
ATOM 9881 C CA . GLY C 1 408 ? -12.604 47.970 -5.059 1.00 17.92 433 GLY C CA 1
ATOM 9882 C C . GLY C 1 408 ? -11.998 47.078 -6.119 1.00 19.33 433 GLY C C 1
ATOM 9883 O O . GLY C 1 408 ? -12.654 46.719 -7.107 1.00 19.56 433 GLY C O 1
ATOM 9884 N N . ILE C 1 409 ? -10.751 46.691 -5.940 1.00 19.69 434 ILE C N 1
ATOM 9885 C CA . ILE C 1 409 ? -10.077 46.043 -7.051 1.00 21.32 434 ILE C CA 1
ATOM 9886 C C . ILE C 1 409 ? -8.955 45.146 -6.532 1.00 21.54 434 ILE C C 1
ATOM 9887 O O . ILE C 1 409 ? -8.269 45.509 -5.565 1.00 21.58 434 ILE C O 1
ATOM 9892 N N . PHE C 1 410 ? -8.786 43.969 -7.138 1.00 21.84 435 PHE C N 1
ATOM 9893 C CA . PHE C 1 410 ? -7.739 43.066 -6.694 1.00 22.58 435 PHE C CA 1
ATOM 9894 C C . PHE C 1 410 ? -7.195 42.190 -7.820 1.00 23.17 435 PHE C C 1
ATOM 9895 O O . PHE C 1 410 ? -7.852 41.986 -8.865 1.00 23.59 435 PHE C O 1
ATOM 9903 N N . GLY C 1 411 ? -5.986 41.675 -7.601 1.00 23.25 436 GLY C N 1
ATOM 9904 C CA . GLY C 1 411 ? -5.326 40.741 -8.518 1.00 22.05 436 GLY C CA 1
ATOM 9905 C C . GLY C 1 411 ? -4.413 39.868 -7.678 1.00 22.47 436 GLY C C 1
ATOM 9906 O O . GLY C 1 411 ? -3.821 40.347 -6.696 1.00 22.08 436 GLY C O 1
ATOM 9907 N N . VAL C 1 412 ? -4.310 38.593 -8.068 1.00 22.40 437 VAL C N 1
ATOM 9908 C CA . VAL C 1 412 ? -3.549 37.574 -7.354 1.00 22.35 437 VAL C CA 1
ATOM 9909 C C . VAL C 1 412 ? -2.627 36.793 -8.317 1.00 22.97 437 VAL C C 1
ATOM 9910 O O . VAL C 1 412 ? -3.066 36.275 -9.350 1.00 22.70 437 VAL C O 1
ATOM 9914 N N . ILE C 1 413 ? -1.352 36.699 -7.954 1.00 23.11 438 ILE C N 1
ATOM 9915 C CA . ILE C 1 413 ? -0.354 35.990 -8.749 1.00 23.27 438 ILE C CA 1
ATOM 9916 C C . ILE C 1 413 ? 0.226 34.974 -7.778 1.00 23.63 438 ILE C C 1
ATOM 9917 O O . ILE C 1 413 ? 0.782 35.361 -6.733 1.00 24.10 438 ILE C O 1
ATOM 9922 N N . THR C 1 414 ? 0.062 33.689 -8.086 1.00 23.10 439 THR C N 1
ATOM 9923 C CA . THR C 1 414 ? 0.757 32.650 -7.365 1.00 23.29 439 THR C CA 1
ATOM 9924 C C . THR C 1 414 ? 1.832 32.103 -8.270 1.00 22.59 439 THR C C 1
ATOM 9925 O O . THR C 1 414 ? 1.618 31.962 -9.467 1.00 23.71 439 THR C O 1
ATOM 9929 N N . THR C 1 415 ? 2.982 31.774 -7.701 1.00 21.26 440 THR C N 1
ATOM 9930 C CA . THR C 1 415 ? 4.027 31.088 -8.425 1.00 19.34 440 THR C CA 1
ATOM 9931 C C . THR C 1 415 ? 4.624 29.930 -7.609 1.00 19.73 440 THR C C 1
ATOM 9932 O O . THR C 1 415 ? 4.499 29.853 -6.366 1.00 18.85 440 THR C O 1
ATOM 9936 N N . VAL C 1 416 ? 5.278 29.022 -8.326 1.00 19.31 441 VAL C N 1
ATOM 9937 C CA . VAL C 1 416 ? 5.542 27.699 -7.777 1.00 18.74 441 VAL C CA 1
ATOM 9938 C C . VAL C 1 416 ? 7.023 27.310 -7.916 1.00 19.40 441 VAL C C 1
ATOM 9939 O O . VAL C 1 416 ? 7.360 26.131 -7.830 1.00 20.08 441 VAL C O 1
ATOM 9943 N N . GLU C 1 417 ? 7.893 28.303 -8.118 1.00 18.83 442 GLU C N 1
ATOM 9944 C CA . GLU C 1 417 ? 9.309 28.046 -8.283 1.00 18.88 442 GLU C CA 1
ATOM 9945 C C . GLU C 1 417 ? 9.854 27.242 -7.113 1.00 19.21 442 GLU C C 1
ATOM 9946 O O . GLU C 1 417 ? 10.636 26.328 -7.328 1.00 18.70 442 GLU C O 1
ATOM 9952 N N . ASN C 1 418 ? 9.433 27.563 -5.880 1.00 20.29 443 ASN C N 1
ATOM 9953 C CA . ASN C 1 418 ? 9.939 26.842 -4.673 1.00 20.72 443 ASN C CA 1
ATOM 9954 C C . ASN C 1 418 ? 9.322 25.469 -4.473 1.00 20.87 443 ASN C C 1
ATOM 9955 O O . ASN C 1 418 ? 9.975 24.555 -3.966 1.00 20.69 443 ASN C O 1
ATOM 9960 N N . SER C 1 419 ? 8.059 25.333 -4.857 1.00 21.64 444 SER C N 1
ATOM 9961 C CA . SER C 1 419 ? 7.393 24.042 -4.796 1.00 23.09 444 SER C CA 1
ATOM 9962 C C . SER C 1 419 ? 8.116 23.074 -5.738 1.00 23.64 444 SER C C 1
ATOM 9963 O O . SER C 1 419 ? 8.513 21.978 -5.323 1.00 23.90 444 SER C O 1
ATOM 9966 N N . LEU C 1 420 ? 8.329 23.504 -6.981 1.00 23.20 445 LEU C N 1
ATOM 9967 C CA . LEU C 1 420 ? 9.116 22.721 -7.917 1.00 23.37 445 LEU C CA 1
ATOM 9968 C C . LEU C 1 420 ? 10.554 22.497 -7.436 1.00 23.20 445 LEU C C 1
ATOM 9969 O O . LEU C 1 420 ? 11.056 21.384 -7.526 1.00 23.45 445 LEU C O 1
ATOM 9974 N N . ASP C 1 421 ? 11.203 23.521 -6.899 1.00 23.09 446 ASP C N 1
ATOM 9975 C CA . ASP C 1 421 ? 12.565 23.364 -6.395 1.00 23.54 446 ASP C CA 1
ATOM 9976 C C . ASP C 1 421 ? 12.682 22.203 -5.420 1.00 24.04 446 ASP C C 1
ATOM 9977 O O . ASP C 1 421 ? 13.656 21.458 -5.467 1.00 24.73 446 ASP C O 1
ATOM 9982 N N . SER C 1 422 ? 11.688 22.038 -4.542 1.00 24.11 447 SER C N 1
ATOM 9983 C CA . SER C 1 422 ? 11.802 21.051 -3.473 1.00 23.90 447 SER C CA 1
ATOM 9984 C C . SER C 1 422 ? 11.734 19.601 -3.999 1.00 23.53 447 SER C C 1
ATOM 9985 O O . SER C 1 422 ? 12.227 18.677 -3.362 1.00 22.96 447 SER C O 1
ATOM 9988 N N . ILE C 1 423 ? 11.141 19.424 -5.170 1.00 23.40 448 ILE C N 1
ATOM 9989 C CA . ILE C 1 423 ? 11.156 18.120 -5.819 1.00 23.65 448 ILE C CA 1
ATOM 9990 C C . ILE C 1 423 ? 12.168 18.069 -6.984 1.00 23.57 448 ILE C C 1
ATOM 9991 O O . ILE C 1 423 ? 12.058 17.241 -7.876 1.00 24.00 448 ILE C O 1
ATOM 9996 N N . GLY C 1 424 ? 13.140 18.969 -6.971 1.00 23.22 449 GLY C N 1
ATOM 9997 C CA . GLY C 1 424 ? 14.156 19.001 -8.019 1.00 23.65 449 GLY C CA 1
ATOM 9998 C C . GLY C 1 424 ? 13.791 19.396 -9.451 1.00 23.71 449 GLY C C 1
ATOM 9999 O O . GLY C 1 424 ? 14.553 19.082 -10.384 1.00 23.20 449 GLY C O 1
ATOM 10000 N N . VAL C 1 425 ? 12.649 20.058 -9.646 1.00 23.41 450 VAL C N 1
ATOM 10001 C CA . VAL C 1 425 ? 12.360 20.668 -10.935 1.00 24.26 450 VAL C CA 1
ATOM 10002 C C . VAL C 1 425 ? 12.726 22.163 -10.919 1.00 25.87 450 VAL C C 1
ATOM 10003 O O . VAL C 1 425 ? 12.371 22.899 -9.991 1.00 27.26 450 VAL C O 1
ATOM 10007 N N . HIS C 1 426 ? 13.476 22.614 -11.914 1.00 26.96 451 HIS C N 1
ATOM 10008 C CA . HIS C 1 426 ? 13.769 24.045 -12.042 1.00 28.08 451 HIS C CA 1
ATOM 10009 C C . HIS C 1 426 ? 13.357 24.573 -13.407 1.00 28.84 451 HIS C C 1
ATOM 10010 O O . HIS C 1 426 ? 13.046 23.801 -14.333 1.00 29.17 451 HIS C O 1
ATOM 10017 N N . THR C 1 427 ? 13.269 25.889 -13.528 1.00 29.76 452 THR C N 1
ATOM 10018 C CA . THR C 1 427 ? 13.124 26.475 -14.859 1.00 30.39 452 THR C CA 1
ATOM 10019 C C . THR C 1 427 ? 14.267 27.397 -15.063 1.00 29.75 452 THR C C 1
ATOM 10020 O O . THR C 1 427 ? 14.810 27.958 -14.096 1.00 30.24 452 THR C O 1
ATOM 10024 N N . ASP C 1 428 ? 14.651 27.530 -16.329 1.00 28.59 453 ASP C N 1
ATOM 10025 C CA . ASP C 1 428 ? 15.710 28.437 -16.685 1.00 26.50 453 ASP C CA 1
ATOM 10026 C C . ASP C 1 428 ? 15.467 28.879 -18.090 1.00 25.66 453 ASP C C 1
ATOM 10027 O O . ASP C 1 428 ? 14.693 28.258 -18.835 1.00 25.01 453 ASP C O 1
ATOM 10032 N N . GLY C 1 429 ? 16.090 29.995 -18.432 1.00 24.46 454 GLY C N 1
ATOM 10033 C CA . GLY C 1 429 ? 15.847 30.612 -19.706 1.00 23.00 454 GLY C CA 1
ATOM 10034 C C . GLY C 1 429 ? 16.511 31.959 -19.844 1.00 22.50 454 GLY C C 1
ATOM 10035 O O . GLY C 1 429 ? 17.232 32.434 -18.945 1.00 21.48 454 GLY C O 1
ATOM 10036 N N . VAL C 1 430 ? 16.272 32.558 -21.006 1.00 21.99 455 VAL C N 1
ATOM 10037 C CA . VAL C 1 430 ? 16.794 33.871 -21.327 1.00 21.52 455 VAL C CA 1
ATOM 10038 C C . VAL C 1 430 ? 15.654 34.822 -21.647 1.00 21.38 455 VAL C C 1
ATOM 10039 O O . VAL C 1 430 ? 14.681 34.442 -22.273 1.00 22.32 455 VAL C O 1
ATOM 10043 N N . SER C 1 431 ? 15.781 36.058 -21.213 1.00 21.50 456 SER C N 1
ATOM 10044 C CA . SER C 1 431 ? 14.857 37.090 -21.626 1.00 22.17 456 SER C CA 1
ATOM 10045 C C . SER C 1 431 ? 15.548 38.437 -21.979 1.00 22.07 456 SER C C 1
ATOM 10046 O O . SER C 1 431 ? 16.700 38.711 -21.617 1.00 20.82 456 SER C O 1
ATOM 10049 N N . THR C 1 432 ? 14.806 39.266 -22.700 1.00 22.58 457 THR C N 1
ATOM 10050 C CA . THR C 1 432 ? 15.302 40.549 -23.170 1.00 22.91 457 THR C CA 1
ATOM 10051 C C . THR C 1 432 ? 14.882 41.633 -22.178 1.00 23.85 457 THR C C 1
ATOM 10052 O O . THR C 1 432 ? 15.519 42.682 -22.081 1.00 24.80 457 THR C O 1
ATOM 10056 N N . SER C 1 433 ? 13.818 41.348 -21.426 1.00 23.81 458 SER C N 1
ATOM 10057 C CA . SER C 1 433 ? 13.390 42.177 -20.288 1.00 24.12 458 SER C CA 1
ATOM 10058 C C . SER C 1 433 ? 12.807 41.316 -19.145 1.00 23.90 458 SER C C 1
ATOM 10059 O O . SER C 1 433 ? 12.109 40.341 -19.411 1.00 24.33 458 SER C O 1
ATOM 10062 N N . PRO C 1 434 ? 13.054 41.700 -17.880 1.00 24.01 459 PRO C N 1
ATOM 10063 C CA . PRO C 1 434 ? 12.439 41.016 -16.738 1.00 23.88 459 PRO C CA 1
ATOM 10064 C C . PRO C 1 434 ? 10.907 41.039 -16.810 1.00 23.92 459 PRO C C 1
ATOM 10065 O O . PRO C 1 434 ? 10.245 40.113 -16.328 1.00 24.14 459 PRO C O 1
ATOM 10069 N N . LEU C 1 435 ? 10.360 42.081 -17.429 1.00 24.05 460 LEU C N 1
ATOM 10070 C CA . LEU C 1 435 ? 8.930 42.184 -17.702 1.00 24.13 460 LEU C CA 1
ATOM 10071 C C . LEU C 1 435 ? 8.388 41.013 -18.519 1.00 24.89 460 LEU C C 1
ATOM 10072 O O . LEU C 1 435 ? 7.182 40.833 -18.620 1.00 25.12 460 LEU C O 1
ATOM 10077 N N . ALA C 1 436 ? 9.276 40.216 -19.090 1.00 25.87 461 ALA C N 1
ATOM 10078 C CA . ALA C 1 436 ? 8.878 39.076 -19.916 1.00 27.68 461 ALA C CA 1
ATOM 10079 C C . ALA C 1 436 ? 8.921 37.683 -19.215 1.00 28.27 461 ALA C C 1
ATOM 10080 O O . ALA C 1 436 ? 8.352 36.737 -19.762 1.00 28.09 461 ALA C O 1
ATOM 10082 N N . ASP C 1 437 ? 9.613 37.544 -18.061 1.00 29.22 462 ASP C N 1
ATOM 10083 C CA . ASP C 1 437 ? 9.531 36.305 -17.243 1.00 30.02 462 ASP C CA 1
ATOM 10084 C C . ASP C 1 437 ? 8.326 36.286 -16.324 1.00 29.50 462 ASP C C 1
ATOM 10085 O O . ASP C 1 437 ? 8.479 36.056 -15.139 1.00 29.47 462 ASP C O 1
ATOM 10090 N N . VAL C 1 438 ? 7.134 36.544 -16.807 1.00 29.15 463 VAL C N 1
ATOM 10091 C CA . VAL C 1 438 ? 6.001 36.305 -15.926 1.00 28.69 463 VAL C CA 1
ATOM 10092 C C . VAL C 1 438 ? 5.385 34.998 -16.400 1.00 28.22 463 VAL C C 1
ATOM 10093 O O . VAL C 1 438 ? 4.914 34.882 -17.534 1.00 28.09 463 VAL C O 1
ATOM 10097 N N . SER C 1 439 ? 5.503 33.998 -15.532 1.00 27.86 464 SER C N 1
ATOM 10098 C CA . SER C 1 439 ? 5.035 32.635 -15.769 1.00 27.21 464 SER C CA 1
ATOM 10099 C C . SER C 1 439 ? 4.815 31.971 -14.405 1.00 26.29 464 SER C C 1
ATOM 10100 O O . SER C 1 439 ? 5.531 32.290 -13.450 1.00 26.59 464 SER C O 1
ATOM 10103 N N . ILE C 1 440 ? 3.858 31.046 -14.313 1.00 25.02 465 ILE C N 1
ATOM 10104 C CA . ILE C 1 440 ? 3.588 30.318 -13.056 1.00 24.12 465 ILE C CA 1
ATOM 10105 C C . ILE C 1 440 ? 4.811 29.619 -12.431 1.00 23.01 465 ILE C C 1
ATOM 10106 O O . ILE C 1 440 ? 4.897 29.502 -11.207 1.00 22.18 465 ILE C O 1
ATOM 10111 N N . THR C 1 441 ? 5.765 29.193 -13.256 1.00 22.60 466 THR C N 1
ATOM 10112 C CA . THR C 1 441 ? 6.932 28.433 -12.751 1.00 22.21 466 THR C CA 1
ATOM 10113 C C . THR C 1 441 ? 8.144 29.305 -12.425 1.00 22.18 466 THR C C 1
ATOM 10114 O O . THR C 1 441 ? 9.208 28.793 -12.079 1.00 22.78 466 THR C O 1
ATOM 10118 N N . ARG C 1 442 ? 8.000 30.618 -12.546 1.00 22.07 467 ARG C N 1
ATOM 10119 C CA . ARG C 1 442 ? 9.119 31.521 -12.237 1.00 22.24 467 ARG C CA 1
ATOM 10120 C C . ARG C 1 442 ? 8.749 32.494 -11.145 1.00 21.07 467 ARG C C 1
ATOM 10121 O O . ARG C 1 442 ? 7.583 32.859 -11.000 1.00 20.55 467 ARG C O 1
ATOM 10129 N N . ALA C 1 443 ? 9.745 32.904 -10.376 1.00 20.04 468 ALA C N 1
ATOM 10130 C CA . ALA C 1 443 ? 9.539 33.931 -9.395 1.00 19.95 468 ALA C CA 1
ATOM 10131 C C . ALA C 1 443 ? 9.018 35.171 -10.133 1.00 20.17 468 ALA C C 1
ATOM 10132 O O . ALA C 1 443 ? 9.389 35.404 -11.289 1.00 20.36 468 ALA C O 1
ATOM 10134 N N . LEU C 1 444 ? 8.144 35.948 -9.477 1.00 19.61 469 LEU C N 1
ATOM 10135 C CA . LEU C 1 444 ? 7.678 37.221 -10.027 1.00 18.05 469 LEU C CA 1
ATOM 10136 C C . LEU C 1 444 ? 8.836 38.190 -9.886 1.00 17.03 469 LEU C C 1
ATOM 10137 O O . LEU C 1 444 ? 9.374 38.334 -8.792 1.00 17.56 469 LEU C O 1
ATOM 10142 N N . PRO C 1 445 ? 9.266 38.813 -10.993 1.00 15.82 470 PRO C N 1
ATOM 10143 C CA . PRO C 1 445 ? 10.305 39.816 -10.866 1.00 15.40 470 PRO C CA 1
ATOM 10144 C C . PRO C 1 445 ? 9.787 41.124 -10.245 1.00 14.71 470 PRO C C 1
ATOM 10145 O O . PRO C 1 445 ? 8.639 41.541 -10.502 1.00 15.13 470 PRO C O 1
ATOM 10149 N N . PRO C 1 446 ? 10.639 41.789 -9.467 1.00 13.99 471 PRO C N 1
ATOM 10150 C CA . PRO C 1 446 ? 10.257 43.034 -8.826 1.00 14.39 471 PRO C CA 1
ATOM 10151 C C . PRO C 1 446 ? 9.807 44.129 -9.820 1.00 14.73 471 PRO C C 1
ATOM 10152 O O . PRO C 1 446 ? 8.975 44.962 -9.460 1.00 14.72 471 PRO C O 1
ATOM 10156 N N . GLU C 1 447 ? 10.324 44.115 -11.051 1.00 15.01 472 GLU C N 1
ATOM 10157 C CA . GLU C 1 447 ? 9.867 45.046 -12.111 1.00 15.34 472 GLU C CA 1
ATOM 10158 C C . GLU C 1 447 ? 8.385 44.849 -12.388 1.00 14.99 472 GLU C C 1
ATOM 10159 O O . GLU C 1 447 ? 7.644 45.833 -12.632 1.00 15.53 472 GLU C O 1
ATOM 10165 N N . ALA C 1 448 ? 7.969 43.584 -12.378 1.00 14.59 473 ALA C N 1
ATOM 10166 C CA . ALA C 1 448 ? 6.610 43.205 -12.727 1.00 14.39 473 ALA C CA 1
ATOM 10167 C C . ALA C 1 448 ? 5.725 43.496 -11.531 1.00 15.06 473 ALA C C 1
ATOM 10168 O O . ALA C 1 448 ? 4.563 43.854 -11.718 1.00 15.26 473 ALA C O 1
ATOM 10170 N N . GLN C 1 449 ? 6.268 43.330 -10.320 1.00 15.50 474 GLN C N 1
ATOM 10171 C CA . GLN C 1 449 ? 5.576 43.762 -9.086 1.00 16.93 474 GLN C CA 1
ATOM 10172 C C . GLN C 1 449 ? 5.218 45.241 -9.135 1.00 16.62 474 GLN C C 1
ATOM 10173 O O . GLN C 1 449 ? 4.070 45.608 -8.820 1.00 17.27 474 GLN C O 1
ATOM 10179 N N . LEU C 1 450 ? 6.186 46.079 -9.529 1.00 15.85 475 LEU C N 1
ATOM 10180 C CA . LEU C 1 450 ? 5.992 47.526 -9.536 1.00 15.65 475 LEU C CA 1
ATOM 10181 C C . LEU C 1 450 ? 4.903 47.909 -10.502 1.00 16.15 475 LEU C C 1
ATOM 10182 O O . LEU C 1 450 ? 4.052 48.722 -10.184 1.00 16.48 475 LEU C O 1
ATOM 10187 N N . MET C 1 451 ? 4.887 47.271 -11.662 1.00 16.85 476 MET C N 1
ATOM 10188 C CA . MET C 1 451 ? 3.892 47.577 -12.682 1.00 17.79 476 MET C CA 1
ATOM 10189 C C . MET C 1 451 ? 2.511 47.136 -12.235 1.00 18.22 476 MET C C 1
ATOM 10190 O O . MET C 1 451 ? 1.518 47.855 -12.441 1.00 18.47 476 MET C O 1
ATOM 10195 N N . MET C 1 452 ? 2.452 45.959 -11.617 1.00 18.72 477 MET C N 1
ATOM 10196 C CA . MET C 1 452 ? 1.195 45.427 -11.106 1.00 20.57 477 MET C CA 1
ATOM 10197 C C . MET C 1 452 ? 0.563 46.286 -9.958 1.00 19.28 477 MET C C 1
ATOM 10198 O O . MET C 1 452 ? -0.649 46.539 -9.950 1.00 18.68 477 MET C O 1
ATOM 10203 N N . GLN C 1 453 ? 1.394 46.759 -9.039 1.00 18.13 478 GLN C N 1
ATOM 10204 C CA . GLN C 1 453 ? 0.936 47.640 -8.008 1.00 18.14 478 GLN C CA 1
ATOM 10205 C C . GLN C 1 453 ? 0.472 48.989 -8.561 1.00 18.59 478 GLN C C 1
ATOM 10206 O O . GLN C 1 453 ? -0.511 49.567 -8.063 1.00 19.05 478 GLN C O 1
ATOM 10212 N N . LEU C 1 454 ? 1.132 49.479 -9.607 1.00 18.60 479 LEU C N 1
ATOM 10213 C CA . LEU C 1 454 ? 0.716 50.739 -10.228 1.00 18.27 479 LEU C CA 1
ATOM 10214 C C . LEU C 1 454 ? -0.568 50.566 -11.037 1.00 18.23 479 LEU C C 1
ATOM 10215 O O . LEU C 1 454 ? -1.464 51.429 -11.043 1.00 18.80 479 LEU C O 1
ATOM 10220 N N . SER C 1 455 ? -0.680 49.436 -11.709 1.00 17.70 480 SER C N 1
ATOM 10221 C CA . SER C 1 455 ? -1.881 49.145 -12.430 1.00 17.74 480 SER C CA 1
ATOM 10222 C C . SER C 1 455 ? -3.110 49.097 -11.530 1.00 18.42 480 SER C C 1
ATOM 10223 O O . SER C 1 455 ? -4.199 49.505 -11.926 1.00 18.20 480 SER C O 1
ATOM 10226 N N . ILE C 1 456 ? -2.937 48.562 -10.326 1.00 18.89 481 ILE C N 1
ATOM 10227 C CA . ILE C 1 456 ? -4.059 48.324 -9.450 1.00 19.93 481 ILE C CA 1
ATOM 10228 C C . ILE C 1 456 ? -4.491 49.626 -8.742 1.00 19.99 481 ILE C C 1
ATOM 10229 O O . ILE C 1 456 ? -5.680 49.867 -8.555 1.00 19.14 481 ILE C O 1
ATOM 10234 N N . GLU C 1 457 ? -3.506 50.469 -8.408 1.00 20.65 482 GLU C N 1
ATOM 10235 C CA . GLU C 1 457 ? -3.736 51.802 -7.844 1.00 21.64 482 GLU C CA 1
ATOM 10236 C C . GLU C 1 457 ? -4.475 52.629 -8.873 1.00 21.08 482 GLU C C 1
ATOM 10237 O O . GLU C 1 457 ? -5.435 53.321 -8.547 1.00 21.82 482 GLU C O 1
ATOM 10243 N N . ASN C 1 458 ? -4.061 52.511 -10.129 1.00 20.85 483 ASN C N 1
ATOM 10244 C CA . ASN C 1 458 ? -4.687 53.243 -11.221 1.00 20.20 483 ASN C CA 1
ATOM 10245 C C . ASN C 1 458 ? -6.124 52.821 -11.495 1.00 19.90 483 ASN C C 1
ATOM 10246 O O . ASN C 1 458 ? -6.985 53.673 -11.734 1.00 19.92 483 ASN C O 1
ATOM 10251 N N . GLY C 1 459 ? -6.366 51.508 -11.485 1.00 19.50 484 GLY C N 1
ATOM 10252 C CA . GLY C 1 459 ? -7.713 50.936 -11.650 1.00 19.32 484 GLY C CA 1
ATOM 10253 C C . GLY C 1 459 ? -8.706 51.309 -10.549 1.00 19.68 484 GLY C C 1
ATOM 10254 O O . GLY C 1 459 ? -9.901 51.550 -10.830 1.00 19.74 484 GLY C O 1
ATOM 10255 N N . TYR C 1 460 ? -8.223 51.356 -9.304 1.00 19.20 485 TYR C N 1
ATOM 10256 C CA . TYR C 1 460 ? -9.036 51.838 -8.202 1.00 19.69 485 TYR C CA 1
ATOM 10257 C C . TYR C 1 460 ? -9.440 53.305 -8.351 1.00 20.57 485 TYR C C 1
ATOM 10258 O O . TYR C 1 460 ? -10.569 53.672 -8.055 1.00 20.74 485 TYR C O 1
ATOM 10267 N N . LYS C 1 461 ? -8.509 54.146 -8.793 1.00 21.70 486 LYS C N 1
ATOM 10268 C CA . LYS C 1 461 ? -8.802 55.564 -9.058 1.00 22.55 486 LYS C CA 1
ATOM 10269 C C . LYS C 1 461 ? -9.829 55.635 -10.183 1.00 22.55 486 LYS C C 1
ATOM 10270 O O . LYS C 1 461 ? -10.718 56.483 -10.187 1.00 23.30 486 LYS C O 1
ATOM 10276 N N . ARG C 1 462 ? -9.732 54.711 -11.128 1.00 22.62 487 ARG C N 1
ATOM 10277 C CA . ARG C 1 462 ? -10.656 54.700 -12.248 1.00 22.52 487 ARG C CA 1
ATOM 10278 C C . ARG C 1 462 ? -12.084 54.474 -11.748 1.00 22.06 487 ARG C C 1
ATOM 10279 O O . ARG C 1 462 ? -13.012 55.165 -12.155 1.00 21.11 487 ARG C O 1
ATOM 10287 N N . PHE C 1 463 ? -12.222 53.510 -10.841 1.00 21.80 488 PHE C N 1
ATOM 10288 C CA . PHE C 1 463 ? -13.502 53.040 -10.352 1.00 21.34 488 PHE C CA 1
ATOM 10289 C C . PHE C 1 463 ? -14.200 54.143 -9.531 1.00 21.40 488 PHE C C 1
ATOM 10290 O O . PHE C 1 463 ? -15.348 54.527 -9.832 1.00 21.21 488 PHE C O 1
ATOM 10298 N N . ILE C 1 464 ? -13.508 54.661 -8.517 1.00 20.94 489 ILE C N 1
ATOM 10299 C CA . ILE C 1 464 ? -14.085 55.699 -7.657 1.00 20.94 489 ILE C CA 1
ATOM 10300 C C . ILE C 1 464 ? -14.364 57.003 -8.407 1.00 21.46 489 ILE C C 1
ATOM 10301 O O . ILE C 1 464 ? -15.291 57.741 -8.040 1.00 22.39 489 ILE C O 1
ATOM 10306 N N . THR C 1 465 ? -13.585 57.281 -9.451 1.00 20.91 490 THR C N 1
ATOM 10307 C CA . THR C 1 465 ? -13.831 58.408 -10.348 1.00 20.35 490 THR C CA 1
ATOM 10308 C C . THR C 1 465 ? -15.108 58.250 -11.188 1.00 20.91 490 THR C C 1
ATOM 10309 O O . THR C 1 465 ? -15.943 59.160 -11.231 1.00 21.16 490 THR C O 1
ATOM 10313 N N . LEU C 1 466 ? -15.252 57.129 -11.888 1.00 20.93 491 LEU C N 1
ATOM 10314 C CA . LEU C 1 466 ? -16.514 56.805 -12.564 1.00 21.72 491 LEU C CA 1
ATOM 10315 C C . LEU C 1 466 ? -17.771 56.934 -11.671 1.00 21.79 491 LEU C C 1
ATOM 10316 O O . LEU C 1 466 ? -18.846 57.341 -12.138 1.00 20.88 491 LEU C O 1
ATOM 10321 N N . VAL C 1 467 ? -17.635 56.504 -10.417 1.00 21.77 492 VAL C N 1
ATOM 10322 C CA . VAL C 1 467 ? -18.754 56.406 -9.521 1.00 21.88 492 VAL C CA 1
ATOM 10323 C C . VAL C 1 467 ? -18.942 57.810 -9.022 1.00 22.69 492 VAL C C 1
ATOM 10324 O O . VAL C 1 467 ? -20.064 58.309 -9.013 1.00 22.85 492 VAL C O 1
ATOM 10328 N N . ALA C 1 468 ? -17.839 58.473 -8.659 1.00 23.64 493 ALA C N 1
ATOM 10329 C CA . ALA C 1 468 ? -17.890 59.896 -8.279 1.00 24.67 493 ALA C CA 1
ATOM 10330 C C . ALA C 1 468 ? -18.586 60.757 -9.332 1.00 25.49 493 ALA C C 1
ATOM 10331 O O . ALA C 1 468 ? -19.419 61.580 -8.978 1.00 27.02 493 ALA C O 1
ATOM 10333 N N . ASP C 1 469 ? -18.283 60.567 -10.611 1.00 26.02 494 ASP C N 1
ATOM 10334 C CA . ASP C 1 469 ? -18.935 61.376 -11.659 1.00 27.34 494 ASP C CA 1
ATOM 10335 C C . ASP C 1 469 ? -20.370 60.924 -11.889 1.00 27.28 494 ASP C C 1
ATOM 10336 O O . ASP C 1 469 ? -21.221 61.729 -12.231 1.00 27.78 494 ASP C O 1
ATOM 10341 N N . ALA C 1 470 ? -20.636 59.634 -11.707 1.00 27.53 495 ALA C N 1
ATOM 10342 C CA . ALA C 1 470 ? -21.991 59.093 -11.891 1.00 27.07 495 ALA C CA 1
ATOM 10343 C C . ALA C 1 470 ? -22.941 59.500 -10.773 1.00 26.67 495 ALA C C 1
ATOM 10344 O O . ALA C 1 470 ? -24.079 59.857 -11.058 1.00 27.06 495 ALA C O 1
ATOM 10346 N N . ARG C 1 471 ? -22.457 59.476 -9.532 1.00 25.65 496 ARG C N 1
ATOM 10347 C CA . ARG C 1 471 ? -23.274 59.726 -8.341 1.00 25.39 496 ARG C CA 1
ATOM 10348 C C . ARG C 1 471 ? -23.260 61.186 -7.817 1.00 26.69 496 ARG C C 1
ATOM 10349 O O . ARG C 1 471 ? -23.669 61.438 -6.681 1.00 26.22 496 ARG C O 1
ATOM 10357 N N . HIS C 1 472 ? -22.762 62.131 -8.618 1.00 27.72 497 HIS C N 1
ATOM 10358 C CA . HIS C 1 472 ? -22.755 63.558 -8.261 1.00 29.04 497 HIS C CA 1
ATOM 10359 C C . HIS C 1 472 ? -21.974 63.760 -6.996 1.00 28.54 497 HIS C C 1
ATOM 10360 O O . HIS C 1 472 ? -22.402 64.452 -6.055 1.00 28.66 497 HIS C O 1
ATOM 10367 N N . SER C 1 473 ? -20.804 63.148 -6.987 1.00 27.37 498 SER C N 1
ATOM 10368 C CA . SER C 1 473 ? -19.987 63.152 -5.801 1.00 26.61 498 SER C CA 1
ATOM 10369 C C . SER C 1 473 ? -18.545 63.463 -6.192 1.00 26.83 498 SER C C 1
ATOM 10370 O O . SER C 1 473 ? -18.250 63.891 -7.314 1.00 26.34 498 SER C O 1
ATOM 10373 N N . THR C 1 474 ? -17.667 63.182 -5.248 1.00 27.04 499 THR C N 1
ATOM 10374 C CA . THR C 1 474 ? -16.266 63.488 -5.290 1.00 27.16 499 THR C CA 1
ATOM 10375 C C . THR C 1 474 ? -15.486 62.159 -5.120 1.00 27.91 499 THR C C 1
ATOM 10376 O O . THR C 1 474 ? -15.941 61.246 -4.400 1.00 28.39 499 THR C O 1
ATOM 10380 N N . PRO C 1 475 ? -14.333 62.006 -5.793 1.00 27.74 500 PRO C N 1
ATOM 10381 C CA . PRO C 1 475 ? -13.599 60.759 -5.553 1.00 27.91 500 PRO C CA 1
ATOM 10382 C C . PRO C 1 475 ? -13.255 60.540 -4.072 1.00 28.24 500 PRO C C 1
ATOM 10383 O O . PRO C 1 475 ? -13.190 59.382 -3.608 1.00 28.02 500 PRO C O 1
ATOM 10387 N N . GLU C 1 476 ? -13.037 61.632 -3.341 1.00 28.21 501 GLU C N 1
ATOM 10388 C CA . GLU C 1 476 ? -12.748 61.560 -1.913 1.00 29.53 501 GLU C CA 1
ATOM 10389 C C . GLU C 1 476 ? -13.943 61.075 -1.068 1.00 28.88 501 GLU C C 1
ATOM 10390 O O . GLU C 1 476 ? -13.776 60.247 -0.166 1.00 29.22 501 GLU C O 1
ATOM 10396 N N . GLN C 1 477 ? -15.144 61.577 -1.361 1.00 28.17 502 GLN C N 1
ATOM 10397 C CA . GLN C 1 477 ? -16.364 61.065 -0.733 1.00 26.65 502 GLN C CA 1
ATOM 10398 C C . GLN C 1 477 ? -16.623 59.610 -1.128 1.00 25.48 502 GLN C C 1
ATOM 10399 O O . GLN C 1 477 ? -17.117 58.821 -0.309 1.00 25.88 502 GLN C O 1
ATOM 10405 N N . ILE C 1 478 ? -16.302 59.230 -2.364 1.00 23.88 503 ILE C N 1
ATOM 10406 C CA . ILE C 1 478 ? -16.553 57.840 -2.768 1.00 21.57 503 ILE C CA 1
ATOM 10407 C C . ILE C 1 478 ? -15.573 56.900 -2.052 1.00 21.07 503 ILE C C 1
ATOM 10408 O O . ILE C 1 478 ? -15.961 55.833 -1.606 1.00 21.00 503 ILE C O 1
ATOM 10413 N N . ASP C 1 479 ? -14.336 57.329 -1.865 1.00 20.58 504 ASP C N 1
ATOM 10414 C CA . ASP C 1 479 ? -13.385 56.544 -1.059 1.00 20.59 504 ASP C CA 1
ATOM 10415 C C . ASP C 1 479 ? -13.979 56.128 0.295 1.00 19.96 504 ASP C C 1
ATOM 10416 O O . ASP C 1 479 ? -13.910 54.970 0.655 1.00 20.02 504 ASP C O 1
ATOM 10421 N N . LYS C 1 480 ? -14.612 57.059 1.004 1.00 20.01 505 LYS C N 1
ATOM 10422 C CA . LYS C 1 480 ? -15.273 56.807 2.319 1.00 19.94 505 LYS C CA 1
ATOM 10423 C C . LYS C 1 480 ? -16.314 55.680 2.363 1.00 19.10 505 LYS C C 1
ATOM 10424 O O . LYS C 1 480 ? -16.626 55.168 3.423 1.00 19.01 505 LYS C O 1
ATOM 10430 N N . ILE C 1 481 ? -16.880 55.326 1.219 1.00 18.88 506 ILE C N 1
ATOM 10431 C CA . ILE C 1 481 ? -17.901 54.289 1.163 1.00 18.16 506 ILE C CA 1
ATOM 10432 C C . ILE C 1 481 ? -17.519 53.212 0.121 1.00 18.51 506 ILE C C 1
ATOM 10433 O O . ILE C 1 481 ? -18.368 52.378 -0.260 1.00 18.29 506 ILE C O 1
ATOM 10438 N N . ALA C 1 482 ? -16.272 53.264 -0.354 1.00 17.86 507 ALA C N 1
ATOM 10439 C CA . ALA C 1 482 ? -15.756 52.272 -1.294 1.00 19.28 507 ALA C CA 1
ATOM 10440 C C . ALA C 1 482 ? -14.802 51.308 -0.598 1.00 19.96 507 ALA C C 1
ATOM 10441 O O . ALA C 1 482 ? -15.253 50.480 0.174 1.00 19.87 507 ALA C O 1
ATOM 10443 N N . GLN C 1 483 ? -13.498 51.388 -0.870 1.00 20.87 508 GLN C N 1
ATOM 10444 C CA . GLN C 1 483 ? -12.530 50.469 -0.237 1.00 21.77 508 GLN C CA 1
ATOM 10445 C C . GLN C 1 483 ? -12.978 48.988 -0.218 1.00 21.36 508 GLN C C 1
ATOM 10446 O O . GLN C 1 483 ? -12.639 48.235 0.704 1.00 21.50 508 GLN C O 1
ATOM 10452 N N . GLY C 1 484 ? -13.751 48.592 -1.224 1.00 20.50 509 GLY C N 1
ATOM 10453 C CA . GLY C 1 484 ? -14.160 47.203 -1.365 1.00 19.74 509 GLY C CA 1
ATOM 10454 C C . GLY C 1 484 ? -15.331 46.770 -0.495 1.00 19.54 509 GLY C C 1
ATOM 10455 O O . GLY C 1 484 ? -15.677 45.603 -0.512 1.00 19.08 509 GLY C O 1
ATOM 10456 N N . HIS C 1 485 ? -15.951 47.720 0.220 1.00 18.99 510 HIS C N 1
ATOM 10457 C CA . HIS C 1 485 ? -17.072 47.462 1.118 1.00 19.06 510 HIS C CA 1
ATOM 10458 C C . HIS C 1 485 ? -18.360 47.119 0.386 1.00 18.21 510 HIS C C 1
ATOM 10459 O O . HIS C 1 485 ? -18.911 47.938 -0.378 1.00 17.81 510 HIS C O 1
ATOM 10466 N N . VAL C 1 486 ? -18.852 45.913 0.659 1.00 16.92 511 VAL C N 1
ATOM 10467 C CA . VAL C 1 486 ? -20.130 45.450 0.126 1.00 16.16 511 VAL C CA 1
ATOM 10468 C C . VAL C 1 486 ? -21.285 46.059 0.958 1.00 15.56 511 VAL C C 1
ATOM 10469 O O . VAL C 1 486 ? -21.189 46.141 2.198 1.00 15.27 511 VAL C O 1
ATOM 10473 N N . TRP C 1 487 ? -22.324 46.536 0.273 1.00 13.65 512 TRP C N 1
ATOM 10474 C CA . TRP C 1 487 ? -23.455 47.147 0.935 1.00 13.97 512 TRP C CA 1
ATOM 10475 C C . TRP C 1 487 ? -24.746 46.493 0.482 1.00 14.43 512 TRP C C 1
ATOM 10476 O O . TRP C 1 487 ? -24.892 46.122 -0.688 1.00 15.06 512 TRP C O 1
ATOM 10487 N N . THR C 1 488 ? -25.706 46.381 1.382 1.00 14.30 513 THR C N 1
ATOM 10488 C CA . THR C 1 488 ? -27.029 45.931 0.971 1.00 14.76 513 THR C CA 1
ATOM 10489 C C . THR C 1 488 ? -27.602 47.115 0.254 1.00 15.05 513 THR C C 1
ATOM 10490 O O . THR C 1 488 ? -27.118 48.227 0.445 1.00 15.74 513 THR C O 1
ATOM 10494 N N . GLY C 1 489 ? -28.633 46.882 -0.547 1.00 15.10 514 GLY C N 1
ATOM 10495 C CA . GLY C 1 489 ? -29.412 47.945 -1.154 1.00 16.31 514 GLY C CA 1
ATOM 10496 C C . GLY C 1 489 ? -29.867 49.025 -0.187 1.00 17.34 514 GLY C C 1
ATOM 10497 O O . GLY C 1 489 ? -29.871 50.204 -0.548 1.00 17.63 514 GLY C O 1
ATOM 10498 N N . GLN C 1 490 ? -30.235 48.645 1.042 1.00 17.65 515 GLN C N 1
ATOM 10499 C CA . GLN C 1 490 ? -30.629 49.646 2.026 1.00 18.83 515 GLN C CA 1
ATOM 10500 C C . GLN C 1 490 ? -29.503 50.628 2.411 1.00 18.62 515 GLN C C 1
ATOM 10501 O O . GLN C 1 490 ? -29.711 51.864 2.401 1.00 17.71 515 GLN C O 1
ATOM 10507 N N . ASP C 1 491 ? -28.328 50.083 2.719 1.00 18.87 516 ASP C N 1
ATOM 10508 C CA . ASP C 1 491 ? -27.132 50.888 2.934 1.00 19.47 516 ASP C CA 1
ATOM 10509 C C . ASP C 1 491 ? -26.782 51.727 1.696 1.00 19.54 516 ASP C C 1
ATOM 10510 O O . ASP C 1 491 ? -26.535 52.931 1.828 1.00 19.78 516 ASP C O 1
ATOM 10515 N N . ALA C 1 492 ? -26.846 51.123 0.500 1.00 19.16 517 ALA C N 1
ATOM 10516 C CA . ALA C 1 492 ? -26.480 51.821 -0.747 1.00 19.02 517 ALA C CA 1
ATOM 10517 C C . ALA C 1 492 ? -27.413 53.000 -1.047 1.00 19.49 517 ALA C C 1
ATOM 10518 O O . ALA C 1 492 ? -27.016 54.002 -1.698 1.00 19.69 517 ALA C O 1
ATOM 10520 N N . LYS C 1 493 ? -28.655 52.875 -0.605 1.00 19.01 518 LYS C N 1
ATOM 10521 C CA . LYS C 1 493 ? -29.603 53.918 -0.845 1.00 19.92 518 LYS C CA 1
ATOM 10522 C C . LYS C 1 493 ? -29.231 55.027 0.134 1.00 20.28 518 LYS C C 1
ATOM 10523 O O . LYS C 1 493 ? -29.196 56.207 -0.222 1.00 20.69 518 LYS C O 1
ATOM 10529 N N . ALA C 1 494 ? -28.854 54.635 1.343 1.00 20.34 519 ALA C N 1
ATOM 10530 C CA . ALA C 1 494 ? -28.541 55.616 2.363 1.00 20.40 519 ALA C CA 1
ATOM 10531 C C . ALA C 1 494 ? -27.261 56.389 2.009 1.00 20.87 519 ALA C C 1
ATOM 10532 O O . ALA C 1 494 ? -27.168 57.579 2.269 1.00 22.00 519 ALA C O 1
ATOM 10534 N N . ASN C 1 495 ? -26.270 55.731 1.421 1.00 20.64 520 ASN C N 1
ATOM 10535 C CA . ASN C 1 495 ? -25.033 56.441 1.123 1.00 20.37 520 ASN C CA 1
ATOM 10536 C C . ASN C 1 495 ? -24.877 57.016 -0.284 1.00 19.91 520 ASN C C 1
ATOM 10537 O O . ASN C 1 495 ? -23.816 57.548 -0.584 1.00 21.76 520 ASN C O 1
ATOM 10542 N N . GLY C 1 496 ? -25.891 56.892 -1.132 1.00 18.29 521 GLY C N 1
ATOM 10543 C CA . GLY C 1 496 ? -25.924 57.572 -2.425 1.00 16.85 521 GLY C CA 1
ATOM 10544 C C . GLY C 1 496 ? -25.662 56.687 -3.628 1.00 17.24 521 GLY C C 1
ATOM 10545 O O . GLY C 1 496 ? -25.811 57.140 -4.792 1.00 15.18 521 GLY C O 1
ATOM 10546 N N . LEU C 1 497 ? -25.276 55.421 -3.361 1.00 17.33 522 LEU C N 1
ATOM 10547 C CA . LEU C 1 497 ? -24.837 54.520 -4.443 1.00 17.52 522 LEU C CA 1
ATOM 10548 C C . LEU C 1 497 ? -26.008 54.075 -5.314 1.00 17.78 522 LEU C C 1
ATOM 10549 O O . LEU C 1 497 ? -25.850 53.745 -6.469 1.00 17.99 522 LEU C O 1
ATOM 10554 N N . VAL C 1 498 ? -27.201 54.152 -4.764 1.00 18.36 523 VAL C N 1
ATOM 10555 C CA . VAL C 1 498 ? -28.390 53.711 -5.451 1.00 18.83 523 VAL C CA 1
ATOM 10556 C C . VAL C 1 498 ? -29.457 54.822 -5.233 1.00 18.38 523 VAL C C 1
ATOM 10557 O O . VAL C 1 498 ? -29.294 55.648 -4.347 1.00 17.38 523 VAL C O 1
ATOM 10561 N N . ASP C 1 499 ? -30.492 54.897 -6.067 1.00 18.41 524 ASP C N 1
ATOM 10562 C CA . ASP C 1 499 ? -31.421 56.028 -5.990 1.00 18.90 524 ASP C CA 1
ATOM 10563 C C . ASP C 1 499 ? -32.707 55.697 -5.244 1.00 19.16 524 ASP C C 1
ATOM 10564 O O . ASP C 1 499 ? -33.162 56.507 -4.465 1.00 18.73 524 ASP C O 1
ATOM 10569 N N . SER C 1 500 ? -33.293 54.527 -5.490 1.00 19.47 525 SER C N 1
ATOM 10570 C CA . SER C 1 500 ? -34.492 54.153 -4.787 1.00 20.62 525 SER C CA 1
ATOM 10571 C C . SER C 1 500 ? -34.558 52.676 -4.549 1.00 20.94 525 SER C C 1
ATOM 10572 O O . SER C 1 500 ? -33.970 51.892 -5.302 1.00 21.63 525 SER C O 1
ATOM 10575 N N . LEU C 1 501 ? -35.248 52.308 -3.472 1.00 20.57 526 LEU C N 1
ATOM 10576 C CA . LEU C 1 501 ? -35.464 50.926 -3.113 1.00 20.19 526 LEU C CA 1
ATOM 10577 C C . LEU C 1 501 ? -36.696 50.471 -3.820 1.00 20.41 526 LEU C C 1
ATOM 10578 O O . LEU C 1 501 ? -37.721 51.146 -3.765 1.00 21.72 526 LEU C O 1
ATOM 10583 N N . GLY C 1 502 ? -36.616 49.338 -4.503 1.00 20.52 527 GLY C N 1
ATOM 10584 C CA . GLY C 1 502 ? -37.744 48.849 -5.275 1.00 20.23 527 GLY C CA 1
ATOM 10585 C C . GLY C 1 502 ? -37.484 47.564 -6.037 1.00 20.89 527 GLY C C 1
ATOM 10586 O O . GLY C 1 502 ? -36.650 46.731 -5.635 1.00 21.38 527 GLY C O 1
ATOM 10587 N N . ASP C 1 503 ? -38.218 47.389 -7.132 1.00 20.86 528 ASP C N 1
ATOM 10588 C CA . ASP C 1 503 ? -38.117 46.183 -7.939 1.00 21.28 528 ASP C CA 1
ATOM 10589 C C . ASP C 1 503 ? -38.178 46.483 -9.453 1.00 20.64 528 ASP C C 1
ATOM 10590 O O . ASP C 1 503 ? -38.289 47.640 -9.858 1.00 21.16 528 ASP C O 1
ATOM 10595 N N . PHE C 1 504 ? -38.090 45.454 -10.286 1.00 19.65 529 PHE C N 1
ATOM 10596 C CA . PHE C 1 504 ? -38.130 45.633 -11.731 1.00 19.04 529 PHE C CA 1
ATOM 10597 C C . PHE C 1 504 ? -39.329 46.506 -12.215 1.00 19.70 529 PHE C C 1
ATOM 10598 O O . PHE C 1 504 ? -39.185 47.301 -13.162 1.00 19.63 529 PHE C O 1
ATOM 10606 N N . ASP C 1 505 ? -40.493 46.381 -11.563 1.00 19.67 530 ASP C N 1
ATOM 10607 C CA . ASP C 1 505 ? -41.661 47.211 -11.900 1.00 20.00 530 ASP C CA 1
ATOM 10608 C C . ASP C 1 505 ? -41.293 48.699 -11.776 1.00 20.49 530 ASP C C 1
ATOM 10609 O O . ASP C 1 505 ? -41.693 49.537 -12.590 1.00 20.77 530 ASP C O 1
ATOM 10614 N N . ASP C 1 506 ? -40.558 49.016 -10.720 1.00 20.74 531 ASP C N 1
ATOM 10615 C CA . ASP C 1 506 ? -40.219 50.372 -10.391 1.00 21.07 531 ASP C CA 1
ATOM 10616 C C . ASP C 1 506 ? -39.186 50.882 -11.404 1.00 22.10 531 ASP C C 1
ATOM 10617 O O . ASP C 1 506 ? -39.175 52.084 -11.744 1.00 21.59 531 ASP C O 1
ATOM 10622 N N . ALA C 1 507 ? -38.310 49.976 -11.871 1.00 22.38 532 ALA C N 1
ATOM 10623 C CA . ALA C 1 507 ? -37.282 50.356 -12.863 1.00 22.28 532 ALA C CA 1
ATOM 10624 C C . ALA C 1 507 ? -37.930 50.674 -14.208 1.00 22.58 532 ALA C C 1
ATOM 10625 O O . ALA C 1 507 ? -37.586 51.657 -14.851 1.00 22.49 532 ALA C O 1
ATOM 10627 N N . VAL C 1 508 ? -38.882 49.835 -14.603 1.00 23.13 533 VAL C N 1
ATOM 10628 C CA . VAL C 1 508 ? -39.575 49.973 -15.863 1.00 23.93 533 VAL C CA 1
ATOM 10629 C C . VAL C 1 508 ? -40.391 51.254 -15.873 1.00 24.29 533 VAL C C 1
ATOM 10630 O O . VAL C 1 508 ? -40.257 52.057 -16.790 1.00 25.28 533 VAL C O 1
ATOM 10634 N N . ALA C 1 509 ? -41.206 51.451 -14.840 1.00 24.09 534 ALA C N 1
ATOM 10635 C CA . ALA C 1 509 ? -42.055 52.628 -14.704 1.00 23.67 534 ALA C CA 1
ATOM 10636 C C . ALA C 1 509 ? -41.238 53.913 -14.808 1.00 23.75 534 ALA C C 1
ATOM 10637 O O . ALA C 1 509 ? -41.720 54.889 -15.393 1.00 24.14 534 ALA C O 1
ATOM 10639 N N . LYS C 1 510 ? -40.011 53.890 -14.272 1.00 23.70 535 LYS C N 1
ATOM 10640 C CA . LYS C 1 510 ? -39.097 55.030 -14.279 1.00 23.94 535 LYS C CA 1
ATOM 10641 C C . LYS C 1 510 ? -38.529 55.311 -15.658 1.00 24.58 535 LYS C C 1
ATOM 10642 O O . LYS C 1 510 ? -38.373 56.464 -16.043 1.00 24.89 535 LYS C O 1
ATOM 10648 N N . ALA C 1 511 ? -38.181 54.253 -16.382 1.00 25.04 536 ALA C N 1
ATOM 10649 C CA . ALA C 1 511 ? -37.687 54.385 -17.745 1.00 25.56 536 ALA C CA 1
ATOM 10650 C C . ALA C 1 511 ? -38.775 54.985 -18.643 1.00 25.56 536 ALA C C 1
ATOM 10651 O O . ALA C 1 511 ? -38.506 55.795 -19.499 1.00 23.97 536 ALA C O 1
ATOM 10653 N N . ALA C 1 512 ? -40.008 54.573 -18.403 1.00 27.46 537 ALA C N 1
ATOM 10654 C CA . ALA C 1 512 ? -41.159 55.061 -19.142 1.00 29.52 537 ALA C CA 1
ATOM 10655 C C . ALA C 1 512 ? -41.440 56.534 -18.819 1.00 31.04 537 ALA C C 1
ATOM 10656 O O . ALA C 1 512 ? -41.704 57.304 -19.725 1.00 31.34 537 ALA C O 1
ATOM 10658 N N . GLU C 1 513 ? -41.331 56.911 -17.540 1.00 33.00 538 GLU C N 1
ATOM 10659 C CA . GLU C 1 513 ? -41.408 58.291 -17.082 1.00 35.47 538 GLU C CA 1
ATOM 10660 C C . GLU C 1 513 ? -40.359 59.221 -17.746 1.00 36.22 538 GLU C C 1
ATOM 10661 O O . GLU C 1 513 ? -40.615 60.413 -17.968 1.00 37.17 538 GLU C O 1
ATOM 10667 N N . LEU C 1 514 ? -39.189 58.694 -18.084 1.00 36.98 539 LEU C N 1
ATOM 10668 C CA . LEU C 1 514 ? -38.253 59.455 -18.928 1.00 37.79 539 LEU C CA 1
ATOM 10669 C C . LEU C 1 514 ? -38.655 59.302 -20.447 1.00 38.04 539 LEU C C 1
ATOM 10670 O O . LEU C 1 514 ? -37.908 58.789 -21.261 1.00 37.94 539 LEU C O 1
ATOM 10675 N N . ALA C 1 515 ? -39.900 59.690 -20.778 1.00 39.27 540 ALA C N 1
ATOM 10676 C CA . ALA C 1 515 ? -40.424 59.839 -22.176 1.00 39.54 540 ALA C CA 1
ATOM 10677 C C . ALA C 1 515 ? -41.950 59.827 -22.297 1.00 40.97 540 ALA C C 1
ATOM 10678 O O . ALA C 1 515 ? -42.561 60.896 -22.185 1.00 40.63 540 ALA C O 1
ATOM 10680 N N . LYS C 1 516 ? -42.541 58.640 -22.556 1.00 42.56 541 LYS C N 1
ATOM 10681 C CA . LYS C 1 516 ? -43.993 58.489 -22.845 1.00 44.57 541 LYS C CA 1
ATOM 10682 C C . LYS C 1 516 ? -44.762 57.233 -22.254 1.00 45.11 541 LYS C C 1
ATOM 10683 O O . LYS C 1 516 ? -44.261 56.523 -21.389 1.00 45.21 541 LYS C O 1
ATOM 10689 N N . VAL C 1 517 ? -45.979 56.978 -22.744 1.00 45.79 542 VAL C N 1
ATOM 10690 C CA . VAL C 1 517 ? -47.074 56.466 -21.879 1.00 46.66 542 VAL C CA 1
ATOM 10691 C C . VAL C 1 517 ? -47.740 55.123 -22.191 1.00 47.18 542 VAL C C 1
ATOM 10692 O O . VAL C 1 517 ? -48.472 54.590 -21.351 1.00 46.87 542 VAL C O 1
ATOM 10696 N N . LYS C 1 518 ? -47.518 54.582 -23.386 1.00 48.16 543 LYS C N 1
ATOM 10697 C CA . LYS C 1 518 ? -47.860 53.180 -23.656 1.00 49.08 543 LYS C CA 1
ATOM 10698 C C . LYS C 1 518 ? -46.603 52.485 -24.158 1.00 48.93 543 LYS C C 1
ATOM 10699 O O . LYS C 1 518 ? -46.075 52.849 -25.216 1.00 49.35 543 LYS C O 1
ATOM 10705 N N . GLN C 1 519 ? -46.125 51.505 -23.389 1.00 48.70 544 GLN C N 1
ATOM 10706 C CA . GLN C 1 519 ? -44.885 50.772 -23.694 1.00 47.97 544 GLN C CA 1
ATOM 10707 C C . GLN C 1 519 ? -45.135 49.273 -23.795 1.00 48.21 544 GLN C C 1
ATOM 10708 O O . GLN C 1 519 ? -46.129 48.759 -23.286 1.00 48.32 544 GLN C O 1
ATOM 10714 N N . TRP C 1 520 ? -44.227 48.572 -24.451 1.00 48.34 545 TRP C N 1
ATOM 10715 C CA . TRP C 1 520 ? -44.142 47.120 -24.312 1.00 48.84 545 TRP C CA 1
ATOM 10716 C C . TRP C 1 520 ? -42.653 46.754 -24.166 1.00 48.39 545 TRP C C 1
ATOM 10717 O O . TRP C 1 520 ? -41.784 47.591 -24.388 1.00 47.51 545 TRP C O 1
ATOM 10728 N N . HIS C 1 521 ? -42.349 45.518 -23.801 1.00 48.56 546 HIS C N 1
ATOM 10729 C CA . HIS C 1 521 ? -40.948 45.156 -23.630 1.00 49.32 546 HIS C CA 1
ATOM 10730 C C . HIS C 1 521 ? -40.271 44.405 -24.757 1.00 49.12 546 HIS C C 1
ATOM 10731 O O . HIS C 1 521 ? -40.791 43.411 -25.245 1.00 49.26 546 HIS C O 1
ATOM 10738 N N . LEU C 1 522 ? -39.104 44.902 -25.155 1.00 49.04 547 LEU C N 1
ATOM 10739 C CA . LEU C 1 522 ? -38.247 44.196 -26.090 1.00 49.42 547 LEU C CA 1
ATOM 10740 C C . LEU C 1 522 ? -37.161 43.553 -25.236 1.00 49.01 547 LEU C C 1
ATOM 10741 O O . LEU C 1 522 ? -36.378 44.239 -24.585 1.00 48.86 547 LEU C O 1
ATOM 10746 N N . GLU C 1 523 ? -37.140 42.230 -25.212 1.00 49.29 548 GLU C N 1
ATOM 10747 C CA . GLU C 1 523 ? -36.076 41.500 -24.523 1.00 49.71 548 GLU C CA 1
ATOM 10748 C C . GLU C 1 523 ? -35.002 41.128 -25.588 1.00 50.07 548 GLU C C 1
ATOM 10749 O O . GLU C 1 523 ? -35.268 41.181 -26.799 1.00 49.67 548 GLU C O 1
ATOM 10755 N N . TYR C 1 524 ? -33.778 40.820 -25.159 1.00 50.58 549 TYR C N 1
ATOM 10756 C CA . TYR C 1 524 ? -32.731 40.440 -26.129 1.00 51.06 549 TYR C CA 1
ATOM 10757 C C . TYR C 1 524 ? -32.208 39.026 -25.878 1.00 52.23 549 TYR C C 1
ATOM 10758 O O . TYR C 1 524 ? -31.123 38.660 -26.325 1.00 52.11 549 TYR C O 1
ATOM 10767 N N . TYR C 1 525 ? -32.995 38.249 -25.135 1.00 53.84 550 TYR C N 1
ATOM 10768 C CA . TYR C 1 525 ? -32.846 36.796 -25.079 1.00 55.38 550 TYR C CA 1
ATOM 10769 C C . TYR C 1 525 ? -33.027 36.216 -26.499 1.00 55.99 550 TYR C C 1
ATOM 10770 O O . TYR C 1 525 ? -34.124 35.775 -26.861 1.00 55.86 550 TYR C O 1
ATOM 10772 N N . VAL C 1 526 ? -31.946 36.289 -27.292 1.00 56.91 551 VAL C N 1
ATOM 10773 C CA . VAL C 1 526 ? -31.839 35.763 -28.668 1.00 57.64 551 VAL C CA 1
ATOM 10774 C C . VAL C 1 526 ? -30.375 35.815 -29.118 1.00 58.19 551 VAL C C 1
ATOM 10775 O O . VAL C 1 526 ? -29.493 35.178 -28.515 1.00 58.69 551 VAL C O 1
ATOM 10777 N N . ARG D 1 31 ? -43.054 -29.300 -31.004 1.00 46.11 56 ARG D N 1
ATOM 10778 C CA . ARG D 1 31 ? -43.166 -30.087 -29.733 1.00 46.55 56 ARG D CA 1
ATOM 10779 C C . ARG D 1 31 ? -41.824 -30.374 -29.026 1.00 45.94 56 ARG D C 1
ATOM 10780 O O . ARG D 1 31 ? -41.334 -31.526 -29.049 1.00 46.52 56 ARG D O 1
ATOM 10788 N N . GLY D 1 32 ? -41.255 -29.360 -28.365 1.00 44.43 57 GLY D N 1
ATOM 10789 C CA . GLY D 1 32 ? -39.988 -29.550 -27.664 1.00 42.27 57 GLY D CA 1
ATOM 10790 C C . GLY D 1 32 ? -39.947 -29.539 -26.150 1.00 40.70 57 GLY D C 1
ATOM 10791 O O . GLY D 1 32 ? -40.962 -29.520 -25.470 1.00 40.37 57 GLY D O 1
ATOM 10792 N N . ALA D 1 33 ? -38.728 -29.557 -25.621 1.00 39.56 58 ALA D N 1
ATOM 10793 C CA . ALA D 1 33 ? -38.492 -29.184 -24.229 1.00 37.64 58 ALA D CA 1
ATOM 10794 C C . ALA D 1 33 ? -38.629 -27.659 -24.110 1.00 36.37 58 ALA D C 1
ATOM 10795 O O . ALA D 1 33 ? -38.501 -26.926 -25.108 1.00 35.91 58 ALA D O 1
ATOM 10797 N N . LEU D 1 34 ? -38.926 -27.184 -22.901 1.00 34.37 59 LEU D N 1
ATOM 10798 C CA . LEU D 1 34 ? -38.786 -25.776 -22.624 1.00 32.08 59 LEU D CA 1
ATOM 10799 C C . LEU D 1 34 ? -37.386 -25.600 -22.076 1.00 31.05 59 LEU D C 1
ATOM 10800 O O . LEU D 1 34 ? -37.017 -26.216 -21.090 1.00 30.59 59 LEU D O 1
ATOM 10805 N N . LEU D 1 35 ? -36.602 -24.769 -22.744 1.00 30.50 60 LEU D N 1
ATOM 10806 C CA . LEU D 1 35 ? -35.230 -24.520 -22.326 1.00 30.19 60 LEU D CA 1
ATOM 10807 C C . LEU D 1 35 ? -35.129 -23.312 -21.408 1.00 29.21 60 LEU D C 1
ATOM 10808 O O . LEU D 1 35 ? -35.243 -22.165 -21.854 1.00 29.00 60 LEU D O 1
ATOM 10813 N N . LEU D 1 36 ? -34.907 -23.589 -20.124 1.00 28.42 61 LEU D N 1
ATOM 10814 C CA . LEU D 1 36 ? -34.670 -22.549 -19.120 1.00 27.16 61 LEU D CA 1
ATOM 10815 C C . LEU D 1 36 ? -33.167 -22.225 -19.036 1.00 26.76 61 LEU D C 1
ATOM 10816 O O . LEU D 1 36 ? -32.481 -22.520 -18.045 1.00 25.33 61 LEU D O 1
ATOM 10821 N N . ASP D 1 37 ? -32.674 -21.619 -20.117 1.00 27.37 62 ASP D N 1
ATOM 10822 C CA . ASP D 1 37 ? -31.292 -21.174 -20.218 1.00 28.07 62 ASP D CA 1
ATOM 10823 C C . ASP D 1 37 ? -31.223 -19.718 -19.739 1.00 28.17 62 ASP D C 1
ATOM 10824 O O . ASP D 1 37 ? -30.866 -18.798 -20.487 1.00 28.50 62 ASP D O 1
ATOM 10829 N N . ILE D 1 38 ? -31.573 -19.529 -18.467 1.00 27.98 63 ILE D N 1
ATOM 10830 C CA . ILE D 1 38 ? -31.660 -18.203 -17.869 1.00 27.58 63 ILE D CA 1
ATOM 10831 C C . ILE D 1 38 ? -30.298 -17.506 -17.726 1.00 27.12 63 ILE D C 1
ATOM 10832 O O . ILE D 1 38 ? -29.349 -18.059 -17.173 1.00 26.78 63 ILE D O 1
ATOM 10837 N N . SER D 1 39 ? -30.218 -16.274 -18.212 1.00 26.35 64 SER D N 1
ATOM 10838 C CA . SER D 1 39 ? -28.975 -15.551 -18.113 1.00 25.59 64 SER D CA 1
ATOM 10839 C C . SER D 1 39 ? -29.103 -14.269 -17.302 1.00 24.52 64 SER D C 1
ATOM 10840 O O . SER D 1 39 ? -29.858 -13.376 -17.643 1.00 24.48 64 SER D O 1
ATOM 10843 N N . GLY D 1 40 ? -28.347 -14.174 -16.225 1.00 23.71 65 GLY D N 1
ATOM 10844 C CA . GLY D 1 40 ? -28.390 -12.974 -15.410 1.00 22.89 65 GLY D CA 1
ATOM 10845 C C . GLY D 1 40 ? -28.976 -13.278 -14.051 1.00 22.90 65 GLY D C 1
ATOM 10846 O O . GLY D 1 40 ? -28.817 -14.388 -13.533 1.00 22.91 65 GLY D O 1
ATOM 10847 N N . VAL D 1 41 ? -29.621 -12.274 -13.464 1.00 22.68 66 VAL D N 1
ATOM 10848 C CA . VAL D 1 41 ? -30.264 -12.388 -12.171 1.00 22.50 66 VAL D CA 1
ATOM 10849 C C . VAL D 1 41 ? -31.794 -12.444 -12.303 1.00 22.45 66 VAL D C 1
ATOM 10850 O O . VAL D 1 41 ? -32.357 -12.171 -13.380 1.00 21.69 66 VAL D O 1
ATOM 10854 N N . ILE D 1 42 ? -32.443 -12.851 -11.210 1.00 22.14 67 ILE D N 1
ATOM 10855 C CA . ILE D 1 42 ? -33.897 -12.798 -11.051 1.00 21.75 67 ILE D CA 1
ATOM 10856 C C . ILE D 1 42 ? -34.230 -11.548 -10.211 1.00 22.35 67 ILE D C 1
ATOM 10857 O O . ILE D 1 42 ? -33.592 -11.293 -9.177 1.00 22.18 67 ILE D O 1
ATOM 10862 N N . VAL D 1 43 ? -35.219 -10.774 -10.648 1.00 22.33 68 VAL D N 1
ATOM 10863 C CA . VAL D 1 43 ? -35.640 -9.553 -9.938 1.00 22.58 68 VAL D CA 1
ATOM 10864 C C . VAL D 1 43 ? -37.159 -9.441 -10.033 1.00 23.70 68 VAL D C 1
ATOM 10865 O O . VAL D 1 43 ? -37.773 -9.959 -10.977 1.00 23.47 68 VAL D O 1
ATOM 10869 N N . ASP D 1 44 ? -37.768 -8.753 -9.080 1.00 25.77 69 ASP D N 1
ATOM 10870 C CA . ASP D 1 44 ? -39.209 -8.515 -9.098 1.00 28.42 69 ASP D CA 1
ATOM 10871 C C . ASP D 1 44 ? -39.657 -7.767 -10.343 1.00 30.62 69 ASP D C 1
ATOM 10872 O O . ASP D 1 44 ? -40.666 -8.114 -10.953 1.00 31.07 69 ASP D O 1
ATOM 10877 N N . LYS D 1 45 ? -38.871 -6.771 -10.743 1.00 34.16 70 LYS D N 1
ATOM 10878 C CA . LYS D 1 45 ? -39.207 -5.875 -11.860 1.00 37.61 70 LYS D CA 1
ATOM 10879 C C . LYS D 1 45 ? -37.924 -5.415 -12.578 1.00 39.58 70 LYS D C 1
ATOM 10880 O O . LYS D 1 45 ? -37.107 -4.699 -11.995 1.00 39.53 70 LYS D O 1
ATOM 10886 N N . PRO D 1 46 ? -37.716 -5.887 -13.818 1.00 41.75 71 PRO D N 1
ATOM 10887 C CA . PRO D 1 46 ? -36.590 -5.480 -14.652 1.00 44.03 71 PRO D CA 1
ATOM 10888 C C . PRO D 1 46 ? -36.622 -3.994 -14.957 1.00 46.19 71 PRO D C 1
ATOM 10889 O O . PRO D 1 46 ? -37.682 -3.470 -15.299 1.00 47.13 71 PRO D O 1
ATOM 10893 N N . ASP D 1 47 ? -35.473 -3.330 -14.832 1.00 48.46 72 ASP D N 1
ATOM 10894 C CA . ASP D 1 47 ? -35.397 -1.868 -14.947 1.00 50.77 72 ASP D CA 1
ATOM 10895 C C . ASP D 1 47 ? -35.072 -1.407 -16.374 1.00 51.55 72 ASP D C 1
ATOM 10896 O O . ASP D 1 47 ? -33.916 -1.082 -16.673 1.00 51.71 72 ASP D O 1
ATOM 10901 N N . SER D 1 48 ? -36.109 -1.391 -17.228 1.00 52.71 73 SER D N 1
ATOM 10902 C CA . SER D 1 48 ? -36.025 -1.039 -18.669 1.00 53.41 73 SER D CA 1
ATOM 10903 C C . SER D 1 48 ? -35.394 0.338 -18.931 1.00 53.54 73 SER D C 1
ATOM 10904 O O . SER D 1 48 ? -34.213 0.438 -19.273 1.00 53.54 73 SER D O 1
ATOM 10907 N N . LEU D 1 67 ? -30.262 -12.273 -20.741 1.00 41.23 92 LEU D N 1
ATOM 10908 C CA . LEU D 1 67 ? -30.782 -10.932 -20.532 1.00 40.89 92 LEU D CA 1
ATOM 10909 C C . LEU D 1 67 ? -29.895 -10.118 -19.566 1.00 40.56 92 LEU D C 1
ATOM 10910 O O . LEU D 1 67 ? -29.116 -9.252 -20.003 1.00 41.59 92 LEU D O 1
ATOM 10912 N N . GLN D 1 68 ? -30.029 -10.406 -18.272 1.00 39.21 93 GLN D N 1
ATOM 10913 C CA . GLN D 1 68 ? -29.268 -9.811 -17.152 1.00 37.63 93 GLN D CA 1
ATOM 10914 C C . GLN D 1 68 ? -30.249 -9.623 -16.010 1.00 36.07 93 GLN D C 1
ATOM 10915 O O . GLN D 1 68 ? -30.024 -10.135 -14.948 1.00 35.52 93 GLN D O 1
ATOM 10921 N N . GLU D 1 69 ? -31.336 -8.891 -16.235 1.00 35.02 94 GLU D N 1
ATOM 10922 C CA . GLU D 1 69 ? -32.413 -8.818 -15.251 1.00 34.15 94 GLU D CA 1
ATOM 10923 C C . GLU D 1 69 ? -33.631 -9.573 -15.769 1.00 32.80 94 GLU D C 1
ATOM 10924 O O . GLU D 1 69 ? -34.270 -9.134 -16.708 1.00 33.54 94 GLU D O 1
ATOM 10930 N N . ASN D 1 70 ? -33.923 -10.725 -15.177 1.00 31.14 95 ASN D N 1
ATOM 10931 C CA . ASN D 1 70 ? -35.080 -11.543 -15.545 1.00 29.41 95 ASN D CA 1
ATOM 10932 C C . ASN D 1 70 ? -36.176 -11.423 -14.499 1.00 28.05 95 ASN D C 1
ATOM 10933 O O . ASN D 1 70 ? -35.918 -11.400 -13.289 1.00 27.86 95 ASN D O 1
ATOM 10938 N N . SER D 1 71 ? -37.403 -11.377 -14.979 1.00 26.71 96 SER D N 1
ATOM 10939 C CA . SER D 1 71 ? -38.545 -11.106 -14.122 1.00 25.89 96 SER D CA 1
ATOM 10940 C C . SER D 1 71 ? -39.006 -12.383 -13.411 1.00 25.73 96 SER D C 1
ATOM 10941 O O . SER D 1 71 ? -39.294 -13.399 -14.058 1.00 25.70 96 SER D O 1
ATOM 10944 N N . LEU D 1 72 ? -39.052 -12.325 -12.081 1.00 25.28 97 LEU D N 1
ATOM 10945 C CA . LEU D 1 72 ? -39.560 -13.418 -11.275 1.00 25.16 97 LEU D CA 1
ATOM 10946 C C . LEU D 1 72 ? -40.886 -13.945 -11.818 1.00 25.76 97 LEU D C 1
ATOM 10947 O O . LEU D 1 72 ? -41.077 -15.139 -11.949 1.00 25.79 97 LEU D O 1
ATOM 10952 N N . PHE D 1 73 ? -41.777 -13.033 -12.170 1.00 26.44 98 PHE D N 1
ATOM 10953 C CA . PHE D 1 73 ? -43.146 -13.371 -12.478 1.00 27.27 98 PHE D CA 1
ATOM 10954 C C . PHE D 1 73 ? -43.277 -13.973 -13.846 1.00 27.77 98 PHE D C 1
ATOM 10955 O O . PHE D 1 73 ? -43.918 -15.021 -13.982 1.00 27.70 98 PHE D O 1
ATOM 10963 N N . ASP D 1 74 ? -42.643 -13.346 -14.839 1.00 28.43 99 ASP D N 1
ATOM 10964 C CA . ASP D 1 74 ? -42.552 -13.929 -16.184 1.00 29.59 99 ASP D CA 1
ATOM 10965 C C . ASP D 1 74 ? -41.975 -15.352 -16.173 1.00 28.67 99 ASP D C 1
ATOM 10966 O O . ASP D 1 74 ? -42.494 -16.210 -16.867 1.00 28.76 99 ASP D O 1
ATOM 10971 N N . ILE D 1 75 ? -40.926 -15.615 -15.391 1.00 28.10 100 ILE D N 1
ATOM 10972 C CA . ILE D 1 75 ? -40.429 -16.993 -15.279 1.00 27.57 100 ILE D CA 1
ATOM 10973 C C . ILE D 1 75 ? -41.489 -17.954 -14.722 1.00 27.30 100 ILE D C 1
ATOM 10974 O O . ILE D 1 75 ? -41.844 -18.942 -15.372 1.00 27.35 100 ILE D O 1
ATOM 10979 N N . VAL D 1 76 ? -42.014 -17.648 -13.540 1.00 26.52 101 VAL D N 1
ATOM 10980 C CA . VAL D 1 76 ? -43.033 -18.487 -12.934 1.00 25.64 101 VAL D CA 1
ATOM 10981 C C . VAL D 1 76 ? -44.270 -18.649 -13.813 1.00 25.80 101 VAL D C 1
ATOM 10982 O O . VAL D 1 76 ? -44.835 -19.748 -13.892 1.00 26.73 101 VAL D O 1
ATOM 10986 N N . ASN D 1 77 ? -44.688 -17.584 -14.488 1.00 25.31 102 ASN D N 1
ATOM 10987 C CA . ASN D 1 77 ? -45.908 -17.666 -15.303 1.00 24.26 102 ASN D CA 1
ATOM 10988 C C . ASN D 1 77 ? -45.715 -18.397 -16.632 1.00 24.12 102 ASN D C 1
ATOM 10989 O O . ASN D 1 77 ? -46.670 -18.886 -17.206 1.00 24.99 102 ASN D O 1
ATOM 10994 N N . THR D 1 78 ? -44.476 -18.458 -17.109 1.00 23.51 103 THR D N 1
ATOM 10995 C CA . THR D 1 78 ? -44.129 -19.160 -18.334 1.00 22.70 103 THR D CA 1
ATOM 10996 C C . THR D 1 78 ? -44.006 -20.650 -18.079 1.00 22.20 103 THR D C 1
ATOM 10997 O O . THR D 1 78 ? -44.350 -21.435 -18.928 1.00 22.48 103 THR D O 1
ATOM 11001 N N . ILE D 1 79 ? -43.495 -21.040 -16.919 1.00 22.09 104 ILE D N 1
ATOM 11002 C CA . ILE D 1 79 ? -43.481 -22.446 -16.521 1.00 22.34 104 ILE D CA 1
ATOM 11003 C C . ILE D 1 79 ? -44.902 -23.006 -16.363 1.00 22.89 104 ILE D C 1
ATOM 11004 O O . ILE D 1 79 ? -45.210 -24.055 -16.905 1.00 23.51 104 ILE D O 1
ATOM 11009 N N . ARG D 1 80 ? -45.775 -22.281 -15.674 1.00 23.45 105 ARG D N 1
ATOM 11010 C CA . ARG D 1 80 ? -47.202 -22.667 -15.563 1.00 23.47 105 ARG D CA 1
ATOM 11011 C C . ARG D 1 80 ? -47.943 -22.779 -16.905 1.00 24.29 105 ARG D C 1
ATOM 11012 O O . ARG D 1 80 ? -48.664 -23.761 -17.143 1.00 24.59 105 ARG D O 1
ATOM 11020 N N . GLN D 1 81 ? -47.767 -21.798 -17.782 1.00 25.01 106 GLN D N 1
ATOM 11021 C CA . GLN D 1 81 ? -48.238 -21.937 -19.161 1.00 26.42 106 GLN D CA 1
ATOM 11022 C C . GLN D 1 81 ? -47.677 -23.209 -19.802 1.00 26.96 106 GLN D C 1
ATOM 11023 O O . GLN D 1 81 ? -48.410 -23.930 -20.481 1.00 27.48 106 GLN D O 1
ATOM 11029 N N . ALA D 1 82 ? -46.393 -23.495 -19.579 1.00 27.31 107 ALA D N 1
ATOM 11030 C CA . ALA D 1 82 ? -45.747 -24.618 -20.252 1.00 27.79 107 ALA D CA 1
ATOM 11031 C C . ALA D 1 82 ? -46.240 -25.957 -19.708 1.00 28.63 107 ALA D C 1
ATOM 11032 O O . ALA D 1 82 ? -46.064 -26.994 -20.326 1.00 29.28 107 ALA D O 1
ATOM 11034 N N . LYS D 1 83 ? -46.866 -25.925 -18.546 1.00 29.57 108 LYS D N 1
ATOM 11035 C CA . LYS D 1 83 ? -47.450 -27.104 -17.951 1.00 30.69 108 LYS D CA 1
ATOM 11036 C C . LYS D 1 83 ? -48.719 -27.550 -18.708 1.00 31.90 108 LYS D C 1
ATOM 11037 O O . LYS D 1 83 ? -48.924 -28.734 -18.933 1.00 32.22 108 LYS D O 1
ATOM 11043 N N . ASP D 1 84 ? -49.545 -26.600 -19.130 1.00 33.57 109 ASP D N 1
ATOM 11044 C CA . ASP D 1 84 ? -50.791 -26.921 -19.840 1.00 35.24 109 ASP D CA 1
ATOM 11045 C C . ASP D 1 84 ? -50.676 -26.917 -21.368 1.00 35.84 109 ASP D C 1
ATOM 11046 O O . ASP D 1 84 ? -51.650 -27.198 -22.058 1.00 35.81 109 ASP D O 1
ATOM 11051 N N . ASP D 1 85 ? -49.496 -26.586 -21.888 1.00 36.85 110 ASP D N 1
ATOM 11052 C CA . ASP D 1 85 ? -49.276 -26.488 -23.336 1.00 37.70 110 ASP D CA 1
ATOM 11053 C C . ASP D 1 85 ? -48.790 -27.838 -23.834 1.00 38.35 110 ASP D C 1
ATOM 11054 O O . ASP D 1 85 ? -47.726 -28.319 -23.428 1.00 38.85 110 ASP D O 1
ATOM 11059 N N . ARG D 1 86 ? -49.577 -28.450 -24.713 1.00 39.13 111 ARG D N 1
ATOM 11060 C CA . ARG D 1 86 ? -49.279 -29.796 -25.209 1.00 39.85 111 ARG D CA 1
ATOM 11061 C C . ARG D 1 86 ? -48.046 -29.769 -26.112 1.00 38.57 111 ARG D C 1
ATOM 11062 O O . ARG D 1 86 ? -47.524 -30.817 -26.460 1.00 38.46 111 ARG D O 1
ATOM 11070 N N . ASN D 1 87 ? -47.573 -28.569 -26.463 1.00 37.68 112 ASN D N 1
ATOM 11071 C CA . ASN D 1 87 ? -46.353 -28.415 -27.271 1.00 37.28 112 ASN D CA 1
ATOM 11072 C C . ASN D 1 87 ? -45.048 -28.538 -26.483 1.00 36.43 112 ASN D C 1
ATOM 11073 O O . ASN D 1 87 ? -43.971 -28.588 -27.076 1.00 36.50 112 ASN D O 1
ATOM 11078 N N . ILE D 1 88 ? -45.149 -28.568 -25.158 1.00 34.78 113 ILE D N 1
ATOM 11079 C CA . ILE D 1 88 ? -43.990 -28.619 -24.293 1.00 32.98 113 ILE D CA 1
ATOM 11080 C C . ILE D 1 88 ? -44.051 -29.935 -23.570 1.00 32.43 113 ILE D C 1
ATOM 11081 O O . ILE D 1 88 ? -45.002 -30.190 -22.836 1.00 33.00 113 ILE D O 1
ATOM 11086 N N . THR D 1 89 ? -43.038 -30.765 -23.744 1.00 31.62 114 THR D N 1
ATOM 11087 C CA . THR D 1 89 ? -43.060 -32.111 -23.171 1.00 31.01 114 THR D CA 1
ATOM 11088 C C . THR D 1 89 ? -42.212 -32.299 -21.904 1.00 30.66 114 THR D C 1
ATOM 11089 O O . THR D 1 89 ? -42.349 -33.302 -21.208 1.00 31.63 114 THR D O 1
ATOM 11093 N N . GLY D 1 90 ? -41.355 -31.330 -21.605 1.00 29.84 115 GLY D N 1
ATOM 11094 C CA . GLY D 1 90 ? -40.556 -31.315 -20.394 1.00 28.72 115 GLY D CA 1
ATOM 11095 C C . GLY D 1 90 ? -39.839 -29.984 -20.264 1.00 28.30 115 GLY D C 1
ATOM 11096 O O . GLY D 1 90 ? -40.012 -29.093 -21.095 1.00 28.36 115 GLY D O 1
ATOM 11097 N N . ILE D 1 91 ? -39.031 -29.842 -19.221 1.00 27.96 116 ILE D N 1
ATOM 11098 C CA . ILE D 1 91 ? -38.183 -28.675 -19.066 1.00 27.51 116 ILE D CA 1
ATOM 11099 C C . ILE D 1 91 ? -36.745 -29.141 -18.960 1.00 28.14 116 ILE D C 1
ATOM 11100 O O . ILE D 1 91 ? -36.477 -30.164 -18.315 1.00 28.95 116 ILE D O 1
ATOM 11105 N N . VAL D 1 92 ? -35.834 -28.419 -19.618 1.00 27.92 117 VAL D N 1
ATOM 11106 C CA . VAL D 1 92 ? -34.396 -28.581 -19.387 1.00 27.49 117 VAL D CA 1
ATOM 11107 C C . VAL D 1 92 ? -33.855 -27.270 -18.864 1.00 27.32 117 VAL D C 1
ATOM 11108 O O . VAL D 1 92 ? -34.080 -26.207 -19.467 1.00 27.20 117 VAL D O 1
ATOM 11112 N N . MET D 1 93 ? -33.148 -27.368 -17.740 1.00 26.80 118 MET D N 1
ATOM 11113 C CA . MET D 1 93 ? -32.508 -26.249 -17.087 1.00 26.52 118 MET D CA 1
ATOM 11114 C C . MET D 1 93 ? -31.021 -26.238 -17.382 1.00 26.57 118 MET D C 1
ATOM 11115 O O . MET D 1 93 ? -30.281 -27.212 -17.074 1.00 26.39 118 MET D O 1
ATOM 11120 N N . ASP D 1 94 ? -30.590 -25.127 -17.974 1.00 26.10 119 ASP D N 1
ATOM 11121 C CA . ASP D 1 94 ? -29.191 -24.888 -18.287 1.00 25.79 119 ASP D CA 1
ATOM 11122 C C . ASP D 1 94 ? -28.863 -23.602 -17.613 1.00 25.31 119 ASP D C 1
ATOM 11123 O O . ASP D 1 94 ? -29.310 -22.552 -18.065 1.00 25.95 119 ASP D O 1
ATOM 11128 N N . LEU D 1 95 ? -28.107 -23.641 -16.526 1.00 24.80 120 LEU D N 1
ATOM 11129 C CA . LEU D 1 95 ? -28.021 -22.451 -15.691 1.00 24.07 120 LEU D CA 1
ATOM 11130 C C . LEU D 1 95 ? -26.634 -21.845 -15.590 1.00 24.83 120 LEU D C 1
ATOM 11131 O O . LEU D 1 95 ? -26.333 -21.157 -14.625 1.00 24.60 120 LEU D O 1
ATOM 11136 N N . LYS D 1 96 ? -25.800 -22.054 -16.609 1.00 25.74 121 LYS D N 1
ATOM 11137 C CA . LYS D 1 96 ? -24.379 -21.712 -16.492 1.00 26.33 121 LYS D CA 1
ATOM 11138 C C . LYS D 1 96 ? -24.153 -20.197 -16.469 1.00 25.83 121 LYS D C 1
ATOM 11139 O O . LYS D 1 96 ? -23.156 -19.719 -15.924 1.00 26.72 121 LYS D O 1
ATOM 11145 N N . ASN D 1 97 ? -25.106 -19.460 -17.028 1.00 25.47 122 ASN D N 1
ATOM 11146 C CA . ASN D 1 97 ? -25.069 -18.011 -17.078 1.00 24.86 122 ASN D CA 1
ATOM 11147 C C . ASN D 1 97 ? -26.074 -17.373 -16.146 1.00 25.00 122 ASN D C 1
ATOM 11148 O O . ASN D 1 97 ? -26.474 -16.210 -16.348 1.00 25.55 122 ASN D O 1
ATOM 11153 N N . PHE D 1 98 ? -26.506 -18.150 -15.158 1.00 24.66 123 PHE D N 1
ATOM 11154 C CA . PHE D 1 98 ? -27.435 -17.721 -14.138 1.00 24.53 123 PHE D CA 1
ATOM 11155 C C . PHE D 1 98 ? -26.673 -17.305 -12.909 1.00 24.94 123 PHE D C 1
ATOM 11156 O O . PHE D 1 98 ? -26.042 -18.145 -12.199 1.00 23.67 123 PHE D O 1
ATOM 11164 N N . ALA D 1 99 ? -26.783 -16.000 -12.657 1.00 25.34 124 ALA D N 1
ATOM 11165 C CA . ALA D 1 99 ? -26.032 -15.284 -11.630 1.00 25.93 124 ALA D CA 1
ATOM 11166 C C . ALA D 1 99 ? -26.767 -15.146 -10.274 1.00 26.28 124 ALA D C 1
ATOM 11167 O O . ALA D 1 99 ? -26.273 -14.472 -9.361 1.00 26.73 124 ALA D O 1
ATOM 11169 N N . GLY D 1 100 ? -27.929 -15.778 -10.129 1.00 26.18 125 GLY D N 1
ATOM 11170 C CA . GLY D 1 100 ? -28.623 -15.767 -8.832 1.00 26.10 125 GLY D CA 1
ATOM 11171 C C . GLY D 1 100 ? -29.931 -14.985 -8.693 1.00 25.72 125 GLY D C 1
ATOM 11172 O O . GLY D 1 100 ? -30.294 -14.150 -9.541 1.00 26.29 125 GLY D O 1
ATOM 11173 N N . GLY D 1 101 ? -30.637 -15.277 -7.601 1.00 25.03 126 GLY D N 1
ATOM 11174 C CA . GLY D 1 101 ? -31.853 -14.577 -7.184 1.00 22.69 126 GLY D CA 1
ATOM 11175 C C . GLY D 1 101 ? -31.871 -14.646 -5.664 1.00 21.84 126 GLY D C 1
ATOM 11176 O O . GLY D 1 101 ? -31.087 -15.404 -5.062 1.00 21.18 126 GLY D O 1
ATOM 11177 N N . ASP D 1 102 ? -32.734 -13.862 -5.016 1.00 20.02 127 ASP D N 1
ATOM 11178 C CA . ASP D 1 102 ? -32.873 -14.053 -3.591 1.00 19.47 127 ASP D CA 1
ATOM 11179 C C . ASP D 1 102 ? -33.581 -15.400 -3.316 1.00 18.22 127 ASP D C 1
ATOM 11180 O O . ASP D 1 102 ? -34.255 -15.966 -4.188 1.00 17.61 127 ASP D O 1
ATOM 11185 N N . GLN D 1 103 ? -33.414 -15.900 -2.105 1.00 17.22 128 GLN D N 1
ATOM 11186 C CA . GLN D 1 103 ? -33.924 -17.203 -1.742 1.00 17.10 128 GLN D CA 1
ATOM 11187 C C . GLN D 1 103 ? -35.451 -17.363 -1.838 1.00 16.66 128 GLN D C 1
ATOM 11188 O O . GLN D 1 103 ? -35.875 -18.330 -2.431 1.00 15.85 128 GLN D O 1
ATOM 11194 N N . PRO D 1 104 ? -36.280 -16.402 -1.298 1.00 16.32 129 PRO D N 1
ATOM 11195 C CA . PRO D 1 104 ? -37.754 -16.456 -1.488 1.00 15.51 129 PRO D CA 1
ATOM 11196 C C . PRO D 1 104 ? -38.162 -16.584 -2.950 1.00 15.66 129 PRO D C 1
ATOM 11197 O O . PRO D 1 104 ? -39.209 -17.201 -3.270 1.00 15.37 129 PRO D O 1
ATOM 11201 N N . SER D 1 105 ? -37.351 -15.997 -3.828 1.00 15.09 130 SER D N 1
ATOM 11202 C CA . SER D 1 105 ? -37.713 -15.895 -5.211 1.00 15.37 130 SER D CA 1
ATOM 11203 C C . SER D 1 105 ? -37.422 -17.184 -5.951 1.00 15.98 130 SER D C 1
ATOM 11204 O O . SER D 1 105 ? -38.196 -17.628 -6.794 1.00 16.08 130 SER D O 1
ATOM 11207 N N . MET D 1 106 ? -36.276 -17.776 -5.656 1.00 16.50 131 MET D N 1
ATOM 11208 C CA . MET D 1 106 ? -35.914 -19.015 -6.283 1.00 17.30 131 MET D CA 1
ATOM 11209 C C . MET D 1 106 ? -36.800 -20.117 -5.701 1.00 16.33 131 MET D C 1
ATOM 11210 O O . MET D 1 106 ? -37.137 -21.103 -6.394 1.00 14.73 131 MET D O 1
ATOM 11215 N N . GLN D 1 107 ? -37.263 -19.900 -4.462 1.00 15.38 132 GLN D N 1
ATOM 11216 C CA . GLN D 1 107 ? -38.192 -20.843 -3.871 1.00 14.78 132 GLN D CA 1
ATOM 11217 C C . GLN D 1 107 ? -39.506 -20.893 -4.677 1.00 14.28 132 GLN D C 1
ATOM 11218 O O . GLN D 1 107 ? -40.109 -21.980 -4.891 1.00 13.28 132 GLN D O 1
ATOM 11224 N N . TYR D 1 108 ? -39.849 -19.730 -5.228 1.00 14.06 133 TYR D N 1
ATOM 11225 C CA . TYR D 1 108 ? -41.112 -19.503 -5.907 1.00 14.30 133 TYR D CA 1
ATOM 11226 C C . TYR D 1 108 ? -41.093 -20.137 -7.299 1.00 14.06 133 TYR D C 1
ATOM 11227 O O . TYR D 1 108 ? -42.071 -20.736 -7.735 1.00 14.04 133 TYR D O 1
ATOM 11236 N N . ILE D 1 109 ? -39.977 -19.984 -7.999 1.00 14.60 134 ILE D N 1
ATOM 11237 C CA . ILE D 1 109 ? -39.742 -20.682 -9.278 1.00 14.07 134 ILE D CA 1
ATOM 11238 C C . ILE D 1 109 ? -39.735 -22.193 -9.028 1.00 13.93 134 ILE D C 1
ATOM 11239 O O . ILE D 1 109 ? -40.407 -22.934 -9.723 1.00 12.66 134 ILE D O 1
ATOM 11244 N N . GLY D 1 110 ? -38.976 -22.623 -8.015 1.00 14.81 135 GLY D N 1
ATOM 11245 C CA . GLY D 1 110 ? -39.014 -23.997 -7.523 1.00 15.97 135 GLY D CA 1
ATOM 11246 C C . GLY D 1 110 ? -40.428 -24.562 -7.451 1.00 16.74 135 GLY D C 1
ATOM 11247 O O . GLY D 1 110 ? -40.694 -25.691 -7.905 1.00 16.64 135 GLY D O 1
ATOM 11248 N N . LYS D 1 111 ? -41.337 -23.758 -6.913 1.00 17.22 136 LYS D N 1
ATOM 11249 C CA . LYS D 1 111 ? -42.709 -24.180 -6.730 1.00 18.18 136 LYS D CA 1
ATOM 11250 C C . LYS D 1 111 ? -43.427 -24.401 -8.060 1.00 18.27 136 LYS D C 1
ATOM 11251 O O . LYS D 1 111 ? -44.222 -25.328 -8.174 1.00 18.78 136 LYS D O 1
ATOM 11257 N N . ALA D 1 112 ? -43.181 -23.537 -9.042 1.00 18.38 137 ALA D N 1
ATOM 11258 C CA . ALA D 1 112 ? -43.715 -23.724 -10.395 1.00 18.76 137 ALA D CA 1
ATOM 11259 C C . ALA D 1 112 ? -43.178 -25.010 -10.998 1.00 19.48 137 ALA D C 1
ATOM 11260 O O . ALA D 1 112 ? -43.930 -25.749 -11.651 1.00 20.58 137 ALA D O 1
ATOM 11262 N N . LEU D 1 113 ? -41.884 -25.253 -10.772 1.00 19.20 138 LEU D N 1
ATOM 11263 C CA . LEU D 1 113 ? -41.173 -26.438 -11.194 1.00 19.31 138 LEU D CA 1
ATOM 11264 C C . LEU D 1 113 ? -41.770 -27.752 -10.630 1.00 20.05 138 LEU D C 1
ATOM 11265 O O . LEU D 1 113 ? -42.057 -28.681 -11.391 1.00 19.35 138 LEU D O 1
ATOM 11270 N N . LYS D 1 114 ? -41.975 -27.809 -9.311 1.00 20.37 139 LYS D N 1
ATOM 11271 C CA . LYS D 1 114 ? -42.736 -28.876 -8.689 1.00 21.41 139 LYS D CA 1
ATOM 11272 C C . LYS D 1 114 ? -44.128 -29.083 -9.295 1.00 21.50 139 LYS D C 1
ATOM 11273 O O . LYS D 1 114 ? -44.545 -30.243 -9.498 1.00 20.39 139 LYS D O 1
ATOM 11279 N N . GLU D 1 115 ? -44.837 -27.983 -9.599 1.00 22.05 140 GLU D N 1
ATOM 11280 C CA . GLU D 1 115 ? -46.157 -28.086 -10.270 1.00 23.18 140 GLU D CA 1
ATOM 11281 C C . GLU D 1 115 ? -46.044 -28.670 -11.695 1.00 23.08 140 GLU D C 1
ATOM 11282 O O . GLU D 1 115 ? -46.758 -29.586 -12.054 1.00 23.58 140 GLU D O 1
ATOM 11288 N N . PHE D 1 116 ? -45.124 -28.154 -12.494 1.00 23.37 141 PHE D N 1
ATOM 11289 C CA . PHE D 1 116 ? -44.829 -28.739 -13.782 1.00 22.87 141 PHE D CA 1
ATOM 11290 C C . PHE D 1 116 ? -44.582 -30.256 -13.656 1.00 23.60 141 PHE D C 1
ATOM 11291 O O . PHE D 1 116 ? -45.189 -31.054 -14.368 1.00 23.51 141 PHE D O 1
ATOM 11299 N N . ARG D 1 117 ? -43.709 -30.633 -12.728 1.00 24.13 142 ARG D N 1
ATOM 11300 C CA . ARG D 1 117 ? -43.363 -32.015 -12.452 1.00 25.00 142 ARG D CA 1
ATOM 11301 C C . ARG D 1 117 ? -44.533 -32.895 -12.047 1.00 25.69 142 ARG D C 1
ATOM 11302 O O . ARG D 1 117 ? -44.726 -33.951 -12.619 1.00 26.01 142 ARG D O 1
ATOM 11310 N N . ASP D 1 118 ? -45.274 -32.475 -11.023 1.00 26.48 143 ASP D N 1
ATOM 11311 C CA . ASP D 1 118 ? -46.487 -33.167 -10.568 1.00 26.64 143 ASP D CA 1
ATOM 11312 C C . ASP D 1 118 ? -47.527 -33.437 -11.674 1.00 26.55 143 ASP D C 1
ATOM 11313 O O . ASP D 1 118 ? -48.364 -34.339 -11.525 1.00 26.93 143 ASP D O 1
ATOM 11318 N N . SER D 1 119 ? -47.477 -32.691 -12.779 1.00 26.14 144 SER D N 1
ATOM 11319 C CA . SER D 1 119 ? -48.341 -33.001 -13.943 1.00 26.65 144 SER D CA 1
ATOM 11320 C C . SER D 1 119 ? -47.817 -34.131 -14.856 1.00 26.65 144 SER D C 1
ATOM 11321 O O . SER D 1 119 ? -48.427 -34.436 -15.889 1.00 26.67 144 SER D O 1
ATOM 11324 N N . GLY D 1 120 ? -46.670 -34.709 -14.495 1.00 26.53 145 GLY D N 1
ATOM 11325 C CA . GLY D 1 120 ? -46.072 -35.797 -15.246 1.00 26.46 145 GLY D CA 1
ATOM 11326 C C . GLY D 1 120 ? -45.104 -35.469 -16.367 1.00 26.59 145 GLY D C 1
ATOM 11327 O O . GLY D 1 120 ? -44.668 -36.376 -17.089 1.00 27.31 145 GLY D O 1
ATOM 11328 N N . LYS D 1 121 ? -44.762 -34.195 -16.537 1.00 26.07 146 LYS D N 1
ATOM 11329 C CA . LYS D 1 121 ? -43.666 -33.824 -17.451 1.00 25.40 146 LYS D CA 1
ATOM 11330 C C . LYS D 1 121 ? -42.310 -33.824 -16.740 1.00 24.66 146 LYS D C 1
ATOM 11331 O O . LYS D 1 121 ? -42.220 -33.429 -15.590 1.00 24.02 146 LYS D O 1
ATOM 11337 N N . PRO D 1 122 ? -41.241 -34.280 -17.418 1.00 24.48 147 PRO D N 1
ATOM 11338 C CA . PRO D 1 122 ? -39.975 -34.303 -16.670 1.00 24.10 147 PRO D CA 1
ATOM 11339 C C . PRO D 1 122 ? -39.276 -32.949 -16.670 1.00 23.89 147 PRO D C 1
ATOM 11340 O O . PRO D 1 122 ? -39.436 -32.181 -17.616 1.00 23.65 147 PRO D O 1
ATOM 11344 N N . VAL D 1 123 ? -38.526 -32.675 -15.603 1.00 23.69 148 VAL D N 1
ATOM 11345 C CA . VAL D 1 123 ? -37.596 -31.551 -15.533 1.00 23.77 148 VAL D CA 1
ATOM 11346 C C . VAL D 1 123 ? -36.191 -32.131 -15.385 1.00 24.22 148 VAL D C 1
ATOM 11347 O O . VAL D 1 123 ? -35.951 -32.901 -14.473 1.00 24.58 148 VAL D O 1
ATOM 11351 N N . TYR D 1 124 ? -35.282 -31.777 -16.290 1.00 24.89 149 TYR D N 1
ATOM 11352 C CA . TYR D 1 124 ? -33.885 -32.214 -16.234 1.00 25.55 149 TYR D CA 1
ATOM 11353 C C . TYR D 1 124 ? -32.962 -31.038 -15.955 1.00 24.61 149 TYR D C 1
ATOM 11354 O O . TYR D 1 124 ? -33.187 -29.964 -16.480 1.00 24.85 149 TYR D O 1
ATOM 11363 N N . ALA D 1 125 ? -31.922 -31.230 -15.146 1.00 23.92 150 ALA D N 1
ATOM 11364 C CA . ALA D 1 125 ? -30.889 -30.196 -14.982 1.00 23.53 150 ALA D CA 1
ATOM 11365 C C . ALA D 1 125 ? -29.550 -30.642 -15.547 1.00 23.64 150 ALA D C 1
ATOM 11366 O O . ALA D 1 125 ? -29.140 -31.781 -15.373 1.00 23.62 150 ALA D O 1
ATOM 11368 N N . VAL D 1 126 ? -28.880 -29.719 -16.225 1.00 24.54 151 VAL D N 1
ATOM 11369 C CA . VAL D 1 126 ? -27.616 -29.988 -16.888 1.00 25.80 151 VAL D CA 1
ATOM 11370 C C . VAL D 1 126 ? -26.567 -28.870 -16.652 1.00 27.91 151 VAL D C 1
ATOM 11371 O O . VAL D 1 126 ? -26.863 -27.676 -16.735 1.00 28.25 151 VAL D O 1
ATOM 11375 N N . GLY D 1 127 ? -25.340 -29.258 -16.335 1.00 29.98 152 GLY D N 1
ATOM 11376 C CA . GLY D 1 127 ? -24.226 -28.297 -16.317 1.00 32.16 152 GLY D CA 1
ATOM 11377 C C . GLY D 1 127 ? -22.883 -29.006 -16.244 1.00 33.36 152 GLY D C 1
ATOM 11378 O O . GLY D 1 127 ? -22.824 -30.191 -15.860 1.00 34.04 152 GLY D O 1
ATOM 11379 N N . GLU D 1 128 ? -21.807 -28.303 -16.623 1.00 33.54 153 GLU D N 1
ATOM 11380 C CA . GLU D 1 128 ? -20.465 -28.773 -16.285 1.00 33.32 153 GLU D CA 1
ATOM 11381 C C . GLU D 1 128 ? -20.287 -28.548 -14.785 1.00 31.98 153 GLU D C 1
ATOM 11382 O O . GLU D 1 128 ? -19.647 -29.345 -14.104 1.00 31.23 153 GLU D O 1
ATOM 11388 N N . ASN D 1 129 ? -20.854 -27.440 -14.291 1.00 30.69 154 ASN D N 1
ATOM 11389 C CA . ASN D 1 129 ? -20.763 -27.067 -12.880 1.00 29.76 154 ASN D CA 1
ATOM 11390 C C . ASN D 1 129 ? -22.072 -26.550 -12.314 1.00 28.33 154 ASN D C 1
ATOM 11391 O O . ASN D 1 129 ? -22.937 -26.087 -13.058 1.00 28.97 154 ASN D O 1
ATOM 11396 N N . TYR D 1 130 ? -22.197 -26.607 -10.994 1.00 25.95 155 TYR D N 1
ATOM 11397 C CA . TYR D 1 130 ? -23.233 -25.865 -10.291 1.00 23.30 155 TYR D CA 1
ATOM 11398 C C . TYR D 1 130 ? -22.650 -24.968 -9.167 1.00 22.27 155 TYR D C 1
ATOM 11399 O O . TYR D 1 130 ? -21.998 -25.446 -8.218 1.00 21.39 155 TYR D O 1
ATOM 11408 N N . SER D 1 131 ? -22.883 -23.665 -9.293 1.00 20.94 156 SER D N 1
ATOM 11409 C CA . SER D 1 131 ? -22.648 -22.718 -8.213 1.00 19.79 156 SER D CA 1
ATOM 11410 C C . SER D 1 131 ? -23.711 -22.946 -7.145 1.00 20.16 156 SER D C 1
ATOM 11411 O O . SER D 1 131 ? -24.747 -23.595 -7.426 1.00 19.01 156 SER D O 1
ATOM 11414 N N . GLN D 1 132 ? -23.486 -22.399 -5.943 1.00 19.89 157 GLN D N 1
ATOM 11415 C CA . GLN D 1 132 ? -24.448 -22.603 -4.844 1.00 20.02 157 GLN D CA 1
ATOM 11416 C C . GLN D 1 132 ? -25.890 -22.237 -5.213 1.00 20.42 157 GLN D C 1
ATOM 11417 O O . GLN D 1 132 ? -26.797 -23.041 -4.979 1.00 21.03 157 GLN D O 1
ATOM 11423 N N . GLY D 1 133 ? -26.084 -21.067 -5.818 1.00 19.90 158 GLY D N 1
ATOM 11424 C CA . GLY D 1 133 ? -27.400 -20.631 -6.287 1.00 19.52 158 GLY D CA 1
ATOM 11425 C C . GLY D 1 133 ? -27.983 -21.405 -7.462 1.00 19.64 158 GLY D C 1
ATOM 11426 O O . GLY D 1 133 ? -29.161 -21.734 -7.461 1.00 20.18 158 GLY D O 1
ATOM 11427 N N . GLN D 1 134 ? -27.177 -21.689 -8.477 1.00 19.48 159 GLN D N 1
ATOM 11428 C CA . GLN D 1 134 ? -27.593 -22.548 -9.586 1.00 19.21 159 GLN D CA 1
ATOM 11429 C C . GLN D 1 134 ? -28.122 -23.931 -9.148 1.00 19.14 159 GLN D C 1
ATOM 11430 O O . GLN D 1 134 ? -28.972 -24.520 -9.815 1.00 19.41 159 GLN D O 1
ATOM 11436 N N . TYR D 1 135 ? -27.617 -24.436 -8.027 1.00 18.53 160 TYR D N 1
ATOM 11437 C CA . TYR D 1 135 ? -27.915 -25.776 -7.595 1.00 17.99 160 TYR D CA 1
ATOM 11438 C C . TYR D 1 135 ? -29.249 -25.869 -6.833 1.00 18.55 160 TYR D C 1
ATOM 11439 O O . TYR D 1 135 ? -29.919 -26.908 -6.871 1.00 17.74 160 TYR D O 1
ATOM 11448 N N . TYR D 1 136 ? -29.598 -24.788 -6.131 1.00 18.49 161 TYR D N 1
ATOM 11449 C CA . TYR D 1 136 ? -30.891 -24.620 -5.524 1.00 18.23 161 TYR D CA 1
ATOM 11450 C C . TYR D 1 136 ? -31.959 -24.894 -6.575 1.00 18.94 161 TYR D C 1
ATOM 11451 O O . TYR D 1 136 ? -32.772 -25.808 -6.397 1.00 18.08 161 TYR D O 1
ATOM 11460 N N . LEU D 1 137 ? -31.939 -24.145 -7.683 1.00 19.70 162 LEU D N 1
ATOM 11461 C CA . LEU D 1 137 ? -32.948 -24.340 -8.745 1.00 20.48 162 LEU D CA 1
ATOM 11462 C C . LEU D 1 137 ? -32.826 -25.702 -9.334 1.00 21.35 162 LEU D C 1
ATOM 11463 O O . LEU D 1 137 ? -33.839 -26.418 -9.451 1.00 22.22 162 LEU D O 1
ATOM 11468 N N . ALA D 1 138 ? -31.584 -26.084 -9.667 1.00 21.34 163 ALA D N 1
ATOM 11469 C CA . ALA D 1 138 ? -31.339 -27.373 -10.286 1.00 20.56 163 ALA D CA 1
ATOM 11470 C C . ALA D 1 138 ? -32.017 -28.449 -9.451 1.00 20.85 163 ALA D C 1
ATOM 11471 O O . ALA D 1 138 ? -32.605 -29.388 -9.983 1.00 21.39 163 ALA D O 1
ATOM 11473 N N . SER D 1 139 ? -32.000 -28.289 -8.137 1.00 20.47 164 SER D N 1
ATOM 11474 C CA . SER D 1 139 ? -32.360 -29.391 -7.291 1.00 20.03 164 SER D CA 1
ATOM 11475 C C . SER D 1 139 ? -33.838 -29.729 -7.420 1.00 21.45 164 SER D C 1
ATOM 11476 O O . SER D 1 139 ? -34.272 -30.778 -6.933 1.00 22.36 164 SER D O 1
ATOM 11479 N N . PHE D 1 140 ? -34.618 -28.852 -8.060 1.00 21.74 165 PHE D N 1
ATOM 11480 C CA . PHE D 1 140 ? -36.060 -29.103 -8.203 1.00 21.45 165 PHE D CA 1
ATOM 11481 C C . PHE D 1 140 ? -36.301 -30.032 -9.388 1.00 22.26 165 PHE D C 1
ATOM 11482 O O . PHE D 1 140 ? -37.377 -30.600 -9.512 1.00 22.99 165 PHE D O 1
ATOM 11490 N N . ALA D 1 141 ? -35.283 -30.218 -10.218 1.00 22.52 166 ALA D N 1
ATOM 11491 C CA . ALA D 1 141 ? -35.346 -31.134 -11.356 1.00 24.03 166 ALA D CA 1
ATOM 11492 C C . ALA D 1 141 ? -35.449 -32.630 -10.976 1.00 24.78 166 ALA D C 1
ATOM 11493 O O . ALA D 1 141 ? -35.033 -33.014 -9.889 1.00 25.36 166 ALA D O 1
ATOM 11495 N N . ASN D 1 142 ? -35.984 -33.455 -11.884 1.00 26.11 167 ASN D N 1
ATOM 11496 C CA . ASN D 1 142 ? -36.187 -34.907 -11.657 1.00 28.06 167 ASN D CA 1
ATOM 11497 C C . ASN D 1 142 ? -34.846 -35.612 -11.670 1.00 28.88 167 ASN D C 1
ATOM 11498 O O . ASN D 1 142 ? -34.631 -36.610 -10.968 1.00 28.72 167 ASN D O 1
ATOM 11503 N N . LYS D 1 143 ? -33.948 -35.060 -12.479 1.00 29.60 168 LYS D N 1
ATOM 11504 C CA . LYS D 1 143 ? -32.665 -35.656 -12.742 1.00 30.70 168 LYS D CA 1
ATOM 11505 C C . LYS D 1 143 ? -31.652 -34.550 -13.026 1.00 30.68 168 LYS D C 1
ATOM 11506 O O . LYS D 1 143 ? -31.935 -33.592 -13.777 1.00 30.40 168 LYS D O 1
ATOM 11512 N N . ILE D 1 144 ? -30.479 -34.680 -12.403 1.00 30.76 169 ILE D N 1
ATOM 11513 C CA . ILE D 1 144 ? -29.396 -33.697 -12.539 1.00 30.35 169 ILE D CA 1
ATOM 11514 C C . ILE D 1 144 ? -28.173 -34.363 -13.141 1.00 30.77 169 ILE D C 1
ATOM 11515 O O . ILE D 1 144 ? -27.705 -35.406 -12.675 1.00 30.58 169 ILE D O 1
ATOM 11520 N N . TRP D 1 145 ? -27.688 -33.751 -14.207 1.00 31.66 170 TRP D N 1
ATOM 11521 C CA . TRP D 1 145 ? -26.481 -34.169 -14.878 1.00 32.53 170 TRP D CA 1
ATOM 11522 C C . TRP D 1 145 ? -25.349 -33.198 -14.553 1.00 32.04 170 TRP D C 1
ATOM 11523 O O . TRP D 1 145 ? -25.517 -31.966 -14.647 1.00 32.27 170 TRP D O 1
ATOM 11534 N N . LEU D 1 146 ? -24.191 -33.750 -14.208 1.00 31.08 171 LEU D N 1
ATOM 11535 C CA . LEU D 1 146 ? -22.974 -32.973 -14.004 1.00 29.48 171 LEU D CA 1
ATOM 11536 C C . LEU D 1 146 ? -21.850 -33.531 -14.871 1.00 30.13 171 LEU D C 1
ATOM 11537 O O . LEU D 1 146 ? -21.771 -34.743 -15.092 1.00 29.74 171 LEU D O 1
ATOM 11542 N N . SER D 1 147 ? -20.965 -32.649 -15.327 1.00 30.36 172 SER D N 1
ATOM 11543 C CA . SER D 1 147 ? -19.729 -33.029 -15.995 1.00 31.08 172 SER D CA 1
ATOM 11544 C C . SER D 1 147 ? -18.925 -34.033 -15.188 1.00 31.23 172 SER D C 1
ATOM 11545 O O . SER D 1 147 ? -18.981 -34.032 -13.959 1.00 31.88 172 SER D O 1
ATOM 11548 N N . PRO D 1 148 ? -18.134 -34.884 -15.868 1.00 31.16 173 PRO D N 1
ATOM 11549 C CA . PRO D 1 148 ? -17.465 -35.928 -15.084 1.00 30.38 173 PRO D CA 1
ATOM 11550 C C . PRO D 1 148 ? -16.314 -35.355 -14.286 1.00 29.65 173 PRO D C 1
ATOM 11551 O O . PRO D 1 148 ? -15.813 -36.014 -13.368 1.00 30.12 173 PRO D O 1
ATOM 11555 N N . GLN D 1 149 ? -15.916 -34.127 -14.598 1.00 28.26 174 GLN D N 1
ATOM 11556 C CA . GLN D 1 149 ? -14.891 -33.483 -13.805 1.00 28.22 174 GLN D CA 1
ATOM 11557 C C . GLN D 1 149 ? -15.370 -32.230 -13.034 1.00 27.45 174 GLN D C 1
ATOM 11558 O O . GLN D 1 149 ? -14.576 -31.493 -12.457 1.00 27.30 174 GLN D O 1
ATOM 11564 N N . GLY D 1 150 ? -16.686 -32.028 -12.979 1.00 27.09 175 GLY D N 1
ATOM 11565 C CA . GLY D 1 150 ? -17.273 -30.796 -12.442 1.00 25.12 175 GLY D CA 1
ATOM 11566 C C . GLY D 1 150 ? -17.570 -30.813 -10.960 1.00 24.11 175 GLY D C 1
ATOM 11567 O O . GLY D 1 150 ? -17.399 -31.839 -10.305 1.00 23.55 175 GLY D O 1
ATOM 11568 N N . VAL D 1 151 ? -18.016 -29.669 -10.435 1.00 23.08 176 VAL D N 1
ATOM 11569 C CA . VAL D 1 151 ? -18.234 -29.501 -8.987 1.00 22.08 176 VAL D CA 1
ATOM 11570 C C . VAL D 1 151 ? -19.637 -28.982 -8.638 1.00 21.76 176 VAL D C 1
ATOM 11571 O O . VAL D 1 151 ? -20.184 -28.142 -9.344 1.00 22.30 176 VAL D O 1
ATOM 11575 N N . VAL D 1 152 ? -20.215 -29.484 -7.551 1.00 21.64 177 VAL D N 1
ATOM 11576 C CA . VAL D 1 152 ? -21.339 -28.799 -6.934 1.00 21.02 177 VAL D CA 1
ATOM 11577 C C . VAL D 1 152 ? -20.774 -27.983 -5.783 1.00 21.31 177 VAL D C 1
ATOM 11578 O O . VAL D 1 152 ? -20.294 -28.524 -4.774 1.00 21.60 177 VAL D O 1
ATOM 11582 N N . ASP D 1 153 ? -20.804 -26.672 -5.954 1.00 21.36 178 ASP D N 1
ATOM 11583 C CA . ASP D 1 153 ? -20.103 -25.759 -5.067 1.00 21.76 178 ASP D CA 1
ATOM 11584 C C . ASP D 1 153 ? -20.998 -25.223 -3.922 1.00 21.57 178 ASP D C 1
ATOM 11585 O O . ASP D 1 153 ? -21.501 -24.095 -3.979 1.00 22.28 178 ASP D O 1
ATOM 11590 N N . LEU D 1 154 ? -21.184 -26.045 -2.895 1.00 20.44 179 LEU D N 1
ATOM 11591 C CA . LEU D 1 154 ? -21.895 -25.651 -1.703 1.00 19.53 179 LEU D CA 1
ATOM 11592 C C . LEU D 1 154 ? -20.907 -25.223 -0.642 1.00 19.62 179 LEU D C 1
ATOM 11593 O O . LEU D 1 154 ? -19.939 -25.940 -0.369 1.00 19.78 179 LEU D O 1
ATOM 11598 N N . HIS D 1 155 ? -21.134 -24.055 -0.040 1.00 19.48 180 HIS D N 1
ATOM 11599 C CA . HIS D 1 155 ? -20.155 -23.522 0.933 1.00 19.09 180 HIS D CA 1
ATOM 11600 C C . HIS D 1 155 ? -20.766 -22.771 2.104 1.00 18.71 180 HIS D C 1
ATOM 11601 O O . HIS D 1 155 ? -20.068 -22.484 3.073 1.00 18.33 180 HIS D O 1
ATOM 11608 N N . GLY D 1 156 ? -22.072 -22.499 2.046 1.00 18.79 181 GLY D N 1
ATOM 11609 C CA . GLY D 1 156 ? -22.748 -21.789 3.146 1.00 18.33 181 GLY D CA 1
ATOM 11610 C C . GLY D 1 156 ? -23.095 -20.350 2.795 1.00 18.93 181 GLY D C 1
ATOM 11611 O O . GLY D 1 156 ? -22.953 -19.925 1.625 1.00 18.49 181 GLY D O 1
ATOM 11612 N N . PHE D 1 157 ? -23.567 -19.602 3.795 1.00 18.65 182 PHE D N 1
ATOM 11613 C CA . PHE D 1 157 ? -23.820 -18.157 3.626 1.00 18.33 182 PHE D CA 1
ATOM 11614 C C . PHE D 1 157 ? -22.888 -17.347 4.486 1.00 17.88 182 PHE D C 1
ATOM 11615 O O . PHE D 1 157 ? -22.423 -17.825 5.525 1.00 17.62 182 PHE D O 1
ATOM 11623 N N . ALA D 1 158 ? -22.642 -16.114 4.069 1.00 18.37 183 ALA D N 1
ATOM 11624 C CA . ALA D 1 158 ? -21.734 -15.227 4.800 1.00 19.58 183 ALA D CA 1
ATOM 11625 C C . ALA D 1 158 ? -22.140 -13.792 4.605 1.00 20.74 183 ALA D C 1
ATOM 11626 O O . ALA D 1 158 ? -22.647 -13.385 3.544 1.00 20.62 183 ALA D O 1
ATOM 11628 N N . THR D 1 159 ? -21.912 -13.025 5.656 1.00 21.89 184 THR D N 1
ATOM 11629 C CA . THR D 1 159 ? -22.115 -11.592 5.636 1.00 22.71 184 THR D CA 1
ATOM 11630 C C . THR D 1 159 ? -20.728 -11.017 5.613 1.00 23.82 184 THR D C 1
ATOM 11631 O O . THR D 1 159 ? -19.766 -11.653 6.069 1.00 23.89 184 THR D O 1
ATOM 11635 N N . ASN D 1 160 ? -20.598 -9.833 5.039 1.00 25.64 185 ASN D N 1
ATOM 11636 C CA . ASN D 1 160 ? -19.312 -9.155 5.043 1.00 26.51 185 ASN D CA 1
ATOM 11637 C C . ASN D 1 160 ? -19.454 -7.646 4.945 1.00 26.57 185 ASN D C 1
ATOM 11638 O O . ASN D 1 160 ? -20.086 -7.149 4.004 1.00 28.04 185 ASN D O 1
ATOM 11643 N N . GLY D 1 161 ? -18.886 -6.917 5.909 1.00 26.32 186 GLY D N 1
ATOM 11644 C CA . GLY D 1 161 ? -18.963 -5.439 5.926 1.00 25.41 186 GLY D CA 1
ATOM 11645 C C . GLY D 1 161 ? -17.650 -4.782 6.310 1.00 25.23 186 GLY D C 1
ATOM 11646 O O . GLY D 1 161 ? -16.841 -5.376 7.013 1.00 24.19 186 GLY D O 1
ATOM 11647 N N . LEU D 1 162 ? -17.422 -3.566 5.815 1.00 25.79 187 LEU D N 1
ATOM 11648 C CA . LEU D 1 162 ? -16.212 -2.804 6.155 1.00 25.98 187 LEU D CA 1
ATOM 11649 C C . LEU D 1 162 ? -16.436 -2.027 7.411 1.00 25.32 187 LEU D C 1
ATOM 11650 O O . LEU D 1 162 ? -17.551 -1.540 7.661 1.00 25.98 187 LEU D O 1
ATOM 11655 N N . TYR D 1 163 ? -15.369 -1.867 8.172 1.00 23.82 188 TYR D N 1
ATOM 11656 C CA . TYR D 1 163 ? -15.411 -1.125 9.401 1.00 23.49 188 TYR D CA 1
ATOM 11657 C C . TYR D 1 163 ? -14.184 -0.221 9.419 1.00 24.36 188 TYR D C 1
ATOM 11658 O O . TYR D 1 163 ? -13.062 -0.676 9.142 1.00 25.15 188 TYR D O 1
ATOM 11667 N N . TYR D 1 164 ? -14.381 1.056 9.741 1.00 24.56 189 TYR D N 1
ATOM 11668 C CA . TYR D 1 164 ? -13.311 2.021 9.575 1.00 24.86 189 TYR D CA 1
ATOM 11669 C C . TYR D 1 164 ? -13.234 3.082 10.660 1.00 24.55 189 TYR D C 1
ATOM 11670 O O . TYR D 1 164 ? -12.839 4.207 10.407 1.00 24.12 189 TYR D O 1
ATOM 11679 N N . LYS D 1 165 ? -13.587 2.721 11.884 1.00 24.37 190 LYS D N 1
ATOM 11680 C CA . LYS D 1 165 ? -13.326 3.625 12.979 1.00 24.35 190 LYS D CA 1
ATOM 11681 C C . LYS D 1 165 ? -11.839 4.024 13.007 1.00 24.34 190 LYS D C 1
ATOM 11682 O O . LYS D 1 165 ? -11.559 5.213 13.026 1.00 24.99 190 LYS D O 1
ATOM 11688 N N . SER D 1 166 ? -10.901 3.068 13.016 1.00 23.72 191 SER D N 1
ATOM 11689 C CA . SER D 1 166 ? -9.475 3.423 13.053 1.00 24.30 191 SER D CA 1
ATOM 11690 C C . SER D 1 166 ? -9.052 4.378 11.905 1.00 23.98 191 SER D C 1
ATOM 11691 O O . SER D 1 166 ? -8.275 5.295 12.114 1.00 24.00 191 SER D O 1
ATOM 11694 N N . LEU D 1 167 ? -9.560 4.149 10.701 1.00 23.59 192 LEU D N 1
ATOM 11695 C CA . LEU D 1 167 ? -9.270 5.012 9.568 1.00 23.70 192 LEU D CA 1
ATOM 11696 C C . LEU D 1 167 ? -9.731 6.431 9.896 1.00 23.55 192 LEU D C 1
ATOM 11697 O O . LEU D 1 167 ? -8.929 7.352 9.957 1.00 23.71 192 LEU D O 1
ATOM 11702 N N . LEU D 1 168 ? -11.021 6.588 10.136 1.00 23.86 193 LEU D N 1
ATOM 11703 C CA . LEU D 1 168 ? -11.583 7.885 10.457 1.00 24.44 193 LEU D CA 1
ATOM 11704 C C . LEU D 1 168 ? -10.824 8.593 11.584 1.00 24.58 193 LEU D C 1
ATOM 11705 O O . LEU D 1 168 ? -10.678 9.787 11.536 1.00 24.64 193 LEU D O 1
ATOM 11710 N N . ASP D 1 169 ? -10.288 7.864 12.553 1.00 25.24 194 ASP D N 1
ATOM 11711 C CA . ASP D 1 169 ? -9.446 8.504 13.569 1.00 26.44 194 ASP D CA 1
ATOM 11712 C C . ASP D 1 169 ? -8.094 8.991 13.028 1.00 26.14 194 ASP D C 1
ATOM 11713 O O . ASP D 1 169 ? -7.694 10.110 13.344 1.00 26.14 194 ASP D O 1
ATOM 11718 N N . LYS D 1 170 ? -7.414 8.160 12.220 1.00 26.01 195 LYS D N 1
ATOM 11719 C CA . LYS D 1 170 ? -6.153 8.515 11.538 1.00 25.65 195 LYS D CA 1
ATOM 11720 C C . LYS D 1 170 ? -6.380 9.702 10.607 1.00 25.09 195 LYS D C 1
ATOM 11721 O O . LYS D 1 170 ? -5.513 10.578 10.478 1.00 23.75 195 LYS D O 1
ATOM 11727 N N . LEU D 1 171 ? -7.543 9.724 9.957 1.00 24.20 196 LEU D N 1
ATOM 11728 C CA . LEU D 1 171 ? -7.839 10.789 9.038 1.00 24.90 196 LEU D CA 1
ATOM 11729 C C . LEU D 1 171 ? -8.414 12.042 9.746 1.00 25.47 196 LEU D C 1
ATOM 11730 O O . LEU D 1 171 ? -8.746 13.040 9.088 1.00 25.52 196 LEU D O 1
ATOM 11735 N N . LYS D 1 172 ? -8.499 11.989 11.079 1.00 25.35 197 LYS D N 1
ATOM 11736 C CA . LYS D 1 172 ? -8.992 13.103 11.910 1.00 25.49 197 LYS D CA 1
ATOM 11737 C C . LYS D 1 172 ? -10.437 13.539 11.623 1.00 25.04 197 LYS D C 1
ATOM 11738 O O . LYS D 1 172 ? -10.831 14.659 11.946 1.00 25.49 197 LYS D O 1
ATOM 11744 N N . VAL D 1 173 ? -11.216 12.650 11.013 1.00 24.68 198 VAL D N 1
ATOM 11745 C CA . VAL D 1 173 ? -12.626 12.881 10.744 1.00 24.38 198 VAL D CA 1
ATOM 11746 C C . VAL D 1 173 ? -13.416 12.907 12.051 1.00 24.41 198 VAL D C 1
ATOM 11747 O O . VAL D 1 173 ? -13.127 12.157 12.957 1.00 24.75 198 VAL D O 1
ATOM 11751 N N . SER D 1 174 ? -14.367 13.831 12.152 1.00 24.46 199 SER D N 1
ATOM 11752 C CA . SER D 1 174 ? -15.316 13.869 13.250 1.00 24.44 199 SER D CA 1
ATOM 11753 C C . SER D 1 174 ? -16.591 13.088 12.888 1.00 25.03 199 SER D C 1
ATOM 11754 O O . SER D 1 174 ? -17.187 13.274 11.816 1.00 24.10 199 SER D O 1
ATOM 11757 N N . THR D 1 175 ? -16.991 12.185 13.771 1.00 25.87 200 THR D N 1
ATOM 11758 C CA . THR D 1 175 ? -18.193 11.402 13.518 1.00 26.55 200 THR D CA 1
ATOM 11759 C C . THR D 1 175 ? -19.305 11.695 14.532 1.00 26.64 200 THR D C 1
ATOM 11760 O O . THR D 1 175 ? -19.087 11.866 15.739 1.00 26.15 200 THR D O 1
ATOM 11764 N N . HIS D 1 176 ? -20.509 11.788 14.015 1.00 26.93 201 HIS D N 1
ATOM 11765 C CA . HIS D 1 176 ? -21.641 12.019 14.865 1.00 27.51 201 HIS D CA 1
ATOM 11766 C C . HIS D 1 176 ? -22.717 11.044 14.464 1.00 27.72 201 HIS D C 1
ATOM 11767 O O . HIS D 1 176 ? -23.163 11.006 13.302 1.00 27.44 201 HIS D O 1
ATOM 11774 N N . VAL D 1 177 ? -23.142 10.271 15.452 1.00 28.56 202 VAL D N 1
ATOM 11775 C CA . VAL D 1 177 ? -24.157 9.260 15.265 1.00 28.87 202 VAL D CA 1
ATOM 11776 C C . VAL D 1 177 ? -25.408 9.587 16.066 1.00 29.02 202 VAL D C 1
ATOM 11777 O O . VAL D 1 177 ? -25.343 9.937 17.263 1.00 29.37 202 VAL D O 1
ATOM 11781 N N . PHE D 1 178 ? -26.547 9.523 15.386 1.00 29.17 203 PHE D N 1
ATOM 11782 C CA . PHE D 1 178 ? -27.847 9.730 16.038 1.00 29.40 203 PHE D CA 1
ATOM 11783 C C . PHE D 1 178 ? -28.647 8.481 15.759 1.00 30.54 203 PHE D C 1
ATOM 11784 O O . PHE D 1 178 ? -28.969 8.178 14.599 1.00 30.79 203 PHE D O 1
ATOM 11792 N N . ARG D 1 179 ? -28.916 7.722 16.812 1.00 31.42 204 ARG D N 1
ATOM 11793 C CA . ARG D 1 179 ? -29.462 6.403 16.621 1.00 33.44 204 ARG D CA 1
ATOM 11794 C C . ARG D 1 179 ? -30.406 6.047 17.720 1.00 33.71 204 ARG D C 1
ATOM 11795 O O . ARG D 1 179 ? -30.220 6.466 18.869 1.00 34.05 204 ARG D O 1
ATOM 11803 N N . VAL D 1 180 ? -31.429 5.287 17.341 1.00 34.33 205 VAL D N 1
ATOM 11804 C CA . VAL D 1 180 ? -32.229 4.525 18.285 1.00 35.34 205 VAL D CA 1
ATOM 11805 C C . VAL D 1 180 ? -32.446 3.154 17.650 1.00 35.97 205 VAL D C 1
ATOM 11806 O O . VAL D 1 180 ? -33.105 3.006 16.613 1.00 35.52 205 VAL D O 1
ATOM 11810 N N . GLY D 1 181 ? -31.836 2.152 18.272 1.00 37.61 206 GLY D N 1
ATOM 11811 C CA . GLY D 1 181 ? -31.777 0.803 17.705 1.00 38.52 206 GLY D CA 1
ATOM 11812 C C . GLY D 1 181 ? -30.485 0.114 18.088 1.00 39.06 206 GLY D C 1
ATOM 11813 O O . GLY D 1 181 ? -29.463 0.236 17.403 1.00 39.27 206 GLY D O 1
ATOM 11814 N N . THR D 1 182 ? -30.540 -0.591 19.212 1.00 39.44 207 THR D N 1
ATOM 11815 C CA . THR D 1 182 ? -29.438 -1.414 19.700 1.00 39.74 207 THR D CA 1
ATOM 11816 C C . THR D 1 182 ? -28.933 -2.415 18.625 1.00 39.78 207 THR D C 1
ATOM 11817 O O . THR D 1 182 ? -27.737 -2.655 18.527 1.00 40.29 207 THR D O 1
ATOM 11821 N N . TYR D 1 183 ? -29.840 -2.953 17.810 1.00 39.70 208 TYR D N 1
ATOM 11822 C CA . TYR D 1 183 ? -29.492 -3.852 16.698 1.00 39.92 208 TYR D CA 1
ATOM 11823 C C . TYR D 1 183 ? -29.613 -3.133 15.347 1.00 39.88 208 TYR D C 1
ATOM 11824 O O . TYR D 1 183 ? -29.562 -3.787 14.294 1.00 39.93 208 TYR D O 1
ATOM 11833 N N . LYS D 1 184 ? -29.779 -1.798 15.378 1.00 39.74 209 LYS D N 1
ATOM 11834 C CA . LYS D 1 184 ? -29.765 -0.945 14.159 1.00 39.51 209 LYS D CA 1
ATOM 11835 C C . LYS D 1 184 ? -28.300 -0.748 13.750 1.00 39.21 209 LYS D C 1
ATOM 11836 O O . LYS D 1 184 ? -27.685 0.316 13.959 1.00 39.59 209 LYS D O 1
ATOM 11842 N N . SER D 1 185 ? -27.769 -1.808 13.157 1.00 38.51 210 SER D N 1
ATOM 11843 C CA . SER D 1 185 ? -26.334 -2.101 13.158 1.00 38.09 210 SER D CA 1
ATOM 11844 C C . SER D 1 185 ? -25.569 -1.435 12.035 1.00 37.37 210 SER D C 1
ATOM 11845 O O . SER D 1 185 ? -24.347 -1.506 12.020 1.00 37.22 210 SER D O 1
ATOM 11848 N N . ALA D 1 186 ? -26.285 -0.831 11.085 1.00 36.72 211 ALA D N 1
ATOM 11849 C CA . ALA D 1 186 ? -25.645 -0.256 9.897 1.00 36.12 211 ALA D CA 1
ATOM 11850 C C . ALA D 1 186 ? -24.869 1.021 10.244 1.00 35.22 211 ALA D C 1
ATOM 11851 O O . ALA D 1 186 ? -24.282 1.662 9.377 1.00 35.40 211 ALA D O 1
ATOM 11853 N N . VAL D 1 187 ? -24.859 1.368 11.520 1.00 33.71 212 VAL D N 1
ATOM 11854 C CA . VAL D 1 187 ? -24.069 2.495 11.983 1.00 32.74 212 VAL D CA 1
ATOM 11855 C C . VAL D 1 187 ? -22.662 2.079 12.453 1.00 31.64 212 VAL D C 1
ATOM 11856 O O . VAL D 1 187 ? -21.722 2.873 12.411 1.00 31.85 212 VAL D O 1
ATOM 11860 N N . GLU D 1 188 ? -22.529 0.827 12.877 1.00 30.54 213 GLU D N 1
ATOM 11861 C CA . GLU D 1 188 ? -21.289 0.299 13.489 1.00 29.22 213 GLU D CA 1
ATOM 11862 C C . GLU D 1 188 ? -19.970 0.545 12.699 1.00 27.94 213 GLU D C 1
ATOM 11863 O O . GLU D 1 188 ? -18.918 0.742 13.315 1.00 27.21 213 GLU D O 1
ATOM 11869 N N . PRO D 1 189 ? -20.019 0.513 11.358 1.00 27.24 214 PRO D N 1
ATOM 11870 C CA . PRO D 1 189 ? -18.853 0.913 10.567 1.00 28.05 214 PRO D CA 1
ATOM 11871 C C . PRO D 1 189 ? -18.160 2.240 10.943 1.00 28.96 214 PRO D C 1
ATOM 11872 O O . PRO D 1 189 ? -16.938 2.340 10.755 1.00 29.44 214 PRO D O 1
ATOM 11876 N N . PHE D 1 190 ? -18.895 3.233 11.461 1.00 28.85 215 PHE D N 1
ATOM 11877 C CA . PHE D 1 190 ? -18.290 4.547 11.738 1.00 29.16 215 PHE D CA 1
ATOM 11878 C C . PHE D 1 190 ? -17.711 4.630 13.138 1.00 29.58 215 PHE D C 1
ATOM 11879 O O . PHE D 1 190 ? -16.858 5.474 13.442 1.00 29.65 215 PHE D O 1
ATOM 11887 N N . ILE D 1 191 ? -18.205 3.759 13.999 1.00 29.91 216 ILE D N 1
ATOM 11888 C CA . ILE D 1 191 ? -17.892 3.846 15.407 1.00 29.91 216 ILE D CA 1
ATOM 11889 C C . ILE D 1 191 ? -17.206 2.624 15.985 1.00 28.95 216 ILE D C 1
ATOM 11890 O O . ILE D 1 191 ? -16.900 2.647 17.172 1.00 29.66 216 ILE D O 1
ATOM 11895 N N . ARG D 1 192 ? -17.010 1.563 15.184 1.00 27.43 217 ARG D N 1
ATOM 11896 C CA . ARG D 1 192 ? -16.295 0.349 15.629 1.00 26.42 217 ARG D CA 1
ATOM 11897 C C . ARG D 1 192 ? -15.311 -0.169 14.569 1.00 26.34 217 ARG D C 1
ATOM 11898 O O . ARG D 1 192 ? -15.323 0.260 13.432 1.00 25.49 217 ARG D O 1
ATOM 11906 N N . ASP D 1 193 ? -14.490 -1.136 14.955 1.00 26.78 218 ASP D N 1
ATOM 11907 C CA . ASP D 1 193 ? -13.544 -1.752 14.048 1.00 27.27 218 ASP D CA 1
ATOM 11908 C C . ASP D 1 193 ? -13.929 -3.193 13.782 1.00 27.90 218 ASP D C 1
ATOM 11909 O O . ASP D 1 193 ? -13.233 -3.876 13.033 1.00 28.48 218 ASP D O 1
ATOM 11914 N N . ASP D 1 194 ? -15.029 -3.634 14.409 1.00 28.59 219 ASP D N 1
ATOM 11915 C CA . ASP D 1 194 ? -15.629 -4.978 14.275 1.00 28.59 219 ASP D CA 1
ATOM 11916 C C . ASP D 1 194 ? -17.094 -4.905 14.744 1.00 28.84 219 ASP D C 1
ATOM 11917 O O . ASP D 1 194 ? -17.502 -3.880 15.282 1.00 28.89 219 ASP D O 1
ATOM 11922 N N . MET D 1 195 ? -17.877 -5.968 14.532 1.00 29.47 220 MET D N 1
ATOM 11923 C CA . MET D 1 195 ? -19.286 -6.048 14.970 1.00 30.04 220 MET D CA 1
ATOM 11924 C C . MET D 1 195 ? -19.409 -5.952 16.476 1.00 30.18 220 MET D C 1
ATOM 11925 O O . MET D 1 195 ? -18.549 -6.462 17.190 1.00 30.55 220 MET D O 1
ATOM 11930 N N . SER D 1 196 ? -20.491 -5.351 16.966 1.00 30.46 221 SER D N 1
ATOM 11931 C CA . SER D 1 196 ? -20.818 -5.422 18.397 1.00 30.70 221 SER D CA 1
ATOM 11932 C C . SER D 1 196 ? -21.386 -6.796 18.731 1.00 31.56 221 SER D C 1
ATOM 11933 O O . SER D 1 196 ? -21.942 -7.474 17.855 1.00 31.88 221 SER D O 1
ATOM 11936 N N . PRO D 1 197 ? -21.279 -7.220 19.998 1.00 32.22 222 PRO D N 1
ATOM 11937 C CA . PRO D 1 197 ? -21.846 -8.542 20.313 1.00 32.38 222 PRO D CA 1
ATOM 11938 C C . PRO D 1 197 ? -23.332 -8.636 19.936 1.00 32.09 222 PRO D C 1
ATOM 11939 O O . PRO D 1 197 ? -23.759 -9.646 19.395 1.00 32.44 222 PRO D O 1
ATOM 11943 N N . ALA D 1 198 ? -24.085 -7.572 20.183 1.00 31.92 223 ALA D N 1
ATOM 11944 C CA . ALA D 1 198 ? -25.503 -7.508 19.846 1.00 31.79 223 ALA D CA 1
ATOM 11945 C C . ALA D 1 198 ? -25.736 -7.742 18.352 1.00 31.91 223 ALA D C 1
ATOM 11946 O O . ALA D 1 198 ? -26.646 -8.479 17.967 1.00 32.57 223 ALA D O 1
ATOM 11948 N N . ALA D 1 199 ? -24.903 -7.114 17.521 1.00 31.48 224 ALA D N 1
ATOM 11949 C CA . ALA D 1 199 ? -24.971 -7.277 16.085 1.00 30.45 224 ALA D CA 1
ATOM 11950 C C . ALA D 1 199 ? -24.663 -8.702 15.645 1.00 30.09 224 ALA D C 1
ATOM 11951 O O . ALA D 1 199 ? -25.352 -9.242 14.805 1.00 29.43 224 ALA D O 1
ATOM 11953 N N . ARG D 1 200 ? -23.636 -9.311 16.212 1.00 30.69 225 ARG D N 1
ATOM 11954 C CA . ARG D 1 200 ? -23.331 -10.697 15.893 1.00 31.85 225 ARG D CA 1
ATOM 11955 C C . ARG D 1 200 ? -24.522 -11.631 16.188 1.00 32.74 225 ARG D C 1
ATOM 11956 O O . ARG D 1 200 ? -24.840 -12.491 15.368 1.00 33.20 225 ARG D O 1
ATOM 11964 N N . GLU D 1 201 ? -25.193 -11.433 17.330 1.00 33.14 226 GLU D N 1
ATOM 11965 C CA . GLU D 1 201 ? -26.272 -12.305 17.762 1.00 33.69 226 GLU D CA 1
ATOM 11966 C C . GLU D 1 201 ? -27.429 -12.241 16.775 1.00 32.54 226 GLU D C 1
ATOM 11967 O O . GLU D 1 201 ? -27.945 -13.262 16.317 1.00 32.54 226 GLU D O 1
ATOM 11973 N N . ALA D 1 202 ? -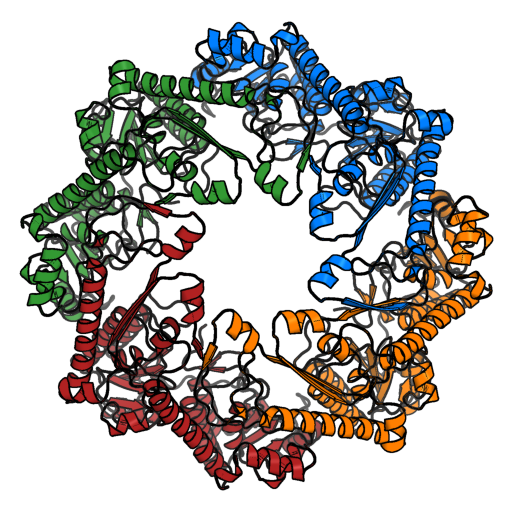27.830 -11.030 16.451 1.00 31.53 227 ALA D N 1
ATOM 11974 C CA . ALA D 1 202 ? -28.921 -10.827 15.531 1.00 30.95 227 ALA D CA 1
ATOM 11975 C C . ALA D 1 202 ? -28.600 -11.363 14.130 1.00 30.42 227 ALA D C 1
ATOM 11976 O O . ALA D 1 202 ? -29.393 -12.111 13.596 1.00 31.10 227 ALA D O 1
ATOM 11978 N N . ASP D 1 203 ? -27.455 -10.992 13.545 1.00 29.67 228 ASP D N 1
ATOM 11979 C CA . ASP D 1 203 ? -27.053 -11.475 12.210 1.00 29.32 228 ASP D CA 1
ATOM 11980 C C . ASP D 1 203 ? -26.830 -13.001 12.156 1.00 28.19 228 ASP D C 1
ATOM 11981 O O . ASP D 1 203 ? -27.145 -13.633 11.144 1.00 26.80 228 ASP D O 1
ATOM 11986 N N . SER D 1 204 ? -26.299 -13.576 13.240 1.00 27.41 229 SER D N 1
ATOM 11987 C CA . SER D 1 204 ? -26.160 -15.038 13.340 1.00 27.62 229 SER D CA 1
ATOM 11988 C C . SER D 1 204 ? -27.504 -15.765 13.279 1.00 27.36 229 SER D C 1
ATOM 11989 O O . SER D 1 204 ? -27.629 -16.765 12.542 1.00 26.91 229 SER D O 1
ATOM 11992 N N . ARG D 1 205 ? -28.508 -15.240 13.995 1.00 26.46 230 ARG D N 1
ATOM 11993 C CA . ARG D 1 205 ? -29.818 -15.871 14.005 1.00 26.13 230 ARG D CA 1
ATOM 11994 C C . ARG D 1 205 ? -30.400 -15.957 12.598 1.00 25.18 230 ARG D C 1
ATOM 11995 O O . ARG D 1 205 ? -30.758 -17.061 12.158 1.00 24.83 230 ARG D O 1
ATOM 12003 N N . TRP D 1 206 ? -30.503 -14.827 11.888 1.00 23.61 231 TRP D N 1
ATOM 12004 C CA . TRP D 1 206 ? -31.102 -14.895 10.555 1.00 22.26 231 TRP D CA 1
ATOM 12005 C C . TRP D 1 206 ? -30.264 -15.654 9.536 1.00 21.62 231 TRP D C 1
ATOM 12006 O O . TRP D 1 206 ? -30.814 -16.451 8.790 1.00 21.12 231 TRP D O 1
ATOM 12017 N N . ILE D 1 207 ? -28.951 -15.419 9.506 1.00 21.34 232 ILE D N 1
ATOM 12018 C CA . ILE D 1 207 ? -28.120 -16.122 8.527 1.00 21.21 232 ILE D CA 1
ATOM 12019 C C . ILE D 1 207 ? -28.241 -17.635 8.749 1.00 21.04 232 ILE D C 1
ATOM 12020 O O . ILE D 1 207 ? -28.440 -18.375 7.796 1.00 20.62 232 ILE D O 1
ATOM 12025 N N . GLY D 1 208 ? -28.216 -18.070 10.013 1.00 21.02 233 GLY D N 1
ATOM 12026 C CA . GLY D 1 208 ? -28.377 -19.478 10.353 1.00 20.48 233 GLY D CA 1
ATOM 12027 C C . GLY D 1 208 ? -29.665 -20.066 9.811 1.00 21.21 233 GLY D C 1
ATOM 12028 O O . GLY D 1 208 ? -29.637 -21.119 9.160 1.00 21.45 233 GLY D O 1
ATOM 12029 N N . GLU D 1 209 ? -30.780 -19.379 10.062 1.00 20.99 234 GLU D N 1
ATOM 12030 C CA . GLU D 1 209 ? -32.093 -19.790 9.590 1.00 21.61 234 GLU D CA 1
ATOM 12031 C C . GLU D 1 209 ? -32.142 -19.912 8.074 1.00 21.20 234 GLU D C 1
ATOM 12032 O O . GLU D 1 209 ? -32.677 -20.914 7.545 1.00 21.52 234 GLU D O 1
ATOM 12038 N N . LEU D 1 210 ? -31.594 -18.910 7.370 1.00 19.43 235 LEU D N 1
ATOM 12039 C CA . LEU D 1 210 ? -31.672 -18.901 5.915 1.00 18.53 235 LEU D CA 1
ATOM 12040 C C . LEU D 1 210 ? -30.835 -20.023 5.327 1.00 17.68 235 LEU D C 1
ATOM 12041 O O . LEU D 1 210 ? -31.216 -20.611 4.326 1.00 17.32 235 LEU D O 1
ATOM 12046 N N . TRP D 1 211 ? -29.714 -20.341 5.949 1.00 16.55 236 TRP D N 1
ATOM 12047 C CA . TRP D 1 211 ? -28.917 -21.402 5.393 1.00 16.81 236 TRP D CA 1
ATOM 12048 C C . TRP D 1 211 ? -29.595 -22.774 5.667 1.00 17.23 236 TRP D C 1
ATOM 12049 O O . TRP D 1 211 ? -29.630 -23.662 4.790 1.00 16.94 236 TRP D O 1
ATOM 12060 N N . GLN D 1 212 ? -30.191 -22.917 6.846 1.00 16.60 237 GLN D N 1
ATOM 12061 C CA . GLN D 1 212 ? -31.026 -24.079 7.132 1.00 16.57 237 GLN D CA 1
ATOM 12062 C C . GLN D 1 212 ? -32.225 -24.176 6.150 1.00 16.48 237 GLN D C 1
ATOM 12063 O O . GLN D 1 212 ? -32.573 -25.287 5.692 1.00 15.38 237 GLN D O 1
ATOM 12069 N N . ASN D 1 213 ? -32.830 -23.027 5.807 1.00 15.24 238 ASN D N 1
ATOM 12070 C CA . ASN D 1 213 ? -33.936 -23.045 4.860 1.00 15.29 238 ASN D CA 1
ATOM 12071 C C . ASN D 1 213 ? -33.461 -23.579 3.521 1.00 15.53 238 ASN D C 1
ATOM 12072 O O . ASN D 1 213 ? -34.174 -24.380 2.856 1.00 16.15 238 ASN D O 1
ATOM 12077 N N . TYR D 1 214 ? -32.238 -23.175 3.161 1.00 15.03 239 TYR D N 1
ATOM 12078 C CA . TYR D 1 214 ? -31.608 -23.615 1.950 1.00 14.75 239 TYR D CA 1
ATOM 12079 C C . TYR D 1 214 ? -31.353 -25.124 2.050 1.00 14.53 239 TYR D C 1
ATOM 12080 O O . TYR D 1 214 ? -31.775 -25.890 1.206 1.00 13.56 239 TYR D O 1
ATOM 12089 N N . LEU D 1 215 ? -30.689 -25.563 3.102 1.00 15.47 240 LEU D N 1
ATOM 12090 C CA . LEU D 1 215 ? -30.409 -26.988 3.221 1.00 16.45 240 LEU D CA 1
ATOM 12091 C C . LEU D 1 215 ? -31.698 -27.803 3.253 1.00 17.36 240 LEU D C 1
ATOM 12092 O O . LEU D 1 215 ? -31.828 -28.715 2.435 1.00 18.52 240 LEU D O 1
ATOM 12097 N N . ASN D 1 216 ? -32.645 -27.482 4.160 1.00 17.50 241 ASN D N 1
ATOM 12098 C CA . ASN D 1 216 ? -33.910 -28.248 4.264 1.00 17.89 241 ASN D CA 1
ATOM 12099 C C . ASN D 1 216 ? -34.653 -28.400 2.938 1.00 18.27 241 ASN D C 1
ATOM 12100 O O . ASN D 1 216 ? -35.174 -29.473 2.648 1.00 20.15 241 ASN D O 1
ATOM 12105 N N . THR D 1 217 ? -34.674 -27.352 2.126 1.00 18.26 242 THR D N 1
ATOM 12106 C CA . THR D 1 217 ? -35.353 -27.381 0.819 1.00 17.50 242 THR D CA 1
ATOM 12107 C C . THR D 1 217 ? -34.596 -28.258 -0.119 1.00 18.21 242 THR D C 1
ATOM 12108 O O . THR D 1 217 ? -35.194 -28.969 -0.901 1.00 19.03 242 THR D O 1
ATOM 12112 N N . VAL D 1 218 ? -33.271 -28.165 -0.104 1.00 18.96 243 VAL D N 1
ATOM 12113 C CA . VAL D 1 218 ? -32.495 -28.906 -1.081 1.00 20.44 243 VAL D CA 1
ATOM 12114 C C . VAL D 1 218 ? -32.488 -30.355 -0.701 1.00 20.92 243 VAL D C 1
ATOM 12115 O O . VAL D 1 218 ? -32.682 -31.186 -1.544 1.00 20.57 243 VAL D O 1
ATOM 12119 N N . ALA D 1 219 ? -32.263 -30.639 0.585 1.00 22.00 244 ALA D N 1
ATOM 12120 C CA . ALA D 1 219 ? -32.443 -31.974 1.137 1.00 22.91 244 ALA D CA 1
ATOM 12121 C C . ALA D 1 219 ? -33.763 -32.633 0.686 1.00 23.26 244 ALA D C 1
ATOM 12122 O O . ALA D 1 219 ? -33.745 -33.766 0.190 1.00 24.34 244 ALA D O 1
ATOM 12124 N N . ALA D 1 220 ? -34.884 -31.926 0.836 1.00 22.71 245 ALA D N 1
ATOM 12125 C CA . ALA D 1 220 ? -36.216 -32.483 0.509 1.00 22.58 245 ALA D CA 1
ATOM 12126 C C . ALA D 1 220 ? -36.335 -32.859 -0.975 1.00 22.55 245 ALA D C 1
ATOM 12127 O O . ALA D 1 220 ? -36.855 -33.946 -1.335 1.00 22.38 245 ALA D O 1
ATOM 12129 N N . ASN D 1 221 ? -35.861 -31.939 -1.818 1.00 21.90 246 ASN D N 1
ATOM 12130 C CA . ASN D 1 221 ? -35.820 -32.123 -3.252 1.00 21.60 246 ASN D CA 1
ATOM 12131 C C . ASN D 1 221 ? -34.996 -33.315 -3.670 1.00 20.87 246 ASN D C 1
ATOM 12132 O O . ASN D 1 221 ? -35.273 -33.894 -4.714 1.00 20.75 246 ASN D O 1
ATOM 12137 N N . ARG D 1 222 ? -33.971 -33.663 -2.890 1.00 20.03 247 ARG D N 1
ATOM 12138 C CA . ARG D 1 222 ? -33.040 -34.723 -3.302 1.00 19.93 247 ARG D CA 1
ATOM 12139 C C . ARG D 1 222 ? -33.333 -36.001 -2.528 1.00 20.82 247 ARG D C 1
ATOM 12140 O O . ARG D 1 222 ? -32.840 -37.081 -2.901 1.00 20.63 247 ARG D O 1
ATOM 12148 N N . GLN D 1 223 ? -34.174 -35.855 -1.483 1.00 20.91 248 GLN D N 1
ATOM 12149 C CA . GLN D 1 223 ? -34.647 -36.941 -0.650 1.00 21.31 248 GLN D CA 1
ATOM 12150 C C . GLN D 1 223 ? -33.478 -37.528 0.141 1.00 21.65 248 GLN D C 1
ATOM 12151 O O . GLN D 1 223 ? -33.361 -38.727 0.283 1.00 21.42 248 GLN D O 1
ATOM 12157 N N . ILE D 1 224 ? -32.601 -36.675 0.646 1.00 22.36 249 ILE D N 1
ATOM 12158 C CA . ILE D 1 224 ? -31.465 -37.139 1.446 1.00 22.77 249 ILE D CA 1
ATOM 12159 C C . ILE D 1 224 ? -31.347 -36.245 2.650 1.00 23.62 249 ILE D C 1
ATOM 12160 O O . ILE D 1 224 ? -31.860 -35.122 2.626 1.00 23.84 249 ILE D O 1
ATOM 12165 N N . PRO D 1 225 ? -30.669 -36.725 3.710 1.00 24.30 250 PRO D N 1
ATOM 12166 C CA . PRO D 1 225 ? -30.621 -35.883 4.903 1.00 24.74 250 PRO D CA 1
ATOM 12167 C C . PRO D 1 225 ? -29.862 -34.581 4.612 1.00 25.61 250 PRO D C 1
ATOM 12168 O O . PRO D 1 225 ? -29.005 -34.551 3.716 1.00 26.07 250 PRO D O 1
ATOM 12172 N N . ALA D 1 226 ? -30.187 -33.527 5.363 1.00 26.58 251 ALA D N 1
ATOM 12173 C CA . ALA D 1 226 ? -29.627 -32.189 5.159 1.00 27.08 251 ALA D CA 1
ATOM 12174 C C . ALA D 1 226 ? -28.116 -32.123 5.420 1.00 27.84 251 ALA D C 1
ATOM 12175 O O . ALA D 1 226 ? -27.393 -31.395 4.722 1.00 27.54 251 ALA D O 1
ATOM 12177 N N . GLU D 1 227 ? -27.637 -32.904 6.393 1.00 28.23 252 GLU D N 1
ATOM 12178 C CA . GLU D 1 227 ? -26.190 -33.067 6.592 1.00 29.26 252 GLU D CA 1
ATOM 12179 C C . GLU D 1 227 ? -25.497 -33.801 5.431 1.00 27.43 252 GLU D C 1
ATOM 12180 O O . GLU D 1 227 ? -24.271 -33.792 5.337 1.00 28.02 252 GLU D O 1
ATOM 12186 N N . GLN D 1 228 ? -26.246 -34.422 4.531 1.00 25.73 253 GLN D N 1
ATOM 12187 C CA . GLN D 1 228 ? -25.587 -35.086 3.414 1.00 24.61 253 GLN D CA 1
ATOM 12188 C C . GLN D 1 228 ? -25.528 -34.139 2.236 1.00 24.24 253 GLN D C 1
ATOM 12189 O O . GLN D 1 228 ? -24.617 -34.203 1.420 1.00 24.56 253 GLN D O 1
ATOM 12195 N N . VAL D 1 229 ? -26.511 -33.262 2.121 1.00 23.57 254 VAL D N 1
ATOM 12196 C CA . VAL D 1 229 ? -26.396 -32.138 1.184 1.00 22.93 254 VAL D CA 1
ATOM 12197 C C . VAL D 1 229 ? -25.130 -31.303 1.479 1.00 22.18 254 VAL D C 1
ATOM 12198 O O . VAL D 1 229 ? -24.436 -30.883 0.556 1.00 22.21 254 VAL D O 1
ATOM 12202 N N . PHE D 1 230 ? -24.842 -31.061 2.761 1.00 20.79 255 PHE D N 1
ATOM 12203 C CA . PHE D 1 230 ? -23.674 -30.299 3.136 1.00 20.46 255 PHE D CA 1
ATOM 12204 C C . PHE D 1 230 ? -23.233 -30.609 4.568 1.00 20.44 255 PHE D C 1
ATOM 12205 O O . PHE D 1 230 ? -23.816 -30.110 5.506 1.00 20.91 255 PHE D O 1
ATOM 12213 N N . PRO D 1 231 ? -22.220 -31.477 4.734 1.00 20.69 256 PRO D N 1
ATOM 12214 C CA . PRO D 1 231 ? -21.750 -31.991 6.043 1.00 20.91 256 PRO D CA 1
ATOM 12215 C C . PRO D 1 231 ? -20.958 -31.025 6.943 1.00 21.38 256 PRO D C 1
ATOM 12216 O O . PRO D 1 231 ? -20.498 -31.440 8.012 1.00 21.02 256 PRO D O 1
ATOM 12220 N N . GLY D 1 232 ? -20.825 -29.764 6.522 1.00 21.93 257 GLY D N 1
ATOM 12221 C CA . GLY D 1 232 ? -19.910 -28.793 7.131 1.00 22.51 257 GLY D CA 1
ATOM 12222 C C . GLY D 1 232 ? -18.627 -28.800 6.296 1.00 23.16 257 GLY D C 1
ATOM 12223 O O . GLY D 1 232 ? -18.483 -29.644 5.437 1.00 22.95 257 GLY D O 1
ATOM 12224 N N . ALA D 1 233 ? -17.706 -27.869 6.557 1.00 24.28 258 ALA D N 1
ATOM 12225 C CA . ALA D 1 233 ? -16.408 -27.757 5.841 1.00 25.15 258 ALA D CA 1
ATOM 12226 C C . ALA D 1 233 ? -15.493 -28.948 6.062 1.00 25.95 258 ALA D C 1
ATOM 12227 O O . ALA D 1 233 ? -14.702 -29.297 5.186 1.00 26.64 258 ALA D O 1
ATOM 12229 N N . GLN D 1 234 ? -15.591 -29.529 7.249 1.00 26.36 259 GLN D N 1
ATOM 12230 C CA . GLN D 1 234 ? -14.750 -30.611 7.678 1.00 26.92 259 GLN D CA 1
ATOM 12231 C C . GLN D 1 234 ? -15.196 -31.849 6.942 1.00 26.64 259 GLN D C 1
ATOM 12232 O O . GLN D 1 234 ? -14.351 -32.594 6.406 1.00 26.92 259 GLN D O 1
ATOM 12238 N N . GLY D 1 235 ? -16.515 -32.070 6.920 1.00 25.67 260 GLY D N 1
ATOM 12239 C CA . GLY D 1 235 ? -17.110 -33.153 6.144 1.00 24.58 260 GLY D CA 1
ATOM 12240 C C . GLY D 1 235 ? -16.792 -33.062 4.662 1.00 24.79 260 GLY D C 1
ATOM 12241 O O . GLY D 1 235 ? -16.472 -34.053 4.023 1.00 24.60 260 GLY D O 1
ATOM 12242 N N . LEU D 1 236 ? -16.869 -31.869 4.096 1.00 25.32 261 LEU D N 1
ATOM 12243 C CA . LEU D 1 236 ? -16.517 -31.720 2.692 1.00 26.17 261 LEU D CA 1
ATOM 12244 C C . LEU D 1 236 ? -15.037 -32.090 2.441 1.00 26.96 261 LEU D C 1
ATOM 12245 O O . LEU D 1 236 ? -14.708 -32.750 1.473 1.00 27.08 261 LEU D O 1
ATOM 12250 N N . LEU D 1 237 ? -14.163 -31.656 3.328 1.00 28.18 262 LEU D N 1
ATOM 12251 C CA . LEU D 1 237 ? -12.764 -31.960 3.238 1.00 30.09 262 LEU D CA 1
ATOM 12252 C C . LEU D 1 237 ? -12.564 -33.494 3.288 1.00 31.47 262 LEU D C 1
ATOM 12253 O O . LEU D 1 237 ? -11.783 -34.079 2.499 1.00 31.51 262 LEU D O 1
ATOM 12258 N N . GLU D 1 238 ? -13.296 -34.133 4.201 1.00 32.15 263 GLU D N 1
ATOM 12259 C CA . GLU D 1 238 ? -13.272 -35.568 4.335 1.00 33.62 263 GLU D CA 1
ATOM 12260 C C . GLU D 1 238 ? -13.724 -36.235 3.024 1.00 34.43 263 GLU D C 1
ATOM 12261 O O . GLU D 1 238 ? -12.928 -36.917 2.381 1.00 34.69 263 GLU D O 1
ATOM 12267 N N . GLY D 1 239 ? -14.975 -36.015 2.615 1.00 35.19 264 GLY D N 1
ATOM 12268 C CA . GLY D 1 239 ? -15.533 -36.649 1.413 1.00 35.98 264 GLY D CA 1
ATOM 12269 C C . GLY D 1 239 ? -14.665 -36.500 0.179 1.00 36.86 264 GLY D C 1
ATOM 12270 O O . GLY D 1 239 ? -14.648 -37.366 -0.683 1.00 37.46 264 GLY D O 1
ATOM 12271 N N . LEU D 1 240 ? -13.928 -35.397 0.120 1.00 37.53 265 LEU D N 1
ATOM 12272 C CA . LEU D 1 240 ? -13.074 -35.039 -0.991 1.00 38.26 265 LEU D CA 1
ATOM 12273 C C . LEU D 1 240 ? -11.652 -35.655 -0.928 1.00 39.57 265 LEU D C 1
ATOM 12274 O O . LEU D 1 240 ? -11.099 -36.061 -1.954 1.00 39.89 265 LEU D O 1
ATOM 12279 N N . THR D 1 241 ? -11.048 -35.686 0.259 1.00 40.49 266 THR D N 1
ATOM 12280 C CA . THR D 1 241 ? -9.843 -36.474 0.473 1.00 41.36 266 THR D CA 1
ATOM 12281 C C . THR D 1 241 ? -10.054 -37.948 0.062 1.00 42.21 266 THR D C 1
ATOM 12282 O O . THR D 1 241 ? -9.222 -38.503 -0.685 1.00 42.45 266 THR D O 1
ATOM 12286 N N . LYS D 1 242 ? -11.167 -38.559 0.504 1.00 42.67 267 LYS D N 1
ATOM 12287 C CA . LYS D 1 242 ? -11.511 -39.965 0.157 1.00 43.12 267 LYS D CA 1
ATOM 12288 C C . LYS D 1 242 ? -11.655 -40.235 -1.347 1.00 43.11 267 LYS D C 1
ATOM 12289 O 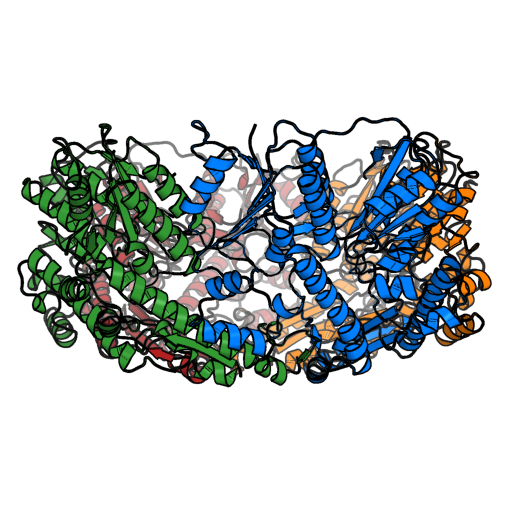O . LYS D 1 242 ? -11.900 -41.373 -1.779 1.00 43.67 267 LYS D O 1
ATOM 12295 N N . THR D 1 243 ? -11.491 -39.186 -2.136 1.00 42.75 268 THR D N 1
ATOM 12296 C CA . THR D 1 243 ? -11.893 -39.206 -3.525 1.00 42.29 268 THR D CA 1
ATOM 12297 C C . THR D 1 243 ? -10.735 -38.666 -4.387 1.00 42.22 268 THR D C 1
ATOM 12298 O O . THR D 1 243 ? -10.751 -38.787 -5.615 1.00 42.52 268 THR D O 1
ATOM 12302 N N . GLY D 1 244 ? -9.727 -38.097 -3.729 1.00 41.26 269 GLY D N 1
ATOM 12303 C CA . GLY D 1 244 ? -8.566 -37.565 -4.422 1.00 40.87 269 GLY D CA 1
ATOM 12304 C C . GLY D 1 244 ? -8.778 -36.195 -5.042 1.00 40.51 269 GLY D C 1
ATOM 12305 O O . GLY D 1 244 ? -8.158 -35.857 -6.076 1.00 40.48 269 GLY D O 1
ATOM 12306 N N . GLY D 1 245 ? -9.637 -35.395 -4.396 1.00 39.78 270 GLY D N 1
ATOM 12307 C CA . GLY D 1 245 ? -9.923 -34.026 -4.831 1.00 38.31 270 GLY D CA 1
ATOM 12308 C C . GLY D 1 245 ? -10.799 -34.054 -6.069 1.00 37.70 270 GLY D C 1
ATOM 12309 O O . GLY D 1 245 ? -10.800 -33.108 -6.863 1.00 38.22 270 GLY D O 1
ATOM 12310 N N . ASP D 1 246 ? -11.547 -35.144 -6.230 1.00 36.05 271 ASP D N 1
ATOM 12311 C CA . ASP D 1 246 ? -12.443 -35.293 -7.349 1.00 35.19 271 ASP D CA 1
ATOM 12312 C C . ASP D 1 246 ? -13.880 -34.972 -6.922 1.00 33.88 271 ASP D C 1
ATOM 12313 O O . ASP D 1 246 ? -14.603 -35.806 -6.331 1.00 33.38 271 ASP D O 1
ATOM 12318 N N . THR D 1 247 ? -14.286 -33.759 -7.278 1.00 32.38 272 THR D N 1
ATOM 12319 C CA . THR D 1 247 ? -15.565 -33.186 -6.869 1.00 30.50 272 THR D CA 1
ATOM 12320 C C . THR D 1 247 ? -16.813 -33.866 -7.465 1.00 29.89 272 THR D C 1
ATOM 12321 O O . THR D 1 247 ? -17.823 -34.021 -6.779 1.00 28.96 272 THR D O 1
ATOM 12325 N N . ALA D 1 248 ? -16.725 -34.286 -8.726 1.00 29.68 273 ALA D N 1
ATOM 12326 C CA . ALA D 1 248 ? -17.816 -35.025 -9.391 1.00 29.35 273 ALA D CA 1
ATOM 12327 C C . ALA D 1 248 ? -18.142 -36.382 -8.747 1.00 29.55 273 ALA D C 1
ATOM 12328 O O . ALA D 1 248 ? -19.314 -36.707 -8.554 1.00 29.45 273 ALA D O 1
ATOM 12330 N N . LYS D 1 249 ? -17.120 -37.145 -8.372 1.00 29.57 274 LYS D N 1
ATOM 12331 C CA . LYS D 1 249 ? -17.348 -38.408 -7.653 1.00 30.44 274 LYS D CA 1
ATOM 12332 C C . LYS D 1 249 ? -18.000 -38.202 -6.280 1.00 29.02 274 LYS D C 1
ATOM 12333 O O . LYS D 1 249 ? -18.964 -38.879 -5.932 1.00 29.76 274 LYS D O 1
ATOM 12339 N N . TYR D 1 250 ? -17.495 -37.254 -5.502 1.00 28.44 275 TYR D N 1
ATOM 12340 C CA . TYR D 1 250 ? -18.169 -36.839 -4.252 1.00 27.39 275 TYR D CA 1
ATOM 12341 C C . TYR D 1 250 ? -19.645 -36.580 -4.499 1.00 26.98 275 TYR D C 1
ATOM 12342 O O . TYR D 1 250 ? -20.507 -37.174 -3.878 1.00 26.67 275 TYR D O 1
ATOM 12351 N N . ALA D 1 251 ? -19.909 -35.702 -5.450 1.00 26.87 276 ALA D N 1
ATOM 12352 C CA . ALA D 1 251 ? -21.254 -35.279 -5.761 1.00 27.60 276 ALA D CA 1
ATOM 12353 C C . ALA D 1 251 ? -22.149 -36.429 -6.132 1.00 28.06 276 ALA D C 1
ATOM 12354 O O . ALA D 1 251 ? -23.345 -36.429 -5.803 1.00 27.95 276 ALA D O 1
ATOM 12356 N N . LEU D 1 252 ? -21.565 -37.387 -6.846 1.00 29.20 277 LEU D N 1
ATOM 12357 C CA . LEU D 1 252 ? -22.305 -38.500 -7.384 1.00 30.20 277 LEU D CA 1
ATOM 12358 C C . LEU D 1 252 ? -22.552 -39.544 -6.311 1.00 31.16 277 LEU D C 1
ATOM 12359 O O . LEU D 1 252 ? -23.649 -40.085 -6.232 1.00 31.04 277 LEU D O 1
ATOM 12364 N N . GLU D 1 253 ? -21.546 -39.813 -5.475 1.00 32.52 278 GLU D N 1
ATOM 12365 C CA . GLU D 1 253 ? -21.727 -40.784 -4.380 1.00 34.47 278 GLU D CA 1
ATOM 12366 C C . GLU D 1 253 ? -22.593 -40.284 -3.231 1.00 34.09 278 GLU D C 1
ATOM 12367 O O . GLU D 1 253 ? -23.302 -41.083 -2.617 1.00 34.36 278 GLU D O 1
ATOM 12373 N N . ASN D 1 254 ? -22.561 -38.971 -2.959 1.00 33.96 279 ASN D N 1
ATOM 12374 C CA . ASN D 1 254 ? -23.487 -38.374 -1.986 1.00 33.66 279 ASN D CA 1
ATOM 12375 C C . ASN D 1 254 ? -24.828 -37.931 -2.524 1.00 33.43 279 ASN D C 1
ATOM 12376 O O . ASN D 1 254 ? -25.621 -37.398 -1.778 1.00 33.59 279 ASN D O 1
ATOM 12381 N N . LYS D 1 255 ? -25.096 -38.164 -3.804 1.00 33.42 280 LYS D N 1
ATOM 12382 C CA . LYS D 1 255 ? -26.468 -38.109 -4.305 1.00 33.30 280 LYS D CA 1
ATOM 12383 C C . LYS D 1 255 ? -26.929 -36.675 -4.559 1.00 32.59 280 LYS D C 1
ATOM 12384 O O . LYS D 1 255 ? -28.115 -36.453 -4.811 1.00 32.34 280 LYS D O 1
ATOM 12390 N N . LEU D 1 256 ? -26.003 -35.708 -4.486 1.00 31.48 281 LEU D N 1
ATOM 12391 C CA . LEU D 1 256 ? -26.268 -34.324 -4.926 1.00 30.25 281 LEU D CA 1
ATOM 12392 C C . LEU D 1 256 ? -26.667 -34.276 -6.404 1.00 29.98 281 LEU D C 1
ATOM 12393 O O . LEU D 1 256 ? -27.468 -33.432 -6.834 1.00 30.26 281 LEU D O 1
ATOM 12398 N N . VAL D 1 257 ? -26.088 -35.190 -7.171 1.00 29.61 282 VAL D N 1
ATOM 12399 C CA . VAL D 1 257 ? -26.236 -35.245 -8.616 1.00 29.53 282 VAL D CA 1
ATOM 12400 C C . VAL D 1 257 ? -26.651 -36.676 -8.994 1.00 30.47 282 VAL D C 1
ATOM 12401 O O . VAL D 1 257 ? -26.494 -37.603 -8.181 1.00 30.11 282 VAL D O 1
ATOM 12405 N N . ASP D 1 258 ? -27.185 -36.860 -10.206 1.00 30.95 283 ASP D N 1
ATOM 12406 C CA . ASP D 1 258 ? -27.696 -38.178 -10.607 1.00 31.38 283 ASP D CA 1
ATOM 12407 C C . ASP D 1 258 ? -26.804 -38.927 -11.600 1.00 32.26 283 ASP D C 1
ATOM 12408 O O . ASP D 1 258 ? -26.798 -40.168 -11.634 1.00 32.98 283 ASP D O 1
ATOM 12413 N N . ALA D 1 259 ? -26.056 -38.187 -12.410 1.00 32.57 284 ALA D N 1
ATOM 12414 C CA . ALA D 1 259 ? -25.237 -38.809 -13.431 1.00 33.57 284 ALA D CA 1
ATOM 12415 C C . ALA D 1 259 ? -24.138 -37.891 -13.934 1.00 33.98 284 ALA D C 1
ATOM 12416 O O . ALA D 1 259 ? -24.275 -36.664 -13.893 1.00 33.21 284 ALA D O 1
ATOM 12418 N N . LEU D 1 260 ? -23.053 -38.512 -14.416 1.00 34.79 285 LEU D N 1
ATOM 12419 C CA . LEU D 1 260 ? -21.881 -37.784 -14.917 1.00 35.23 285 LEU D CA 1
ATOM 12420 C C . LEU D 1 260 ? -21.714 -37.977 -16.426 1.00 35.84 285 LEU D C 1
ATOM 12421 O O . LEU D 1 260 ? -21.684 -39.109 -16.890 1.00 36.07 285 LEU D O 1
ATOM 12426 N N . ALA D 1 261 ? -21.602 -36.874 -17.173 1.00 37.07 286 ALA D N 1
ATOM 12427 C CA . ALA D 1 261 ? -21.516 -36.889 -18.646 1.00 38.08 286 ALA D CA 1
ATOM 12428 C C . ALA D 1 261 ? -20.945 -35.615 -19.272 1.00 39.12 286 ALA D C 1
ATOM 12429 O O . ALA D 1 261 ? -21.080 -34.502 -18.728 1.00 38.78 286 ALA D O 1
ATOM 12431 N N . SER D 1 262 ? -20.321 -35.779 -20.439 1.00 40.57 287 SER D N 1
ATOM 12432 C CA . SER D 1 262 ? -19.843 -34.632 -21.210 1.00 41.94 287 SER D CA 1
ATOM 12433 C C . SER D 1 262 ? -21.038 -34.073 -21.965 1.00 42.75 287 SER D C 1
ATOM 12434 O O . SER D 1 262 ? -22.103 -34.698 -21.996 1.00 42.56 287 SER D O 1
ATOM 12437 N N . SER D 1 263 ? -20.855 -32.904 -22.575 1.00 43.82 288 SER D N 1
ATOM 12438 C CA . SER D 1 263 ? -21.938 -32.206 -23.244 1.00 45.07 288 SER D CA 1
ATOM 12439 C C . SER D 1 263 ? -22.499 -33.063 -24.360 1.00 46.06 288 SER D C 1
ATOM 12440 O O . SER D 1 263 ? -23.723 -33.108 -24.576 1.00 46.37 288 SER D O 1
ATOM 12443 N N . ALA D 1 264 ? -21.589 -33.751 -25.056 1.00 46.76 289 ALA D N 1
ATOM 12444 C CA . ALA D 1 264 ? -21.941 -34.518 -26.238 1.00 46.87 289 ALA D CA 1
ATOM 12445 C C . ALA D 1 264 ? -22.715 -35.796 -25.910 1.00 46.91 289 ALA D C 1
ATOM 12446 O O . ALA D 1 264 ? -23.375 -36.335 -26.792 1.00 47.42 289 ALA D O 1
ATOM 12448 N N . GLU D 1 265 ? -22.659 -36.261 -24.656 1.00 46.91 290 GLU D N 1
ATOM 12449 C CA . GLU D 1 265 ? -23.469 -37.417 -24.206 1.00 46.73 290 GLU D CA 1
ATOM 12450 C C . GLU D 1 265 ? -24.858 -37.010 -23.725 1.00 46.35 290 GLU D C 1
ATOM 12451 O O . GLU D 1 265 ? -25.851 -37.655 -24.076 1.00 46.94 290 GLU D O 1
ATOM 12457 N N . ILE D 1 266 ? -24.910 -35.976 -22.882 1.00 45.55 291 ILE D N 1
ATOM 12458 C CA . ILE D 1 266 ? -26.155 -35.385 -22.388 1.00 44.51 291 ILE D CA 1
ATOM 12459 C C . ILE D 1 266 ? -27.059 -35.118 -23.571 1.00 44.81 291 ILE D C 1
ATOM 12460 O O . ILE D 1 266 ? -28.213 -35.524 -23.571 1.00 44.48 291 ILE D O 1
ATOM 12465 N N . GLU D 1 267 ? -26.497 -34.454 -24.583 1.00 45.66 292 GLU D N 1
ATOM 12466 C CA . GLU D 1 267 ? -27.144 -34.217 -25.880 1.00 46.26 292 GLU D CA 1
ATOM 12467 C C . GLU D 1 267 ? -27.870 -35.489 -26.327 1.00 46.28 292 GLU D C 1
ATOM 12468 O O . GLU D 1 267 ? -29.087 -35.484 -26.527 1.00 46.44 292 GLU D O 1
ATOM 12474 N N . LYS D 1 268 ? -27.126 -36.585 -26.423 1.00 46.24 293 LYS D N 1
ATOM 12475 C CA . LYS D 1 268 ? -27.685 -37.859 -26.831 1.00 46.43 293 LYS D CA 1
ATOM 12476 C C . LYS D 1 268 ? -28.906 -38.179 -25.953 1.00 45.76 293 LYS D C 1
ATOM 12477 O O . LYS D 1 268 ? -30.019 -38.316 -26.456 1.00 46.23 293 LYS D O 1
ATOM 12483 N N . ALA D 1 269 ? -28.694 -38.242 -24.644 1.00 45.03 294 ALA D N 1
ATOM 12484 C CA . ALA D 1 269 ? -29.736 -38.606 -23.689 1.00 44.13 294 ALA D CA 1
ATOM 12485 C C . ALA D 1 269 ? -30.964 -37.725 -23.799 1.00 43.95 294 ALA D C 1
ATOM 12486 O O . ALA D 1 269 ? -32.084 -38.208 -23.570 1.00 44.10 294 ALA D O 1
ATOM 12488 N N . LEU D 1 270 ? -30.756 -36.445 -24.132 1.00 43.18 295 LEU D N 1
ATOM 12489 C CA . LEU D 1 270 ? -31.845 -35.472 -24.192 1.00 42.76 295 LEU D CA 1
ATOM 12490 C C . LEU D 1 270 ? -32.597 -35.512 -25.503 1.00 43.00 295 LEU D C 1
ATOM 12491 O O . LEU D 1 270 ? -33.771 -35.177 -25.537 1.00 43.23 295 LEU D O 1
ATOM 12496 N N . THR D 1 271 ? -31.924 -35.898 -26.586 1.00 43.43 296 THR D N 1
ATOM 12497 C CA . THR D 1 271 ? -32.622 -36.134 -27.848 1.00 43.58 296 THR D CA 1
ATOM 12498 C C . THR D 1 271 ? -33.377 -37.462 -27.847 1.00 43.28 296 THR D C 1
ATOM 12499 O O . THR D 1 271 ? -34.341 -37.628 -28.595 1.00 43.19 296 THR D O 1
ATOM 12503 N N . LYS D 1 272 ? -32.960 -38.389 -26.992 1.00 43.23 297 LYS D N 1
ATOM 12504 C CA . LYS D 1 272 ? -33.736 -39.598 -26.759 1.00 43.64 297 LYS D CA 1
ATOM 12505 C C . LYS D 1 272 ? -35.107 -39.235 -26.163 1.00 43.41 297 LYS D C 1
ATOM 12506 O O . LYS D 1 272 ? -36.145 -39.700 -26.624 1.00 43.61 297 LYS D O 1
ATOM 12512 N N . GLU D 1 273 ? -35.087 -38.374 -25.152 1.00 43.07 298 GLU D N 1
ATOM 12513 C CA . GLU D 1 273 ? -36.272 -37.911 -24.470 1.00 42.35 298 GLU D CA 1
ATOM 12514 C C . GLU D 1 273 ? -37.108 -36.918 -25.273 1.00 41.94 298 GLU D C 1
ATOM 12515 O O . GLU D 1 273 ? -38.332 -36.924 -25.177 1.00 42.02 298 GLU D O 1
ATOM 12521 N N . PHE D 1 274 ? -36.470 -36.065 -26.059 1.00 41.17 299 PHE D N 1
ATOM 12522 C CA . PHE D 1 274 ? -37.204 -34.991 -26.709 1.00 41.06 299 PHE D CA 1
ATOM 12523 C C . PHE D 1 274 ? -37.250 -35.067 -28.234 1.00 41.86 299 PHE D C 1
ATOM 12524 O O . PHE D 1 274 ? -37.956 -34.280 -28.886 1.00 41.52 299 PHE D O 1
ATOM 12532 N N . GLY D 1 275 ? -36.493 -36.001 -28.806 1.00 42.64 300 GLY D N 1
ATOM 12533 C CA . GLY D 1 275 ? -36.414 -36.139 -30.256 1.00 43.63 300 GLY D CA 1
ATOM 12534 C C . GLY D 1 275 ? -35.547 -35.075 -30.894 1.00 44.48 300 GLY D C 1
ATOM 12535 O O . GLY D 1 275 ? -35.374 -33.983 -30.342 1.00 44.78 300 GLY D O 1
ATOM 12536 N N . TRP D 1 276 ? -35.031 -35.392 -32.077 1.00 45.03 301 TRP D N 1
ATOM 12537 C CA . TRP D 1 276 ? -34.014 -34.597 -32.741 1.00 45.39 301 TRP D CA 1
ATOM 12538 C C . TRP D 1 276 ? -34.605 -33.682 -33.802 1.00 45.19 301 TRP D C 1
ATOM 12539 O O . TRP D 1 276 ? -35.264 -34.155 -34.699 1.00 45.55 301 TRP D O 1
ATOM 12550 N N . SER D 1 277 ? -34.352 -32.380 -33.715 1.00 45.29 302 SER D N 1
ATOM 12551 C CA . SER D 1 277 ? -34.743 -31.450 -34.778 1.00 45.62 302 SER D CA 1
ATOM 12552 C C . SER D 1 277 ? -33.702 -31.422 -35.882 1.00 46.70 302 SER D C 1
ATOM 12553 O O . SER D 1 277 ? -32.550 -31.032 -35.654 1.00 46.77 302 SER D O 1
ATOM 12556 N N . LYS D 1 278 ? -34.120 -31.830 -37.082 1.00 47.81 303 LYS D N 1
ATOM 12557 C CA . LYS D 1 278 ? -33.228 -31.910 -38.245 1.00 48.83 303 LYS D CA 1
ATOM 12558 C C . LYS D 1 278 ? -32.904 -30.503 -38.730 1.00 49.26 303 LYS D C 1
ATOM 12559 O O . LYS D 1 278 ? -31.813 -30.225 -39.258 1.00 49.67 303 LYS D O 1
ATOM 12565 N N . THR D 1 279 ? -33.865 -29.615 -38.521 1.00 49.37 304 THR D N 1
ATOM 12566 C CA . THR D 1 279 ? -33.780 -28.255 -38.988 1.00 49.68 304 THR D CA 1
ATOM 12567 C C . THR D 1 279 ? -32.811 -27.465 -38.122 1.00 49.65 304 THR D C 1
ATOM 12568 O O . THR D 1 279 ? -32.033 -26.657 -38.641 1.00 49.53 304 THR D O 1
ATOM 12572 N N . ASP D 1 280 ? -32.864 -27.702 -36.804 1.00 49.51 305 ASP D N 1
ATOM 12573 C CA . ASP D 1 280 ? -32.032 -26.960 -35.846 1.00 49.28 305 ASP D CA 1
ATOM 12574 C C . ASP D 1 280 ? -30.741 -27.694 -35.457 1.00 48.85 305 ASP D C 1
ATOM 12575 O O . ASP D 1 280 ? -29.877 -27.125 -34.770 1.00 49.06 305 ASP D O 1
ATOM 12580 N N . LYS D 1 281 ? -30.615 -28.937 -35.934 1.00 47.97 306 LYS D N 1
ATOM 12581 C CA . LYS D 1 281 ? -29.445 -29.803 -35.704 1.00 47.27 306 LYS D CA 1
ATOM 12582 C C . LYS D 1 281 ? -29.184 -29.923 -34.206 1.00 46.34 306 LYS D C 1
ATOM 12583 O O . LYS D 1 281 ? -28.068 -29.692 -33.729 1.00 46.47 306 LYS D O 1
ATOM 12589 N N . ASN D 1 282 ? -30.240 -30.278 -33.474 1.00 45.05 307 ASN D N 1
ATOM 12590 C CA . ASN D 1 282 ? -30.234 -30.293 -32.012 1.00 43.43 307 ASN D CA 1
ATOM 12591 C C . ASN D 1 282 ? -31.493 -30.984 -31.495 1.00 42.44 307 ASN D C 1
ATOM 12592 O O . ASN D 1 282 ? -32.468 -31.082 -32.225 1.00 41.86 307 ASN D O 1
ATOM 12597 N N . TYR D 1 283 ? -31.490 -31.436 -30.240 1.00 41.67 308 TYR D N 1
ATOM 12598 C CA . TYR D 1 283 ? -32.708 -31.982 -29.619 1.00 40.99 308 TYR D CA 1
ATOM 12599 C C . TYR D 1 283 ? -33.850 -30.964 -29.619 1.00 40.40 308 TYR D C 1
ATOM 12600 O O . TYR D 1 283 ? -33.594 -29.765 -29.532 1.00 40.38 308 TYR D O 1
ATOM 12609 N N . ARG D 1 284 ? -35.096 -31.440 -29.724 1.00 39.57 309 ARG D N 1
ATOM 12610 C CA . ARG D 1 284 ? -36.270 -30.549 -29.845 1.00 39.12 309 ARG D CA 1
ATOM 12611 C C . ARG D 1 284 ? -36.523 -29.716 -28.593 1.00 38.05 309 ARG D C 1
ATOM 12612 O O . ARG D 1 284 ? -36.862 -30.253 -27.545 1.00 38.16 309 ARG D O 1
ATOM 12620 N N . ALA D 1 285 ? -36.368 -28.405 -28.722 1.00 37.06 310 ALA D N 1
ATOM 12621 C CA . ALA D 1 285 ? -36.396 -27.496 -27.588 1.00 36.39 310 ALA D CA 1
ATOM 12622 C C . ALA D 1 285 ? -36.650 -26.097 -28.087 1.00 36.25 310 ALA D C 1
ATOM 12623 O O . ALA D 1 285 ? -36.467 -25.829 -29.261 1.00 35.90 310 ALA D O 1
ATOM 12625 N N . ILE D 1 286 ? -37.101 -25.225 -27.187 1.00 36.23 311 ILE D N 1
ATOM 12626 C CA . ILE D 1 286 ? -37.260 -23.795 -27.444 1.00 35.87 311 ILE D CA 1
ATOM 12627 C C . ILE D 1 286 ? -36.813 -23.045 -26.189 1.00 35.82 311 ILE D C 1
ATOM 12628 O O . ILE D 1 286 ? -37.160 -23.444 -25.063 1.00 36.15 311 ILE D O 1
ATOM 12633 N N . SER D 1 287 ? -36.026 -21.991 -26.368 1.00 35.40 312 SER D N 1
ATOM 12634 C CA . SER D 1 287 ? -35.593 -21.190 -25.231 1.00 35.34 312 SER D CA 1
ATOM 12635 C C . SER D 1 287 ? -36.700 -20.354 -24.625 1.00 35.34 312 SER D C 1
ATOM 12636 O O . SER D 1 287 ? -37.518 -19.764 -25.331 1.00 35.10 312 SER D O 1
ATOM 12639 N N . TYR D 1 288 ? -36.680 -20.289 -23.300 1.00 35.23 313 TYR D N 1
ATOM 12640 C CA . TYR D 1 288 ? -37.486 -19.362 -22.534 1.00 35.40 313 TYR D CA 1
ATOM 12641 C C . TYR D 1 288 ? -37.656 -18.042 -23.254 1.00 35.61 313 TYR D C 1
ATOM 12642 O O . TYR D 1 288 ? -38.763 -17.494 -23.286 1.00 35.82 313 TYR D O 1
ATOM 12651 N N . TYR D 1 289 ? -36.558 -17.548 -23.827 1.00 35.60 314 TYR D N 1
ATOM 12652 C CA . TYR D 1 289 ? -36.493 -16.198 -24.405 1.00 35.99 314 TYR D CA 1
ATOM 12653 C C . TYR D 1 289 ? -37.286 -16.034 -25.682 1.00 37.24 314 TYR D C 1
ATOM 12654 O O . TYR D 1 289 ? -37.658 -14.918 -26.041 1.00 37.64 314 TYR D O 1
ATOM 12663 N N . ASP D 1 290 ? -37.566 -17.152 -26.343 1.00 38.98 315 ASP D N 1
ATOM 12664 C CA . ASP D 1 290 ? -38.291 -17.148 -27.604 1.00 40.67 315 ASP D CA 1
ATOM 12665 C C . ASP D 1 290 ? -39.727 -17.630 -27.452 1.00 41.43 315 ASP D C 1
ATOM 12666 O O . ASP D 1 290 ? -40.553 -17.420 -28.350 1.00 41.97 315 ASP D O 1
ATOM 12671 N N . TYR D 1 291 ? -40.019 -18.262 -26.312 1.00 41.92 316 TYR D N 1
ATOM 12672 C CA . TYR D 1 291 ? -41.313 -18.898 -26.050 1.00 42.20 316 TYR D CA 1
ATOM 12673 C C . TYR D 1 291 ? -42.276 -17.873 -25.481 1.00 42.66 316 TYR D C 1
ATOM 12674 O O . TYR D 1 291 ? -42.086 -17.391 -24.374 1.00 43.59 316 TYR D O 1
ATOM 12683 N N . ALA D 1 292 ? -43.310 -17.546 -26.246 1.00 43.22 317 ALA D N 1
ATOM 12684 C CA . ALA D 1 292 ? -44.214 -16.450 -25.910 1.00 44.01 317 ALA D CA 1
ATOM 12685 C C . ALA D 1 292 ? -45.138 -16.747 -24.729 1.00 44.76 317 ALA D C 1
ATOM 12686 O O . ALA D 1 292 ? -45.951 -17.668 -24.771 1.00 45.11 317 ALA D O 1
ATOM 12688 N N . LEU D 1 293 ? -45.009 -15.965 -23.669 1.00 45.45 318 LEU D N 1
ATOM 12689 C CA . LEU D 1 293 ? -45.996 -16.001 -22.613 1.00 46.77 318 LEU D CA 1
ATOM 12690 C C . LEU D 1 293 ? -47.255 -15.247 -23.067 1.00 48.09 318 LEU D C 1
ATOM 12691 O O . LEU D 1 293 ? -47.173 -14.113 -23.554 1.00 48.33 318 LEU D O 1
ATOM 12696 N N . LYS D 1 294 ? -48.420 -15.871 -22.923 1.00 49.65 319 LYS D N 1
ATOM 12697 C CA . LYS D 1 294 ? -49.666 -15.250 -23.385 1.00 51.24 319 LYS D CA 1
ATOM 12698 C C . LYS D 1 294 ? -50.176 -14.188 -22.424 1.00 52.42 319 LYS D C 1
ATOM 12699 O O . LYS D 1 294 ? -50.243 -14.423 -21.215 1.00 52.63 319 LYS D O 1
ATOM 12705 N N . THR D 1 295 ? -50.538 -13.021 -22.956 1.00 53.93 320 THR D N 1
ATOM 12706 C CA . THR D 1 295 ? -51.190 -11.993 -22.135 1.00 55.64 320 THR D CA 1
ATOM 12707 C C . THR D 1 295 ? -52.555 -12.499 -21.701 1.00 56.12 320 THR D C 1
ATOM 12708 O O . THR D 1 295 ? -53.409 -12.766 -22.553 1.00 56.26 320 THR D O 1
ATOM 12712 N N . PRO D 1 296 ? -52.772 -12.622 -20.376 1.00 56.78 321 PRO D N 1
ATOM 12713 C CA . PRO D 1 296 ? -53.987 -13.275 -19.861 1.00 57.53 321 PRO D CA 1
ATOM 12714 C C . PRO D 1 296 ? -55.288 -12.606 -20.358 1.00 58.38 321 PRO D C 1
ATOM 12715 O O . PRO D 1 296 ? -55.283 -11.411 -20.711 1.00 58.35 321 PRO D O 1
ATOM 12719 N N . ALA D 1 297 ? -56.386 -13.365 -20.401 1.00 58.98 322 ALA D N 1
ATOM 12720 C CA . ALA D 1 297 ? -57.689 -12.775 -20.738 1.00 59.65 322 ALA D CA 1
ATOM 12721 C C . ALA D 1 297 ? -58.009 -11.568 -19.846 1.00 60.01 322 ALA D C 1
ATOM 12722 O O . ALA D 1 297 ? -57.605 -11.510 -18.672 1.00 59.97 322 ALA D O 1
ATOM 12724 N N . ASP D 1 298 ? -58.719 -10.601 -20.421 1.00 60.33 323 ASP D N 1
ATOM 12725 C CA . ASP D 1 298 ? -59.146 -9.417 -19.680 1.00 60.34 323 ASP D CA 1
ATOM 12726 C C . ASP D 1 298 ? -60.573 -9.547 -19.127 1.00 60.12 323 ASP D C 1
ATOM 12727 O O . ASP D 1 298 ? -61.550 -9.715 -19.877 1.00 60.31 323 ASP D O 1
ATOM 12732 N N . THR D 1 299 ? -60.682 -9.433 -17.810 1.00 59.60 324 THR D N 1
ATOM 12733 C CA . THR D 1 299 ? -61.951 -9.650 -17.114 1.00 59.03 324 THR D CA 1
ATOM 12734 C C . THR D 1 299 ? -62.799 -8.368 -16.873 1.00 58.34 324 THR D C 1
ATOM 12735 O O . THR D 1 299 ? -63.978 -8.327 -17.264 1.00 59.00 324 THR D O 1
ATOM 12739 N N . GLY D 1 300 ? -62.198 -7.327 -16.278 1.00 56.75 325 GLY D N 1
ATOM 12740 C CA . GLY D 1 300 ? -62.944 -6.175 -15.735 1.00 54.06 325 GLY D CA 1
ATOM 12741 C C . GLY D 1 300 ? -63.396 -6.594 -14.346 1.00 52.35 325 GLY D C 1
ATOM 12742 O O . GLY D 1 300 ? -64.392 -7.306 -14.220 1.00 53.18 325 GLY D O 1
ATOM 12743 N N . ASP D 1 301 ? -62.684 -6.113 -13.322 1.00 49.76 326 ASP D N 1
ATOM 12744 C CA . ASP D 1 301 ? -62.494 -6.750 -11.989 1.00 47.04 326 ASP D CA 1
ATOM 12745 C C . ASP D 1 301 ? -61.013 -7.128 -11.943 1.00 44.86 326 ASP D C 1
ATOM 12746 O O . ASP D 1 301 ? -60.608 -8.208 -12.367 1.00 44.94 326 ASP D O 1
ATOM 12751 N N . SER D 1 302 ? -60.189 -6.209 -11.480 1.00 41.71 327 SER D N 1
ATOM 12752 C CA . SER D 1 302 ? -58.777 -6.450 -11.510 1.00 38.58 327 SER D CA 1
ATOM 12753 C C . SER D 1 302 ? -58.187 -6.297 -10.131 1.00 36.42 327 SER D C 1
ATOM 12754 O O . SER D 1 302 ? -58.739 -5.611 -9.287 1.00 36.45 327 SER D O 1
ATOM 12757 N N . ILE D 1 303 ? -57.072 -6.971 -9.900 1.00 34.11 328 ILE D N 1
ATOM 12758 C CA . ILE D 1 303 ? -56.270 -6.704 -8.724 1.00 32.22 328 ILE D CA 1
ATOM 12759 C C . ILE D 1 303 ? -54.999 -6.020 -9.182 1.00 31.09 328 ILE D C 1
ATOM 12760 O O . ILE D 1 303 ? -54.332 -6.511 -10.075 1.00 31.69 328 ILE D O 1
ATOM 12765 N N . GLY D 1 304 ? -54.694 -4.870 -8.601 1.00 29.43 329 GLY D N 1
ATOM 12766 C CA . GLY D 1 304 ? -53.540 -4.095 -9.031 1.00 28.26 329 GLY D CA 1
ATOM 12767 C C . GLY D 1 304 ? -52.256 -4.471 -8.315 1.00 27.32 329 GLY D C 1
ATOM 12768 O O . GLY D 1 304 ? -52.230 -4.672 -7.084 1.00 27.47 329 GLY D O 1
ATOM 12769 N N . VAL D 1 305 ? -51.177 -4.548 -9.073 1.00 25.79 330 VAL D N 1
ATOM 12770 C CA . VAL D 1 305 ? -49.903 -4.940 -8.488 1.00 24.87 330 VAL D CA 1
ATOM 12771 C C . VAL D 1 305 ? -48.935 -3.752 -8.574 1.00 24.48 330 VAL D C 1
ATOM 12772 O O . VAL D 1 305 ? -48.623 -3.291 -9.659 1.00 24.77 330 VAL D O 1
ATOM 12776 N N . VAL D 1 306 ? -48.505 -3.235 -7.430 1.00 24.16 331 VAL D N 1
ATOM 12777 C CA . VAL D 1 306 ? -47.542 -2.134 -7.385 1.00 24.22 331 VAL D CA 1
ATOM 12778 C C . VAL D 1 306 ? -46.240 -2.638 -6.764 1.00 24.46 331 VAL D C 1
ATOM 12779 O O . VAL D 1 306 ? -46.267 -3.252 -5.689 1.00 24.28 331 VAL D O 1
ATOM 12783 N N . PHE D 1 307 ? -45.111 -2.383 -7.439 1.00 24.17 332 PHE D N 1
ATOM 12784 C CA . PHE D 1 307 ? -43.814 -2.835 -6.958 1.00 23.92 332 PHE D CA 1
ATOM 12785 C C . PHE D 1 307 ? -43.120 -1.816 -6.063 1.00 24.39 332 PHE D C 1
ATOM 12786 O O . PHE D 1 307 ? -43.147 -0.617 -6.308 1.00 24.32 332 PHE D O 1
ATOM 12794 N N . ALA D 1 308 ? -42.528 -2.303 -4.987 1.00 24.52 333 ALA D N 1
ATOM 12795 C CA . ALA D 1 308 ? -41.668 -1.465 -4.194 1.00 24.79 333 ALA D CA 1
ATOM 12796 C C . ALA D 1 308 ? -40.311 -2.168 -4.133 1.00 24.77 333 ALA D C 1
ATOM 12797 O O . ALA D 1 308 ? -39.922 -2.747 -3.109 1.00 25.04 333 ALA D O 1
ATOM 12799 N N . ASN D 1 309 ? -39.609 -2.117 -5.256 1.00 24.91 334 ASN D N 1
ATOM 12800 C CA . ASN D 1 309 ? -38.343 -2.823 -5.453 1.00 25.86 334 ASN D CA 1
ATOM 12801 C C . ASN D 1 309 ? -37.093 -1.922 -5.366 1.00 25.63 334 ASN D C 1
ATOM 12802 O O . ASN D 1 309 ? -36.739 -1.219 -6.317 1.00 25.17 334 ASN D O 1
ATOM 12807 N N . GLY D 1 310 ? -36.430 -1.943 -4.229 1.00 25.74 335 GLY D N 1
ATOM 12808 C CA . GLY D 1 310 ? -35.175 -1.235 -4.087 1.00 26.50 335 GLY D CA 1
ATOM 12809 C C . GLY D 1 310 ? -35.194 -0.202 -2.990 1.00 27.38 335 GLY D C 1
ATOM 12810 O O . GLY D 1 310 ? -36.183 -0.054 -2.259 1.00 26.76 335 GLY D O 1
ATOM 12811 N N . ALA D 1 311 ? -34.081 0.519 -2.874 1.00 28.80 336 ALA D N 1
ATOM 12812 C CA . ALA D 1 311 ? -33.957 1.618 -1.920 1.00 29.84 336 ALA D CA 1
ATOM 12813 C C . ALA D 1 311 ? -35.071 2.635 -2.197 1.00 29.96 336 ALA D C 1
ATOM 12814 O O . ALA D 1 311 ? -35.470 2.818 -3.345 1.00 29.96 336 ALA D O 1
ATOM 12816 N N . ILE D 1 312 ? -35.601 3.219 -1.126 1.00 30.86 337 ILE D N 1
ATOM 12817 C CA . ILE D 1 312 ? -36.734 4.148 -1.151 1.00 31.57 337 ILE D CA 1
ATOM 12818 C C . ILE D 1 312 ? -36.180 5.568 -1.178 1.00 32.91 337 ILE D C 1
ATOM 12819 O O . ILE D 1 312 ? -35.554 6.003 -0.195 1.00 32.27 337 ILE D O 1
ATOM 12824 N N . MET D 1 313 ? -36.405 6.280 -2.284 1.00 35.04 338 MET D N 1
ATOM 12825 C CA . MET D 1 313 ? -35.926 7.681 -2.451 1.00 37.51 338 MET D CA 1
ATOM 12826 C C . MET D 1 313 ? -37.067 8.695 -2.455 1.00 37.72 338 MET D C 1
ATOM 12827 O O . MET D 1 313 ? -38.208 8.369 -2.792 1.00 37.43 338 MET D O 1
ATOM 12832 N N . ASP D 1 314 ? -36.730 9.937 -2.126 1.00 38.95 339 ASP D N 1
ATOM 12833 C CA . ASP D 1 314 ? -37.683 11.037 -2.143 1.00 40.16 339 ASP D CA 1
ATOM 12834 C C . ASP D 1 314 ? -38.161 11.445 -3.522 1.00 41.24 339 ASP D C 1
ATOM 12835 O O . ASP D 1 314 ? -39.265 11.955 -3.659 1.00 41.40 339 ASP D O 1
ATOM 12840 N N . GLY D 1 315 ? -37.358 11.261 -4.554 1.00 42.14 340 GLY D N 1
ATOM 12841 C CA . GLY D 1 315 ? -37.768 11.831 -5.822 1.00 44.96 340 GLY D CA 1
ATOM 12842 C C . GLY D 1 315 ? -38.981 11.191 -6.491 1.00 46.57 340 GLY D C 1
ATOM 12843 O O . GLY D 1 315 ? -39.903 10.688 -5.842 1.00 46.23 340 GLY D O 1
ATOM 12844 N N . GLU D 1 316 ? -38.983 11.240 -7.816 1.00 48.14 341 GLU D N 1
ATOM 12845 C CA . GLU D 1 316 ? -39.619 10.180 -8.551 1.00 49.88 341 GLU D CA 1
ATOM 12846 C C . GLU D 1 316 ? -38.556 9.106 -8.823 1.00 50.36 341 GLU D C 1
ATOM 12847 O O . GLU D 1 316 ? -37.416 9.221 -8.358 1.00 50.10 341 GLU D O 1
ATOM 12853 N N . GLU D 1 317 ? -38.945 8.065 -9.550 1.00 50.96 342 GLU D N 1
ATOM 12854 C CA . GLU D 1 317 ? -38.159 6.852 -9.684 1.00 51.80 342 GLU D CA 1
ATOM 12855 C C . GLU D 1 317 ? -36.682 6.998 -10.070 1.00 52.92 342 GLU D C 1
ATOM 12856 O O . GLU D 1 317 ? -35.791 6.804 -9.234 1.00 53.21 342 GLU D O 1
ATOM 12862 N N . THR D 1 318 ? -36.435 7.332 -11.328 1.00 54.42 343 THR D N 1
ATOM 12863 C CA . THR D 1 318 ? -35.127 7.071 -11.970 1.00 55.60 343 THR D CA 1
ATOM 12864 C C . THR D 1 318 ? -33.982 6.518 -11.064 1.00 55.53 343 THR D C 1
ATOM 12865 O O . THR D 1 318 ? -33.464 7.215 -10.176 1.00 55.58 343 THR D O 1
ATOM 12869 N N . GLN D 1 319 ? -33.681 5.231 -11.296 1.00 55.38 344 GLN D N 1
ATOM 12870 C CA . GLN D 1 319 ? -32.384 4.549 -11.042 1.00 54.33 344 GLN D CA 1
ATOM 12871 C C . GLN D 1 319 ? -32.639 3.037 -11.066 1.00 53.05 344 GLN D C 1
ATOM 12872 O O . GLN D 1 319 ? -33.215 2.518 -12.031 1.00 52.71 344 GLN D O 1
ATOM 12878 N N . GLY D 1 320 ? -32.178 2.348 -10.022 1.00 51.37 345 GLY D N 1
ATOM 12879 C CA . GLY D 1 320 ? -32.649 1.005 -9.665 1.00 49.58 345 GLY D CA 1
ATOM 12880 C C . GLY D 1 320 ? -33.337 1.165 -8.315 1.00 48.16 345 GLY D C 1
ATOM 12881 O O . GLY D 1 320 ? -33.116 0.390 -7.371 1.00 48.07 345 GLY D O 1
ATOM 12882 N N . ASN D 1 321 ? -34.158 2.208 -8.213 1.00 45.91 346 ASN D N 1
ATOM 12883 C CA . ASN D 1 321 ? -34.660 2.611 -6.921 1.00 43.72 346 ASN D CA 1
ATOM 12884 C C . ASN D 1 321 ? -36.136 2.896 -6.881 1.00 42.04 346 ASN D C 1
ATOM 12885 O O . ASN D 1 321 ? -36.792 3.063 -7.920 1.00 42.31 346 ASN D O 1
ATOM 12890 N N . VAL D 1 322 ? -36.662 2.931 -5.667 1.00 39.41 347 VAL D N 1
ATOM 12891 C CA . VAL D 1 322 ? -38.049 3.281 -5.486 1.00 37.01 347 VAL D CA 1
ATOM 12892 C C . VAL D 1 322 ? -38.121 4.789 -5.311 1.00 35.60 347 VAL D C 1
ATOM 12893 O O . VAL D 1 322 ? -37.416 5.364 -4.463 1.00 34.69 347 VAL D O 1
ATOM 12897 N N . GLY D 1 323 ? -38.968 5.421 -6.119 1.00 33.91 348 GLY D N 1
ATOM 12898 C CA . GLY D 1 323 ? -39.294 6.828 -5.919 1.00 32.37 348 GLY D CA 1
ATOM 12899 C C . GLY D 1 323 ? -40.604 7.078 -5.217 1.00 31.39 348 GLY D C 1
ATOM 12900 O O . GLY D 1 323 ? -41.658 6.814 -5.763 1.00 31.04 348 GLY D O 1
ATOM 12901 N N . GLY D 1 324 ? -40.545 7.616 -4.008 1.00 31.34 349 GLY D N 1
ATOM 12902 C CA . GLY D 1 324 ? -41.760 8.104 -3.314 1.00 31.49 349 GLY D CA 1
ATOM 12903 C C . GLY D 1 324 ? -42.947 8.574 -4.174 1.00 31.09 349 GLY D C 1
ATOM 12904 O O . GLY D 1 324 ? -44.047 7.998 -4.097 1.00 30.64 349 GLY D O 1
ATOM 12905 N N . ASP D 1 325 ? -42.729 9.599 -5.000 1.00 30.57 350 ASP D N 1
ATOM 12906 C CA . ASP D 1 325 ? -43.831 10.201 -5.767 1.00 30.66 350 ASP D CA 1
ATOM 12907 C C . ASP D 1 325 ? -44.396 9.270 -6.811 1.00 29.92 350 ASP D C 1
ATOM 12908 O O . ASP D 1 325 ? -45.610 9.296 -7.072 1.00 29.62 350 ASP D O 1
ATOM 12913 N N . THR D 1 326 ? -43.510 8.456 -7.400 1.00 29.57 351 THR D N 1
ATOM 12914 C CA . THR D 1 326 ? -43.852 7.540 -8.495 1.00 29.02 351 THR D CA 1
ATOM 12915 C C . THR D 1 326 ? -44.709 6.389 -7.976 1.00 28.96 351 THR D C 1
ATOM 12916 O O . THR D 1 326 ? -45.716 6.030 -8.595 1.00 29.55 351 THR D O 1
ATOM 12920 N N . THR D 1 327 ? -44.319 5.835 -6.834 1.00 28.40 352 THR D N 1
ATOM 12921 C CA . THR D 1 327 ? -45.062 4.757 -6.229 1.00 28.21 352 THR D CA 1
ATOM 12922 C C . THR D 1 327 ? -46.406 5.261 -5.706 1.00 28.71 352 THR D C 1
ATOM 12923 O O . THR D 1 327 ? -47.422 4.600 -5.926 1.00 29.03 352 THR D O 1
ATOM 12927 N N . ALA D 1 328 ? -46.429 6.433 -5.060 1.00 29.17 353 ALA D N 1
ATOM 12928 C CA . ALA D 1 328 ? -47.706 7.061 -4.646 1.00 29.71 353 ALA D CA 1
ATOM 12929 C C . ALA D 1 328 ? -48.670 7.311 -5.818 1.00 30.42 353 ALA D C 1
ATOM 12930 O O . ALA D 1 328 ? -49.886 7.152 -5.673 1.00 30.73 353 ALA D O 1
ATOM 12932 N N . ALA D 1 329 ? -48.141 7.715 -6.968 1.00 30.53 354 ALA D N 1
ATOM 12933 C CA . ALA D 1 329 ? -49.020 7.981 -8.101 1.00 31.61 354 ALA D CA 1
ATOM 12934 C C . ALA D 1 329 ? -49.604 6.691 -8.657 1.00 31.89 354 ALA D C 1
ATOM 12935 O O . ALA D 1 329 ? -50.756 6.674 -9.099 1.00 33.21 354 ALA D O 1
ATOM 12937 N N . GLN D 1 330 ? -48.810 5.623 -8.646 1.00 31.71 355 GLN D N 1
ATOM 12938 C CA . GLN D 1 330 ? -49.280 4.296 -9.073 1.00 31.28 355 GLN D CA 1
ATOM 12939 C C . GLN D 1 330 ? -50.402 3.803 -8.134 1.00 30.90 355 GLN D C 1
ATOM 12940 O O . GLN D 1 330 ? -51.439 3.316 -8.590 1.00 30.85 355 GLN D O 1
ATOM 12946 N N . ILE D 1 331 ? -50.198 3.971 -6.831 1.00 29.86 356 ILE D N 1
ATOM 12947 C CA . ILE D 1 331 ? -51.181 3.569 -5.854 1.00 29.39 356 ILE D CA 1
ATOM 12948 C C . ILE D 1 331 ? -52.470 4.391 -5.994 1.00 29.94 356 ILE D C 1
ATOM 12949 O O . ILE D 1 331 ? -53.567 3.873 -5.774 1.00 30.13 356 ILE D O 1
ATOM 12954 N N . ARG D 1 332 ? -52.324 5.662 -6.368 1.00 30.56 357 ARG D N 1
ATOM 12955 C CA . ARG D 1 332 ? -53.448 6.564 -6.587 1.00 30.74 357 ARG D CA 1
ATOM 12956 C C . ARG D 1 332 ? -54.255 6.102 -7.782 1.00 31.24 357 ARG D C 1
ATOM 12957 O O . ARG D 1 332 ? -55.474 5.983 -7.671 1.00 30.96 357 ARG D O 1
ATOM 12965 N N . ASP D 1 333 ? -53.587 5.840 -8.910 1.00 32.16 358 ASP D N 1
ATOM 12966 C CA . ASP D 1 333 ? -54.283 5.351 -10.089 1.00 34.40 358 ASP D CA 1
ATOM 12967 C C . ASP D 1 333 ? -55.181 4.183 -9.686 1.00 34.40 358 ASP D C 1
ATOM 12968 O O . ASP D 1 333 ? -56.364 4.173 -10.016 1.00 34.67 358 ASP D O 1
ATOM 12973 N N . ALA D 1 334 ? -54.607 3.216 -8.960 1.00 34.82 359 ALA D N 1
ATOM 12974 C CA . ALA D 1 334 ? -55.282 1.973 -8.596 1.00 35.26 359 ALA D CA 1
ATOM 12975 C C . ALA D 1 334 ? -56.399 2.258 -7.615 1.00 35.82 359 ALA D C 1
ATOM 12976 O O . ALA D 1 334 ? -57.492 1.716 -7.756 1.00 35.88 359 ALA D O 1
ATOM 12978 N N . ARG D 1 335 ? -56.127 3.124 -6.637 1.00 36.29 360 ARG D N 1
ATOM 12979 C CA . ARG D 1 335 ? -57.161 3.608 -5.705 1.00 36.82 360 ARG D CA 1
ATOM 12980 C C . ARG D 1 335 ? -58.392 4.240 -6.386 1.00 37.09 360 ARG D C 1
ATOM 12981 O O . ARG D 1 335 ? -59.518 4.099 -5.907 1.00 37.72 360 ARG D O 1
ATOM 12989 N N . LEU D 1 336 ? -58.190 4.953 -7.482 1.00 37.14 361 LEU D N 1
ATOM 12990 C CA . LEU D 1 336 ? -59.306 5.682 -8.062 1.00 37.33 361 LEU D CA 1
ATOM 12991 C C . LEU D 1 336 ? -59.913 4.943 -9.244 1.00 37.13 361 LEU D C 1
ATOM 12992 O O . LEU D 1 336 ? -61.023 5.261 -9.648 1.00 36.92 361 LEU D O 1
ATOM 12997 N N . ASP D 1 337 ? -59.193 3.962 -9.789 1.00 36.95 362 ASP D N 1
ATOM 12998 C CA . ASP D 1 337 ? -59.737 3.119 -10.856 1.00 37.11 362 ASP D CA 1
ATOM 12999 C C . ASP D 1 337 ? -60.836 2.212 -10.296 1.00 37.21 362 ASP D C 1
ATOM 13000 O O . ASP D 1 337 ? -60.553 1.317 -9.499 1.00 37.22 362 ASP D O 1
ATOM 13005 N N . PRO D 1 338 ? -62.103 2.454 -10.691 1.00 37.48 363 PRO D N 1
ATOM 13006 C CA . PRO D 1 338 ? -63.187 1.638 -10.111 1.00 37.25 363 PRO D CA 1
ATOM 13007 C C . PRO D 1 338 ? -63.082 0.156 -10.511 1.00 36.70 363 PRO D C 1
ATOM 13008 O O . PRO D 1 338 ? -63.601 -0.720 -9.807 1.00 36.49 363 PRO D O 1
ATOM 13012 N N . LYS D 1 339 ? -62.392 -0.102 -11.620 1.00 35.90 364 LYS D N 1
ATOM 13013 C CA . LYS D 1 339 ? -62.082 -1.459 -12.061 1.00 35.99 364 LYS D CA 1
ATOM 13014 C C . LYS D 1 339 ? -61.295 -2.257 -10.988 1.00 34.63 364 LYS D C 1
ATOM 13015 O O . LYS D 1 339 ? -61.557 -3.444 -10.767 1.00 35.50 364 LYS D O 1
ATOM 13021 N N . VAL D 1 340 ? -60.333 -1.609 -10.335 1.00 32.10 365 VAL D N 1
ATOM 13022 C CA . VAL D 1 340 ? -59.442 -2.273 -9.402 1.00 29.84 365 VAL D CA 1
ATOM 13023 C C . VAL D 1 340 ? -60.149 -2.535 -8.088 1.00 29.15 365 VAL D C 1
ATOM 13024 O O . VAL D 1 340 ? -60.621 -1.599 -7.435 1.00 28.99 365 VAL D O 1
ATOM 13028 N N . LYS D 1 341 ? -60.193 -3.810 -7.686 1.00 27.76 366 LYS D N 1
ATOM 13029 C CA . LYS D 1 341 ? -60.964 -4.226 -6.513 1.00 26.25 366 LYS D CA 1
ATOM 13030 C C . LYS D 1 341 ? -60.152 -4.442 -5.229 1.00 25.16 366 LYS D C 1
ATOM 13031 O O . LYS D 1 341 ? -60.717 -4.486 -4.125 1.00 24.96 366 LYS D O 1
ATOM 13037 N N . ALA D 1 342 ? -58.836 -4.574 -5.387 1.00 23.53 367 ALA D N 1
ATOM 13038 C CA . ALA D 1 342 ? -57.899 -4.800 -4.282 1.00 22.23 367 ALA D CA 1
ATOM 13039 C C . ALA D 1 342 ? -56.525 -4.351 -4.771 1.00 22.17 367 ALA D C 1
ATOM 13040 O O . ALA D 1 342 ? -56.256 -4.311 -5.998 1.00 21.74 367 ALA D O 1
ATOM 13042 N N . ILE D 1 343 ? -55.639 -4.038 -3.834 1.00 21.48 368 ILE D N 1
ATOM 13043 C CA . ILE D 1 343 ? -54.254 -3.774 -4.208 1.00 21.11 368 ILE D CA 1
ATOM 13044 C C . ILE D 1 343 ? -53.257 -4.711 -3.517 1.00 20.33 368 ILE D C 1
ATOM 13045 O O . ILE D 1 343 ? -53.333 -4.915 -2.289 1.00 20.26 368 ILE D O 1
ATOM 13050 N N . VAL D 1 344 ? -52.303 -5.218 -4.301 1.00 18.91 369 VAL D N 1
ATOM 13051 C CA . VAL D 1 344 ? -51.160 -5.936 -3.748 1.00 18.42 369 VAL D CA 1
ATOM 13052 C C . VAL D 1 344 ? -49.916 -5.125 -3.941 1.00 17.71 369 VAL D C 1
ATOM 13053 O O . VAL D 1 344 ? -49.616 -4.674 -5.052 1.00 17.89 369 VAL D O 1
ATOM 13057 N N . LEU D 1 345 ? -49.179 -4.977 -2.853 1.00 17.10 370 LEU D N 1
ATOM 13058 C CA . LEU D 1 345 ? -47.907 -4.275 -2.860 1.00 16.09 370 LEU D CA 1
ATOM 13059 C C . LEU D 1 345 ? -46.778 -5.291 -2.723 1.00 16.23 370 LEU D C 1
ATOM 13060 O O . LEU D 1 345 ? -46.553 -5.852 -1.647 1.00 15.67 370 LEU D O 1
ATOM 13065 N N . ARG D 1 346 ? -46.081 -5.530 -3.829 1.00 16.56 371 ARG D N 1
ATOM 13066 C CA . ARG D 1 346 ? -44.973 -6.465 -3.874 1.00 16.09 371 ARG D CA 1
ATOM 13067 C C . ARG D 1 346 ? -43.732 -5.743 -3.412 1.00 15.71 371 ARG D C 1
ATOM 13068 O O . ARG D 1 346 ? -43.267 -4.860 -4.098 1.00 16.97 371 ARG D O 1
ATOM 13076 N N . VAL D 1 347 ? -43.219 -6.088 -2.239 1.00 15.90 372 VAL D N 1
ATOM 13077 C CA . VAL D 1 347 ? -42.129 -5.362 -1.604 1.00 15.41 372 VAL D CA 1
ATOM 13078 C C . VAL D 1 347 ? -40.836 -6.145 -1.573 1.00 16.69 372 VAL D C 1
ATOM 13079 O O . VAL D 1 347 ? -40.807 -7.306 -1.105 1.00 15.97 372 VAL D O 1
ATOM 13083 N N . ASN D 1 348 ? -39.772 -5.500 -2.071 1.00 17.28 373 ASN D N 1
ATOM 13084 C CA . ASN D 1 348 ? -38.407 -5.986 -1.916 1.00 18.61 373 ASN D CA 1
ATOM 13085 C C . ASN D 1 348 ? -37.435 -4.808 -1.766 1.00 20.35 373 ASN D C 1
ATOM 13086 O O . ASN D 1 348 ? -36.908 -4.274 -2.738 1.00 21.42 373 ASN D O 1
ATOM 13091 N N . SER D 1 349 ? -37.187 -4.387 -0.539 1.00 21.66 374 SER D N 1
ATOM 13092 C CA . SER D 1 349 ? -36.614 -3.084 -0.338 1.00 22.34 374 SER D CA 1
ATOM 13093 C C . SER D 1 349 ? -35.868 -3.112 0.964 1.00 23.36 374 SER D C 1
ATOM 13094 O O . SER D 1 349 ? -36.372 -3.657 1.954 1.00 24.46 374 SER D O 1
ATOM 13097 N N . PRO D 1 350 ? -34.647 -2.557 0.970 1.00 23.76 375 PRO D N 1
ATOM 13098 C CA . PRO D 1 350 ? -33.918 -2.373 2.217 1.00 24.38 375 PRO D CA 1
ATOM 13099 C C . PRO D 1 350 ? -34.418 -1.174 2.994 1.00 25.22 375 PRO D C 1
ATOM 13100 O O . PRO D 1 350 ? -34.061 -1.002 4.159 1.00 25.98 375 PRO D O 1
ATOM 13104 N N . GLY D 1 351 ? -35.220 -0.335 2.358 1.00 25.60 376 GLY D N 1
ATOM 13105 C CA . GLY D 1 351 ? -35.634 0.890 3.011 1.00 26.46 376 GLY D CA 1
ATOM 13106 C C . GLY D 1 351 ? -35.119 2.161 2.354 1.00 26.78 376 GLY D C 1
ATOM 13107 O O . GLY D 1 351 ? -34.971 2.242 1.127 1.00 25.17 376 GLY D O 1
ATOM 13108 N N . GLY D 1 352 ? -34.889 3.170 3.187 1.00 27.53 377 GLY D N 1
ATOM 13109 C CA . GLY D 1 352 ? -34.401 4.459 2.700 1.00 29.15 377 GLY D CA 1
ATOM 13110 C C . GLY D 1 352 ? -34.986 5.668 3.397 1.00 29.87 377 GLY D C 1
ATOM 13111 O O . GLY D 1 352 ? -34.914 5.788 4.625 1.00 29.74 377 GLY D O 1
ATOM 13112 N N . SER D 1 353 ? -35.552 6.569 2.599 1.00 30.75 378 SER D N 1
ATOM 13113 C CA . SER D 1 353 ? -36.055 7.850 3.095 1.00 31.79 378 SER D CA 1
ATOM 13114 C C . SER D 1 353 ? -37.359 7.715 3.884 1.00 32.07 378 SER D C 1
ATOM 13115 O O . SER D 1 353 ? -38.357 7.204 3.361 1.00 32.56 378 SER D O 1
ATOM 13118 N N . VAL D 1 354 ? -37.347 8.217 5.117 1.00 32.09 379 VAL D N 1
ATOM 13119 C CA . VAL D 1 354 ? -38.549 8.307 5.958 1.00 31.92 379 VAL D CA 1
ATOM 13120 C C . VAL D 1 354 ? -39.681 9.103 5.298 1.00 31.77 379 VAL D C 1
ATOM 13121 O O . VAL D 1 354 ? -40.827 8.665 5.277 1.00 32.45 379 VAL D O 1
ATOM 13125 N N . THR D 1 355 ? -39.356 10.243 4.718 1.00 31.60 380 THR D N 1
ATOM 13126 C CA . THR D 1 355 ? -40.375 11.108 4.136 1.00 31.25 380 THR D CA 1
ATOM 13127 C C . THR D 1 355 ? -41.008 10.477 2.887 1.00 30.56 380 THR D C 1
ATOM 13128 O O . THR D 1 355 ? -42.200 10.603 2.668 1.00 30.41 380 THR D O 1
ATOM 13132 N N . ALA D 1 356 ? -40.213 9.790 2.077 1.00 30.58 381 ALA D N 1
ATOM 13133 C CA . ALA D 1 356 ? -40.746 9.033 0.930 1.00 30.08 381 ALA D CA 1
ATOM 13134 C C . ALA D 1 356 ? -41.538 7.801 1.392 1.00 29.99 381 ALA D C 1
ATOM 13135 O O . ALA D 1 356 ? -42.518 7.415 0.768 1.00 29.76 381 ALA D O 1
ATOM 13137 N N . SER D 1 357 ? -41.121 7.185 2.484 1.00 30.14 382 SER D N 1
ATOM 13138 C CA . SER D 1 357 ? -41.873 6.063 2.990 1.00 31.42 382 SER D CA 1
ATOM 13139 C C . SER D 1 357 ? -43.269 6.530 3.382 1.00 32.03 382 SER D C 1
ATOM 13140 O O . SER D 1 357 ? -44.267 5.882 3.052 1.00 31.43 382 SER D O 1
ATOM 13143 N N . GLU D 1 358 ? -43.320 7.685 4.060 1.00 32.68 383 GLU D N 1
ATOM 13144 C CA . GLU D 1 358 ? -44.572 8.282 4.504 1.00 32.47 383 GLU D CA 1
ATOM 13145 C C . GLU D 1 358 ? -45.489 8.533 3.323 1.00 31.73 383 GLU D C 1
ATOM 13146 O O . GLU D 1 358 ? -46.680 8.263 3.392 1.00 32.19 383 GLU D O 1
ATOM 13152 N N . VAL D 1 359 ? -44.929 8.992 2.218 1.00 30.50 384 VAL D N 1
ATOM 13153 C CA . VAL D 1 359 ? -45.742 9.325 1.067 1.00 29.56 384 VAL D CA 1
ATOM 13154 C C . VAL D 1 359 ? -46.466 8.085 0.584 1.00 28.83 384 VAL D C 1
ATOM 13155 O O . VAL D 1 359 ? -47.693 8.096 0.425 1.00 29.42 384 VAL D O 1
ATOM 13159 N N . ILE D 1 360 ? -45.701 7.010 0.397 1.00 27.89 385 ILE D N 1
ATOM 13160 C CA . ILE D 1 360 ? -46.214 5.707 -0.031 1.00 25.46 385 ILE D CA 1
ATOM 13161 C C . ILE D 1 360 ? -47.272 5.178 0.957 1.00 25.01 385 ILE D C 1
ATOM 13162 O O . ILE D 1 360 ? -48.378 4.855 0.557 1.00 24.25 385 ILE D O 1
ATOM 13167 N N . ARG D 1 361 ? -46.923 5.100 2.233 1.00 24.72 386 ARG D N 1
ATOM 13168 C CA . ARG D 1 361 ? -47.846 4.649 3.257 1.00 25.52 386 ARG D CA 1
ATOM 13169 C C . ARG D 1 361 ? -49.196 5.384 3.199 1.00 25.94 386 ARG D C 1
ATOM 13170 O O . ARG D 1 361 ? -50.247 4.746 3.163 1.00 25.67 386 ARG D O 1
ATOM 13178 N N . ALA D 1 362 ? -49.163 6.717 3.155 1.00 26.69 387 ALA D N 1
ATOM 13179 C CA . ALA D 1 362 ? -50.385 7.521 3.185 1.00 27.02 387 ALA D CA 1
ATOM 13180 C C . ALA D 1 362 ? -51.330 7.182 2.020 1.00 27.81 387 ALA D C 1
ATOM 13181 O O . ALA D 1 362 ? -52.550 7.121 2.200 1.00 28.30 387 ALA D O 1
ATOM 13183 N N . GLU D 1 363 ? -50.780 6.924 0.841 1.00 27.93 388 GLU D N 1
ATOM 13184 C CA . GLU D 1 363 ? -51.613 6.517 -0.277 1.00 28.38 388 GLU D CA 1
ATOM 13185 C C . GLU D 1 363 ? -52.224 5.132 -0.059 1.00 28.46 388 GLU D C 1
ATOM 13186 O O . GLU D 1 363 ? -53.401 4.886 -0.390 1.00 28.42 388 GLU D O 1
ATOM 13192 N N . LEU D 1 364 ? -51.417 4.223 0.489 1.00 28.76 389 LEU D N 1
ATOM 13193 C CA . LEU D 1 364 ? -51.881 2.882 0.857 1.00 28.61 389 LEU D CA 1
ATOM 13194 C C . LEU D 1 364 ? -52.994 2.955 1.904 1.00 28.50 389 LEU D C 1
ATOM 13195 O O . LEU D 1 364 ? -54.028 2.282 1.772 1.00 28.55 389 LEU D O 1
ATOM 13200 N N . ALA D 1 365 ? -52.797 3.793 2.919 1.00 28.69 390 ALA D N 1
ATOM 13201 C CA . ALA D 1 365 ? -53.768 3.931 3.999 1.00 29.02 390 ALA D CA 1
ATOM 13202 C C . ALA D 1 365 ? -55.087 4.482 3.474 1.00 29.54 390 ALA D C 1
ATOM 13203 O O . ALA D 1 365 ? -56.160 4.076 3.937 1.00 30.29 390 ALA D O 1
ATOM 13205 N N . ALA D 1 366 ? -54.991 5.357 2.480 1.00 29.73 391 ALA D N 1
ATOM 13206 C CA . ALA D 1 366 ? -56.138 6.000 1.856 1.00 30.43 391 ALA D CA 1
ATOM 13207 C C . ALA D 1 366 ? -56.892 4.997 0.997 1.00 31.08 391 ALA D C 1
ATOM 13208 O O . ALA D 1 366 ? -58.127 4.994 0.964 1.00 31.75 391 ALA D O 1
ATOM 13210 N N . ALA D 1 367 ? -56.128 4.165 0.288 1.00 31.45 392 ALA D N 1
ATOM 13211 C CA . ALA D 1 367 ? -56.649 3.057 -0.501 1.00 31.39 392 ALA D CA 1
ATOM 13212 C C . ALA D 1 367 ? -57.516 2.166 0.367 1.00 31.46 392 ALA D C 1
ATOM 13213 O O . ALA D 1 367 ? -58.630 1.800 -0.009 1.00 31.11 392 ALA D O 1
ATOM 13215 N N . ARG D 1 368 ? -56.992 1.810 1.534 1.00 31.11 393 ARG D N 1
ATOM 13216 C CA . ARG D 1 368 ? -57.707 0.921 2.420 1.00 31.32 393 ARG D CA 1
ATOM 13217 C C . ARG D 1 368 ? -58.927 1.632 3.029 1.00 32.09 393 ARG D C 1
ATOM 13218 O O . ARG D 1 368 ? -59.998 1.038 3.166 1.00 32.47 393 ARG D O 1
ATOM 13226 N N . ALA D 1 369 ? -58.761 2.902 3.387 1.00 32.47 394 ALA D N 1
ATOM 13227 C CA . ALA D 1 369 ? -59.841 3.683 3.990 1.00 33.06 394 ALA D CA 1
ATOM 13228 C C . ALA D 1 369 ? -61.037 3.877 3.014 1.00 33.62 394 ALA D C 1
ATOM 13229 O O . ALA D 1 369 ? -62.203 4.010 3.438 1.00 33.95 394 ALA D O 1
ATOM 13231 N N . ALA D 1 370 ? -60.729 3.876 1.716 1.00 33.53 395 ALA D N 1
ATOM 13232 C CA . ALA D 1 370 ? -61.723 4.005 0.648 1.00 33.70 395 ALA D CA 1
ATOM 13233 C C . ALA D 1 370 ? -62.368 2.683 0.293 1.00 33.62 395 ALA D C 1
ATOM 13234 O O . ALA D 1 370 ? -63.100 2.607 -0.689 1.00 33.90 395 ALA D O 1
ATOM 13236 N N . GLY D 1 371 ? -62.045 1.630 1.047 1.00 33.38 396 GLY D N 1
ATOM 13237 C CA . GLY D 1 371 ? -62.649 0.310 0.848 1.00 32.11 396 GLY D CA 1
ATOM 13238 C C . GLY D 1 371 ? -61.933 -0.714 -0.026 1.00 31.00 396 GLY D C 1
ATOM 13239 O O . GLY D 1 371 ? -62.471 -1.810 -0.204 1.00 31.30 396 GLY D O 1
ATOM 13240 N N . LYS D 1 372 ? -60.765 -0.379 -0.585 1.00 29.27 397 LYS D N 1
ATOM 13241 C CA . LYS D 1 372 ? -59.941 -1.377 -1.302 1.00 28.47 397 LYS D CA 1
ATOM 13242 C C . LYS D 1 372 ? -58.900 -2.046 -0.416 1.00 27.51 397 LYS D C 1
ATOM 13243 O O . LYS D 1 372 ? -57.980 -1.390 0.097 1.00 27.28 397 LYS D O 1
ATOM 13249 N N . PRO D 1 373 ? -59.005 -3.370 -0.262 1.00 26.92 398 PRO D N 1
ATOM 13250 C CA . PRO D 1 373 ? -58.025 -4.042 0.597 1.00 25.93 398 PRO D CA 1
ATOM 13251 C C . PRO D 1 373 ? -56.625 -3.962 -0.012 1.00 24.45 398 PRO D C 1
ATOM 13252 O O . PRO D 1 373 ? -56.466 -3.981 -1.237 1.00 24.66 398 PRO D O 1
ATOM 13256 N N . VAL D 1 374 ? -55.639 -3.840 0.858 1.00 22.93 399 VAL D N 1
ATOM 13257 C CA . VAL D 1 374 ? -54.247 -3.769 0.493 1.00 21.82 399 VAL D CA 1
ATOM 13258 C C . VAL D 1 374 ? -53.664 -5.006 1.127 1.00 21.37 399 VAL D C 1
ATOM 13259 O O . VAL D 1 374 ? -53.860 -5.243 2.324 1.00 21.68 399 VAL D O 1
ATOM 13263 N N . VAL D 1 375 ? -52.971 -5.804 0.329 1.00 20.60 400 VAL D N 1
ATOM 13264 C CA . VAL D 1 375 ? -52.227 -6.949 0.837 1.00 19.93 400 VAL D CA 1
ATOM 13265 C C . VAL D 1 375 ? -50.764 -6.758 0.439 1.00 19.91 400 VAL D C 1
ATOM 13266 O O . VAL D 1 375 ? -50.457 -6.535 -0.758 1.00 20.08 400 VAL D O 1
ATOM 13270 N N . VAL D 1 376 ? -49.874 -6.805 1.433 1.00 18.55 401 VAL D N 1
ATOM 13271 C CA . VAL D 1 376 ? -48.454 -6.820 1.159 1.00 17.73 401 VAL D CA 1
ATOM 13272 C C . VAL D 1 376 ? -47.931 -8.238 0.879 1.00 17.60 401 VAL D C 1
ATOM 13273 O O . VAL D 1 376 ? -48.292 -9.219 1.545 1.00 18.12 401 VAL D O 1
ATOM 13277 N N . SER D 1 377 ? -47.063 -8.305 -0.118 1.00 16.79 402 SER D N 1
ATOM 13278 C CA . SER D 1 377 ? -46.325 -9.472 -0.524 1.00 15.67 402 SER D CA 1
ATOM 13279 C C . SER D 1 377 ? -44.837 -9.200 -0.290 1.00 15.69 402 SER D C 1
ATOM 13280 O O . SER D 1 377 ? -44.211 -8.530 -1.091 1.00 15.60 402 SER D O 1
ATOM 13283 N N . MET D 1 378 ? -44.262 -9.666 0.804 1.00 15.14 403 MET D N 1
ATOM 13284 C CA . MET D 1 378 ? -42.837 -9.439 1.012 1.00 15.55 403 MET D CA 1
ATOM 13285 C C . MET D 1 378 ? -41.946 -10.440 0.295 1.00 15.79 403 MET D C 1
ATOM 13286 O O . MET D 1 378 ? -42.005 -11.622 0.569 1.00 16.38 403 MET D O 1
ATOM 13291 N N . GLY D 1 379 ? -41.089 -9.953 -0.610 1.00 17.39 404 GLY D N 1
ATOM 13292 C CA . GLY D 1 379 ? -40.074 -10.789 -1.303 1.00 16.92 404 GLY D CA 1
ATOM 13293 C C . GLY D 1 379 ? -38.774 -10.927 -0.493 1.00 17.18 404 GLY D C 1
ATOM 13294 O O . GLY D 1 379 ? -38.813 -11.281 0.690 1.00 16.31 404 GLY D O 1
ATOM 13295 N N . GLY D 1 380 ? -37.627 -10.651 -1.121 1.00 17.50 405 GLY D N 1
ATOM 13296 C CA . GLY D 1 380 ? -36.319 -10.927 -0.506 1.00 18.23 405 GLY D CA 1
ATOM 13297 C C . GLY D 1 380 ? -36.118 -10.140 0.771 1.00 19.60 405 GLY D C 1
ATOM 13298 O O . GLY D 1 380 ? -35.779 -10.693 1.828 1.00 20.09 405 GLY D O 1
ATOM 13299 N N . MET D 1 381 ? -36.392 -8.847 0.690 1.00 20.49 406 MET D N 1
ATOM 13300 C CA . MET D 1 381 ? -36.200 -7.949 1.798 1.00 22.64 406 MET D CA 1
ATOM 13301 C C . MET D 1 381 ? -37.436 -7.045 2.004 1.00 21.34 406 MET D C 1
ATOM 13302 O O . MET D 1 381 ? -38.065 -6.614 1.043 1.00 21.85 406 MET D O 1
ATOM 13307 N N . ALA D 1 382 ? -37.789 -6.742 3.241 1.00 20.49 407 ALA D N 1
ATOM 13308 C CA . ALA D 1 382 ? -38.816 -5.700 3.509 1.00 20.51 407 ALA D CA 1
ATOM 13309 C C . ALA D 1 382 ? -38.551 -5.134 4.871 1.00 20.64 407 ALA D C 1
ATOM 13310 O O . ALA D 1 382 ? -39.281 -5.437 5.821 1.00 19.75 407 ALA D O 1
ATOM 13312 N N . ALA D 1 383 ? -37.477 -4.349 4.965 1.00 21.14 408 ALA D N 1
ATOM 13313 C CA . ALA D 1 383 ? -36.950 -3.924 6.256 1.00 21.71 408 ALA D CA 1
ATOM 13314 C C . ALA D 1 383 ? -36.891 -2.412 6.423 1.00 22.44 408 ALA D C 1
ATOM 13315 O O . ALA D 1 383 ? -36.821 -1.655 5.438 1.00 21.96 408 ALA D O 1
ATOM 13317 N N . SER D 1 384 ? -36.908 -1.970 7.685 1.00 23.65 409 SER D N 1
ATOM 13318 C CA . SER D 1 384 ? -36.802 -0.542 7.999 1.00 24.27 409 SER D CA 1
ATOM 13319 C C . SER D 1 384 ? -37.889 0.203 7.203 1.00 23.14 409 SER D C 1
ATOM 13320 O O . SER D 1 384 ? -39.064 -0.132 7.297 1.00 23.15 409 SER D O 1
ATOM 13323 N N . GLY D 1 385 ? -37.507 1.163 6.379 1.00 23.22 410 GLY D N 1
ATOM 13324 C CA . GLY D 1 385 ? -38.449 1.795 5.426 1.00 22.98 410 GLY D CA 1
ATOM 13325 C C . GLY D 1 385 ? -39.318 0.848 4.606 1.00 22.85 410 GLY D C 1
ATOM 13326 O O . GLY D 1 385 ? -40.488 1.128 4.378 1.00 23.44 410 GLY D O 1
ATOM 13327 N N . GLY D 1 386 ? -38.758 -0.267 4.128 1.00 22.63 411 GLY D N 1
ATOM 13328 C CA . GLY D 1 386 ? -39.578 -1.296 3.481 1.00 21.55 411 GLY D CA 1
ATOM 13329 C C . GLY D 1 386 ? -40.621 -1.959 4.400 1.00 21.40 411 GLY D C 1
ATOM 13330 O O . GLY D 1 386 ? -41.507 -2.616 3.923 1.00 20.52 411 GLY D O 1
ATOM 13331 N N . TYR D 1 387 ? -40.522 -1.788 5.714 1.00 21.80 412 TYR D N 1
ATOM 13332 C CA . TYR D 1 387 ? -41.558 -2.289 6.612 1.00 22.50 412 TYR D CA 1
ATOM 13333 C C . TYR D 1 387 ? -42.574 -1.178 6.875 1.00 23.38 412 TYR D C 1
ATOM 13334 O O . TYR D 1 387 ? -43.788 -1.433 6.974 1.00 23.96 412 TYR D O 1
ATOM 13343 N N . TRP D 1 388 ? -42.055 0.047 6.987 1.00 23.68 413 TRP D N 1
ATOM 13344 C CA . TRP D 1 388 ? -42.835 1.273 7.153 1.00 23.60 413 TRP D CA 1
ATOM 13345 C C . TRP D 1 388 ? -44.003 1.344 6.175 1.00 23.59 413 TRP D C 1
ATOM 13346 O O . TRP D 1 388 ? -45.142 1.584 6.571 1.00 23.43 413 TRP D O 1
ATOM 13357 N N . ILE D 1 389 ? -43.702 1.137 4.897 1.00 23.81 414 ILE D N 1
ATOM 13358 C CA . ILE D 1 389 ? -44.683 1.210 3.822 1.00 24.25 414 ILE D CA 1
ATOM 13359 C C . ILE D 1 389 ? -45.653 0.024 3.809 1.00 24.21 414 ILE D C 1
ATOM 13360 O O . ILE D 1 389 ? -46.721 0.097 3.190 1.00 23.93 414 ILE D O 1
ATOM 13365 N N . SER D 1 390 ? -45.257 -1.069 4.466 1.00 24.05 415 SER D N 1
ATOM 13366 C CA . SER D 1 390 ? -46.020 -2.314 4.466 1.00 23.83 415 SER D CA 1
ATOM 13367 C C . SER D 1 390 ? -47.126 -2.210 5.518 1.00 24.06 415 SER D C 1
ATOM 13368 O O . SER D 1 390 ? -48.188 -2.847 5.451 1.00 24.09 415 SER D O 1
ATOM 13371 N N . THR D 1 391 ? -46.851 -1.362 6.481 1.00 23.92 416 THR D N 1
ATOM 13372 C CA . THR D 1 391 ? -47.614 -1.241 7.697 1.00 24.26 416 THR D CA 1
ATOM 13373 C C . THR D 1 391 ? -49.142 -1.017 7.529 1.00 23.79 416 THR D C 1
ATOM 13374 O O . THR D 1 391 ? -49.917 -1.553 8.304 1.00 23.73 416 THR D O 1
ATOM 13378 N N . PRO D 1 392 ? -49.583 -0.226 6.532 1.00 23.32 417 PRO D N 1
ATOM 13379 C CA . PRO D 1 392 ? -51.033 0.005 6.435 1.00 23.36 417 PRO D CA 1
ATOM 13380 C C . PRO D 1 392 ? -51.902 -1.125 5.866 1.00 23.08 417 PRO D C 1
ATOM 13381 O O . PRO D 1 392 ? -53.102 -0.954 5.694 1.00 22.57 417 PRO D O 1
ATOM 13385 N N . ALA D 1 393 ? -51.328 -2.282 5.590 1.00 23.18 418 ALA D N 1
ATOM 13386 C CA . ALA D 1 393 ? -52.082 -3.274 4.823 1.00 22.65 418 ALA D CA 1
ATOM 13387 C C . ALA D 1 393 ? -53.026 -4.108 5.725 1.00 22.28 418 ALA D C 1
ATOM 13388 O O . ALA D 1 393 ? -52.728 -4.314 6.918 1.00 20.80 418 ALA D O 1
ATOM 13390 N N . ASN D 1 394 ? -54.157 -4.543 5.154 1.00 22.02 419 ASN D N 1
ATOM 13391 C CA . ASN D 1 394 ? -55.059 -5.514 5.802 1.00 23.45 419 ASN D CA 1
ATOM 13392 C C . ASN D 1 394 ? -54.302 -6.759 6.237 1.00 22.93 419 ASN D C 1
ATOM 13393 O O . ASN D 1 394 ? -54.476 -7.230 7.365 1.00 22.65 419 ASN D O 1
ATOM 13398 N N . TYR D 1 395 ? -53.448 -7.253 5.327 1.00 22.82 420 TYR D N 1
ATOM 13399 C CA . TYR D 1 395 ? -52.700 -8.506 5.490 1.00 22.93 420 TYR D CA 1
ATOM 13400 C C . TYR D 1 395 ? -51.237 -8.463 5.027 1.00 21.66 420 TYR D C 1
ATOM 13401 O O . TYR D 1 395 ? -50.950 -8.023 3.898 1.00 22.18 420 TYR D O 1
ATOM 13410 N N . ILE D 1 396 ? -50.321 -8.923 5.881 1.00 19.76 421 ILE D N 1
ATOM 13411 C CA . ILE D 1 396 ? -48.930 -9.107 5.457 1.00 18.82 421 ILE D CA 1
ATOM 13412 C C . ILE D 1 396 ? -48.469 -10.581 5.323 1.00 19.02 421 ILE D C 1
ATOM 13413 O O . ILE D 1 396 ? -48.382 -11.316 6.293 1.00 18.44 421 ILE D O 1
ATOM 13418 N N . VAL D 1 397 ? -48.155 -10.974 4.102 1.00 19.00 422 VAL D N 1
ATOM 13419 C CA . VAL D 1 397 ? -47.522 -12.235 3.859 1.00 19.58 422 VAL D CA 1
ATOM 13420 C C . VAL D 1 397 ? -46.033 -12.065 3.522 1.00 19.62 422 VAL D C 1
ATOM 13421 O O . VAL D 1 397 ? -45.673 -11.209 2.719 1.00 19.37 422 VAL D O 1
ATOM 13425 N N . ALA D 1 398 ? -45.188 -12.860 4.191 1.00 19.57 423 ALA D N 1
ATOM 13426 C CA . ALA D 1 398 ? -43.745 -12.971 3.893 1.00 19.22 423 ALA D CA 1
ATOM 13427 C C . ALA D 1 398 ? -43.346 -14.431 3.637 1.00 19.39 423 ALA D C 1
ATOM 13428 O O . ALA D 1 398 ? -43.965 -15.357 4.182 1.00 19.93 423 ALA D O 1
ATOM 13430 N N . ASN D 1 399 ? -42.303 -14.623 2.836 1.00 18.55 424 ASN D N 1
ATOM 13431 C CA . ASN D 1 399 ? -41.636 -15.903 2.733 1.00 18.22 424 ASN D CA 1
ATOM 13432 C C . ASN D 1 399 ? -40.840 -16.145 4.022 1.00 18.78 424 ASN D C 1
ATOM 13433 O O . ASN D 1 399 ? -40.294 -15.198 4.590 1.00 19.48 424 ASN D O 1
ATOM 13438 N N . PRO D 1 400 ? -40.763 -17.412 4.503 1.00 18.36 425 PRO D N 1
ATOM 13439 C CA . PRO D 1 400 ? -40.023 -17.625 5.759 1.00 17.41 425 PRO D CA 1
ATOM 13440 C C . PRO D 1 400 ? -38.557 -17.170 5.708 1.00 16.49 425 PRO D C 1
ATOM 13441 O O . PRO D 1 400 ? -37.952 -16.910 6.754 1.00 15.85 425 PRO D O 1
ATOM 13445 N N . SER D 1 401 ? -37.994 -17.100 4.506 1.00 15.98 426 SER D N 1
ATOM 13446 C CA . SER D 1 401 ? -36.611 -16.631 4.309 1.00 15.75 426 SER D CA 1
ATOM 13447 C C . SER D 1 401 ? -36.494 -15.113 4.006 1.00 15.45 426 SER D C 1
ATOM 13448 O O . SER D 1 401 ? -35.418 -14.636 3.680 1.00 16.22 426 SER D O 1
ATOM 13451 N N . THR D 1 402 ? -37.594 -14.371 4.105 1.00 15.22 427 THR D N 1
ATOM 13452 C CA . THR D 1 402 ? -37.621 -12.924 3.864 1.00 14.25 427 THR D CA 1
ATOM 13453 C C . THR D 1 402 ? -36.918 -12.249 5.018 1.00 14.46 427 THR D C 1
ATOM 13454 O O . THR D 1 402 ? -37.052 -12.705 6.146 1.00 14.15 427 THR D O 1
ATOM 13458 N N . LEU D 1 403 ? -36.151 -11.186 4.757 1.00 14.42 428 LEU D N 1
ATOM 13459 C CA . LEU D 1 403 ? -35.630 -10.408 5.869 1.00 14.65 428 LEU D CA 1
ATOM 13460 C C . LEU D 1 403 ? -36.432 -9.135 6.049 1.00 15.04 428 LEU D C 1
ATOM 13461 O O . LEU D 1 403 ? -36.573 -8.340 5.133 1.00 15.00 428 LEU D O 1
ATOM 13466 N N . THR D 1 404 ? -36.993 -8.962 7.231 1.00 15.55 429 THR D N 1
ATOM 13467 C CA . THR D 1 404 ? -37.897 -7.867 7.467 1.00 16.48 429 THR D CA 1
ATOM 13468 C C . THR D 1 404 ? -37.568 -7.245 8.815 1.00 16.89 429 THR D C 1
ATOM 13469 O O . THR D 1 404 ? -36.420 -7.342 9.281 1.00 17.74 429 THR D O 1
ATOM 13473 N N . GLY D 1 405 ? -38.555 -6.609 9.425 1.00 16.67 430 GLY D N 1
ATOM 13474 C CA . GLY D 1 405 ? -38.356 -5.924 10.671 1.00 18.36 430 GLY D CA 1
ATOM 13475 C C . GLY D 1 405 ? -37.372 -4.794 10.476 1.00 19.28 430 GLY D C 1
ATOM 13476 O O . GLY D 1 405 ? -37.526 -3.986 9.544 1.00 19.76 430 GLY D O 1
ATOM 13477 N N . SER D 1 406 ? -36.357 -4.748 11.344 1.00 19.93 431 SER D N 1
ATOM 13478 C CA . SER D 1 406 ? -35.359 -3.685 11.321 1.00 21.08 431 SER D CA 1
ATOM 13479 C C . SER D 1 406 ? -36.010 -2.340 11.684 1.00 21.39 431 SER D C 1
ATOM 13480 O O . SER D 1 406 ? -35.676 -1.302 11.132 1.00 22.40 431 SER D O 1
ATOM 13483 N N . ILE D 1 407 ? -36.970 -2.381 12.599 1.00 22.24 432 ILE D N 1
ATOM 13484 C CA . ILE D 1 407 ? -37.686 -1.194 13.057 1.00 22.54 432 ILE D CA 1
ATOM 13485 C C . ILE D 1 407 ? -36.789 -0.348 13.966 1.00 23.17 432 ILE D C 1
ATOM 13486 O O . ILE D 1 407 ? -36.572 -0.682 15.137 1.00 23.24 432 ILE D O 1
ATOM 13491 N N . GLY D 1 408 ? -36.269 0.740 13.402 1.00 23.88 433 GLY D N 1
ATOM 13492 C CA . GLY D 1 408 ? -35.364 1.644 14.102 1.00 24.80 433 GLY D CA 1
ATOM 13493 C C . GLY D 1 408 ? -35.009 2.802 13.202 1.00 25.57 433 GLY D C 1
ATOM 13494 O O . GLY D 1 408 ? -35.601 2.978 12.141 1.00 25.99 433 GLY D O 1
ATOM 13495 N N . ILE D 1 409 ? -34.057 3.617 13.625 1.00 26.21 434 ILE D N 1
ATOM 13496 C CA . ILE D 1 409 ? -33.788 4.873 12.921 1.00 26.69 434 ILE D CA 1
ATOM 13497 C C . ILE D 1 409 ? -32.356 5.302 13.189 1.00 27.01 434 ILE D C 1
ATOM 13498 O O . ILE D 1 409 ? -31.846 5.157 14.306 1.00 26.21 434 ILE D O 1
ATOM 13503 N N . PHE D 1 410 ? -31.684 5.791 12.160 1.00 27.92 435 PHE D N 1
ATOM 13504 C CA . PHE D 1 410 ? -30.300 6.180 12.357 1.00 28.81 435 PHE D CA 1
ATOM 13505 C C . PHE D 1 410 ? -29.914 7.404 11.555 1.00 28.28 435 PHE D C 1
ATOM 13506 O O . PHE D 1 410 ? -30.571 7.749 10.558 1.00 27.66 435 PHE D O 1
ATOM 13514 N N . GLY D 1 411 ? -28.835 8.049 12.003 1.00 28.17 436 GLY D N 1
ATOM 13515 C CA . GLY D 1 411 ? -28.296 9.256 11.353 1.00 27.96 436 GLY D CA 1
ATOM 13516 C C . GLY D 1 411 ? -26.797 9.370 11.569 1.00 27.80 436 GLY D C 1
ATOM 13517 O O . GLY D 1 411 ? -26.310 9.272 12.703 1.00 28.10 436 GLY D O 1
ATOM 13518 N N . VAL D 1 412 ? -26.047 9.554 10.488 1.00 27.45 437 VAL D N 1
ATOM 13519 C CA . VAL D 1 412 ? -24.621 9.785 10.636 1.00 27.19 437 VAL D CA 1
ATOM 13520 C C . VAL D 1 412 ? -24.237 11.084 9.942 1.00 27.30 437 VAL D C 1
ATOM 13521 O O . VAL D 1 412 ? -24.668 11.350 8.823 1.00 26.66 437 VAL D O 1
ATOM 13525 N N . ILE D 1 413 ? -23.416 11.865 10.643 1.00 27.27 438 ILE D N 1
ATOM 13526 C CA . ILE D 1 413 ? -22.809 13.095 10.154 1.00 26.74 438 ILE D CA 1
ATOM 13527 C C . ILE D 1 413 ? -21.318 12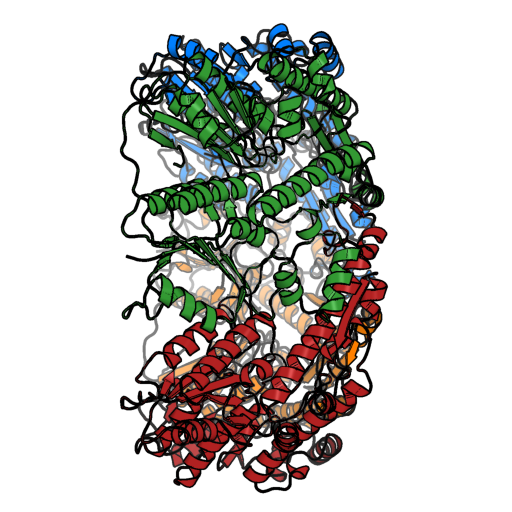.982 10.427 1.00 25.64 438 ILE D C 1
ATOM 13528 O O . ILE D 1 413 ? -20.905 12.711 11.555 1.00 25.58 438 ILE D O 1
ATOM 13533 N N . THR D 1 414 ? -20.521 13.149 9.384 1.00 24.50 439 THR D N 1
ATOM 13534 C CA . THR D 1 414 ? -19.089 13.241 9.511 1.00 23.81 439 THR D CA 1
ATOM 13535 C C . THR D 1 414 ? -18.704 14.649 9.046 1.00 23.31 439 THR D C 1
ATOM 13536 O O . THR D 1 414 ? -19.315 15.197 8.135 1.00 23.52 439 THR D O 1
ATOM 13540 N N . THR D 1 415 ? -17.734 15.256 9.717 1.00 22.15 440 THR D N 1
ATOM 13541 C CA . THR D 1 415 ? -17.226 16.552 9.322 1.00 21.02 440 THR D CA 1
ATOM 13542 C C . THR D 1 415 ? -15.694 16.479 9.286 1.00 20.91 440 THR D C 1
ATOM 13543 O O . THR D 1 415 ? -15.069 15.588 9.905 1.00 20.49 440 THR D O 1
ATOM 13547 N N . VAL D 1 416 ? -15.078 17.405 8.566 1.00 19.70 441 VAL D N 1
ATOM 13548 C CA . VAL D 1 416 ? -13.691 17.176 8.222 1.00 19.46 441 VAL D CA 1
ATOM 13549 C C . VAL D 1 416 ? -12.827 18.349 8.648 1.00 20.03 441 VAL D C 1
ATOM 13550 O O . VAL D 1 416 ? -11.780 18.597 8.083 1.00 20.70 441 VAL D O 1
ATOM 13554 N N . GLU D 1 417 ? -13.277 19.069 9.661 1.00 20.17 442 GLU D N 1
ATOM 13555 C CA . GLU D 1 417 ? -12.635 20.309 10.030 1.00 19.98 442 GLU D CA 1
ATOM 13556 C C . GLU D 1 417 ? -11.201 20.072 10.531 1.00 20.54 442 GLU D C 1
ATOM 13557 O O . GLU D 1 417 ? -10.303 20.872 10.201 1.00 20.83 442 GLU D O 1
ATOM 13563 N N . ASN D 1 418 ? -10.984 18.965 11.265 1.00 20.15 443 ASN D N 1
ATOM 13564 C CA . ASN D 1 418 ? -9.663 18.622 11.812 1.00 20.71 443 ASN D CA 1
ATOM 13565 C C . ASN D 1 418 ? -8.708 17.994 10.792 1.00 21.19 443 ASN D C 1
ATOM 13566 O O . ASN D 1 418 ? -7.469 18.051 10.956 1.00 20.98 443 ASN D O 1
ATOM 13571 N N . SER D 1 419 ? -9.294 17.407 9.751 1.00 20.77 444 SER D N 1
ATOM 13572 C CA . SER D 1 419 ? -8.567 16.815 8.652 1.00 21.31 444 SER D CA 1
ATOM 13573 C C . SER D 1 419 ? -7.977 17.923 7.783 1.00 21.54 444 SER D C 1
ATOM 13574 O O . SER D 1 419 ? -6.779 17.887 7.423 1.00 21.37 444 SER D O 1
ATOM 13577 N N . LEU D 1 420 ? -8.828 18.898 7.452 1.00 21.42 445 LEU D N 1
ATOM 13578 C CA . LEU D 1 420 ? -8.413 20.128 6.785 1.00 21.11 445 LEU D CA 1
ATOM 13579 C C . LEU D 1 420 ? -7.359 20.915 7.629 1.00 21.26 445 LEU D C 1
ATOM 13580 O O . LEU D 1 420 ? -6.361 21.387 7.088 1.00 21.39 445 LEU D O 1
ATOM 13585 N N . ASP D 1 421 ? -7.538 21.005 8.940 1.00 21.14 446 ASP D N 1
ATOM 13586 C CA . ASP D 1 421 ? -6.648 21.830 9.749 1.00 21.82 446 ASP D CA 1
ATOM 13587 C C . ASP D 1 421 ? -5.239 21.285 9.734 1.00 22.43 446 ASP D C 1
ATOM 13588 O O . ASP D 1 421 ? -4.267 22.042 9.783 1.00 23.65 446 ASP D O 1
ATOM 13593 N N . SER D 1 422 ? -5.120 19.968 9.668 1.00 22.25 447 SER D N 1
ATOM 13594 C CA . SER D 1 422 ? -3.830 19.361 9.726 1.00 22.09 447 SER D CA 1
ATOM 13595 C C . SER D 1 422 ? -3.056 19.544 8.413 1.00 22.25 447 SER D C 1
ATOM 13596 O O . SER D 1 422 ? -1.845 19.468 8.422 1.00 23.23 447 SER D O 1
ATOM 13599 N N . ILE D 1 423 ? -3.740 19.756 7.294 1.00 21.81 448 ILE D N 1
ATOM 13600 C CA . ILE D 1 423 ? -3.071 20.183 6.075 1.00 21.67 448 ILE D CA 1
ATOM 13601 C C . ILE D 1 423 ? -3.178 21.729 5.772 1.00 21.62 448 ILE D C 1
ATOM 13602 O O . ILE D 1 423 ? -3.175 22.169 4.605 1.00 21.91 448 ILE D O 1
ATOM 13607 N N . GLY D 1 424 ? -3.311 22.547 6.818 1.00 20.59 449 GLY D N 1
ATOM 13608 C CA . GLY D 1 424 ? -3.449 24.000 6.651 1.00 18.86 449 GLY D CA 1
ATOM 13609 C C . GLY D 1 424 ? -4.615 24.576 5.856 1.00 18.14 449 GLY D C 1
ATOM 13610 O O . GLY D 1 424 ? -4.500 25.671 5.288 1.00 18.62 449 GLY D O 1
ATOM 13611 N N . VAL D 1 425 ? -5.745 23.881 5.831 1.00 16.95 450 VAL D N 1
ATOM 13612 C CA . VAL D 1 425 ? -6.962 24.409 5.237 1.00 16.60 450 VAL D CA 1
ATOM 13613 C C . VAL D 1 425 ? -7.993 24.704 6.355 1.00 17.36 450 VAL D C 1
ATOM 13614 O O . VAL D 1 425 ? -8.142 23.926 7.297 1.00 17.48 450 VAL D O 1
ATOM 13618 N N . HIS D 1 426 ? -8.658 25.857 6.294 1.00 17.98 451 HIS D N 1
ATOM 13619 C CA . HIS D 1 426 ? -9.574 26.261 7.378 1.00 18.83 451 HIS D CA 1
ATOM 13620 C C . HIS D 1 426 ? -10.856 26.849 6.845 1.00 19.78 451 HIS D C 1
ATOM 13621 O O . HIS D 1 426 ? -10.917 27.309 5.716 1.00 20.17 451 HIS D O 1
ATOM 13628 N N . THR D 1 427 ? -11.911 26.830 7.642 1.00 20.83 452 THR D N 1
ATOM 13629 C CA . THR D 1 427 ? -13.106 27.504 7.184 1.00 22.09 452 THR D CA 1
ATOM 13630 C C . THR D 1 427 ? -13.380 28.677 8.063 1.00 21.38 452 THR D C 1
ATOM 13631 O O . THR D 1 427 ? -12.871 28.757 9.172 1.00 21.40 452 THR D O 1
ATOM 13635 N N . ASP D 1 428 ? -14.155 29.616 7.549 1.00 21.01 453 ASP D N 1
ATOM 13636 C CA . ASP D 1 428 ? -14.554 30.742 8.351 1.00 21.12 453 ASP D CA 1
ATOM 13637 C C . ASP D 1 428 ? -15.669 31.441 7.631 1.00 20.69 453 ASP D C 1
ATOM 13638 O O . ASP D 1 428 ? -15.865 31.254 6.420 1.00 21.03 453 ASP D O 1
ATOM 13643 N N . GLY D 1 429 ? -16.410 32.237 8.383 1.00 19.45 454 GLY D N 1
ATOM 13644 C CA . GLY D 1 429 ? -17.531 32.937 7.822 1.00 18.56 454 GLY D CA 1
ATOM 13645 C C . GLY D 1 429 ? -18.362 33.506 8.939 1.00 17.83 454 GLY D C 1
ATOM 13646 O O . GLY D 1 429 ? -17.942 33.528 10.100 1.00 17.78 454 GLY D O 1
ATOM 13647 N N . VAL D 1 430 ? -19.536 33.991 8.569 1.00 17.43 455 VAL D N 1
ATOM 13648 C CA . VAL D 1 430 ? -20.450 34.612 9.521 1.00 16.80 455 VAL D CA 1
ATOM 13649 C C . VAL D 1 430 ? -21.796 33.902 9.508 1.00 16.77 455 VAL D C 1
ATOM 13650 O O . VAL D 1 430 ? -22.157 33.291 8.507 1.00 16.69 455 VAL D O 1
ATOM 13654 N N . SER D 1 431 ? -22.515 33.957 10.626 1.00 17.14 456 SER D N 1
ATOM 13655 C CA . SER D 1 431 ? -23.829 33.320 10.699 1.00 17.75 456 SER D CA 1
ATOM 13656 C C . SER D 1 431 ? -24.780 34.079 11.608 1.00 17.79 456 SER D C 1
ATOM 13657 O O . SER D 1 431 ? -24.335 34.778 12.512 1.00 17.99 456 SER D O 1
ATOM 13660 N N . THR D 1 432 ? -26.079 33.983 11.328 1.00 17.63 457 THR D N 1
ATOM 13661 C CA . THR D 1 432 ? -27.076 34.514 12.240 1.00 18.46 457 THR D CA 1
ATOM 13662 C C . THR D 1 432 ? -27.566 33.509 13.310 1.00 19.17 457 THR D C 1
ATOM 13663 O O . THR D 1 432 ? -28.162 33.916 14.285 1.00 19.19 457 THR D O 1
ATOM 13667 N N . SER D 1 433 ? -27.261 32.221 13.144 1.00 20.22 458 SER D N 1
ATOM 13668 C CA . SER D 1 433 ? -27.545 31.196 14.148 1.00 21.56 458 SER D CA 1
ATOM 13669 C C . SER D 1 433 ? -26.581 29.992 14.046 1.00 22.55 458 SER D C 1
ATOM 13670 O O . SER D 1 433 ? -26.174 29.626 12.967 1.00 22.63 458 SER D O 1
ATOM 13673 N N . PRO D 1 434 ? -26.226 29.341 15.174 1.00 23.89 459 PRO D N 1
ATOM 13674 C CA . PRO D 1 434 ? -25.368 28.168 14.924 1.00 23.72 459 PRO D CA 1
ATOM 13675 C C . PRO D 1 434 ? -26.098 27.138 14.078 1.00 23.83 459 PRO D C 1
ATOM 13676 O O . PRO D 1 434 ? -25.457 26.318 13.419 1.00 24.63 459 PRO D O 1
ATOM 13680 N N . LEU D 1 435 ? -27.427 27.178 14.091 1.00 23.59 460 LEU D N 1
ATOM 13681 C CA . LEU D 1 435 ? -28.250 26.256 13.278 1.00 22.32 460 LEU D CA 1
ATOM 13682 C C . LEU D 1 435 ? -27.989 26.408 11.800 1.00 22.77 460 LEU D C 1
ATOM 13683 O O . LEU D 1 435 ? -28.217 25.480 11.037 1.00 22.81 460 LEU D O 1
ATOM 13688 N N . ALA D 1 436 ? -27.496 27.572 11.382 1.00 23.04 461 ALA D N 1
ATOM 13689 C CA . ALA D 1 436 ? -27.226 27.775 9.973 1.00 23.75 461 ALA D CA 1
ATOM 13690 C C . ALA D 1 436 ? -25.848 27.242 9.585 1.00 24.42 461 ALA D C 1
ATOM 13691 O O . ALA D 1 436 ? -25.548 27.066 8.407 1.00 24.26 461 ALA D O 1
ATOM 13693 N N . ASP D 1 437 ? -25.035 26.968 10.590 1.00 25.46 462 ASP D N 1
ATOM 13694 C CA . ASP D 1 437 ? -23.605 26.730 10.437 1.00 27.66 462 ASP D CA 1
ATOM 13695 C C . ASP D 1 437 ? -23.235 25.221 10.276 1.00 27.49 462 ASP D C 1
ATOM 13696 O O . ASP D 1 437 ? -22.355 24.704 10.949 1.00 27.72 462 ASP D O 1
ATOM 13701 N N . VAL D 1 438 ? -23.907 24.536 9.364 1.00 27.65 463 VAL D N 1
ATOM 13702 C CA . VAL D 1 438 ? -23.823 23.088 9.220 1.00 28.11 463 VAL D CA 1
ATOM 13703 C C . VAL D 1 438 ? -23.365 22.705 7.777 1.00 28.76 463 VAL D C 1
ATOM 13704 O O . VAL D 1 438 ? -24.030 23.022 6.777 1.00 28.78 463 VAL D O 1
ATOM 13708 N N . SER D 1 439 ? -22.217 22.044 7.673 1.00 28.58 464 SER D N 1
ATOM 13709 C CA . SER D 1 439 ? -21.713 21.577 6.390 1.00 28.66 464 SER D CA 1
ATOM 13710 C C . SER D 1 439 ? -20.526 20.687 6.661 1.00 28.19 464 SER D C 1
ATOM 13711 O O . SER D 1 439 ? -19.982 20.694 7.765 1.00 27.91 464 SER D O 1
ATOM 13714 N N . ILE D 1 440 ? -20.095 19.946 5.646 1.00 27.92 465 ILE D N 1
ATOM 13715 C CA . ILE D 1 440 ? -19.031 18.957 5.860 1.00 27.70 465 ILE D CA 1
ATOM 13716 C C . ILE D 1 440 ? -17.713 19.546 6.411 1.00 26.82 465 ILE D C 1
ATOM 13717 O O . ILE D 1 440 ? -17.010 18.887 7.169 1.00 26.95 465 ILE D O 1
ATOM 13722 N N . THR D 1 441 ? -17.415 20.800 6.089 1.00 26.35 466 THR D N 1
ATOM 13723 C CA . THR D 1 441 ? -16.129 21.381 6.454 1.00 26.09 466 THR D CA 1
ATOM 13724 C C . THR D 1 441 ? -16.114 22.121 7.785 1.00 25.86 466 THR D C 1
ATOM 13725 O O . THR D 1 441 ? -15.116 22.737 8.115 1.00 26.56 466 THR D O 1
ATOM 13729 N N . ARG D 1 442 ? -17.201 22.071 8.553 1.00 25.58 467 ARG D N 1
ATOM 13730 C CA . ARG D 1 442 ? -17.271 22.787 9.848 1.00 24.95 467 ARG D CA 1
ATOM 13731 C C . ARG D 1 442 ? -17.556 21.827 10.977 1.00 23.45 467 ARG D C 1
ATOM 13732 O O . ARG D 1 442 ? -18.243 20.863 10.765 1.00 23.20 467 ARG D O 1
ATOM 13740 N N . ALA D 1 443 ? -17.090 22.118 12.183 1.00 22.15 468 ALA D N 1
ATOM 13741 C CA . ALA D 1 443 ? -17.541 21.377 13.356 1.00 22.06 468 ALA D CA 1
ATOM 13742 C C . ALA D 1 443 ? -19.076 21.385 13.460 1.00 22.78 468 ALA D C 1
ATOM 13743 O O . ALA D 1 443 ? -19.739 22.419 13.198 1.00 23.66 468 ALA D O 1
ATOM 13745 N N . LEU D 1 444 ? -19.655 20.243 13.815 1.00 22.51 469 LEU D N 1
ATOM 13746 C CA . LEU D 1 444 ? -21.084 20.205 14.078 1.00 22.29 469 LEU D CA 1
ATOM 13747 C C . LEU D 1 444 ? -21.344 20.994 15.376 1.00 22.36 469 LEU D C 1
ATOM 13748 O O . LEU D 1 444 ? -20.822 20.654 16.451 1.00 22.17 469 LEU D O 1
ATOM 13753 N N . PRO D 1 445 ? -22.110 22.089 15.262 1.00 22.28 470 PRO D N 1
ATOM 13754 C CA . PRO D 1 445 ? -22.352 22.941 16.429 1.00 21.61 470 PRO D CA 1
ATOM 13755 C C . PRO D 1 445 ? -23.230 22.254 17.479 1.00 21.21 470 PRO D C 1
ATOM 13756 O O . PRO D 1 445 ? -24.160 21.532 17.147 1.00 20.95 470 PRO D O 1
ATOM 13760 N N . PRO D 1 446 ? -22.900 22.441 18.756 1.00 21.35 471 PRO D N 1
ATOM 13761 C CA . PRO D 1 446 ? -23.653 21.741 19.816 1.00 21.40 471 PRO D CA 1
ATOM 13762 C C . PRO D 1 446 ? -25.186 21.907 19.722 1.00 21.56 471 PRO D C 1
ATOM 13763 O O . PRO D 1 446 ? -25.937 20.980 20.042 1.00 22.02 471 PRO D O 1
ATOM 13767 N N . GLU D 1 447 ? -25.627 23.077 19.275 1.00 21.63 472 GLU D N 1
ATOM 13768 C CA . GLU D 1 447 ? -27.044 23.404 19.070 1.00 21.55 472 GLU D CA 1
ATOM 13769 C C . GLU D 1 447 ? -27.711 22.539 18.002 1.00 20.63 472 GLU D C 1
ATOM 13770 O O . GLU D 1 447 ? -28.893 22.224 18.116 1.00 20.89 472 GLU D O 1
ATOM 13776 N N . ALA D 1 448 ? -26.953 22.160 16.973 1.00 19.81 473 ALA D N 1
ATOM 13777 C CA . ALA D 1 448 ? -27.435 21.299 15.884 1.00 18.88 473 ALA D CA 1
ATOM 13778 C C . ALA D 1 448 ? -27.509 19.851 16.329 1.00 19.04 473 ALA D C 1
ATOM 13779 O O . ALA D 1 448 ? -28.406 19.138 15.910 1.00 17.99 473 ALA D O 1
ATOM 13781 N N . GLN D 1 449 ? -26.532 19.433 17.140 1.00 19.39 474 GLN D N 1
ATOM 13782 C CA . GLN D 1 449 ? -26.478 18.120 17.748 1.00 20.77 474 GLN D CA 1
ATOM 13783 C C . GLN D 1 449 ? -27.766 17.900 18.504 1.00 21.53 474 GLN D C 1
ATOM 13784 O O . GLN D 1 449 ? -28.492 16.961 18.215 1.00 22.44 474 GLN D O 1
ATOM 13790 N N . LEU D 1 450 ? -28.071 18.777 19.452 1.00 22.07 475 LEU D N 1
ATOM 13791 C CA . LEU D 1 450 ? -29.282 18.633 20.229 1.00 22.58 475 LEU D CA 1
ATOM 13792 C C . LEU D 1 450 ? -30.505 18.498 19.337 1.00 22.62 475 LEU D C 1
ATOM 13793 O O . LEU D 1 450 ? -31.367 17.684 19.619 1.00 23.48 475 LEU D O 1
ATOM 13798 N N . MET D 1 451 ? -30.575 19.266 18.261 1.00 22.24 476 MET D N 1
ATOM 13799 C CA . MET D 1 451 ? -31.720 19.191 17.346 1.00 23.05 476 MET D CA 1
ATOM 13800 C C . MET D 1 451 ? -31.811 17.886 16.571 1.00 22.84 476 MET D C 1
ATOM 13801 O O . MET D 1 451 ? -32.893 17.358 16.391 1.00 23.54 476 MET D O 1
ATOM 13806 N N . MET D 1 452 ? -30.684 17.362 16.121 1.00 23.11 477 MET D N 1
ATOM 13807 C CA . MET D 1 452 ? -30.670 16.074 15.416 1.00 23.80 477 MET D CA 1
ATOM 13808 C C . MET D 1 452 ? -31.030 14.894 16.313 1.00 22.15 477 MET D C 1
ATOM 13809 O O . MET D 1 452 ? -31.732 13.996 15.887 1.00 21.81 477 MET D O 1
ATOM 13814 N N . GLN D 1 453 ? -30.567 14.929 17.555 1.00 21.10 478 GLN D N 1
ATOM 13815 C CA . GLN D 1 453 ? -30.934 13.955 18.551 1.00 20.76 478 GLN D CA 1
ATOM 13816 C C . GLN D 1 453 ? -32.433 13.990 18.924 1.00 21.00 478 GLN D C 1
ATOM 13817 O O . GLN D 1 453 ? -33.033 12.949 19.192 1.00 21.06 478 GLN D O 1
ATOM 13823 N N . LEU D 1 454 ? -33.044 15.168 18.942 1.00 21.00 479 LEU D N 1
ATOM 13824 C CA . LEU D 1 454 ? -34.476 15.232 19.221 1.00 20.74 479 LEU D CA 1
ATOM 13825 C C . LEU D 1 454 ? -35.188 14.600 18.064 1.00 20.80 479 LEU D C 1
ATOM 13826 O O . LEU D 1 454 ? -36.017 13.716 18.233 1.00 21.63 479 LEU D O 1
ATOM 13831 N N . SER D 1 455 ? -34.840 15.055 16.875 1.00 20.36 480 SER D N 1
ATOM 13832 C CA . SER D 1 455 ? -35.339 14.504 15.655 1.00 20.53 480 SER D CA 1
ATOM 13833 C C . SER D 1 455 ? -35.304 12.934 15.636 1.00 21.61 480 SER D C 1
ATOM 13834 O O . SER D 1 455 ? -36.313 12.282 15.300 1.00 21.05 480 SER D O 1
ATOM 13837 N N . ILE D 1 456 ? -34.162 12.339 16.020 1.00 21.92 481 ILE D N 1
ATOM 13838 C CA . ILE D 1 456 ? -33.999 10.879 15.960 1.00 22.66 481 ILE D CA 1
ATOM 13839 C C . ILE D 1 456 ? -34.890 10.164 16.992 1.00 23.06 481 ILE D C 1
ATOM 13840 O O . ILE D 1 456 ? -35.478 9.120 16.699 1.00 22.45 481 ILE D O 1
ATOM 13845 N N . GLU D 1 457 ? -34.990 10.755 18.185 1.00 23.64 482 GLU D N 1
ATOM 13846 C CA . GLU D 1 457 ? -35.846 10.248 19.255 1.00 24.70 482 GLU D CA 1
ATOM 13847 C C . GLU D 1 457 ? -37.327 10.270 18.808 1.00 24.39 482 GLU D C 1
ATOM 13848 O O . GLU D 1 457 ? -38.079 9.313 18.993 1.00 23.91 482 GLU D O 1
ATOM 13854 N N . ASN D 1 458 ? -37.705 11.358 18.164 1.00 24.54 483 ASN D N 1
ATOM 13855 C CA . ASN D 1 458 ? -39.040 11.528 17.644 1.00 25.36 483 ASN D CA 1
ATOM 13856 C C . ASN D 1 458 ? -39.329 10.632 16.445 1.00 25.13 483 ASN D C 1
ATOM 13857 O O . ASN D 1 458 ? -40.426 10.099 16.335 1.00 26.60 483 ASN D O 1
ATOM 13862 N N . GLY D 1 459 ? -38.376 10.471 15.537 1.00 24.18 484 GLY D N 1
ATOM 13863 C CA . GLY D 1 459 ? -38.559 9.514 14.442 1.00 23.60 484 GLY D CA 1
ATOM 13864 C C . GLY D 1 459 ? -38.736 8.068 14.910 1.00 23.30 484 GLY D C 1
ATOM 13865 O O . GLY D 1 459 ? -39.581 7.349 14.392 1.00 22.74 484 GLY D O 1
ATOM 13866 N N . TYR D 1 460 ? -37.940 7.632 15.885 1.00 22.78 485 TYR D N 1
ATOM 13867 C CA . TYR D 1 460 ? -38.149 6.311 16.451 1.00 23.36 485 TYR D CA 1
ATOM 13868 C C . TYR D 1 460 ? -39.566 6.157 17.028 1.00 24.04 485 TYR D C 1
ATOM 13869 O O . TYR D 1 460 ? -40.217 5.118 16.830 1.00 24.42 485 TYR D O 1
ATOM 13878 N N . LYS D 1 461 ? -40.040 7.189 17.726 1.00 24.27 486 LYS D N 1
ATOM 13879 C CA . LYS D 1 461 ? -41.378 7.165 18.314 1.00 24.63 486 LYS D CA 1
ATOM 13880 C C . LYS D 1 461 ? -42.451 7.143 17.225 1.00 23.81 486 LYS D C 1
ATOM 13881 O O . LYS D 1 461 ? -43.393 6.375 17.332 1.00 23.96 486 LYS D O 1
ATOM 13887 N N . ARG D 1 462 ? -42.298 7.922 16.160 1.00 23.87 487 ARG D N 1
ATOM 13888 C CA . ARG D 1 462 ? -43.214 7.773 15.011 1.00 24.43 487 ARG D CA 1
ATOM 13889 C C . ARG D 1 462 ? -43.355 6.305 14.597 1.00 24.71 487 ARG D C 1
ATOM 13890 O O . ARG D 1 462 ? -44.459 5.771 14.544 1.00 24.54 487 ARG D O 1
ATOM 13898 N N . PHE D 1 463 ? -42.217 5.670 14.335 1.00 25.25 488 PHE D N 1
ATOM 13899 C CA . PHE D 1 463 ? -42.134 4.329 13.776 1.00 25.37 488 PHE D CA 1
ATOM 13900 C C . PHE D 1 463 ? -42.830 3.306 14.653 1.00 25.32 488 PHE D C 1
ATOM 13901 O O . PHE D 1 463 ? -43.751 2.605 14.209 1.00 25.79 488 PHE D O 1
ATOM 13909 N N . ILE D 1 464 ? -42.415 3.208 15.902 1.00 25.08 489 ILE D N 1
ATOM 13910 C CA . ILE D 1 464 ? -43.014 2.196 16.739 1.00 25.21 489 ILE D CA 1
ATOM 13911 C C . ILE D 1 464 ? -44.488 2.491 16.987 1.00 26.15 489 ILE D C 1
ATOM 13912 O O . ILE D 1 464 ? -45.286 1.582 17.170 1.00 26.91 489 ILE D O 1
ATOM 13917 N N . THR D 1 465 ? -44.857 3.763 16.975 1.00 26.61 490 THR D N 1
ATOM 13918 C CA . THR D 1 465 ? -46.259 4.136 17.138 1.00 26.87 490 THR D CA 1
ATOM 13919 C C . THR D 1 465 ? -47.093 3.592 15.972 1.00 27.02 490 THR D C 1
ATOM 13920 O O . THR D 1 465 ? -48.117 2.968 16.193 1.00 27.18 490 THR D O 1
ATOM 13924 N N . LEU D 1 466 ? -46.642 3.859 14.745 1.00 27.29 491 LEU D N 1
ATOM 13925 C CA . LEU D 1 466 ? -47.230 3.366 13.501 1.00 27.69 491 LEU D CA 1
ATOM 13926 C C . LEU D 1 466 ? -47.423 1.857 13.476 1.00 28.31 491 LEU D C 1
ATOM 13927 O O . LEU D 1 466 ? -48.451 1.365 12.988 1.00 28.26 491 LEU D O 1
ATOM 13932 N N . VAL D 1 467 ? -46.388 1.148 13.941 1.00 27.98 492 VAL D N 1
ATOM 13933 C CA . VAL D 1 467 ? -46.323 -0.290 13.861 1.00 27.91 492 VAL D CA 1
ATOM 13934 C C . VAL D 1 467 ? -47.316 -0.845 14.894 1.00 28.79 492 VAL D C 1
ATOM 13935 O O . VAL D 1 467 ? -48.082 -1.800 14.616 1.00 27.62 492 VAL D O 1
ATOM 13939 N N . ALA D 1 468 ? -47.308 -0.213 16.074 1.00 29.06 493 ALA D N 1
ATOM 13940 C CA . ALA D 1 468 ? -48.146 -0.637 17.182 1.00 29.94 493 ALA D CA 1
ATOM 13941 C C . ALA D 1 468 ? -49.610 -0.432 16.866 1.00 30.52 493 ALA D C 1
ATOM 13942 O O . ALA D 1 468 ? -50.436 -1.261 17.234 1.00 30.92 493 ALA D O 1
ATOM 13944 N N . ASP D 1 469 ? -49.932 0.644 16.160 1.00 31.21 494 ASP D N 1
ATOM 13945 C CA . ASP D 1 469 ? -51.322 0.900 15.781 1.00 32.63 494 ASP D CA 1
ATOM 13946 C C . ASP D 1 469 ? -51.733 -0.065 14.661 1.00 32.52 494 ASP D C 1
ATOM 13947 O O . ASP D 1 469 ? -52.896 -0.453 14.573 1.00 33.14 494 ASP D O 1
ATOM 13952 N N . ALA D 1 470 ? -50.787 -0.470 13.817 1.00 32.80 495 ALA D N 1
ATOM 13953 C CA . ALA D 1 470 ? -51.118 -1.347 12.664 1.00 32.89 495 ALA D CA 1
ATOM 13954 C C . ALA D 1 470 ? -51.136 -2.843 12.971 1.00 33.09 495 ALA D C 1
ATOM 13955 O O . ALA D 1 470 ? -51.809 -3.603 12.282 1.00 33.71 495 ALA D O 1
ATOM 13957 N N . ARG D 1 471 ? -50.408 -3.262 13.995 1.00 33.57 496 ARG D N 1
ATOM 13958 C CA . ARG D 1 471 ? -50.335 -4.675 14.353 1.00 34.16 496 ARG D CA 1
ATOM 13959 C C . ARG D 1 471 ? -51.028 -4.966 15.696 1.00 35.89 496 ARG D C 1
ATOM 13960 O O . ARG D 1 471 ? -50.581 -5.824 16.468 1.00 36.20 496 ARG D O 1
ATOM 13968 N N . HIS D 1 472 ? -52.121 -4.238 15.956 1.00 37.57 497 HIS D N 1
ATOM 13969 C CA . HIS D 1 472 ? -52.894 -4.315 17.208 1.00 38.91 497 HIS D CA 1
ATOM 13970 C C . HIS D 1 472 ? -51.992 -4.566 18.399 1.00 38.85 497 HIS D C 1
ATOM 13971 O O . HIS D 1 472 ? -52.130 -5.571 19.080 1.00 39.13 497 HIS D O 1
ATOM 13978 N N . SER D 1 473 ? -51.064 -3.655 18.643 1.00 39.20 498 SER D N 1
ATOM 13979 C CA . SER D 1 473 ? -50.169 -3.770 19.786 1.00 39.55 498 SER D CA 1
ATOM 13980 C C . SER D 1 473 ? -50.017 -2.402 20.464 1.00 40.46 498 SER D C 1
ATOM 13981 O O . SER D 1 473 ? -50.576 -1.406 20.005 1.00 40.10 498 SER D O 1
ATOM 13984 N N . THR D 1 474 ? -49.264 -2.366 21.557 1.00 41.93 499 THR D N 1
ATOM 13985 C CA . THR D 1 474 ? -48.872 -1.105 22.202 1.00 43.27 499 THR D CA 1
ATOM 13986 C C . THR D 1 474 ? -47.445 -0.626 21.808 1.00 44.34 499 THR D C 1
ATOM 13987 O O . THR D 1 474 ? -46.577 -1.455 21.473 1.00 44.41 499 THR D O 1
ATOM 13991 N N . PRO D 1 475 ? -47.190 0.711 21.860 1.00 45.11 500 PRO D N 1
ATOM 13992 C CA . PRO D 1 475 ? -45.821 1.210 21.617 1.00 45.43 500 PRO D CA 1
ATOM 13993 C C . PRO D 1 475 ? -44.761 0.523 22.489 1.00 46.03 500 PRO D C 1
ATOM 13994 O O . PRO D 1 475 ? -43.692 0.180 21.992 1.00 46.36 500 PRO D O 1
ATOM 13998 N N . GLU D 1 476 ? -45.076 0.292 23.760 1.00 46.75 501 GLU D N 1
ATOM 13999 C CA . GLU D 1 476 ? -44.158 -0.345 24.711 1.00 47.31 501 GLU D CA 1
ATOM 14000 C C . GLU D 1 476 ? -43.906 -1.838 24.422 1.00 46.91 501 GLU D C 1
ATOM 14001 O O . GLU D 1 476 ? -42.942 -2.425 24.941 1.00 47.29 501 GLU D O 1
ATOM 14007 N N . GLN D 1 477 ? -44.783 -2.442 23.616 1.00 46.09 502 GLN D N 1
ATOM 14008 C CA . GLN D 1 477 ? -44.674 -3.850 23.230 1.00 45.12 502 GLN D CA 1
ATOM 14009 C C . GLN D 1 477 ? -43.786 -3.950 21.989 1.00 43.83 502 GLN D C 1
ATOM 14010 O O . GLN D 1 477 ? -42.868 -4.773 21.923 1.00 43.42 502 GLN D O 1
ATOM 14016 N N . ILE D 1 478 ? -44.060 -3.094 21.011 1.00 42.45 503 ILE D N 1
ATOM 14017 C CA . ILE D 1 478 ? -43.241 -3.032 19.806 1.00 40.93 503 ILE D CA 1
ATOM 14018 C C . ILE D 1 478 ? -41.779 -2.686 20.121 1.00 40.58 503 ILE D C 1
ATOM 14019 O O . ILE D 1 478 ? -40.885 -3.144 19.432 1.00 40.58 503 ILE D O 1
ATOM 14024 N N . ASP D 1 479 ? -41.520 -1.931 21.180 1.00 40.19 504 ASP D N 1
ATOM 14025 C CA . ASP D 1 479 ? -40.127 -1.620 21.495 1.00 40.37 504 ASP D CA 1
ATOM 14026 C C . ASP D 1 479 ? -39.328 -2.902 21.719 1.00 40.20 504 ASP D C 1
ATOM 14027 O O . ASP D 1 479 ? -38.159 -2.988 21.338 1.00 40.53 504 ASP D O 1
ATOM 14032 N N . LYS D 1 480 ? -39.969 -3.903 22.312 1.00 39.80 505 LYS D N 1
ATOM 14033 C CA . LYS D 1 480 ? -39.279 -5.147 22.651 1.00 39.36 505 LYS D CA 1
ATOM 14034 C C . LYS D 1 480 ? -38.973 -5.998 21.434 1.00 38.11 505 LYS D C 1
ATOM 14035 O O . LYS D 1 480 ? -38.272 -6.976 21.541 1.00 38.29 505 LYS D O 1
ATOM 14041 N N . ILE D 1 481 ? -39.506 -5.625 20.280 1.00 37.37 506 ILE D N 1
ATOM 14042 C CA . ILE D 1 481 ? -39.183 -6.309 19.040 1.00 36.63 506 ILE D CA 1
ATOM 14043 C C . ILE D 1 481 ? -38.765 -5.339 17.928 1.00 36.52 506 ILE D C 1
ATOM 14044 O O . ILE D 1 481 ? -38.674 -5.716 16.750 1.00 36.97 506 ILE D O 1
ATOM 14049 N N . ALA D 1 482 ? -38.509 -4.094 18.314 1.00 35.66 507 ALA D N 1
ATOM 14050 C CA . ALA D 1 482 ? -37.959 -3.105 17.431 1.00 34.74 507 ALA D CA 1
ATOM 14051 C C . ALA D 1 482 ? -36.463 -2.984 17.734 1.00 34.62 507 ALA D C 1
ATOM 14052 O O . ALA D 1 482 ? -35.692 -3.909 17.478 1.00 34.58 507 ALA D O 1
ATOM 14054 N N . GLN D 1 483 ? -36.041 -1.851 18.285 1.00 33.88 508 GLN D N 1
ATOM 14055 C CA . GLN D 1 483 ? -34.623 -1.623 18.528 1.00 33.09 508 GLN D CA 1
ATOM 14056 C C . GLN D 1 483 ? -33.707 -2.025 17.310 1.00 32.16 508 GLN D C 1
ATOM 14057 O O . GLN D 1 483 ? -32.567 -2.483 17.470 1.00 31.49 508 GLN D O 1
ATOM 14063 N N . GLY D 1 484 ? -34.226 -1.816 16.099 1.00 30.99 509 GLY D N 1
ATOM 14064 C CA . GLY D 1 484 ? -33.476 -2.046 14.862 1.00 29.78 509 GLY D CA 1
ATOM 14065 C C . GLY D 1 484 ? -33.157 -3.487 14.468 1.00 28.64 509 GLY D C 1
ATOM 14066 O O . GLY D 1 484 ? -32.432 -3.717 13.508 1.00 28.99 509 GLY D O 1
ATOM 14067 N N . HIS D 1 485 ? -33.705 -4.446 15.199 1.00 27.86 510 HIS D N 1
ATOM 14068 C CA . HIS D 1 485 ? -33.463 -5.881 14.994 1.00 26.71 510 HIS D CA 1
ATOM 14069 C C . HIS D 1 485 ? -34.057 -6.466 13.697 1.00 25.32 510 HIS D C 1
ATOM 14070 O O . HIS D 1 485 ? -35.262 -6.427 13.452 1.00 25.33 510 HIS D O 1
ATOM 14077 N N . VAL D 1 486 ? -33.201 -7.031 12.871 1.00 23.92 511 VAL D N 1
ATOM 14078 C CA . VAL D 1 486 ? -33.665 -7.705 11.656 1.00 23.32 511 VAL D CA 1
ATOM 14079 C C . VAL D 1 486 ? -34.245 -9.104 11.984 1.00 22.55 511 VAL D C 1
ATOM 14080 O O . VAL D 1 486 ? -33.731 -9.804 12.846 1.00 22.85 511 VAL D O 1
ATOM 14084 N N . TRP D 1 487 ? -35.337 -9.479 11.327 1.00 21.06 512 TRP D N 1
ATOM 14085 C CA . TRP D 1 487 ? -35.977 -10.754 11.559 1.00 19.82 512 TRP D CA 1
ATOM 14086 C C . TRP D 1 487 ? -36.352 -11.419 10.236 1.00 19.47 512 TRP D C 1
ATOM 14087 O O . TRP D 1 487 ? -36.750 -10.743 9.266 1.00 19.44 512 TRP D O 1
ATOM 14098 N N . THR D 1 488 ? -36.287 -12.752 10.224 1.00 18.48 513 THR D N 1
ATOM 14099 C CA . THR D 1 488 ? -36.813 -13.560 9.116 1.00 17.29 513 THR D CA 1
ATOM 14100 C C . THR D 1 488 ? -38.321 -13.520 9.132 1.00 16.97 513 THR D C 1
ATOM 14101 O O . THR D 1 488 ? -38.925 -13.232 10.168 1.00 16.70 513 THR D O 1
ATOM 14105 N N . GLY D 1 489 ? -38.929 -13.782 7.981 1.00 17.36 514 GLY D N 1
ATOM 14106 C CA . GLY D 1 489 ? -40.379 -13.901 7.880 1.00 18.49 514 GLY D CA 1
ATOM 14107 C C . GLY D 1 489 ? -40.990 -14.798 8.956 1.00 20.08 514 GLY D C 1
ATOM 14108 O O . GLY D 1 489 ? -42.133 -14.594 9.339 1.00 20.28 514 GLY D O 1
ATOM 14109 N N . GLN D 1 490 ? -40.220 -15.786 9.435 1.00 20.75 515 GLN D N 1
ATOM 14110 C CA . GLN D 1 490 ? -40.654 -16.743 10.404 1.00 21.67 515 GLN D CA 1
ATOM 14111 C C . GLN D 1 490 ? -40.637 -16.107 11.773 1.00 22.48 515 GLN D C 1
ATOM 14112 O O . GLN D 1 490 ? -41.620 -16.201 12.525 1.00 22.57 515 GLN D O 1
ATOM 14118 N N . ASP D 1 491 ? -39.526 -15.466 12.127 1.00 23.54 516 ASP D N 1
ATOM 14119 C CA . ASP D 1 491 ? -39.473 -14.727 13.408 1.00 24.49 516 ASP D CA 1
ATOM 14120 C C . ASP D 1 491 ? -40.479 -13.555 13.374 1.00 24.69 516 ASP D C 1
ATOM 14121 O O . ASP D 1 491 ? -41.121 -13.242 14.385 1.00 24.61 516 ASP D O 1
ATOM 14126 N N . ALA D 1 492 ? -40.639 -12.949 12.192 1.00 24.55 517 ALA D N 1
ATOM 14127 C CA . ALA D 1 492 ? -41.640 -11.910 11.998 1.00 24.65 517 ALA D CA 1
ATOM 14128 C C . ALA D 1 492 ? -43.048 -12.420 12.306 1.00 24.37 517 ALA D C 1
ATOM 14129 O O . ALA D 1 492 ? -43.784 -11.777 13.047 1.00 24.10 517 ALA D O 1
ATOM 14131 N N . LYS D 1 493 ? -43.415 -13.574 11.743 1.00 24.51 518 LYS D N 1
ATOM 14132 C CA . LYS D 1 493 ? -44.752 -14.144 11.970 1.00 24.15 518 LYS D CA 1
ATOM 14133 C C . LYS D 1 493 ? -44.963 -14.443 13.428 1.00 22.97 518 LYS D C 1
ATOM 14134 O O . LYS D 1 493 ? -46.016 -14.206 13.952 1.00 22.11 518 LYS D O 1
ATOM 14140 N N . ALA D 1 494 ? -43.933 -14.938 14.085 1.00 22.74 519 ALA D N 1
ATOM 14141 C CA . ALA D 1 494 ? -44.071 -15.350 15.471 1.00 22.81 519 ALA D CA 1
ATOM 14142 C C . ALA D 1 494 ? -44.186 -14.164 16.390 1.00 23.09 519 ALA D C 1
ATOM 14143 O O . ALA D 1 494 ? -44.648 -14.306 17.512 1.00 23.39 519 ALA D O 1
ATOM 14145 N N . ASN D 1 495 ? -43.771 -12.984 15.942 1.00 23.23 520 ASN D N 1
ATOM 14146 C CA . ASN D 1 495 ? -43.891 -11.834 16.844 1.00 23.35 520 ASN D CA 1
ATOM 14147 C C . ASN D 1 495 ? -44.992 -10.828 16.460 1.00 22.69 520 ASN D C 1
ATOM 14148 O O . ASN D 1 495 ? -45.117 -9.776 17.085 1.00 22.98 520 ASN D O 1
ATOM 14153 N N . GLY D 1 496 ? -45.780 -11.167 15.439 1.00 22.00 521 GLY D N 1
ATOM 14154 C CA . GLY D 1 496 ? -46.934 -10.371 15.030 1.00 20.53 521 GLY D CA 1
ATOM 14155 C C . GLY D 1 496 ? -46.706 -9.351 13.940 1.00 19.71 521 GLY D C 1
ATOM 14156 O O . GLY D 1 496 ? -47.669 -8.725 13.423 1.00 20.32 521 GLY D O 1
ATOM 14157 N N . LEU D 1 497 ? -45.458 -9.187 13.535 1.00 18.44 522 LEU D N 1
ATOM 14158 C CA . LEU D 1 497 ? -45.171 -8.231 12.480 1.00 17.91 522 LEU D CA 1
ATOM 14159 C C . LEU D 1 497 ? -45.771 -8.582 11.102 1.00 18.00 522 LEU D C 1
ATOM 14160 O O . LEU D 1 497 ? -46.051 -7.691 10.312 1.00 18.56 522 LEU D O 1
ATOM 14165 N N . VAL D 1 498 ? -46.016 -9.874 10.867 1.00 17.79 523 VAL D N 1
ATOM 14166 C CA . VAL D 1 498 ? -46.389 -10.468 9.585 1.00 17.69 523 VAL D CA 1
ATOM 14167 C C . VAL D 1 498 ? -47.594 -11.385 9.885 1.00 17.96 523 VAL D C 1
ATOM 14168 O O . VAL D 1 498 ? -47.734 -11.872 11.010 1.00 19.23 523 VAL D O 1
ATOM 14172 N N . ASP D 1 499 ? -48.507 -11.582 8.943 1.00 17.27 524 ASP D N 1
ATOM 14173 C CA . ASP D 1 499 ? -49.712 -12.360 9.256 1.00 16.68 524 ASP D CA 1
ATOM 14174 C C . ASP D 1 499 ? -49.557 -13.847 8.884 1.00 17.60 524 ASP D C 1
ATOM 14175 O O . ASP D 1 499 ? -50.049 -14.722 9.631 1.00 17.53 524 ASP D O 1
ATOM 14180 N N . SER D 1 500 ? -48.889 -14.126 7.752 1.00 15.84 525 SER D N 1
ATOM 14181 C CA . SER D 1 500 ? -48.691 -15.477 7.323 1.00 16.68 525 SER D CA 1
ATOM 14182 C C . SER D 1 500 ? -47.446 -15.632 6.461 1.00 16.72 525 SER D C 1
ATOM 14183 O O . SER D 1 500 ? -46.913 -14.660 5.901 1.00 16.69 525 SER D O 1
ATOM 14186 N N . LEU D 1 501 ? -47.018 -16.890 6.373 1.00 15.82 526 LEU D N 1
ATOM 14187 C CA . LEU D 1 501 ? -45.877 -17.319 5.630 1.00 15.31 526 LEU D CA 1
ATOM 14188 C C . LEU D 1 501 ? -46.410 -17.863 4.330 1.00 15.27 526 LEU D C 1
ATOM 14189 O O . LEU D 1 501 ? -47.272 -18.724 4.326 1.00 16.86 526 LEU D O 1
ATOM 14194 N N . GLY D 1 502 ? -45.915 -17.366 3.216 1.00 15.53 527 GLY D N 1
ATOM 14195 C CA . GLY D 1 502 ? -46.331 -17.849 1.911 1.00 15.25 527 GLY D CA 1
ATOM 14196 C C . GLY D 1 502 ? -45.585 -17.056 0.864 1.00 16.58 527 GLY D C 1
ATOM 14197 O O . GLY D 1 502 ? -44.558 -16.433 1.146 1.00 15.46 527 GLY D O 1
ATOM 14198 N N . ASP D 1 503 ? -46.130 -17.049 -0.346 1.00 18.48 528 ASP D N 1
ATOM 14199 C CA . ASP D 1 503 ? -45.502 -16.400 -1.488 1.00 20.00 528 ASP D CA 1
ATOM 14200 C C . ASP D 1 503 ? -46.489 -15.411 -2.176 1.00 20.05 528 ASP D C 1
ATOM 14201 O O . ASP D 1 503 ? -47.547 -15.091 -1.605 1.00 20.46 528 ASP D O 1
ATOM 14206 N N . PHE D 1 504 ? -46.141 -14.926 -3.370 1.00 19.10 529 PHE D N 1
ATOM 14207 C CA . PHE D 1 504 ? -47.010 -14.081 -4.153 1.00 19.63 529 PHE D CA 1
ATOM 14208 C C . PHE D 1 504 ? -48.443 -14.628 -4.369 1.00 20.92 529 PHE D C 1
ATOM 14209 O O . PHE D 1 504 ? -49.415 -13.876 -4.256 1.00 21.46 529 PHE D O 1
ATOM 14217 N N . ASP D 1 505 ? -48.563 -15.917 -4.714 1.00 21.79 530 ASP D N 1
ATOM 14218 C CA . ASP D 1 505 ? -49.862 -16.583 -4.922 1.00 21.35 530 ASP D CA 1
ATOM 14219 C C . ASP D 1 505 ? -50.766 -16.402 -3.701 1.00 21.50 530 ASP D C 1
ATOM 14220 O O . ASP D 1 505 ? -51.966 -16.184 -3.819 1.00 21.42 530 ASP D O 1
ATOM 14225 N N . ASP D 1 506 ? -50.179 -16.498 -2.521 1.00 21.46 531 ASP D N 1
ATOM 14226 C CA . ASP D 1 506 ? -50.958 -16.416 -1.318 1.00 22.34 531 ASP D CA 1
ATOM 14227 C C . ASP D 1 506 ? -51.457 -14.992 -1.043 1.00 22.54 531 ASP D C 1
ATOM 14228 O O . ASP D 1 506 ? -52.526 -14.813 -0.453 1.00 23.16 531 ASP D O 1
ATOM 14233 N N . ALA D 1 507 ? -50.675 -13.992 -1.455 1.00 22.04 532 ALA D N 1
ATOM 14234 C CA . ALA D 1 507 ? -51.035 -12.585 -1.300 1.00 21.21 532 ALA D CA 1
ATOM 14235 C C . ALA D 1 507 ? -52.153 -12.246 -2.274 1.00 21.16 532 ALA D C 1
ATOM 14236 O O . ALA D 1 507 ? -53.131 -11.606 -1.903 1.00 21.61 532 ALA D O 1
ATOM 14238 N N . VAL D 1 508 ? -52.029 -12.679 -3.521 1.00 20.98 533 VAL D N 1
ATOM 14239 C CA . VAL D 1 508 ? -53.098 -12.430 -4.480 1.00 21.23 533 VAL D CA 1
ATOM 14240 C C . VAL D 1 508 ? -54.405 -13.051 -3.983 1.00 22.17 533 VAL D C 1
ATOM 14241 O O . VAL D 1 508 ? -55.389 -12.355 -3.852 1.00 22.30 533 VAL D O 1
ATOM 14245 N N . ALA D 1 509 ? -54.363 -14.335 -3.631 1.00 22.97 534 ALA D N 1
ATOM 14246 C CA . ALA D 1 509 ? -55.539 -15.101 -3.261 1.00 23.66 534 ALA D CA 1
ATOM 14247 C C . ALA D 1 509 ? -56.255 -14.400 -2.117 1.00 24.14 534 ALA D C 1
ATOM 14248 O O . ALA D 1 509 ? -57.507 -14.375 -2.073 1.00 23.67 534 ALA D O 1
ATOM 14250 N N . LYS D 1 510 ? -55.448 -13.828 -1.223 1.00 24.21 535 LYS D N 1
ATOM 14251 C CA . LYS D 1 510 ? -55.961 -13.151 -0.049 1.00 26.05 535 LYS D CA 1
ATOM 14252 C C . LYS D 1 510 ? -56.653 -11.800 -0.396 1.00 26.93 535 LYS D C 1
ATOM 14253 O O . LYS D 1 510 ? -57.747 -11.508 0.117 1.00 27.23 535 LYS D O 1
ATOM 14259 N N . ALA D 1 511 ? -55.999 -11.010 -1.254 1.00 27.58 536 ALA D N 1
ATOM 14260 C CA . ALA D 1 511 ? -56.552 -9.804 -1.846 1.00 28.42 536 ALA D CA 1
ATOM 14261 C C . ALA D 1 511 ? -57.923 -10.056 -2.486 1.00 29.35 536 ALA D C 1
ATOM 14262 O O . ALA D 1 511 ? -58.889 -9.339 -2.190 1.00 29.04 536 ALA D O 1
ATOM 14264 N N . ALA D 1 512 ? -58.004 -11.057 -3.370 1.00 30.26 537 ALA D N 1
ATOM 14265 C CA . ALA D 1 512 ? -59.284 -11.449 -3.992 1.00 31.57 537 ALA D CA 1
ATOM 14266 C C . ALA D 1 512 ? -60.335 -11.835 -2.924 1.00 33.02 537 ALA D C 1
ATOM 14267 O O . ALA D 1 512 ? -61.482 -11.390 -2.998 1.00 33.31 537 ALA D O 1
ATOM 14269 N N . GLU D 1 513 ? -59.921 -12.621 -1.927 1.00 33.80 538 GLU D N 1
ATOM 14270 C CA . GLU D 1 513 ? -60.796 -13.034 -0.851 1.00 35.27 538 GLU D CA 1
ATOM 14271 C C . GLU D 1 513 ? -61.293 -11.867 0.010 1.00 35.49 538 GLU D C 1
ATOM 14272 O O . GLU D 1 513 ? -62.402 -11.933 0.549 1.00 34.93 538 GLU D O 1
ATOM 14278 N N . LEU D 1 514 ? -60.482 -10.814 0.152 1.00 36.05 539 LEU D N 1
ATOM 14279 C CA . LEU D 1 514 ? -60.922 -9.612 0.890 1.00 36.46 539 LEU D CA 1
ATOM 14280 C C . LEU D 1 514 ? -61.927 -8.731 0.106 1.00 37.68 539 LEU D C 1
ATOM 14281 O O . LEU D 1 514 ? -62.561 -7.869 0.704 1.00 37.45 539 LEU D O 1
ATOM 14286 N N . ALA D 1 515 ? -62.051 -8.978 -1.210 1.00 39.47 540 ALA D N 1
ATOM 14287 C CA . ALA D 1 515 ? -63.117 -8.461 -2.109 1.00 41.54 540 ALA D CA 1
ATOM 14288 C C . ALA D 1 515 ? -64.002 -9.638 -2.618 1.00 43.12 540 ALA D C 1
ATOM 14289 O O . ALA D 1 515 ? -64.664 -10.291 -1.810 1.00 43.44 540 ALA D O 1
ATOM 14291 N N . LYS D 1 516 ? -64.011 -9.911 -3.935 1.00 45.23 541 LYS D N 1
ATOM 14292 C CA . LYS D 1 516 ? -64.485 -11.209 -4.508 1.00 46.47 541 LYS D CA 1
ATOM 14293 C C . LYS D 1 516 ? -64.159 -11.569 -6.000 1.00 47.35 541 LYS D C 1
ATOM 14294 O O . LYS D 1 516 ? -63.639 -10.740 -6.764 1.00 47.49 541 LYS D O 1
ATOM 14300 N N . VAL D 1 517 ? -64.385 -12.852 -6.334 1.00 48.36 542 VAL D N 1
ATOM 14301 C CA . VAL D 1 517 ? -64.899 -13.382 -7.653 1.00 49.36 542 VAL D CA 1
ATOM 14302 C C . VAL D 1 517 ? -63.930 -14.194 -8.581 1.00 49.49 542 VAL D C 1
ATOM 14303 O O . VAL D 1 517 ? -63.552 -15.332 -8.298 1.00 49.36 542 VAL D O 1
ATOM 14307 N N . LYS D 1 518 ? -63.627 -13.593 -9.727 1.00 50.01 543 LYS D N 1
ATOM 14308 C CA . LYS D 1 518 ? -62.524 -13.953 -10.600 1.00 50.39 543 LYS D CA 1
ATOM 14309 C C . LYS D 1 518 ? -61.786 -12.635 -10.907 1.00 50.15 543 LYS D C 1
ATOM 14310 O O . LYS D 1 518 ? -62.405 -11.557 -10.957 1.00 49.78 543 LYS D O 1
ATOM 14316 N N . GLN D 1 519 ? -60.466 -12.717 -11.076 1.00 49.57 544 GLN D N 1
ATOM 14317 C CA . GLN D 1 519 ? -59.634 -11.528 -11.176 1.00 48.60 544 GLN D CA 1
ATOM 14318 C C . GLN D 1 519 ? -58.666 -11.679 -12.315 1.00 48.61 544 GLN D C 1
ATOM 14319 O O . GLN D 1 519 ? -58.667 -12.681 -13.023 1.00 48.72 544 GLN D O 1
ATOM 14325 N N . TRP D 1 520 ? -57.832 -10.660 -12.466 1.00 48.73 545 TRP D N 1
ATOM 14326 C CA . TRP D 1 520 ? -56.656 -10.678 -13.319 1.00 48.56 545 TRP D CA 1
ATOM 14327 C C . TRP D 1 520 ? -55.835 -9.492 -12.848 1.00 47.95 545 TRP D C 1
ATOM 14328 O O . TRP D 1 520 ? -56.332 -8.655 -12.089 1.00 47.03 545 TRP D O 1
ATOM 14339 N N . HIS D 1 521 ? -54.592 -9.409 -13.308 1.00 47.55 546 HIS D N 1
ATOM 14340 C CA . HIS D 1 521 ? -53.680 -8.384 -12.826 1.00 47.24 546 HIS D CA 1
ATOM 14341 C C . HIS D 1 521 ? -53.475 -7.180 -13.694 1.00 46.89 546 HIS D C 1
ATOM 14342 O O . HIS D 1 521 ? -53.189 -7.308 -14.878 1.00 46.62 546 HIS D O 1
ATOM 14349 N N . LEU D 1 522 ? -53.633 -6.010 -13.076 1.00 46.93 547 LEU D N 1
ATOM 14350 C CA . LEU D 1 522 ? -53.183 -4.757 -13.657 1.00 47.01 547 LEU D CA 1
ATOM 14351 C C . LEU D 1 522 ? -51.848 -4.495 -12.982 1.00 46.71 547 LEU D C 1
ATOM 14352 O O . LEU D 1 522 ? -51.764 -4.389 -11.753 1.00 46.47 547 LEU D O 1
ATOM 14357 N N . GLU D 1 523 ? -50.793 -4.485 -13.786 1.00 47.01 548 GLU D N 1
ATOM 14358 C CA . GLU D 1 523 ? -49.484 -3.998 -13.336 1.00 47.24 548 GLU D CA 1
ATOM 14359 C C . GLU D 1 523 ? -49.354 -2.467 -13.584 1.00 47.53 548 GLU D C 1
ATOM 14360 O O . GLU D 1 523 ? -50.177 -1.869 -14.299 1.00 47.08 548 GLU D O 1
ATOM 14366 N N . TYR D 1 524 ? -48.359 -1.832 -12.959 1.00 47.81 549 TYR D N 1
ATOM 14367 C CA . TYR D 1 524 ? -48.181 -0.388 -13.125 1.00 47.81 549 TYR D CA 1
ATOM 14368 C C . TYR D 1 524 ? -46.793 0.011 -13.616 1.00 47.77 549 TYR D C 1
ATOM 14369 O O . TYR D 1 524 ? -46.688 0.703 -14.624 1.00 47.72 549 TYR D O 1
#

B-factor: mean 29.09, std 10.17, range [4.35, 66.37]

InterPro domains:
  IPR002142 Peptidase S49 [PF01343] (141-295)
  IPR002142 Peptidase S49 [PF01343] (392-543)
  IPR004634 Peptidase S49, protease IV [PIRSF001217] (9-617)
  IPR004634 Peptidase S49, protease IV [TIGR00705] (16-609)
  IPR004635 Peptidase S49, SppA [TIGR00706] (335-541)
  IPR029045 ClpP/crotonase-like domain superfamily [SSF52096] (30-287)
  IPR029045 ClpP/crotonase-like domain superfamily [SSF52096] (321-530)
  IPR033854 Signal peptide peptidase A [cd07019] (327-537)
  IPR047217 Signal peptide peptidase A, N-terminal [cd07018] (59-297)

Solvent-accessible surface area: 78247 Å² total; per-residue (Å²): 202,2,0,0,37,2,46,4,33,7,44,9,31,5,60,111,82,129,84,5,13,1,22,69,1,0,66,2,0,58,42,0,63,120,34,193,72,4,48,0,0,0,2,36,4,116,88,7,82,13,26,48,20,9,3,11,65,8,3,0,60,1,0,99,50,0,72,128,58,69,37,30,0,22,0,18,15,68,48,4,47,15,21,20,0,1,3,0,0,3,3,65,68,0,15,0,13,61,70,1,51,12,61,9,53,3,47,46,37,70,29,74,19,64,86,34,44,25,87,120,96,108,21,26,41,38,50,14,64,33,5,74,72,14,30,66,0,2,28,61,64,75,43,66,8,13,100,24,2,93,129,4,17,50,133,34,9,32,44,20,17,86,38,4,14,70,22,0,11,65,28,27,157,10,92,26,129,49,1,14,44,25,18,116,20,18,39,104,19,3,89,175,19,40,4,19,35,0,98,17,0,66,113,41,113,1,3,59,25,50,10,42,58,30,103,18,32,138,40,4,25,174,88,14,28,103,5,178,120,105,92,51,26,106,36,63,22,24,87,107,26,85,61,168,132,121,87,108,82,39,48,1,4,0,0,1,21,0,33,15,31,0,85,77,42,134,86,50,168,66,23,4,0,0,46,38,4,9,58,31,0,36,84,0,31,52,43,100,129,0,81,0,0,0,0,8,0,32,0,76,1,51,25,61,72,1,1,24,47,0,37,34,29,0,32,18,0,100,94,72,60,27,15,0,0,0,1,3,0,8,62,0,4,18,6,0,0,3,0,0,4,11,3,48,58,0,2,0,7,41,6,0,20,0,0,12,1,4,18,84,21,43,53,41,2,35,40,75,25,36,72,53,90,0,9,46,24,19,13,11,51,45,5,55,18,16,21,63,47,109,27,60,58,10,14,90,62,5,58,103,48,53,61,34,66,26,83,36,18,16,114,54,5,15,46,19,0,1,111,24,30,173,43,77,64,147,88,5,46,167,38,1,50,0,24,26,38,1,0,78,15,0,90,86,44,36,0,4,42,28,60,15,27,16,38,60,0,13,59,44,0,13,118,78,43,164,140,145,71,43,63,51,90,69,206,2,0,0,36,3,42,5,43,11,44,13,29,6,33,76,103,167,71,10,12,1,22,64,2,0,71,2,0,57,50,0,60,112,33,220,56,5,57,0,0,0,2,27,8,123,86,8,81,10,29,50,22,14,3,9,58,10,2,0,64,0,0,93,54,0,70,125,59,65,38,32,0,17,0,21,17,74,58,6,47,15,24,18,0,3,6,0,0,3,3,62,93,0,18,0,9,56,87,1,55,15,66,9,51,2,46,46,30,69,29,64,16,79,77,33,47,29,76,123,100,110,26,21,42,44,40,14,73,32,5,76,66,12,33,66,0,4,23,65,63,78,69,60,11,14,97,24,2,91,99,3,16,50,117,37,12,28,37,22,18,88,41,7,12,72,24,0,10,64,27,26,160,18,80,15,124,55,1,15,57,25,21,140,22,16,53,92,18,5,95,171,22,51,3,35,30,0,96,16,0,64,116,43,120,1,3,61,33,46,14,42,60,53,112,18,34,147,37,4,14,183,78,13,24,83,8,142,123,101,84,52,28,109,34,61,21,26,109,108,22,84,59,154,106,119,80,117,74,43,36,0,4,0,0,0,43,0,42,16,32,1,94,79,36,127,101,83,160,53,26,5,0,0,41,28,6,12,52,37,0,45,74,0,31,42,42,89,127,0,84,0,0,0,0,11,0,37,0,74,2,52,33,57,69,1,0,23,28,0,35,17,9,0,33,18,0,106,93,63,59,24,18,0,0,0,1,5,1,8,67,0,4,20,5,0,0,6,0,0,4,12,6,51,55,0,2,0,11,38,3,0,16,0,0,18,0,2,19,74,24,43,60,39,4,37,43,72,25,39,74,52,92,1,9,52,26,17,9,9,46,44,6,54,21,20,26,81,47,108,26,50,55,7,17,97,30,9,62,95,30,48,60,30,59,22,89,31,12,15,115,53,4,17,52,18,0,4,110,30,35,174,41,65,53,130,99,5,50,167,32,1,47,1,25,26,44,0,0,92,24,0,84,91,47,31,0,3,38,27,73,17,31,17,39,61,0,12,62,44,0,16,113,67,23,136,122,115,41,42,62,43,95,92,174,9,0,0,37,2,40,4,24,7,44,11,32,6,26,71,141,97,57,133,69,6,17,0,22,63,2,0,65,3,0,53,44,0,56,116,34,185,79,6,49,0,0,0,1,31,4,122,77,6,78,12,28,51,24,11,4,9,60,12,2,0,66,1,0,98,54,0,72,126,62,65,37,29,0,23,0,17,17,78,50,3,49,16,25,18,0,4,2,0,0,2,2,63,52,0,14,0,13,56,80,2,54,15,62,10,55,2,48,44,39,77,28,64,21,72,78,32,37,27,87,117,91,103,28,26,40,45,40,15,69,30,6,81,66,15,28,65,0,3,30,69,68,68,50,57,4,12,100,24,1,82,119,4,20,44,129,39,8,30,58,22,15,87,40,7,12,72,23,0,8,67,28,28,157,14,96,23,132,47,2,15,44,23,17,136,21,16,39,106,14,6,82,179,23,38,3,15,36,0,99,17,0,69,123,39,110,1,3,62,30,45,10,39,53,44,105,20,30,133,40,4,11,154,88,15,29,90,8,175,133,96,79,48,24,105,28,69,20,27,70,104,26,82,60,160,109,107,96,100,75,26,47,0,5,0,0,0,36,0,42,14,33,0,88,78,34,127,103,75,151,44,26,6,1,0,42,30,6,11,57,38,0,45,80,0,25,45,36,92,116,0,78,1,0,0,0,8,0,33,0,72,3,56,26,67,67,2,1,24,28,0,41,22,16,0,36,20,0,104,91,63,61,26,18,0,0,0,1,5,1,10,64,0,4,17,9,0,0,4,0,0,4,17,6,51,54,0,2,0,9,39,4,0,18,0,0,15,0,4,21,83,26,44,47,40,3,32,43,70,24,39,73,53,88,2,11,55,22,12,9,9,46,45,5,55,20,19,28,64,46,108,26,54,55,14,17,82,57,4,68,96,45,55,67,34,70,15,91,19,12,14,110,55,4,16,45,22,0,0,108,28,36,178,44,54,45,117,88,5,53,150,34,1,48,0,23,26,30,0,0,91,25,0,88,91,45,34,0,2,41,31,69,15,30,16,38,63,0,14,61,49,0,15,126,64,57,136,129,150,70,60,54,38,90,25,88,142,177,9,0,0,36,2,46,5,38,6,50,12,28,5,69,52,86,164,90,121,71,6,13,0,20,68,2,0,66,2,0,57,41,0,55,114,41,186,79,5,54,0,0,1,2,36,5,116,92,7,76,17,26,49,23,10,2,8,59,11,2,0,54,0,0,92,60,0,73,130,62,69,38,31,0,24,0,18,15,62,54,4,46,16,26,17,0,4,4,0,0,3,3,67,73,0,19,0,9,43,78,6,55,12,63,6,50,2,46,42,32,70,28,84,16,54,77,32,45,23,82,118,99,107,25,23,43,40,44,13,70,33,5,72,67,13,33,61,0,4,25,50,70,79,46,67,10,14,104,30,1,94,136,4,16,50,123,36,10,30,44,20,14,85,45,8,13,74,24,0,9,61,27,26,152,15,90,23,132,44,1,13,46,26,5,126,16,21,35,99,19,14,85,167,25,30,6,27,30,0,104,19,0,64,126,44,102,1,2,53,28,54,9,24,59,22,91,17,20,162,39,3,28,185,86,13,25,74,16,169,135,114,78,55,30,106,39,63,19,26,92,110,22,81,61,164,130,111,91,111,68,31,34,0,3,0,0,1,21,0,37,14,34,2,92,80,36,136,69,138,135,44,26,5,0,0,45,32,6,11,53,27,0,38,81,0,31,46,47,100,118,0,81,0,0,0,0,10,0,31,0,72,2,56,27,60,63,1,0,29,36,0,36,27,22,0,37,16,0,112,94,70,62,25,14,0,0,0,1,5,1,10,68,0,3,20,7,0,0,4,0,0,4,13,5,50,60,0,2,0,8,37,3,0,22,0,0,15,0,4,20,93,19,41,54,40,3,35,41,74,25,35,77,48,94,1,7,47,30,19,15,12,50,45,8,48,18,19,26,65,50,108,29,54,59,9,15,92,67,6,61,107,48,51,64,30,68,19,92,23,14,16,109,48,3,15,47,21,0,1,111,30,31,182,37,75,64,140,105,6,48,163,34,2,50,1,21,22,41,0,0,83,18,0,92,89,43,35,0,4,39,29,58,17,31,15,42,64,0,14,62,44,0,14,121,74,35,151,103,143,69,48,54,58,90,72

Radius of gyration: 43.21 Å; Cα contacts (8 Å, |Δi|>4): 4341; chains: 4; bounding box: 102×107×93 Å

GO terms:
  GO:0005886 plasma membrane (C, IDA)
  GO:0004175 endopeptidase activity (F, IDA)
  GO:0016020 membrane (C, HDA)

Organism: Escherichia coli (strain K12) (NCBI:txid83333)